Protein 6VGB (pdb70)

Nearest PDB structures (foldseek):
  6vgb-assembly1_A  TM=9.481E-01  e=1.611E-15  synthetic construct
  2lv8-assembly1_A  TM=7.787E-01  e=4.577E-09  synthetic construct
  2l82-assembly1_A  TM=5.370E-01  e=3.092E-02  synthetic construct
  8ju8-assembly1_A  TM=4.880E-01  e=3.305E-02  synthetic construct
  5z1z-assembly1_D  TM=3.614E-01  e=2.979E-01  Escherichia coli BL21(DE3)

Foldseek 3Di:
DEEEEEEDPDDVQRVLLVVLCVVLVHHYYYDQDCPPPVVVVCVVVPPQYAYEYEYAPDPCSVVSVVVVVVVCVVVVHDYHYHYDDDSVVSNCVSNVRSVD

Secondary structure (DSSP, 8-state):
-EEEEEE---HHHHHHHHHHHHHTT-EEEESS--HHHHHHHHHHH-S--EEEEEE---STHHHHHHHHHHHHHHTT--EEEE----HHHHHHHHHHHHT-

Structure (mmCIF, N/CA/C/O backbone):
data_6VGB
#
_entry.id   6VGB
#
_cell.length_a   1.000
_cell.length_b   1.000
_cell.length_c   1.000
_cell.angle_alpha   90.00
_cell.angle_beta   90.00
_cell.angle_gamma   90.00
#
_symmetry.space_group_name_H-M   'P 1'
#
loop_
_atom_site.group_PDB
_atom_site.id
_atom_site.type_symbol
_atom_site.label_atom_id
_atom_site.label_alt_id
_atom_site.label_comp_id
_atom_site.label_asym_id
_atom_site.label_entity_id
_atom_site.label_seq_id
_atom_site.pdbx_PDB_ins_code
_atom_site.Cartn_x
_atom_site.Cartn_y
_atom_site.Cartn_z
_atom_site.occupancy
_atom_site.B_iso_or_equiv
_atom_site.auth_seq_id
_atom_site.auth_comp_id
_atom_site.auth_asym_id
_atom_site.auth_atom_id
_atom_site.pdbx_PDB_model_num
ATOM 1 N N . GLY A 1 22 ? -4.768 12.578 -3.924 1.00 1.16 22 GLY A N 1
ATOM 2 C CA . GLY A 1 22 ? -5.194 11.523 -2.973 1.00 1.05 22 GLY A CA 1
ATOM 3 C C . GLY A 1 22 ? -4.500 10.208 -3.246 1.00 0.87 22 GLY A C 1
ATOM 4 O O . GLY A 1 22 ? -4.956 9.420 -4.079 1.00 0.89 22 GLY A O 1
ATOM 7 N N . LEU A 1 23 ? -3.398 9.967 -2.549 1.00 0.75 23 LEU A N 1
ATOM 8 C CA . LEU A 1 23 ? -2.615 8.760 -2.753 1.00 0.62 23 LEU A CA 1
ATOM 9 C C . LEU A 1 23 ? -2.416 8.035 -1.427 1.00 0.51 23 LEU A C 1
ATOM 10 O O . LEU A 1 23 ? -1.935 8.619 -0.455 1.00 0.59 23 LEU A O 1
ATOM 26 N N . LEU A 1 24 ? -2.803 6.768 -1.387 1.00 0.40 24 LEU A N 1
ATOM 27 C CA . LEU A 1 24 ? -2.625 5.949 -0.197 1.00 0.39 24 LEU A CA 1
ATOM 28 C C . LEU A 1 24 ? -1.729 4.763 -0.525 1.00 0.38 24 LEU A C 1
ATOM 29 O O . LEU A 1 24 ? -1.819 4.195 -1.613 1.00 0.50 24 LEU A O 1
ATOM 45 N N . VAL A 1 25 ? -0.861 4.396 0.402 1.00 0.37 25 VAL A N 1
ATOM 46 C CA . VAL A 1 25 ? 0.057 3.292 0.179 1.00 0.40 25 VAL A CA 1
ATOM 47 C C . VAL A 1 25 ? -0.240 2.148 1.143 1.00 0.42 25 VAL A C 1
ATOM 48 O O . VAL A 1 25 ? -0.426 2.363 2.339 1.00 0.56 25 VAL A O 1
ATOM 61 N N . LEU A 1 26 ? -0.308 0.937 0.618 1.00 0.46 26 LEU A N 1
ATOM 62 C CA . LEU A 1 26 ? -0.485 -0.243 1.447 1.00 0.57 26 LEU A CA 1
ATOM 63 C C . LEU A 1 26 ? 0.642 -1.221 1.171 1.00 0.51 26 LEU A C 1
ATOM 64 O O . LEU A 1 26 ? 1.068 -1.376 0.029 1.00 0.58 26 LEU A O 1
ATOM 80 N N . ILE A 1 27 ? 1.134 -1.872 2.206 1.00 0.50 27 ILE A N 1
ATOM 81 C CA . ILE A 1 27 ? 2.241 -2.797 2.047 1.00 0.49 27 ILE A CA 1
ATOM 82 C C . ILE A 1 27 ? 2.093 -3.989 2.982 1.00 0.51 27 ILE A C 1
ATOM 83 O O . ILE A 1 27 ? 1.784 -3.831 4.165 1.00 0.72 27 ILE A O 1
ATOM 99 N N . TRP A 1 28 ? 2.277 -5.184 2.445 1.00 0.45 28 TRP A N 1
ATOM 100 C CA . TRP A 1 28 ? 2.355 -6.363 3.280 1.00 0.48 28 TRP A CA 1
ATOM 101 C C . TRP A 1 28 ? 3.567 -7.188 2.884 1.00 0.48 28 TRP A C 1
ATOM 102 O O . TRP A 1 28 ? 3.531 -7.980 1.941 1.00 0.49 28 TRP A O 1
ATOM 123 N N . SER A 1 29 ? 4.652 -6.939 3.583 1.00 0.50 29 SER A N 1
ATOM 124 C CA . SER A 1 29 ? 5.842 -7.753 3.504 1.00 0.54 29 SER A CA 1
ATOM 125 C C . SER A 1 29 ? 6.492 -7.766 4.874 1.00 0.60 29 SER A C 1
ATOM 126 O O . SER A 1 29 ? 6.866 -6.702 5.372 1.00 0.87 29 SER A O 1
ATOM 134 N N . ASN A 1 30 ? 6.623 -8.918 5.512 1.00 0.65 30 ASN A N 1
ATOM 135 C CA . ASN A 1 30 ? 7.227 -8.919 6.835 1.00 0.69 30 ASN A CA 1
ATOM 136 C C . ASN A 1 30 ? 8.741 -8.940 6.709 1.00 0.68 30 ASN A C 1
ATOM 137 O O . ASN A 1 30 ? 9.403 -9.939 6.995 1.00 0.75 30 ASN A O 1
ATOM 148 N N . ASP A 1 31 ? 9.264 -7.814 6.256 1.00 0.63 31 ASP A N 1
ATOM 149 C CA . ASP A 1 31 ? 10.690 -7.551 6.227 1.00 0.64 31 ASP A CA 1
ATOM 150 C C . ASP A 1 31 ? 10.986 -6.341 7.102 1.00 0.65 31 ASP A C 1
ATOM 151 O O . ASP A 1 31 ? 10.201 -5.392 7.125 1.00 0.78 31 ASP A O 1
ATOM 160 N N . LYS A 1 32 ? 12.108 -6.358 7.808 1.00 0.69 32 LYS A N 1
ATOM 161 C CA . LYS A 1 32 ? 12.438 -5.265 8.717 1.00 0.77 32 LYS A CA 1
ATOM 162 C C . LYS A 1 32 ? 12.746 -3.959 7.969 1.00 0.71 32 LYS A C 1
ATOM 163 O O . LYS A 1 32 ? 12.373 -2.878 8.430 1.00 0.77 32 LYS A O 1
ATOM 182 N N . LYS A 1 33 ? 13.393 -4.047 6.807 1.00 0.71 33 LYS A N 1
ATOM 183 C CA . LYS A 1 33 ? 13.843 -2.844 6.120 1.00 0.75 33 LYS A CA 1
ATOM 184 C C . LYS A 1 33 ? 12.787 -2.333 5.144 1.00 0.64 33 LYS A C 1
ATOM 185 O O . LYS A 1 33 ? 12.620 -1.122 4.998 1.00 0.63 33 LYS A O 1
ATOM 204 N N . LEU A 1 34 ? 12.068 -3.248 4.491 1.00 0.62 34 LEU A N 1
ATOM 205 C CA . LEU A 1 34 ? 11.043 -2.863 3.517 1.00 0.61 34 LEU A CA 1
ATOM 206 C C . LEU A 1 34 ? 10.002 -1.954 4.154 1.00 0.54 34 LEU A C 1
ATOM 207 O O . LEU A 1 34 ? 9.678 -0.892 3.619 1.00 0.61 34 LEU A O 1
ATOM 223 N N . ILE A 1 35 ? 9.494 -2.371 5.306 1.00 0.48 35 ILE A N 1
ATOM 224 C CA . ILE A 1 35 ? 8.481 -1.603 6.014 1.00 0.49 35 ILE A CA 1
ATOM 225 C C . ILE A 1 35 ? 9.030 -0.241 6.428 1.00 0.48 35 ILE A C 1
ATOM 226 O O . ILE A 1 35 ? 8.421 0.792 6.155 1.00 0.53 35 ILE A O 1
ATOM 242 N N . GLU A 1 36 ? 10.202 -0.250 7.054 1.00 0.50 36 GLU A N 1
ATOM 243 C CA . GLU A 1 36 ? 10.785 0.968 7.604 1.00 0.53 36 GLU A CA 1
ATOM 244 C C . GLU A 1 36 ? 11.128 1.973 6.503 1.00 0.48 36 GLU A C 1
ATOM 245 O O . GLU A 1 36 ? 10.918 3.177 6.659 1.00 0.51 36 GLU A O 1
ATOM 257 N N . GLU A 1 37 ? 11.640 1.470 5.386 1.00 0.48 37 GLU A N 1
ATOM 258 C CA . GLU A 1 37 ? 12.049 2.310 4.280 1.00 0.51 37 GLU A CA 1
ATOM 259 C C . GLU A 1 37 ? 10.837 2.990 3.652 1.00 0.44 37 GLU A C 1
ATOM 260 O O . GLU A 1 37 ? 10.859 4.191 3.364 1.00 0.48 37 GLU A O 1
ATOM 272 N N . ALA A 1 38 ? 9.774 2.215 3.463 1.00 0.40 38 ALA A N 1
ATOM 273 C CA . ALA A 1 38 ? 8.550 2.718 2.857 1.00 0.42 38 ALA A CA 1
ATOM 274 C C . ALA A 1 38 ? 7.918 3.812 3.712 1.00 0.39 38 ALA A C 1
ATOM 275 O O . ALA A 1 38 ? 7.373 4.782 3.184 1.00 0.42 38 ALA A O 1
ATOM 282 N N . ARG A 1 39 ? 8.005 3.654 5.034 1.00 0.41 39 ARG A N 1
ATOM 283 C CA . ARG A 1 39 ? 7.446 4.632 5.967 1.00 0.50 39 ARG A CA 1
ATOM 284 C C . ARG A 1 39 ? 8.050 6.007 5.729 1.00 0.46 39 ARG A C 1
ATOM 285 O O . ARG A 1 39 ? 7.333 6.987 5.537 1.00 0.52 39 ARG A O 1
ATOM 306 N N . LYS A 1 40 ? 9.376 6.058 5.711 1.00 0.45 40 LYS A N 1
ATOM 307 C CA . LYS A 1 40 ? 10.093 7.317 5.573 1.00 0.49 40 LYS A CA 1
ATOM 308 C C . LYS A 1 40 ? 9.817 7.970 4.227 1.00 0.42 40 LYS A C 1
ATOM 309 O O . LYS A 1 40 ? 9.533 9.166 4.160 1.00 0.47 40 LYS A O 1
ATOM 328 N N . MET A 1 41 ? 9.882 7.184 3.160 1.00 0.39 41 MET A N 1
ATOM 329 C CA . MET A 1 41 ? 9.771 7.728 1.811 1.00 0.41 41 MET A CA 1
ATOM 330 C C . MET A 1 41 ? 8.367 8.266 1.548 1.00 0.42 41 MET A C 1
ATOM 331 O O . MET A 1 41 ? 8.202 9.330 0.949 1.00 0.52 41 MET A O 1
ATOM 345 N N . ALA A 1 42 ? 7.359 7.534 2.006 1.00 0.40 42 ALA A N 1
ATOM 346 C CA . ALA A 1 42 ? 5.979 7.967 1.868 1.00 0.49 42 ALA A CA 1
ATOM 347 C C . ALA A 1 42 ? 5.730 9.209 2.711 1.00 0.51 42 ALA A C 1
ATOM 348 O O . ALA A 1 42 ? 5.088 10.156 2.265 1.00 0.59 42 ALA A O 1
ATOM 355 N N . GLU A 1 43 ? 6.265 9.200 3.924 1.00 0.50 43 GLU A N 1
ATOM 356 C CA . GLU A 1 43 ? 6.144 10.333 4.833 1.00 0.60 43 GLU A CA 1
ATOM 357 C C . GLU A 1 43 ? 6.795 11.575 4.228 1.00 0.62 43 GLU A C 1
ATOM 358 O O . GLU A 1 43 ? 6.319 12.695 4.417 1.00 0.73 43 GLU A O 1
ATOM 370 N N . LYS A 1 44 ? 7.876 11.362 3.482 1.00 0.58 44 LYS A N 1
ATOM 371 C CA . LYS A 1 44 ? 8.597 12.444 2.833 1.00 0.66 44 LYS A CA 1
ATOM 372 C C . LYS A 1 44 ? 7.702 13.159 1.826 1.00 0.66 44 LYS A C 1
ATOM 373 O O . LYS A 1 44 ? 7.783 14.375 1.662 1.00 0.70 44 LYS A O 1
ATOM 392 N N . ALA A 1 45 ? 6.836 12.402 1.165 1.00 0.67 45 ALA A N 1
ATOM 393 C CA . ALA A 1 45 ? 5.930 12.963 0.171 1.00 0.74 45 ALA A CA 1
ATOM 394 C C . ALA A 1 45 ? 4.552 13.223 0.774 1.00 0.73 45 ALA A C 1
ATOM 395 O O . ALA A 1 45 ? 3.573 13.423 0.052 1.00 0.81 45 ALA A O 1
ATOM 402 N N . ASN A 1 46 ? 4.498 13.214 2.106 1.00 0.69 46 ASN A N 1
ATOM 403 C CA . ASN A 1 46 ? 3.269 13.469 2.860 1.00 0.72 46 ASN A CA 1
ATOM 404 C C . ASN A 1 46 ? 2.189 12.448 2.503 1.00 0.67 46 ASN A C 1
ATOM 405 O O . ASN A 1 46 ? 1.030 12.793 2.273 1.00 0.84 46 ASN A O 1
ATOM 416 N N . LEU A 1 47 ? 2.583 11.189 2.437 1.00 0.51 47 LEU A N 1
ATOM 417 C CA . LEU A 1 47 ? 1.644 10.109 2.185 1.00 0.51 47 LEU A CA 1
ATOM 418 C C . LEU A 1 47 ? 1.402 9.324 3.460 1.00 0.46 47 LEU A C 1
ATOM 419 O O . LEU A 1 47 ? 2.023 9.584 4.492 1.00 0.56 47 LEU A O 1
ATOM 435 N N . TYR A 1 48 ? 0.502 8.360 3.383 1.00 0.49 48 TYR A N 1
ATOM 436 C CA . TYR A 1 48 ? 0.243 7.462 4.492 1.00 0.54 48 TYR A CA 1
ATOM 437 C C . TYR A 1 48 ? 0.258 6.026 4.006 1.00 0.46 48 TYR A C 1
ATOM 438 O O . TYR A 1 48 ? -0.337 5.705 2.974 1.00 0.58 48 TYR A O 1
ATOM 456 N N . LEU A 1 49 ? 0.956 5.171 4.735 1.00 0.46 49 LEU A N 1
ATOM 457 C CA . LEU A 1 49 ? 1.028 3.763 4.390 1.00 0.46 49 LEU A CA 1
ATOM 458 C C . LEU A 1 49 ? 0.559 2.918 5.559 1.00 0.50 49 LEU A C 1
ATOM 459 O O . LEU A 1 49 ? 0.714 3.307 6.718 1.00 0.61 49 LEU A O 1
ATOM 475 N N . LEU A 1 50 ? -0.025 1.774 5.252 1.00 0.52 50 LEU A N 1
ATOM 476 C CA . LEU A 1 50 ? -0.484 0.852 6.275 1.00 0.63 50 LEU A CA 1
ATOM 477 C C . LEU A 1 50 ? -0.020 -0.558 5.962 1.00 0.69 50 LEU A C 1
ATOM 478 O O . LEU A 1 50 ? 0.133 -0.929 4.793 1.00 0.69 50 LEU A O 1
ATOM 494 N N . THR A 1 51 ? 0.208 -1.337 7.003 1.00 0.85 51 THR A N 1
ATOM 495 C CA . THR A 1 51 ? 0.460 -2.754 6.846 1.00 1.00 51 THR A CA 1
ATOM 496 C C . THR A 1 51 ? -0.883 -3.466 6.871 1.00 1.38 51 THR A C 1
ATOM 497 O O . THR A 1 51 ? -1.824 -2.989 7.510 1.00 2.04 51 THR A O 1
ATOM 508 N N . LEU A 1 52 ? -0.997 -4.586 6.185 1.00 1.17 52 LEU A N 1
ATOM 509 C CA . LEU A 1 52 ? -2.293 -5.212 6.028 1.00 1.66 52 LEU A CA 1
ATOM 510 C C . LEU A 1 52 ? -2.545 -6.236 7.122 1.00 1.10 52 LEU A C 1
ATOM 511 O O . LEU A 1 52 ? -1.967 -7.325 7.132 1.00 1.25 52 LEU A O 1
ATOM 527 N N . GLU A 1 53 ? -3.420 -5.858 8.045 1.00 1.35 53 GLU A N 1
ATOM 528 C CA . GLU A 1 53 ? -3.829 -6.709 9.152 1.00 1.60 53 GLU A CA 1
ATOM 529 C C . GLU A 1 53 ? -5.290 -6.416 9.468 1.00 1.84 53 GLU A C 1
ATOM 530 O O . GLU A 1 53 ? -6.149 -7.298 9.408 1.00 2.34 53 GLU A O 1
ATOM 542 N N . THR A 1 54 ? -5.555 -5.166 9.816 1.00 1.76 54 THR A N 1
ATOM 543 C CA . THR A 1 54 ? -6.914 -4.680 9.956 1.00 1.96 54 THR A CA 1
ATOM 544 C C . THR A 1 54 ? -7.210 -3.675 8.840 1.00 1.44 54 THR A C 1
ATOM 545 O O . THR A 1 54 ? -6.670 -2.564 8.815 1.00 1.41 54 THR A O 1
ATOM 556 N N . ASP A 1 55 ? -8.048 -4.083 7.900 1.00 1.58 55 ASP A N 1
ATOM 557 C CA . ASP A 1 55 ? -8.309 -3.273 6.708 1.00 1.57 55 ASP A CA 1
ATOM 558 C C . ASP A 1 55 ? -9.416 -2.263 6.953 1.00 1.40 55 ASP A C 1
ATOM 559 O O . ASP A 1 55 ? -9.197 -1.055 6.877 1.00 1.25 55 ASP A O 1
ATOM 568 N N . ASP A 1 56 ? -10.598 -2.775 7.263 1.00 1.62 56 ASP A N 1
ATOM 569 C CA . ASP A 1 56 ? -11.811 -1.967 7.337 1.00 1.72 56 ASP A CA 1
ATOM 570 C C . ASP A 1 56 ? -11.674 -0.773 8.281 1.00 1.47 56 ASP A C 1
ATOM 571 O O . ASP A 1 56 ? -12.047 0.345 7.925 1.00 1.48 56 ASP A O 1
ATOM 580 N N . LYS A 1 57 ? -11.118 -0.997 9.460 1.00 1.39 57 LYS A N 1
ATOM 581 C CA . LYS A 1 57 ? -11.090 0.036 10.489 1.00 1.42 57 LYS A CA 1
ATOM 582 C C . LYS A 1 57 ? -9.979 1.055 10.253 1.00 1.20 57 LYS A C 1
ATOM 583 O O . LYS A 1 57 ? -10.221 2.261 10.283 1.00 1.27 57 LYS A O 1
ATOM 602 N N . LYS A 1 58 ? -8.768 0.577 10.008 1.00 1.07 58 LYS A N 1
ATOM 603 C CA . LYS A 1 58 ? -7.625 1.472 9.860 1.00 1.04 58 LYS A CA 1
ATOM 604 C C . LYS A 1 58 ? -7.607 2.154 8.497 1.00 0.88 58 LYS A C 1
ATOM 605 O O . LYS A 1 58 ? -7.486 3.375 8.410 1.00 0.87 58 LYS A O 1
ATOM 624 N N . ILE A 1 59 ? -7.743 1.366 7.438 1.00 0.83 59 ILE A N 1
ATOM 625 C CA . ILE A 1 59 ? -7.584 1.881 6.083 1.00 0.80 59 ILE A CA 1
ATOM 626 C C . ILE A 1 59 ? -8.671 2.898 5.730 1.00 0.74 59 ILE A C 1
ATOM 627 O O . ILE A 1 59 ? -8.365 3.975 5.218 1.00 0.78 59 ILE A O 1
ATOM 643 N N . GLU A 1 60 ? -9.934 2.577 6.022 1.00 0.77 60 GLU A N 1
ATOM 644 C CA . GLU A 1 60 ? -11.032 3.470 5.657 1.00 0.87 60 GLU A CA 1
ATOM 645 C C . GLU A 1 60 ? -10.937 4.791 6.412 1.00 0.85 60 GLU A C 1
ATOM 646 O O . GLU A 1 60 ? -11.173 5.855 5.840 1.00 0.94 60 GLU A O 1
ATOM 658 N N . ASP A 1 61 ? -10.574 4.720 7.688 1.00 0.82 61 ASP A N 1
ATOM 659 C CA . ASP A 1 61 ? -10.454 5.915 8.521 1.00 0.88 61 ASP A CA 1
ATOM 660 C C . ASP A 1 61 ? -9.458 6.897 7.913 1.00 0.79 61 ASP A C 1
ATOM 661 O O . ASP A 1 61 ? -9.768 8.075 7.705 1.00 0.83 61 ASP A O 1
ATOM 670 N N . ILE A 1 62 ? -8.269 6.397 7.604 1.00 0.72 62 ILE A N 1
ATOM 671 C CA . ILE A 1 62 ? -7.210 7.234 7.067 1.00 0.69 62 ILE A CA 1
ATOM 672 C C . ILE A 1 62 ? -7.536 7.716 5.656 1.00 0.68 62 ILE A C 1
ATOM 673 O O . ILE A 1 62 ? -7.355 8.892 5.346 1.00 0.73 62 ILE A O 1
ATOM 689 N N . LEU A 1 63 ? -8.049 6.825 4.811 1.00 0.68 63 LEU A N 1
ATOM 690 C CA . LEU A 1 63 ? -8.316 7.182 3.421 1.00 0.76 63 LEU A CA 1
ATOM 691 C C . LEU A 1 63 ? -9.413 8.247 3.347 1.00 0.84 63 LEU A C 1
ATOM 692 O O . LEU A 1 63 ? -9.393 9.109 2.469 1.00 0.94 63 LEU A O 1
ATOM 708 N N . LYS A 1 64 ? -10.356 8.196 4.288 1.00 0.89 64 LYS A N 1
ATOM 709 C CA . LYS A 1 64 ? -11.425 9.191 4.355 1.00 1.05 64 LYS A CA 1
ATOM 710 C C . LYS A 1 64 ? -10.880 10.549 4.776 1.00 1.03 64 LYS A C 1
ATOM 711 O O . LYS A 1 64 ? -11.498 11.583 4.524 1.00 1.13 64 LYS A O 1
ATOM 730 N N . SER A 1 65 ? -9.717 10.541 5.409 1.00 0.97 65 SER A N 1
ATOM 731 C CA . SER A 1 65 ? -9.091 11.771 5.864 1.00 1.06 65 SER A CA 1
ATOM 732 C C . SER A 1 65 ? -8.340 12.455 4.719 1.00 1.03 65 SER A C 1
ATOM 733 O O . SER A 1 65 ? -8.062 13.653 4.780 1.00 1.13 65 SER A O 1
ATOM 741 N N . LEU A 1 66 ? -8.027 11.692 3.672 1.00 0.97 66 LEU A N 1
ATOM 742 C CA . LEU A 1 66 ? -7.314 12.234 2.515 1.00 1.05 66 LEU A CA 1
ATOM 743 C C . LEU A 1 66 ? -8.188 13.219 1.743 1.00 1.20 66 LEU A C 1
ATOM 744 O O . LEU A 1 66 ? -7.716 14.269 1.310 1.00 1.55 66 LEU A O 1
ATOM 760 N N . GLY A 1 67 ? -9.461 12.881 1.579 1.00 1.07 67 GLY A N 1
ATOM 761 C CA . GLY A 1 67 ? -10.386 13.788 0.922 1.00 1.26 67 GLY A CA 1
ATOM 762 C C . GLY A 1 67 ? -10.939 13.237 -0.381 1.00 1.22 67 GLY A C 1
ATOM 763 O O . GLY A 1 67 ? -11.918 12.492 -0.367 1.00 1.28 67 GLY A O 1
ATOM 767 N N . PRO A 1 68 ? -10.323 13.587 -1.525 1.00 1.24 68 PRO A N 1
ATOM 768 C CA . PRO A 1 68 ? -10.797 13.172 -2.860 1.00 1.29 68 PRO A CA 1
ATOM 769 C C . PRO A 1 68 ? -10.744 11.656 -3.060 1.00 1.15 68 PRO A C 1
ATOM 770 O O . PRO A 1 68 ? -10.271 10.931 -2.186 1.00 0.99 68 PRO A O 1
ATOM 781 N N . PRO A 1 69 ? -11.257 11.149 -4.203 1.00 1.30 69 PRO A N 1
ATOM 782 C CA . PRO A 1 69 ? -11.112 9.737 -4.569 1.00 1.26 69 PRO A CA 1
ATOM 783 C C . PRO A 1 69 ? -9.652 9.312 -4.515 1.00 1.05 69 PRO A C 1
ATOM 784 O O . PRO A 1 69 ? -8.816 9.807 -5.276 1.00 1.17 69 PRO A O 1
ATOM 795 N N . VAL A 1 70 ? -9.345 8.411 -3.601 1.00 0.85 70 VAL A N 1
ATOM 796 C CA . VAL A 1 70 ? -7.966 8.067 -3.311 1.00 0.67 70 VAL A CA 1
ATOM 797 C C . VAL A 1 70 ? -7.514 6.859 -4.120 1.00 0.60 70 VAL A C 1
ATOM 798 O O . VAL A 1 70 ? -8.232 5.864 -4.226 1.00 0.66 70 VAL A O 1
ATOM 811 N N . LYS A 1 71 ? -6.327 6.964 -4.697 1.00 0.55 71 LYS A N 1
ATOM 812 C CA . LYS A 1 71 ? -5.722 5.849 -5.410 1.00 0.54 71 LYS A CA 1
ATOM 813 C C . LYS A 1 71 ? -4.765 5.128 -4.476 1.00 0.43 71 LYS A C 1
ATOM 814 O O . LYS A 1 71 ? -3.933 5.758 -3.819 1.00 0.41 71 LYS A O 1
ATOM 833 N N . ILE A 1 72 ? -4.895 3.817 -4.399 1.00 0.45 72 ILE A N 1
ATOM 834 C CA . ILE A 1 72 ? -4.085 3.037 -3.487 1.00 0.43 72 ILE A CA 1
ATOM 835 C C . ILE A 1 72 ? -2.994 2.271 -4.229 1.00 0.41 72 ILE A C 1
ATOM 836 O O . ILE A 1 72 ? -3.264 1.536 -5.181 1.00 0.50 72 ILE A O 1
ATOM 852 N N . LEU A 1 73 ? -1.765 2.466 -3.784 1.00 0.37 73 LEU A N 1
ATOM 853 C CA . LEU A 1 73 ? -0.615 1.755 -4.318 1.00 0.37 73 LEU A CA 1
ATOM 854 C C . LEU A 1 73 ? -0.204 0.688 -3.302 1.00 0.37 73 LEU A C 1
ATOM 855 O O . LEU A 1 73 ? 0.163 1.008 -2.170 1.00 0.46 73 LEU A O 1
ATOM 871 N N . VAL A 1 74 ? -0.305 -0.578 -3.689 1.00 0.40 74 VAL A N 1
ATOM 872 C CA . VAL A 1 74 ? -0.074 -1.678 -2.760 1.00 0.40 74 VAL A CA 1
ATOM 873 C C . VAL A 1 74 ? 1.174 -2.478 -3.130 1.00 0.39 74 VAL A C 1
ATOM 874 O O . VAL A 1 74 ? 1.361 -2.853 -4.288 1.00 0.47 74 VAL A O 1
ATOM 887 N N . LEU A 1 75 ? 2.019 -2.734 -2.139 1.00 0.38 75 LEU A N 1
ATOM 888 C CA . LEU A 1 75 ? 3.181 -3.596 -2.320 1.00 0.38 75 LEU A CA 1
ATOM 889 C C . LEU A 1 75 ? 2.933 -4.935 -1.637 1.00 0.35 75 LEU A C 1
ATOM 890 O O . LEU A 1 75 ? 2.753 -4.993 -0.418 1.00 0.43 75 LEU A O 1
ATOM 906 N N . LEU A 1 76 ? 2.908 -6.003 -2.415 1.00 0.34 76 LEU A N 1
ATOM 907 C CA . LEU A 1 76 ? 2.704 -7.334 -1.863 1.00 0.42 76 LEU A CA 1
ATOM 908 C C . LEU A 1 76 ? 3.853 -8.249 -2.245 1.00 0.41 76 LEU A C 1
ATOM 909 O O . LEU A 1 76 ? 3.988 -8.639 -3.402 1.00 0.48 76 LEU A O 1
ATOM 925 N N . GLU A 1 77 ? 4.687 -8.575 -1.271 1.00 0.46 77 GLU A N 1
ATOM 926 C CA . GLU A 1 77 ? 5.787 -9.500 -1.493 1.00 0.49 77 GLU A CA 1
ATOM 927 C C . GLU A 1 77 ? 5.238 -10.909 -1.689 1.00 0.49 77 GLU A C 1
ATOM 928 O O . GLU A 1 77 ? 4.262 -11.294 -1.041 1.00 0.59 77 GLU A O 1
ATOM 940 N N . ASP A 1 78 ? 5.861 -11.676 -2.577 1.00 0.54 78 ASP A N 1
ATOM 941 C CA . ASP A 1 78 ? 5.379 -13.019 -2.881 1.00 0.61 78 ASP A CA 1
ATOM 942 C C . ASP A 1 78 ? 5.630 -13.963 -1.713 1.00 0.63 78 ASP A C 1
ATOM 943 O O . ASP A 1 78 ? 6.654 -14.644 -1.650 1.00 0.72 78 ASP A O 1
ATOM 952 N N . THR A 1 79 ? 4.685 -13.987 -0.788 1.00 0.61 79 THR A N 1
ATOM 953 C CA . THR A 1 79 ? 4.732 -14.894 0.344 1.00 0.72 79 THR A CA 1
ATOM 954 C C . THR A 1 79 ? 3.600 -15.920 0.224 1.00 0.78 79 THR A C 1
ATOM 955 O O . THR A 1 79 ? 2.710 -15.750 -0.611 1.00 0.84 79 THR A O 1
ATOM 966 N N . LYS A 1 80 ? 3.631 -16.968 1.040 1.00 0.84 80 LYS A N 1
ATOM 967 C CA . LYS A 1 80 ? 2.585 -17.994 1.025 1.00 0.92 80 LYS A CA 1
ATOM 968 C C . LYS A 1 80 ? 1.192 -17.372 1.173 1.00 0.88 80 LYS A C 1
ATOM 969 O O . LYS A 1 80 ? 0.317 -17.570 0.332 1.00 0.90 80 LYS A O 1
ATOM 988 N N . ASP A 1 81 ? 1.014 -16.602 2.239 1.00 0.90 81 ASP A N 1
ATOM 989 C CA . ASP A 1 81 ? -0.283 -16.010 2.572 1.00 0.93 81 ASP A CA 1
ATOM 990 C C . ASP A 1 81 ? -0.689 -14.906 1.600 1.00 0.83 81 ASP A C 1
ATOM 991 O O . ASP A 1 81 ? -1.866 -14.584 1.492 1.00 0.82 81 ASP A O 1
ATOM 1000 N N . ALA A 1 82 ? 0.289 -14.324 0.915 1.00 0.82 82 ALA A N 1
ATOM 1001 C CA . ALA A 1 82 ? 0.075 -13.139 0.071 1.00 0.82 82 ALA A CA 1
ATOM 1002 C C . ALA A 1 82 ? -1.131 -13.252 -0.872 1.00 0.82 82 ALA A C 1
ATOM 1003 O O . ALA A 1 82 ? -1.719 -12.236 -1.242 1.00 0.84 82 ALA A O 1
ATOM 1010 N N . ASP A 1 83 ? -1.524 -14.468 -1.238 1.00 0.91 83 ASP A N 1
ATOM 1011 C CA . ASP A 1 83 ? -2.599 -14.651 -2.210 1.00 1.03 83 ASP A CA 1
ATOM 1012 C C . ASP A 1 83 ? -3.942 -14.341 -1.568 1.00 0.98 83 ASP A C 1
ATOM 1013 O O . ASP A 1 83 ? -4.872 -13.877 -2.231 1.00 1.03 83 ASP A O 1
ATOM 1022 N N . LYS A 1 84 ? -4.036 -14.589 -0.268 1.00 0.96 84 LYS A N 1
ATOM 1023 C CA . LYS A 1 84 ? -5.268 -14.352 0.459 1.00 1.04 84 LYS A CA 1
ATOM 1024 C C . LYS A 1 84 ? -5.429 -12.865 0.725 1.00 0.94 84 LYS A C 1
ATOM 1025 O O . LYS A 1 84 ? -6.546 -12.346 0.767 1.00 1.04 84 LYS A O 1
ATOM 1044 N N . VAL A 1 85 ? -4.301 -12.178 0.880 1.00 0.80 85 VAL A N 1
ATOM 1045 C CA . VAL A 1 85 ? -4.316 -10.747 1.129 1.00 0.77 85 VAL A CA 1
ATOM 1046 C C . VAL A 1 85 ? -4.583 -10.012 -0.180 1.00 0.68 85 VAL A C 1
ATOM 1047 O O . VAL A 1 85 ? -5.307 -9.020 -0.204 1.00 0.75 85 VAL A O 1
ATOM 1060 N N . LYS A 1 86 ? -4.023 -10.529 -1.272 1.00 0.60 86 LYS A N 1
ATOM 1061 C CA . LYS A 1 86 ? -4.284 -9.989 -2.600 1.00 0.59 86 LYS A CA 1
ATOM 1062 C C . LYS A 1 86 ? -5.765 -10.120 -2.925 1.00 0.69 86 LYS A C 1
ATOM 1063 O O . LYS A 1 86 ? -6.388 -9.195 -3.449 1.00 0.78 86 LYS A O 1
ATOM 1082 N N . LYS A 1 87 ? -6.318 -11.278 -2.584 1.00 0.75 87 LYS A N 1
ATOM 1083 C CA . LYS A 1 87 ? -7.722 -11.553 -2.761 1.00 0.89 87 LYS A CA 1
ATOM 1084 C C . LYS A 1 87 ? -8.567 -10.526 -2.010 1.00 0.88 87 LYS A C 1
ATOM 1085 O O . LYS A 1 87 ? -9.402 -9.845 -2.601 1.00 0.93 87 LYS A O 1
ATOM 1104 N N . GLU A 1 88 ? -8.308 -10.397 -0.713 1.00 0.90 88 GLU A N 1
ATOM 1105 C CA . GLU A 1 88 ? -9.081 -9.509 0.149 1.00 0.98 88 GLU A CA 1
ATOM 1106 C C . GLU A 1 88 ? -8.940 -8.050 -0.270 1.00 0.96 88 GLU A C 1
ATOM 1107 O O . GLU A 1 88 ? -9.912 -7.293 -0.250 1.00 1.02 88 GLU A O 1
ATOM 1119 N N . ILE A 1 89 ? -7.732 -7.650 -0.638 1.00 0.91 89 ILE A N 1
ATOM 1120 C CA . ILE A 1 89 ? -7.494 -6.289 -1.096 1.00 0.93 89 ILE A CA 1
ATOM 1121 C C . ILE A 1 89 ? -8.345 -5.969 -2.319 1.00 0.87 89 ILE A C 1
ATOM 1122 O O . ILE A 1 89 ? -9.087 -4.989 -2.316 1.00 0.91 89 ILE A O 1
ATOM 1138 N N . GLU A 1 90 ? -8.267 -6.809 -3.342 1.00 0.81 90 GLU A N 1
ATOM 1139 C CA . GLU A 1 90 ? -8.963 -6.540 -4.593 1.00 0.79 90 GLU A CA 1
ATOM 1140 C C . GLU A 1 90 ? -10.474 -6.700 -4.451 1.00 0.79 90 GLU A C 1
ATOM 1141 O O . GLU A 1 90 ? -11.234 -5.969 -5.085 1.00 0.79 90 GLU A O 1
ATOM 1153 N N . LYS A 1 91 ? -10.916 -7.637 -3.617 1.00 0.85 91 LYS A N 1
ATOM 1154 C CA . LYS A 1 91 ? -12.344 -7.786 -3.351 1.00 0.93 91 LYS A CA 1
ATOM 1155 C C . LYS A 1 91 ? -12.886 -6.519 -2.700 1.00 0.96 91 LYS A C 1
ATOM 1156 O O . LYS A 1 91 ? -13.935 -6.004 -3.090 1.00 0.97 91 LYS A O 1
ATOM 1175 N N . LYS A 1 92 ? -12.147 -6.003 -1.724 1.00 1.03 92 LYS A N 1
ATOM 1176 C CA . LYS A 1 92 ? -12.525 -4.765 -1.057 1.00 1.17 92 LYS A CA 1
ATOM 1177 C C . LYS A 1 92 ? -12.346 -3.570 -1.987 1.00 1.08 92 LYS A C 1
ATOM 1178 O O . LYS A 1 92 ? -13.062 -2.582 -1.876 1.00 1.15 92 LYS A O 1
ATOM 1197 N N . ALA A 1 93 ? -11.394 -3.673 -2.906 1.00 0.98 93 ALA A N 1
ATOM 1198 C CA . ALA A 1 93 ? -11.149 -2.619 -3.884 1.00 0.99 93 ALA A CA 1
ATOM 1199 C C . ALA A 1 93 ? -12.361 -2.419 -4.783 1.00 0.90 93 ALA A C 1
ATOM 1200 O O . ALA A 1 93 ? -12.755 -1.286 -5.072 1.00 0.98 93 ALA A O 1
ATOM 1207 N N . ARG A 1 94 ? -12.950 -3.525 -5.222 1.00 0.82 94 ARG A N 1
ATOM 1208 C CA . ARG A 1 94 ? -14.129 -3.472 -6.074 1.00 0.85 94 ARG A CA 1
ATOM 1209 C C . ARG A 1 94 ? -15.334 -3.032 -5.253 1.00 0.86 94 ARG A C 1
ATOM 1210 O O . ARG A 1 94 ? -16.119 -2.182 -5.678 1.00 0.92 94 ARG A O 1
ATOM 1231 N N . LYS A 1 95 ? -15.451 -3.608 -4.063 1.00 0.90 95 LYS A N 1
ATOM 1232 C CA . LYS A 1 95 ? -16.546 -3.311 -3.149 1.00 1.02 95 LYS A CA 1
ATOM 1233 C C . LYS A 1 95 ? -16.573 -1.831 -2.775 1.00 1.02 95 LYS A C 1
ATOM 1234 O O . LYS A 1 95 ? -17.614 -1.177 -2.849 1.00 1.15 95 LYS A O 1
ATOM 1253 N N . LYS A 1 96 ? -15.421 -1.304 -2.386 1.00 0.97 96 LYS A N 1
ATOM 1254 C CA . LYS A 1 96 ? -15.331 0.070 -1.909 1.00 1.03 96 LYS A CA 1
ATOM 1255 C C . LYS A 1 96 ? -15.018 1.038 -3.049 1.00 0.96 96 LYS A C 1
ATOM 1256 O O . LYS A 1 96 ? -14.721 2.208 -2.818 1.00 1.07 96 LYS A O 1
ATOM 1275 N N . ASN A 1 97 ? -15.101 0.510 -4.279 1.00 0.86 97 ASN A N 1
ATOM 1276 C CA . ASN A 1 97 ? -14.888 1.266 -5.528 1.00 0.86 97 ASN A CA 1
ATOM 1277 C C . ASN A 1 97 ? -13.683 2.203 -5.463 1.00 0.87 97 ASN A C 1
ATOM 1278 O O . ASN A 1 97 ? -13.753 3.356 -5.887 1.00 1.04 97 ASN A O 1
ATOM 1289 N N . LEU A 1 98 ? -12.569 1.685 -4.968 1.00 0.78 98 LEU A N 1
ATOM 1290 C CA . LEU A 1 98 ? -11.341 2.462 -4.856 1.00 0.84 98 LEU A CA 1
ATOM 1291 C C . LEU A 1 98 ? -10.297 1.965 -5.852 1.00 0.71 98 LEU A C 1
ATOM 1292 O O . LEU A 1 98 ? -10.014 0.766 -5.899 1.00 0.65 98 LEU A O 1
ATOM 1308 N N . PRO A 1 99 ? -9.744 2.865 -6.694 1.00 0.83 99 PRO A N 1
ATOM 1309 C CA . PRO A 1 99 ? -8.623 2.527 -7.574 1.00 0.85 99 PRO A CA 1
ATOM 1310 C C . PRO A 1 99 ? -7.436 1.968 -6.793 1.00 0.70 99 PRO A C 1
ATOM 1311 O O . PRO A 1 99 ? -6.862 2.649 -5.942 1.00 0.77 99 PRO A O 1
ATOM 1322 N N . VAL A 1 100 ? -7.068 0.735 -7.093 1.00 0.58 100 VAL A N 1
ATOM 1323 C CA . VAL A 1 100 ? -5.966 0.075 -6.405 1.00 0.47 100 VAL A CA 1
ATOM 1324 C C . VAL A 1 100 ? -5.017 -0.554 -7.415 1.00 0.42 100 VAL A C 1
ATOM 1325 O O . VAL A 1 100 ? -5.455 -1.196 -8.371 1.00 0.50 100 VAL A O 1
ATOM 1338 N N . ARG A 1 101 ? -3.723 -0.344 -7.223 1.00 0.43 101 ARG A N 1
ATOM 1339 C CA . ARG A 1 101 ? -2.714 -0.942 -8.083 1.00 0.43 101 ARG A CA 1
ATOM 1340 C C . ARG A 1 101 ? -1.696 -1.701 -7.237 1.00 0.40 101 ARG A C 1
ATOM 1341 O O . ARG A 1 101 ? -1.031 -1.120 -6.379 1.00 0.39 101 ARG A O 1
ATOM 1362 N N . ILE A 1 102 ? -1.598 -3.002 -7.471 1.00 0.43 102 ILE A N 1
ATOM 1363 C CA . ILE A 1 102 ? -0.742 -3.866 -6.673 1.00 0.43 102 ILE A CA 1
ATOM 1364 C C . ILE A 1 102 ? 0.543 -4.213 -7.418 1.00 0.45 102 ILE A C 1
ATOM 1365 O O . ILE A 1 102 ? 0.512 -4.565 -8.598 1.00 0.56 102 ILE A O 1
ATOM 1381 N N . ARG A 1 103 ? 1.667 -4.103 -6.727 1.00 0.41 103 ARG A N 1
ATOM 1382 C CA . ARG A 1 103 ? 2.951 -4.514 -7.272 1.00 0.50 103 ARG A CA 1
ATOM 1383 C C . ARG A 1 103 ? 3.634 -5.499 -6.331 1.00 0.43 103 ARG A C 1
ATOM 1384 O O . ARG A 1 103 ? 3.758 -5.243 -5.132 1.00 0.53 103 ARG A O 1
ATOM 1405 N N . LYS A 1 104 ? 4.057 -6.630 -6.873 1.00 0.38 104 LYS A N 1
ATOM 1406 C CA . LYS A 1 104 ? 4.790 -7.621 -6.098 1.00 0.39 104 LYS A CA 1
ATOM 1407 C C . LYS A 1 104 ? 6.280 -7.316 -6.139 1.00 0.37 104 LYS A C 1
ATOM 1408 O O . LYS A 1 104 ? 6.962 -7.660 -7.106 1.00 0.46 104 LYS A O 1
ATOM 1427 N N . VAL A 1 105 ? 6.792 -6.685 -5.094 1.00 0.35 105 VAL A N 1
ATOM 1428 C CA . VAL A 1 105 ? 8.181 -6.248 -5.086 1.00 0.39 105 VAL A CA 1
ATOM 1429 C C . VAL A 1 105 ? 8.892 -6.627 -3.793 1.00 0.46 105 VAL A C 1
ATOM 1430 O O . VAL A 1 105 ? 8.294 -6.625 -2.716 1.00 0.52 105 VAL A O 1
ATOM 1443 N N . THR A 1 106 ? 10.163 -6.972 -3.915 1.00 0.52 106 THR A N 1
ATOM 1444 C CA . THR A 1 106 ? 11.032 -7.087 -2.763 1.00 0.61 106 THR A CA 1
ATOM 1445 C C . THR A 1 106 ? 12.291 -6.264 -3.012 1.00 0.58 106 THR A C 1
ATOM 1446 O O . THR A 1 106 ? 13.248 -6.737 -3.626 1.00 0.67 106 THR A O 1
ATOM 1457 N N . SER A 1 107 ? 12.266 -5.026 -2.534 1.00 0.50 107 SER A N 1
ATOM 1458 C CA . SER A 1 107 ? 13.384 -4.105 -2.676 1.00 0.51 107 SER A CA 1
ATOM 1459 C C . SER A 1 107 ? 13.010 -2.762 -2.069 1.00 0.45 107 SER A C 1
ATOM 1460 O O . SER A 1 107 ? 11.974 -2.188 -2.413 1.00 0.44 107 SER A O 1
ATOM 1468 N N . PRO A 1 108 ? 13.840 -2.244 -1.152 1.00 0.47 108 PRO A N 1
ATOM 1469 C CA . PRO A 1 108 ? 13.611 -0.932 -0.547 1.00 0.49 108 PRO A CA 1
ATOM 1470 C C . PRO A 1 108 ? 13.710 0.180 -1.585 1.00 0.43 108 PRO A C 1
ATOM 1471 O O . PRO A 1 108 ? 13.019 1.191 -1.501 1.00 0.47 108 PRO A O 1
ATOM 1482 N N . ASP A 1 109 ? 14.562 -0.037 -2.582 1.00 0.46 109 ASP A N 1
ATOM 1483 C CA . ASP A 1 109 ? 14.764 0.933 -3.650 1.00 0.50 109 ASP A CA 1
ATOM 1484 C C . ASP A 1 109 ? 13.558 0.979 -4.585 1.00 0.41 109 ASP A C 1
ATOM 1485 O O . ASP A 1 109 ? 13.068 2.061 -4.920 1.00 0.44 109 ASP A O 1
ATOM 1494 N N . GLU A 1 110 ? 13.077 -0.194 -5.003 1.00 0.38 110 GLU A N 1
ATOM 1495 C CA . GLU A 1 110 ? 11.899 -0.269 -5.867 1.00 0.38 110 GLU A CA 1
ATOM 1496 C C . GLU A 1 110 ? 10.686 0.334 -5.169 1.00 0.36 110 GLU A C 1
ATOM 1497 O O . GLU A 1 110 ? 9.908 1.064 -5.786 1.00 0.42 110 GLU A O 1
ATOM 1509 N N . ALA A 1 111 ? 10.540 0.037 -3.879 1.00 0.33 111 ALA A N 1
ATOM 1510 C CA . ALA A 1 111 ? 9.446 0.586 -3.084 1.00 0.35 111 ALA A CA 1
ATOM 1511 C C . ALA A 1 111 ? 9.457 2.108 -3.131 1.00 0.34 111 ALA A C 1
ATOM 1512 O O . ALA A 1 111 ? 8.441 2.735 -3.422 1.00 0.41 111 ALA A O 1
ATOM 1519 N N . LYS A 1 112 ? 10.625 2.690 -2.866 1.00 0.32 112 LYS A N 1
ATOM 1520 C CA . LYS A 1 112 ? 10.789 4.141 -2.877 1.00 0.34 112 LYS A CA 1
ATOM 1521 C C . LYS A 1 112 ? 10.391 4.734 -4.224 1.00 0.37 112 LYS A C 1
ATOM 1522 O O . LYS A 1 112 ? 9.832 5.830 -4.287 1.00 0.42 112 LYS A O 1
ATOM 1541 N N . ARG A 1 113 ? 10.673 4.005 -5.299 1.00 0.38 113 ARG A N 1
ATOM 1542 C CA . ARG A 1 113 ? 10.356 4.478 -6.638 1.00 0.46 113 ARG A CA 1
ATOM 1543 C C . ARG A 1 113 ? 8.850 4.471 -6.873 1.00 0.43 113 ARG A C 1
ATOM 1544 O O . ARG A 1 113 ? 8.265 5.512 -7.167 1.00 0.50 113 ARG A O 1
ATOM 1565 N N . TRP A 1 114 ? 8.227 3.301 -6.721 1.00 0.39 114 TRP A N 1
ATOM 1566 C CA . TRP A 1 114 ? 6.793 3.158 -6.972 1.00 0.39 114 TRP A CA 1
ATOM 1567 C C . TRP A 1 114 ? 5.989 4.147 -6.134 1.00 0.40 114 TRP A C 1
ATOM 1568 O O . TRP A 1 114 ? 5.048 4.765 -6.627 1.00 0.46 114 TRP A O 1
ATOM 1589 N N . ILE A 1 115 ? 6.377 4.303 -4.877 1.00 0.38 115 ILE A N 1
ATOM 1590 C CA . ILE A 1 115 ? 5.715 5.244 -3.985 1.00 0.41 115 ILE A CA 1
ATOM 1591 C C . ILE A 1 115 ? 5.794 6.669 -4.538 1.00 0.47 115 ILE A C 1
ATOM 1592 O O . ILE A 1 115 ? 4.774 7.344 -4.684 1.00 0.55 115 ILE A O 1
ATOM 1608 N N . LYS A 1 116 ? 7.000 7.103 -4.883 1.00 0.50 116 LYS A N 1
ATOM 1609 C CA . LYS A 1 116 ? 7.227 8.483 -5.304 1.00 0.60 116 LYS A CA 1
ATOM 1610 C C . LYS A 1 116 ? 6.628 8.781 -6.672 1.00 0.57 116 LYS A C 1
ATOM 1611 O O . LYS A 1 116 ? 6.221 9.912 -6.939 1.00 0.69 116 LYS A O 1
ATOM 1630 N N . GLU A 1 117 ? 6.565 7.781 -7.538 1.00 0.53 117 GLU A N 1
ATOM 1631 C CA . GLU A 1 117 ? 5.982 7.974 -8.859 1.00 0.58 117 GLU A CA 1
ATOM 1632 C C . GLU A 1 117 ? 4.466 8.131 -8.760 1.00 0.57 117 GLU A C 1
ATOM 1633 O O . GLU A 1 117 ? 3.828 8.700 -9.646 1.00 0.66 117 GLU A O 1
ATOM 1645 N N . PHE A 1 118 ? 3.896 7.622 -7.678 1.00 0.56 118 PHE A N 1
ATOM 1646 C CA . PHE A 1 118 ? 2.475 7.798 -7.405 1.00 0.66 118 PHE A CA 1
ATOM 1647 C C . PHE A 1 118 ? 2.235 9.060 -6.575 1.00 0.73 118 PHE A C 1
ATOM 1648 O O . PHE A 1 118 ? 1.122 9.581 -6.521 1.00 0.88 118 PHE A O 1
ATOM 1665 N N . SER A 1 119 ? 3.294 9.562 -5.947 1.00 0.69 119 SER A N 1
ATOM 1666 C CA . SER A 1 119 ? 3.189 10.730 -5.078 1.00 0.80 119 SER A CA 1
ATOM 1667 C C . SER A 1 119 ? 2.980 12.010 -5.884 1.00 0.79 119 SER A C 1
ATOM 1668 O O . SER A 1 119 ? 2.516 13.019 -5.351 1.00 0.90 119 SER A O 1
ATOM 1676 N N . GLU A 1 120 ? 3.298 11.964 -7.171 1.00 0.81 120 GLU A N 1
ATOM 1677 C CA . GLU A 1 120 ? 3.307 13.168 -7.988 1.00 0.96 120 GLU A CA 1
ATOM 1678 C C . GLU A 1 120 ? 1.973 13.367 -8.704 1.00 1.17 120 GLU A C 1
ATOM 1679 O O . GLU A 1 120 ? 1.924 13.928 -9.798 1.00 1.50 120 GLU A O 1
ATOM 1691 N N . GLU A 1 121 ? 0.896 12.899 -8.093 1.00 1.22 121 GLU A N 1
ATOM 1692 C CA . GLU A 1 121 ? -0.435 13.109 -8.638 1.00 1.56 121 GLU A CA 1
ATOM 1693 C C . GLU A 1 121 ? -1.202 14.105 -7.784 1.00 2.02 121 GLU A C 1
ATOM 1694 O O . GLU A 1 121 ? -1.164 15.313 -8.098 1.00 2.60 121 GLU A O 1
ATOM 1707 N N . GLY A 1 22 ? -4.261 13.136 -4.282 1.00 1.16 22 GLY A N 2
ATOM 1708 C CA . GLY A 1 22 ? -3.972 12.447 -3.003 1.00 1.05 22 GLY A CA 2
ATOM 1709 C C . GLY A 1 22 ? -3.508 11.027 -3.234 1.00 0.87 22 GLY A C 2
ATOM 1710 O O . GLY A 1 22 ? -3.869 10.408 -4.236 1.00 0.89 22 GLY A O 2
ATOM 1713 N N . LEU A 1 23 ? -2.721 10.500 -2.312 1.00 0.75 23 LEU A N 2
ATOM 1714 C CA . LEU A 1 23 ? -2.115 9.195 -2.503 1.00 0.62 23 LEU A CA 2
ATOM 1715 C C . LEU A 1 23 ? -2.105 8.399 -1.200 1.00 0.51 23 LEU A C 2
ATOM 1716 O O . LEU A 1 23 ? -1.638 8.878 -0.163 1.00 0.59 23 LEU A O 2
ATOM 1732 N N . LEU A 1 24 ? -2.635 7.187 -1.269 1.00 0.40 24 LEU A N 2
ATOM 1733 C CA . LEU A 1 24 ? -2.587 6.248 -0.161 1.00 0.39 24 LEU A CA 2
ATOM 1734 C C . LEU A 1 24 ? -1.887 4.982 -0.640 1.00 0.38 24 LEU A C 2
ATOM 1735 O O . LEU A 1 24 ? -2.063 4.575 -1.789 1.00 0.50 24 LEU A O 2
ATOM 1751 N N . VAL A 1 25 ? -1.086 4.367 0.219 1.00 0.37 25 VAL A N 2
ATOM 1752 C CA . VAL A 1 25 ? -0.364 3.169 -0.172 1.00 0.40 25 VAL A CA 2
ATOM 1753 C C . VAL A 1 25 ? -0.595 2.013 0.807 1.00 0.42 25 VAL A C 2
ATOM 1754 O O . VAL A 1 25 ? -0.293 2.110 1.992 1.00 0.56 25 VAL A O 2
ATOM 1767 N N . LEU A 1 26 ? -1.151 0.922 0.295 1.00 0.46 26 LEU A N 2
ATOM 1768 C CA . LEU A 1 26 ? -1.338 -0.292 1.074 1.00 0.57 26 LEU A CA 2
ATOM 1769 C C . LEU A 1 26 ? -0.156 -1.217 0.823 1.00 0.51 26 LEU A C 2
ATOM 1770 O O . LEU A 1 26 ? 0.036 -1.685 -0.294 1.00 0.58 26 LEU A O 2
ATOM 1786 N N . ILE A 1 27 ? 0.641 -1.475 1.840 1.00 0.50 27 ILE A N 2
ATOM 1787 C CA . ILE A 1 27 ? 1.825 -2.295 1.665 1.00 0.49 27 ILE A CA 2
ATOM 1788 C C . ILE A 1 27 ? 1.853 -3.431 2.680 1.00 0.51 27 ILE A C 2
ATOM 1789 O O . ILE A 1 27 ? 1.940 -3.205 3.888 1.00 0.72 27 ILE A O 2
ATOM 1805 N N . TRP A 1 28 ? 1.758 -4.655 2.188 1.00 0.45 28 TRP A N 2
ATOM 1806 C CA . TRP A 1 28 ? 1.817 -5.811 3.058 1.00 0.48 28 TRP A CA 2
ATOM 1807 C C . TRP A 1 28 ? 3.031 -6.657 2.706 1.00 0.48 28 TRP A C 2
ATOM 1808 O O . TRP A 1 28 ? 3.025 -7.419 1.737 1.00 0.49 28 TRP A O 2
ATOM 1829 N N . SER A 1 29 ? 4.086 -6.476 3.474 1.00 0.50 29 SER A N 2
ATOM 1830 C CA . SER A 1 29 ? 5.296 -7.257 3.325 1.00 0.54 29 SER A CA 2
ATOM 1831 C C . SER A 1 29 ? 5.868 -7.552 4.702 1.00 0.60 29 SER A C 2
ATOM 1832 O O . SER A 1 29 ? 5.723 -6.736 5.616 1.00 0.87 29 SER A O 2
ATOM 1840 N N . ASN A 1 30 ? 6.488 -8.708 4.878 1.00 0.65 30 ASN A N 2
ATOM 1841 C CA . ASN A 1 30 ? 7.160 -8.986 6.136 1.00 0.69 30 ASN A CA 2
ATOM 1842 C C . ASN A 1 30 ? 8.661 -8.980 5.923 1.00 0.68 30 ASN A C 2
ATOM 1843 O O . ASN A 1 30 ? 9.322 -10.019 5.973 1.00 0.75 30 ASN A O 2
ATOM 1854 N N . ASP A 1 31 ? 9.192 -7.792 5.697 1.00 0.63 31 ASP A N 2
ATOM 1855 C CA . ASP A 1 31 ? 10.627 -7.584 5.617 1.00 0.64 31 ASP A CA 2
ATOM 1856 C C . ASP A 1 31 ? 11.053 -6.650 6.739 1.00 0.65 31 ASP A C 2
ATOM 1857 O O . ASP A 1 31 ? 10.203 -6.008 7.353 1.00 0.78 31 ASP A O 2
ATOM 1866 N N . LYS A 1 32 ? 12.337 -6.563 7.026 1.00 0.69 32 LYS A N 2
ATOM 1867 C CA . LYS A 1 32 ? 12.803 -5.618 8.027 1.00 0.77 32 LYS A CA 2
ATOM 1868 C C . LYS A 1 32 ? 12.941 -4.214 7.440 1.00 0.71 32 LYS A C 2
ATOM 1869 O O . LYS A 1 32 ? 12.182 -3.303 7.787 1.00 0.77 32 LYS A O 2
ATOM 1888 N N . LYS A 1 33 ? 13.883 -4.054 6.522 1.00 0.71 33 LYS A N 2
ATOM 1889 C CA . LYS A 1 33 ? 14.241 -2.736 6.012 1.00 0.75 33 LYS A CA 2
ATOM 1890 C C . LYS A 1 33 ? 13.241 -2.209 4.994 1.00 0.64 33 LYS A C 2
ATOM 1891 O O . LYS A 1 33 ? 13.086 -1.000 4.866 1.00 0.63 33 LYS A O 2
ATOM 1910 N N . LEU A 1 34 ? 12.560 -3.097 4.278 1.00 0.62 34 LEU A N 2
ATOM 1911 C CA . LEU A 1 34 ? 11.595 -2.666 3.267 1.00 0.61 34 LEU A CA 2
ATOM 1912 C C . LEU A 1 34 ? 10.535 -1.763 3.891 1.00 0.54 34 LEU A C 2
ATOM 1913 O O . LEU A 1 34 ? 10.172 -0.730 3.326 1.00 0.61 34 LEU A O 2
ATOM 1929 N N . ILE A 1 35 ? 10.065 -2.149 5.070 1.00 0.48 35 ILE A N 2
ATOM 1930 C CA . ILE A 1 35 ? 9.070 -1.369 5.790 1.00 0.49 35 ILE A CA 2
ATOM 1931 C C . ILE A 1 35 ? 9.652 -0.023 6.215 1.00 0.48 35 ILE A C 2
ATOM 1932 O O . ILE A 1 35 ? 9.017 1.017 6.052 1.00 0.53 35 ILE A O 2
ATOM 1948 N N . GLU A 1 36 ? 10.876 -0.052 6.730 1.00 0.50 36 GLU A N 2
ATOM 1949 C CA . GLU A 1 36 ? 11.535 1.157 7.215 1.00 0.53 36 GLU A CA 2
ATOM 1950 C C . GLU A 1 36 ? 11.852 2.113 6.066 1.00 0.48 36 GLU A C 2
ATOM 1951 O O . GLU A 1 36 ? 11.779 3.335 6.222 1.00 0.51 36 GLU A O 2
ATOM 1963 N N . GLU A 1 37 ? 12.210 1.555 4.917 1.00 0.48 37 GLU A N 2
ATOM 1964 C CA . GLU A 1 37 ? 12.528 2.352 3.740 1.00 0.51 37 GLU A CA 2
ATOM 1965 C C . GLU A 1 37 ? 11.274 2.978 3.147 1.00 0.44 37 GLU A C 2
ATOM 1966 O O . GLU A 1 37 ? 11.273 4.153 2.774 1.00 0.48 37 GLU A O 2
ATOM 1978 N N . ALA A 1 38 ? 10.208 2.194 3.065 1.00 0.40 38 ALA A N 2
ATOM 1979 C CA . ALA A 1 38 ? 8.938 2.694 2.565 1.00 0.42 38 ALA A CA 2
ATOM 1980 C C . ALA A 1 38 ? 8.386 3.761 3.502 1.00 0.39 38 ALA A C 2
ATOM 1981 O O . ALA A 1 38 ? 7.895 4.799 3.062 1.00 0.42 38 ALA A O 2
ATOM 1988 N N . ARG A 1 39 ? 8.504 3.499 4.797 1.00 0.41 39 ARG A N 2
ATOM 1989 C CA . ARG A 1 39 ? 8.003 4.396 5.830 1.00 0.50 39 ARG A CA 2
ATOM 1990 C C . ARG A 1 39 ? 8.636 5.784 5.721 1.00 0.46 39 ARG A C 2
ATOM 1991 O O . ARG A 1 39 ? 7.928 6.787 5.633 1.00 0.52 39 ARG A O 2
ATOM 2012 N N . LYS A 1 40 ? 9.967 5.835 5.708 1.00 0.45 40 LYS A N 2
ATOM 2013 C CA . LYS A 1 40 ? 10.679 7.111 5.690 1.00 0.49 40 LYS A CA 2
ATOM 2014 C C . LYS A 1 40 ? 10.404 7.889 4.406 1.00 0.42 40 LYS A C 2
ATOM 2015 O O . LYS A 1 40 ? 10.228 9.107 4.437 1.00 0.47 40 LYS A O 2
ATOM 2034 N N . MET A 1 41 ? 10.350 7.185 3.281 1.00 0.39 41 MET A N 2
ATOM 2035 C CA . MET A 1 41 ? 10.154 7.836 1.992 1.00 0.41 41 MET A CA 2
ATOM 2036 C C . MET A 1 41 ? 8.740 8.390 1.890 1.00 0.42 41 MET A C 2
ATOM 2037 O O . MET A 1 41 ? 8.528 9.505 1.412 1.00 0.52 41 MET A O 2
ATOM 2051 N N . ALA A 1 42 ? 7.779 7.608 2.359 1.00 0.40 42 ALA A N 2
ATOM 2052 C CA . ALA A 1 42 ? 6.388 8.019 2.343 1.00 0.49 42 ALA A CA 2
ATOM 2053 C C . ALA A 1 42 ? 6.158 9.186 3.292 1.00 0.51 42 ALA A C 2
ATOM 2054 O O . ALA A 1 42 ? 5.411 10.104 2.978 1.00 0.59 42 ALA A O 2
ATOM 2061 N N . GLU A 1 43 ? 6.811 9.147 4.448 1.00 0.50 43 GLU A N 2
ATOM 2062 C CA . GLU A 1 43 ? 6.672 10.209 5.438 1.00 0.60 43 GLU A CA 2
ATOM 2063 C C . GLU A 1 43 ? 7.177 11.536 4.876 1.00 0.62 43 GLU A C 2
ATOM 2064 O O . GLU A 1 43 ? 6.557 12.582 5.071 1.00 0.73 43 GLU A O 2
ATOM 2076 N N . LYS A 1 44 ? 8.298 11.484 4.162 1.00 0.58 44 LYS A N 2
ATOM 2077 C CA . LYS A 1 44 ? 8.868 12.680 3.548 1.00 0.66 44 LYS A CA 2
ATOM 2078 C C . LYS A 1 44 ? 7.979 13.193 2.422 1.00 0.66 44 LYS A C 2
ATOM 2079 O O . LYS A 1 44 ? 7.916 14.395 2.166 1.00 0.70 44 LYS A O 2
ATOM 2098 N N . ALA A 1 45 ? 7.287 12.277 1.761 1.00 0.67 45 ALA A N 2
ATOM 2099 C CA . ALA A 1 45 ? 6.410 12.632 0.657 1.00 0.74 45 ALA A CA 2
ATOM 2100 C C . ALA A 1 45 ? 4.973 12.845 1.133 1.00 0.73 45 ALA A C 2
ATOM 2101 O O . ALA A 1 45 ? 4.057 12.976 0.322 1.00 0.81 45 ALA A O 2
ATOM 2108 N N . ASN A 1 46 ? 4.795 12.868 2.458 1.00 0.69 46 ASN A N 2
ATOM 2109 C CA . ASN A 1 46 ? 3.491 13.127 3.082 1.00 0.72 46 ASN A CA 2
ATOM 2110 C C . ASN A 1 46 ? 2.450 12.093 2.660 1.00 0.67 46 ASN A C 2
ATOM 2111 O O . ASN A 1 46 ? 1.292 12.425 2.402 1.00 0.84 46 ASN A O 2
ATOM 2122 N N . LEU A 1 47 ? 2.869 10.839 2.601 1.00 0.51 47 LEU A N 2
ATOM 2123 C CA . LEU A 1 47 ? 1.991 9.752 2.194 1.00 0.51 47 LEU A CA 2
ATOM 2124 C C . LEU A 1 47 ? 1.624 8.880 3.386 1.00 0.46 47 LEU A C 2
ATOM 2125 O O . LEU A 1 47 ? 2.281 8.926 4.428 1.00 0.56 47 LEU A O 2
ATOM 2141 N N . TYR A 1 48 ? 0.576 8.085 3.232 1.00 0.49 48 TYR A N 2
ATOM 2142 C CA . TYR A 1 48 ? 0.138 7.198 4.295 1.00 0.54 48 TYR A CA 2
ATOM 2143 C C . TYR A 1 48 ? 0.166 5.751 3.825 1.00 0.46 48 TYR A C 2
ATOM 2144 O O . TYR A 1 48 ? -0.595 5.364 2.937 1.00 0.58 48 TYR A O 2
ATOM 2162 N N . LEU A 1 49 ? 1.069 4.965 4.401 1.00 0.46 49 LEU A N 2
ATOM 2163 C CA . LEU A 1 49 ? 1.149 3.543 4.098 1.00 0.46 49 LEU A CA 2
ATOM 2164 C C . LEU A 1 49 ? 0.427 2.743 5.161 1.00 0.50 49 LEU A C 2
ATOM 2165 O O . LEU A 1 49 ? 0.448 3.091 6.343 1.00 0.61 49 LEU A O 2
ATOM 2181 N N . LEU A 1 50 ? -0.224 1.686 4.724 1.00 0.52 50 LEU A N 2
ATOM 2182 C CA . LEU A 1 50 ? -1.028 0.861 5.604 1.00 0.63 50 LEU A CA 2
ATOM 2183 C C . LEU A 1 50 ? -0.632 -0.606 5.480 1.00 0.69 50 LEU A C 2
ATOM 2184 O O . LEU A 1 50 ? -0.441 -1.115 4.375 1.00 0.69 50 LEU A O 2
ATOM 2200 N N . THR A 1 51 ? -0.504 -1.271 6.616 1.00 0.85 51 THR A N 2
ATOM 2201 C CA . THR A 1 51 ? -0.233 -2.702 6.658 1.00 1.00 51 THR A CA 2
ATOM 2202 C C . THR A 1 51 ? -1.215 -3.372 7.619 1.00 1.38 51 THR A C 2
ATOM 2203 O O . THR A 1 51 ? -1.057 -3.288 8.838 1.00 2.04 51 THR A O 2
ATOM 2214 N N . LEU A 1 52 ? -2.237 -4.015 7.067 1.00 1.17 52 LEU A N 2
ATOM 2215 C CA . LEU A 1 52 ? -3.338 -4.532 7.874 1.00 1.66 52 LEU A CA 2
ATOM 2216 C C . LEU A 1 52 ? -4.072 -5.650 7.136 1.00 1.10 52 LEU A C 2
ATOM 2217 O O . LEU A 1 52 ? -4.044 -5.710 5.907 1.00 1.25 52 LEU A O 2
ATOM 2233 N N . GLU A 1 53 ? -4.679 -6.560 7.895 1.00 1.35 53 GLU A N 2
ATOM 2234 C CA . GLU A 1 53 ? -5.581 -7.554 7.329 1.00 1.60 53 GLU A CA 2
ATOM 2235 C C . GLU A 1 53 ? -7.035 -7.083 7.434 1.00 1.84 53 GLU A C 2
ATOM 2236 O O . GLU A 1 53 ? -7.899 -7.538 6.684 1.00 2.34 53 GLU A O 2
ATOM 2248 N N . THR A 1 54 ? -7.298 -6.176 8.373 1.00 1.76 54 THR A N 2
ATOM 2249 C CA . THR A 1 54 ? -8.650 -5.672 8.604 1.00 1.96 54 THR A CA 2
ATOM 2250 C C . THR A 1 54 ? -8.851 -4.305 7.939 1.00 1.44 54 THR A C 2
ATOM 2251 O O . THR A 1 54 ? -8.297 -3.287 8.365 1.00 1.41 54 THR A O 2
ATOM 2262 N N . ASP A 1 55 ? -9.665 -4.311 6.889 1.00 1.58 55 ASP A N 2
ATOM 2263 C CA . ASP A 1 55 ? -9.850 -3.156 6.009 1.00 1.57 55 ASP A CA 2
ATOM 2264 C C . ASP A 1 55 ? -10.435 -1.964 6.748 1.00 1.40 55 ASP A C 2
ATOM 2265 O O . ASP A 1 55 ? -9.905 -0.857 6.685 1.00 1.25 55 ASP A O 2
ATOM 2274 N N . ASP A 1 56 ? -11.538 -2.212 7.434 1.00 1.62 56 ASP A N 2
ATOM 2275 C CA . ASP A 1 56 ? -12.319 -1.162 8.079 1.00 1.72 56 ASP A CA 2
ATOM 2276 C C . ASP A 1 56 ? -11.474 -0.289 8.993 1.00 1.47 56 ASP A C 2
ATOM 2277 O O . ASP A 1 56 ? -11.533 0.936 8.916 1.00 1.48 56 ASP A O 2
ATOM 2286 N N . LYS A 1 57 ? -10.682 -0.925 9.842 1.00 1.39 57 LYS A N 2
ATOM 2287 C CA . LYS A 1 57 ? -9.931 -0.213 10.864 1.00 1.42 57 LYS A CA 2
ATOM 2288 C C . LYS A 1 57 ? -8.986 0.824 10.261 1.00 1.20 57 LYS A C 2
ATOM 2289 O O . LYS A 1 57 ? -9.196 2.026 10.417 1.00 1.27 57 LYS A O 2
ATOM 2308 N N . LYS A 1 58 ? -7.962 0.368 9.558 1.00 1.07 58 LYS A N 2
ATOM 2309 C CA . LYS A 1 58 ? -6.907 1.267 9.116 1.00 1.04 58 LYS A CA 2
ATOM 2310 C C . LYS A 1 58 ? -7.268 1.954 7.800 1.00 0.88 58 LYS A C 2
ATOM 2311 O O . LYS A 1 58 ? -7.128 3.171 7.670 1.00 0.87 58 LYS A O 2
ATOM 2330 N N . ILE A 1 59 ? -7.747 1.174 6.837 1.00 0.83 59 ILE A N 2
ATOM 2331 C CA . ILE A 1 59 ? -8.001 1.686 5.492 1.00 0.80 59 ILE A CA 2
ATOM 2332 C C . ILE A 1 59 ? -9.110 2.731 5.496 1.00 0.74 59 ILE A C 2
ATOM 2333 O O . ILE A 1 59 ? -8.929 3.841 4.992 1.00 0.78 59 ILE A O 2
ATOM 2349 N N . GLU A 1 60 ? -10.249 2.381 6.082 1.00 0.77 60 GLU A N 2
ATOM 2350 C CA . GLU A 1 60 ? -11.411 3.257 6.056 1.00 0.87 60 GLU A CA 2
ATOM 2351 C C . GLU A 1 60 ? -11.169 4.508 6.897 1.00 0.85 60 GLU A C 2
ATOM 2352 O O . GLU A 1 60 ? -11.686 5.583 6.584 1.00 0.94 60 GLU A O 2
ATOM 2364 N N . ASP A 1 61 ? -10.376 4.367 7.955 1.00 0.82 61 ASP A N 2
ATOM 2365 C CA . ASP A 1 61 ? -10.017 5.503 8.796 1.00 0.88 61 ASP A CA 2
ATOM 2366 C C . ASP A 1 61 ? -9.286 6.571 7.988 1.00 0.79 61 ASP A C 2
ATOM 2367 O O . ASP A 1 61 ? -9.706 7.730 7.945 1.00 0.83 61 ASP A O 2
ATOM 2376 N N . ILE A 1 62 ? -8.210 6.172 7.321 1.00 0.72 62 ILE A N 2
ATOM 2377 C CA . ILE A 1 62 ? -7.402 7.115 6.559 1.00 0.69 62 ILE A CA 2
ATOM 2378 C C . ILE A 1 62 ? -8.146 7.608 5.319 1.00 0.68 62 ILE A C 2
ATOM 2379 O O . ILE A 1 62 ? -8.155 8.804 5.034 1.00 0.73 62 ILE A O 2
ATOM 2395 N N . LEU A 1 63 ? -8.797 6.697 4.600 1.00 0.68 63 LEU A N 2
ATOM 2396 C CA . LEU A 1 63 ? -9.596 7.076 3.431 1.00 0.76 63 LEU A CA 2
ATOM 2397 C C . LEU A 1 63 ? -10.790 7.950 3.813 1.00 0.84 63 LEU A C 2
ATOM 2398 O O . LEU A 1 63 ? -11.431 8.539 2.946 1.00 0.94 63 LEU A O 2
ATOM 2414 N N . LYS A 1 64 ? -11.112 8.010 5.098 1.00 0.89 64 LYS A N 2
ATOM 2415 C CA . LYS A 1 64 ? -12.130 8.939 5.575 1.00 1.05 64 LYS A CA 2
ATOM 2416 C C . LYS A 1 64 ? -11.616 10.370 5.444 1.00 1.03 64 LYS A C 2
ATOM 2417 O O . LYS A 1 64 ? -12.358 11.283 5.083 1.00 1.13 64 LYS A O 2
ATOM 2436 N N . SER A 1 65 ? -10.333 10.548 5.729 1.00 0.97 65 SER A N 2
ATOM 2437 C CA . SER A 1 65 ? -9.691 11.850 5.569 1.00 1.06 65 SER A CA 2
ATOM 2438 C C . SER A 1 65 ? -9.275 12.052 4.109 1.00 1.03 65 SER A C 2
ATOM 2439 O O . SER A 1 65 ? -9.344 13.159 3.574 1.00 1.13 65 SER A O 2
ATOM 2447 N N . LEU A 1 66 ? -8.865 10.967 3.466 1.00 0.97 66 LEU A N 2
ATOM 2448 C CA . LEU A 1 66 ? -8.478 10.991 2.058 1.00 1.05 66 LEU A CA 2
ATOM 2449 C C . LEU A 1 66 ? -9.675 10.630 1.176 1.00 1.20 66 LEU A C 2
ATOM 2450 O O . LEU A 1 66 ? -9.536 9.940 0.167 1.00 1.55 66 LEU A O 2
ATOM 2466 N N . GLY A 1 67 ? -10.855 11.074 1.606 1.00 1.07 67 GLY A N 2
ATOM 2467 C CA . GLY A 1 67 ? -12.101 10.806 0.887 1.00 1.26 67 GLY A CA 2
ATOM 2468 C C . GLY A 1 67 ? -12.085 11.245 -0.573 1.00 1.22 67 GLY A C 2
ATOM 2469 O O . GLY A 1 67 ? -12.459 10.455 -1.444 1.00 1.28 67 GLY A O 2
ATOM 2473 N N . PRO A 1 68 ? -11.714 12.516 -0.870 1.00 1.24 68 PRO A N 2
ATOM 2474 C CA . PRO A 1 68 ? -11.508 13.012 -2.245 1.00 1.29 68 PRO A CA 2
ATOM 2475 C C . PRO A 1 68 ? -10.799 12.006 -3.165 1.00 1.15 68 PRO A C 2
ATOM 2476 O O . PRO A 1 68 ? -10.191 11.048 -2.696 1.00 0.99 68 PRO A O 2
ATOM 2487 N N . PRO A 1 69 ? -10.878 12.214 -4.498 1.00 1.30 69 PRO A N 2
ATOM 2488 C CA . PRO A 1 69 ? -10.234 11.333 -5.484 1.00 1.26 69 PRO A CA 2
ATOM 2489 C C . PRO A 1 69 ? -8.775 11.055 -5.132 1.00 1.05 69 PRO A C 2
ATOM 2490 O O . PRO A 1 69 ? -7.915 11.928 -5.261 1.00 1.17 69 PRO A O 2
ATOM 2501 N N . VAL A 1 70 ? -8.513 9.841 -4.673 1.00 0.85 70 VAL A N 2
ATOM 2502 C CA . VAL A 1 70 ? -7.193 9.467 -4.195 1.00 0.67 70 VAL A CA 2
ATOM 2503 C C . VAL A 1 70 ? -6.733 8.167 -4.836 1.00 0.60 70 VAL A C 2
ATOM 2504 O O . VAL A 1 70 ? -7.515 7.224 -4.987 1.00 0.66 70 VAL A O 2
ATOM 2517 N N . LYS A 1 71 ? -5.464 8.128 -5.210 1.00 0.55 71 LYS A N 2
ATOM 2518 C CA . LYS A 1 71 ? -4.882 6.957 -5.845 1.00 0.54 71 LYS A CA 2
ATOM 2519 C C . LYS A 1 71 ? -4.405 5.981 -4.781 1.00 0.43 71 LYS A C 2
ATOM 2520 O O . LYS A 1 71 ? -3.771 6.385 -3.804 1.00 0.41 71 LYS A O 2
ATOM 2539 N N . ILE A 1 72 ? -4.727 4.711 -4.951 1.00 0.45 72 ILE A N 2
ATOM 2540 C CA . ILE A 1 72 ? -4.326 3.704 -3.987 1.00 0.43 72 ILE A CA 2
ATOM 2541 C C . ILE A 1 72 ? -3.259 2.786 -4.571 1.00 0.41 72 ILE A C 2
ATOM 2542 O O . ILE A 1 72 ? -3.537 1.941 -5.429 1.00 0.50 72 ILE A O 2
ATOM 2558 N N . LEU A 1 73 ? -2.036 2.979 -4.113 1.00 0.37 73 LEU A N 2
ATOM 2559 C CA . LEU A 1 73 ? -0.914 2.143 -4.504 1.00 0.37 73 LEU A CA 2
ATOM 2560 C C . LEU A 1 73 ? -0.811 0.958 -3.554 1.00 0.37 73 LEU A C 2
ATOM 2561 O O . LEU A 1 73 ? -0.805 1.137 -2.342 1.00 0.46 73 LEU A O 2
ATOM 2577 N N . VAL A 1 74 ? -0.753 -0.246 -4.092 1.00 0.40 74 VAL A N 2
ATOM 2578 C CA . VAL A 1 74 ? -0.685 -1.434 -3.257 1.00 0.40 74 VAL A CA 2
ATOM 2579 C C . VAL A 1 74 ? 0.595 -2.217 -3.523 1.00 0.39 74 VAL A C 2
ATOM 2580 O O . VAL A 1 74 ? 0.826 -2.690 -4.632 1.00 0.47 74 VAL A O 2
ATOM 2593 N N . LEU A 1 75 ? 1.424 -2.340 -2.501 1.00 0.38 75 LEU A N 2
ATOM 2594 C CA . LEU A 1 75 ? 2.650 -3.123 -2.584 1.00 0.38 75 LEU A CA 2
ATOM 2595 C C . LEU A 1 75 ? 2.475 -4.430 -1.831 1.00 0.35 75 LEU A C 2
ATOM 2596 O O . LEU A 1 75 ? 2.169 -4.435 -0.638 1.00 0.43 75 LEU A O 2
ATOM 2612 N N . LEU A 1 76 ? 2.661 -5.536 -2.527 1.00 0.34 76 LEU A N 2
ATOM 2613 C CA . LEU A 1 76 ? 2.497 -6.844 -1.917 1.00 0.42 76 LEU A CA 2
ATOM 2614 C C . LEU A 1 76 ? 3.762 -7.671 -2.059 1.00 0.41 76 LEU A C 2
ATOM 2615 O O . LEU A 1 76 ? 4.424 -7.649 -3.093 1.00 0.48 76 LEU A O 2
ATOM 2631 N N . GLU A 1 77 ? 4.090 -8.383 -1.004 1.00 0.46 77 GLU A N 2
ATOM 2632 C CA . GLU A 1 77 ? 5.218 -9.293 -1.001 1.00 0.49 77 GLU A CA 2
ATOM 2633 C C . GLU A 1 77 ? 4.709 -10.696 -1.326 1.00 0.49 77 GLU A C 2
ATOM 2634 O O . GLU A 1 77 ? 3.575 -11.030 -0.988 1.00 0.59 77 GLU A O 2
ATOM 2646 N N . ASP A 1 78 ? 5.512 -11.517 -1.988 1.00 0.54 78 ASP A N 2
ATOM 2647 C CA . ASP A 1 78 ? 5.052 -12.854 -2.354 1.00 0.61 78 ASP A CA 2
ATOM 2648 C C . ASP A 1 78 ? 5.429 -13.877 -1.297 1.00 0.63 78 ASP A C 2
ATOM 2649 O O . ASP A 1 78 ? 6.475 -14.524 -1.389 1.00 0.72 78 ASP A O 2
ATOM 2658 N N . THR A 1 79 ? 4.582 -14.013 -0.292 1.00 0.61 79 THR A N 2
ATOM 2659 C CA . THR A 1 79 ? 4.722 -15.075 0.688 1.00 0.72 79 THR A CA 2
ATOM 2660 C C . THR A 1 79 ? 3.557 -16.057 0.574 1.00 0.78 79 THR A C 2
ATOM 2661 O O . THR A 1 79 ? 2.776 -15.992 -0.378 1.00 0.84 79 THR A O 2
ATOM 2672 N N . LYS A 1 80 ? 3.440 -16.959 1.536 1.00 0.84 80 LYS A N 2
ATOM 2673 C CA . LYS A 1 80 ? 2.365 -17.940 1.539 1.00 0.92 80 LYS A CA 2
ATOM 2674 C C . LYS A 1 80 ? 1.015 -17.281 1.829 1.00 0.88 80 LYS A C 2
ATOM 2675 O O . LYS A 1 80 ? 0.057 -17.445 1.072 1.00 0.90 80 LYS A O 2
ATOM 2694 N N . ASP A 1 81 ? 0.957 -16.516 2.910 1.00 0.90 81 ASP A N 2
ATOM 2695 C CA . ASP A 1 81 ? -0.304 -15.934 3.378 1.00 0.93 81 ASP A CA 2
ATOM 2696 C C . ASP A 1 81 ? -0.648 -14.671 2.593 1.00 0.83 81 ASP A C 2
ATOM 2697 O O . ASP A 1 81 ? -1.814 -14.301 2.477 1.00 0.82 81 ASP A O 2
ATOM 2706 N N . ALA A 1 82 ? 0.374 -14.029 2.036 1.00 0.82 82 ALA A N 2
ATOM 2707 C CA . ALA A 1 82 ? 0.194 -12.782 1.295 1.00 0.82 82 ALA A CA 2
ATOM 2708 C C . ALA A 1 82 ? -0.744 -12.949 0.101 1.00 0.82 82 ALA A C 2
ATOM 2709 O O . ALA A 1 82 ? -1.367 -11.985 -0.346 1.00 0.84 82 ALA A O 2
ATOM 2716 N N . ASP A 1 83 ? -0.852 -14.171 -0.410 1.00 0.91 83 ASP A N 2
ATOM 2717 C CA . ASP A 1 83 ? -1.737 -14.441 -1.539 1.00 1.03 83 ASP A CA 2
ATOM 2718 C C . ASP A 1 83 ? -3.179 -14.307 -1.087 1.00 0.98 83 ASP A C 2
ATOM 2719 O O . ASP A 1 83 ? -4.056 -13.876 -1.841 1.00 1.03 83 ASP A O 2
ATOM 2728 N N . LYS A 1 84 ? -3.403 -14.651 0.169 1.00 0.96 84 LYS A N 2
ATOM 2729 C CA . LYS A 1 84 ? -4.706 -14.529 0.782 1.00 1.04 84 LYS A CA 2
ATOM 2730 C C . LYS A 1 84 ? -5.022 -13.068 1.048 1.00 0.94 84 LYS A C 2
ATOM 2731 O O . LYS A 1 84 ? -6.154 -12.627 0.857 1.00 1.04 84 LYS A O 2
ATOM 2750 N N . VAL A 1 85 ? -4.008 -12.313 1.469 1.00 0.80 85 VAL A N 2
ATOM 2751 C CA . VAL A 1 85 ? -4.173 -10.883 1.693 1.00 0.77 85 VAL A CA 2
ATOM 2752 C C . VAL A 1 85 ? -4.531 -10.202 0.379 1.00 0.68 85 VAL A C 2
ATOM 2753 O O . VAL A 1 85 ? -5.358 -9.294 0.353 1.00 0.75 85 VAL A O 2
ATOM 2766 N N . LYS A 1 86 ? -3.933 -10.665 -0.720 1.00 0.60 86 LYS A N 2
ATOM 2767 C CA . LYS A 1 86 ? -4.266 -10.139 -2.033 1.00 0.59 86 LYS A CA 2
ATOM 2768 C C . LYS A 1 86 ? -5.733 -10.391 -2.336 1.00 0.69 86 LYS A C 2
ATOM 2769 O O . LYS A 1 86 ? -6.491 -9.457 -2.555 1.00 0.78 86 LYS A O 2
ATOM 2788 N N . LYS A 1 87 ? -6.125 -11.659 -2.313 1.00 0.75 87 LYS A N 2
ATOM 2789 C CA . LYS A 1 87 ? -7.486 -12.051 -2.654 1.00 0.89 87 LYS A CA 2
ATOM 2790 C C . LYS A 1 87 ? -8.517 -11.320 -1.800 1.00 0.88 87 LYS A C 2
ATOM 2791 O O . LYS A 1 87 ? -9.494 -10.792 -2.323 1.00 0.93 87 LYS A O 2
ATOM 2810 N N . GLU A 1 88 ? -8.288 -11.266 -0.497 1.00 0.90 88 GLU A N 2
ATOM 2811 C CA . GLU A 1 88 ? -9.235 -10.633 0.405 1.00 0.98 88 GLU A CA 2
ATOM 2812 C C . GLU A 1 88 ? -9.294 -9.128 0.169 1.00 0.96 88 GLU A C 2
ATOM 2813 O O . GLU A 1 88 ? -10.371 -8.570 -0.043 1.00 1.02 88 GLU A O 2
ATOM 2825 N N . ILE A 1 89 ? -8.142 -8.473 0.206 1.00 0.91 89 ILE A N 2
ATOM 2826 C CA . ILE A 1 89 ? -8.079 -7.024 0.029 1.00 0.93 89 ILE A CA 2
ATOM 2827 C C . ILE A 1 89 ? -8.574 -6.620 -1.358 1.00 0.87 89 ILE A C 2
ATOM 2828 O O . ILE A 1 89 ? -9.318 -5.656 -1.499 1.00 0.91 89 ILE A O 2
ATOM 2844 N N . GLU A 1 90 ? -8.201 -7.397 -2.363 1.00 0.81 90 GLU A N 2
ATOM 2845 C CA . GLU A 1 90 ? -8.505 -7.054 -3.758 1.00 0.79 90 GLU A CA 2
ATOM 2846 C C . GLU A 1 90 ? -10.007 -7.132 -4.013 1.00 0.79 90 GLU A C 2
ATOM 2847 O O . GLU A 1 90 ? -10.597 -6.224 -4.603 1.00 0.79 90 GLU A O 2
ATOM 2859 N N . LYS A 1 91 ? -10.625 -8.209 -3.542 1.00 0.85 91 LYS A N 2
ATOM 2860 C CA . LYS A 1 91 ? -12.060 -8.396 -3.709 1.00 0.93 91 LYS A CA 2
ATOM 2861 C C . LYS A 1 91 ? -12.839 -7.355 -2.922 1.00 0.96 91 LYS A C 2
ATOM 2862 O O . LYS A 1 91 ? -13.799 -6.778 -3.430 1.00 0.97 91 LYS A O 2
ATOM 2881 N N . LYS A 1 92 ? -12.412 -7.105 -1.690 1.00 1.03 92 LYS A N 2
ATOM 2882 C CA . LYS A 1 92 ? -13.112 -6.173 -0.816 1.00 1.17 92 LYS A CA 2
ATOM 2883 C C . LYS A 1 92 ? -12.932 -4.730 -1.277 1.00 1.08 92 LYS A C 2
ATOM 2884 O O . LYS A 1 92 ? -13.874 -3.941 -1.223 1.00 1.15 92 LYS A O 2
ATOM 2903 N N . ALA A 1 93 ? -11.736 -4.391 -1.743 1.00 0.98 93 ALA A N 2
ATOM 2904 C CA . ALA A 1 93 ? -11.471 -3.043 -2.230 1.00 0.99 93 ALA A CA 2
ATOM 2905 C C . ALA A 1 93 ? -12.297 -2.751 -3.476 1.00 0.90 93 ALA A C 2
ATOM 2906 O O . ALA A 1 93 ? -12.947 -1.710 -3.575 1.00 0.98 93 ALA A O 2
ATOM 2913 N N . ARG A 1 94 ? -12.286 -3.683 -4.422 1.00 0.82 94 ARG A N 2
ATOM 2914 C CA . ARG A 1 94 ? -13.059 -3.529 -5.648 1.00 0.85 94 ARG A CA 2
ATOM 2915 C C . ARG A 1 94 ? -14.552 -3.500 -5.335 1.00 0.86 94 ARG A C 2
ATOM 2916 O O . ARG A 1 94 ? -15.317 -2.771 -5.967 1.00 0.92 94 ARG A O 2
ATOM 2937 N N . LYS A 1 95 ? -14.949 -4.269 -4.326 1.00 0.90 95 LYS A N 2
ATOM 2938 C CA . LYS A 1 95 ? -16.345 -4.345 -3.905 1.00 1.02 95 LYS A CA 2
ATOM 2939 C C . LYS A 1 95 ? -16.779 -3.034 -3.254 1.00 1.02 95 LYS A C 2
ATOM 2940 O O . LYS A 1 95 ? -17.969 -2.780 -3.068 1.00 1.15 95 LYS A O 2
ATOM 2959 N N . LYS A 1 96 ? -15.808 -2.195 -2.932 1.00 0.97 96 LYS A N 2
ATOM 2960 C CA . LYS A 1 96 ? -16.085 -0.934 -2.256 1.00 1.03 96 LYS A CA 2
ATOM 2961 C C . LYS A 1 96 ? -15.684 0.222 -3.170 1.00 0.96 96 LYS A C 2
ATOM 2962 O O . LYS A 1 96 ? -15.507 1.360 -2.732 1.00 1.07 96 LYS A O 2
ATOM 2981 N N . ASN A 1 97 ? -15.558 -0.099 -4.458 1.00 0.86 97 ASN A N 2
ATOM 2982 C CA . ASN A 1 97 ? -15.254 0.883 -5.500 1.00 0.86 97 ASN A CA 2
ATOM 2983 C C . ASN A 1 97 ? -13.934 1.594 -5.230 1.00 0.87 97 ASN A C 2
ATOM 2984 O O . ASN A 1 97 ? -13.845 2.817 -5.319 1.00 1.04 97 ASN A O 2
ATOM 2995 N N . LEU A 1 98 ? -12.911 0.825 -4.906 1.00 0.78 98 LEU A N 2
ATOM 2996 C CA . LEU A 1 98 ? -11.597 1.385 -4.642 1.00 0.84 98 LEU A CA 2
ATOM 2997 C C . LEU A 1 98 ? -10.592 0.872 -5.665 1.00 0.71 98 LEU A C 2
ATOM 2998 O O . LEU A 1 98 ? -10.282 -0.322 -5.700 1.00 0.65 98 LEU A O 2
ATOM 3014 N N . PRO A 1 99 ? -10.100 1.758 -6.544 1.00 0.83 99 PRO A N 2
ATOM 3015 C CA . PRO A 1 99 ? -9.063 1.407 -7.511 1.00 0.85 99 PRO A CA 2
ATOM 3016 C C . PRO A 1 99 ? -7.730 1.150 -6.823 1.00 0.70 99 PRO A C 2
ATOM 3017 O O . PRO A 1 99 ? -7.170 2.040 -6.180 1.00 0.77 99 PRO A O 2
ATOM 3028 N N . VAL A 1 100 ? -7.224 -0.065 -6.957 1.00 0.58 100 VAL A N 2
ATOM 3029 C CA . VAL A 1 100 ? -5.985 -0.443 -6.301 1.00 0.47 100 VAL A CA 2
ATOM 3030 C C . VAL A 1 100 ? -4.933 -0.881 -7.315 1.00 0.42 100 VAL A C 2
ATOM 3031 O O . VAL A 1 100 ? -5.120 -1.855 -8.048 1.00 0.50 100 VAL A O 2
ATOM 3044 N N . ARG A 1 101 ? -3.829 -0.146 -7.367 1.00 0.43 101 ARG A N 2
ATOM 3045 C CA . ARG A 1 101 ? -2.745 -0.476 -8.275 1.00 0.43 101 ARG A CA 2
ATOM 3046 C C . ARG A 1 101 ? -1.739 -1.365 -7.557 1.00 0.40 101 ARG A C 2
ATOM 3047 O O . ARG A 1 101 ? -0.906 -0.882 -6.790 1.00 0.39 101 ARG A O 2
ATOM 3068 N N . ILE A 1 102 ? -1.829 -2.660 -7.807 1.00 0.43 102 ILE A N 2
ATOM 3069 C CA . ILE A 1 102 ? -1.044 -3.635 -7.067 1.00 0.43 102 ILE A CA 2
ATOM 3070 C C . ILE A 1 102 ? 0.273 -3.951 -7.762 1.00 0.45 102 ILE A C 2
ATOM 3071 O O . ILE A 1 102 ? 0.303 -4.329 -8.936 1.00 0.56 102 ILE A O 2
ATOM 3087 N N . ARG A 1 103 ? 1.356 -3.795 -7.021 1.00 0.41 103 ARG A N 2
ATOM 3088 C CA . ARG A 1 103 ? 2.682 -4.122 -7.502 1.00 0.50 103 ARG A CA 2
ATOM 3089 C C . ARG A 1 103 ? 3.383 -5.015 -6.484 1.00 0.43 103 ARG A C 2
ATOM 3090 O O . ARG A 1 103 ? 3.688 -4.580 -5.372 1.00 0.53 103 ARG A O 2
ATOM 3111 N N . LYS A 1 104 ? 3.607 -6.268 -6.848 1.00 0.38 104 LYS A N 2
ATOM 3112 C CA . LYS A 1 104 ? 4.306 -7.198 -5.970 1.00 0.39 104 LYS A CA 2
ATOM 3113 C C . LYS A 1 104 ? 5.803 -6.940 -6.003 1.00 0.37 104 LYS A C 2
ATOM 3114 O O . LYS A 1 104 ? 6.446 -7.100 -7.044 1.00 0.46 104 LYS A O 2
ATOM 3133 N N . VAL A 1 105 ? 6.357 -6.543 -4.864 1.00 0.35 105 VAL A N 2
ATOM 3134 C CA . VAL A 1 105 ? 7.766 -6.189 -4.779 1.00 0.39 105 VAL A CA 2
ATOM 3135 C C . VAL A 1 105 ? 8.354 -6.563 -3.428 1.00 0.46 105 VAL A C 2
ATOM 3136 O O . VAL A 1 105 ? 7.667 -6.549 -2.406 1.00 0.52 105 VAL A O 2
ATOM 3149 N N . THR A 1 106 ? 9.620 -6.928 -3.438 1.00 0.52 106 THR A N 2
ATOM 3150 C CA . THR A 1 106 ? 10.408 -6.953 -2.227 1.00 0.61 106 THR A CA 2
ATOM 3151 C C . THR A 1 106 ? 11.809 -6.461 -2.557 1.00 0.58 106 THR A C 2
ATOM 3152 O O . THR A 1 106 ? 12.684 -7.235 -2.942 1.00 0.67 106 THR A O 2
ATOM 3163 N N . SER A 1 107 ? 11.993 -5.161 -2.369 1.00 0.50 107 SER A N 2
ATOM 3164 C CA . SER A 1 107 ? 13.208 -4.441 -2.739 1.00 0.51 107 SER A CA 2
ATOM 3165 C C . SER A 1 107 ? 13.030 -2.976 -2.345 1.00 0.45 107 SER A C 2
ATOM 3166 O O . SER A 1 107 ? 12.121 -2.298 -2.829 1.00 0.44 107 SER A O 2
ATOM 3174 N N . PRO A 1 108 ? 13.895 -2.483 -1.438 1.00 0.47 108 PRO A N 2
ATOM 3175 C CA . PRO A 1 108 ? 13.772 -1.144 -0.853 1.00 0.49 108 PRO A CA 2
ATOM 3176 C C . PRO A 1 108 ? 13.784 -0.022 -1.887 1.00 0.43 108 PRO A C 2
ATOM 3177 O O . PRO A 1 108 ? 12.950 0.878 -1.830 1.00 0.47 108 PRO A O 2
ATOM 3188 N N . ASP A 1 109 ? 14.722 -0.071 -2.828 1.00 0.46 109 ASP A N 2
ATOM 3189 C CA . ASP A 1 109 ? 14.830 0.968 -3.852 1.00 0.50 109 ASP A CA 2
ATOM 3190 C C . ASP A 1 109 ? 13.597 0.980 -4.738 1.00 0.41 109 ASP A C 2
ATOM 3191 O O . ASP A 1 109 ? 13.014 2.033 -4.995 1.00 0.44 109 ASP A O 2
ATOM 3200 N N . GLU A 1 110 ? 13.202 -0.201 -5.185 1.00 0.38 110 GLU A N 2
ATOM 3201 C CA . GLU A 1 110 ? 12.039 -0.360 -6.049 1.00 0.38 110 GLU A CA 2
ATOM 3202 C C . GLU A 1 110 ? 10.775 0.177 -5.386 1.00 0.36 110 GLU A C 2
ATOM 3203 O O . GLU A 1 110 ? 9.921 0.766 -6.049 1.00 0.42 110 GLU A O 2
ATOM 3215 N N . ALA A 1 111 ? 10.674 0.011 -4.071 1.00 0.33 111 ALA A N 2
ATOM 3216 C CA . ALA A 1 111 ? 9.470 0.401 -3.355 1.00 0.35 111 ALA A CA 2
ATOM 3217 C C . ALA A 1 111 ? 9.417 1.908 -3.221 1.00 0.34 111 ALA A C 2
ATOM 3218 O O . ALA A 1 111 ? 8.393 2.537 -3.484 1.00 0.41 111 ALA A O 2
ATOM 3225 N N . LYS A 1 112 ? 10.548 2.480 -2.839 1.00 0.32 112 LYS A N 2
ATOM 3226 C CA . LYS A 1 112 ? 10.673 3.919 -2.686 1.00 0.34 112 LYS A CA 2
ATOM 3227 C C . LYS A 1 112 ? 10.479 4.620 -4.025 1.00 0.37 112 LYS A C 2
ATOM 3228 O O . LYS A 1 112 ? 10.009 5.756 -4.083 1.00 0.42 112 LYS A O 2
ATOM 3247 N N . ARG A 1 113 ? 10.832 3.924 -5.097 1.00 0.38 113 ARG A N 2
ATOM 3248 C CA . ARG A 1 113 ? 10.663 4.443 -6.445 1.00 0.46 113 ARG A CA 2
ATOM 3249 C C . ARG A 1 113 ? 9.184 4.604 -6.777 1.00 0.43 113 ARG A C 2
ATOM 3250 O O . ARG A 1 113 ? 8.757 5.660 -7.242 1.00 0.50 113 ARG A O 2
ATOM 3271 N N . TRP A 1 114 ? 8.401 3.558 -6.521 1.00 0.39 114 TRP A N 2
ATOM 3272 C CA . TRP A 1 114 ? 6.961 3.618 -6.750 1.00 0.39 114 TRP A CA 2
ATOM 3273 C C . TRP A 1 114 ? 6.320 4.662 -5.842 1.00 0.40 114 TRP A C 2
ATOM 3274 O O . TRP A 1 114 ? 5.360 5.329 -6.221 1.00 0.46 114 TRP A O 2
ATOM 3295 N N . ILE A 1 115 ? 6.874 4.813 -4.649 1.00 0.38 115 ILE A N 2
ATOM 3296 C CA . ILE A 1 115 ? 6.383 5.801 -3.696 1.00 0.41 115 ILE A CA 2
ATOM 3297 C C . ILE A 1 115 ? 6.609 7.223 -4.217 1.00 0.47 115 ILE A C 2
ATOM 3298 O O . ILE A 1 115 ? 5.765 8.103 -4.040 1.00 0.55 115 ILE A O 2
ATOM 3314 N N . LYS A 1 116 ? 7.731 7.435 -4.893 1.00 0.50 116 LYS A N 2
ATOM 3315 C CA . LYS A 1 116 ? 8.046 8.747 -5.448 1.00 0.60 116 LYS A CA 2
ATOM 3316 C C . LYS A 1 116 ? 7.256 8.979 -6.726 1.00 0.57 116 LYS A C 2
ATOM 3317 O O . LYS A 1 116 ? 6.913 10.110 -7.068 1.00 0.69 116 LYS A O 2
ATOM 3336 N N . GLU A 1 117 ? 6.958 7.890 -7.412 1.00 0.53 117 GLU A N 2
ATOM 3337 C CA . GLU A 1 117 ? 6.166 7.926 -8.626 1.00 0.58 117 GLU A CA 2
ATOM 3338 C C . GLU A 1 117 ? 4.739 8.394 -8.322 1.00 0.57 117 GLU A C 2
ATOM 3339 O O . GLU A 1 117 ? 4.146 9.163 -9.080 1.00 0.66 117 GLU A O 2
ATOM 3351 N N . PHE A 1 118 ? 4.202 7.939 -7.197 1.00 0.56 118 PHE A N 2
ATOM 3352 C CA . PHE A 1 118 ? 2.823 8.241 -6.833 1.00 0.66 118 PHE A CA 2
ATOM 3353 C C . PHE A 1 118 ? 2.699 9.525 -6.006 1.00 0.73 118 PHE A C 2
ATOM 3354 O O . PHE A 1 118 ? 1.650 10.171 -6.017 1.00 0.88 118 PHE A O 2
ATOM 3371 N N . SER A 1 119 ? 3.754 9.902 -5.288 1.00 0.69 119 SER A N 2
ATOM 3372 C CA . SER A 1 119 ? 3.751 11.179 -4.576 1.00 0.80 119 SER A CA 2
ATOM 3373 C C . SER A 1 119 ? 3.747 12.323 -5.578 1.00 0.79 119 SER A C 2
ATOM 3374 O O . SER A 1 119 ? 3.152 13.379 -5.348 1.00 0.90 119 SER A O 2
ATOM 3382 N N . GLU A 1 120 ? 4.411 12.097 -6.699 1.00 0.81 120 GLU A N 2
ATOM 3383 C CA . GLU A 1 120 ? 4.392 13.030 -7.806 1.00 0.96 120 GLU A CA 2
ATOM 3384 C C . GLU A 1 120 ? 3.372 12.567 -8.843 1.00 1.17 120 GLU A C 2
ATOM 3385 O O . GLU A 1 120 ? 3.706 12.337 -10.007 1.00 1.50 120 GLU A O 2
ATOM 3397 N N . GLU A 1 121 ? 2.132 12.406 -8.387 1.00 1.22 121 GLU A N 2
ATOM 3398 C CA . GLU A 1 121 ? 1.036 11.960 -9.240 1.00 1.56 121 GLU A CA 2
ATOM 3399 C C . GLU A 1 121 ? 0.830 12.907 -10.426 1.00 2.02 121 GLU A C 2
ATOM 3400 O O . GLU A 1 121 ? 1.042 12.468 -11.576 1.00 2.60 121 GLU A O 2
ATOM 3413 N N . GLY A 1 22 ? -3.826 12.566 -5.214 1.00 1.16 22 GLY A N 3
ATOM 3414 C CA . GLY A 1 22 ? -3.853 11.961 -3.860 1.00 1.05 22 GLY A CA 3
ATOM 3415 C C . GLY A 1 22 ? -3.543 10.482 -3.901 1.00 0.87 22 GLY A C 3
ATOM 3416 O O . GLY A 1 22 ? -4.129 9.744 -4.697 1.00 0.89 22 GLY A O 3
ATOM 3419 N N . LEU A 1 23 ? -2.630 10.043 -3.046 1.00 0.75 23 LEU A N 3
ATOM 3420 C CA . LEU A 1 23 ? -2.218 8.647 -3.022 1.00 0.62 23 LEU A CA 3
ATOM 3421 C C . LEU A 1 23 ? -2.189 8.104 -1.596 1.00 0.51 23 LEU A C 3
ATOM 3422 O O . LEU A 1 23 ? -1.710 8.766 -0.674 1.00 0.59 23 LEU A O 3
ATOM 3438 N N . LEU A 1 24 ? -2.718 6.905 -1.428 1.00 0.40 24 LEU A N 3
ATOM 3439 C CA . LEU A 1 24 ? -2.607 6.176 -0.174 1.00 0.39 24 LEU A CA 3
ATOM 3440 C C . LEU A 1 24 ? -1.790 4.917 -0.421 1.00 0.38 24 LEU A C 3
ATOM 3441 O O . LEU A 1 24 ? -1.817 4.372 -1.524 1.00 0.50 24 LEU A O 3
ATOM 3457 N N . VAL A 1 25 ? -1.060 4.460 0.582 1.00 0.37 25 VAL A N 3
ATOM 3458 C CA . VAL A 1 25 ? -0.196 3.306 0.404 1.00 0.40 25 VAL A CA 3
ATOM 3459 C C . VAL A 1 25 ? -0.551 2.190 1.381 1.00 0.42 25 VAL A C 3
ATOM 3460 O O . VAL A 1 25 ? -0.679 2.415 2.582 1.00 0.56 25 VAL A O 3
ATOM 3473 N N . LEU A 1 26 ? -0.735 0.990 0.850 1.00 0.46 26 LEU A N 3
ATOM 3474 C CA . LEU A 1 26 ? -0.991 -0.181 1.669 1.00 0.57 26 LEU A CA 3
ATOM 3475 C C . LEU A 1 26 ? 0.104 -1.203 1.418 1.00 0.51 26 LEU A C 3
ATOM 3476 O O . LEU A 1 26 ? 0.400 -1.523 0.270 1.00 0.58 26 LEU A O 3
ATOM 3492 N N . ILE A 1 27 ? 0.711 -1.713 2.471 1.00 0.50 27 ILE A N 3
ATOM 3493 C CA . ILE A 1 27 ? 1.849 -2.600 2.314 1.00 0.49 27 ILE A CA 3
ATOM 3494 C C . ILE A 1 27 ? 1.737 -3.806 3.240 1.00 0.51 27 ILE A C 3
ATOM 3495 O O . ILE A 1 27 ? 1.223 -3.703 4.355 1.00 0.72 27 ILE A O 3
ATOM 3511 N N . TRP A 1 28 ? 2.185 -4.954 2.757 1.00 0.45 28 TRP A N 3
ATOM 3512 C CA . TRP A 1 28 ? 2.248 -6.150 3.580 1.00 0.48 28 TRP A CA 3
ATOM 3513 C C . TRP A 1 28 ? 3.543 -6.895 3.292 1.00 0.48 28 TRP A C 3
ATOM 3514 O O . TRP A 1 28 ? 3.669 -7.605 2.292 1.00 0.49 28 TRP A O 3
ATOM 3535 N N . SER A 1 29 ? 4.512 -6.688 4.162 1.00 0.50 29 SER A N 3
ATOM 3536 C CA . SER A 1 29 ? 5.820 -7.296 4.031 1.00 0.54 29 SER A CA 3
ATOM 3537 C C . SER A 1 29 ? 6.332 -7.683 5.409 1.00 0.60 29 SER A C 3
ATOM 3538 O O . SER A 1 29 ? 5.792 -7.231 6.422 1.00 0.87 29 SER A O 3
ATOM 3546 N N . ASN A 1 30 ? 7.353 -8.522 5.456 1.00 0.65 30 ASN A N 3
ATOM 3547 C CA . ASN A 1 30 ? 8.076 -8.727 6.695 1.00 0.69 30 ASN A CA 3
ATOM 3548 C C . ASN A 1 30 ? 9.572 -8.733 6.412 1.00 0.68 30 ASN A C 3
ATOM 3549 O O . ASN A 1 30 ? 10.265 -9.741 6.540 1.00 0.75 30 ASN A O 3
ATOM 3560 N N . ASP A 1 31 ? 10.056 -7.563 6.043 1.00 0.63 31 ASP A N 3
ATOM 3561 C CA . ASP A 1 31 ? 11.475 -7.318 5.886 1.00 0.64 31 ASP A CA 3
ATOM 3562 C C . ASP A 1 31 ? 11.903 -6.256 6.882 1.00 0.65 31 ASP A C 3
ATOM 3563 O O . ASP A 1 31 ? 11.156 -5.311 7.129 1.00 0.78 31 ASP A O 3
ATOM 3572 N N . LYS A 1 32 ? 13.090 -6.387 7.446 1.00 0.69 32 LYS A N 3
ATOM 3573 C CA . LYS A 1 32 ? 13.560 -5.405 8.413 1.00 0.77 32 LYS A CA 3
ATOM 3574 C C . LYS A 1 32 ? 13.853 -4.075 7.727 1.00 0.71 32 LYS A C 3
ATOM 3575 O O . LYS A 1 32 ? 13.502 -3.009 8.238 1.00 0.77 32 LYS A O 3
ATOM 3594 N N . LYS A 1 33 ? 14.454 -4.144 6.548 1.00 0.71 33 LYS A N 3
ATOM 3595 C CA . LYS A 1 33 ? 14.890 -2.949 5.841 1.00 0.75 33 LYS A CA 3
ATOM 3596 C C . LYS A 1 33 ? 13.735 -2.324 5.070 1.00 0.64 33 LYS A C 3
ATOM 3597 O O . LYS A 1 33 ? 13.511 -1.117 5.148 1.00 0.63 33 LYS A O 3
ATOM 3616 N N . LEU A 1 34 ? 12.997 -3.159 4.342 1.00 0.62 34 LEU A N 3
ATOM 3617 C CA . LEU A 1 34 ? 11.924 -2.687 3.467 1.00 0.61 34 LEU A CA 3
ATOM 3618 C C . LEU A 1 34 ? 10.909 -1.862 4.259 1.00 0.54 34 LEU A C 3
ATOM 3619 O O . LEU A 1 34 ? 10.541 -0.763 3.847 1.00 0.61 34 LEU A O 3
ATOM 3635 N N . ILE A 1 35 ? 10.477 -2.383 5.404 1.00 0.48 35 ILE A N 3
ATOM 3636 C CA . ILE A 1 35 ? 9.487 -1.696 6.229 1.00 0.49 35 ILE A CA 3
ATOM 3637 C C . ILE A 1 35 ? 10.006 -0.330 6.688 1.00 0.48 35 ILE A C 3
ATOM 3638 O O . ILE A 1 35 ? 9.271 0.658 6.665 1.00 0.53 35 ILE A O 3
ATOM 3654 N N . GLU A 1 36 ? 11.278 -0.270 7.079 1.00 0.50 36 GLU A N 3
ATOM 3655 C CA . GLU A 1 36 ? 11.885 0.994 7.491 1.00 0.53 36 GLU A CA 3
ATOM 3656 C C . GLU A 1 36 ? 11.947 1.971 6.324 1.00 0.48 36 GLU A C 3
ATOM 3657 O O . GLU A 1 36 ? 11.490 3.114 6.424 1.00 0.51 36 GLU A O 3
ATOM 3669 N N . GLU A 1 37 ? 12.503 1.500 5.215 1.00 0.48 37 GLU A N 3
ATOM 3670 C CA . GLU A 1 37 ? 12.701 2.326 4.032 1.00 0.51 37 GLU A CA 3
ATOM 3671 C C . GLU A 1 37 ? 11.376 2.854 3.491 1.00 0.44 37 GLU A C 3
ATOM 3672 O O . GLU A 1 37 ? 11.264 4.031 3.150 1.00 0.48 37 GLU A O 3
ATOM 3684 N N . ALA A 1 38 ? 10.375 1.985 3.420 1.00 0.40 38 ALA A N 3
ATOM 3685 C CA . ALA A 1 38 ? 9.066 2.364 2.897 1.00 0.42 38 ALA A CA 3
ATOM 3686 C C . ALA A 1 38 ? 8.405 3.421 3.774 1.00 0.39 38 ALA A C 3
ATOM 3687 O O . ALA A 1 38 ? 7.798 4.364 3.268 1.00 0.42 38 ALA A O 3
ATOM 3694 N N . ARG A 1 39 ? 8.544 3.268 5.087 1.00 0.41 39 ARG A N 3
ATOM 3695 C CA . ARG A 1 39 ? 7.918 4.177 6.039 1.00 0.50 39 ARG A CA 3
ATOM 3696 C C . ARG A 1 39 ? 8.481 5.590 5.902 1.00 0.46 39 ARG A C 3
ATOM 3697 O O . ARG A 1 39 ? 7.730 6.558 5.776 1.00 0.52 39 ARG A O 3
ATOM 3718 N N . LYS A 1 40 ? 9.806 5.701 5.909 1.00 0.45 40 LYS A N 3
ATOM 3719 C CA . LYS A 1 40 ? 10.458 7.004 5.841 1.00 0.49 40 LYS A CA 3
ATOM 3720 C C . LYS A 1 40 ? 10.298 7.628 4.458 1.00 0.42 40 LYS A C 3
ATOM 3721 O O . LYS A 1 40 ? 10.293 8.851 4.315 1.00 0.47 40 LYS A O 3
ATOM 3740 N N . MET A 1 41 ? 10.161 6.788 3.439 1.00 0.39 41 MET A N 3
ATOM 3741 C CA . MET A 1 41 ? 9.985 7.274 2.079 1.00 0.41 41 MET A CA 3
ATOM 3742 C C . MET A 1 41 ? 8.564 7.783 1.882 1.00 0.42 41 MET A C 3
ATOM 3743 O O . MET A 1 41 ? 8.339 8.794 1.216 1.00 0.52 41 MET A O 3
ATOM 3757 N N . ALA A 1 42 ? 7.607 7.075 2.470 1.00 0.40 42 ALA A N 3
ATOM 3758 C CA . ALA A 1 42 ? 6.213 7.482 2.422 1.00 0.49 42 ALA A CA 3
ATOM 3759 C C . ALA A 1 42 ? 6.034 8.854 3.054 1.00 0.51 42 ALA A C 3
ATOM 3760 O O . ALA A 1 42 ? 5.390 9.729 2.487 1.00 0.59 42 ALA A O 3
ATOM 3767 N N . GLU A 1 43 ? 6.636 9.046 4.219 1.00 0.50 43 GLU A N 3
ATOM 3768 C CA . GLU A 1 43 ? 6.530 10.313 4.928 1.00 0.60 43 GLU A CA 3
ATOM 3769 C C . GLU A 1 43 ? 7.156 11.441 4.107 1.00 0.62 43 GLU A C 3
ATOM 3770 O O . GLU A 1 43 ? 6.695 12.582 4.143 1.00 0.73 43 GLU A O 3
ATOM 3782 N N . LYS A 1 44 ? 8.192 11.100 3.347 1.00 0.58 44 LYS A N 3
ATOM 3783 C CA . LYS A 1 44 ? 8.913 12.061 2.526 1.00 0.66 44 LYS A CA 3
ATOM 3784 C C . LYS A 1 44 ? 7.996 12.738 1.505 1.00 0.66 44 LYS A C 3
ATOM 3785 O O . LYS A 1 44 ? 8.046 13.955 1.326 1.00 0.70 44 LYS A O 3
ATOM 3804 N N . ALA A 1 45 ? 7.157 11.955 0.842 1.00 0.67 45 ALA A N 3
ATOM 3805 C CA . ALA A 1 45 ? 6.282 12.491 -0.198 1.00 0.74 45 ALA A CA 3
ATOM 3806 C C . ALA A 1 45 ? 4.841 12.621 0.296 1.00 0.73 45 ALA A C 3
ATOM 3807 O O . ALA A 1 45 ? 3.908 12.771 -0.497 1.00 0.81 45 ALA A O 3
ATOM 3814 N N . ASN A 1 46 ? 4.679 12.542 1.616 1.00 0.69 46 ASN A N 3
ATOM 3815 C CA . ASN A 1 46 ? 3.394 12.783 2.284 1.00 0.72 46 ASN A CA 3
ATOM 3816 C C . ASN A 1 46 ? 2.407 11.655 2.018 1.00 0.67 46 ASN A C 3
ATOM 3817 O O . ASN A 1 46 ? 1.273 11.883 1.594 1.00 0.84 46 ASN A O 3
ATOM 3828 N N . LEU A 1 47 ? 2.847 10.438 2.276 1.00 0.51 47 LEU A N 3
ATOM 3829 C CA . LEU A 1 47 ? 2.002 9.266 2.126 1.00 0.51 47 LEU A CA 3
ATOM 3830 C C . LEU A 1 47 ? 1.647 8.681 3.482 1.00 0.46 47 LEU A C 3
ATOM 3831 O O . LEU A 1 47 ? 2.302 8.962 4.489 1.00 0.56 47 LEU A O 3
ATOM 3847 N N . TYR A 1 48 ? 0.603 7.873 3.494 1.00 0.49 48 TYR A N 3
ATOM 3848 C CA . TYR A 1 48 ? 0.227 7.112 4.670 1.00 0.54 48 TYR A CA 3
ATOM 3849 C C . TYR A 1 48 ? 0.238 5.635 4.309 1.00 0.46 48 TYR A C 3
ATOM 3850 O O . TYR A 1 48 ? -0.536 5.207 3.456 1.00 0.58 48 TYR A O 3
ATOM 3868 N N . LEU A 1 49 ? 1.131 4.866 4.914 1.00 0.46 49 LEU A N 3
ATOM 3869 C CA . LEU A 1 49 ? 1.209 3.446 4.601 1.00 0.46 49 LEU A CA 3
ATOM 3870 C C . LEU A 1 49 ? 0.612 2.611 5.718 1.00 0.50 49 LEU A C 3
ATOM 3871 O O . LEU A 1 49 ? 1.020 2.694 6.878 1.00 0.61 49 LEU A O 3
ATOM 3887 N N . LEU A 1 50 ? -0.380 1.824 5.353 1.00 0.52 50 LEU A N 3
ATOM 3888 C CA . LEU A 1 50 ? -1.056 0.950 6.291 1.00 0.63 50 LEU A CA 3
ATOM 3889 C C . LEU A 1 50 ? -0.695 -0.496 6.007 1.00 0.69 50 LEU A C 3
ATOM 3890 O O . LEU A 1 50 ? -0.504 -0.883 4.854 1.00 0.69 50 LEU A O 3
ATOM 3906 N N . THR A 1 51 ? -0.589 -1.284 7.057 1.00 0.85 51 THR A N 3
ATOM 3907 C CA . THR A 1 51 ? -0.384 -2.712 6.907 1.00 1.00 51 THR A CA 3
ATOM 3908 C C . THR A 1 51 ? -1.747 -3.379 6.822 1.00 1.38 51 THR A C 3
ATOM 3909 O O . THR A 1 51 ? -2.719 -2.881 7.395 1.00 2.04 51 THR A O 3
ATOM 3920 N N . LEU A 1 52 ? -1.838 -4.490 6.113 1.00 1.17 52 LEU A N 3
ATOM 3921 C CA . LEU A 1 52 ? -3.128 -5.104 5.882 1.00 1.66 52 LEU A CA 3
ATOM 3922 C C . LEU A 1 52 ? -3.430 -6.134 6.958 1.00 1.10 52 LEU A C 3
ATOM 3923 O O . LEU A 1 52 ? -2.877 -7.235 6.961 1.00 1.25 52 LEU A O 3
ATOM 3939 N N . GLU A 1 53 ? -4.326 -5.750 7.858 1.00 1.35 53 GLU A N 3
ATOM 3940 C CA . GLU A 1 53 ? -4.808 -6.608 8.930 1.00 1.60 53 GLU A CA 3
ATOM 3941 C C . GLU A 1 53 ? -6.222 -6.172 9.287 1.00 1.84 53 GLU A C 3
ATOM 3942 O O . GLU A 1 53 ? -7.167 -6.953 9.192 1.00 2.34 53 GLU A O 3
ATOM 3954 N N . THR A 1 54 ? -6.353 -4.911 9.677 1.00 1.76 54 THR A N 3
ATOM 3955 C CA . THR A 1 54 ? -7.655 -4.298 9.880 1.00 1.96 54 THR A CA 3
ATOM 3956 C C . THR A 1 54 ? -7.909 -3.272 8.781 1.00 1.44 54 THR A C 3
ATOM 3957 O O . THR A 1 54 ? -7.275 -2.220 8.732 1.00 1.41 54 THR A O 3
ATOM 3968 N N . ASP A 1 55 ? -8.830 -3.597 7.893 1.00 1.58 55 ASP A N 3
ATOM 3969 C CA . ASP A 1 55 ? -9.034 -2.800 6.683 1.00 1.57 55 ASP A CA 3
ATOM 3970 C C . ASP A 1 55 ? -10.061 -1.700 6.889 1.00 1.40 55 ASP A C 3
ATOM 3971 O O . ASP A 1 55 ? -9.773 -0.522 6.687 1.00 1.25 55 ASP A O 3
ATOM 3980 N N . ASP A 1 56 ? -11.246 -2.095 7.318 1.00 1.62 56 ASP A N 3
ATOM 3981 C CA . ASP A 1 56 ? -12.418 -1.218 7.250 1.00 1.72 56 ASP A CA 3
ATOM 3982 C C . ASP A 1 56 ? -12.249 0.037 8.101 1.00 1.47 56 ASP A C 3
ATOM 3983 O O . ASP A 1 56 ? -12.385 1.154 7.605 1.00 1.48 56 ASP A O 3
ATOM 3992 N N . LYS A 1 57 ? -11.932 -0.143 9.372 1.00 1.39 57 LYS A N 3
ATOM 3993 C CA . LYS A 1 57 ? -11.839 0.983 10.295 1.00 1.42 57 LYS A CA 3
ATOM 3994 C C . LYS A 1 57 ? -10.585 1.826 10.037 1.00 1.20 57 LYS A C 3
ATOM 3995 O O . LYS A 1 57 ? -10.609 3.053 10.168 1.00 1.27 57 LYS A O 3
ATOM 4014 N N . LYS A 1 58 ? -9.504 1.170 9.644 1.00 1.07 58 LYS A N 3
ATOM 4015 C CA . LYS A 1 58 ? -8.209 1.832 9.519 1.00 1.04 58 LYS A CA 3
ATOM 4016 C C . LYS A 1 58 ? -8.079 2.579 8.192 1.00 0.88 58 LYS A C 3
ATOM 4017 O O . LYS A 1 58 ? -7.725 3.758 8.165 1.00 0.87 58 LYS A O 3
ATOM 4036 N N . ILE A 1 59 ? -8.379 1.893 7.097 1.00 0.83 59 ILE A N 3
ATOM 4037 C CA . ILE A 1 59 ? -8.188 2.451 5.763 1.00 0.80 59 ILE A CA 3
ATOM 4038 C C . ILE A 1 59 ? -9.165 3.594 5.481 1.00 0.74 59 ILE A C 3
ATOM 4039 O O . ILE A 1 59 ? -8.769 4.640 4.959 1.00 0.78 59 ILE A O 3
ATOM 4055 N N . GLU A 1 60 ? -10.433 3.409 5.842 1.00 0.77 60 GLU A N 3
ATOM 4056 C CA . GLU A 1 60 ? -11.442 4.440 5.607 1.00 0.87 60 GLU A CA 3
ATOM 4057 C C . GLU A 1 60 ? -11.124 5.711 6.373 1.00 0.85 60 GLU A C 3
ATOM 4058 O O . GLU A 1 60 ? -11.322 6.810 5.859 1.00 0.94 60 GLU A O 3
ATOM 4070 N N . ASP A 1 61 ? -10.628 5.557 7.597 1.00 0.82 61 ASP A N 3
ATOM 4071 C CA . ASP A 1 61 ? -10.357 6.704 8.460 1.00 0.88 61 ASP A CA 3
ATOM 4072 C C . ASP A 1 61 ? -9.407 7.684 7.785 1.00 0.79 61 ASP A C 3
ATOM 4073 O O . ASP A 1 61 ? -9.606 8.898 7.844 1.00 0.83 61 ASP A O 3
ATOM 4082 N N . ILE A 1 62 ? -8.393 7.153 7.117 1.00 0.72 62 ILE A N 3
ATOM 4083 C CA . ILE A 1 62 ? -7.426 7.992 6.431 1.00 0.69 62 ILE A CA 3
ATOM 4084 C C . ILE A 1 62 ? -7.992 8.531 5.120 1.00 0.68 62 ILE A C 3
ATOM 4085 O O . ILE A 1 62 ? -7.909 9.730 4.858 1.00 0.73 62 ILE A O 3
ATOM 4101 N N . LEU A 1 63 ? -8.591 7.660 4.308 1.00 0.68 63 LEU A N 3
ATOM 4102 C CA . LEU A 1 63 ? -9.149 8.084 3.021 1.00 0.76 63 LEU A CA 3
ATOM 4103 C C . LEU A 1 63 ? -10.193 9.177 3.210 1.00 0.84 63 LEU A C 3
ATOM 4104 O O . LEU A 1 63 ? -10.231 10.153 2.459 1.00 0.94 63 LEU A O 3
ATOM 4120 N N . LYS A 1 64 ? -11.024 9.016 4.231 1.00 0.89 64 LYS A N 3
ATOM 4121 C CA . LYS A 1 64 ? -12.077 9.977 4.518 1.00 1.05 64 LYS A CA 3
ATOM 4122 C C . LYS A 1 64 ? -11.483 11.294 5.014 1.00 1.03 64 LYS A C 3
ATOM 4123 O O . LYS A 1 64 ? -12.125 12.341 4.943 1.00 1.13 64 LYS A O 3
ATOM 4142 N N . SER A 1 65 ? -10.255 11.237 5.511 1.00 0.97 65 SER A N 3
ATOM 4143 C CA . SER A 1 65 ? -9.569 12.431 5.977 1.00 1.06 65 SER A CA 3
ATOM 4144 C C . SER A 1 65 ? -8.970 13.214 4.808 1.00 1.03 65 SER A C 3
ATOM 4145 O O . SER A 1 65 ? -8.908 14.442 4.850 1.00 1.13 65 SER A O 3
ATOM 4153 N N . LEU A 1 66 ? -8.538 12.505 3.765 1.00 0.97 66 LEU A N 3
ATOM 4154 C CA . LEU A 1 66 ? -7.951 13.159 2.594 1.00 1.05 66 LEU A CA 3
ATOM 4155 C C . LEU A 1 66 ? -8.998 13.962 1.828 1.00 1.20 66 LEU A C 3
ATOM 4156 O O . LEU A 1 66 ? -8.730 15.086 1.395 1.00 1.55 66 LEU A O 3
ATOM 4172 N N . GLY A 1 67 ? -10.187 13.393 1.675 1.00 1.07 67 GLY A N 3
ATOM 4173 C CA . GLY A 1 67 ? -11.261 14.084 0.984 1.00 1.26 67 GLY A CA 3
ATOM 4174 C C . GLY A 1 67 ? -11.478 13.568 -0.427 1.00 1.22 67 GLY A C 3
ATOM 4175 O O . GLY A 1 67 ? -12.156 12.554 -0.611 1.00 1.28 67 GLY A O 3
ATOM 4179 N N . PRO A 1 68 ? -10.919 14.256 -1.447 1.00 1.24 68 PRO A N 3
ATOM 4180 C CA . PRO A 1 68 ? -11.026 13.846 -2.856 1.00 1.29 68 PRO A CA 3
ATOM 4181 C C . PRO A 1 68 ? -10.652 12.381 -3.072 1.00 1.15 68 PRO A C 3
ATOM 4182 O O . PRO A 1 68 ? -9.845 11.830 -2.326 1.00 0.99 68 PRO A O 3
ATOM 4193 N N . PRO A 1 69 ? -11.248 11.735 -4.095 1.00 1.30 69 PRO A N 3
ATOM 4194 C CA . PRO A 1 69 ? -10.982 10.327 -4.423 1.00 1.26 69 PRO A CA 3
ATOM 4195 C C . PRO A 1 69 ? -9.491 10.018 -4.506 1.00 1.05 69 PRO A C 3
ATOM 4196 O O . PRO A 1 69 ? -8.809 10.421 -5.452 1.00 1.17 69 PRO A O 3
ATOM 4207 N N . VAL A 1 70 ? -8.998 9.306 -3.506 1.00 0.85 70 VAL A N 3
ATOM 4208 C CA . VAL A 1 70 ? -7.583 8.996 -3.401 1.00 0.67 70 VAL A CA 3
ATOM 4209 C C . VAL A 1 70 ? -7.266 7.670 -4.077 1.00 0.60 70 VAL A C 3
ATOM 4210 O O . VAL A 1 70 ? -8.011 6.699 -3.943 1.00 0.66 70 VAL A O 3
ATOM 4223 N N . LYS A 1 71 ? -6.167 7.643 -4.812 1.00 0.55 71 LYS A N 3
ATOM 4224 C CA . LYS A 1 71 ? -5.704 6.426 -5.452 1.00 0.54 71 LYS A CA 3
ATOM 4225 C C . LYS A 1 71 ? -4.842 5.650 -4.474 1.00 0.43 71 LYS A C 3
ATOM 4226 O O . LYS A 1 71 ? -4.008 6.233 -3.782 1.00 0.41 71 LYS A O 3
ATOM 4245 N N . ILE A 1 72 ? -5.049 4.351 -4.390 1.00 0.45 72 ILE A N 3
ATOM 4246 C CA . ILE A 1 72 ? -4.286 3.537 -3.463 1.00 0.43 72 ILE A CA 3
ATOM 4247 C C . ILE A 1 72 ? -3.277 2.669 -4.198 1.00 0.41 72 ILE A C 3
ATOM 4248 O O . ILE A 1 72 ? -3.631 1.926 -5.110 1.00 0.50 72 ILE A O 3
ATOM 4264 N N . LEU A 1 73 ? -2.021 2.780 -3.805 1.00 0.37 73 LEU A N 3
ATOM 4265 C CA . LEU A 1 73 ? -0.984 1.901 -4.310 1.00 0.37 73 LEU A CA 3
ATOM 4266 C C . LEU A 1 73 ? -0.652 0.863 -3.246 1.00 0.37 73 LEU A C 3
ATOM 4267 O O . LEU A 1 73 ? -0.377 1.203 -2.092 1.00 0.46 73 LEU A O 3
ATOM 4283 N N . VAL A 1 74 ? -0.705 -0.398 -3.630 1.00 0.40 74 VAL A N 3
ATOM 4284 C CA . VAL A 1 74 ? -0.500 -1.492 -2.695 1.00 0.40 74 VAL A CA 3
ATOM 4285 C C . VAL A 1 74 ? 0.820 -2.187 -2.992 1.00 0.39 74 VAL A C 3
ATOM 4286 O O . VAL A 1 74 ? 1.122 -2.488 -4.146 1.00 0.47 74 VAL A O 3
ATOM 4299 N N . LEU A 1 75 ? 1.597 -2.441 -1.953 1.00 0.38 75 LEU A N 3
ATOM 4300 C CA . LEU A 1 75 ? 2.901 -3.065 -2.107 1.00 0.38 75 LEU A CA 3
ATOM 4301 C C . LEU A 1 75 ? 2.927 -4.385 -1.350 1.00 0.35 75 LEU A C 3
ATOM 4302 O O . LEU A 1 75 ? 2.908 -4.409 -0.117 1.00 0.43 75 LEU A O 3
ATOM 4318 N N . LEU A 1 76 ? 2.948 -5.480 -2.089 1.00 0.34 76 LEU A N 3
ATOM 4319 C CA . LEU A 1 76 ? 2.935 -6.801 -1.485 1.00 0.42 76 LEU A CA 3
ATOM 4320 C C . LEU A 1 76 ? 4.253 -7.517 -1.732 1.00 0.41 76 LEU A C 3
ATOM 4321 O O . LEU A 1 76 ? 4.685 -7.659 -2.876 1.00 0.48 76 LEU A O 3
ATOM 4337 N N . GLU A 1 77 ? 4.891 -7.949 -0.656 1.00 0.46 77 GLU A N 3
ATOM 4338 C CA . GLU A 1 77 ? 6.125 -8.714 -0.747 1.00 0.49 77 GLU A CA 3
ATOM 4339 C C . GLU A 1 77 ? 5.815 -10.134 -1.206 1.00 0.49 77 GLU A C 3
ATOM 4340 O O . GLU A 1 77 ? 4.850 -10.737 -0.738 1.00 0.59 77 GLU A O 3
ATOM 4352 N N . ASP A 1 78 ? 6.626 -10.662 -2.124 1.00 0.54 78 ASP A N 3
ATOM 4353 C CA . ASP A 1 78 ? 6.381 -11.992 -2.680 1.00 0.61 78 ASP A CA 3
ATOM 4354 C C . ASP A 1 78 ? 6.540 -13.081 -1.626 1.00 0.63 78 ASP A C 3
ATOM 4355 O O . ASP A 1 78 ? 7.620 -13.643 -1.448 1.00 0.72 78 ASP A O 3
ATOM 4364 N N . THR A 1 79 ? 5.462 -13.352 -0.916 1.00 0.61 79 THR A N 3
ATOM 4365 C CA . THR A 1 79 ? 5.397 -14.483 -0.017 1.00 0.72 79 THR A CA 3
ATOM 4366 C C . THR A 1 79 ? 4.390 -15.497 -0.545 1.00 0.78 79 THR A C 3
ATOM 4367 O O . THR A 1 79 ? 3.914 -15.367 -1.677 1.00 0.84 79 THR A O 3
ATOM 4378 N N . LYS A 1 80 ? 4.054 -16.493 0.254 1.00 0.84 80 LYS A N 3
ATOM 4379 C CA . LYS A 1 80 ? 3.021 -17.436 -0.131 1.00 0.92 80 LYS A CA 3
ATOM 4380 C C . LYS A 1 80 ? 1.643 -16.892 0.250 1.00 0.88 80 LYS A C 3
ATOM 4381 O O . LYS A 1 80 ? 0.642 -17.176 -0.412 1.00 0.90 80 LYS A O 3
ATOM 4400 N N . ASP A 1 81 ? 1.596 -16.094 1.309 1.00 0.90 81 ASP A N 3
ATOM 4401 C CA . ASP A 1 81 ? 0.325 -15.586 1.814 1.00 0.93 81 ASP A CA 3
ATOM 4402 C C . ASP A 1 81 ? -0.051 -14.245 1.197 1.00 0.83 81 ASP A C 3
ATOM 4403 O O . ASP A 1 81 ? -1.231 -13.916 1.116 1.00 0.82 81 ASP A O 3
ATOM 4412 N N . ALA A 1 82 ? 0.938 -13.475 0.754 1.00 0.82 82 ALA A N 3
ATOM 4413 C CA . ALA A 1 82 ? 0.670 -12.165 0.152 1.00 0.82 82 ALA A CA 3
ATOM 4414 C C . ALA A 1 82 ? -0.205 -12.292 -1.088 1.00 0.82 82 ALA A C 3
ATOM 4415 O O . ALA A 1 82 ? -0.970 -11.387 -1.417 1.00 0.84 82 ALA A O 3
ATOM 4422 N N . ASP A 1 83 ? -0.106 -13.430 -1.759 1.00 0.91 83 ASP A N 3
ATOM 4423 C CA . ASP A 1 83 ? -0.877 -13.663 -2.972 1.00 1.03 83 ASP A CA 3
ATOM 4424 C C . ASP A 1 83 ? -2.326 -13.942 -2.604 1.00 0.98 83 ASP A C 3
ATOM 4425 O O . ASP A 1 83 ? -3.246 -13.665 -3.373 1.00 1.03 83 ASP A O 3
ATOM 4434 N N . LYS A 1 84 ? -2.515 -14.466 -1.400 1.00 0.96 84 LYS A N 3
ATOM 4435 C CA . LYS A 1 84 ? -3.845 -14.684 -0.858 1.00 1.04 84 LYS A CA 3
ATOM 4436 C C . LYS A 1 84 ? -4.487 -13.344 -0.525 1.00 0.94 84 LYS A C 3
ATOM 4437 O O . LYS A 1 84 ? -5.643 -13.092 -0.870 1.00 1.04 84 LYS A O 3
ATOM 4456 N N . VAL A 1 85 ? -3.711 -12.485 0.139 1.00 0.80 85 VAL A N 3
ATOM 4457 C CA . VAL A 1 85 ? -4.177 -11.155 0.520 1.00 0.77 85 VAL A CA 3
ATOM 4458 C C . VAL A 1 85 ? -4.520 -10.347 -0.727 1.00 0.68 85 VAL A C 3
ATOM 4459 O O . VAL A 1 85 ? -5.460 -9.556 -0.719 1.00 0.75 85 VAL A O 3
ATOM 4472 N N . LYS A 1 86 ? -3.765 -10.569 -1.804 1.00 0.60 86 LYS A N 3
ATOM 4473 C CA . LYS A 1 86 ? -4.018 -9.903 -3.077 1.00 0.59 86 LYS A CA 3
ATOM 4474 C C . LYS A 1 86 ? -5.461 -10.144 -3.499 1.00 0.69 86 LYS A C 3
ATOM 4475 O O . LYS A 1 86 ? -6.184 -9.216 -3.853 1.00 0.78 86 LYS A O 3
ATOM 4494 N N . LYS A 1 87 ? -5.872 -11.400 -3.426 1.00 0.75 87 LYS A N 3
ATOM 4495 C CA . LYS A 1 87 ? -7.206 -11.799 -3.839 1.00 0.89 87 LYS A CA 3
ATOM 4496 C C . LYS A 1 87 ? -8.256 -11.244 -2.884 1.00 0.88 87 LYS A C 3
ATOM 4497 O O . LYS A 1 87 ? -9.294 -10.749 -3.314 1.00 0.93 87 LYS A O 3
ATOM 4516 N N . GLU A 1 88 ? -7.966 -11.303 -1.588 1.00 0.90 88 GLU A N 3
ATOM 4517 C CA . GLU A 1 88 ? -8.902 -10.842 -0.571 1.00 0.98 88 GLU A CA 3
ATOM 4518 C C . GLU A 1 88 ? -9.118 -9.336 -0.675 1.00 0.96 88 GLU A C 3
ATOM 4519 O O . GLU A 1 88 ? -10.250 -8.855 -0.609 1.00 1.02 88 GLU A O 3
ATOM 4531 N N . ILE A 1 89 ? -8.030 -8.597 -0.856 1.00 0.91 89 ILE A N 3
ATOM 4532 C CA . ILE A 1 89 ? -8.109 -7.154 -1.026 1.00 0.93 89 ILE A CA 3
ATOM 4533 C C . ILE A 1 89 ? -8.829 -6.809 -2.325 1.00 0.87 89 ILE A C 3
ATOM 4534 O O . ILE A 1 89 ? -9.660 -5.906 -2.365 1.00 0.91 89 ILE A O 3
ATOM 4550 N N . GLU A 1 90 ? -8.515 -7.556 -3.373 1.00 0.81 90 GLU A N 3
ATOM 4551 C CA . GLU A 1 90 ? -9.114 -7.332 -4.688 1.00 0.79 90 GLU A CA 3
ATOM 4552 C C . GLU A 1 90 ? -10.629 -7.504 -4.624 1.00 0.79 90 GLU A C 3
ATOM 4553 O O . GLU A 1 90 ? -11.384 -6.627 -5.047 1.00 0.79 90 GLU A O 3
ATOM 4565 N N . LYS A 1 91 ? -11.063 -8.625 -4.063 1.00 0.85 91 LYS A N 3
ATOM 4566 C CA . LYS A 1 91 ? -12.481 -8.939 -3.968 1.00 0.93 91 LYS A CA 3
ATOM 4567 C C . LYS A 1 91 ? -13.239 -7.877 -3.178 1.00 0.96 91 LYS A C 3
ATOM 4568 O O . LYS A 1 91 ? -14.336 -7.470 -3.566 1.00 0.97 91 LYS A O 3
ATOM 4587 N N . LYS A 1 92 ? -12.647 -7.416 -2.086 1.00 1.03 92 LYS A N 3
ATOM 4588 C CA . LYS A 1 92 ? -13.312 -6.455 -1.224 1.00 1.17 92 LYS A CA 3
ATOM 4589 C C . LYS A 1 92 ? -13.243 -5.049 -1.820 1.00 1.08 92 LYS A C 3
ATOM 4590 O O . LYS A 1 92 ? -14.107 -4.216 -1.551 1.00 1.15 92 LYS A O 3
ATOM 4609 N N . ALA A 1 93 ? -12.224 -4.792 -2.634 1.00 0.98 93 ALA A N 3
ATOM 4610 C CA . ALA A 1 93 ? -12.064 -3.486 -3.261 1.00 0.99 93 ALA A CA 3
ATOM 4611 C C . ALA A 1 93 ? -13.058 -3.316 -4.400 1.00 0.90 93 ALA A C 3
ATOM 4612 O O . ALA A 1 93 ? -13.584 -2.224 -4.622 1.00 0.98 93 ALA A O 3
ATOM 4619 N N . ARG A 1 94 ? -13.318 -4.406 -5.109 1.00 0.82 94 ARG A N 3
ATOM 4620 C CA . ARG A 1 94 ? -14.282 -4.397 -6.200 1.00 0.85 94 ARG A CA 3
ATOM 4621 C C . ARG A 1 94 ? -15.687 -4.141 -5.668 1.00 0.86 94 ARG A C 3
ATOM 4622 O O . ARG A 1 94 ? -16.485 -3.456 -6.302 1.00 0.92 94 ARG A O 3
ATOM 4643 N N . LYS A 1 95 ? -15.971 -4.676 -4.487 1.00 0.90 95 LYS A N 3
ATOM 4644 C CA . LYS A 1 95 ? -17.268 -4.483 -3.849 1.00 1.02 95 LYS A CA 3
ATOM 4645 C C . LYS A 1 95 ? -17.345 -3.129 -3.156 1.00 1.02 95 LYS A C 3
ATOM 4646 O O . LYS A 1 95 ? -18.390 -2.742 -2.630 1.00 1.15 95 LYS A O 3
ATOM 4665 N N . LYS A 1 96 ? -16.237 -2.407 -3.160 1.00 0.97 96 LYS A N 3
ATOM 4666 C CA . LYS A 1 96 ? -16.170 -1.128 -2.462 1.00 1.03 96 LYS A CA 3
ATOM 4667 C C . LYS A 1 96 ? -15.929 0.021 -3.449 1.00 0.96 96 LYS A C 3
ATOM 4668 O O . LYS A 1 96 ? -15.843 1.187 -3.058 1.00 1.07 96 LYS A O 3
ATOM 4687 N N . ASN A 1 97 ? -15.847 -0.327 -4.739 1.00 0.86 97 ASN A N 3
ATOM 4688 C CA . ASN A 1 97 ? -15.588 0.641 -5.809 1.00 0.86 97 ASN A CA 3
ATOM 4689 C C . ASN A 1 97 ? -14.342 1.469 -5.515 1.00 0.87 97 ASN A C 3
ATOM 4690 O O . ASN A 1 97 ? -14.278 2.655 -5.837 1.00 1.04 97 ASN A O 3
ATOM 4701 N N . LEU A 1 98 ? -13.352 0.830 -4.913 1.00 0.78 98 LEU A N 3
ATOM 4702 C CA . LEU A 1 98 ? -12.148 1.518 -4.478 1.00 0.84 98 LEU A CA 3
ATOM 4703 C C . LEU A 1 98 ? -10.976 1.163 -5.390 1.00 0.71 98 LEU A C 3
ATOM 4704 O O . LEU A 1 98 ? -10.516 0.020 -5.398 1.00 0.65 98 LEU A O 3
ATOM 4720 N N . PRO A 1 99 ? -10.502 2.133 -6.193 1.00 0.83 99 PRO A N 3
ATOM 4721 C CA . PRO A 1 99 ? -9.379 1.923 -7.114 1.00 0.85 99 PRO A CA 3
ATOM 4722 C C . PRO A 1 99 ? -8.079 1.605 -6.385 1.00 0.70 99 PRO A C 3
ATOM 4723 O O . PRO A 1 99 ? -7.577 2.414 -5.601 1.00 0.77 99 PRO A O 3
ATOM 4734 N N . VAL A 1 100 ? -7.533 0.430 -6.658 1.00 0.58 100 VAL A N 3
ATOM 4735 C CA . VAL A 1 100 ? -6.291 0.001 -6.038 1.00 0.47 100 VAL A CA 3
ATOM 4736 C C . VAL A 1 100 ? -5.287 -0.447 -7.096 1.00 0.42 100 VAL A C 3
ATOM 4737 O O . VAL A 1 100 ? -5.628 -1.175 -8.027 1.00 0.50 100 VAL A O 3
ATOM 4750 N N . ARG A 1 101 ? -4.057 0.019 -6.965 1.00 0.43 101 ARG A N 3
ATOM 4751 C CA . ARG A 1 101 ? -2.984 -0.388 -7.854 1.00 0.43 101 ARG A CA 3
ATOM 4752 C C . ARG A 1 101 ? -2.031 -1.298 -7.097 1.00 0.40 101 ARG A C 3
ATOM 4753 O O . ARG A 1 101 ? -1.184 -0.835 -6.335 1.00 0.39 101 ARG A O 3
ATOM 4774 N N . ILE A 1 102 ? -2.186 -2.595 -7.296 1.00 0.43 102 ILE A N 3
ATOM 4775 C CA . ILE A 1 102 ? -1.396 -3.572 -6.569 1.00 0.43 102 ILE A CA 3
ATOM 4776 C C . ILE A 1 102 ? -0.073 -3.842 -7.276 1.00 0.45 102 ILE A C 3
ATOM 4777 O O . ILE A 1 102 ? -0.030 -4.019 -8.495 1.00 0.56 102 ILE A O 3
ATOM 4793 N N . ARG A 1 103 ? 1.000 -3.825 -6.502 1.00 0.41 103 ARG A N 3
ATOM 4794 C CA . ARG A 1 103 ? 2.329 -4.135 -6.996 1.00 0.50 103 ARG A CA 3
ATOM 4795 C C . ARG A 1 103 ? 3.008 -5.148 -6.086 1.00 0.43 103 ARG A C 3
ATOM 4796 O O . ARG A 1 103 ? 3.122 -4.927 -4.880 1.00 0.53 103 ARG A O 3
ATOM 4817 N N . LY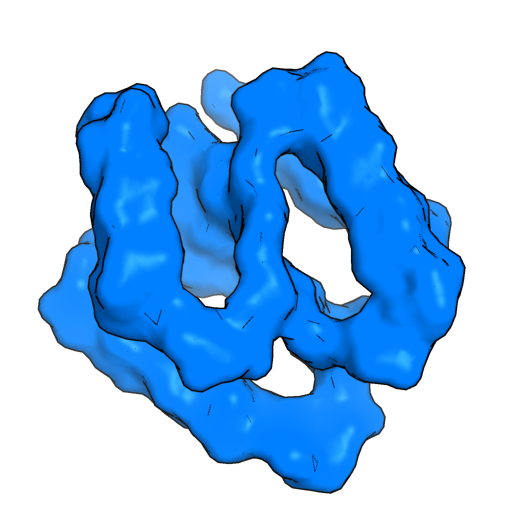S A 1 104 ? 3.445 -6.258 -6.656 1.00 0.38 104 LYS A N 3
ATOM 4818 C CA . LYS A 1 104 ? 4.225 -7.228 -5.906 1.00 0.39 104 LYS A CA 3
ATOM 4819 C C . LYS A 1 104 ? 5.696 -6.843 -5.958 1.00 0.37 104 LYS A C 3
ATOM 4820 O O . LYS A 1 104 ? 6.358 -7.012 -6.984 1.00 0.46 104 LYS A O 3
ATOM 4839 N N . VAL A 1 105 ? 6.197 -6.309 -4.856 1.00 0.35 105 VAL A N 3
ATOM 4840 C CA . VAL A 1 105 ? 7.557 -5.798 -4.800 1.00 0.39 105 VAL A CA 3
ATOM 4841 C C . VAL A 1 105 ? 8.245 -6.221 -3.514 1.00 0.46 105 VAL A C 3
ATOM 4842 O O . VAL A 1 105 ? 7.612 -6.333 -2.464 1.00 0.52 105 VAL A O 3
ATOM 4855 N N . THR A 1 106 ? 9.536 -6.480 -3.600 1.00 0.52 106 THR A N 3
ATOM 4856 C CA . THR A 1 106 ? 10.340 -6.660 -2.413 1.00 0.61 106 THR A CA 3
ATOM 4857 C C . THR A 1 106 ? 11.755 -6.142 -2.656 1.00 0.58 106 THR A C 3
ATOM 4858 O O . THR A 1 106 ? 12.620 -6.851 -3.175 1.00 0.67 106 THR A O 3
ATOM 4869 N N . SER A 1 107 ? 11.958 -4.879 -2.292 1.00 0.50 107 SER A N 3
ATOM 4870 C CA . SER A 1 107 ? 13.266 -4.238 -2.332 1.00 0.51 107 SER A CA 3
ATOM 4871 C C . SER A 1 107 ? 13.114 -2.772 -1.932 1.00 0.45 107 SER A C 3
ATOM 4872 O O . SER A 1 107 ? 12.101 -2.155 -2.274 1.00 0.44 107 SER A O 3
ATOM 4880 N N . PRO A 1 108 ? 14.078 -2.194 -1.196 1.00 0.47 108 PRO A N 3
ATOM 4881 C CA . PRO A 1 108 ? 14.042 -0.772 -0.835 1.00 0.49 108 PRO A CA 3
ATOM 4882 C C . PRO A 1 108 ? 13.797 0.126 -2.045 1.00 0.43 108 PRO A C 3
ATOM 4883 O O . PRO A 1 108 ? 12.837 0.899 -2.068 1.00 0.47 108 PRO A O 3
ATOM 4894 N N . ASP A 1 109 ? 14.646 -0.015 -3.060 1.00 0.46 109 ASP A N 3
ATOM 4895 C CA . ASP A 1 109 ? 14.569 0.817 -4.256 1.00 0.50 109 ASP A CA 3
ATOM 4896 C C . ASP A 1 109 ? 13.223 0.667 -4.960 1.00 0.41 109 ASP A C 3
ATOM 4897 O O . ASP A 1 109 ? 12.664 1.651 -5.435 1.00 0.44 109 ASP A O 3
ATOM 4906 N N . GLU A 1 110 ? 12.696 -0.553 -5.006 1.00 0.38 110 GLU A N 3
ATOM 4907 C CA . GLU A 1 110 ? 11.408 -0.799 -5.647 1.00 0.38 110 GLU A CA 3
ATOM 4908 C C . GLU A 1 110 ? 10.272 -0.151 -4.868 1.00 0.36 110 GLU A C 3
ATOM 4909 O O . GLU A 1 110 ? 9.435 0.539 -5.447 1.00 0.42 110 GLU A O 3
ATOM 4921 N N . ALA A 1 111 ? 10.254 -0.363 -3.557 1.00 0.33 111 ALA A N 3
ATOM 4922 C CA . ALA A 1 111 ? 9.226 0.226 -2.707 1.00 0.35 111 ALA A CA 3
ATOM 4923 C C . ALA A 1 111 ? 9.219 1.741 -2.862 1.00 0.34 111 ALA A C 3
ATOM 4924 O O . ALA A 1 111 ? 8.187 2.339 -3.157 1.00 0.41 111 ALA A O 3
ATOM 4931 N N . LYS A 1 112 ? 10.388 2.346 -2.699 1.00 0.32 112 LYS A N 3
ATOM 4932 C CA . LYS A 1 112 ? 10.530 3.793 -2.811 1.00 0.34 112 LYS A CA 3
ATOM 4933 C C . LYS A 1 112 ? 10.130 4.278 -4.199 1.00 0.37 112 LYS A C 3
ATOM 4934 O O . LYS A 1 112 ? 9.485 5.316 -4.340 1.00 0.42 112 LYS A O 3
ATOM 4953 N N . ARG A 1 113 ? 10.516 3.512 -5.212 1.00 0.38 113 ARG A N 3
ATOM 4954 C CA . ARG A 1 113 ? 10.229 3.849 -6.600 1.00 0.46 113 ARG A CA 3
ATOM 4955 C C . ARG A 1 113 ? 8.739 4.053 -6.823 1.00 0.43 113 ARG A C 3
ATOM 4956 O O . ARG A 1 113 ? 8.299 5.153 -7.154 1.00 0.50 113 ARG A O 3
ATOM 4977 N N . TRP A 1 114 ? 7.969 2.994 -6.618 1.00 0.39 114 TRP A N 3
ATOM 4978 C CA . TRP A 1 114 ? 6.543 3.025 -6.900 1.00 0.39 114 TRP A CA 3
ATOM 4979 C C . TRP A 1 114 ? 5.827 4.029 -6.000 1.00 0.40 114 TRP A C 3
ATOM 4980 O O . TRP A 1 114 ? 4.895 4.709 -6.434 1.00 0.46 114 TRP A O 3
ATOM 5001 N N . ILE A 1 115 ? 6.288 4.143 -4.760 1.00 0.38 115 ILE A N 3
ATOM 5002 C CA . ILE A 1 115 ? 5.701 5.084 -3.811 1.00 0.41 115 ILE A CA 3
ATOM 5003 C C . ILE A 1 115 ? 5.908 6.526 -4.274 1.00 0.47 115 ILE A C 3
ATOM 5004 O O . ILE A 1 115 ? 4.976 7.329 -4.258 1.00 0.55 115 ILE A O 3
ATOM 5020 N N . LYS A 1 116 ? 7.118 6.840 -4.722 1.00 0.50 116 LYS A N 3
ATOM 5021 C CA . LYS A 1 116 ? 7.469 8.207 -5.093 1.00 0.60 116 LYS A CA 3
ATOM 5022 C C . LYS A 1 116 ? 6.878 8.528 -6.458 1.00 0.57 116 LYS A C 3
ATOM 5023 O O . LYS A 1 116 ? 6.435 9.644 -6.716 1.00 0.69 116 LYS A O 3
ATOM 5042 N N . GLU A 1 117 ? 6.858 7.523 -7.316 1.00 0.53 117 GLU A N 3
ATOM 5043 C CA . GLU A 1 117 ? 6.309 7.657 -8.651 1.00 0.58 117 GLU A CA 3
ATOM 5044 C C . GLU A 1 117 ? 4.829 8.043 -8.591 1.00 0.57 117 GLU A C 3
ATOM 5045 O O . GLU A 1 117 ? 4.401 9.015 -9.217 1.00 0.66 117 GLU A O 3
ATOM 5057 N N . PHE A 1 118 ? 4.063 7.301 -7.804 1.00 0.56 118 PHE A N 3
ATOM 5058 C CA . PHE A 1 118 ? 2.622 7.498 -7.732 1.00 0.66 118 PHE A CA 3
ATOM 5059 C C . PHE A 1 118 ? 2.240 8.694 -6.863 1.00 0.73 118 PHE A C 3
ATOM 5060 O O . PHE A 1 118 ? 1.120 9.196 -6.953 1.00 0.88 118 PHE A O 3
ATOM 5077 N N . SER A 1 119 ? 3.159 9.158 -6.030 1.00 0.69 119 SER A N 3
ATOM 5078 C CA . SER A 1 119 ? 2.878 10.301 -5.175 1.00 0.80 119 SER A CA 3
ATOM 5079 C C . SER A 1 119 ? 3.263 11.600 -5.869 1.00 0.79 119 SER A C 3
ATOM 5080 O O . SER A 1 119 ? 2.854 12.686 -5.453 1.00 0.90 119 SER A O 3
ATOM 5088 N N . GLU A 1 120 ? 4.054 11.484 -6.928 1.00 0.81 120 GLU A N 3
ATOM 5089 C CA . GLU A 1 120 ? 4.474 12.644 -7.693 1.00 0.96 120 GLU A CA 3
ATOM 5090 C C . GLU A 1 120 ? 3.386 13.039 -8.686 1.00 1.17 120 GLU A C 3
ATOM 5091 O O . GLU A 1 120 ? 3.349 14.172 -9.170 1.00 1.50 120 GLU A O 3
ATOM 5103 N N . GLU A 1 121 ? 2.503 12.097 -8.986 1.00 1.22 121 GLU A N 3
ATOM 5104 C CA . GLU A 1 121 ? 1.364 12.366 -9.845 1.00 1.56 121 GLU A CA 3
ATOM 5105 C C . GLU A 1 121 ? 0.090 12.453 -9.007 1.00 2.02 121 GLU A C 3
ATOM 5106 O O . GLU A 1 121 ? -0.062 13.445 -8.261 1.00 2.60 121 GLU A O 3
ATOM 5119 N N . GLY A 1 22 ? -3.949 12.859 -3.466 1.00 1.16 22 GLY A N 4
ATOM 5120 C CA . GLY A 1 22 ? -4.773 11.713 -3.014 1.00 1.05 22 GLY A CA 4
ATOM 5121 C C . GLY A 1 22 ? -4.070 10.389 -3.223 1.00 0.87 22 GLY A C 4
ATOM 5122 O O . GLY A 1 22 ? -4.333 9.690 -4.202 1.00 0.89 22 GLY A O 4
ATOM 5125 N N . LEU A 1 23 ? -3.183 10.038 -2.302 1.00 0.75 23 LEU A N 4
ATOM 5126 C CA . LEU A 1 23 ? -2.429 8.797 -2.404 1.00 0.62 23 LEU A CA 4
ATOM 5127 C C . LEU A 1 23 ? -2.475 8.008 -1.102 1.00 0.51 23 LEU A C 4
ATOM 5128 O O . LEU A 1 23 ? -2.101 8.515 -0.042 1.00 0.59 23 LEU A O 4
ATOM 5144 N N . LEU A 1 24 ? -2.945 6.775 -1.187 1.00 0.40 24 LEU A N 4
ATOM 5145 C CA . LEU A 1 24 ? -2.896 5.861 -0.061 1.00 0.39 24 LEU A CA 4
ATOM 5146 C C . LEU A 1 24 ? -1.932 4.731 -0.383 1.00 0.38 24 LEU A C 4
ATOM 5147 O O . LEU A 1 24 ? -2.118 4.016 -1.367 1.00 0.50 24 LEU A O 4
ATOM 5163 N N . VAL A 1 25 ? -0.898 4.583 0.427 1.00 0.37 25 VAL A N 4
ATOM 5164 C CA . VAL A 1 25 ? 0.122 3.577 0.177 1.00 0.40 25 VAL A CA 4
ATOM 5165 C C . VAL A 1 25 ? -0.013 2.421 1.160 1.00 0.42 25 VAL A C 4
ATOM 5166 O O . VAL A 1 25 ? 0.358 2.530 2.325 1.00 0.56 25 VAL A O 4
ATOM 5179 N N . LEU A 1 26 ? -0.561 1.318 0.692 1.00 0.46 26 LEU A N 4
ATOM 5180 C CA . LEU A 1 26 ? -0.700 0.132 1.513 1.00 0.57 26 LEU A CA 4
ATOM 5181 C C . LEU A 1 26 ? 0.439 -0.823 1.213 1.00 0.51 26 LEU A C 4
ATOM 5182 O O . LEU A 1 26 ? 0.863 -0.948 0.066 1.00 0.58 26 LEU A O 4
ATOM 5198 N N . ILE A 1 27 ? 0.944 -1.487 2.233 1.00 0.50 27 ILE A N 4
ATOM 5199 C CA . ILE A 1 27 ? 2.079 -2.370 2.050 1.00 0.49 27 ILE A CA 4
ATOM 5200 C C . ILE A 1 27 ? 1.996 -3.578 2.971 1.00 0.51 27 ILE A C 4
ATOM 5201 O O . ILE A 1 27 ? 1.575 -3.474 4.126 1.00 0.72 27 ILE A O 4
ATOM 5217 N N . TRP A 1 28 ? 2.371 -4.732 2.443 1.00 0.45 28 TRP A N 4
ATOM 5218 C CA . TRP A 1 28 ? 2.498 -5.926 3.252 1.00 0.48 28 TRP A CA 4
ATOM 5219 C C . TRP A 1 28 ? 3.717 -6.711 2.789 1.00 0.48 28 TRP A C 4
ATOM 5220 O O . TRP A 1 28 ? 3.672 -7.447 1.802 1.00 0.49 28 TRP A O 4
ATOM 5241 N N . SER A 1 29 ? 4.823 -6.482 3.467 1.00 0.50 29 SER A N 4
ATOM 5242 C CA . SER A 1 29 ? 6.046 -7.229 3.246 1.00 0.54 29 SER A CA 4
ATOM 5243 C C . SER A 1 29 ? 6.762 -7.381 4.575 1.00 0.60 29 SER A C 4
ATOM 5244 O O . SER A 1 29 ? 7.180 -6.378 5.151 1.00 0.87 29 SER A O 4
ATOM 5252 N N . ASN A 1 30 ? 6.905 -8.593 5.092 1.00 0.65 30 ASN A N 4
ATOM 5253 C CA . ASN A 1 30 ? 7.576 -8.730 6.376 1.00 0.69 30 ASN A CA 4
ATOM 5254 C C . ASN A 1 30 ? 9.084 -8.759 6.168 1.00 0.68 30 ASN A C 4
ATOM 5255 O O . ASN A 1 30 ? 9.741 -9.794 6.298 1.00 0.75 30 ASN A O 4
ATOM 5266 N N . ASP A 1 31 ? 9.611 -7.604 5.803 1.00 0.63 31 ASP A N 4
ATOM 5267 C CA . ASP A 1 31 ? 11.038 -7.352 5.791 1.00 0.64 31 ASP A CA 4
ATOM 5268 C C . ASP A 1 31 ? 11.325 -6.215 6.755 1.00 0.65 31 ASP A C 4
ATOM 5269 O O . ASP A 1 31 ? 10.570 -5.247 6.809 1.00 0.78 31 ASP A O 4
ATOM 5278 N N . LYS A 1 32 ? 12.407 -6.315 7.505 1.00 0.69 32 LYS A N 4
ATOM 5279 C CA . LYS A 1 32 ? 12.698 -5.318 8.527 1.00 0.77 32 LYS A CA 4
ATOM 5280 C C . LYS A 1 32 ? 13.226 -4.026 7.912 1.00 0.71 32 LYS A C 4
ATOM 5281 O O . LYS A 1 32 ? 12.979 -2.938 8.430 1.00 0.77 32 LYS A O 4
ATOM 5300 N N . LYS A 1 33 ? 13.938 -4.140 6.801 1.00 0.71 33 LYS A N 4
ATOM 5301 C CA . LYS A 1 33 ? 14.516 -2.970 6.157 1.00 0.75 33 LYS A CA 4
ATOM 5302 C C . LYS A 1 33 ? 13.560 -2.380 5.136 1.00 0.64 33 LYS A C 4
ATOM 5303 O O . LYS A 1 33 ? 13.448 -1.165 5.027 1.00 0.63 33 LYS A O 4
ATOM 5322 N N . LEU A 1 34 ? 12.874 -3.245 4.396 1.00 0.62 34 LEU A N 4
ATOM 5323 C CA . LEU A 1 34 ? 11.950 -2.809 3.352 1.00 0.61 34 LEU A CA 4
ATOM 5324 C C . LEU A 1 34 ? 10.948 -1.808 3.924 1.00 0.54 34 LEU A C 4
ATOM 5325 O O . LEU A 1 34 ? 10.762 -0.722 3.376 1.00 0.61 34 LEU A O 4
ATOM 5341 N N . ILE A 1 35 ? 10.336 -2.167 5.046 1.00 0.48 35 ILE A N 4
ATOM 5342 C CA . ILE A 1 35 ? 9.367 -1.298 5.696 1.00 0.49 35 ILE A CA 4
ATOM 5343 C C . ILE A 1 35 ? 10.026 -0.005 6.173 1.00 0.48 35 ILE A C 4
ATOM 5344 O O . ILE A 1 35 ? 9.490 1.086 5.968 1.00 0.53 35 ILE A O 4
ATOM 5360 N N . GLU A 1 36 ? 11.201 -0.130 6.787 1.00 0.50 36 GLU A N 4
ATOM 5361 C CA . GLU A 1 36 ? 11.928 1.033 7.288 1.00 0.53 36 GLU A CA 4
ATOM 5362 C C . GLU A 1 36 ? 12.302 2.000 6.165 1.00 0.48 36 GLU A C 4
ATOM 5363 O O . GLU A 1 36 ? 12.289 3.217 6.356 1.00 0.51 36 GLU A O 4
ATOM 5375 N N . GLU A 1 37 ? 12.630 1.464 5.001 1.00 0.48 37 GLU A N 4
ATOM 5376 C CA . GLU A 1 37 ? 13.003 2.296 3.867 1.00 0.51 37 GLU A CA 4
ATOM 5377 C C . GLU A 1 37 ? 11.767 2.891 3.200 1.00 0.44 37 GLU A C 4
ATOM 5378 O O . GLU A 1 37 ? 11.783 4.039 2.752 1.00 0.48 37 GLU A O 4
ATOM 5390 N N . ALA A 1 38 ? 10.695 2.109 3.143 1.00 0.40 38 ALA A N 4
ATOM 5391 C CA . ALA A 1 38 ? 9.454 2.556 2.522 1.00 0.42 38 ALA A CA 4
ATOM 5392 C C . ALA A 1 38 ? 8.799 3.669 3.332 1.00 0.39 38 ALA A C 4
ATOM 5393 O O . ALA A 1 38 ? 8.306 4.648 2.770 1.00 0.42 38 ALA A O 4
ATOM 5400 N N . ARG A 1 39 ? 8.809 3.523 4.656 1.00 0.41 39 ARG A N 4
ATOM 5401 C CA . ARG A 1 39 ? 8.215 4.524 5.538 1.00 0.50 39 ARG A CA 4
ATOM 5402 C C . ARG A 1 39 ? 8.950 5.856 5.411 1.00 0.46 39 ARG A C 4
ATOM 5403 O O . ARG A 1 39 ? 8.366 6.916 5.623 1.00 0.52 39 ARG A O 4
ATOM 5424 N N . LYS A 1 40 ? 10.231 5.794 5.049 1.00 0.45 40 LYS A N 4
ATOM 5425 C CA . LYS A 1 40 ? 11.019 7.000 4.820 1.00 0.49 40 LYS A CA 4
ATOM 5426 C C . LYS A 1 40 ? 10.421 7.827 3.691 1.00 0.42 40 LYS A C 4
ATOM 5427 O O . LYS A 1 40 ? 10.192 9.022 3.844 1.00 0.47 40 LYS A O 4
ATOM 5446 N N . MET A 1 41 ? 10.157 7.181 2.562 1.00 0.39 41 MET A N 4
ATOM 5447 C CA . MET A 1 41 ? 9.612 7.874 1.398 1.00 0.41 41 MET A CA 4
ATOM 5448 C C . MET A 1 41 ? 8.168 8.292 1.637 1.00 0.42 41 MET A C 4
ATOM 5449 O O . MET A 1 41 ? 7.752 9.377 1.226 1.00 0.52 41 MET A O 4
ATOM 5463 N N . ALA A 1 42 ? 7.411 7.436 2.312 1.00 0.40 42 ALA A N 4
ATOM 5464 C CA . ALA A 1 42 ? 6.020 7.729 2.621 1.00 0.49 42 ALA A CA 4
ATOM 5465 C C . ALA A 1 42 ? 5.910 8.958 3.517 1.00 0.51 42 ALA A C 4
ATOM 5466 O O . ALA A 1 42 ? 5.111 9.856 3.256 1.00 0.59 42 ALA A O 4
ATOM 5473 N N . GLU A 1 43 ? 6.730 9.006 4.561 1.00 0.50 43 GLU A N 4
ATOM 5474 C CA . GLU A 1 43 ? 6.728 10.133 5.485 1.00 0.60 43 GLU A CA 4
ATOM 5475 C C . GLU A 1 43 ? 7.295 11.374 4.797 1.00 0.62 43 GLU A C 4
ATOM 5476 O O . GLU A 1 43 ? 6.822 12.491 5.009 1.00 0.73 43 GLU A O 4
ATOM 5488 N N . LYS A 1 44 ? 8.303 11.156 3.955 1.00 0.58 44 LYS A N 4
ATOM 5489 C CA . LYS A 1 44 ? 8.948 12.229 3.204 1.00 0.66 44 LYS A CA 4
ATOM 5490 C C . LYS A 1 44 ? 7.945 12.943 2.302 1.00 0.66 44 LYS A C 4
ATOM 5491 O O . LYS A 1 44 ? 7.864 14.172 2.295 1.00 0.70 44 LYS A O 4
ATOM 5510 N N . ALA A 1 45 ? 7.172 12.164 1.557 1.00 0.67 45 ALA A N 4
ATOM 5511 C CA . ALA A 1 45 ? 6.201 12.720 0.624 1.00 0.74 45 ALA A CA 4
ATOM 5512 C C . ALA A 1 45 ? 4.876 13.032 1.317 1.00 0.73 45 ALA A C 4
ATOM 5513 O O . ALA A 1 45 ? 3.953 13.569 0.703 1.00 0.81 45 ALA A O 4
ATOM 5520 N N . ASN A 1 46 ? 4.809 12.701 2.606 1.00 0.69 46 ASN A N 4
ATOM 5521 C CA . ASN A 1 46 ? 3.632 12.964 3.439 1.00 0.72 46 ASN A CA 4
ATOM 5522 C C . ASN A 1 46 ? 2.435 12.141 2.960 1.00 0.67 46 ASN A C 4
ATOM 5523 O O . ASN A 1 46 ? 1.299 12.619 2.916 1.00 0.84 46 ASN A O 4
ATOM 5534 N N . LEU A 1 47 ? 2.702 10.892 2.610 1.00 0.51 47 LEU A N 4
ATOM 5535 C CA . LEU A 1 47 ? 1.664 9.981 2.146 1.00 0.51 47 LEU A CA 4
ATOM 5536 C C . LEU A 1 47 ? 1.248 9.059 3.283 1.00 0.46 47 LEU A C 4
ATOM 5537 O O . LEU A 1 47 ? 2.053 8.761 4.165 1.00 0.56 47 LEU A O 4
ATOM 5553 N N . TYR A 1 48 ? 0.003 8.612 3.268 1.00 0.49 48 TYR A N 4
ATOM 5554 C CA . TYR A 1 48 ? -0.484 7.714 4.305 1.00 0.54 48 TYR A CA 4
ATOM 5555 C C . TYR A 1 48 ? -0.191 6.267 3.938 1.00 0.46 48 TYR A C 4
ATOM 5556 O O . TYR A 1 48 ? -0.715 5.743 2.956 1.00 0.58 48 TYR A O 4
ATOM 5574 N N . LEU A 1 49 ? 0.665 5.640 4.729 1.00 0.46 49 LEU A N 4
ATOM 5575 C CA . LEU A 1 49 ? 1.062 4.262 4.502 1.00 0.46 49 LEU A CA 4
ATOM 5576 C C . LEU A 1 49 ? 0.495 3.375 5.596 1.00 0.50 49 LEU A C 4
ATOM 5577 O O . LEU A 1 49 ? 0.591 3.695 6.782 1.00 0.61 49 LEU A O 4
ATOM 5593 N N . LEU A 1 50 ? -0.100 2.264 5.194 1.00 0.52 50 LEU A N 4
ATOM 5594 C CA . LEU A 1 50 ? -0.772 1.379 6.128 1.00 0.63 50 LEU A CA 4
ATOM 5595 C C . LEU A 1 50 ? -0.393 -0.078 5.883 1.00 0.69 50 LEU A C 4
ATOM 5596 O O . LEU A 1 50 ? -0.228 -0.507 4.739 1.00 0.69 50 LEU A O 4
ATOM 5612 N N . THR A 1 51 ? -0.260 -0.830 6.966 1.00 0.85 51 THR A N 4
ATOM 5613 C CA . THR A 1 51 ? -0.016 -2.266 6.881 1.00 1.00 51 THR A CA 4
ATOM 5614 C C . THR A 1 51 ? -1.353 -3.008 6.824 1.00 1.38 51 THR A C 4
ATOM 5615 O O . THR A 1 51 ? -2.359 -2.531 7.365 1.00 2.04 51 THR A O 4
ATOM 5626 N N . LEU A 1 52 ? -1.371 -4.163 6.169 1.00 1.17 52 LEU A N 4
ATOM 5627 C CA . LEU A 1 52 ? -2.617 -4.875 5.934 1.00 1.66 52 LEU A CA 4
ATOM 5628 C C . LEU A 1 52 ? -2.900 -5.882 7.043 1.00 1.10 52 LEU A C 4
ATOM 5629 O O . LEU A 1 52 ? -2.277 -6.940 7.120 1.00 1.25 52 LEU A O 4
ATOM 5645 N N . GLU A 1 53 ? -3.873 -5.530 7.871 1.00 1.35 53 GLU A N 4
ATOM 5646 C CA . GLU A 1 53 ? -4.358 -6.363 8.970 1.00 1.60 53 GLU A CA 4
ATOM 5647 C C . GLU A 1 53 ? -5.777 -5.919 9.291 1.00 1.84 53 GLU A C 4
ATOM 5648 O O . GLU A 1 53 ? -6.723 -6.706 9.246 1.00 2.34 53 GLU A O 4
ATOM 5660 N N . THR A 1 54 ? -5.901 -4.638 9.615 1.00 1.76 54 THR A N 4
ATOM 5661 C CA . THR A 1 54 ? -7.193 -3.985 9.741 1.00 1.96 54 THR A CA 4
ATOM 5662 C C . THR A 1 54 ? -7.475 -3.173 8.484 1.00 1.44 54 THR A C 4
ATOM 5663 O O . THR A 1 54 ? -6.810 -2.164 8.221 1.00 1.41 54 THR A O 4
ATOM 5674 N N . ASP A 1 55 ? -8.443 -3.617 7.694 1.00 1.58 55 ASP A N 4
ATOM 5675 C CA . ASP A 1 55 ? -8.697 -2.994 6.400 1.00 1.57 55 ASP A CA 4
ATOM 5676 C C . ASP A 1 55 ? -9.692 -1.854 6.532 1.00 1.40 55 ASP A C 4
ATOM 5677 O O . ASP A 1 55 ? -9.330 -0.683 6.462 1.00 1.25 55 ASP A O 4
ATOM 5686 N N . ASP A 1 56 ? -10.945 -2.203 6.774 1.00 1.62 56 ASP A N 4
ATOM 5687 C CA . ASP A 1 56 ? -12.035 -1.237 6.729 1.00 1.72 56 ASP A CA 4
ATOM 5688 C C . ASP A 1 56 ? -11.958 -0.250 7.879 1.00 1.47 56 ASP A C 4
ATOM 5689 O O . ASP A 1 56 ? -12.454 0.868 7.777 1.00 1.48 56 ASP A O 4
ATOM 5698 N N . LYS A 1 57 ? -11.332 -0.662 8.965 1.00 1.39 57 LYS A N 4
ATOM 5699 C CA . LYS A 1 57 ? -11.232 0.181 10.143 1.00 1.42 57 LYS A CA 4
ATOM 5700 C C . LYS A 1 57 ? -10.415 1.441 9.857 1.00 1.20 57 LYS A C 4
ATOM 5701 O O . LYS A 1 57 ? -10.961 2.536 9.760 1.00 1.27 57 LYS A O 4
ATOM 5720 N N . LYS A 1 58 ? -9.114 1.276 9.677 1.00 1.07 58 LYS A N 4
ATOM 5721 C CA . LYS A 1 58 ? -8.221 2.430 9.608 1.00 1.04 58 LYS A CA 4
ATOM 5722 C C . LYS A 1 58 ? -8.084 2.980 8.188 1.00 0.88 58 LYS A C 4
ATOM 5723 O O . LYS A 1 58 ? -7.786 4.159 8.005 1.00 0.87 58 LYS A O 4
ATOM 5742 N N . ILE A 1 59 ? -8.320 2.144 7.184 1.00 0.83 59 ILE A N 4
ATOM 5743 C CA . ILE A 1 59 ? -8.201 2.587 5.799 1.00 0.80 59 ILE A CA 4
ATOM 5744 C C . ILE A 1 59 ? -9.360 3.511 5.424 1.00 0.74 59 ILE A C 4
ATOM 5745 O O . ILE A 1 59 ? -9.156 4.558 4.807 1.00 0.78 59 ILE A O 4
ATOM 5761 N N . GLU A 1 60 ? -10.570 3.136 5.830 1.00 0.77 60 GLU A N 4
ATOM 5762 C CA . GLU A 1 60 ? -11.762 3.899 5.478 1.00 0.87 60 GLU A CA 4
ATOM 5763 C C . GLU A 1 60 ? -11.737 5.277 6.130 1.00 0.85 60 GLU A C 4
ATOM 5764 O O . GLU A 1 60 ? -12.032 6.282 5.483 1.00 0.94 60 GLU A O 4
ATOM 5776 N N . ASP A 1 61 ? -11.371 5.316 7.408 1.00 0.82 61 ASP A N 4
ATOM 5777 C CA . ASP A 1 61 ? -11.316 6.570 8.159 1.00 0.88 61 ASP A CA 4
ATOM 5778 C C . ASP A 1 61 ? -10.420 7.592 7.474 1.00 0.79 61 ASP A C 4
ATOM 5779 O O . ASP A 1 61 ? -10.810 8.745 7.283 1.00 0.83 61 ASP A O 4
ATOM 5788 N N . ILE A 1 62 ? -9.226 7.164 7.087 1.00 0.72 62 ILE A N 4
ATOM 5789 C CA . ILE A 1 62 ? -8.268 8.056 6.452 1.00 0.69 62 ILE A CA 4
ATOM 5790 C C . ILE A 1 62 ? -8.758 8.507 5.076 1.00 0.68 62 ILE A C 4
ATOM 5791 O O . ILE A 1 62 ? -8.711 9.696 4.761 1.00 0.73 62 ILE A O 4
ATOM 5807 N N . LEU A 1 63 ? -9.255 7.568 4.272 1.00 0.68 63 LEU A N 4
ATOM 5808 C CA . LEU A 1 63 ? -9.736 7.895 2.928 1.00 0.76 63 LEU A CA 4
ATOM 5809 C C . LEU A 1 63 ? -10.875 8.910 2.971 1.00 0.84 63 LEU A C 4
ATOM 5810 O O . LEU A 1 63 ? -10.922 9.838 2.156 1.00 0.94 63 LEU A O 4
ATOM 5826 N N . LYS A 1 64 ? -11.785 8.743 3.924 1.00 0.89 64 LYS A N 4
ATOM 5827 C CA . LYS A 1 64 ? -12.922 9.646 4.052 1.00 1.05 64 LYS A CA 4
ATOM 5828 C C . LYS A 1 64 ? -12.480 11.009 4.571 1.00 1.03 64 LYS A C 4
ATOM 5829 O O . LYS A 1 64 ? -13.108 12.025 4.282 1.00 1.13 64 LYS A O 4
ATOM 5848 N N . SER A 1 65 ? -11.391 11.027 5.326 1.00 0.97 65 SER A N 4
ATOM 5849 C CA . SER A 1 65 ? -10.856 12.273 5.858 1.00 1.06 65 SER A CA 4
ATOM 5850 C C . SER A 1 65 ? -10.031 13.007 4.803 1.00 1.03 65 SER A C 4
ATOM 5851 O O . SER A 1 65 ? -9.785 14.210 4.915 1.00 1.13 65 SER A O 4
ATOM 5859 N N . LEU A 1 66 ? -9.603 12.274 3.783 1.00 0.97 66 LEU A N 4
ATOM 5860 C CA . LEU A 1 66 ? -8.817 12.858 2.704 1.00 1.05 66 LEU A CA 4
ATOM 5861 C C . LEU A 1 66 ? -9.694 13.671 1.754 1.00 1.20 66 LEU A C 4
ATOM 5862 O O . LEU A 1 66 ? -9.290 14.741 1.302 1.00 1.55 66 LEU A O 4
ATOM 5878 N N . GLY A 1 67 ? -10.887 13.168 1.453 1.00 1.07 67 GLY A N 4
ATOM 5879 C CA . GLY A 1 67 ? -11.820 13.919 0.633 1.00 1.26 67 GLY A CA 4
ATOM 5880 C C . GLY A 1 67 ? -11.937 13.375 -0.777 1.00 1.22 67 GLY A C 4
ATOM 5881 O O . GLY A 1 67 ? -12.643 12.389 -0.998 1.00 1.28 67 GLY A O 4
ATOM 5885 N N . PRO A 1 68 ? -11.260 14.009 -1.756 1.00 1.24 68 PRO A N 4
ATOM 5886 C CA . PRO A 1 68 ? -11.269 13.574 -3.162 1.00 1.29 68 PRO A CA 4
ATOM 5887 C C . PRO A 1 68 ? -10.937 12.090 -3.325 1.00 1.15 68 PRO A C 4
ATOM 5888 O O . PRO A 1 68 ? -10.271 11.500 -2.471 1.00 0.99 68 PRO A O 4
ATOM 5899 N N . PRO A 1 69 ? -11.410 11.467 -4.423 1.00 1.30 69 PRO A N 4
ATOM 5900 C CA . PRO A 1 69 ? -11.144 10.054 -4.724 1.00 1.26 69 PRO A CA 4
ATOM 5901 C C . PRO A 1 69 ? -9.653 9.733 -4.724 1.00 1.05 69 PRO A C 4
ATOM 5902 O O . PRO A 1 69 ? -8.930 10.054 -5.668 1.00 1.17 69 PRO A O 4
ATOM 5913 N N . VAL A 1 70 ? -9.208 9.102 -3.652 1.00 0.85 70 VAL A N 4
ATOM 5914 C CA . VAL A 1 70 ? -7.801 8.803 -3.454 1.00 0.67 70 VAL A CA 4
ATOM 5915 C C . VAL A 1 70 ? -7.398 7.521 -4.175 1.00 0.60 70 VAL A C 4
ATOM 5916 O O . VAL A 1 70 ? -8.137 6.533 -4.171 1.00 0.66 70 VAL A O 4
ATOM 5929 N N . LYS A 1 71 ? -6.230 7.552 -4.804 1.00 0.55 71 LYS A N 4
ATOM 5930 C CA . LYS A 1 71 ? -5.694 6.381 -5.477 1.00 0.54 71 LYS A CA 4
ATOM 5931 C C . LYS A 1 71 ? -4.959 5.498 -4.478 1.00 0.43 71 LYS A C 4
ATOM 5932 O O . LYS A 1 71 ? -4.126 5.978 -3.704 1.00 0.41 71 LYS A O 4
ATOM 5951 N N . ILE A 1 72 ? -5.276 4.215 -4.494 1.00 0.45 72 ILE A N 4
ATOM 5952 C CA . ILE A 1 72 ? -4.734 3.283 -3.523 1.00 0.43 72 ILE A CA 4
ATOM 5953 C C . ILE A 1 72 ? -3.650 2.412 -4.144 1.00 0.41 72 ILE A C 4
ATOM 5954 O O . ILE A 1 72 ? -3.927 1.552 -4.982 1.00 0.50 72 ILE A O 4
ATOM 5970 N N . LEU A 1 73 ? -2.419 2.650 -3.731 1.00 0.37 73 LEU A N 4
ATOM 5971 C CA . LEU A 1 73 ? -1.282 1.866 -4.179 1.00 0.37 73 LEU A CA 4
ATOM 5972 C C . LEU A 1 73 ? -0.944 0.810 -3.139 1.00 0.37 73 LEU A C 4
ATOM 5973 O O . LEU A 1 73 ? -0.824 1.117 -1.957 1.00 0.46 73 LEU A O 4
ATOM 5989 N N . VAL A 1 74 ? -0.812 -0.431 -3.573 1.00 0.40 74 VAL A N 4
ATOM 5990 C CA . VAL A 1 74 ? -0.465 -1.516 -2.671 1.00 0.40 74 VAL A CA 4
ATOM 5991 C C . VAL A 1 74 ? 0.860 -2.145 -3.077 1.00 0.39 74 VAL A C 4
ATOM 5992 O O . VAL A 1 74 ? 1.012 -2.622 -4.201 1.00 0.47 74 VAL A O 4
ATOM 6005 N N . LEU A 1 75 ? 1.813 -2.133 -2.164 1.00 0.38 75 LEU A N 4
ATOM 6006 C CA . LEU A 1 75 ? 3.092 -2.785 -2.383 1.00 0.38 75 LEU A CA 4
ATOM 6007 C C . LEU A 1 75 ? 3.089 -4.130 -1.674 1.00 0.35 75 LEU A C 4
ATOM 6008 O O . LEU A 1 75 ? 3.130 -4.199 -0.443 1.00 0.43 75 LEU A O 4
ATOM 6024 N N . LEU A 1 76 ? 3.011 -5.196 -2.448 1.00 0.34 76 LEU A N 4
ATOM 6025 C CA . LEU A 1 76 ? 2.845 -6.519 -1.882 1.00 0.42 76 LEU A CA 4
ATOM 6026 C C . LEU A 1 76 ? 4.015 -7.421 -2.246 1.00 0.41 76 LEU A C 4
ATOM 6027 O O . LEU A 1 76 ? 4.354 -7.570 -3.422 1.00 0.48 76 LEU A O 4
ATOM 6043 N N . GLU A 1 77 ? 4.631 -8.009 -1.234 1.00 0.46 77 GLU A N 4
ATOM 6044 C CA . GLU A 1 77 ? 5.706 -8.963 -1.442 1.00 0.49 77 GLU A CA 4
ATOM 6045 C C . GLU A 1 77 ? 5.113 -10.336 -1.722 1.00 0.49 77 GLU A C 4
ATOM 6046 O O . GLU A 1 77 ? 4.288 -10.826 -0.948 1.00 0.59 77 GLU A O 4
ATOM 6058 N N . ASP A 1 78 ? 5.520 -10.945 -2.831 1.00 0.54 78 ASP A N 4
ATOM 6059 C CA . ASP A 1 78 ? 4.975 -12.242 -3.229 1.00 0.61 78 ASP A CA 4
ATOM 6060 C C . ASP A 1 78 ? 5.388 -13.331 -2.246 1.00 0.63 78 ASP A C 4
ATOM 6061 O O . ASP A 1 78 ? 6.434 -13.967 -2.392 1.00 0.72 78 ASP A O 4
ATOM 6070 N N . THR A 1 79 ? 4.563 -13.508 -1.233 1.00 0.61 79 THR A N 4
ATOM 6071 C CA . THR A 1 79 ? 4.769 -14.521 -0.221 1.00 0.72 79 THR A CA 4
ATOM 6072 C C . THR A 1 79 ? 3.697 -15.604 -0.363 1.00 0.78 79 THR A C 4
ATOM 6073 O O . THR A 1 79 ? 2.689 -15.379 -1.039 1.00 0.84 79 THR A O 4
ATOM 6084 N N . LYS A 1 80 ? 3.896 -16.762 0.252 1.00 0.84 80 LYS A N 4
ATOM 6085 C CA . LYS A 1 80 ? 2.877 -17.806 0.241 1.00 0.92 80 LYS A CA 4
ATOM 6086 C C . LYS A 1 80 ? 1.604 -17.293 0.913 1.00 0.88 80 LYS A C 4
ATOM 6087 O O . LYS A 1 80 ? 0.498 -17.462 0.395 1.00 0.90 80 LYS A O 4
ATOM 6106 N N . ASP A 1 81 ? 1.779 -16.634 2.058 1.00 0.90 81 ASP A N 4
ATOM 6107 C CA . ASP A 1 81 ? 0.667 -16.012 2.780 1.00 0.93 81 ASP A CA 4
ATOM 6108 C C . ASP A 1 81 ? 0.016 -14.922 1.941 1.00 0.83 81 ASP A C 4
ATOM 6109 O O . ASP A 1 81 ? -1.163 -14.618 2.099 1.00 0.82 81 ASP A O 4
ATOM 6118 N N . ALA A 1 82 ? 0.791 -14.347 1.035 1.00 0.82 82 ALA A N 4
ATOM 6119 C CA . ALA A 1 82 ? 0.337 -13.220 0.236 1.00 0.82 82 ALA A CA 4
ATOM 6120 C C . ALA A 1 82 ? -0.680 -13.645 -0.815 1.00 0.82 82 ALA A C 4
ATOM 6121 O O . ALA A 1 82 ? -1.334 -12.802 -1.426 1.00 0.84 82 ALA A O 4
ATOM 6128 N N . ASP A 1 83 ? -0.830 -14.948 -1.019 1.00 0.91 83 ASP A N 4
ATOM 6129 C CA . ASP A 1 83 ? -1.713 -15.437 -2.065 1.00 1.03 83 ASP A CA 4
ATOM 6130 C C . ASP A 1 83 ? -3.155 -15.225 -1.650 1.00 0.98 83 ASP A C 4
ATOM 6131 O O . ASP A 1 83 ? -4.002 -14.852 -2.463 1.00 1.03 83 ASP A O 4
ATOM 6140 N N . LYS A 1 84 ? -3.418 -15.419 -0.368 1.00 0.96 84 LYS A N 4
ATOM 6141 C CA . LYS A 1 84 ? -4.756 -15.261 0.152 1.00 1.04 84 LYS A CA 4
ATOM 6142 C C . LYS A 1 84 ? -5.076 -13.787 0.379 1.00 0.94 84 LYS A C 4
ATOM 6143 O O . LYS A 1 84 ? -6.190 -13.343 0.109 1.00 1.04 84 LYS A O 4
ATOM 6162 N N . VAL A 1 85 ? -4.089 -13.023 0.845 1.00 0.80 85 VAL A N 4
ATOM 6163 C CA . VAL A 1 85 ? -4.297 -11.606 1.137 1.00 0.77 85 VAL A CA 4
ATOM 6164 C C . VAL A 1 85 ? -4.462 -10.817 -0.158 1.00 0.68 85 VAL A C 4
ATOM 6165 O O . VAL A 1 85 ? -5.250 -9.875 -0.219 1.00 0.75 85 VAL A O 4
ATOM 6178 N N . LYS A 1 86 ? -3.738 -11.219 -1.200 1.00 0.60 86 LYS A N 4
ATOM 6179 C CA . LYS A 1 86 ? -3.837 -10.551 -2.493 1.00 0.59 86 LYS A CA 4
ATOM 6180 C C . LYS A 1 86 ? -5.242 -10.701 -3.061 1.00 0.69 86 LYS A C 4
ATOM 6181 O O . LYS A 1 86 ? -5.760 -9.798 -3.713 1.00 0.78 86 LYS A O 4
ATOM 6200 N N . LYS A 1 87 ? -5.860 -11.843 -2.790 1.00 0.75 87 LYS A N 4
ATOM 6201 C CA . LYS A 1 87 ? -7.228 -12.083 -3.218 1.00 0.89 87 LYS A CA 4
ATOM 6202 C C . LYS A 1 87 ? -8.211 -11.322 -2.335 1.00 0.88 87 LYS A C 4
ATOM 6203 O O . LYS A 1 87 ? -9.203 -10.788 -2.822 1.00 0.93 87 LYS A O 4
ATOM 6222 N N . GLU A 1 88 ? -7.917 -11.251 -1.041 1.00 0.90 88 GLU A N 4
ATOM 6223 C CA . GLU A 1 88 ? -8.790 -10.566 -0.095 1.00 0.98 88 GLU A CA 4
ATOM 6224 C C . GLU A 1 88 ? -8.861 -9.081 -0.407 1.00 0.96 88 GLU A C 4
ATOM 6225 O O . GLU A 1 88 ? -9.944 -8.525 -0.574 1.00 1.02 88 GLU A O 4
ATOM 6237 N N . ILE A 1 89 ? -7.698 -8.454 -0.505 1.00 0.91 89 ILE A N 4
ATOM 6238 C CA . ILE A 1 89 ? -7.613 -7.028 -0.788 1.00 0.93 89 ILE A CA 4
ATOM 6239 C C . ILE A 1 89 ? -8.239 -6.706 -2.143 1.00 0.87 89 ILE A C 4
ATOM 6240 O O . ILE A 1 89 ? -8.881 -5.670 -2.314 1.00 0.91 89 ILE A O 4
ATOM 6256 N N . GLU A 1 90 ? -8.084 -7.622 -3.090 1.00 0.81 90 GLU A N 4
ATOM 6257 C CA . GLU A 1 90 ? -8.590 -7.408 -4.445 1.00 0.79 90 GLU A CA 4
ATOM 6258 C C . GLU A 1 90 ? -10.113 -7.515 -4.466 1.00 0.79 90 GLU A C 4
ATOM 6259 O O . GLU A 1 90 ? -10.795 -6.688 -5.080 1.00 0.79 90 GLU A O 4
ATOM 6271 N N . LYS A 1 91 ? -10.645 -8.519 -3.777 1.00 0.85 91 LYS A N 4
ATOM 6272 C CA . LYS A 1 91 ? -12.087 -8.718 -3.713 1.00 0.93 91 LYS A CA 4
ATOM 6273 C C . LYS A 1 91 ? -12.755 -7.624 -2.890 1.00 0.96 91 LYS A C 4
ATOM 6274 O O . LYS A 1 91 ? -13.731 -7.025 -3.333 1.00 0.97 91 LYS A O 4
ATOM 6293 N N . LYS A 1 92 ? -12.216 -7.357 -1.702 1.00 1.03 92 LYS A N 4
ATOM 6294 C CA . LYS A 1 92 ? -12.802 -6.362 -0.809 1.00 1.17 92 LYS A CA 4
ATOM 6295 C C . LYS A 1 92 ? -12.819 -4.983 -1.453 1.00 1.08 92 LYS A C 4
ATOM 6296 O O . LYS A 1 92 ? -13.775 -4.231 -1.289 1.00 1.15 92 LYS A O 4
ATOM 6315 N N . ALA A 1 93 ? -11.764 -4.657 -2.188 1.00 0.98 93 ALA A N 4
ATOM 6316 C CA . ALA A 1 93 ? -11.687 -3.372 -2.865 1.00 0.99 93 ALA A CA 4
ATOM 6317 C C . ALA A 1 93 ? -12.786 -3.243 -3.910 1.00 0.90 93 ALA A C 4
ATOM 6318 O O . ALA A 1 93 ? -13.453 -2.212 -4.003 1.00 0.98 93 ALA A O 4
ATOM 6325 N N . ARG A 1 94 ? -12.992 -4.304 -4.678 1.00 0.82 94 ARG A N 4
ATOM 6326 C CA . ARG A 1 94 ? -13.996 -4.289 -5.734 1.00 0.85 94 ARG A CA 4
ATOM 6327 C C . ARG A 1 94 ? -15.400 -4.306 -5.136 1.00 0.86 94 ARG A C 4
ATOM 6328 O O . ARG A 1 94 ? -16.305 -3.632 -5.634 1.00 0.92 94 ARG A O 4
ATOM 6349 N N . LYS A 1 95 ? -15.569 -5.063 -4.059 1.00 0.90 95 LYS A N 4
ATOM 6350 C CA . LYS A 1 95 ? -16.859 -5.161 -3.382 1.00 1.02 95 LYS A CA 4
ATOM 6351 C C . LYS A 1 95 ? -17.152 -3.899 -2.577 1.00 1.02 95 LYS A C 4
ATOM 6352 O O . LYS A 1 95 ? -18.236 -3.744 -2.025 1.00 1.15 95 LYS A O 4
ATOM 6371 N N . LYS A 1 96 ? -16.184 -3.001 -2.510 1.00 0.97 96 LYS A N 4
ATOM 6372 C CA . LYS A 1 96 ? -16.379 -1.741 -1.799 1.00 1.03 96 LYS A CA 4
ATOM 6373 C C . LYS A 1 96 ? -16.231 -0.576 -2.779 1.00 0.96 96 LYS A C 4
ATOM 6374 O O . LYS A 1 96 ? -16.136 0.587 -2.389 1.00 1.07 96 LYS A O 4
ATOM 6393 N N . ASN A 1 97 ? -16.239 -0.923 -4.069 1.00 0.86 97 ASN A N 4
ATOM 6394 C CA . ASN A 1 97 ? -16.186 0.045 -5.166 1.00 0.86 97 ASN A CA 4
ATOM 6395 C C . ASN A 1 97 ? -15.004 1.001 -5.040 1.00 0.87 97 ASN A C 4
ATOM 6396 O O . ASN A 1 97 ? -15.139 2.208 -5.253 1.00 1.04 97 ASN A O 4
ATOM 6407 N N . LEU A 1 98 ? -13.843 0.454 -4.710 1.00 0.78 98 LEU A N 4
ATOM 6408 C CA . LEU A 1 98 ? -12.625 1.244 -4.609 1.00 0.84 98 LEU A CA 4
ATOM 6409 C C . LEU A 1 98 ? -11.557 0.672 -5.537 1.00 0.71 98 LEU A C 4
ATOM 6410 O O . LEU A 1 98 ? -11.137 -0.472 -5.370 1.00 0.65 98 LEU A O 4
ATOM 6426 N N . PRO A 1 99 ? -11.123 1.445 -6.548 1.00 0.83 99 PRO A N 4
ATOM 6427 C CA . PRO A 1 99 ? -10.067 1.007 -7.460 1.00 0.85 99 PRO A CA 4
ATOM 6428 C C . PRO A 1 99 ? -8.717 0.912 -6.757 1.00 0.70 99 PRO A C 4
ATOM 6429 O O . PRO A 1 99 ? -8.288 1.851 -6.083 1.00 0.77 99 PRO A O 4
ATOM 6440 N N . VAL A 1 100 ? -8.048 -0.218 -6.922 1.00 0.58 100 VAL A N 4
ATOM 6441 C CA . VAL A 1 100 ? -6.795 -0.465 -6.227 1.00 0.47 100 VAL A CA 4
ATOM 6442 C C . VAL A 1 100 ? -5.672 -0.781 -7.214 1.00 0.42 100 VAL A C 4
ATOM 6443 O O . VAL A 1 100 ? -5.894 -1.424 -8.243 1.00 0.50 100 VAL A O 4
ATOM 6456 N N . ARG A 1 101 ? -4.478 -0.294 -6.912 1.00 0.43 101 ARG A N 4
ATOM 6457 C CA . ARG A 1 101 ? -3.306 -0.550 -7.734 1.00 0.43 101 ARG A CA 4
ATOM 6458 C C . ARG A 1 101 ? -2.298 -1.391 -6.962 1.00 0.40 101 ARG A C 4
ATOM 6459 O O . ARG A 1 101 ? -1.550 -0.872 -6.135 1.00 0.39 101 ARG A O 4
ATOM 6480 N N . ILE A 1 102 ? -2.283 -2.686 -7.230 1.00 0.43 102 ILE A N 4
ATOM 6481 C CA . ILE A 1 102 ? -1.413 -3.598 -6.502 1.00 0.43 102 ILE A CA 4
ATOM 6482 C C . ILE A 1 102 ? -0.160 -3.912 -7.307 1.00 0.45 102 ILE A C 4
ATOM 6483 O O . ILE A 1 102 ? -0.232 -4.377 -8.445 1.00 0.56 102 ILE A O 4
ATOM 6499 N N . ARG A 1 103 ? 0.988 -3.640 -6.708 1.00 0.41 103 ARG A N 4
ATOM 6500 C CA . ARG A 1 103 ? 2.269 -3.901 -7.339 1.00 0.50 103 ARG A CA 4
ATOM 6501 C C . ARG A 1 103 ? 3.034 -4.958 -6.559 1.00 0.43 103 ARG A C 4
ATOM 6502 O O . ARG A 1 103 ? 3.373 -4.761 -5.391 1.00 0.53 103 ARG A O 4
ATOM 6523 N N . LYS A 1 104 ? 3.284 -6.089 -7.203 1.00 0.38 104 LYS A N 4
ATOM 6524 C CA . LYS A 1 104 ? 4.050 -7.163 -6.588 1.00 0.39 104 LYS A CA 4
ATOM 6525 C C . LYS A 1 104 ? 5.527 -6.804 -6.584 1.00 0.37 104 LYS A C 4
ATOM 6526 O O . LYS A 1 104 ? 6.178 -6.819 -7.631 1.00 0.46 104 LYS A O 4
ATOM 6545 N N . VAL A 1 105 ? 6.051 -6.46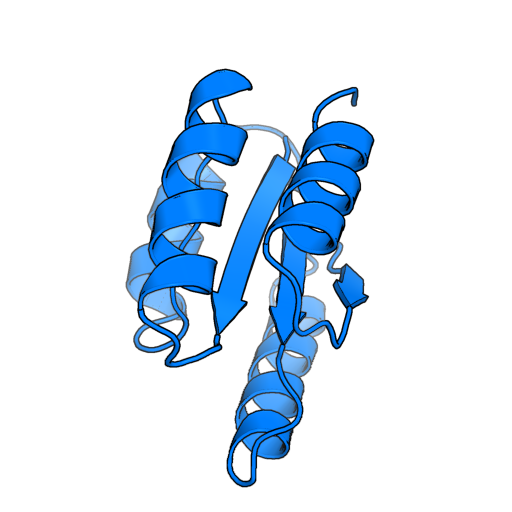0 -5.422 1.00 0.35 105 VAL A N 4
ATOM 6546 C CA . VAL A 1 105 ? 7.439 -6.054 -5.305 1.00 0.39 105 VAL A CA 4
ATOM 6547 C C . VAL A 1 105 ? 8.085 -6.644 -4.062 1.00 0.46 105 VAL A C 4
ATOM 6548 O O . VAL A 1 105 ? 7.467 -6.717 -3.002 1.00 0.52 105 VAL A O 4
ATOM 6561 N N . THR A 1 106 ? 9.322 -7.087 -4.202 1.00 0.52 106 THR A N 4
ATOM 6562 C CA . THR A 1 106 ? 10.122 -7.444 -3.051 1.00 0.61 106 THR A CA 4
ATOM 6563 C C . THR A 1 106 ? 11.507 -6.816 -3.197 1.00 0.58 106 THR A C 4
ATOM 6564 O O . THR A 1 106 ? 12.425 -7.380 -3.803 1.00 0.67 106 THR A O 4
ATOM 6575 N N . SER A 1 107 ? 11.629 -5.622 -2.634 1.00 0.50 107 SER A N 4
ATOM 6576 C CA . SER A 1 107 ? 12.848 -4.832 -2.696 1.00 0.51 107 SER A CA 4
ATOM 6577 C C . SER A 1 107 ? 12.604 -3.483 -2.031 1.00 0.45 107 SER A C 4
ATOM 6578 O O . SER A 1 107 ? 11.681 -2.760 -2.413 1.00 0.44 107 SER A O 4
ATOM 6586 N N . PRO A 1 108 ? 13.407 -3.131 -1.016 1.00 0.47 108 PRO A N 4
ATOM 6587 C CA . PRO A 1 108 ? 13.336 -1.812 -0.385 1.00 0.49 108 PRO A CA 4
ATOM 6588 C C . PRO A 1 108 ? 13.580 -0.694 -1.389 1.00 0.43 108 PRO A C 4
ATOM 6589 O O . PRO A 1 108 ? 13.009 0.388 -1.278 1.00 0.47 108 PRO A O 4
ATOM 6600 N N . ASP A 1 109 ? 14.417 -0.977 -2.381 1.00 0.46 109 ASP A N 4
ATOM 6601 C CA . ASP A 1 109 ? 14.731 -0.007 -3.424 1.00 0.50 109 ASP A CA 4
ATOM 6602 C C . ASP A 1 109 ? 13.516 0.255 -4.302 1.00 0.41 109 ASP A C 4
ATOM 6603 O O . ASP A 1 109 ? 13.182 1.405 -4.588 1.00 0.44 109 ASP A O 4
ATOM 6612 N N . GLU A 1 110 ? 12.852 -0.817 -4.723 1.00 0.38 110 GLU A N 4
ATOM 6613 C CA . GLU A 1 110 ? 11.671 -0.694 -5.566 1.00 0.38 110 GLU A CA 4
ATOM 6614 C C . GLU A 1 110 ? 10.528 -0.035 -4.809 1.00 0.36 110 GLU A C 4
ATOM 6615 O O . GLU A 1 110 ? 9.778 0.760 -5.373 1.00 0.42 110 GLU A O 4
ATOM 6627 N N . ALA A 1 111 ? 10.399 -0.367 -3.530 1.00 0.33 111 ALA A N 4
ATOM 6628 C CA . ALA A 1 111 ? 9.381 0.244 -2.689 1.00 0.35 111 ALA A CA 4
ATOM 6629 C C . ALA A 1 111 ? 9.600 1.752 -2.612 1.00 0.34 111 ALA A C 4
ATOM 6630 O O . ALA A 1 111 ? 8.659 2.533 -2.759 1.00 0.41 111 ALA A O 4
ATOM 6637 N N . LYS A 1 112 ? 10.852 2.155 -2.404 1.00 0.32 112 LYS A N 4
ATOM 6638 C CA . LYS A 1 112 ? 11.220 3.568 -2.410 1.00 0.34 112 LYS A CA 4
ATOM 6639 C C . LYS A 1 112 ? 10.918 4.203 -3.764 1.00 0.37 112 LYS A C 4
ATOM 6640 O O . LYS A 1 112 ? 10.529 5.369 -3.842 1.00 0.42 112 LYS A O 4
ATOM 6659 N N . ARG A 1 113 ? 11.112 3.431 -4.826 1.00 0.38 113 ARG A N 4
ATOM 6660 C CA . ARG A 1 113 ? 10.862 3.909 -6.180 1.00 0.46 113 ARG A CA 4
ATOM 6661 C C . ARG A 1 113 ? 9.392 4.257 -6.390 1.00 0.43 113 ARG A C 4
ATOM 6662 O O . ARG A 1 113 ? 9.059 5.412 -6.645 1.00 0.50 113 ARG A O 4
ATOM 6683 N N . TRP A 1 114 ? 8.525 3.255 -6.272 1.00 0.39 114 TRP A N 4
ATOM 6684 C CA . TRP A 1 114 ? 7.112 3.414 -6.607 1.00 0.39 114 TRP A CA 4
ATOM 6685 C C . TRP A 1 114 ? 6.452 4.519 -5.791 1.00 0.40 114 TRP A C 4
ATOM 6686 O O . TRP A 1 114 ? 5.669 5.305 -6.324 1.00 0.46 114 TRP A O 4
ATOM 6707 N N . ILE A 1 115 ? 6.784 4.596 -4.510 1.00 0.38 115 ILE A N 4
ATOM 6708 C CA . ILE A 1 115 ? 6.215 5.621 -3.643 1.00 0.41 115 ILE A CA 4
ATOM 6709 C C . ILE A 1 115 ? 6.622 7.012 -4.127 1.00 0.47 115 ILE A C 4
ATOM 6710 O O . ILE A 1 115 ? 5.796 7.925 -4.206 1.00 0.55 115 ILE A O 4
ATOM 6726 N N . LYS A 1 116 ? 7.890 7.151 -4.490 1.00 0.50 116 LYS A N 4
ATOM 6727 C CA . LYS A 1 116 ? 8.425 8.428 -4.936 1.00 0.60 116 LYS A CA 4
ATOM 6728 C C . LYS A 1 116 ? 7.999 8.743 -6.369 1.00 0.57 116 LYS A C 4
ATOM 6729 O O . LYS A 1 116 ? 8.136 9.872 -6.830 1.00 0.69 116 LYS A O 4
ATOM 6748 N N . GLU A 1 117 ? 7.508 7.744 -7.087 1.00 0.53 117 GLU A N 4
ATOM 6749 C CA . GLU A 1 117 ? 6.969 7.983 -8.417 1.00 0.58 117 GLU A CA 4
ATOM 6750 C C . GLU A 1 117 ? 5.600 8.639 -8.319 1.00 0.57 117 GLU A C 4
ATOM 6751 O O . GLU A 1 117 ? 5.318 9.618 -9.011 1.00 0.66 117 GLU A O 4
ATOM 6763 N N . PHE A 1 118 ? 4.765 8.117 -7.433 1.00 0.56 118 PHE A N 4
ATOM 6764 C CA . PHE A 1 118 ? 3.404 8.616 -7.280 1.00 0.66 118 PHE A CA 4
ATOM 6765 C C . PHE A 1 118 ? 3.388 10.009 -6.660 1.00 0.73 118 PHE A C 4
ATOM 6766 O O . PHE A 1 118 ? 2.501 10.812 -6.948 1.00 0.88 118 PHE A O 4
ATOM 6783 N N . SER A 1 119 ? 4.375 10.301 -5.824 1.00 0.69 119 SER A N 4
ATOM 6784 C CA . SER A 1 119 ? 4.449 11.598 -5.165 1.00 0.80 119 SER A CA 4
ATOM 6785 C C . SER A 1 119 ? 4.744 12.710 -6.170 1.00 0.79 119 SER A C 4
ATOM 6786 O O . SER A 1 119 ? 4.365 13.863 -5.963 1.00 0.90 119 SER A O 4
ATOM 6794 N N . GLU A 1 120 ? 5.407 12.355 -7.267 1.00 0.81 120 GLU A N 4
ATOM 6795 C CA . GLU A 1 120 ? 5.797 13.339 -8.269 1.00 0.96 120 GLU A CA 4
ATOM 6796 C C . GLU A 1 120 ? 4.735 13.467 -9.355 1.00 1.17 120 GLU A C 4
ATOM 6797 O O . GLU A 1 120 ? 4.929 14.174 -10.347 1.00 1.50 120 GLU A O 4
ATOM 6809 N N . GLU A 1 121 ? 3.622 12.773 -9.171 1.00 1.22 121 GLU A N 4
ATOM 6810 C CA . GLU A 1 121 ? 2.496 12.890 -10.081 1.00 1.56 121 GLU A CA 4
ATOM 6811 C C . GLU A 1 121 ? 1.643 14.088 -9.684 1.00 2.02 121 GLU A C 4
ATOM 6812 O O . GLU A 1 121 ? 1.885 15.193 -10.211 1.00 2.60 121 GLU A O 4
ATOM 6825 N N . GLY A 1 22 ? -3.358 12.893 -3.985 1.00 1.16 22 GLY A N 5
ATOM 6826 C CA . GLY A 1 22 ? -4.133 11.886 -3.221 1.00 1.05 22 GLY A CA 5
ATOM 6827 C C . GLY A 1 22 ? -3.648 10.479 -3.489 1.00 0.87 22 GLY A C 5
ATOM 6828 O O . GLY A 1 22 ? -4.175 9.791 -4.362 1.00 0.89 22 GLY A O 5
ATOM 6831 N N . LEU A 1 23 ? -2.648 10.048 -2.735 1.00 0.75 23 LEU A N 5
ATOM 6832 C CA . LEU A 1 23 ? -2.072 8.725 -2.908 1.00 0.62 23 LEU A CA 5
ATOM 6833 C C . LEU A 1 23 ? -1.936 8.043 -1.549 1.00 0.51 23 LEU A C 5
ATOM 6834 O O . LEU A 1 23 ? -1.224 8.525 -0.668 1.00 0.59 23 LEU A O 5
ATOM 6850 N N . LEU A 1 24 ? -2.645 6.936 -1.379 1.00 0.40 24 LEU A N 5
ATOM 6851 C CA . LEU A 1 24 ? -2.577 6.155 -0.154 1.00 0.39 24 LEU A CA 5
ATOM 6852 C C . LEU A 1 24 ? -1.849 4.848 -0.431 1.00 0.38 24 LEU A C 5
ATOM 6853 O O . LEU A 1 24 ? -2.080 4.214 -1.458 1.00 0.50 24 LEU A O 5
ATOM 6869 N N . VAL A 1 25 ? -0.968 4.450 0.470 1.00 0.37 25 VAL A N 5
ATOM 6870 C CA . VAL A 1 25 ? -0.171 3.253 0.260 1.00 0.40 25 VAL A CA 5
ATOM 6871 C C . VAL A 1 25 ? -0.595 2.133 1.210 1.00 0.42 25 VAL A C 5
ATOM 6872 O O . VAL A 1 25 ? -0.718 2.341 2.415 1.00 0.56 25 VAL A O 5
ATOM 6885 N N . LEU A 1 26 ? -0.835 0.953 0.658 1.00 0.46 26 LEU A N 5
ATOM 6886 C CA . LEU A 1 26 ? -1.072 -0.237 1.459 1.00 0.57 26 LEU A CA 5
ATOM 6887 C C . LEU A 1 26 ? 0.083 -1.197 1.240 1.00 0.51 26 LEU A C 5
ATOM 6888 O O . LEU A 1 26 ? 0.651 -1.243 0.150 1.00 0.58 26 LEU A O 5
ATOM 6904 N N . ILE A 1 27 ? 0.442 -1.955 2.256 1.00 0.50 27 ILE A N 5
ATOM 6905 C CA . ILE A 1 27 ? 1.576 -2.853 2.142 1.00 0.49 27 ILE A CA 5
ATOM 6906 C C . ILE A 1 27 ? 1.394 -4.093 3.009 1.00 0.51 27 ILE A C 5
ATOM 6907 O O . ILE A 1 27 ? 0.901 -4.014 4.136 1.00 0.72 27 ILE A O 5
ATOM 6923 N N . TRP A 1 28 ? 1.752 -5.244 2.459 1.00 0.45 28 TRP A N 5
ATOM 6924 C CA . TRP A 1 28 ? 1.852 -6.458 3.248 1.00 0.48 28 TRP A CA 5
ATOM 6925 C C . TRP A 1 28 ? 3.168 -7.141 2.926 1.00 0.48 28 TRP A C 5
ATOM 6926 O O . TRP A 1 28 ? 3.307 -7.813 1.902 1.00 0.49 28 TRP A O 5
ATOM 6947 N N . SER A 1 29 ? 4.147 -6.900 3.770 1.00 0.50 29 SER A N 5
ATOM 6948 C CA . SER A 1 29 ? 5.433 -7.559 3.680 1.00 0.54 29 SER A CA 5
ATOM 6949 C C . SER A 1 29 ? 5.948 -7.810 5.088 1.00 0.60 29 SER A C 5
ATOM 6950 O O . SER A 1 29 ? 5.418 -7.237 6.046 1.00 0.87 29 SER A O 5
ATOM 6958 N N . ASN A 1 30 ? 6.959 -8.650 5.238 1.00 0.65 30 ASN A N 5
ATOM 6959 C CA . ASN A 1 30 ? 7.623 -8.753 6.527 1.00 0.69 30 ASN A CA 5
ATOM 6960 C C . ASN A 1 30 ? 9.131 -8.866 6.360 1.00 0.68 30 ASN A C 5
ATOM 6961 O O . ASN A 1 30 ? 9.749 -9.897 6.634 1.00 0.75 30 ASN A O 5
ATOM 6972 N N . ASP A 1 31 ? 9.704 -7.764 5.920 1.00 0.63 31 ASP A N 5
ATOM 6973 C CA . ASP A 1 31 ? 11.134 -7.537 5.961 1.00 0.64 31 ASP A CA 5
ATOM 6974 C C . ASP A 1 31 ? 11.418 -6.344 6.869 1.00 0.65 31 ASP A C 5
ATOM 6975 O O . ASP A 1 31 ? 10.554 -5.494 7.070 1.00 0.78 31 ASP A O 5
ATOM 6984 N N . LYS A 1 32 ? 12.622 -6.274 7.405 1.00 0.69 32 LYS A N 5
ATOM 6985 C CA . LYS A 1 32 ? 12.990 -5.190 8.310 1.00 0.77 32 LYS A CA 5
ATOM 6986 C C . LYS A 1 32 ? 13.355 -3.917 7.540 1.00 0.71 32 LYS A C 5
ATOM 6987 O O . LYS A 1 32 ? 13.057 -2.807 7.983 1.00 0.77 32 LYS A O 5
ATOM 7006 N N . LYS A 1 33 ? 13.959 -4.087 6.371 1.00 0.71 33 LYS A N 5
ATOM 7007 C CA . LYS A 1 33 ? 14.494 -2.969 5.612 1.00 0.75 33 LYS A CA 5
ATOM 7008 C C . LYS A 1 33 ? 13.446 -2.413 4.655 1.00 0.64 33 LYS A C 5
ATOM 7009 O O . LYS A 1 33 ? 13.397 -1.208 4.405 1.00 0.63 33 LYS A O 5
ATOM 7028 N N . LEU A 1 34 ? 12.593 -3.294 4.144 1.00 0.62 34 LEU A N 5
ATOM 7029 C CA . LEU A 1 34 ? 11.620 -2.911 3.136 1.00 0.61 34 LEU A CA 5
ATOM 7030 C C . LEU A 1 34 ? 10.559 -2.012 3.744 1.00 0.54 34 LEU A C 5
ATOM 7031 O O . LEU A 1 34 ? 10.207 -0.978 3.182 1.00 0.61 34 LEU A O 5
ATOM 7047 N N . ILE A 1 35 ? 10.073 -2.404 4.912 1.00 0.48 35 ILE A N 5
ATOM 7048 C CA . ILE A 1 35 ? 9.032 -1.647 5.596 1.00 0.49 35 ILE A CA 5
ATOM 7049 C C . ILE A 1 35 ? 9.592 -0.325 6.102 1.00 0.48 35 ILE A C 5
ATOM 7050 O O . ILE A 1 35 ? 8.925 0.710 6.037 1.00 0.53 35 ILE A O 5
ATOM 7066 N N . GLU A 1 36 ? 10.831 -0.362 6.574 1.00 0.50 36 GLU A N 5
ATOM 7067 C CA . GLU A 1 36 ? 11.482 0.831 7.077 1.00 0.53 36 GLU A CA 5
ATOM 7068 C C . GLU A 1 36 ? 11.616 1.876 5.971 1.00 0.48 36 GLU A C 5
ATOM 7069 O O . GLU A 1 36 ? 11.154 3.005 6.115 1.00 0.51 36 GLU A O 5
ATOM 7081 N N . GLU A 1 37 ? 12.222 1.483 4.854 1.00 0.48 37 GLU A N 5
ATOM 7082 C CA . GLU A 1 37 ? 12.469 2.410 3.754 1.00 0.51 37 GLU A CA 5
ATOM 7083 C C . GLU A 1 37 ? 11.178 2.869 3.093 1.00 0.44 37 GLU A C 5
ATOM 7084 O O . GLU A 1 37 ? 11.076 4.017 2.657 1.00 0.48 37 GLU A O 5
ATOM 7096 N N . ALA A 1 38 ? 10.195 1.980 3.019 1.00 0.40 38 ALA A N 5
ATOM 7097 C CA . ALA A 1 38 ? 8.900 2.337 2.459 1.00 0.42 38 ALA A CA 5
ATOM 7098 C C . ALA A 1 38 ? 8.256 3.440 3.286 1.00 0.39 38 ALA A C 5
ATOM 7099 O O . ALA A 1 38 ? 7.722 4.410 2.744 1.00 0.42 38 ALA A O 5
ATOM 7106 N N . ARG A 1 39 ? 8.332 3.303 4.604 1.00 0.41 39 ARG A N 5
ATOM 7107 C CA . ARG A 1 39 ? 7.753 4.292 5.493 1.00 0.50 39 ARG A CA 5
ATOM 7108 C C . ARG A 1 39 ? 8.583 5.566 5.492 1.00 0.46 39 ARG A C 5
ATOM 7109 O O . ARG A 1 39 ? 8.034 6.659 5.525 1.00 0.52 39 ARG A O 5
ATOM 7130 N N . LYS A 1 40 ? 9.901 5.421 5.440 1.00 0.45 40 LYS A N 5
ATOM 7131 C CA . LYS A 1 40 ? 10.793 6.575 5.381 1.00 0.49 40 LYS A CA 5
ATOM 7132 C C . LYS A 1 40 ? 10.498 7.428 4.153 1.00 0.42 40 LYS A C 5
ATOM 7133 O O . LYS A 1 40 ? 10.470 8.657 4.228 1.00 0.47 40 LYS A O 5
ATOM 7152 N N . MET A 1 41 ? 10.259 6.768 3.027 1.00 0.39 41 MET A N 5
ATOM 7153 C CA . MET A 1 41 ? 9.975 7.468 1.784 1.00 0.41 41 MET A CA 5
ATOM 7154 C C . MET A 1 41 ? 8.615 8.151 1.866 1.00 0.42 41 MET A C 5
ATOM 7155 O O . MET A 1 41 ? 8.466 9.311 1.482 1.00 0.52 41 MET A O 5
ATOM 7169 N N . ALA A 1 42 ? 7.629 7.427 2.385 1.00 0.40 42 ALA A N 5
ATOM 7170 C CA . ALA A 1 42 ? 6.290 7.969 2.571 1.00 0.49 42 ALA A CA 5
ATOM 7171 C C . ALA A 1 42 ? 6.311 9.119 3.573 1.00 0.51 42 ALA A C 5
ATOM 7172 O O . ALA A 1 42 ? 5.616 10.116 3.401 1.00 0.59 42 ALA A O 5
ATOM 7179 N N . GLU A 1 43 ? 7.123 8.968 4.609 1.00 0.50 43 GLU A N 5
ATOM 7180 C CA . GLU A 1 43 ? 7.273 9.982 5.645 1.00 0.60 43 GLU A CA 5
ATOM 7181 C C . GLU A 1 43 ? 7.766 11.298 5.050 1.00 0.62 43 GLU A C 5
ATOM 7182 O O . GLU A 1 43 ? 7.224 12.364 5.342 1.00 0.73 43 GLU A O 5
ATOM 7194 N N . LYS A 1 44 ? 8.780 11.209 4.200 1.00 0.58 44 LYS A N 5
ATOM 7195 C CA . LYS A 1 44 ? 9.365 12.388 3.576 1.00 0.66 44 LYS A CA 5
ATOM 7196 C C . LYS A 1 44 ? 8.428 12.985 2.531 1.00 0.66 44 LYS A C 5
ATOM 7197 O O . LYS A 1 44 ? 8.434 14.193 2.298 1.00 0.70 44 LYS A O 5
ATOM 7216 N N . ALA A 1 45 ? 7.622 12.137 1.903 1.00 0.67 45 ALA A N 5
ATOM 7217 C CA . ALA A 1 45 ? 6.697 12.590 0.870 1.00 0.74 45 ALA A CA 5
ATOM 7218 C C . ALA A 1 45 ? 5.334 12.954 1.458 1.00 0.73 45 ALA A C 5
ATOM 7219 O O . ALA A 1 45 ? 4.394 13.262 0.723 1.00 0.81 45 ALA A O 5
ATOM 7226 N N . ASN A 1 46 ? 5.243 12.916 2.789 1.00 0.69 46 ASN A N 5
ATOM 7227 C CA . ASN A 1 46 ? 4.012 13.250 3.515 1.00 0.72 46 ASN A CA 5
ATOM 7228 C C . ASN A 1 46 ? 2.852 12.348 3.106 1.00 0.67 46 ASN A C 5
ATOM 7229 O O . ASN A 1 46 ? 1.714 12.799 2.975 1.00 0.84 46 ASN A O 5
ATOM 7240 N N . LEU A 1 47 ? 3.148 11.075 2.912 1.00 0.51 47 LEU A N 5
ATOM 7241 C CA . LEU A 1 47 ? 2.132 10.097 2.559 1.00 0.51 47 LEU A CA 5
ATOM 7242 C C . LEU A 1 47 ? 1.739 9.286 3.786 1.00 0.46 47 LEU A C 5
ATOM 7243 O O . LEU A 1 47 ? 2.295 9.474 4.872 1.00 0.56 47 LEU A O 5
ATOM 7259 N N . TYR A 1 48 ? 0.777 8.393 3.610 1.00 0.49 48 TYR A N 5
ATOM 7260 C CA . TYR A 1 48 ? 0.357 7.493 4.672 1.00 0.54 48 TYR A CA 5
ATOM 7261 C C . TYR A 1 48 ? 0.352 6.067 4.144 1.00 0.46 48 TYR A C 5
ATOM 7262 O O . TYR A 1 48 ? -0.060 5.831 3.005 1.00 0.58 48 TYR A O 5
ATOM 7280 N N . LEU A 1 49 ? 0.811 5.123 4.950 1.00 0.46 49 LEU A N 5
ATOM 7281 C CA . LEU A 1 49 ? 0.784 3.726 4.546 1.00 0.46 49 LEU A CA 5
ATOM 7282 C C . LEU A 1 49 ? 0.119 2.855 5.599 1.00 0.50 49 LEU A C 5
ATOM 7283 O O . LEU A 1 49 ? 0.256 3.084 6.804 1.00 0.61 49 LEU A O 5
ATOM 7299 N N . LEU A 1 50 ? -0.621 1.870 5.126 1.00 0.52 50 LEU A N 5
ATOM 7300 C CA . LEU A 1 50 ? -1.359 0.975 5.992 1.00 0.63 50 LEU A CA 5
ATOM 7301 C C . LEU A 1 50 ? -1.012 -0.471 5.679 1.00 0.69 50 LEU A C 5
ATOM 7302 O O . LEU A 1 50 ? -0.848 -0.843 4.516 1.00 0.69 50 LEU A O 5
ATOM 7318 N N . THR A 1 51 ? -0.893 -1.279 6.715 1.00 0.85 51 THR A N 5
ATOM 7319 C CA . THR A 1 51 ? -0.629 -2.693 6.543 1.00 1.00 51 THR A CA 5
ATOM 7320 C C . THR A 1 51 ? -1.956 -3.430 6.408 1.00 1.38 51 THR A C 5
ATOM 7321 O O . THR A 1 51 ? -2.983 -2.973 6.923 1.00 2.04 51 THR A O 5
ATOM 7332 N N . LEU A 1 52 ? -1.952 -4.553 5.712 1.00 1.17 52 LEU A N 5
ATOM 7333 C CA . LEU A 1 52 ? -3.193 -5.243 5.421 1.00 1.66 52 LEU A CA 5
ATOM 7334 C C . LEU A 1 52 ? -3.515 -6.239 6.522 1.00 1.10 52 LEU A C 5
ATOM 7335 O O . LEU A 1 52 ? -2.867 -7.276 6.668 1.00 1.25 52 LEU A O 5
ATOM 7351 N N . GLU A 1 53 ? -4.521 -5.884 7.297 1.00 1.35 53 GLU A N 5
ATOM 7352 C CA . GLU A 1 53 ? -5.007 -6.691 8.403 1.00 1.60 53 GLU A CA 5
ATOM 7353 C C . GLU A 1 53 ? -6.467 -6.327 8.622 1.00 1.84 53 GLU A C 5
ATOM 7354 O O . GLU A 1 53 ? -7.370 -7.099 8.305 1.00 2.34 53 GLU A O 5
ATOM 7366 N N . THR A 1 54 ? -6.682 -5.131 9.147 1.00 1.76 54 THR A N 5
ATOM 7367 C CA . THR A 1 54 ? -7.991 -4.514 9.114 1.00 1.96 54 THR A CA 5
ATOM 7368 C C . THR A 1 54 ? -7.934 -3.329 8.161 1.00 1.44 54 THR A C 5
ATOM 7369 O O . THR A 1 54 ? -7.378 -2.277 8.488 1.00 1.41 54 THR A O 5
ATOM 7380 N N . ASP A 1 55 ? -8.490 -3.506 6.977 1.00 1.58 55 ASP A N 5
ATOM 7381 C CA . ASP A 1 55 ? -8.375 -2.502 5.929 1.00 1.57 55 ASP A CA 5
ATOM 7382 C C . ASP A 1 55 ? -9.562 -1.544 5.928 1.00 1.40 55 ASP A C 5
ATOM 7383 O O . ASP A 1 55 ? -9.382 -0.341 5.763 1.00 1.25 55 ASP A O 5
ATOM 7392 N N . ASP A 1 56 ? -10.764 -2.075 6.141 1.00 1.62 56 ASP A N 5
ATOM 7393 C CA . ASP A 1 56 ? -11.992 -1.284 6.032 1.00 1.72 56 ASP A CA 5
ATOM 7394 C C . ASP A 1 56 ? -11.956 -0.047 6.917 1.00 1.47 56 ASP A C 5
ATOM 7395 O O . ASP A 1 56 ? -11.916 1.078 6.420 1.00 1.48 56 ASP A O 5
ATOM 7404 N N . LYS A 1 57 ? -11.957 -0.262 8.224 1.00 1.39 57 LYS A N 5
ATOM 7405 C CA . LYS A 1 57 ? -12.014 0.831 9.187 1.00 1.42 57 LYS A CA 5
ATOM 7406 C C . LYS A 1 57 ? -10.828 1.776 9.023 1.00 1.20 57 LYS A C 5
ATOM 7407 O O . LYS A 1 57 ? -10.986 2.996 9.043 1.00 1.27 57 LYS A O 5
ATOM 7426 N N . LYS A 1 58 ? -9.649 1.205 8.840 1.00 1.07 58 LYS A N 5
ATOM 7427 C CA . LYS A 1 58 ? -8.423 1.985 8.802 1.00 1.04 58 LYS A CA 5
ATOM 7428 C C . LYS A 1 58 ? -8.379 2.880 7.564 1.00 0.88 58 LYS A C 5
ATOM 7429 O O . LYS A 1 58 ? -8.027 4.059 7.648 1.00 0.87 58 LYS A O 5
ATOM 7448 N N . ILE A 1 59 ? -8.752 2.320 6.421 1.00 0.83 59 ILE A N 5
ATOM 7449 C CA . ILE A 1 59 ? -8.763 3.069 5.172 1.00 0.80 59 ILE A CA 5
ATOM 7450 C C . ILE A 1 59 ? -9.906 4.081 5.160 1.00 0.74 59 ILE A C 5
ATOM 7451 O O . ILE A 1 59 ? -9.720 5.226 4.751 1.00 0.78 59 ILE A O 5
ATOM 7467 N N . GLU A 1 60 ? -11.078 3.665 5.635 1.00 0.77 60 GLU A N 5
ATOM 7468 C CA . GLU A 1 60 ? -12.238 4.552 5.711 1.00 0.87 60 GLU A CA 5
ATOM 7469 C C . GLU A 1 60 ? -11.940 5.778 6.562 1.00 0.85 60 GLU A C 5
ATOM 7470 O O . GLU A 1 60 ? -12.423 6.870 6.281 1.00 0.94 60 GLU A O 5
ATOM 7482 N N . ASP A 1 61 ? -11.150 5.595 7.607 1.00 0.82 61 ASP A N 5
ATOM 7483 C CA . ASP A 1 61 ? -10.788 6.697 8.487 1.00 0.88 61 ASP A CA 5
ATOM 7484 C C . ASP A 1 61 ? -9.880 7.693 7.768 1.00 0.79 61 ASP A C 5
ATOM 7485 O O . ASP A 1 61 ? -10.204 8.879 7.655 1.00 0.83 61 ASP A O 5
ATOM 7494 N N . ILE A 1 62 ? -8.760 7.202 7.258 1.00 0.72 62 ILE A N 5
ATOM 7495 C CA . ILE A 1 62 ? -7.763 8.065 6.641 1.00 0.69 62 ILE A CA 5
ATOM 7496 C C . ILE A 1 62 ? -8.218 8.576 5.277 1.00 0.68 62 ILE A C 5
ATOM 7497 O O . ILE A 1 62 ? -8.354 9.782 5.083 1.00 0.73 62 ILE A O 5
ATOM 7513 N N . LEU A 1 63 ? -8.483 7.658 4.354 1.00 0.68 63 LEU A N 5
ATOM 7514 C CA . LEU A 1 63 ? -8.785 8.011 2.959 1.00 0.76 63 LEU A CA 5
ATOM 7515 C C . LEU A 1 63 ? -9.926 9.026 2.877 1.00 0.84 63 LEU A C 5
ATOM 7516 O O . LEU A 1 63 ? -9.873 9.973 2.091 1.00 0.94 63 LEU A O 5
ATOM 7532 N N . LYS A 1 64 ? -10.943 8.835 3.704 1.00 0.89 64 LYS A N 5
ATOM 7533 C CA . LYS A 1 64 ? -12.126 9.680 3.660 1.00 1.05 64 LYS A CA 5
ATOM 7534 C C . LYS A 1 64 ? -11.816 11.097 4.139 1.00 1.03 64 LYS A C 5
ATOM 7535 O O . LYS A 1 64 ? -12.393 12.066 3.642 1.00 1.13 64 LYS A O 5
ATOM 7554 N N . SER A 1 65 ? -10.889 11.220 5.086 1.00 0.97 65 SER A N 5
ATOM 7555 C CA . SER A 1 65 ? -10.604 12.514 5.695 1.00 1.06 65 SER A CA 5
ATOM 7556 C C . SER A 1 65 ? -9.799 13.434 4.771 1.00 1.03 65 SER A C 5
ATOM 7557 O O . SER A 1 65 ? -9.664 14.625 5.054 1.00 1.13 65 SER A O 5
ATOM 7565 N N . LEU A 1 66 ? -9.259 12.905 3.672 1.00 0.97 66 LEU A N 5
ATOM 7566 C CA . LEU A 1 66 ? -8.529 13.762 2.737 1.00 1.05 66 LEU A CA 5
ATOM 7567 C C . LEU A 1 66 ? -9.490 14.645 1.946 1.00 1.20 66 LEU A C 5
ATOM 7568 O O . LEU A 1 66 ? -9.257 15.845 1.799 1.00 1.55 66 LEU A O 5
ATOM 7584 N N . GLY A 1 67 ? -10.591 14.066 1.480 1.00 1.07 67 GLY A N 5
ATOM 7585 C CA . GLY A 1 67 ? -11.547 14.821 0.690 1.00 1.26 67 GLY A CA 5
ATOM 7586 C C . GLY A 1 67 ? -11.547 14.401 -0.771 1.00 1.22 67 GLY A C 5
ATOM 7587 O O . GLY A 1 67 ? -12.391 13.599 -1.177 1.00 1.28 67 GLY A O 5
ATOM 7591 N N . PRO A 1 68 ? -10.614 14.933 -1.587 1.00 1.24 68 PRO A N 5
ATOM 7592 C CA . PRO A 1 68 ? -10.478 14.567 -3.007 1.00 1.29 68 PRO A CA 5
ATOM 7593 C C . PRO A 1 68 ? -10.255 13.068 -3.203 1.00 1.15 68 PRO A C 5
ATOM 7594 O O . PRO A 1 68 ? -9.791 12.379 -2.290 1.00 0.99 68 PRO A O 5
ATOM 7605 N N . PRO A 1 69 ? -10.586 12.547 -4.400 1.00 1.30 69 PRO A N 5
ATOM 7606 C CA . PRO A 1 69 ? -10.416 11.128 -4.726 1.00 1.26 69 PRO A CA 5
ATOM 7607 C C . PRO A 1 69 ? -8.967 10.679 -4.581 1.00 1.05 69 PRO A C 5
ATOM 7608 O O . PRO A 1 69 ? -8.072 11.189 -5.255 1.00 1.17 69 PRO A O 5
ATOM 7619 N N . VAL A 1 70 ? -8.747 9.735 -3.684 1.00 0.85 70 VAL A N 5
ATOM 7620 C CA . VAL A 1 70 ? -7.411 9.245 -3.395 1.00 0.67 70 VAL A CA 5
ATOM 7621 C C . VAL A 1 70 ? -7.176 7.897 -4.072 1.00 0.60 70 VAL A C 5
ATOM 7622 O O . VAL A 1 70 ? -8.046 7.024 -4.051 1.00 0.66 70 VAL A O 5
ATOM 7635 N N . LYS A 1 71 ? -6.010 7.739 -4.679 1.00 0.55 71 LYS A N 5
ATOM 7636 C CA . LYS A 1 71 ? -5.659 6.488 -5.342 1.00 0.54 71 LYS A CA 5
ATOM 7637 C C . LYS A 1 71 ? -4.850 5.628 -4.386 1.00 0.43 71 LYS A C 5
ATOM 7638 O O . LYS A 1 71 ? -4.053 6.147 -3.603 1.00 0.41 71 LYS A O 5
ATOM 7657 N N . ILE A 1 72 ? -5.065 4.325 -4.429 1.00 0.45 72 ILE A N 5
ATOM 7658 C CA . ILE A 1 72 ? -4.395 3.425 -3.509 1.00 0.43 72 ILE A CA 5
ATOM 7659 C C . ILE A 1 72 ? -3.328 2.590 -4.214 1.00 0.41 72 ILE A C 5
ATOM 7660 O O . ILE A 1 72 ? -3.614 1.871 -5.176 1.00 0.50 72 ILE A O 5
ATOM 7676 N N . LEU A 1 73 ? -2.102 2.701 -3.726 1.00 0.37 73 LEU A N 5
ATOM 7677 C CA . LEU A 1 73 ? -1.000 1.879 -4.198 1.00 0.37 73 LEU A CA 5
ATOM 7678 C C . LEU A 1 73 ? -0.719 0.782 -3.185 1.00 0.37 73 LEU A C 5
ATOM 7679 O O . LEU A 1 73 ? -0.510 1.061 -2.008 1.00 0.46 73 LEU A O 5
ATOM 7695 N N . VAL A 1 74 ? -0.731 -0.459 -3.633 1.00 0.40 74 VAL A N 5
ATOM 7696 C CA . VAL A 1 74 ? -0.520 -1.579 -2.734 1.00 0.40 74 VAL A CA 5
ATOM 7697 C C . VAL A 1 74 ? 0.783 -2.298 -3.064 1.00 0.39 74 VAL A C 5
ATOM 7698 O O . VAL A 1 74 ? 1.004 -2.717 -4.204 1.00 0.47 74 VAL A O 5
ATOM 7711 N N . LEU A 1 75 ? 1.637 -2.437 -2.061 1.00 0.38 75 LEU A N 5
ATOM 7712 C CA . LEU A 1 75 ? 2.900 -3.141 -2.216 1.00 0.38 75 LEU A CA 5
ATOM 7713 C C . LEU A 1 75 ? 2.752 -4.554 -1.684 1.00 0.35 75 LEU A C 5
ATOM 7714 O O . LEU A 1 75 ? 2.565 -4.765 -0.482 1.00 0.43 75 LEU A O 5
ATOM 7730 N N . LEU A 1 76 ? 2.812 -5.514 -2.584 1.00 0.34 76 LEU A N 5
ATOM 7731 C CA . LEU A 1 76 ? 2.607 -6.899 -2.223 1.00 0.42 76 LEU A CA 5
ATOM 7732 C C . LEU A 1 76 ? 3.913 -7.675 -2.316 1.00 0.41 76 LEU A C 5
ATOM 7733 O O . LEU A 1 76 ? 4.471 -7.843 -3.401 1.00 0.48 76 LEU A O 5
ATOM 7749 N N . GLU A 1 77 ? 4.412 -8.116 -1.172 1.00 0.46 77 GLU A N 5
ATOM 7750 C CA . GLU A 1 77 ? 5.586 -8.978 -1.138 1.00 0.49 77 GLU A CA 5
ATOM 7751 C C . GLU A 1 77 ? 5.193 -10.352 -1.661 1.00 0.49 77 GLU A C 5
ATOM 7752 O O . GLU A 1 77 ? 4.034 -10.755 -1.539 1.00 0.59 77 GLU A O 5
ATOM 7764 N N . ASP A 1 78 ? 6.130 -11.077 -2.251 1.00 0.54 78 ASP A N 5
ATOM 7765 C CA . ASP A 1 78 ? 5.822 -12.429 -2.679 1.00 0.61 78 ASP A CA 5
ATOM 7766 C C . ASP A 1 78 ? 5.973 -13.378 -1.504 1.00 0.63 78 ASP A C 5
ATOM 7767 O O . ASP A 1 78 ? 7.016 -14.007 -1.315 1.00 0.72 78 ASP A O 5
ATOM 7776 N N . THR A 1 79 ? 4.919 -13.460 -0.715 1.00 0.61 79 THR A N 5
ATOM 7777 C CA . THR A 1 79 ? 4.863 -14.357 0.421 1.00 0.72 79 THR A CA 5
ATOM 7778 C C . THR A 1 79 ? 3.806 -15.428 0.176 1.00 0.78 79 THR A C 5
ATOM 7779 O O . THR A 1 79 ? 2.828 -15.183 -0.535 1.00 0.84 79 THR A O 5
ATOM 7790 N N . LYS A 1 80 ? 3.991 -16.603 0.765 1.00 0.84 80 LYS A N 5
ATOM 7791 C CA . LYS A 1 80 ? 2.994 -17.666 0.678 1.00 0.92 80 LYS A CA 5
ATOM 7792 C C . LYS A 1 80 ? 1.666 -17.201 1.277 1.00 0.88 80 LYS A C 5
ATOM 7793 O O . LYS A 1 80 ? 0.593 -17.622 0.848 1.00 0.90 80 LYS A O 5
ATOM 7812 N N . ASP A 1 81 ? 1.754 -16.322 2.269 1.00 0.90 81 ASP A N 5
ATOM 7813 C CA . ASP A 1 81 ? 0.571 -15.779 2.926 1.00 0.93 81 ASP A CA 5
ATOM 7814 C C . ASP A 1 81 ? 0.029 -14.591 2.147 1.00 0.83 81 ASP A C 5
ATOM 7815 O O . ASP A 1 81 ? -1.181 -14.396 2.055 1.00 0.82 81 ASP A O 5
ATOM 7824 N N . ALA A 1 82 ? 0.937 -13.814 1.566 1.00 0.82 82 ALA A N 5
ATOM 7825 C CA . ALA A 1 82 ? 0.576 -12.578 0.878 1.00 0.82 82 ALA A CA 5
ATOM 7826 C C . ALA A 1 82 ? -0.290 -12.849 -0.344 1.00 0.82 82 ALA A C 5
ATOM 7827 O O . ALA A 1 82 ? -1.155 -12.047 -0.694 1.00 0.84 82 ALA A O 5
ATOM 7834 N N . ASP A 1 83 ? -0.076 -13.998 -0.972 1.00 0.91 83 ASP A N 5
ATOM 7835 C CA . ASP A 1 83 ? -0.841 -14.373 -2.155 1.00 1.03 83 ASP A CA 5
ATOM 7836 C C . ASP A 1 83 ? -2.283 -14.628 -1.756 1.00 0.98 83 ASP A C 5
ATOM 7837 O O . ASP A 1 83 ? -3.221 -14.360 -2.509 1.00 1.03 83 ASP A O 5
ATOM 7846 N N . LYS A 1 84 ? -2.442 -15.113 -0.538 1.00 0.96 84 LYS A N 5
ATOM 7847 C CA . LYS A 1 84 ? -3.749 -15.377 0.020 1.00 1.04 84 LYS A CA 5
ATOM 7848 C C . LYS A 1 84 ? -4.428 -14.073 0.422 1.00 0.94 84 LYS A C 5
ATOM 7849 O O . LYS A 1 84 ? -5.648 -13.945 0.320 1.00 1.04 84 LYS A O 5
ATOM 7868 N N . VAL A 1 85 ? -3.634 -13.102 0.868 1.00 0.80 85 VAL A N 5
ATOM 7869 C CA . VAL A 1 85 ? -4.170 -11.793 1.224 1.00 0.77 85 VAL A CA 5
ATOM 7870 C C . VAL A 1 85 ? -4.642 -11.070 -0.035 1.00 0.68 85 VAL A C 5
ATOM 7871 O O . VAL A 1 85 ? -5.697 -10.439 -0.031 1.00 0.75 85 VAL A O 5
ATOM 7884 N N . LYS A 1 86 ? -3.883 -11.197 -1.126 1.00 0.60 86 LYS A N 5
ATOM 7885 C CA . LYS A 1 86 ? -4.250 -10.554 -2.383 1.00 0.59 86 LYS A CA 5
ATOM 7886 C C . LYS A 1 86 ? -5.599 -11.068 -2.859 1.00 0.69 86 LYS A C 5
ATOM 7887 O O . LYS A 1 86 ? -6.456 -10.292 -3.276 1.00 0.78 86 LYS A O 5
ATOM 7906 N N . LYS A 1 87 ? -5.774 -12.381 -2.772 1.00 0.75 87 LYS A N 5
ATOM 7907 C CA . LYS A 1 87 ? -7.000 -13.040 -3.187 1.00 0.89 87 LYS A CA 5
ATOM 7908 C C . LYS A 1 87 ? -8.220 -12.397 -2.525 1.00 0.88 87 LYS A C 5
ATOM 7909 O O . LYS A 1 87 ? -9.232 -12.135 -3.183 1.00 0.93 87 LYS A O 5
ATOM 7928 N N . GLU A 1 88 ? -8.103 -12.122 -1.230 1.00 0.90 88 GLU A N 5
ATOM 7929 C CA . GLU A 1 88 ? -9.198 -11.537 -0.468 1.00 0.98 88 GLU A CA 5
ATOM 7930 C C . GLU A 1 88 ? -9.341 -10.050 -0.773 1.00 0.96 88 GLU A C 5
ATOM 7931 O O . GLU A 1 88 ? -10.451 -9.562 -1.003 1.00 1.02 88 GLU A O 5
ATOM 7943 N N . ILE A 1 89 ? -8.217 -9.334 -0.781 1.00 0.91 89 ILE A N 5
ATOM 7944 C CA . ILE A 1 89 ? -8.231 -7.894 -1.015 1.00 0.93 89 ILE A CA 5
ATOM 7945 C C . ILE A 1 89 ? -8.840 -7.568 -2.374 1.00 0.87 89 ILE A C 5
ATOM 7946 O O . ILE A 1 89 ? -9.687 -6.685 -2.470 1.00 0.91 89 ILE A O 5
ATOM 7962 N N . GLU A 1 90 ? -8.424 -8.298 -3.409 1.00 0.81 90 GLU A N 5
ATOM 7963 C CA . GLU A 1 90 ? -8.956 -8.102 -4.759 1.00 0.79 90 GLU A CA 5
ATOM 7964 C C . GLU A 1 90 ? -10.482 -8.085 -4.750 1.00 0.79 90 GLU A C 5
ATOM 7965 O O . GLU A 1 90 ? -11.114 -7.201 -5.335 1.00 0.79 90 GLU A O 5
ATOM 7977 N N . LYS A 1 91 ? -11.066 -9.058 -4.062 1.00 0.85 91 LYS A N 5
ATOM 7978 C CA . LYS A 1 91 ? -12.513 -9.207 -4.040 1.00 0.93 91 LYS A CA 5
ATOM 7979 C C . LYS A 1 91 ? -13.168 -8.128 -3.187 1.00 0.96 91 LYS A C 5
ATOM 7980 O O . LYS A 1 91 ? -14.131 -7.496 -3.606 1.00 0.97 91 LYS A O 5
ATOM 7999 N N . LYS A 1 92 ? -12.635 -7.909 -1.997 1.00 1.03 92 LYS A N 5
ATOM 8000 C CA . LYS A 1 92 ? -13.271 -7.010 -1.042 1.00 1.17 92 LYS A CA 5
ATOM 8001 C C . LYS A 1 92 ? -13.069 -5.543 -1.432 1.00 1.08 92 LYS A C 5
ATOM 8002 O O . LYS A 1 92 ? -13.902 -4.695 -1.115 1.00 1.15 92 LYS A O 5
ATOM 8021 N N . ALA A 1 93 ? -11.980 -5.250 -2.135 1.00 0.98 93 ALA A N 5
ATOM 8022 C CA . ALA A 1 93 ? -11.687 -3.882 -2.549 1.00 0.99 93 ALA A CA 5
ATOM 8023 C C . ALA A 1 93 ? -12.718 -3.386 -3.552 1.00 0.90 93 ALA A C 5
ATOM 8024 O O . ALA A 1 93 ? -13.150 -2.234 -3.495 1.00 0.98 93 ALA A O 5
ATOM 8031 N N . ARG A 1 94 ? -13.126 -4.262 -4.462 1.00 0.82 94 ARG A N 5
ATOM 8032 C CA . ARG A 1 94 ? -14.113 -3.891 -5.467 1.00 0.85 94 ARG A CA 5
ATOM 8033 C C . ARG A 1 94 ? -15.511 -3.840 -4.852 1.00 0.86 94 ARG A C 5
ATOM 8034 O O . ARG A 1 94 ? -16.386 -3.130 -5.343 1.00 0.92 94 ARG A O 5
ATOM 8055 N N . LYS A 1 95 ? -15.707 -4.572 -3.758 1.00 0.90 95 LYS A N 5
ATOM 8056 C CA . LYS A 1 95 ? -16.986 -4.563 -3.050 1.00 1.02 95 LYS A CA 5
ATOM 8057 C C . LYS A 1 95 ? -17.173 -3.250 -2.297 1.00 1.02 95 LYS A C 5
ATOM 8058 O O . LYS A 1 95 ? -18.292 -2.872 -1.950 1.00 1.15 95 LYS A O 5
ATOM 8077 N N . LYS A 1 96 ? -16.067 -2.566 -2.048 1.00 0.97 96 LYS A N 5
ATOM 8078 C CA . LYS A 1 96 ? -16.107 -1.248 -1.417 1.00 1.03 96 LYS A CA 5
ATOM 8079 C C . LYS A 1 96 ? -15.839 -0.175 -2.480 1.00 0.96 96 LYS A C 5
ATOM 8080 O O . LYS A 1 96 ? -15.795 1.025 -2.202 1.00 1.07 96 LYS A O 5
ATOM 8099 N N . ASN A 1 97 ? -15.697 -0.651 -3.718 1.00 0.86 97 ASN A N 5
ATOM 8100 C CA . ASN A 1 97 ? -15.439 0.189 -4.886 1.00 0.86 97 ASN A CA 5
ATOM 8101 C C . ASN A 1 97 ? -14.231 1.093 -4.657 1.00 0.87 97 ASN A C 5
ATOM 8102 O O . ASN A 1 97 ? -14.288 2.304 -4.868 1.00 1.04 97 ASN A O 5
ATOM 8113 N N . LEU A 1 98 ? -13.135 0.495 -4.220 1.00 0.78 98 LEU A N 5
ATOM 8114 C CA . LEU A 1 98 ? -11.903 1.235 -3.995 1.00 0.84 98 LEU A CA 5
ATOM 8115 C C . LEU A 1 98 ? -10.905 0.940 -5.105 1.00 0.71 98 LEU A C 5
ATOM 8116 O O . LEU A 1 98 ? -10.569 -0.222 -5.348 1.00 0.65 98 LEU A O 5
ATOM 8132 N N . PRO A 1 99 ? -10.436 1.977 -5.818 1.00 0.83 99 PRO A N 5
ATOM 8133 C CA . PRO A 1 99 ? -9.405 1.797 -6.831 1.00 0.85 99 PRO A CA 5
ATOM 8134 C C . PRO A 1 99 ? -8.062 1.469 -6.195 1.00 0.70 99 PRO A C 5
ATOM 8135 O O . PRO A 1 99 ? -7.488 2.280 -5.464 1.00 0.77 99 PRO A O 5
ATOM 8146 N N . VAL A 1 100 ? -7.560 0.281 -6.487 1.00 0.58 100 VAL A N 5
ATOM 8147 C CA . VAL A 1 100 ? -6.314 -0.190 -5.909 1.00 0.47 100 VAL A CA 5
ATOM 8148 C C . VAL A 1 100 ? -5.411 -0.769 -6.989 1.00 0.42 100 VAL A C 5
ATOM 8149 O O . VAL A 1 100 ? -5.874 -1.493 -7.874 1.00 0.50 100 VAL A O 5
ATOM 8162 N N . ARG A 1 101 ? -4.137 -0.428 -6.934 1.00 0.43 101 ARG A N 5
ATOM 8163 C CA . ARG A 1 101 ? -3.163 -1.000 -7.847 1.00 0.43 101 ARG A CA 5
ATOM 8164 C C . ARG A 1 101 ? -2.141 -1.793 -7.043 1.00 0.40 101 ARG A C 5
ATOM 8165 O O . ARG A 1 101 ? -1.251 -1.223 -6.406 1.00 0.39 101 ARG A O 5
ATOM 8186 N N . ILE A 1 102 ? -2.297 -3.107 -7.056 1.00 0.43 102 ILE A N 5
ATOM 8187 C CA . ILE A 1 102 ? -1.449 -3.994 -6.276 1.00 0.43 102 ILE A CA 5
ATOM 8188 C C . ILE A 1 102 ? -0.287 -4.488 -7.124 1.00 0.45 102 ILE A C 5
ATOM 8189 O O . ILE A 1 102 ? -0.492 -5.105 -8.170 1.00 0.56 102 ILE A O 5
ATOM 8205 N N . ARG A 1 103 ? 0.925 -4.216 -6.678 1.00 0.41 103 ARG A N 5
ATOM 8206 C CA . ARG A 1 103 ? 2.109 -4.611 -7.417 1.00 0.50 103 ARG A CA 5
ATOM 8207 C C . ARG A 1 103 ? 3.051 -5.413 -6.530 1.00 0.43 103 ARG A C 5
ATOM 8208 O O . ARG A 1 103 ? 3.250 -5.086 -5.358 1.00 0.53 103 ARG A O 5
ATOM 8229 N N . LYS A 1 104 ? 3.620 -6.466 -7.096 1.00 0.38 104 LYS A N 5
ATOM 8230 C CA . LYS A 1 104 ? 4.522 -7.343 -6.367 1.00 0.39 104 LYS A CA 5
ATOM 8231 C C . LYS A 1 104 ? 5.929 -6.773 -6.341 1.00 0.37 104 LYS A C 5
ATOM 8232 O O . LYS A 1 104 ? 6.601 -6.706 -7.374 1.00 0.46 104 LYS A O 5
ATOM 8251 N N . VAL A 1 105 ? 6.368 -6.359 -5.163 1.00 0.35 105 VAL A N 5
ATOM 8252 C CA . VAL A 1 105 ? 7.698 -5.803 -4.994 1.00 0.39 105 VAL A CA 5
ATOM 8253 C C . VAL A 1 105 ? 8.322 -6.286 -3.696 1.00 0.46 105 VAL A C 5
ATOM 8254 O O . VAL A 1 105 ? 7.638 -6.444 -2.684 1.00 0.52 105 VAL A O 5
ATOM 8267 N N . THR A 1 106 ? 9.612 -6.557 -3.736 1.00 0.52 106 THR A N 5
ATOM 8268 C CA . THR A 1 106 ? 10.366 -6.777 -2.523 1.00 0.61 106 THR A CA 5
ATOM 8269 C C . THR A 1 106 ? 11.797 -6.303 -2.730 1.00 0.58 106 THR A C 5
ATOM 8270 O O . THR A 1 106 ? 12.661 -7.067 -3.165 1.00 0.67 106 THR A O 5
ATOM 8281 N N . SER A 1 107 ? 12.025 -5.036 -2.402 1.00 0.50 107 SER A N 5
ATOM 8282 C CA . SER A 1 107 ? 13.345 -4.422 -2.464 1.00 0.51 107 SER A CA 5
ATOM 8283 C C . SER A 1 107 ? 13.244 -2.939 -2.114 1.00 0.45 107 SER A C 5
ATOM 8284 O O . SER A 1 107 ? 12.442 -2.222 -2.719 1.00 0.44 107 SER A O 5
ATOM 8292 N N . PRO A 1 108 ? 14.004 -2.469 -1.114 1.00 0.47 108 PRO A N 5
ATOM 8293 C CA . PRO A 1 108 ? 13.919 -1.084 -0.629 1.00 0.49 108 PRO A CA 5
ATOM 8294 C C . PRO A 1 108 ? 13.871 -0.044 -1.748 1.00 0.43 108 PRO A C 5
ATOM 8295 O O . PRO A 1 108 ? 12.931 0.754 -1.820 1.00 0.47 108 PRO A O 5
ATOM 8306 N N . ASP A 1 109 ? 14.865 -0.085 -2.634 1.00 0.46 109 ASP A N 5
ATOM 8307 C CA . ASP A 1 109 ? 15.017 0.923 -3.685 1.00 0.50 109 ASP A CA 5
ATOM 8308 C C . ASP A 1 109 ? 13.784 1.001 -4.581 1.00 0.41 109 ASP A C 5
ATOM 8309 O O . ASP A 1 109 ? 13.285 2.093 -4.857 1.00 0.44 109 ASP A O 5
ATOM 8318 N N . GLU A 1 110 ? 13.293 -0.155 -5.026 1.00 0.38 110 GLU A N 5
ATOM 8319 C CA . GLU A 1 110 ? 12.099 -0.207 -5.870 1.00 0.38 110 GLU A CA 5
ATOM 8320 C C . GLU A 1 110 ? 10.900 0.396 -5.152 1.00 0.36 110 GLU A C 5
ATOM 8321 O O . GLU A 1 110 ? 10.161 1.195 -5.729 1.00 0.42 110 GLU A O 5
ATOM 8333 N N . ALA A 1 111 ? 10.720 0.018 -3.892 1.00 0.33 111 ALA A N 5
ATOM 8334 C CA . ALA A 1 111 ? 9.611 0.522 -3.091 1.00 0.35 111 ALA A CA 5
ATOM 8335 C C . ALA A 1 111 ? 9.657 2.042 -3.008 1.00 0.34 111 ALA A C 5
ATOM 8336 O O . ALA A 1 111 ? 8.672 2.720 -3.297 1.00 0.41 111 ALA A O 5
ATOM 8343 N N . LYS A 1 112 ? 10.822 2.568 -2.643 1.00 0.32 112 LYS A N 5
ATOM 8344 C CA . LYS A 1 112 ? 11.023 4.008 -2.527 1.00 0.34 112 LYS A CA 5
ATOM 8345 C C . LYS A 1 112 ? 10.761 4.704 -3.862 1.00 0.37 112 LYS A C 5
ATOM 8346 O O . LYS A 1 112 ? 10.286 5.839 -3.905 1.00 0.42 112 LYS A O 5
ATOM 8365 N N . ARG A 1 113 ? 11.060 4.002 -4.946 1.00 0.38 113 ARG A N 5
ATOM 8366 C CA . ARG A 1 113 ? 10.944 4.563 -6.282 1.00 0.46 113 ARG A CA 5
ATOM 8367 C C . ARG A 1 113 ? 9.485 4.630 -6.726 1.00 0.43 113 ARG A C 5
ATOM 8368 O O . ARG A 1 113 ? 9.035 5.654 -7.242 1.00 0.50 113 ARG A O 5
ATOM 8389 N N . TRP A 1 114 ? 8.747 3.542 -6.516 1.00 0.39 114 TRP A N 5
ATOM 8390 C CA . TRP A 1 114 ? 7.325 3.512 -6.846 1.00 0.39 114 TRP A CA 5
ATOM 8391 C C . TRP A 1 114 ? 6.580 4.593 -6.070 1.00 0.40 114 TRP A C 5
ATOM 8392 O O . TRP A 1 114 ? 5.743 5.307 -6.619 1.00 0.46 114 TRP A O 5
ATOM 8413 N N . ILE A 1 115 ? 6.924 4.725 -4.798 1.00 0.38 115 ILE A N 5
ATOM 8414 C CA . ILE A 1 115 ? 6.278 5.694 -3.920 1.00 0.41 115 ILE A CA 5
ATOM 8415 C C . ILE A 1 115 ? 6.513 7.122 -4.418 1.00 0.47 115 ILE A C 5
ATOM 8416 O O . ILE A 1 115 ? 5.645 7.991 -4.297 1.00 0.55 115 ILE A O 5
ATOM 8432 N N . LYS A 1 116 ? 7.677 7.344 -5.012 1.00 0.50 116 LYS A N 5
ATOM 8433 C CA . LYS A 1 116 ? 8.065 8.656 -5.478 1.00 0.60 116 LYS A CA 5
ATOM 8434 C C . LYS A 1 116 ? 7.229 9.090 -6.679 1.00 0.57 116 LYS A C 5
ATOM 8435 O O . LYS A 1 116 ? 6.722 10.210 -6.719 1.00 0.69 116 LYS A O 5
ATOM 8454 N N . GLU A 1 117 ? 7.070 8.199 -7.649 1.00 0.53 117 GLU A N 5
ATOM 8455 C CA . GLU A 1 117 ? 6.398 8.556 -8.892 1.00 0.58 117 GLU A CA 5
ATOM 8456 C C . GLU A 1 117 ? 4.875 8.541 -8.751 1.00 0.57 117 GLU A C 5
ATOM 8457 O O . GLU A 1 117 ? 4.170 9.149 -9.552 1.00 0.66 117 GLU A O 5
ATOM 8469 N N . PHE A 1 118 ? 4.366 7.860 -7.736 1.00 0.56 118 PHE A N 5
ATOM 8470 C CA . PHE A 1 118 ? 2.924 7.787 -7.528 1.00 0.66 118 PHE A CA 5
ATOM 8471 C C . PHE A 1 118 ? 2.408 9.000 -6.764 1.00 0.73 118 PHE A C 5
ATOM 8472 O O . PHE A 1 118 ? 1.225 9.328 -6.829 1.00 0.88 118 PHE A O 5
ATOM 8489 N N . SER A 1 119 ? 3.292 9.677 -6.053 1.00 0.69 119 SER A N 5
ATOM 8490 C CA . SER A 1 119 ? 2.889 10.811 -5.236 1.00 0.80 119 SER A CA 5
ATOM 8491 C C . SER A 1 119 ? 2.951 12.120 -6.020 1.00 0.79 119 SER A C 5
ATOM 8492 O O . SER A 1 119 ? 2.463 13.151 -5.557 1.00 0.90 119 SER A O 5
ATOM 8500 N N . GLU A 1 120 ? 3.534 12.074 -7.211 1.00 0.81 120 GLU A N 5
ATOM 8501 C CA . GLU A 1 120 ? 3.672 13.269 -8.036 1.00 0.96 120 GLU A CA 5
ATOM 8502 C C . GLU A 1 120 ? 2.600 13.320 -9.124 1.00 1.17 120 GLU A C 5
ATOM 8503 O O . GLU A 1 120 ? 2.619 14.199 -9.986 1.00 1.50 120 GLU A O 5
ATOM 8515 N N . GLU A 1 121 ? 1.666 12.381 -9.084 1.00 1.22 121 GLU A N 5
ATOM 8516 C CA . GLU A 1 121 ? 0.581 12.356 -10.051 1.00 1.56 121 GLU A CA 5
ATOM 8517 C C . GLU A 1 121 ? -0.771 12.478 -9.348 1.00 2.02 121 GLU A C 5
ATOM 8518 O O . GLU A 1 121 ? -1.472 11.455 -9.194 1.00 2.60 121 GLU A O 5
ATOM 8531 N N . GLY A 1 22 ? -4.200 13.794 -2.928 1.00 1.16 22 GLY A N 6
ATOM 8532 C CA . GLY A 1 22 ? -4.273 12.830 -1.805 1.00 1.05 22 GLY A CA 6
ATOM 8533 C C . GLY A 1 22 ? -3.944 11.422 -2.249 1.00 0.87 22 GLY A C 6
ATOM 8534 O O . GLY A 1 22 ? -4.494 10.933 -3.237 1.00 0.89 22 GLY A O 6
ATOM 8537 N N . LEU A 1 23 ? -3.046 10.767 -1.528 1.00 0.75 23 LEU A N 6
ATOM 8538 C CA . LEU A 1 23 ? -2.627 9.416 -1.872 1.00 0.62 23 LEU A CA 6
ATOM 8539 C C . LEU A 1 23 ? -2.627 8.516 -0.645 1.00 0.51 23 LEU A C 6
ATOM 8540 O O . LEU A 1 23 ? -2.297 8.954 0.460 1.00 0.59 23 LEU A O 6
ATOM 8556 N N . LEU A 1 24 ? -3.007 7.264 -0.845 1.00 0.40 24 LEU A N 6
ATOM 8557 C CA . LEU A 1 24 ? -2.967 6.271 0.215 1.00 0.39 24 LEU A CA 6
ATOM 8558 C C . LEU A 1 24 ? -2.054 5.126 -0.199 1.00 0.38 24 LEU A C 6
ATOM 8559 O O . LEU A 1 24 ? -2.158 4.618 -1.317 1.00 0.50 24 LEU A O 6
ATOM 8575 N N . VAL A 1 25 ? -1.153 4.733 0.688 1.00 0.37 25 VAL A N 6
ATOM 8576 C CA . VAL A 1 25 ? -0.226 3.648 0.401 1.00 0.40 25 VAL A CA 6
ATOM 8577 C C . VAL A 1 25 ? -0.396 2.520 1.414 1.00 0.42 25 VAL A C 6
ATOM 8578 O O . VAL A 1 25 ? -0.186 2.712 2.610 1.00 0.56 25 VAL A O 6
ATOM 8591 N N . LEU A 1 26 ? -0.794 1.351 0.935 1.00 0.46 26 LEU A N 6
ATOM 8592 C CA . LEU A 1 26 ? -0.956 0.189 1.795 1.00 0.57 26 LEU A CA 6
ATOM 8593 C C . LEU A 1 26 ? 0.168 -0.802 1.526 1.00 0.51 26 LEU A C 6
ATOM 8594 O O . LEU A 1 26 ? 0.541 -1.028 0.377 1.00 0.58 26 LEU A O 6
ATOM 8610 N N . ILE A 1 27 ? 0.711 -1.389 2.577 1.00 0.50 27 ILE A N 6
ATOM 8611 C CA . ILE A 1 27 ? 1.799 -2.338 2.423 1.00 0.49 27 ILE A CA 6
ATOM 8612 C C . ILE A 1 27 ? 1.663 -3.481 3.421 1.00 0.51 27 ILE A C 6
ATOM 8613 O O . ILE A 1 27 ? 1.376 -3.262 4.601 1.00 0.72 27 ILE A O 6
ATOM 8629 N N . TRP A 1 28 ? 1.841 -4.703 2.942 1.00 0.45 28 TRP A N 6
ATOM 8630 C CA . TRP A 1 28 ? 1.805 -5.861 3.817 1.00 0.48 28 TRP A CA 6
ATOM 8631 C C . TRP A 1 28 ? 2.955 -6.802 3.496 1.00 0.48 28 TRP A C 6
ATOM 8632 O O . TRP A 1 28 ? 2.928 -7.545 2.512 1.00 0.49 28 TRP A O 6
ATOM 8653 N N . SER A 1 29 ? 3.998 -6.694 4.290 1.00 0.50 29 SER A N 6
ATOM 8654 C CA . SER A 1 29 ? 5.124 -7.603 4.231 1.00 0.54 29 SER A CA 6
ATOM 8655 C C . SER A 1 29 ? 5.643 -7.816 5.643 1.00 0.60 29 SER A C 6
ATOM 8656 O O . SER A 1 29 ? 5.208 -7.126 6.565 1.00 0.87 29 SER A O 6
ATOM 8664 N N . ASN A 1 30 ? 6.548 -8.758 5.832 1.00 0.65 30 ASN A N 6
ATOM 8665 C CA . ASN A 1 30 ? 7.301 -8.800 7.071 1.00 0.69 30 ASN A CA 6
ATOM 8666 C C . ASN A 1 30 ? 8.780 -8.757 6.734 1.00 0.68 30 ASN A C 6
ATOM 8667 O O . ASN A 1 30 ? 9.495 -9.757 6.817 1.00 0.75 30 ASN A O 6
ATOM 8678 N N . ASP A 1 31 ? 9.210 -7.584 6.308 1.00 0.63 31 ASP A N 6
ATOM 8679 C CA . ASP A 1 31 ? 10.609 -7.307 6.062 1.00 0.64 31 ASP A CA 6
ATOM 8680 C C . ASP A 1 31 ? 11.065 -6.232 7.030 1.00 0.65 31 ASP A C 6
ATOM 8681 O O . ASP A 1 31 ? 10.283 -5.355 7.394 1.00 0.78 31 ASP A O 6
ATOM 8690 N N . LYS A 1 32 ? 12.315 -6.279 7.443 1.00 0.69 32 LYS A N 6
ATOM 8691 C CA . LYS A 1 32 ? 12.808 -5.303 8.399 1.00 0.77 32 LYS A CA 6
ATOM 8692 C C . LYS A 1 32 ? 13.153 -3.986 7.705 1.00 0.71 32 LYS A C 6
ATOM 8693 O O . LYS A 1 32 ? 12.763 -2.910 8.167 1.00 0.77 32 LYS A O 6
ATOM 8712 N N . LYS A 1 33 ? 13.850 -4.071 6.580 1.00 0.71 33 LYS A N 6
ATOM 8713 C CA . LYS A 1 33 ? 14.346 -2.876 5.905 1.00 0.75 33 LYS A CA 6
ATOM 8714 C C . LYS A 1 33 ? 13.349 -2.347 4.877 1.00 0.64 33 LYS A C 6
ATOM 8715 O O . LYS A 1 33 ? 13.186 -1.138 4.742 1.00 0.63 33 LYS A O 6
ATOM 8734 N N . LEU A 1 34 ? 12.674 -3.248 4.168 1.00 0.62 34 LEU A N 6
ATOM 8735 C CA . LEU A 1 34 ? 11.751 -2.849 3.107 1.00 0.61 34 LEU A CA 6
ATOM 8736 C C . LEU A 1 34 ? 10.616 -2.003 3.668 1.00 0.54 34 LEU A C 6
ATOM 8737 O O . LEU A 1 34 ? 10.277 -0.966 3.108 1.00 0.61 34 LEU A O 6
ATOM 8753 N N . ILE A 1 35 ? 10.052 -2.436 4.787 1.00 0.48 35 ILE A N 6
ATOM 8754 C CA . ILE A 1 35 ? 8.990 -1.682 5.437 1.00 0.49 35 ILE A CA 6
ATOM 8755 C C . ILE A 1 35 ? 9.522 -0.345 5.945 1.00 0.48 35 ILE A C 6
ATOM 8756 O O . ILE A 1 35 ? 8.879 0.690 5.783 1.00 0.53 35 ILE A O 6
ATOM 8772 N N . GLU A 1 36 ? 10.713 -0.375 6.533 1.00 0.50 36 GLU A N 6
ATOM 8773 C CA . GLU A 1 36 ? 11.320 0.826 7.093 1.00 0.53 36 GLU A CA 6
ATOM 8774 C C . GLU A 1 36 ? 11.608 1.852 5.995 1.00 0.48 36 GLU A C 6
ATOM 8775 O O . GLU A 1 36 ? 11.167 3.001 6.073 1.00 0.51 36 GLU A O 6
ATOM 8787 N N . GLU A 1 37 ? 12.329 1.427 4.962 1.00 0.48 37 GLU A N 6
ATOM 8788 C CA . GLU A 1 37 ? 12.719 2.323 3.880 1.00 0.51 37 GLU A CA 6
ATOM 8789 C C . GLU A 1 37 ? 11.504 2.832 3.112 1.00 0.44 37 GLU A C 6
ATOM 8790 O O . GLU A 1 37 ? 11.486 3.979 2.661 1.00 0.48 37 GLU A O 6
ATOM 8802 N N . ALA A 1 38 ? 10.490 1.987 2.968 1.00 0.40 38 ALA A N 6
ATOM 8803 C CA . ALA A 1 38 ? 9.258 2.392 2.307 1.00 0.42 38 ALA A CA 6
ATOM 8804 C C . ALA A 1 38 ? 8.508 3.412 3.155 1.00 0.39 38 ALA A C 6
ATOM 8805 O O . ALA A 1 38 ? 7.987 4.401 2.636 1.00 0.42 38 ALA A O 6
ATOM 8812 N N . ARG A 1 39 ? 8.469 3.174 4.463 1.00 0.41 39 ARG A N 6
ATOM 8813 C CA . ARG A 1 39 ? 7.791 4.080 5.379 1.00 0.50 39 ARG A CA 6
ATOM 8814 C C . ARG A 1 39 ? 8.436 5.459 5.342 1.00 0.46 39 ARG A C 6
ATOM 8815 O O . ARG A 1 39 ? 7.758 6.458 5.122 1.00 0.52 39 ARG A O 6
ATOM 8836 N N . LYS A 1 40 ? 9.750 5.498 5.545 1.00 0.45 40 LYS A N 6
ATOM 8837 C CA . LYS A 1 40 ? 10.498 6.753 5.550 1.00 0.49 40 LYS A CA 6
ATOM 8838 C C . LYS A 1 40 ? 10.304 7.524 4.249 1.00 0.42 40 LYS A C 6
ATOM 8839 O O . LYS A 1 40 ? 10.204 8.755 4.253 1.00 0.47 40 LYS A O 6
ATOM 8858 N N . MET A 1 41 ? 10.239 6.792 3.143 1.00 0.39 41 MET A N 6
ATOM 8859 C CA . MET A 1 41 ? 10.070 7.396 1.829 1.00 0.41 41 MET A CA 6
ATOM 8860 C C . MET A 1 41 ? 8.684 8.028 1.713 1.00 0.42 41 MET A C 6
ATOM 8861 O O . MET A 1 41 ? 8.539 9.156 1.240 1.00 0.52 41 MET A O 6
ATOM 8875 N N . ALA A 1 42 ? 7.672 7.297 2.169 1.00 0.40 42 ALA A N 6
ATOM 8876 C CA . ALA A 1 42 ? 6.296 7.775 2.124 1.00 0.49 42 ALA A CA 6
ATOM 8877 C C . ALA A 1 42 ? 6.084 8.934 3.094 1.00 0.51 42 ALA A C 6
ATOM 8878 O O . ALA A 1 42 ? 5.335 9.866 2.802 1.00 0.59 42 ALA A O 6
ATOM 8885 N N . GLU A 1 43 ? 6.750 8.870 4.242 1.00 0.50 43 GLU A N 6
ATOM 8886 C CA . GLU A 1 43 ? 6.676 9.935 5.237 1.00 0.60 43 GLU A CA 6
ATOM 8887 C C . GLU A 1 43 ? 7.199 11.246 4.663 1.00 0.62 43 GLU A C 6
ATOM 8888 O O . GLU A 1 43 ? 6.630 12.313 4.904 1.00 0.73 43 GLU A O 6
ATOM 8900 N N . LYS A 1 44 ? 8.277 11.156 3.891 1.00 0.58 44 LYS A N 6
ATOM 8901 C CA . LYS A 1 44 ? 8.890 12.325 3.290 1.00 0.66 44 LYS A CA 6
ATOM 8902 C C . LYS A 1 44 ? 7.988 12.913 2.209 1.00 0.66 44 LYS A C 6
ATOM 8903 O O . LYS A 1 44 ? 7.973 14.123 1.985 1.00 0.70 44 LYS A O 6
ATOM 8922 N N . ALA A 1 45 ? 7.225 12.051 1.554 1.00 0.67 45 ALA A N 6
ATOM 8923 C CA . ALA A 1 45 ? 6.320 12.482 0.500 1.00 0.74 45 ALA A CA 6
ATOM 8924 C C . ALA A 1 45 ? 4.952 12.855 1.067 1.00 0.73 45 ALA A C 6
ATOM 8925 O O . ALA A 1 45 ? 4.051 13.267 0.331 1.00 0.81 45 ALA A O 6
ATOM 8932 N N . ASN A 1 46 ? 4.820 12.712 2.388 1.00 0.69 46 ASN A N 6
ATOM 8933 C CA . ASN A 1 46 ? 3.588 13.042 3.107 1.00 0.72 46 ASN A CA 6
ATOM 8934 C C . ASN A 1 46 ? 2.428 12.174 2.634 1.00 0.67 46 ASN A C 6
ATOM 8935 O O . ASN A 1 46 ? 1.305 12.649 2.470 1.00 0.84 46 ASN A O 6
ATOM 8946 N N . LEU A 1 47 ? 2.708 10.899 2.412 1.00 0.51 47 LEU A N 6
ATOM 8947 C CA . LEU A 1 47 ? 1.687 9.961 1.974 1.00 0.51 47 LEU A CA 6
ATOM 8948 C C . LEU A 1 47 ? 1.182 9.158 3.163 1.00 0.46 47 LEU A C 6
ATOM 8949 O O . LEU A 1 47 ? 1.960 8.810 4.054 1.00 0.56 47 LEU A O 6
ATOM 8965 N N . TYR A 1 48 ? -0.109 8.871 3.183 1.00 0.49 48 TYR A N 6
ATOM 8966 C CA . TYR A 1 48 ? -0.696 8.109 4.277 1.00 0.54 48 TYR A CA 6
ATOM 8967 C C . TYR A 1 48 ? -0.466 6.623 4.049 1.00 0.46 48 TYR A C 6
ATOM 8968 O O . TYR A 1 48 ? -1.099 6.009 3.189 1.00 0.58 48 TYR A O 6
ATOM 8986 N N . LEU A 1 49 ? 0.460 6.057 4.806 1.00 0.46 49 LEU A N 6
ATOM 8987 C CA . LEU A 1 49 ? 0.816 4.657 4.653 1.00 0.46 49 LEU A CA 6
ATOM 8988 C C . LEU A 1 49 ? 0.214 3.829 5.778 1.00 0.50 49 LEU A C 6
ATOM 8989 O O . LEU A 1 49 ? 0.337 4.173 6.955 1.00 0.61 49 LEU A O 6
ATOM 9005 N N . LEU A 1 50 ? -0.449 2.749 5.404 1.00 0.52 50 LEU A N 6
ATOM 9006 C CA . LEU A 1 50 ? -1.062 1.850 6.366 1.00 0.63 50 LEU A CA 6
ATOM 9007 C C . LEU A 1 50 ? -0.577 0.425 6.149 1.00 0.69 50 LEU A C 6
ATOM 9008 O O . LEU A 1 50 ? -0.484 -0.047 5.014 1.00 0.69 50 LEU A O 6
ATOM 9024 N N . THR A 1 51 ? -0.255 -0.246 7.237 1.00 0.85 51 THR A N 6
ATOM 9025 C CA . THR A 1 51 ? 0.060 -1.658 7.194 1.00 1.00 51 THR A CA 6
ATOM 9026 C C . THR A 1 51 ? -1.220 -2.440 7.454 1.00 1.38 51 THR A C 6
ATOM 9027 O O . THR A 1 51 ? -2.128 -1.941 8.126 1.00 2.04 51 THR A O 6
ATOM 9038 N N . LEU A 1 52 ? -1.313 -3.646 6.926 1.00 1.17 52 LEU A N 6
ATOM 9039 C CA . LEU A 1 52 ? -2.569 -4.370 6.974 1.00 1.66 52 LEU A CA 6
ATOM 9040 C C . LEU A 1 52 ? -2.654 -5.229 8.226 1.00 1.10 52 LEU A C 6
ATOM 9041 O O . LEU A 1 52 ? -1.970 -6.244 8.364 1.00 1.25 52 LEU A O 6
ATOM 9057 N N . GLU A 1 53 ? -3.508 -4.788 9.133 1.00 1.35 53 GLU A N 6
ATOM 9058 C CA . GLU A 1 53 ? -3.778 -5.486 10.381 1.00 1.60 53 GLU A CA 6
ATOM 9059 C C . GLU A 1 53 ? -5.201 -5.143 10.796 1.00 1.84 53 GLU A C 6
ATOM 9060 O O . GLU A 1 53 ? -6.025 -6.024 11.050 1.00 2.34 53 GLU A O 6
ATOM 9072 N N . THR A 1 54 ? -5.474 -3.847 10.846 1.00 1.76 54 THR A N 6
ATOM 9073 C CA . THR A 1 54 ? -6.837 -3.347 10.970 1.00 1.96 54 THR A CA 6
ATOM 9074 C C . THR A 1 54 ? -7.316 -2.905 9.590 1.00 1.44 54 THR A C 6
ATOM 9075 O O . THR A 1 54 ? -6.842 -1.903 9.052 1.00 1.41 54 THR A O 6
ATOM 9086 N N . ASP A 1 55 ? -8.244 -3.657 9.024 1.00 1.58 55 ASP A N 6
ATOM 9087 C CA . ASP A 1 55 ? -8.601 -3.499 7.608 1.00 1.57 55 ASP A CA 6
ATOM 9088 C C . ASP A 1 55 ? -9.725 -2.492 7.394 1.00 1.40 55 ASP A C 6
ATOM 9089 O O . ASP A 1 55 ? -9.498 -1.389 6.897 1.00 1.25 55 ASP A O 6
ATOM 9098 N N . ASP A 1 56 ? -10.927 -2.875 7.795 1.00 1.62 56 ASP A N 6
ATOM 9099 C CA . ASP A 1 56 ? -12.131 -2.121 7.446 1.00 1.72 56 ASP A CA 6
ATOM 9100 C C . ASP A 1 56 ? -12.128 -0.729 8.062 1.00 1.47 56 ASP A C 6
ATOM 9101 O O . ASP A 1 56 ? -12.521 0.242 7.419 1.00 1.48 56 ASP A O 6
ATOM 9110 N N . LYS A 1 57 ? -11.666 -0.633 9.301 1.00 1.39 57 LYS A N 6
ATOM 9111 C CA . LYS A 1 57 ? -11.768 0.611 10.050 1.00 1.42 57 LYS A CA 6
ATOM 9112 C C . LYS A 1 57 ? -10.803 1.681 9.538 1.00 1.20 57 LYS A C 6
ATOM 9113 O O . LYS A 1 57 ? -11.229 2.669 8.950 1.00 1.27 57 LYS A O 6
ATOM 9132 N N . LYS A 1 58 ? -9.507 1.474 9.748 1.00 1.07 58 LYS A N 6
ATOM 9133 C CA . LYS A 1 58 ? -8.522 2.532 9.524 1.00 1.04 58 LYS A CA 6
ATOM 9134 C C . LYS A 1 58 ? -8.434 2.941 8.058 1.00 0.88 58 LYS A C 6
ATOM 9135 O O . LYS A 1 58 ? -8.381 4.131 7.747 1.00 0.87 58 LYS A O 6
ATOM 9154 N N . ILE A 1 59 ? -8.430 1.964 7.162 1.00 0.83 59 ILE A N 6
ATOM 9155 C CA . ILE A 1 59 ? -8.297 2.241 5.735 1.00 0.80 59 ILE A CA 6
ATOM 9156 C C . ILE A 1 59 ? -9.468 3.086 5.231 1.00 0.74 59 ILE A C 6
ATOM 9157 O O . ILE A 1 59 ? -9.274 4.073 4.519 1.00 0.78 59 ILE A O 6
ATOM 9173 N N . GLU A 1 60 ? -10.675 2.713 5.631 1.00 0.77 60 GLU A N 6
ATOM 9174 C CA . GLU A 1 60 ? -11.876 3.407 5.190 1.00 0.87 60 GLU A CA 6
ATOM 9175 C C . GLU A 1 60 ? -11.997 4.761 5.890 1.00 0.85 60 GLU A C 6
ATOM 9176 O O . GLU A 1 60 ? -12.333 5.770 5.263 1.00 0.94 60 GLU A O 6
ATOM 9188 N N . ASP A 1 61 ? -11.685 4.781 7.182 1.00 0.82 61 ASP A N 6
ATOM 9189 C CA . ASP A 1 61 ? -11.813 5.987 7.996 1.00 0.88 61 ASP A CA 6
ATOM 9190 C C . ASP A 1 61 ? -10.930 7.114 7.472 1.00 0.79 61 ASP A C 6
ATOM 9191 O O . ASP A 1 61 ? -11.398 8.237 7.263 1.00 0.83 61 ASP A O 6
ATOM 9200 N N . ILE A 1 62 ? -9.658 6.807 7.247 1.00 0.72 62 ILE A N 6
ATOM 9201 C CA . ILE A 1 62 ? -8.695 7.812 6.813 1.00 0.69 62 ILE A CA 6
ATOM 9202 C C . ILE A 1 62 ? -9.035 8.339 5.419 1.00 0.68 62 ILE A C 6
ATOM 9203 O O . ILE A 1 62 ? -8.974 9.544 5.177 1.00 0.73 62 ILE A O 6
ATOM 9219 N N . LEU A 1 63 ? -9.416 7.445 4.512 1.00 0.68 63 LEU A N 6
ATOM 9220 C CA . LEU A 1 63 ? -9.791 7.846 3.156 1.00 0.76 63 LEU A CA 6
ATOM 9221 C C . LEU A 1 63 ? -10.942 8.849 3.149 1.00 0.84 63 LEU A C 6
ATOM 9222 O O . LEU A 1 63 ? -10.984 9.743 2.301 1.00 0.94 63 LEU A O 6
ATOM 9238 N N . LYS A 1 64 ? -11.869 8.715 4.094 1.00 0.89 64 LYS A N 6
ATOM 9239 C CA . LYS A 1 64 ? -12.992 9.643 4.180 1.00 1.05 64 LYS A CA 6
ATOM 9240 C C . LYS A 1 64 ? -12.519 10.998 4.701 1.00 1.03 64 LYS A C 6
ATOM 9241 O O . LYS A 1 64 ? -13.153 12.027 4.473 1.00 1.13 64 LYS A O 6
ATOM 9260 N N . SER A 1 65 ? -11.391 10.988 5.393 1.00 0.97 65 SER A N 6
ATOM 9261 C CA . SER A 1 65 ? -10.823 12.215 5.934 1.00 1.06 65 SER A CA 6
ATOM 9262 C C . SER A 1 65 ? -10.009 12.939 4.860 1.00 1.03 65 SER A C 6
ATOM 9263 O O . SER A 1 65 ? -9.852 14.161 4.911 1.00 1.13 65 SER A O 6
ATOM 9271 N N . LEU A 1 66 ? -9.509 12.183 3.880 1.00 0.97 66 LEU A N 6
ATOM 9272 C CA . LEU A 1 66 ? -8.734 12.761 2.784 1.00 1.05 66 LEU A CA 6
ATOM 9273 C C . LEU A 1 66 ? -9.572 13.750 1.984 1.00 1.20 66 LEU A C 6
ATOM 9274 O O . LEU A 1 66 ? -9.089 14.818 1.604 1.00 1.55 66 LEU A O 6
ATOM 9290 N N . GLY A 1 67 ? -10.826 13.393 1.735 1.00 1.07 67 GLY A N 6
ATOM 9291 C CA . GLY A 1 67 ? -11.733 14.297 1.053 1.00 1.26 67 GLY A CA 6
ATOM 9292 C C . GLY A 1 67 ? -12.066 13.842 -0.356 1.00 1.22 67 GLY A C 6
ATOM 9293 O O . GLY A 1 67 ? -12.996 13.058 -0.547 1.00 1.28 67 GLY A O 6
ATOM 9297 N N . PRO A 1 68 ? -11.323 14.327 -1.364 1.00 1.24 68 PRO A N 6
ATOM 9298 C CA . PRO A 1 68 ? -11.519 13.935 -2.770 1.00 1.29 68 PRO A CA 6
ATOM 9299 C C . PRO A 1 68 ? -11.272 12.444 -2.998 1.00 1.15 68 PRO A C 6
ATOM 9300 O O . PRO A 1 68 ? -10.736 11.761 -2.123 1.00 0.99 68 PRO A O 6
ATOM 9311 N N . PRO A 1 69 ? -11.679 11.914 -4.168 1.00 1.30 69 PRO A N 6
ATOM 9312 C CA . PRO A 1 69 ? -11.356 10.542 -4.563 1.00 1.26 69 PRO A CA 6
ATOM 9313 C C . PRO A 1 69 ? -9.853 10.304 -4.512 1.00 1.05 69 PRO A C 6
ATOM 9314 O O . PRO A 1 69 ? -9.081 10.989 -5.186 1.00 1.17 69 PRO A O 6
ATOM 9325 N N . VAL A 1 70 ? -9.436 9.353 -3.699 1.00 0.85 70 VAL A N 6
ATOM 9326 C CA . VAL A 1 70 ? -8.022 9.136 -3.450 1.00 0.67 70 VAL A CA 6
ATOM 9327 C C . VAL A 1 70 ? -7.498 7.948 -4.253 1.00 0.60 70 VAL A C 6
ATOM 9328 O O . VAL A 1 70 ? -8.224 6.983 -4.503 1.00 0.66 70 VAL A O 6
ATOM 9341 N N . LYS A 1 71 ? -6.239 8.033 -4.665 1.00 0.55 71 LYS A N 6
ATOM 9342 C CA . LYS A 1 71 ? -5.610 6.958 -5.421 1.00 0.54 71 LYS A CA 6
ATOM 9343 C C . LYS A 1 71 ? -4.870 6.029 -4.470 1.00 0.43 71 LYS A C 6
ATOM 9344 O O . LYS A 1 71 ? -4.159 6.483 -3.569 1.00 0.41 71 LYS A O 6
ATOM 9363 N N . ILE A 1 72 ? -5.048 4.730 -4.669 1.00 0.45 72 ILE A N 6
ATOM 9364 C CA . ILE A 1 72 ? -4.553 3.742 -3.725 1.00 0.43 72 ILE A CA 6
ATOM 9365 C C . ILE A 1 72 ? -3.379 2.960 -4.297 1.00 0.41 72 ILE A C 6
ATOM 9366 O O . ILE A 1 72 ? -3.530 2.192 -5.252 1.00 0.50 72 ILE A O 6
ATOM 9382 N N . LEU A 1 73 ? -2.215 3.161 -3.708 1.00 0.37 73 LEU A N 6
ATOM 9383 C CA . LEU A 1 73 ? -1.036 2.388 -4.048 1.00 0.37 73 LEU A CA 6
ATOM 9384 C C . LEU A 1 73 ? -0.832 1.313 -2.995 1.00 0.37 73 LEU A C 6
ATOM 9385 O O . LEU A 1 73 ? -0.883 1.598 -1.800 1.00 0.46 73 LEU A O 6
ATOM 9401 N N . VAL A 1 74 ? -0.618 0.080 -3.420 1.00 0.40 74 VAL A N 6
ATOM 9402 C CA . VAL A 1 74 ? -0.423 -1.003 -2.468 1.00 0.40 74 VAL A CA 6
ATOM 9403 C C . VAL A 1 74 ? 0.757 -1.875 -2.884 1.00 0.39 74 VAL A C 6
ATOM 9404 O O . VAL A 1 74 ? 0.935 -2.189 -4.064 1.00 0.47 74 VAL A O 6
ATOM 9417 N N . LEU A 1 75 ? 1.577 -2.241 -1.910 1.00 0.38 75 LEU A N 6
ATOM 9418 C CA . LEU A 1 75 ? 2.759 -3.050 -2.170 1.00 0.38 75 LEU A CA 6
ATOM 9419 C C . LEU A 1 75 ? 2.719 -4.320 -1.336 1.00 0.35 75 LEU A C 6
ATOM 9420 O O . LEU A 1 75 ? 2.520 -4.277 -0.117 1.00 0.43 75 LEU A O 6
ATOM 9436 N N . LEU A 1 76 ? 2.895 -5.447 -1.999 1.00 0.34 76 LEU A N 6
ATOM 9437 C CA . LEU A 1 76 ? 2.920 -6.736 -1.333 1.00 0.42 76 LEU A CA 6
ATOM 9438 C C . LEU A 1 76 ? 4.214 -7.454 -1.669 1.00 0.41 76 LEU A C 6
ATOM 9439 O O . LEU A 1 76 ? 4.606 -7.520 -2.838 1.00 0.48 76 LEU A O 6
ATOM 9455 N N . GLU A 1 77 ? 4.887 -7.972 -0.651 1.00 0.46 77 GLU A N 6
ATOM 9456 C CA . GLU A 1 77 ? 6.101 -8.744 -0.874 1.00 0.49 77 GLU A CA 6
ATOM 9457 C C . GLU A 1 77 ? 5.738 -10.051 -1.558 1.00 0.49 77 GLU A C 6
ATOM 9458 O O . GLU A 1 77 ? 4.745 -10.684 -1.197 1.00 0.59 77 GLU A O 6
ATOM 9470 N N . ASP A 1 78 ? 6.518 -10.458 -2.551 1.00 0.54 78 ASP A N 6
ATOM 9471 C CA . ASP A 1 78 ? 6.203 -11.686 -3.265 1.00 0.61 78 ASP A CA 6
ATOM 9472 C C . ASP A 1 78 ? 6.551 -12.902 -2.421 1.00 0.63 78 ASP A C 6
ATOM 9473 O O . ASP A 1 78 ? 7.632 -13.480 -2.532 1.00 0.72 78 ASP A O 6
ATOM 9482 N N . THR A 1 79 ? 5.626 -13.253 -1.552 1.00 0.61 79 THR A N 6
ATOM 9483 C CA . THR A 1 79 ? 5.680 -14.493 -0.812 1.00 0.72 79 THR A CA 6
ATOM 9484 C C . THR A 1 79 ? 4.497 -15.376 -1.195 1.00 0.78 79 THR A C 6
ATOM 9485 O O . THR A 1 79 ? 3.746 -15.033 -2.110 1.00 0.84 79 THR A O 6
ATOM 9496 N N . LYS A 1 80 ? 4.315 -16.491 -0.508 1.00 0.84 80 LYS A N 6
ATOM 9497 C CA . LYS A 1 80 ? 3.186 -17.368 -0.790 1.00 0.92 80 LYS A CA 6
ATOM 9498 C C . LYS A 1 80 ? 1.903 -16.800 -0.183 1.00 0.88 80 LYS A C 6
ATOM 9499 O O . LYS A 1 80 ? 0.913 -16.571 -0.882 1.00 0.90 80 LYS A O 6
ATOM 9518 N N . ASP A 1 81 ? 1.946 -16.535 1.116 1.00 0.90 81 ASP A N 6
ATOM 9519 C CA . ASP A 1 81 ? 0.776 -16.063 1.851 1.00 0.93 81 ASP A CA 6
ATOM 9520 C C . ASP A 1 81 ? 0.399 -14.636 1.446 1.00 0.83 81 ASP A C 6
ATOM 9521 O O . ASP A 1 81 ? -0.747 -14.215 1.615 1.00 0.82 81 ASP A O 6
ATOM 9530 N N . ALA A 1 82 ? 1.359 -13.888 0.923 1.00 0.82 82 ALA A N 6
ATOM 9531 C CA . ALA A 1 82 ? 1.093 -12.531 0.458 1.00 0.82 82 ALA A CA 6
ATOM 9532 C C . ALA A 1 82 ? 0.455 -12.514 -0.932 1.00 0.82 82 ALA A C 6
ATOM 9533 O O . ALA A 1 82 ? -0.038 -11.481 -1.380 1.00 0.84 82 ALA A O 6
ATOM 9540 N N . ASP A 1 83 ? 0.460 -13.644 -1.623 1.00 0.91 83 ASP A N 6
ATOM 9541 C CA . ASP A 1 83 ? -0.157 -13.701 -2.944 1.00 1.03 83 ASP A CA 6
ATOM 9542 C C . ASP A 1 83 ? -1.636 -14.043 -2.810 1.00 0.98 83 ASP A C 6
ATOM 9543 O O . ASP A 1 83 ? -2.473 -13.585 -3.594 1.00 1.03 83 ASP A O 6
ATOM 9552 N N . LYS A 1 84 ? -1.958 -14.836 -1.797 1.00 0.96 84 LYS A N 6
ATOM 9553 C CA . LYS A 1 84 ? -3.345 -15.180 -1.516 1.00 1.04 84 LYS A CA 6
ATOM 9554 C C . LYS A 1 84 ? -4.079 -13.990 -0.902 1.00 0.94 84 LYS A C 6
ATOM 9555 O O . LYS A 1 84 ? -5.272 -13.809 -1.131 1.00 1.04 84 LYS A O 6
ATOM 9574 N N . VAL A 1 85 ? -3.363 -13.162 -0.140 1.00 0.80 85 VAL A N 6
ATOM 9575 C CA . VAL A 1 85 ? -3.972 -11.969 0.440 1.00 0.77 85 VAL A CA 6
ATOM 9576 C C . VAL A 1 85 ? -4.303 -10.969 -0.665 1.00 0.68 85 VAL A C 6
ATOM 9577 O O . VAL A 1 85 ? -5.252 -10.197 -0.555 1.00 0.75 85 VAL A O 6
ATOM 9590 N N . LYS A 1 86 ? -3.520 -11.008 -1.743 1.00 0.60 86 LYS A N 6
ATOM 9591 C CA . LYS A 1 86 ? -3.786 -10.196 -2.924 1.00 0.59 86 LYS A CA 6
ATOM 9592 C C . LYS A 1 86 ? -5.170 -10.512 -3.489 1.00 0.69 86 LYS A C 6
ATOM 9593 O O . LYS A 1 86 ? -5.881 -9.620 -3.953 1.00 0.78 86 LYS A O 6
ATOM 9612 N N . LYS A 1 87 ? -5.553 -11.786 -3.425 1.00 0.75 87 LYS A N 6
ATOM 9613 C CA . LYS A 1 87 ? -6.880 -12.206 -3.866 1.00 0.89 87 LYS A CA 6
ATOM 9614 C C . LYS A 1 87 ? -7.948 -11.552 -2.995 1.00 0.88 87 LYS A C 6
ATOM 9615 O O . LYS A 1 87 ? -8.969 -11.067 -3.488 1.00 0.93 87 LYS A O 6
ATOM 9634 N N . GLU A 1 88 ? -7.690 -11.540 -1.692 1.00 0.90 88 GLU A N 6
ATOM 9635 C CA . GLU A 1 88 ? -8.624 -10.996 -0.718 1.00 0.98 88 GLU A CA 6
ATOM 9636 C C . GLU A 1 88 ? -8.736 -9.480 -0.855 1.00 0.96 88 GLU A C 6
ATOM 9637 O O . GLU A 1 88 ? -9.828 -8.922 -0.756 1.00 1.02 88 GLU A O 6
ATOM 9649 N N . ILE A 1 89 ? -7.605 -8.823 -1.095 1.00 0.91 89 ILE A N 6
ATOM 9650 C CA . ILE A 1 89 ? -7.581 -7.377 -1.303 1.00 0.93 89 ILE A CA 6
ATOM 9651 C C . ILE A 1 89 ? -8.422 -7.000 -2.521 1.00 0.87 89 ILE A C 6
ATOM 9652 O O . ILE A 1 89 ? -9.097 -5.971 -2.527 1.00 0.91 89 ILE A O 6
ATOM 9668 N N . GLU A 1 90 ? -8.392 -7.854 -3.537 1.00 0.81 90 GLU A N 6
ATOM 9669 C CA . GLU A 1 90 ? -9.198 -7.640 -4.738 1.00 0.79 90 GLU A CA 6
ATOM 9670 C C . GLU A 1 90 ? -10.682 -7.664 -4.385 1.00 0.79 90 GLU A C 6
ATOM 9671 O O . GLU A 1 90 ? -11.453 -6.813 -4.833 1.00 0.79 90 GLU A O 6
ATOM 9683 N N . LYS A 1 91 ? -11.068 -8.632 -3.561 1.00 0.85 91 LYS A N 6
ATOM 9684 C CA . LYS A 1 91 ? -12.453 -8.764 -3.129 1.00 0.93 91 LYS A CA 6
ATOM 9685 C C . LYS A 1 91 ? -12.880 -7.531 -2.343 1.00 0.96 91 LYS A C 6
ATOM 9686 O O . LYS A 1 91 ? -13.944 -6.961 -2.584 1.00 0.97 91 LYS A O 6
ATOM 9705 N N . LYS A 1 92 ? -12.025 -7.117 -1.415 1.00 1.03 92 LYS A N 6
ATOM 9706 C CA . LYS A 1 92 ? -12.274 -5.931 -0.603 1.00 1.17 92 LYS A CA 6
ATOM 9707 C C . LYS A 1 92 ? -12.406 -4.690 -1.473 1.00 1.08 92 LYS A C 6
ATOM 9708 O O . LYS A 1 92 ? -13.338 -3.901 -1.309 1.00 1.15 92 LYS A O 6
ATOM 9727 N N . ALA A 1 93 ? -11.476 -4.534 -2.408 1.00 0.98 93 ALA A N 6
ATOM 9728 C CA . ALA A 1 93 ? -11.452 -3.374 -3.287 1.00 0.99 93 ALA A CA 6
ATOM 9729 C C . ALA A 1 93 ? -12.740 -3.258 -4.095 1.00 0.90 93 ALA A C 6
ATOM 9730 O O . ALA A 1 93 ? -13.302 -2.170 -4.231 1.00 0.98 93 ALA A O 6
ATOM 9737 N N . ARG A 1 94 ? -13.210 -4.385 -4.620 1.00 0.82 94 ARG A N 6
ATOM 9738 C CA . ARG A 1 94 ? -14.441 -4.402 -5.411 1.00 0.85 94 ARG A CA 6
ATOM 9739 C C . ARG A 1 94 ? -15.649 -4.045 -4.552 1.00 0.86 94 ARG A C 6
ATOM 9740 O O . ARG A 1 94 ? -16.537 -3.317 -4.995 1.00 0.92 94 ARG A O 6
ATOM 9761 N N . LYS A 1 95 ? -15.670 -4.540 -3.320 1.00 0.90 95 LYS A N 6
ATOM 9762 C CA . LYS A 1 95 ? -16.767 -4.250 -2.401 1.00 1.02 95 LYS A CA 6
ATOM 9763 C C . LYS A 1 95 ? -16.793 -2.773 -2.025 1.00 1.02 95 LYS A C 6
ATOM 9764 O O . LYS A 1 95 ? -17.859 -2.167 -1.920 1.00 1.15 95 LYS A O 6
ATOM 9783 N N . LYS A 1 96 ? -15.615 -2.196 -1.827 1.00 0.97 96 LYS A N 6
ATOM 9784 C CA . LYS A 1 96 ? -15.506 -0.794 -1.436 1.00 1.03 96 LYS A CA 6
ATOM 9785 C C . LYS A 1 96 ? -15.618 0.125 -2.648 1.00 0.96 96 LYS A C 6
ATOM 9786 O O . LYS A 1 96 ? -15.658 1.348 -2.508 1.00 1.07 96 LYS A O 6
ATOM 9805 N N . ASN A 1 97 ? -15.671 -0.484 -3.835 1.00 0.86 97 ASN A N 6
ATOM 9806 C CA . ASN A 1 97 ? -15.699 0.250 -5.103 1.00 0.86 97 ASN A CA 6
ATOM 9807 C C . ASN A 1 97 ? -14.464 1.129 -5.236 1.00 0.87 97 ASN A C 6
ATOM 9808 O O . ASN A 1 97 ? -14.517 2.221 -5.800 1.00 1.04 97 ASN A O 6
ATOM 9819 N N . LEU A 1 98 ? -13.351 0.627 -4.731 1.00 0.78 98 LEU A N 6
ATOM 9820 C CA . LEU A 1 98 ? -12.127 1.405 -4.639 1.00 0.84 98 LEU A CA 6
ATOM 9821 C C . LEU A 1 98 ? -11.045 0.816 -5.545 1.00 0.71 98 LEU A C 6
ATOM 9822 O O . LEU A 1 98 ? -10.539 -0.275 -5.281 1.00 0.65 98 LEU A O 6
ATOM 9838 N N . PRO A 1 99 ? -10.710 1.497 -6.657 1.00 0.83 99 PRO A N 6
ATOM 9839 C CA . PRO A 1 99 ? -9.597 1.085 -7.517 1.00 0.85 99 PRO A CA 6
ATOM 9840 C C . PRO A 1 99 ? -8.271 1.057 -6.759 1.00 0.70 99 PRO A C 6
ATOM 9841 O O . PRO A 1 99 ? -7.889 2.042 -6.125 1.00 0.77 99 PRO A O 6
ATOM 9852 N N . VAL A 1 100 ? -7.576 -0.070 -6.822 1.00 0.58 100 VAL A N 6
ATOM 9853 C CA . VAL A 1 100 ? -6.304 -0.231 -6.124 1.00 0.47 100 VAL A CA 6
ATOM 9854 C C . VAL A 1 100 ? -5.237 -0.751 -7.079 1.00 0.42 100 VAL A C 6
ATOM 9855 O O . VAL A 1 100 ? -5.525 -1.567 -7.957 1.00 0.50 100 VAL A O 6
ATOM 9868 N N . ARG A 1 101 ? -4.011 -0.269 -6.931 1.00 0.43 101 ARG A N 6
ATOM 9869 C CA . ARG A 1 101 ? -2.922 -0.738 -7.772 1.00 0.43 101 ARG A CA 6
ATOM 9870 C C . ARG A 1 101 ? -1.968 -1.610 -6.959 1.00 0.40 101 ARG A C 6
ATOM 9871 O O . ARG A 1 101 ? -1.109 -1.107 -6.233 1.00 0.39 101 ARG A O 6
ATOM 9892 N N . ILE A 1 102 ? -2.149 -2.920 -7.077 1.00 0.43 102 ILE A N 6
ATOM 9893 C CA . ILE A 1 102 ? -1.319 -3.894 -6.386 1.00 0.43 102 ILE A CA 6
ATOM 9894 C C . ILE A 1 102 ? -0.073 -4.226 -7.194 1.00 0.45 102 ILE A C 6
ATOM 9895 O O . ILE A 1 102 ? -0.162 -4.534 -8.383 1.00 0.56 102 ILE A O 6
ATOM 9911 N N . ARG A 1 103 ? 1.082 -4.168 -6.552 1.00 0.41 103 ARG A N 6
ATOM 9912 C CA . ARG A 1 103 ? 2.318 -4.577 -7.190 1.00 0.50 103 ARG A CA 6
ATOM 9913 C C . ARG A 1 103 ? 3.104 -5.510 -6.274 1.00 0.43 103 ARG A C 6
ATOM 9914 O O . ARG A 1 103 ? 3.315 -5.215 -5.097 1.00 0.53 103 ARG A O 6
ATOM 9935 N N . LYS A 1 104 ? 3.509 -6.648 -6.821 1.00 0.38 104 LYS A N 6
ATOM 9936 C CA . LYS A 1 104 ? 4.265 -7.647 -6.079 1.00 0.39 104 LYS A CA 6
ATOM 9937 C C . LYS A 1 104 ? 5.760 -7.363 -6.181 1.00 0.37 104 LYS A C 6
ATOM 9938 O O . LYS A 1 104 ? 6.347 -7.493 -7.257 1.00 0.46 104 LYS A O 6
ATOM 9957 N N . VAL A 1 105 ? 6.369 -6.974 -5.069 1.00 0.35 105 VAL A N 6
ATOM 9958 C CA . VAL A 1 105 ? 7.791 -6.647 -5.049 1.00 0.39 105 VAL A CA 6
ATOM 9959 C C . VAL A 1 105 ? 8.461 -7.191 -3.794 1.00 0.46 105 VAL A C 6
ATOM 9960 O O . VAL A 1 105 ? 7.846 -7.260 -2.735 1.00 0.52 105 VAL A O 6
ATOM 9973 N N . THR A 1 106 ? 9.709 -7.605 -3.921 1.00 0.52 106 THR A N 6
ATOM 9974 C CA . THR A 1 106 ? 10.538 -7.829 -2.756 1.00 0.61 106 THR A CA 6
ATOM 9975 C C . THR A 1 106 ? 11.917 -7.220 -3.003 1.00 0.58 106 THR A C 6
ATOM 9976 O O . THR A 1 106 ? 12.817 -7.863 -3.540 1.00 0.67 106 THR A O 6
ATOM 9987 N N . SER A 1 107 ? 12.054 -5.967 -2.576 1.00 0.50 107 SER A N 6
ATOM 9988 C CA . SER A 1 107 ? 13.253 -5.155 -2.783 1.00 0.51 107 SER A CA 6
ATOM 9989 C C . SER A 1 107 ? 13.008 -3.760 -2.214 1.00 0.45 107 SER A C 6
ATOM 9990 O O . SER A 1 107 ? 12.037 -3.098 -2.586 1.00 0.44 107 SER A O 6
ATOM 9998 N N . PRO A 1 108 ? 13.875 -3.296 -1.302 1.00 0.47 108 PRO A N 6
ATOM 9999 C CA . PRO A 1 108 ? 13.728 -1.981 -0.670 1.00 0.49 108 PRO A CA 6
ATOM 10000 C C . PRO A 1 108 ? 13.834 -0.832 -1.669 1.00 0.43 108 PRO A C 6
ATOM 10001 O O . PRO A 1 108 ? 13.068 0.130 -1.602 1.00 0.47 108 PRO A O 6
ATOM 10012 N N . ASP A 1 109 ? 14.783 -0.934 -2.594 1.00 0.46 109 ASP A N 6
ATOM 10013 C CA . ASP A 1 109 ? 15.000 0.119 -3.580 1.00 0.50 109 ASP A CA 6
ATOM 10014 C C . ASP A 1 109 ? 13.802 0.255 -4.507 1.00 0.41 109 ASP A C 6
ATOM 10015 O O . ASP A 1 109 ? 13.356 1.365 -4.801 1.00 0.44 109 ASP A O 6
ATOM 10024 N N . GLU A 1 110 ? 13.277 -0.884 -4.938 1.00 0.38 110 GLU A N 6
ATOM 10025 C CA . GLU A 1 110 ? 12.139 -0.925 -5.847 1.00 0.38 110 GLU A CA 6
ATOM 10026 C C . GLU A 1 110 ? 10.901 -0.304 -5.209 1.00 0.36 110 GLU A C 6
ATOM 10027 O O . GLU A 1 110 ? 10.098 0.332 -5.890 1.00 0.42 110 GLU A O 6
ATOM 10039 N N . ALA A 1 111 ? 10.773 -0.456 -3.895 1.00 0.33 111 ALA A N 6
ATOM 10040 C CA . ALA A 1 111 ? 9.578 -0.015 -3.197 1.00 0.35 111 ALA A CA 6
ATOM 10041 C C . ALA A 1 111 ? 9.542 1.500 -3.144 1.00 0.34 111 ALA A C 6
ATOM 10042 O O . ALA A 1 111 ? 8.502 2.123 -3.356 1.00 0.41 111 ALA A O 6
ATOM 10049 N N . LYS A 1 112 ? 10.704 2.081 -2.882 1.00 0.32 112 LYS A N 6
ATOM 10050 C CA . LYS A 1 112 ? 10.846 3.527 -2.830 1.00 0.34 112 LYS A CA 6
ATOM 10051 C C . LYS A 1 112 ? 10.513 4.159 -4.177 1.00 0.37 112 LYS A C 6
ATOM 10052 O O . LYS A 1 112 ? 9.951 5.254 -4.234 1.00 0.42 112 LYS A O 6
ATOM 10071 N N . ARG A 1 113 ? 10.855 3.462 -5.257 1.00 0.38 113 ARG A N 6
ATOM 10072 C CA . ARG A 1 113 ? 10.637 3.991 -6.596 1.00 0.46 113 ARG A CA 6
ATOM 10073 C C . ARG A 1 113 ? 9.151 4.147 -6.888 1.00 0.43 113 ARG A C 6
ATOM 10074 O O . ARG A 1 113 ? 8.714 5.198 -7.345 1.00 0.50 113 ARG A O 6
ATOM 10095 N N . TRP A 1 114 ? 8.376 3.103 -6.612 1.00 0.39 114 TRP A N 6
ATOM 10096 C CA . TRP A 1 114 ? 6.946 3.121 -6.903 1.00 0.39 114 TRP A CA 6
ATOM 10097 C C . TRP A 1 114 ? 6.233 4.175 -6.064 1.00 0.40 114 TRP A C 6
ATOM 10098 O O . TRP A 1 114 ? 5.204 4.717 -6.468 1.00 0.46 114 TRP A O 6
ATOM 10119 N N . ILE A 1 115 ? 6.794 4.467 -4.900 1.00 0.38 115 ILE A N 6
ATOM 10120 C CA . ILE A 1 115 ? 6.292 5.544 -4.060 1.00 0.41 115 ILE A CA 6
ATOM 10121 C C . ILE A 1 115 ? 6.566 6.892 -4.726 1.00 0.47 115 ILE A C 6
ATOM 10122 O O . ILE A 1 115 ? 5.693 7.757 -4.789 1.00 0.55 115 ILE A O 6
ATOM 10138 N N . LYS A 1 116 ? 7.779 7.041 -5.248 1.00 0.50 116 LYS A N 6
ATOM 10139 C CA . LYS A 1 116 ? 8.183 8.257 -5.947 1.00 0.60 116 LYS A CA 6
ATOM 10140 C C . LYS A 1 116 ? 7.385 8.460 -7.230 1.00 0.57 116 LYS A C 6
ATOM 10141 O O . LYS A 1 116 ? 7.125 9.595 -7.640 1.00 0.69 116 LYS A O 6
ATOM 10160 N N . GLU A 1 117 ? 7.000 7.360 -7.860 1.00 0.53 117 GLU A N 6
ATOM 10161 C CA . GLU A 1 117 ? 6.195 7.415 -9.070 1.00 0.58 117 GLU A CA 6
ATOM 10162 C C . GLU A 1 117 ? 4.859 8.103 -8.803 1.00 0.57 117 GLU A C 6
ATOM 10163 O O . GLU A 1 117 ? 4.329 8.806 -9.662 1.00 0.66 117 GLU A O 6
ATOM 10175 N N . PHE A 1 118 ? 4.325 7.896 -7.609 1.00 0.56 118 PHE A N 6
ATOM 10176 C CA . PHE A 1 118 ? 3.036 8.464 -7.240 1.00 0.66 118 PHE A CA 6
ATOM 10177 C C . PHE A 1 118 ? 3.177 9.833 -6.577 1.00 0.73 118 PHE A C 6
ATOM 10178 O O . PHE A 1 118 ? 2.331 10.701 -6.769 1.00 0.88 118 PHE A O 6
ATOM 10195 N N . SER A 1 119 ? 4.250 10.028 -5.814 1.00 0.69 119 SER A N 6
ATOM 10196 C CA . SER A 1 119 ? 4.410 11.240 -5.016 1.00 0.80 119 SER A CA 6
ATOM 10197 C C . SER A 1 119 ? 4.465 12.485 -5.895 1.00 0.79 119 SER A C 6
ATOM 10198 O O . SER A 1 119 ? 3.702 13.434 -5.698 1.00 0.90 119 SER A O 6
ATOM 10206 N N . GLU A 1 120 ? 5.363 12.477 -6.869 1.00 0.81 120 GLU A N 6
ATOM 10207 C CA . GLU A 1 120 ? 5.520 13.615 -7.760 1.00 0.96 120 GLU A CA 6
ATOM 10208 C C . GLU A 1 120 ? 4.812 13.375 -9.088 1.00 1.17 120 GLU A C 6
ATOM 10209 O O . GLU A 1 120 ? 4.771 14.264 -9.941 1.00 1.50 120 GLU A O 6
ATOM 10221 N N . GLU A 1 121 ? 4.245 12.179 -9.240 1.00 1.22 121 GLU A N 6
ATOM 10222 C CA . GLU A 1 121 ? 3.547 11.782 -10.465 1.00 1.56 121 GLU A CA 6
ATOM 10223 C C . GLU A 1 121 ? 4.450 11.932 -11.690 1.00 2.02 121 GLU A C 6
ATOM 10224 O O . GLU A 1 121 ? 5.232 10.999 -11.975 1.00 2.60 121 GLU A O 6
ATOM 10237 N N . GLY A 1 22 ? -4.104 14.051 -1.694 1.00 1.16 22 GLY A N 7
ATOM 10238 C CA . GLY A 1 22 ? -4.537 12.794 -1.039 1.00 1.05 22 GLY A CA 7
ATOM 10239 C C . GLY A 1 22 ? -4.035 11.570 -1.767 1.00 0.87 22 GLY A C 7
ATOM 10240 O O . GLY A 1 22 ? -4.532 11.235 -2.841 1.00 0.89 22 GLY A O 7
ATOM 10243 N N . LEU A 1 23 ? -3.045 10.904 -1.190 1.00 0.75 23 LEU A N 7
ATOM 10244 C CA . LEU A 1 23 ? -2.491 9.700 -1.789 1.00 0.62 23 LEU A CA 7
ATOM 10245 C C . LEU A 1 23 ? -2.153 8.690 -0.693 1.00 0.51 23 LEU A C 7
ATOM 10246 O O . LEU A 1 23 ? -1.459 9.019 0.271 1.00 0.59 23 LEU A O 7
ATOM 10262 N N . LEU A 1 24 ? -2.654 7.470 -0.835 1.00 0.40 24 LEU A N 7
ATOM 10263 C CA . LEU A 1 24 ? -2.552 6.477 0.227 1.00 0.39 24 LEU A CA 7
ATOM 10264 C C . LEU A 1 24 ? -1.750 5.263 -0.241 1.00 0.38 24 LEU A C 7
ATOM 10265 O O . LEU A 1 24 ? -1.798 4.888 -1.414 1.00 0.50 24 LEU A O 7
ATOM 10281 N N . VAL A 1 25 ? -1.009 4.658 0.681 1.00 0.37 25 VAL A N 7
ATOM 10282 C CA . VAL A 1 25 ? -0.181 3.505 0.362 1.00 0.40 25 VAL A CA 7
ATOM 10283 C C . VAL A 1 25 ? -0.372 2.384 1.379 1.00 0.42 25 VAL A C 7
ATOM 10284 O O . VAL A 1 25 ? -0.434 2.621 2.584 1.00 0.56 25 VAL A O 7
ATOM 10297 N N . LEU A 1 26 ? -0.472 1.164 0.880 1.00 0.46 26 LEU A N 7
ATOM 10298 C CA . LEU A 1 26 ? -0.605 -0.004 1.731 1.00 0.57 26 LEU A CA 7
ATOM 10299 C C . LEU A 1 26 ? 0.529 -0.967 1.446 1.00 0.51 26 LEU A C 7
ATOM 10300 O O . LEU A 1 26 ? 0.956 -1.105 0.303 1.00 0.58 26 LEU A O 7
ATOM 10316 N N . ILE A 1 27 ? 1.027 -1.619 2.477 1.00 0.50 27 ILE A N 7
ATOM 10317 C CA . ILE A 1 27 ? 2.108 -2.570 2.307 1.00 0.49 27 ILE A CA 7
ATOM 10318 C C . ILE A 1 27 ? 1.977 -3.721 3.299 1.00 0.51 27 ILE A C 7
ATOM 10319 O O . ILE A 1 27 ? 2.160 -3.549 4.504 1.00 0.72 27 ILE A O 7
ATOM 10335 N N . TRP A 1 28 ? 1.629 -4.896 2.793 1.00 0.45 28 TRP A N 7
ATOM 10336 C CA . TRP A 1 28 ? 1.544 -6.068 3.642 1.00 0.48 28 TRP A CA 7
ATOM 10337 C C . TRP A 1 28 ? 2.830 -6.862 3.516 1.00 0.48 28 TRP A C 7
ATOM 10338 O O . TRP A 1 28 ? 3.020 -7.630 2.568 1.00 0.49 28 TRP A O 7
ATOM 10359 N N . SER A 1 29 ? 3.736 -6.617 4.436 1.00 0.50 29 SER A N 7
ATOM 10360 C CA . SER A 1 29 ? 4.930 -7.417 4.566 1.00 0.54 29 SER A CA 7
ATOM 10361 C C . SER A 1 29 ? 5.338 -7.493 6.026 1.00 0.60 29 SER A C 7
ATOM 10362 O O . SER A 1 29 ? 4.937 -6.650 6.830 1.00 0.87 29 SER A O 7
ATOM 10370 N N . ASN A 1 30 ? 6.111 -8.500 6.380 1.00 0.65 30 ASN A N 7
ATOM 10371 C CA . ASN A 1 30 ? 6.872 -8.434 7.611 1.00 0.69 30 ASN A CA 7
ATOM 10372 C C . ASN A 1 30 ? 8.340 -8.545 7.250 1.00 0.68 30 ASN A C 7
ATOM 10373 O O . ASN A 1 30 ? 8.998 -9.552 7.494 1.00 0.75 30 ASN A O 7
ATOM 10384 N N . ASP A 1 31 ? 8.835 -7.478 6.648 1.00 0.63 31 ASP A N 7
ATOM 10385 C CA . ASP A 1 31 ? 10.211 -7.406 6.206 1.00 0.64 31 ASP A CA 7
ATOM 10386 C C . ASP A 1 31 ? 10.942 -6.309 6.958 1.00 0.65 31 ASP A C 7
ATOM 10387 O O . ASP A 1 31 ? 10.324 -5.373 7.463 1.00 0.78 31 ASP A O 7
ATOM 10396 N N . LYS A 1 32 ? 12.252 -6.418 7.020 1.00 0.69 32 LYS A N 7
ATOM 10397 C CA . LYS A 1 32 ? 13.066 -5.422 7.693 1.00 0.77 32 LYS A CA 7
ATOM 10398 C C . LYS A 1 32 ? 13.310 -4.210 6.792 1.00 0.71 32 LYS A C 7
ATOM 10399 O O . LYS A 1 32 ? 13.199 -3.069 7.232 1.00 0.77 32 LYS A O 7
ATOM 10418 N N . LYS A 1 33 ? 13.615 -4.463 5.524 1.00 0.71 33 LYS A N 7
ATOM 10419 C CA . LYS A 1 33 ? 14.023 -3.401 4.608 1.00 0.75 33 LYS A CA 7
ATOM 10420 C C . LYS A 1 33 ? 12.826 -2.808 3.875 1.00 0.64 33 LYS A C 7
ATOM 10421 O O . LYS A 1 33 ? 12.707 -1.586 3.766 1.00 0.63 33 LYS A O 7
ATOM 10440 N N . LEU A 1 34 ? 11.943 -3.677 3.372 1.00 0.62 34 LEU A N 7
ATOM 10441 C CA . LEU A 1 34 ? 10.769 -3.226 2.621 1.00 0.61 34 LEU A CA 7
ATOM 10442 C C . LEU A 1 34 ? 9.962 -2.214 3.421 1.00 0.54 34 LEU A C 7
ATOM 10443 O O . LEU A 1 34 ? 9.644 -1.138 2.925 1.00 0.61 34 LEU A O 7
ATOM 10459 N N . ILE A 1 35 ? 9.650 -2.554 4.667 1.00 0.48 35 ILE A N 7
ATOM 10460 C CA . ILE A 1 35 ? 8.835 -1.680 5.503 1.00 0.49 35 ILE A CA 7
ATOM 10461 C C . ILE A 1 35 ? 9.596 -0.406 5.867 1.00 0.48 35 ILE A C 7
ATOM 10462 O O . ILE A 1 35 ? 9.044 0.695 5.805 1.00 0.53 35 ILE A O 7
ATOM 10478 N N . GLU A 1 36 ? 10.866 -0.564 6.218 1.00 0.50 36 GLU A N 7
ATOM 10479 C CA . GLU A 1 36 ? 11.690 0.554 6.662 1.00 0.53 36 GLU A CA 7
ATOM 10480 C C . GLU A 1 36 ? 11.807 1.626 5.581 1.00 0.48 36 GLU A C 7
ATOM 10481 O O . GLU A 1 36 ? 11.496 2.795 5.816 1.00 0.51 36 GLU A O 7
ATOM 10493 N N . GLU A 1 37 ? 12.237 1.225 4.393 1.00 0.48 37 GLU A N 7
ATOM 10494 C CA . GLU A 1 37 ? 12.461 2.171 3.311 1.00 0.51 37 GLU A CA 7
ATOM 10495 C C . GLU A 1 37 ? 11.146 2.706 2.753 1.00 0.44 37 GLU A C 7
ATOM 10496 O O . GLU A 1 37 ? 11.106 3.801 2.191 1.00 0.48 37 GLU A O 7
ATOM 10508 N N . ALA A 1 38 ? 10.071 1.947 2.924 1.00 0.40 38 ALA A N 7
ATOM 10509 C CA . ALA A 1 38 ? 8.763 2.375 2.452 1.00 0.42 38 ALA A CA 7
ATOM 10510 C C . ALA A 1 38 ? 8.209 3.503 3.315 1.00 0.39 38 ALA A C 7
ATOM 10511 O O . ALA A 1 38 ? 7.833 4.555 2.802 1.00 0.42 38 ALA A O 7
ATOM 10518 N N . ARG A 1 39 ? 8.183 3.290 4.630 1.00 0.41 39 ARG A N 7
ATOM 10519 C CA . ARG A 1 39 ? 7.582 4.254 5.553 1.00 0.50 39 ARG A CA 7
ATOM 10520 C C . ARG A 1 39 ? 8.294 5.606 5.506 1.00 0.46 39 ARG A C 7
ATOM 10521 O O . ARG A 1 39 ? 7.655 6.652 5.606 1.00 0.52 39 ARG A O 7
ATOM 10542 N N . LYS A 1 40 ? 9.610 5.586 5.344 1.00 0.45 40 LYS A N 7
ATOM 10543 C CA . LYS A 1 40 ? 10.382 6.824 5.308 1.00 0.49 40 LYS A CA 7
ATOM 10544 C C . LYS A 1 40 ? 10.187 7.547 3.978 1.00 0.42 40 LYS A C 7
ATOM 10545 O O . LYS A 1 40 ? 10.158 8.777 3.932 1.00 0.47 40 LYS A O 7
ATOM 10564 N N . MET A 1 41 ? 10.030 6.779 2.903 1.00 0.39 41 MET A N 7
ATOM 10565 C CA . MET A 1 41 ? 9.802 7.356 1.584 1.00 0.41 41 MET A CA 7
ATOM 10566 C C . MET A 1 41 ? 8.390 7.924 1.515 1.00 0.42 41 MET A C 7
ATOM 10567 O O . MET A 1 41 ? 8.152 8.972 0.915 1.00 0.52 41 MET A O 7
ATOM 10581 N N . ALA A 1 42 ? 7.461 7.218 2.151 1.00 0.40 42 ALA A N 7
ATOM 10582 C CA . ALA A 1 42 ? 6.085 7.674 2.261 1.00 0.49 42 ALA A CA 7
ATOM 10583 C C . ALA A 1 42 ? 6.019 8.980 3.037 1.00 0.51 42 ALA A C 7
ATOM 10584 O O . ALA A 1 42 ? 5.329 9.914 2.639 1.00 0.59 42 ALA A O 7
ATOM 10591 N N . GLU A 1 43 ? 6.766 9.041 4.131 1.00 0.50 43 GLU A N 7
ATOM 10592 C CA . GLU A 1 43 ? 6.835 10.238 4.960 1.00 0.60 43 GLU A CA 7
ATOM 10593 C C . GLU A 1 43 ? 7.392 11.413 4.157 1.00 0.62 43 GLU A C 7
ATOM 10594 O O . GLU A 1 43 ? 7.020 12.567 4.374 1.00 0.73 43 GLU A O 7
ATOM 10606 N N . LYS A 1 44 ? 8.270 11.098 3.216 1.00 0.58 44 LYS A N 7
ATOM 10607 C CA . LYS A 1 44 ? 8.934 12.102 2.407 1.00 0.66 44 LYS A CA 7
ATOM 10608 C C . LYS A 1 44 ? 7.968 12.761 1.422 1.00 0.66 44 LYS A C 7
ATOM 10609 O O . LYS A 1 44 ? 7.873 13.984 1.362 1.00 0.70 44 LYS A O 7
ATOM 10628 N N . ALA A 1 45 ? 7.249 11.950 0.656 1.00 0.67 45 ALA A N 7
ATOM 10629 C CA . ALA A 1 45 ? 6.385 12.478 -0.397 1.00 0.74 45 ALA A CA 7
ATOM 10630 C C . ALA A 1 45 ? 4.944 12.652 0.078 1.00 0.73 45 ALA A C 7
ATOM 10631 O O . ALA A 1 45 ? 4.053 12.972 -0.712 1.00 0.81 45 ALA A O 7
ATOM 10638 N N . ASN A 1 46 ? 4.732 12.419 1.372 1.00 0.69 46 ASN A N 7
ATOM 10639 C CA . ASN A 1 46 ? 3.434 12.616 2.027 1.00 0.72 46 ASN A CA 7
ATOM 10640 C C . ASN A 1 46 ? 2.428 11.567 1.566 1.00 0.67 46 ASN A C 7
ATOM 10641 O O . ASN A 1 46 ? 1.471 11.859 0.848 1.00 0.84 46 ASN A O 7
ATOM 10652 N N . LEU A 1 47 ? 2.672 10.337 1.977 1.00 0.51 47 LEU A N 7
ATOM 10653 C CA . LEU A 1 47 ? 1.790 9.226 1.666 1.00 0.51 47 LEU A CA 7
ATOM 10654 C C . LEU A 1 47 ? 1.133 8.712 2.936 1.00 0.46 47 LEU A C 7
ATOM 10655 O O . LEU A 1 47 ? 1.759 8.676 3.993 1.00 0.56 47 LEU A O 7
ATOM 10671 N N . TYR A 1 48 ? -0.126 8.321 2.838 1.00 0.49 48 TYR A N 7
ATOM 10672 C CA . TYR A 1 48 ? -0.793 7.662 3.949 1.00 0.54 48 TYR A CA 7
ATOM 10673 C C . TYR A 1 48 ? -0.485 6.173 3.889 1.00 0.46 48 TYR A C 7
ATOM 10674 O O . TYR A 1 48 ? -1.219 5.410 3.269 1.00 0.58 48 TYR A O 7
ATOM 10692 N N . LEU A 1 49 ? 0.608 5.770 4.517 1.00 0.46 49 LEU A N 7
ATOM 10693 C CA . LEU A 1 49 ? 1.064 4.390 4.432 1.00 0.46 49 LEU A CA 7
ATOM 10694 C C . LEU A 1 49 ? 0.656 3.606 5.669 1.00 0.50 49 LEU A C 7
ATOM 10695 O O . LEU A 1 49 ? 0.937 4.009 6.800 1.00 0.61 49 LEU A O 7
ATOM 10711 N N . LEU A 1 50 ? -0.019 2.492 5.443 1.00 0.52 50 LEU A N 7
ATOM 10712 C CA . LEU A 1 50 ? -0.453 1.626 6.524 1.00 0.63 50 LEU A CA 7
ATOM 10713 C C . LEU A 1 50 ? 0.203 0.254 6.415 1.00 0.69 50 LEU A C 7
ATOM 10714 O O . LEU A 1 50 ? 0.182 -0.376 5.354 1.00 0.69 50 LEU A O 7
ATOM 10730 N N . THR A 1 51 ? 0.798 -0.191 7.508 1.00 0.85 51 THR A N 7
ATOM 10731 C CA . THR A 1 51 ? 1.292 -1.555 7.613 1.00 1.00 51 THR A CA 7
ATOM 10732 C C . THR A 1 51 ? 0.367 -2.331 8.542 1.00 1.38 51 THR A C 7
ATOM 10733 O O . THR A 1 51 ? 0.416 -2.172 9.764 1.00 2.04 51 THR A O 7
ATOM 10744 N N . LEU A 1 52 ? -0.494 -3.146 7.956 1.00 1.17 52 LEU A N 7
ATOM 10745 C CA . LEU A 1 52 ? -1.596 -3.749 8.690 1.00 1.66 52 LEU A CA 7
ATOM 10746 C C . LEU A 1 52 ? -1.966 -5.101 8.100 1.00 1.10 52 LEU A C 7
ATOM 10747 O O . LEU A 1 52 ? -1.526 -5.453 7.008 1.00 1.25 52 LEU A O 7
ATOM 10763 N N . GLU A 1 53 ? -2.774 -5.852 8.838 1.00 1.35 53 GLU A N 7
ATOM 10764 C CA . GLU A 1 53 ? -3.373 -7.066 8.310 1.00 1.60 53 GLU A CA 7
ATOM 10765 C C . GLU A 1 53 ? -4.895 -7.035 8.485 1.00 1.84 53 GLU A C 7
ATOM 10766 O O . GLU A 1 53 ? -5.610 -7.874 7.935 1.00 2.34 53 GLU A O 7
ATOM 10778 N N . THR A 1 54 ? -5.384 -6.060 9.248 1.00 1.76 54 THR A N 7
ATOM 10779 C CA . THR A 1 54 ? -6.814 -5.785 9.313 1.00 1.96 54 THR A CA 7
ATOM 10780 C C . THR A 1 54 ? -7.128 -4.573 8.442 1.00 1.44 54 THR A C 7
ATOM 10781 O O . THR A 1 54 ? -6.787 -3.435 8.786 1.00 1.41 54 THR A O 7
ATOM 10792 N N . ASP A 1 55 ? -7.788 -4.827 7.326 1.00 1.58 55 ASP A N 7
ATOM 10793 C CA . ASP A 1 55 ? -7.916 -3.848 6.254 1.00 1.57 55 ASP A CA 7
ATOM 10794 C C . ASP A 1 55 ? -9.010 -2.814 6.511 1.00 1.40 55 ASP A C 7
ATOM 10795 O O . ASP A 1 55 ? -8.713 -1.630 6.683 1.00 1.25 55 ASP A O 7
ATOM 10804 N N . ASP A 1 56 ? -10.259 -3.262 6.546 1.00 1.62 56 ASP A N 7
ATOM 10805 C CA . ASP A 1 56 ? -11.413 -2.358 6.594 1.00 1.72 56 ASP A CA 7
ATOM 10806 C C . ASP A 1 56 ? -11.332 -1.357 7.733 1.00 1.47 56 ASP A C 7
ATOM 10807 O O . ASP A 1 56 ? -11.664 -0.188 7.552 1.00 1.48 56 ASP A O 7
ATOM 10816 N N . LYS A 1 57 ? -10.895 -1.804 8.898 1.00 1.39 57 LYS A N 7
ATOM 10817 C CA . LYS A 1 57 ? -10.883 -0.943 10.070 1.00 1.42 57 LYS A CA 7
ATOM 10818 C C . LYS A 1 57 ? -9.930 0.239 9.894 1.00 1.20 57 LYS A C 7
ATOM 10819 O O . LYS A 1 57 ? -10.334 1.391 10.005 1.00 1.27 57 LYS A O 7
ATOM 10838 N N . LYS A 1 58 ? -8.671 -0.053 9.593 1.00 1.07 58 LYS A N 7
ATOM 10839 C CA . LYS A 1 58 ? -7.637 0.979 9.581 1.00 1.04 58 LYS A CA 7
ATOM 10840 C C . LYS A 1 58 ? -7.632 1.757 8.268 1.00 0.88 58 LYS A C 7
ATOM 10841 O O . LYS A 1 58 ? -7.660 2.988 8.264 1.00 0.87 58 LYS A O 7
ATOM 10860 N N . ILE A 1 59 ? -7.610 1.028 7.160 1.00 0.83 59 ILE A N 7
ATOM 10861 C CA . ILE A 1 59 ? -7.460 1.630 5.840 1.00 0.80 59 ILE A CA 7
ATOM 10862 C C . ILE A 1 59 ? -8.635 2.542 5.506 1.00 0.74 59 ILE A C 7
ATOM 10863 O O . ILE A 1 59 ? -8.447 3.690 5.102 1.00 0.78 59 ILE A O 7
ATOM 10879 N N . GLU A 1 60 ? -9.841 2.032 5.697 1.00 0.77 60 GLU A N 7
ATOM 10880 C CA . GLU A 1 60 ? -11.039 2.774 5.345 1.00 0.87 60 GLU A CA 7
ATOM 10881 C C . GLU A 1 60 ? -11.223 3.980 6.262 1.00 0.85 60 GLU A C 7
ATOM 10882 O O . GLU A 1 60 ? -11.703 5.021 5.826 1.00 0.94 60 GLU A O 7
ATOM 10894 N N . ASP A 1 61 ? -10.812 3.848 7.520 1.00 0.82 61 ASP A N 7
ATOM 10895 C CA . ASP A 1 61 ? -10.944 4.939 8.483 1.00 0.88 61 ASP A CA 7
ATOM 10896 C C . ASP A 1 61 ? -10.156 6.164 8.030 1.00 0.79 61 ASP A C 7
ATOM 10897 O O . ASP A 1 61 ? -10.696 7.269 7.959 1.00 0.83 61 ASP A O 7
ATOM 10906 N N . ILE A 1 62 ? -8.886 5.962 7.705 1.00 0.72 62 ILE A N 7
ATOM 10907 C CA . ILE A 1 62 ? -8.017 7.063 7.301 1.00 0.69 62 ILE A CA 7
ATOM 10908 C C . ILE A 1 62 ? -8.441 7.636 5.948 1.00 0.68 62 ILE A C 7
ATOM 10909 O O . ILE A 1 62 ? -8.405 8.851 5.739 1.00 0.73 62 ILE A O 7
ATOM 10925 N N . LEU A 1 63 ? -8.876 6.766 5.047 1.00 0.68 63 LEU A N 7
ATOM 10926 C CA . LEU A 1 63 ? -9.194 7.177 3.690 1.00 0.76 63 LEU A CA 7
ATOM 10927 C C . LEU A 1 63 ? -10.551 7.877 3.624 1.00 0.84 63 LEU A C 7
ATOM 10928 O O . LEU A 1 63 ? -10.677 8.944 3.020 1.00 0.94 63 LEU A O 7
ATOM 10944 N N . LYS A 1 64 ? -11.556 7.287 4.260 1.00 0.89 64 LYS A N 7
ATOM 10945 C CA . LYS A 1 64 ? -12.913 7.826 4.221 1.00 1.05 64 LYS A CA 7
ATOM 10946 C C . LYS A 1 64 ? -12.962 9.206 4.866 1.00 1.03 64 LYS A C 7
ATOM 10947 O O . LYS A 1 64 ? -13.736 10.072 4.449 1.00 1.13 64 LYS A O 7
ATOM 10966 N N . SER A 1 65 ? -12.128 9.411 5.873 1.00 0.97 65 SER A N 7
ATOM 10967 C CA . SER A 1 65 ? -12.092 10.674 6.588 1.00 1.06 65 SER A CA 7
ATOM 10968 C C . SER A 1 65 ? -11.283 11.726 5.830 1.00 1.03 65 SER A C 7
ATOM 10969 O O . SER A 1 65 ? -11.249 12.888 6.230 1.00 1.13 65 SER A O 7
ATOM 10977 N N . LEU A 1 66 ? -10.630 11.333 4.740 1.00 0.97 66 LEU A N 7
ATOM 10978 C CA . LEU A 1 66 ? -9.892 12.303 3.938 1.00 1.05 66 LEU A CA 7
ATOM 10979 C C . LEU A 1 66 ? -10.834 13.021 2.961 1.00 1.20 66 LEU A C 7
ATOM 10980 O O . LEU A 1 66 ? -10.750 14.241 2.799 1.00 1.55 66 LEU A O 7
ATOM 10996 N N . GLY A 1 67 ? -11.744 12.280 2.333 1.00 1.07 67 GLY A N 7
ATOM 10997 C CA . GLY A 1 67 ? -12.775 12.911 1.533 1.00 1.26 67 GLY A CA 7
ATOM 10998 C C . GLY A 1 67 ? -12.964 12.247 0.183 1.00 1.22 67 GLY A C 7
ATOM 10999 O O . GLY A 1 67 ? -13.743 11.302 0.060 1.00 1.28 67 GLY A O 7
ATOM 11003 N N . PRO A 1 68 ? -12.255 12.727 -0.850 1.00 1.24 68 PRO A N 7
ATOM 11004 C CA . PRO A 1 68 ? -12.374 12.198 -2.217 1.00 1.29 68 PRO A CA 7
ATOM 11005 C C . PRO A 1 68 ? -11.891 10.753 -2.312 1.00 1.15 68 PRO A C 7
ATOM 11006 O O . PRO A 1 68 ? -11.204 10.263 -1.416 1.00 0.99 68 PRO A O 7
ATOM 11017 N N . PRO A 1 69 ? -12.272 10.038 -3.386 1.00 1.30 69 PRO A N 7
ATOM 11018 C CA . PRO A 1 69 ? -11.779 8.684 -3.638 1.00 1.26 69 PRO A CA 7
ATOM 11019 C C . PRO A 1 69 ? -10.271 8.690 -3.872 1.00 1.05 69 PRO A C 7
ATOM 11020 O O . PRO A 1 69 ? -9.794 8.992 -4.970 1.00 1.17 69 PRO A O 7
ATOM 11031 N N . VAL A 1 70 ? -9.537 8.356 -2.826 1.00 0.85 70 VAL A N 7
ATOM 11032 C CA . VAL A 1 70 ? -8.088 8.453 -2.822 1.00 0.67 70 VAL A CA 7
ATOM 11033 C C . VAL A 1 70 ? -7.454 7.329 -3.630 1.00 0.60 70 VAL A C 7
ATOM 11034 O O . VAL A 1 70 ? -7.958 6.206 -3.655 1.00 0.66 70 VAL A O 7
ATOM 11047 N N . LYS A 1 71 ? -6.354 7.647 -4.298 1.00 0.55 71 LYS A N 7
ATOM 11048 C CA . LYS A 1 71 ? -5.609 6.650 -5.055 1.00 0.54 71 LYS A CA 7
ATOM 11049 C C . LYS A 1 71 ? -4.719 5.853 -4.113 1.00 0.43 71 LYS A C 7
ATOM 11050 O O . LYS A 1 71 ? -3.931 6.430 -3.357 1.00 0.41 71 LYS A O 7
ATOM 11069 N N . ILE A 1 72 ? -4.854 4.539 -4.146 1.00 0.45 72 ILE A N 7
ATOM 11070 C CA . ILE A 1 72 ? -4.084 3.675 -3.267 1.00 0.43 72 ILE A CA 7
ATOM 11071 C C . ILE A 1 72 ? -3.046 2.876 -4.047 1.00 0.41 72 ILE A C 7
ATOM 11072 O O . ILE A 1 72 ? -3.381 2.159 -4.989 1.00 0.50 72 ILE A O 7
ATOM 11088 N N . LEU A 1 73 ? -1.789 3.013 -3.659 1.00 0.37 73 LEU A N 7
ATOM 11089 C CA . LEU A 1 73 ? -0.735 2.154 -4.181 1.00 0.37 73 LEU A CA 7
ATOM 11090 C C . LEU A 1 73 ? -0.410 1.085 -3.142 1.00 0.37 73 LEU A C 7
ATOM 11091 O O . LEU A 1 73 ? -0.173 1.394 -1.975 1.00 0.46 73 LEU A O 7
ATOM 11107 N N . VAL A 1 74 ? -0.429 -0.169 -3.562 1.00 0.40 74 VAL A N 7
ATOM 11108 C CA . VAL A 1 74 ? -0.256 -1.282 -2.641 1.00 0.40 74 VAL A CA 7
ATOM 11109 C C . VAL A 1 74 ? 1.014 -2.063 -2.958 1.00 0.39 74 VAL A C 7
ATOM 11110 O O . VAL A 1 74 ? 1.166 -2.593 -4.058 1.00 0.47 74 VAL A O 7
ATOM 11123 N N . LEU A 1 75 ? 1.919 -2.121 -1.993 1.00 0.38 75 LEU A N 7
ATOM 11124 C CA . LEU A 1 75 ? 3.153 -2.883 -2.134 1.00 0.38 75 LEU A CA 7
ATOM 11125 C C . LEU A 1 75 ? 3.031 -4.190 -1.368 1.00 0.35 75 LEU A C 7
ATOM 11126 O O . LEU A 1 75 ? 2.745 -4.193 -0.169 1.00 0.43 75 LEU A O 7
ATOM 11142 N N . LEU A 1 76 ? 3.235 -5.299 -2.052 1.00 0.34 76 LEU A N 7
ATOM 11143 C CA . LEU A 1 76 ? 3.144 -6.599 -1.413 1.00 0.42 76 LEU A CA 7
ATOM 11144 C C . LEU A 1 76 ? 4.431 -7.386 -1.599 1.00 0.41 76 LEU A C 7
ATOM 11145 O O . LEU A 1 76 ? 4.911 -7.545 -2.719 1.00 0.48 76 LEU A O 7
ATOM 11161 N N . GLU A 1 77 ? 4.992 -7.855 -0.497 1.00 0.46 77 GLU A N 7
ATOM 11162 C CA . GLU A 1 77 ? 6.084 -8.810 -0.557 1.00 0.49 77 GLU A CA 7
ATOM 11163 C C . GLU A 1 77 ? 5.477 -10.193 -0.717 1.00 0.49 77 GLU A C 7
ATOM 11164 O O . GLU A 1 77 ? 4.615 -10.585 0.073 1.00 0.59 77 GLU A O 7
ATOM 11176 N N . ASP A 1 78 ? 5.903 -10.916 -1.743 1.00 0.54 78 ASP A N 7
ATOM 11177 C CA . ASP A 1 78 ? 5.275 -12.186 -2.090 1.00 0.61 78 ASP A CA 7
ATOM 11178 C C . ASP A 1 78 ? 5.530 -13.241 -1.022 1.00 0.63 78 ASP A C 7
ATOM 11179 O O . ASP A 1 78 ? 6.516 -13.975 -1.064 1.00 0.72 78 ASP A O 7
ATOM 11188 N N . THR A 1 79 ? 4.642 -13.284 -0.052 1.00 0.61 79 THR A N 7
ATOM 11189 C CA . THR A 1 79 ? 4.688 -14.281 0.993 1.00 0.72 79 THR A CA 7
ATOM 11190 C C . THR A 1 79 ? 3.520 -15.245 0.840 1.00 0.78 79 THR A C 7
ATOM 11191 O O . THR A 1 79 ? 2.701 -15.080 -0.068 1.00 0.84 79 THR A O 7
ATOM 11202 N N . LYS A 1 80 ? 3.426 -16.232 1.715 1.00 0.84 80 LYS A N 7
ATOM 11203 C CA . LYS A 1 80 ? 2.346 -17.205 1.635 1.00 0.92 80 LYS A CA 7
ATOM 11204 C C . LYS A 1 80 ? 1.003 -16.525 1.902 1.00 0.88 80 LYS A C 7
ATOM 11205 O O . LYS A 1 80 ? -0.005 -16.830 1.264 1.00 0.90 80 LYS A O 7
ATOM 11224 N N . ASP A 1 81 ? 1.012 -15.577 2.831 1.00 0.90 81 ASP A N 7
ATOM 11225 C CA . ASP A 1 81 ? -0.201 -14.860 3.216 1.00 0.93 81 ASP A CA 7
ATOM 11226 C C . ASP A 1 81 ? -0.541 -13.766 2.209 1.00 0.83 81 ASP A C 7
ATOM 11227 O O . ASP A 1 81 ? -1.697 -13.365 2.086 1.00 0.82 81 ASP A O 7
ATOM 11236 N N . ALA A 1 82 ? 0.474 -13.285 1.501 1.00 0.82 82 ALA A N 7
ATOM 11237 C CA . ALA A 1 82 ? 0.312 -12.178 0.562 1.00 0.82 82 ALA A CA 7
ATOM 11238 C C . ALA A 1 82 ? -0.699 -12.488 -0.538 1.00 0.82 82 ALA A C 7
ATOM 11239 O O . ALA A 1 82 ? -1.403 -11.594 -0.998 1.00 0.84 82 ALA A O 7
ATOM 11246 N N . ASP A 1 83 ? -0.783 -13.751 -0.950 1.00 0.91 83 ASP A N 7
ATOM 11247 C CA . ASP A 1 83 ? -1.700 -14.130 -2.024 1.00 1.03 83 ASP A CA 7
ATOM 11248 C C . ASP A 1 83 ? -3.135 -14.044 -1.541 1.00 0.98 83 ASP A C 7
ATOM 11249 O O . ASP A 1 83 ? -4.051 -13.774 -2.319 1.00 1.03 83 ASP A O 7
ATOM 11258 N N . LYS A 1 84 ? -3.317 -14.262 -0.248 1.00 0.96 84 LYS A N 7
ATOM 11259 C CA . LYS A 1 84 ? -4.618 -14.104 0.376 1.00 1.04 84 LYS A CA 7
ATOM 11260 C C . LYS A 1 84 ? -5.030 -12.643 0.342 1.00 0.94 84 LYS A C 7
ATOM 11261 O O . LYS A 1 84 ? -6.062 -12.291 -0.224 1.00 1.04 84 LYS A O 7
ATOM 11280 N N . VAL A 1 85 ? -4.186 -11.794 0.923 1.00 0.80 85 VAL A N 7
ATOM 11281 C CA . VAL A 1 85 ? -4.469 -10.363 1.029 1.00 0.77 85 VAL A CA 7
ATOM 11282 C C . VAL A 1 85 ? -4.629 -9.745 -0.359 1.00 0.68 85 VAL A C 7
ATOM 11283 O O . VAL A 1 85 ? -5.453 -8.854 -0.559 1.00 0.75 85 VAL A O 7
ATOM 11296 N N . LYS A 1 86 ? -3.855 -10.247 -1.313 1.00 0.60 86 LYS A N 7
ATOM 11297 C CA . LYS A 1 86 ? -3.889 -9.749 -2.681 1.00 0.59 86 LYS A CA 7
ATOM 11298 C C . LYS A 1 86 ? -5.296 -9.842 -3.265 1.00 0.69 86 LYS A C 7
ATOM 11299 O O . LYS A 1 86 ? -5.859 -8.844 -3.722 1.00 0.78 86 LYS A O 7
ATOM 11318 N N . LYS A 1 87 ? -5.868 -11.034 -3.220 1.00 0.75 87 LYS A N 7
ATOM 11319 C CA . LYS A 1 87 ? -7.176 -11.271 -3.810 1.00 0.89 87 LYS A CA 7
ATOM 11320 C C . LYS A 1 87 ? -8.290 -10.702 -2.939 1.00 0.88 87 LYS A C 7
ATOM 11321 O O . LYS A 1 87 ? -9.366 -10.374 -3.436 1.00 0.93 87 LYS A O 7
ATOM 11340 N N . GLU A 1 88 ? -8.036 -10.583 -1.642 1.00 0.90 88 GLU A N 7
ATOM 11341 C CA . GLU A 1 88 ? -9.020 -10.021 -0.725 1.00 0.98 88 GLU A CA 7
ATOM 11342 C C . GLU A 1 88 ? -9.199 -8.530 -0.974 1.00 0.96 88 GLU A C 7
ATOM 11343 O O . GLU A 1 88 ? -10.324 -8.044 -1.098 1.00 1.02 88 GLU A O 7
ATOM 11355 N N . ILE A 1 89 ? -8.084 -7.811 -1.066 1.00 0.91 89 ILE A N 7
ATOM 11356 C CA . ILE A 1 89 ? -8.118 -6.373 -1.297 1.00 0.93 89 ILE A CA 7
ATOM 11357 C C . ILE A 1 89 ? -8.800 -6.051 -2.622 1.00 0.87 89 ILE A C 7
ATOM 11358 O O . ILE A 1 89 ? -9.684 -5.195 -2.676 1.00 0.91 89 ILE A O 7
ATOM 11374 N N . GLU A 1 90 ? -8.409 -6.754 -3.683 1.00 0.81 90 GLU A N 7
ATOM 11375 C CA . GLU A 1 90 ? -8.989 -6.523 -5.003 1.00 0.79 90 GLU A CA 7
ATOM 11376 C C . GLU A 1 90 ? -10.487 -6.813 -5.005 1.00 0.79 90 GLU A C 7
ATOM 11377 O O . GLU A 1 90 ? -11.260 -6.127 -5.671 1.00 0.79 90 GLU A O 7
ATOM 11389 N N . LYS A 1 91 ? -10.883 -7.829 -4.252 1.00 0.85 91 LYS A N 7
ATOM 11390 C CA . LYS A 1 91 ? -12.274 -8.230 -4.151 1.00 0.93 91 LYS A CA 7
ATOM 11391 C C . LYS A 1 91 ? -13.109 -7.129 -3.500 1.00 0.96 91 LYS A C 7
ATOM 11392 O O . LYS A 1 91 ? -14.187 -6.778 -3.984 1.00 0.97 91 LYS A O 7
ATOM 11411 N N . LYS A 1 92 ? -12.593 -6.574 -2.412 1.00 1.03 92 LYS A N 7
ATOM 11412 C CA . LYS A 1 92 ? -13.287 -5.514 -1.697 1.00 1.17 92 LYS A CA 7
ATOM 11413 C C . LYS A 1 92 ? -13.262 -4.213 -2.488 1.00 1.08 92 LYS A C 7
ATOM 11414 O O . LYS A 1 92 ? -14.296 -3.572 -2.671 1.00 1.15 92 LYS A O 7
ATOM 11433 N N . ALA A 1 93 ? -12.084 -3.845 -2.977 1.00 0.98 93 ALA A N 7
ATOM 11434 C CA . ALA A 1 93 ? -11.912 -2.606 -3.732 1.00 0.99 93 ALA A CA 7
ATOM 11435 C C . ALA A 1 93 ? -12.756 -2.611 -5.001 1.00 0.90 93 ALA A C 7
ATOM 11436 O O . ALA A 1 93 ? -13.066 -1.557 -5.560 1.00 0.98 93 ALA A O 7
ATOM 11443 N N . ARG A 1 94 ? -13.128 -3.801 -5.444 1.00 0.82 94 ARG A N 7
ATOM 11444 C CA . ARG A 1 94 ? -13.971 -3.957 -6.619 1.00 0.85 94 ARG A CA 7
ATOM 11445 C C . ARG A 1 94 ? -15.389 -3.476 -6.324 1.00 0.86 94 ARG A C 7
ATOM 11446 O O . ARG A 1 94 ? -15.913 -2.606 -7.016 1.00 0.92 94 ARG A O 7
ATOM 11467 N N . LYS A 1 95 ? -15.992 -4.013 -5.269 1.00 0.90 95 LYS A N 7
ATOM 11468 C CA . LYS A 1 95 ? -17.378 -3.691 -4.946 1.00 1.02 95 LYS A CA 7
ATOM 11469 C C . LYS A 1 95 ? -17.497 -2.337 -4.247 1.00 1.02 95 LYS A C 7
ATOM 11470 O O . LYS A 1 95 ? -18.571 -1.741 -4.220 1.00 1.15 95 LYS A O 7
ATOM 11489 N N . LYS A 1 96 ? -16.392 -1.848 -3.692 1.00 0.97 96 LYS A N 7
ATOM 11490 C CA . LYS A 1 96 ? -16.382 -0.530 -3.061 1.00 1.03 96 LYS A CA 7
ATOM 11491 C C . LYS A 1 96 ? -16.005 0.546 -4.077 1.00 0.96 96 LYS A C 7
ATOM 11492 O O . LYS A 1 96 ? -16.080 1.742 -3.797 1.00 1.07 96 LYS A O 7
ATOM 11511 N N . ASN A 1 97 ? -15.605 0.082 -5.264 1.00 0.86 97 ASN A N 7
ATOM 11512 C CA . ASN A 1 97 ? -15.171 0.943 -6.369 1.00 0.86 97 ASN A CA 7
ATOM 11513 C C . ASN A 1 97 ? -14.058 1.886 -5.919 1.00 0.87 97 ASN A C 7
ATOM 11514 O O . ASN A 1 97 ? -14.124 3.100 -6.117 1.00 1.04 97 ASN A O 7
ATOM 11525 N N . LEU A 1 98 ? -13.028 1.311 -5.322 1.00 0.78 98 LEU A N 7
ATOM 11526 C CA . LEU A 1 98 ? -11.908 2.089 -4.814 1.00 0.84 98 LEU A CA 7
ATOM 11527 C C . LEU A 1 98 ? -10.642 1.684 -5.567 1.00 0.71 98 LEU A C 7
ATOM 11528 O O . LEU A 1 98 ? -10.096 0.607 -5.324 1.00 0.65 98 LEU A O 7
ATOM 11544 N N . PRO A 1 99 ? -10.195 2.515 -6.527 1.00 0.83 99 PRO A N 7
ATOM 11545 C CA . PRO A 1 99 ? -8.995 2.232 -7.322 1.00 0.85 99 PRO A CA 7
ATOM 11546 C C . PRO A 1 99 ? -7.768 1.910 -6.471 1.00 0.70 99 PRO A C 7
ATOM 11547 O O . PRO A 1 99 ? -7.300 2.744 -5.692 1.00 0.77 99 PRO A O 7
ATOM 11558 N N . VAL A 1 100 ? -7.244 0.702 -6.640 1.00 0.58 100 VAL A N 7
ATOM 11559 C CA . VAL A 1 100 ? -6.022 0.292 -5.966 1.00 0.47 100 VAL A CA 7
ATOM 11560 C C . VAL A 1 100 ? -5.008 -0.215 -6.987 1.00 0.42 100 VAL A C 7
ATOM 11561 O O . VAL A 1 100 ? -5.343 -0.990 -7.884 1.00 0.50 100 VAL A O 7
ATOM 11574 N N . ARG A 1 101 ? -3.776 0.251 -6.870 1.00 0.43 101 ARG A N 7
ATOM 11575 C CA . ARG A 1 101 ? -2.712 -0.182 -7.758 1.00 0.43 101 ARG A CA 7
ATOM 11576 C C . ARG A 1 101 ? -1.736 -1.066 -6.995 1.00 0.40 101 ARG A C 7
ATOM 11577 O O . ARG A 1 101 ? -0.883 -0.575 -6.256 1.00 0.39 101 ARG A O 7
ATOM 11598 N N . ILE A 1 102 ? -1.878 -2.370 -7.165 1.00 0.43 102 ILE A N 7
ATOM 11599 C CA . ILE A 1 102 ? -1.091 -3.328 -6.406 1.00 0.43 102 ILE A CA 7
ATOM 11600 C C . ILE A 1 102 ? 0.142 -3.777 -7.183 1.00 0.45 102 ILE A C 7
ATOM 11601 O O . ILE A 1 102 ? 0.055 -4.112 -8.363 1.00 0.56 102 ILE A O 7
ATOM 11617 N N . ARG A 1 103 ? 1.287 -3.769 -6.515 1.00 0.41 103 ARG A N 7
ATOM 11618 C CA . ARG A 1 103 ? 2.528 -4.270 -7.089 1.00 0.50 103 ARG A CA 7
ATOM 11619 C C . ARG A 1 103 ? 3.260 -5.146 -6.076 1.00 0.43 103 ARG A C 7
ATOM 11620 O O . ARG A 1 103 ? 3.483 -4.734 -4.937 1.00 0.53 103 ARG A O 7
ATOM 11641 N N . LYS A 1 104 ? 3.611 -6.353 -6.483 1.00 0.38 104 LYS A N 7
ATOM 11642 C CA . LYS A 1 104 ? 4.447 -7.214 -5.661 1.00 0.39 104 LYS A CA 7
ATOM 11643 C C . LYS A 1 104 ? 5.907 -6.900 -5.925 1.00 0.37 104 LYS A C 7
ATOM 11644 O O . LYS A 1 104 ? 6.385 -7.045 -7.052 1.00 0.46 104 LYS A O 7
ATOM 11663 N N . VAL A 1 105 ? 6.617 -6.478 -4.897 1.00 0.35 105 VAL A N 7
ATOM 11664 C CA . VAL A 1 105 ? 8.006 -6.088 -5.050 1.00 0.39 105 VAL A CA 7
ATOM 11665 C C . VAL A 1 105 ? 8.829 -6.561 -3.869 1.00 0.46 105 VAL A C 7
ATOM 11666 O O . VAL A 1 105 ? 8.431 -6.407 -2.715 1.00 0.52 105 VAL A O 7
ATOM 11679 N N . THR A 1 106 ? 9.968 -7.155 -4.160 1.00 0.52 106 THR A N 7
ATOM 11680 C CA . THR A 1 106 ? 10.922 -7.461 -3.125 1.00 0.61 106 THR A CA 7
ATOM 11681 C C . THR A 1 106 ? 12.218 -6.714 -3.422 1.00 0.58 106 THR A C 7
ATOM 11682 O O . THR A 1 106 ? 13.109 -7.202 -4.120 1.00 0.67 106 THR A O 7
ATOM 11693 N N . SER A 1 107 ? 12.301 -5.516 -2.868 1.00 0.50 107 SER A N 7
ATOM 11694 C CA . SER A 1 107 ? 13.434 -4.631 -3.062 1.00 0.51 107 SER A CA 7
ATOM 11695 C C . SER A 1 107 ? 13.167 -3.321 -2.341 1.00 0.45 107 SER A C 7
ATOM 11696 O O . SER A 1 107 ? 12.184 -2.639 -2.636 1.00 0.44 107 SER A O 7
ATOM 11704 N N . PRO A 1 108 ? 14.019 -2.951 -1.376 1.00 0.47 108 PRO A N 7
ATOM 11705 C CA . PRO A 1 108 ? 13.887 -1.676 -0.679 1.00 0.49 108 PRO A CA 7
ATOM 11706 C C . PRO A 1 108 ? 14.063 -0.504 -1.634 1.00 0.43 108 PRO A C 7
ATOM 11707 O O . PRO A 1 108 ? 13.518 0.574 -1.419 1.00 0.47 108 PRO A O 7
ATOM 11718 N N . ASP A 1 109 ? 14.816 -0.736 -2.703 1.00 0.46 109 ASP A N 7
ATOM 11719 C CA . ASP A 1 109 ? 15.046 0.283 -3.717 1.00 0.50 109 ASP A CA 7
ATOM 11720 C C . ASP A 1 109 ? 13.780 0.520 -4.523 1.00 0.41 109 ASP A C 7
ATOM 11721 O O . ASP A 1 109 ? 13.323 1.656 -4.662 1.00 0.44 109 ASP A O 7
ATOM 11730 N N . GLU A 1 110 ? 13.206 -0.560 -5.041 1.00 0.38 110 GLU A N 7
ATOM 11731 C CA . GLU A 1 110 ? 12.005 -0.467 -5.856 1.00 0.38 110 GLU A CA 7
ATOM 11732 C C . GLU A 1 110 ? 10.818 0.027 -5.038 1.00 0.36 110 GLU A C 7
ATOM 11733 O O . GLU A 1 110 ? 9.939 0.708 -5.562 1.00 0.42 110 GLU A O 7
ATOM 11745 N N . ALA A 1 111 ? 10.804 -0.313 -3.753 1.00 0.33 111 ALA A N 7
ATOM 11746 C CA . ALA A 1 111 ? 9.770 0.173 -2.850 1.00 0.35 111 ALA A CA 7
ATOM 11747 C C . ALA A 1 111 ? 9.761 1.696 -2.833 1.00 0.34 111 ALA A C 7
ATOM 11748 O O . ALA A 1 111 ? 8.709 2.326 -2.928 1.00 0.41 111 ALA A O 7
ATOM 11755 N N . LYS A 1 112 ? 10.950 2.279 -2.742 1.00 0.32 112 LYS A N 7
ATOM 11756 C CA . LYS A 1 112 ? 11.094 3.730 -2.746 1.00 0.34 112 LYS A CA 7
ATOM 11757 C C . LYS A 1 112 ? 10.719 4.302 -4.112 1.00 0.37 112 LYS A C 7
ATOM 11758 O O . LYS A 1 112 ? 10.158 5.394 -4.203 1.00 0.42 112 LYS A O 7
ATOM 11777 N N . ARG A 1 113 ? 11.028 3.551 -5.168 1.00 0.38 113 ARG A N 7
ATOM 11778 C CA . ARG A 1 113 ? 10.722 3.968 -6.536 1.00 0.46 113 ARG A CA 7
ATOM 11779 C C . ARG A 1 113 ? 9.228 4.196 -6.734 1.00 0.43 113 ARG A C 7
ATOM 11780 O O . ARG A 1 113 ? 8.802 5.299 -7.081 1.00 0.50 113 ARG A O 7
ATOM 11801 N N . TRP A 1 114 ? 8.439 3.145 -6.514 1.00 0.39 114 TRP A N 7
ATOM 11802 C CA . TRP A 1 114 ? 7.006 3.191 -6.781 1.00 0.39 114 TRP A CA 7
ATOM 11803 C C . TRP A 1 114 ? 6.329 4.290 -5.975 1.00 0.40 114 TRP A C 7
ATOM 11804 O O . TRP A 1 114 ? 5.431 4.967 -6.468 1.00 0.46 114 TRP A O 7
ATOM 11825 N N . ILE A 1 115 ? 6.779 4.476 -4.746 1.00 0.38 115 ILE A N 7
ATOM 11826 C CA . ILE A 1 115 ? 6.227 5.511 -3.883 1.00 0.41 115 ILE A CA 7
ATOM 11827 C C . ILE A 1 115 ? 6.578 6.902 -4.416 1.00 0.47 115 ILE A C 7
ATOM 11828 O O . ILE A 1 115 ? 5.776 7.834 -4.339 1.00 0.55 115 ILE A O 7
ATOM 11844 N N . LYS A 1 116 ? 7.765 7.023 -4.993 1.00 0.50 116 LYS A N 7
ATOM 11845 C CA . LYS A 1 116 ? 8.251 8.287 -5.501 1.00 0.60 116 LYS A CA 7
ATOM 11846 C C . LYS A 1 116 ? 7.506 8.686 -6.772 1.00 0.57 116 LYS A C 7
ATOM 11847 O O . LYS A 1 116 ? 6.905 9.757 -6.836 1.00 0.69 116 LYS A O 7
ATOM 11866 N N . GLU A 1 117 ? 7.521 7.807 -7.765 1.00 0.53 117 GLU A N 7
ATOM 11867 C CA . GLU A 1 117 ? 6.976 8.133 -9.078 1.00 0.58 117 GLU A CA 7
ATOM 11868 C C . GLU A 1 117 ? 5.452 8.239 -9.050 1.00 0.57 117 GLU A C 7
ATOM 11869 O O . GLU A 1 117 ? 4.862 8.997 -9.823 1.00 0.66 117 GLU A O 7
ATOM 11881 N N . PHE A 1 118 ? 4.819 7.493 -8.157 1.00 0.56 118 PHE A N 7
ATOM 11882 C CA . PHE A 1 118 ? 3.366 7.505 -8.053 1.00 0.66 118 PHE A CA 7
ATOM 11883 C C . PHE A 1 118 ? 2.894 8.776 -7.356 1.00 0.73 118 PHE A C 7
ATOM 11884 O O . PHE A 1 118 ? 1.740 9.186 -7.491 1.00 0.88 118 PHE A O 7
ATOM 11901 N N . SER A 1 119 ? 3.806 9.416 -6.637 1.00 0.69 119 SER A N 7
ATOM 11902 C CA . SER A 1 119 ? 3.518 10.700 -6.011 1.00 0.80 119 SER A CA 7
ATOM 11903 C C . SER A 1 119 ? 3.609 11.822 -7.038 1.00 0.79 119 SER A C 7
ATOM 11904 O O . SER A 1 119 ? 3.156 12.942 -6.796 1.00 0.90 119 SER A O 7
ATOM 11912 N N . GLU A 1 120 ? 4.183 11.507 -8.193 1.00 0.81 120 GLU A N 7
ATOM 11913 C CA . GLU A 1 120 ? 4.336 12.479 -9.262 1.00 0.96 120 GLU A CA 7
ATOM 11914 C C . GLU A 1 120 ? 3.173 12.361 -10.243 1.00 1.17 120 GLU A C 7
ATOM 11915 O O . GLU A 1 120 ? 3.011 13.186 -11.141 1.00 1.50 120 GLU A O 7
ATOM 11927 N N . GLU A 1 121 ? 2.366 11.321 -10.058 1.00 1.22 121 GLU A N 7
ATOM 11928 C CA . GLU A 1 121 ? 1.215 11.074 -10.915 1.00 1.56 121 GLU A CA 7
ATOM 11929 C C . GLU A 1 121 ? -0.002 11.833 -10.406 1.00 2.02 121 GLU A C 7
ATOM 11930 O O . GLU A 1 121 ? -0.147 13.024 -10.743 1.00 2.60 121 GLU A O 7
ATOM 11943 N N . GLY A 1 22 ? -4.120 12.632 -2.946 1.00 1.16 22 GLY A N 8
ATOM 11944 C CA . GLY A 1 22 ? -5.071 11.501 -2.870 1.00 1.05 22 GLY A CA 8
ATOM 11945 C C . GLY A 1 22 ? -4.418 10.186 -3.232 1.00 0.87 22 GLY A C 8
ATOM 11946 O O . GLY A 1 22 ? -4.914 9.457 -4.092 1.00 0.89 22 GLY A O 8
ATOM 11949 N N . LEU A 1 23 ? -3.306 9.882 -2.579 1.00 0.75 23 LEU A N 8
ATOM 11950 C CA . LEU A 1 23 ? -2.600 8.634 -2.814 1.00 0.62 23 LEU A CA 8
ATOM 11951 C C . LEU A 1 23 ? -2.491 7.837 -1.519 1.00 0.51 23 LEU A C 8
ATOM 11952 O O . LEU A 1 23 ? -2.108 8.374 -0.477 1.00 0.59 23 LEU A O 8
ATOM 11968 N N . LEU A 1 24 ? -2.846 6.564 -1.590 1.00 0.40 24 LEU A N 8
ATOM 11969 C CA . LEU A 1 24 ? -2.743 5.673 -0.449 1.00 0.39 24 LEU A CA 8
ATOM 11970 C C . LEU A 1 24 ? -1.792 4.537 -0.797 1.00 0.38 24 LEU A C 8
ATOM 11971 O O . LEU A 1 24 ? -2.019 3.806 -1.762 1.00 0.50 24 LEU A O 8
ATOM 11987 N N . VAL A 1 25 ? -0.730 4.395 -0.024 1.00 0.37 25 VAL A N 8
ATOM 11988 C CA . VAL A 1 25 ? 0.265 3.373 -0.293 1.00 0.40 25 VAL A CA 8
ATOM 11989 C C . VAL A 1 25 ? 0.138 2.216 0.691 1.00 0.42 25 VAL A C 8
ATOM 11990 O O . VAL A 1 25 ? 0.536 2.320 1.844 1.00 0.56 25 VAL A O 8
ATOM 12003 N N . LEU A 1 26 ? -0.435 1.120 0.238 1.00 0.46 26 LEU A N 8
ATOM 12004 C CA . LEU A 1 26 ? -0.492 -0.090 1.044 1.00 0.57 26 LEU A CA 8
ATOM 12005 C C . LEU A 1 26 ? 0.747 -0.921 0.765 1.00 0.51 26 LEU A C 8
ATOM 12006 O O . LEU A 1 26 ? 1.225 -0.950 -0.364 1.00 0.58 26 LEU A O 8
ATOM 12022 N N . ILE A 1 27 ? 1.291 -1.566 1.776 1.00 0.50 27 ILE A N 8
ATOM 12023 C CA . ILE A 1 27 ? 2.454 -2.415 1.574 1.00 0.49 27 ILE A CA 8
ATOM 12024 C C . ILE A 1 27 ? 2.502 -3.546 2.597 1.00 0.51 27 ILE A C 8
ATOM 12025 O O . ILE A 1 27 ? 2.879 -3.344 3.751 1.00 0.72 27 ILE A O 8
ATOM 12041 N N . TRP A 1 28 ? 2.109 -4.739 2.178 1.00 0.45 28 TRP A N 8
ATOM 12042 C CA . TRP A 1 28 ? 2.213 -5.892 3.052 1.00 0.48 28 TRP A CA 8
ATOM 12043 C C . TRP A 1 28 ? 3.472 -6.674 2.716 1.00 0.48 28 TRP A C 8
ATOM 12044 O O . TRP A 1 28 ? 3.522 -7.425 1.743 1.00 0.49 28 TRP A O 8
ATOM 12065 N N . SER A 1 29 ? 4.510 -6.419 3.482 1.00 0.50 29 SER A N 8
ATOM 12066 C CA . SER A 1 29 ? 5.729 -7.201 3.431 1.00 0.54 29 SER A CA 8
ATOM 12067 C C . SER A 1 29 ? 6.293 -7.298 4.837 1.00 0.60 29 SER A C 8
ATOM 12068 O O . SER A 1 29 ? 6.725 -6.284 5.382 1.00 0.87 29 SER A O 8
ATOM 12076 N N . ASN A 1 30 ? 6.276 -8.474 5.450 1.00 0.65 30 ASN A N 8
ATOM 12077 C CA . ASN A 1 30 ? 6.783 -8.580 6.812 1.00 0.69 30 ASN A CA 8
ATOM 12078 C C . ASN A 1 30 ? 8.302 -8.600 6.811 1.00 0.68 30 ASN A C 8
ATOM 12079 O O . ASN A 1 30 ? 8.935 -9.633 7.033 1.00 0.75 30 ASN A O 8
ATOM 12090 N N . ASP A 1 31 ? 8.873 -7.439 6.541 1.00 0.63 31 ASP A N 8
ATOM 12091 C CA . ASP A 1 31 ? 10.302 -7.237 6.628 1.00 0.64 31 ASP A CA 8
ATOM 12092 C C . ASP A 1 31 ? 10.606 -6.208 7.704 1.00 0.65 31 ASP A C 8
ATOM 12093 O O . ASP A 1 31 ? 9.750 -5.398 8.050 1.00 0.78 31 ASP A O 8
ATOM 12102 N N . LYS A 1 32 ? 11.813 -6.227 8.223 1.00 0.69 32 LYS A N 8
ATOM 12103 C CA . LYS A 1 32 ? 12.218 -5.259 9.229 1.00 0.77 32 LYS A CA 8
ATOM 12104 C C . LYS A 1 32 ? 12.619 -3.944 8.562 1.00 0.71 32 LYS A C 8
ATOM 12105 O O . LYS A 1 32 ? 12.129 -2.870 8.924 1.00 0.77 32 LYS A O 8
ATOM 12124 N N . LYS A 1 33 ? 13.475 -4.040 7.556 1.00 0.71 33 LYS A N 8
ATOM 12125 C CA . LYS A 1 33 ? 14.043 -2.862 6.919 1.00 0.75 33 LYS A CA 8
ATOM 12126 C C . LYS A 1 33 ? 13.124 -2.307 5.840 1.00 0.64 33 LYS A C 8
ATOM 12127 O O . LYS A 1 33 ? 12.958 -1.092 5.735 1.00 0.63 33 LYS A O 8
ATOM 12146 N N . LEU A 1 34 ? 12.539 -3.198 5.044 1.00 0.62 34 LEU A N 8
ATOM 12147 C CA . LEU A 1 34 ? 11.696 -2.804 3.915 1.00 0.61 34 LEU A CA 8
ATOM 12148 C C . LEU A 1 34 ? 10.584 -1.863 4.380 1.00 0.54 34 LEU A C 8
ATOM 12149 O O . LEU A 1 34 ? 10.430 -0.765 3.846 1.00 0.61 34 LEU A O 8
ATOM 12165 N N . ILE A 1 35 ? 9.828 -2.293 5.390 1.00 0.48 35 ILE A N 8
ATOM 12166 C CA . ILE A 1 35 ? 8.741 -1.480 5.935 1.00 0.49 35 ILE A CA 8
ATOM 12167 C C . ILE A 1 35 ? 9.262 -0.126 6.398 1.00 0.48 35 ILE A C 8
ATOM 12168 O O . ILE A 1 35 ? 8.737 0.917 6.015 1.00 0.53 35 ILE A O 8
ATOM 12184 N N . GLU A 1 36 ? 10.314 -0.159 7.207 1.00 0.50 36 GLU A N 8
ATOM 12185 C CA . GLU A 1 36 ? 10.895 1.054 7.767 1.00 0.53 36 GLU A CA 8
ATOM 12186 C C . GLU A 1 36 ? 11.345 2.017 6.667 1.00 0.48 36 GLU A C 8
ATOM 12187 O O . GLU A 1 36 ? 11.110 3.221 6.750 1.00 0.51 36 GLU A O 8
ATOM 12199 N N . GLU A 1 37 ? 11.980 1.477 5.636 1.00 0.48 37 GLU A N 8
ATOM 12200 C CA . GLU A 1 37 ? 12.501 2.277 4.548 1.00 0.51 37 GLU A CA 8
ATOM 12201 C C . GLU A 1 37 ? 11.362 2.859 3.712 1.00 0.44 37 GLU A C 8
ATOM 12202 O O . GLU A 1 37 ? 11.425 4.007 3.268 1.00 0.48 37 GLU A O 8
ATOM 12214 N N . ALA A 1 38 ? 10.316 2.065 3.510 1.00 0.40 38 ALA A N 8
ATOM 12215 C CA . ALA A 1 38 ? 9.137 2.521 2.783 1.00 0.42 38 ALA A CA 8
ATOM 12216 C C . ALA A 1 38 ? 8.437 3.643 3.543 1.00 0.39 38 ALA A C 8
ATOM 12217 O O . ALA A 1 38 ? 7.917 4.586 2.943 1.00 0.42 38 ALA A O 8
ATOM 12224 N N . ARG A 1 39 ? 8.441 3.534 4.871 1.00 0.41 39 ARG A N 8
ATOM 12225 C CA . ARG A 1 39 ? 7.854 4.557 5.730 1.00 0.50 39 ARG A CA 8
ATOM 12226 C C . ARG A 1 39 ? 8.548 5.896 5.522 1.00 0.46 39 ARG A C 8
ATOM 12227 O O . ARG A 1 39 ? 7.895 6.933 5.465 1.00 0.52 39 ARG A O 8
ATOM 12248 N N . LYS A 1 40 ? 9.870 5.860 5.385 1.00 0.45 40 LYS A N 8
ATOM 12249 C CA . LYS A 1 40 ? 10.659 7.070 5.167 1.00 0.49 40 LYS A CA 8
ATOM 12250 C C . LYS A 1 40 ? 10.206 7.784 3.897 1.00 0.42 40 LYS A C 8
ATOM 12251 O O . LYS A 1 40 ? 9.968 8.994 3.895 1.00 0.47 40 LYS A O 8
ATOM 12270 N N . MET A 1 41 ? 10.082 7.014 2.821 1.00 0.39 41 MET A N 8
ATOM 12271 C CA . MET A 1 41 ? 9.735 7.560 1.513 1.00 0.41 41 MET A CA 8
ATOM 12272 C C . MET A 1 41 ? 8.319 8.128 1.517 1.00 0.42 41 MET A C 8
ATOM 12273 O O . MET A 1 41 ? 8.061 9.185 0.939 1.00 0.52 41 MET A O 8
ATOM 12287 N N . ALA A 1 42 ? 7.407 7.429 2.180 1.00 0.40 42 ALA A N 8
ATOM 12288 C CA . ALA A 1 42 ? 6.024 7.870 2.268 1.00 0.49 42 ALA A CA 8
ATOM 12289 C C . ALA A 1 42 ? 5.901 9.094 3.168 1.00 0.51 42 ALA A C 8
ATOM 12290 O O . ALA A 1 42 ? 5.179 10.037 2.850 1.00 0.59 42 ALA A O 8
ATOM 12297 N N . GLU A 1 43 ? 6.626 9.075 4.280 1.00 0.50 43 GLU A N 8
ATOM 12298 C CA . GLU A 1 43 ? 6.596 10.163 5.253 1.00 0.60 43 GLU A CA 8
ATOM 12299 C C . GLU A 1 43 ? 7.084 11.471 4.634 1.00 0.62 43 GLU A C 8
ATOM 12300 O O . GLU A 1 43 ? 6.465 12.523 4.811 1.00 0.73 43 GLU A O 8
ATOM 12312 N N . LYS A 1 44 ? 8.186 11.394 3.899 1.00 0.58 44 LYS A N 8
ATOM 12313 C CA . LYS A 1 44 ? 8.770 12.570 3.259 1.00 0.66 44 LYS A CA 8
ATOM 12314 C C . LYS A 1 44 ? 7.822 13.151 2.211 1.00 0.66 44 LYS A C 8
ATOM 12315 O O . LYS A 1 44 ? 7.817 14.358 1.957 1.00 0.70 44 LYS A O 8
ATOM 12334 N N . ALA A 1 45 ? 7.009 12.290 1.617 1.00 0.67 45 ALA A N 8
ATOM 12335 C CA . ALA A 1 45 ? 6.058 12.717 0.603 1.00 0.74 45 ALA A CA 8
ATOM 12336 C C . ALA A 1 45 ? 4.695 13.012 1.224 1.00 0.73 45 ALA A C 8
ATOM 12337 O O . ALA A 1 45 ? 3.734 13.323 0.520 1.00 0.81 45 ALA A O 8
ATOM 12344 N N . ASN A 1 46 ? 4.632 12.914 2.552 1.00 0.69 46 ASN A N 8
ATOM 12345 C CA . ASN A 1 46 ? 3.409 13.178 3.315 1.00 0.72 46 ASN A CA 8
ATOM 12346 C C . ASN A 1 46 ? 2.272 12.250 2.906 1.00 0.67 46 ASN A C 8
ATOM 12347 O O . ASN A 1 46 ? 1.109 12.653 2.869 1.00 0.84 46 ASN A O 8
ATOM 12358 N N . LEU A 1 47 ? 2.616 11.006 2.614 1.00 0.51 47 LEU A N 8
ATOM 12359 C CA . LEU A 1 47 ? 1.628 10.001 2.250 1.00 0.51 47 LEU A CA 8
ATOM 12360 C C . LEU A 1 47 ? 1.307 9.137 3.462 1.00 0.46 47 LEU A C 8
ATOM 12361 O O . LEU A 1 47 ? 1.908 9.296 4.525 1.00 0.56 47 LEU A O 8
ATOM 12377 N N . TYR A 1 48 ? 0.361 8.226 3.297 1.00 0.49 48 TYR A N 8
ATOM 12378 C CA . TYR A 1 48 ? 0.012 7.284 4.350 1.00 0.54 48 TYR A CA 8
ATOM 12379 C C . TYR A 1 48 ? 0.207 5.863 3.850 1.00 0.46 48 TYR A C 8
ATOM 12380 O O . TYR A 1 48 ? -0.079 5.568 2.688 1.00 0.58 48 TYR A O 8
ATOM 12398 N N . LEU A 1 49 ? 0.685 4.986 4.722 1.00 0.46 49 LEU A N 8
ATOM 12399 C CA . LEU A 1 49 ? 0.976 3.616 4.327 1.00 0.46 49 LEU A CA 8
ATOM 12400 C C . LEU A 1 49 ? 0.526 2.637 5.402 1.00 0.50 49 LEU A C 8
ATOM 12401 O O . LEU A 1 49 ? 0.534 2.957 6.595 1.00 0.61 49 LEU A O 8
ATOM 12417 N N . LEU A 1 50 ? 0.116 1.454 4.966 1.00 0.52 50 LEU A N 8
ATOM 12418 C CA . LEU A 1 50 ? -0.401 0.432 5.866 1.00 0.63 50 LEU A CA 8
ATOM 12419 C C . LEU A 1 50 ? 0.344 -0.880 5.681 1.00 0.69 50 LEU A C 8
ATOM 12420 O O . LEU A 1 50 ? 0.664 -1.272 4.555 1.00 0.69 50 LEU A O 8
ATOM 12436 N N . THR A 1 51 ? 0.636 -1.535 6.792 1.00 0.85 51 THR A N 8
ATOM 12437 C CA . THR A 1 51 ? 1.232 -2.859 6.776 1.00 1.00 51 THR A CA 8
ATOM 12438 C C . THR A 1 51 ? 0.627 -3.709 7.888 1.00 1.38 51 THR A C 8
ATOM 12439 O O . THR A 1 51 ? 0.997 -3.562 9.058 1.00 2.04 51 THR A O 8
ATOM 12450 N N . LEU A 1 52 ? -0.310 -4.578 7.534 1.00 1.17 52 LEU A N 8
ATOM 12451 C CA . LEU A 1 52 ? -0.948 -5.448 8.513 1.00 1.66 52 LEU A CA 8
ATOM 12452 C C . LEU A 1 52 ? -1.830 -6.475 7.817 1.00 1.10 52 LEU A C 8
ATOM 12453 O O . LEU A 1 52 ? -1.897 -6.501 6.592 1.00 1.25 52 LEU A O 8
ATOM 12469 N N . GLU A 1 53 ? -2.485 -7.330 8.586 1.00 1.35 53 GLU A N 8
ATOM 12470 C CA . GLU A 1 53 ? -3.281 -8.406 8.006 1.00 1.60 53 GLU A CA 8
ATOM 12471 C C . GLU A 1 53 ? -4.630 -7.875 7.506 1.00 1.84 53 GLU A C 8
ATOM 12472 O O . GLU A 1 53 ? -5.033 -8.150 6.374 1.00 2.34 53 GLU A O 8
ATOM 12484 N N . THR A 1 54 ? -5.332 -7.136 8.350 1.00 1.76 54 THR A N 8
ATOM 12485 C CA . THR A 1 54 ? -6.583 -6.522 7.951 1.00 1.96 54 THR A CA 8
ATOM 12486 C C . THR A 1 54 ? -6.456 -5.003 7.909 1.00 1.44 54 THR A C 8
ATOM 12487 O O . THR A 1 54 ? -6.452 -4.341 8.945 1.00 1.41 54 THR A O 8
ATOM 12498 N N . ASP A 1 55 ? -6.393 -4.456 6.709 1.00 1.58 55 ASP A N 8
ATOM 12499 C CA . ASP A 1 55 ? -6.224 -3.011 6.522 1.00 1.57 55 ASP A CA 8
ATOM 12500 C C . ASP A 1 55 ? -7.570 -2.294 6.571 1.00 1.40 55 ASP A C 8
ATOM 12501 O O . ASP A 1 55 ? -7.623 -1.064 6.596 1.00 1.25 55 ASP A O 8
ATOM 12510 N N . ASP A 1 56 ? -8.641 -3.088 6.581 1.00 1.62 56 ASP A N 8
ATOM 12511 C CA . ASP A 1 56 ? -10.026 -2.595 6.519 1.00 1.72 56 ASP A CA 8
ATOM 12512 C C . ASP A 1 56 ? -10.257 -1.337 7.353 1.00 1.47 56 ASP A C 8
ATOM 12513 O O . ASP A 1 56 ? -10.566 -0.274 6.809 1.00 1.48 56 ASP A O 8
ATOM 12522 N N . LYS A 1 57 ? -10.103 -1.464 8.668 1.00 1.39 57 LYS A N 8
ATOM 12523 C CA . LYS A 1 57 ? -10.383 -0.365 9.589 1.00 1.42 57 LYS A CA 8
ATOM 12524 C C . LYS A 1 57 ? -9.510 0.848 9.293 1.00 1.20 57 LYS A C 8
ATOM 12525 O O . LYS A 1 57 ? -9.988 1.983 9.283 1.00 1.27 57 LYS A O 8
ATOM 12544 N N . LYS A 1 58 ? -8.241 0.596 9.016 1.00 1.07 58 LYS A N 8
ATOM 12545 C CA . LYS A 1 58 ? -7.260 1.665 8.899 1.00 1.04 58 LYS A CA 8
ATOM 12546 C C . LYS A 1 58 ? -7.440 2.442 7.595 1.00 0.88 58 LYS A C 8
ATOM 12547 O O . LYS A 1 58 ? -7.407 3.672 7.596 1.00 0.87 58 LYS A O 8
ATOM 12566 N N . ILE A 1 59 ? -7.648 1.727 6.490 1.00 0.83 59 ILE A N 8
ATOM 12567 C CA . ILE A 1 59 ? -7.858 2.366 5.191 1.00 0.80 59 ILE A CA 8
ATOM 12568 C C . ILE A 1 59 ? -9.081 3.272 5.231 1.00 0.74 59 ILE A C 8
ATOM 12569 O O . ILE A 1 59 ? -9.021 4.442 4.852 1.00 0.78 59 ILE A O 8
ATOM 12585 N N . GLU A 1 60 ? -10.184 2.719 5.715 1.00 0.77 60 GLU A N 8
ATOM 12586 C CA . GLU A 1 60 ? -11.455 3.423 5.735 1.00 0.87 60 GLU A CA 8
ATOM 12587 C C . GLU A 1 60 ? -11.394 4.642 6.654 1.00 0.85 60 GLU A C 8
ATOM 12588 O O . GLU A 1 60 ? -12.016 5.670 6.378 1.00 0.94 60 GLU A O 8
ATOM 12600 N N . ASP A 1 61 ? -10.630 4.527 7.735 1.00 0.82 61 ASP A N 8
ATOM 12601 C CA . ASP A 1 61 ? -10.477 5.625 8.683 1.00 0.88 61 ASP A CA 8
ATOM 12602 C C . ASP A 1 61 ? -9.656 6.756 8.078 1.00 0.79 61 ASP A C 8
ATOM 12603 O O . ASP A 1 61 ? -10.070 7.917 8.103 1.00 0.83 61 ASP A O 8
ATOM 12612 N N . ILE A 1 62 ? -8.500 6.411 7.524 1.00 0.72 62 ILE A N 8
ATOM 12613 C CA . ILE A 1 62 ? -7.606 7.403 6.939 1.00 0.69 62 ILE A CA 8
ATOM 12614 C C . ILE A 1 62 ? -8.250 8.075 5.729 1.00 0.68 62 ILE A C 8
ATOM 12615 O O . ILE A 1 62 ? -8.190 9.297 5.583 1.00 0.73 62 ILE A O 8
ATOM 12631 N N . LEU A 1 63 ? -8.885 7.279 4.875 1.00 0.68 63 LEU A N 8
ATOM 12632 C CA . LEU A 1 63 ? -9.537 7.811 3.680 1.00 0.76 63 LEU A CA 8
ATOM 12633 C C . LEU A 1 63 ? -10.677 8.751 4.070 1.00 0.84 63 LEU A C 8
ATOM 12634 O O . LEU A 1 63 ? -10.951 9.735 3.376 1.00 0.94 63 LEU A O 8
ATOM 12650 N N . LYS A 1 64 ? -11.328 8.451 5.189 1.00 0.89 64 LYS A N 8
ATOM 12651 C CA . LYS A 1 64 ? -12.378 9.311 5.721 1.00 1.05 64 LYS A CA 8
ATOM 12652 C C . LYS A 1 64 ? -11.826 10.707 6.000 1.00 1.03 64 LYS A C 8
ATOM 12653 O O . LYS A 1 64 ? -12.489 11.713 5.749 1.00 1.13 64 LYS A O 8
ATOM 12672 N N . SER A 1 65 ? -10.600 10.752 6.503 1.00 0.97 65 SER A N 8
ATOM 12673 C CA . SER A 1 65 ? -9.940 12.012 6.810 1.00 1.06 65 SER A CA 8
ATOM 12674 C C . SER A 1 65 ? -9.410 12.675 5.539 1.00 1.03 65 SER A C 8
ATOM 12675 O O . SER A 1 65 ? -9.295 13.901 5.467 1.00 1.13 65 SER A O 8
ATOM 12683 N N . LEU A 1 66 ? -9.102 11.865 4.531 1.00 0.97 66 LEU A N 8
ATOM 12684 C CA . LEU A 1 66 ? -8.524 12.380 3.292 1.00 1.05 66 LEU A CA 8
ATOM 12685 C C . LEU A 1 66 ? -9.581 13.057 2.421 1.00 1.20 66 LEU A C 8
ATOM 12686 O O . LEU A 1 66 ? -9.334 14.125 1.859 1.00 1.55 66 LEU A O 8
ATOM 12702 N N . GLY A 1 67 ? -10.761 12.456 2.326 1.00 1.07 67 GLY A N 8
ATOM 12703 C CA . GLY A 1 67 ? -11.858 13.089 1.615 1.00 1.26 67 GLY A CA 8
ATOM 12704 C C . GLY A 1 67 ? -12.134 12.463 0.259 1.00 1.22 67 GLY A C 8
ATOM 12705 O O . GLY A 1 67 ? -12.774 11.412 0.186 1.00 1.28 67 GLY A O 8
ATOM 12709 N N . PRO A 1 68 ? -11.681 13.106 -0.835 1.00 1.24 68 PRO A N 8
ATOM 12710 C CA . PRO A 1 68 ? -11.895 12.618 -2.211 1.00 1.29 68 PRO A CA 8
ATOM 12711 C C . PRO A 1 68 ? -11.462 11.164 -2.403 1.00 1.15 68 PRO A C 8
ATOM 12712 O O . PRO A 1 68 ? -10.643 10.649 -1.641 1.00 0.99 68 PRO A O 8
ATOM 12723 N N . PRO A 1 69 ? -12.023 10.484 -3.423 1.00 1.30 69 PRO A N 8
ATOM 12724 C CA . PRO A 1 69 ? -11.672 9.097 -3.752 1.00 1.26 69 PRO A CA 8
ATOM 12725 C C . PRO A 1 69 ? -10.172 8.926 -3.964 1.00 1.05 69 PRO A C 8
ATOM 12726 O O . PRO A 1 69 ? -9.637 9.248 -5.025 1.00 1.17 69 PRO A O 8
ATOM 12737 N N . VAL A 1 70 ? -9.509 8.428 -2.936 1.00 0.85 70 VAL A N 8
ATOM 12738 C CA . VAL A 1 70 ? -8.067 8.282 -2.940 1.00 0.67 70 VAL A CA 8
ATOM 12739 C C . VAL A 1 70 ? -7.631 7.080 -3.771 1.00 0.60 70 VAL A C 8
ATOM 12740 O O . VAL A 1 70 ? -8.252 6.019 -3.726 1.00 0.66 70 VAL A O 8
ATOM 12753 N N . LYS A 1 71 ? -6.559 7.262 -4.527 1.00 0.55 71 LYS A N 8
ATOM 12754 C CA . LYS A 1 71 ? -6.045 6.215 -5.402 1.00 0.54 71 LYS A CA 8
ATOM 12755 C C . LYS A 1 71 ? -5.054 5.348 -4.634 1.00 0.43 71 LYS A C 8
ATOM 12756 O O . LYS A 1 71 ? -4.121 5.861 -4.011 1.00 0.41 71 LYS A O 8
ATOM 12775 N N . ILE A 1 72 ? -5.261 4.041 -4.665 1.00 0.45 72 ILE A N 8
ATOM 12776 C CA . ILE A 1 72 ? -4.462 3.137 -3.856 1.00 0.43 72 ILE A CA 8
ATOM 12777 C C . ILE A 1 72 ? -3.408 2.400 -4.684 1.00 0.41 72 ILE A C 8
ATOM 12778 O O . ILE A 1 72 ? -3.711 1.758 -5.690 1.00 0.50 72 ILE A O 8
ATOM 12794 N N . LEU A 1 73 ? -2.170 2.514 -4.234 1.00 0.37 73 LEU A N 8
ATOM 12795 C CA . LEU A 1 73 ? -1.033 1.828 -4.816 1.00 0.37 73 LEU A CA 8
ATOM 12796 C C . LEU A 1 73 ? -0.447 0.903 -3.749 1.00 0.37 73 LEU A C 8
ATOM 12797 O O . LEU A 1 73 ? 0.082 1.363 -2.738 1.00 0.46 73 LEU A O 8
ATOM 12813 N N . VAL A 1 74 ? -0.601 -0.399 -3.945 1.00 0.40 74 VAL A N 8
ATOM 12814 C CA . VAL A 1 74 ? -0.174 -1.371 -2.950 1.00 0.40 74 VAL A CA 8
ATOM 12815 C C . VAL A 1 74 ? 1.058 -2.148 -3.410 1.00 0.39 74 VAL A C 8
ATOM 12816 O O . VAL A 1 74 ? 1.104 -2.674 -4.521 1.00 0.47 74 VAL A O 8
ATOM 12829 N N . LEU A 1 75 ? 2.056 -2.202 -2.544 1.00 0.38 75 LEU A N 8
ATOM 12830 C CA . LEU A 1 75 ? 3.247 -2.993 -2.786 1.00 0.38 75 LEU A CA 8
ATOM 12831 C C . LEU A 1 75 ? 3.118 -4.292 -2.016 1.00 0.35 75 LEU A C 8
ATOM 12832 O O . LEU A 1 75 ? 2.845 -4.287 -0.815 1.00 0.43 75 LEU A O 8
ATOM 12848 N N . LEU A 1 76 ? 3.284 -5.401 -2.700 1.00 0.34 76 LEU A N 8
ATOM 12849 C CA . LEU A 1 76 ? 3.058 -6.688 -2.083 1.00 0.42 76 LEU A CA 8
ATOM 12850 C C . LEU A 1 76 ? 4.232 -7.619 -2.334 1.00 0.41 76 LEU A C 8
ATOM 12851 O O . LEU A 1 76 ? 4.545 -7.940 -3.482 1.00 0.48 76 LEU A O 8
ATOM 12867 N N . GLU A 1 77 ? 4.897 -8.021 -1.261 1.00 0.46 77 GLU A N 8
ATOM 12868 C CA . GLU A 1 77 ? 5.949 -9.019 -1.349 1.00 0.49 77 GLU A CA 8
ATOM 12869 C C . GLU A 1 77 ? 5.315 -10.361 -1.674 1.00 0.49 77 GLU A C 8
ATOM 12870 O O . GLU A 1 77 ? 4.306 -10.735 -1.075 1.00 0.59 77 GLU A O 8
ATOM 12882 N N . ASP A 1 78 ? 5.884 -11.079 -2.627 1.00 0.54 78 ASP A N 8
ATOM 12883 C CA . ASP A 1 78 ? 5.269 -12.314 -3.084 1.00 0.61 78 ASP A CA 8
ATOM 12884 C C . ASP A 1 78 ? 5.540 -13.446 -2.101 1.00 0.63 78 ASP A C 8
ATOM 12885 O O . ASP A 1 78 ? 6.513 -14.189 -2.225 1.00 0.72 78 ASP A O 8
ATOM 12894 N N . THR A 1 79 ? 4.672 -13.545 -1.109 1.00 0.61 79 THR A N 8
ATOM 12895 C CA . THR A 1 79 ? 4.705 -14.627 -0.145 1.00 0.72 79 THR A CA 8
ATOM 12896 C C . THR A 1 79 ? 3.483 -15.521 -0.370 1.00 0.78 79 THR A C 8
ATOM 12897 O O . THR A 1 79 ? 2.633 -15.191 -1.200 1.00 0.84 79 THR A O 8
ATOM 12908 N N . LYS A 1 80 ? 3.380 -16.639 0.336 1.00 0.84 80 LYS A N 8
ATOM 12909 C CA . LYS A 1 80 ? 2.183 -17.469 0.242 1.00 0.92 80 LYS A CA 8
ATOM 12910 C C . LYS A 1 80 ? 0.982 -16.737 0.837 1.00 0.88 80 LYS A C 8
ATOM 12911 O O . LYS A 1 80 ? -0.090 -16.679 0.231 1.00 0.90 80 LYS A O 8
ATOM 12930 N N . ASP A 1 81 ? 1.181 -16.159 2.017 1.00 0.90 81 ASP A N 8
ATOM 12931 C CA . ASP A 1 81 ? 0.128 -15.423 2.716 1.00 0.93 81 ASP A CA 8
ATOM 12932 C C . ASP A 1 81 ? -0.319 -14.210 1.908 1.00 0.83 81 ASP A C 8
ATOM 12933 O O . ASP A 1 81 ? -1.440 -13.729 2.058 1.00 0.82 81 ASP A O 8
ATOM 12942 N N . ALA A 1 82 ? 0.574 -13.726 1.050 1.00 0.82 82 ALA A N 8
ATOM 12943 C CA . ALA A 1 82 ? 0.308 -12.562 0.208 1.00 0.82 82 ALA A CA 8
ATOM 12944 C C . ALA A 1 82 ? -0.932 -12.756 -0.661 1.00 0.82 82 ALA A C 8
ATOM 12945 O O . ALA A 1 82 ? -1.590 -11.787 -1.032 1.00 0.84 82 ALA A O 8
ATOM 12952 N N . ASP A 1 83 ? -1.260 -14.009 -0.961 1.00 0.91 83 ASP A N 8
ATOM 12953 C CA . ASP A 1 83 ? -2.407 -14.311 -1.814 1.00 1.03 83 ASP A CA 8
ATOM 12954 C C . ASP A 1 83 ? -3.692 -13.980 -1.075 1.00 0.98 83 ASP A C 8
ATOM 12955 O O . ASP A 1 83 ? -4.689 -13.570 -1.673 1.00 1.03 83 ASP A O 8
ATOM 12964 N N . LYS A 1 84 ? -3.636 -14.133 0.240 1.00 0.96 84 LYS A N 8
ATOM 12965 C CA . LYS A 1 84 ? -4.754 -13.823 1.108 1.00 1.04 84 LYS A CA 8
ATOM 12966 C C . LYS A 1 84 ? -4.971 -12.318 1.174 1.00 0.94 84 LYS A C 8
ATOM 12967 O O . LYS A 1 84 ? -6.103 -11.840 1.127 1.00 1.04 84 LYS A O 8
ATOM 12986 N N . VAL A 1 85 ? -3.874 -11.577 1.272 1.00 0.80 85 VAL A N 8
ATOM 12987 C CA . VAL A 1 85 ? -3.944 -10.123 1.346 1.00 0.77 85 VAL A CA 8
ATOM 12988 C C . VAL A 1 85 ? -4.376 -9.561 -0.006 1.00 0.68 85 VAL A C 8
ATOM 12989 O O . VAL A 1 85 ? -5.163 -8.618 -0.074 1.00 0.75 85 VAL A O 8
ATOM 13002 N N . LYS A 1 86 ? -3.890 -10.174 -1.081 1.00 0.60 86 LYS A N 8
ATOM 13003 C CA . LYS A 1 86 ? -4.285 -9.793 -2.431 1.00 0.59 86 LYS A CA 8
ATOM 13004 C C . LYS A 1 86 ? -5.783 -10.016 -2.618 1.00 0.69 86 LYS A C 8
ATOM 13005 O O . LYS A 1 86 ? -6.480 -9.201 -3.220 1.00 0.78 86 LYS A O 8
ATOM 13024 N N . LYS A 1 87 ? -6.259 -11.123 -2.068 1.00 0.75 87 LYS A N 8
ATOM 13025 C CA . LYS A 1 87 ? -7.653 -11.501 -2.131 1.00 0.89 87 LYS A CA 8
ATOM 13026 C C . LYS A 1 87 ? -8.550 -10.461 -1.459 1.00 0.88 87 LYS A C 8
ATOM 13027 O O . LYS A 1 87 ? -9.512 -9.979 -2.060 1.00 0.93 87 LYS A O 8
ATOM 13046 N N . GLU A 1 88 ? -8.212 -10.097 -0.228 1.00 0.90 88 GLU A N 8
ATOM 13047 C CA . GLU A 1 88 ? -9.061 -9.220 0.572 1.00 0.98 88 GLU A CA 8
ATOM 13048 C C . GLU A 1 88 ? -8.937 -7.754 0.161 1.00 0.96 88 GLU A C 8
ATOM 13049 O O . GLU A 1 88 ? -9.942 -7.046 0.073 1.00 1.02 88 GLU A O 8
ATOM 13061 N N . ILE A 1 89 ? -7.717 -7.296 -0.096 1.00 0.91 89 ILE A N 8
ATOM 13062 C CA . ILE A 1 89 ? -7.499 -5.905 -0.488 1.00 0.93 89 ILE A CA 8
ATOM 13063 C C . ILE A 1 89 ? -8.191 -5.607 -1.819 1.00 0.87 89 ILE A C 8
ATOM 13064 O O . ILE A 1 89 ? -8.758 -4.529 -2.013 1.00 0.91 89 ILE A O 8
ATOM 13080 N N . GLU A 1 90 ? -8.178 -6.581 -2.721 1.00 0.81 90 GLU A N 8
ATOM 13081 C CA . GLU A 1 90 ? -8.824 -6.412 -4.020 1.00 0.79 90 GLU A CA 8
ATOM 13082 C C . GLU A 1 90 ? -10.336 -6.550 -3.870 1.00 0.79 90 GLU A C 8
ATOM 13083 O O . GLU A 1 90 ? -11.108 -5.917 -4.591 1.00 0.79 90 GLU A O 8
ATOM 13095 N N . LYS A 1 91 ? -10.749 -7.384 -2.925 1.00 0.85 91 LYS A N 8
ATOM 13096 C CA . LYS A 1 91 ? -12.150 -7.565 -2.612 1.00 0.93 91 LYS A CA 8
ATOM 13097 C C . LYS A 1 91 ? -12.783 -6.230 -2.222 1.00 0.96 91 LYS A C 8
ATOM 13098 O O . LYS A 1 91 ? -13.882 -5.897 -2.672 1.00 0.97 91 LYS A O 8
ATOM 13117 N N . LYS A 1 92 ? -12.067 -5.466 -1.398 1.00 1.03 92 LYS A N 8
ATOM 13118 C CA . LYS A 1 92 ? -12.532 -4.150 -0.970 1.00 1.17 92 LYS A CA 8
ATOM 13119 C C . LYS A 1 92 ? -12.608 -3.200 -2.155 1.00 1.08 92 LYS A C 8
ATOM 13120 O O . LYS A 1 92 ? -13.526 -2.381 -2.252 1.00 1.15 92 LYS A O 8
ATOM 13139 N N . ALA A 1 93 ? -11.638 -3.322 -3.055 1.00 0.98 93 ALA A N 8
ATOM 13140 C CA . ALA A 1 93 ? -11.581 -2.500 -4.257 1.00 0.99 93 ALA A CA 8
ATOM 13141 C C . ALA A 1 93 ? -12.851 -2.651 -5.080 1.00 0.90 93 ALA A C 8
ATOM 13142 O O . ALA A 1 93 ? -13.342 -1.693 -5.677 1.00 0.98 93 ALA A O 8
ATOM 13149 N N . ARG A 1 94 ? -13.377 -3.865 -5.100 1.00 0.82 94 ARG A N 8
ATOM 13150 C CA . ARG A 1 94 ? -14.575 -4.172 -5.862 1.00 0.85 94 ARG A CA 8
ATOM 13151 C C . ARG A 1 94 ? -15.819 -3.636 -5.159 1.00 0.86 94 ARG A C 8
ATOM 13152 O O . ARG A 1 94 ? -16.717 -3.096 -5.800 1.00 0.92 94 ARG A O 8
ATOM 13173 N N . LYS A 1 95 ? -15.856 -3.771 -3.837 1.00 0.90 95 LYS A N 8
ATOM 13174 C CA . LYS A 1 95 ? -17.008 -3.330 -3.052 1.00 1.02 95 LYS A CA 8
ATOM 13175 C C . LYS A 1 95 ? -17.136 -1.807 -3.049 1.00 1.02 95 LYS A C 8
ATOM 13176 O O . LYS A 1 95 ? -18.207 -1.263 -3.325 1.00 1.15 95 LYS A O 8
ATOM 13195 N N . LYS A 1 96 ? -16.041 -1.124 -2.741 1.00 0.97 96 LYS A N 8
ATOM 13196 C CA . LYS A 1 96 ? -16.061 0.330 -2.595 1.00 1.03 96 LYS A CA 8
ATOM 13197 C C . LYS A 1 96 ? -15.865 1.033 -3.933 1.00 0.96 96 LYS A C 8
ATOM 13198 O O . LYS A 1 96 ? -15.901 2.264 -4.008 1.00 1.07 96 LYS A O 8
ATOM 13217 N N . ASN A 1 97 ? -15.662 0.236 -4.985 1.00 0.86 97 ASN A N 8
ATOM 13218 C CA . ASN A 1 97 ? -15.398 0.755 -6.331 1.00 0.86 97 ASN A CA 8
ATOM 13219 C C . ASN A 1 97 ? -14.179 1.668 -6.311 1.00 0.87 97 ASN A C 8
ATOM 13220 O O . ASN A 1 97 ? -14.149 2.705 -6.969 1.00 1.04 97 ASN A O 8
ATOM 13231 N N . LEU A 1 98 ? -13.177 1.263 -5.549 1.00 0.78 98 LEU A N 8
ATOM 13232 C CA . LEU A 1 98 ? -11.979 2.063 -5.356 1.00 0.84 98 LEU A CA 8
ATOM 13233 C C . LEU A 1 98 ? -10.784 1.326 -5.953 1.00 0.71 98 LEU A C 8
ATOM 13234 O O . LEU A 1 98 ? -10.368 0.297 -5.426 1.00 0.65 98 LEU A O 8
ATOM 13250 N N . PRO A 1 99 ? -10.234 1.824 -7.072 1.00 0.83 99 PRO A N 8
ATOM 13251 C CA . PRO A 1 99 ? -9.164 1.130 -7.788 1.00 0.85 99 PRO A CA 8
ATOM 13252 C C . PRO A 1 99 ? -7.887 0.974 -6.962 1.00 0.70 99 PRO A C 8
ATOM 13253 O O . PRO A 1 99 ? -7.266 1.959 -6.548 1.00 0.77 99 PRO A O 8
ATOM 13264 N N . VAL A 1 100 ? -7.496 -0.276 -6.749 1.00 0.58 100 VAL A N 8
ATOM 13265 C CA . VAL A 1 100 ? -6.276 -0.595 -6.017 1.00 0.47 100 VAL A CA 8
ATOM 13266 C C . VAL A 1 100 ? -5.260 -1.235 -6.957 1.00 0.42 100 VAL A C 8
ATOM 13267 O O . VAL A 1 100 ? -5.532 -2.269 -7.570 1.00 0.50 100 VAL A O 8
ATOM 13280 N N . ARG A 1 101 ? -4.100 -0.612 -7.072 1.00 0.43 101 ARG A N 8
ATOM 13281 C CA . ARG A 1 101 ? -3.064 -1.075 -7.979 1.00 0.43 101 ARG A CA 8
ATOM 13282 C C . ARG A 1 101 ? -2.015 -1.904 -7.251 1.00 0.40 101 ARG A C 8
ATOM 13283 O O . ARG A 1 101 ? -1.238 -1.380 -6.457 1.00 0.39 101 ARG A O 8
ATOM 13304 N N . ILE A 1 102 ? -2.011 -3.203 -7.526 1.00 0.43 102 ILE A N 8
ATOM 13305 C CA . ILE A 1 102 ? -1.082 -4.125 -6.887 1.00 0.43 102 ILE A CA 8
ATOM 13306 C C . ILE A 1 102 ? 0.253 -4.168 -7.614 1.00 0.45 102 ILE A C 8
ATOM 13307 O O . ILE A 1 102 ? 0.310 -4.371 -8.827 1.00 0.56 102 ILE A O 8
ATOM 13323 N N . ARG A 1 103 ? 1.319 -3.956 -6.864 1.00 0.41 103 ARG A N 8
ATOM 13324 C CA . ARG A 1 103 ? 2.667 -4.086 -7.386 1.00 0.50 103 ARG A CA 8
ATOM 13325 C C . ARG A 1 103 ? 3.437 -5.141 -6.589 1.00 0.43 103 ARG A C 8
ATOM 13326 O O . ARG A 1 103 ? 3.757 -4.937 -5.418 1.00 0.53 103 ARG A O 8
ATOM 13347 N N . LYS A 1 104 ? 3.709 -6.274 -7.225 1.00 0.38 104 LYS A N 8
ATOM 13348 C CA . LYS A 1 104 ? 4.445 -7.362 -6.585 1.00 0.39 104 LYS A CA 8
ATOM 13349 C C . LYS A 1 104 ? 5.934 -7.048 -6.535 1.00 0.37 104 LYS A C 8
ATOM 13350 O O . LYS A 1 104 ? 6.646 -7.223 -7.522 1.00 0.46 104 LYS A O 8
ATOM 13369 N N . VAL A 1 105 ? 6.399 -6.589 -5.382 1.00 0.35 105 VAL A N 8
ATOM 13370 C CA . VAL A 1 105 ? 7.793 -6.203 -5.215 1.00 0.39 105 VAL A CA 8
ATOM 13371 C C . VAL A 1 105 ? 8.295 -6.531 -3.820 1.00 0.46 105 VAL A C 8
ATOM 13372 O O . VAL A 1 105 ? 7.552 -6.439 -2.846 1.00 0.52 105 VAL A O 8
ATOM 13385 N N . THR A 1 106 ? 9.549 -6.932 -3.734 1.00 0.52 106 THR A N 8
ATOM 13386 C CA . THR A 1 106 ? 10.214 -7.047 -2.457 1.00 0.61 106 THR A CA 8
ATOM 13387 C C . THR A 1 106 ? 11.652 -6.550 -2.580 1.00 0.58 106 THR A C 8
ATOM 13388 O O . THR A 1 106 ? 12.569 -7.298 -2.923 1.00 0.67 106 THR A O 8
ATOM 13399 N N . SER A 1 107 ? 11.815 -5.272 -2.259 1.00 0.50 107 SER A N 8
ATOM 13400 C CA . SER A 1 107 ? 13.083 -4.549 -2.344 1.00 0.51 107 SER A CA 8
ATOM 13401 C C . SER A 1 107 ? 12.838 -3.112 -1.895 1.00 0.45 107 SER A C 8
ATOM 13402 O O . SER A 1 107 ? 11.951 -2.441 -2.424 1.00 0.44 107 SER A O 8
ATOM 13410 N N . PRO A 1 108 ? 13.603 -2.631 -0.900 1.00 0.47 108 PRO A N 8
ATOM 13411 C CA . PRO A 1 108 ? 13.461 -1.266 -0.373 1.00 0.49 108 PRO A CA 8
ATOM 13412 C C . PRO A 1 108 ? 13.555 -0.199 -1.461 1.00 0.43 108 PRO A C 8
ATOM 13413 O O . PRO A 1 108 ? 12.747 0.725 -1.498 1.00 0.47 108 PRO A O 8
ATOM 13424 N N . ASP A 1 109 ? 14.538 -0.336 -2.348 1.00 0.46 109 ASP A N 8
ATOM 13425 C CA . ASP A 1 109 ? 14.738 0.627 -3.429 1.00 0.50 109 ASP A CA 8
ATOM 13426 C C . ASP A 1 109 ? 13.538 0.651 -4.371 1.00 0.41 109 ASP A C 8
ATOM 13427 O O . ASP A 1 109 ? 13.046 1.721 -4.734 1.00 0.44 109 ASP A O 8
ATOM 13436 N N . GLU A 1 110 ? 13.063 -0.534 -4.744 1.00 0.38 110 GLU A N 8
ATOM 13437 C CA . GLU A 1 110 ? 11.898 -0.658 -5.617 1.00 0.38 110 GLU A CA 8
ATOM 13438 C C . GLU A 1 110 ? 10.675 -0.027 -4.970 1.00 0.36 110 GLU A C 8
ATOM 13439 O O . GLU A 1 110 ? 9.918 0.697 -5.617 1.00 0.42 110 GLU A O 8
ATOM 13451 N N . ALA A 1 111 ? 10.495 -0.308 -3.686 1.00 0.33 111 ALA A N 8
ATOM 13452 C CA . ALA A 1 111 ? 9.375 0.229 -2.933 1.00 0.35 111 ALA A CA 8
ATOM 13453 C C . ALA A 1 111 ? 9.383 1.751 -2.964 1.00 0.34 111 ALA A C 8
ATOM 13454 O O . ALA A 1 111 ? 8.391 2.374 -3.342 1.00 0.41 111 ALA A O 8
ATOM 13461 N N . LYS A 1 112 ? 10.517 2.341 -2.594 1.00 0.32 112 LYS A N 8
ATOM 13462 C CA . LYS A 1 112 ? 10.651 3.795 -2.569 1.00 0.34 112 LYS A CA 8
ATOM 13463 C C . LYS A 1 112 ? 10.377 4.389 -3.943 1.00 0.37 112 LYS A C 8
ATOM 13464 O O . LYS A 1 112 ? 9.756 5.447 -4.055 1.00 0.42 112 LYS A O 8
ATOM 13483 N N . ARG A 1 113 ? 10.841 3.703 -4.983 1.00 0.38 113 ARG A N 8
ATOM 13484 C CA . ARG A 1 113 ? 10.649 4.166 -6.350 1.00 0.46 113 ARG A CA 8
ATOM 13485 C C . ARG A 1 113 ? 9.168 4.345 -6.655 1.00 0.43 113 ARG A C 8
ATOM 13486 O O . ARG A 1 113 ? 8.725 5.447 -6.960 1.00 0.50 113 ARG A O 8
ATOM 13507 N N . TRP A 1 114 ? 8.402 3.264 -6.537 1.00 0.39 114 TRP A N 8
ATOM 13508 C CA . TRP A 1 114 ? 6.979 3.292 -6.870 1.00 0.39 114 TRP A CA 8
ATOM 13509 C C . TRP A 1 114 ? 6.223 4.313 -6.024 1.00 0.40 114 TRP A C 8
ATOM 13510 O O . TRP A 1 114 ? 5.341 5.013 -6.524 1.00 0.46 114 TRP A O 8
ATOM 13531 N N . ILE A 1 115 ? 6.583 4.408 -4.751 1.00 0.38 115 ILE A N 8
ATOM 13532 C CA . ILE A 1 115 ? 5.955 5.366 -3.852 1.00 0.41 115 ILE A CA 8
ATOM 13533 C C . ILE A 1 115 ? 6.203 6.798 -4.326 1.00 0.47 115 ILE A C 8
ATOM 13534 O O . ILE A 1 115 ? 5.301 7.639 -4.307 1.00 0.55 115 ILE A O 8
ATOM 13550 N N . LYS A 1 116 ? 7.423 7.068 -4.777 1.00 0.50 116 LYS A N 8
ATOM 13551 C CA . LYS A 1 116 ? 7.795 8.406 -5.211 1.00 0.60 116 LYS A CA 8
ATOM 13552 C C . LYS A 1 116 ? 7.284 8.685 -6.628 1.00 0.57 116 LYS A C 8
ATOM 13553 O O . LYS A 1 116 ? 7.151 9.841 -7.033 1.00 0.69 116 LYS A O 8
ATOM 13572 N N . GLU A 1 117 ? 7.002 7.628 -7.378 1.00 0.53 117 GLU A N 8
ATOM 13573 C CA . GLU A 1 117 ? 6.461 7.769 -8.725 1.00 0.58 117 GLU A CA 8
ATOM 13574 C C . GLU A 1 117 ? 5.006 8.221 -8.680 1.00 0.57 117 GLU A C 8
ATOM 13575 O O . GLU A 1 117 ? 4.634 9.211 -9.311 1.00 0.66 117 GLU A O 8
ATOM 13587 N N . PHE A 1 118 ? 4.194 7.504 -7.908 1.00 0.56 118 PHE A N 8
ATOM 13588 C CA . PHE A 1 118 ? 2.760 7.779 -7.830 1.00 0.66 118 PHE A CA 8
ATOM 13589 C C . PHE A 1 118 ? 2.465 9.106 -7.138 1.00 0.73 118 PHE A C 8
ATOM 13590 O O . PHE A 1 118 ? 1.412 9.704 -7.358 1.00 0.88 118 PHE A O 8
ATOM 13607 N N . SER A 1 119 ? 3.387 9.569 -6.309 1.00 0.69 119 SER A N 8
ATOM 13608 C CA . SER A 1 119 ? 3.214 10.842 -5.628 1.00 0.80 119 SER A CA 8
ATOM 13609 C C . SER A 1 119 ? 3.511 12.006 -6.571 1.00 0.79 119 SER A C 8
ATOM 13610 O O . SER A 1 119 ? 3.143 13.149 -6.301 1.00 0.90 119 SER A O 8
ATOM 13618 N N . GLU A 1 120 ? 4.167 11.702 -7.686 1.00 0.81 120 GLU A N 8
ATOM 13619 C CA . GLU A 1 120 ? 4.463 12.706 -8.696 1.00 0.96 120 GLU A CA 8
ATOM 13620 C C . GLU A 1 120 ? 3.677 12.416 -9.967 1.00 1.17 120 GLU A C 8
ATOM 13621 O O . GLU A 1 120 ? 4.021 12.897 -11.049 1.00 1.50 120 GLU A O 8
ATOM 13633 N N . GLU A 1 121 ? 2.630 11.621 -9.828 1.00 1.22 121 GLU A N 8
ATOM 13634 C CA . GLU A 1 121 ? 1.802 11.243 -10.958 1.00 1.56 121 GLU A CA 8
ATOM 13635 C C . GLU A 1 121 ? 0.703 12.278 -11.169 1.00 2.02 121 GLU A C 8
ATOM 13636 O O . GLU A 1 121 ? -0.331 12.208 -10.470 1.00 2.60 121 GLU A O 8
ATOM 13649 N N . GLY A 1 22 ? -2.793 13.017 -3.464 1.00 1.16 22 GLY A N 9
ATOM 13650 C CA . GLY A 1 22 ? -3.719 12.040 -2.846 1.00 1.05 22 GLY A CA 9
ATOM 13651 C C . GLY A 1 22 ? -3.279 10.616 -3.089 1.00 0.87 22 GLY A C 9
ATOM 13652 O O . GLY A 1 22 ? -3.714 9.985 -4.050 1.00 0.89 22 GLY A O 9
ATOM 13655 N N . LEU A 1 23 ? -2.420 10.104 -2.217 1.00 0.75 23 LEU A N 9
ATOM 13656 C CA . LEU A 1 23 ? -1.889 8.756 -2.363 1.00 0.62 23 LEU A CA 9
ATOM 13657 C C . LEU A 1 23 ? -2.026 7.972 -1.063 1.00 0.51 23 LEU A C 9
ATOM 13658 O O . LEU A 1 23 ? -1.699 8.468 0.017 1.00 0.59 23 LEU A O 9
ATOM 13674 N N . LEU A 1 24 ? -2.524 6.752 -1.180 1.00 0.40 24 LEU A N 9
ATOM 13675 C CA . LEU A 1 24 ? -2.621 5.844 -0.052 1.00 0.39 24 LEU A CA 9
ATOM 13676 C C . LEU A 1 24 ? -1.842 4.575 -0.373 1.00 0.38 24 LEU A C 9
ATOM 13677 O O . LEU A 1 24 ? -2.168 3.867 -1.325 1.00 0.50 24 LEU A O 9
ATOM 13693 N N . VAL A 1 25 ? -0.808 4.298 0.405 1.00 0.37 25 VAL A N 9
ATOM 13694 C CA . VAL A 1 25 ? 0.077 3.181 0.109 1.00 0.40 25 VAL A CA 9
ATOM 13695 C C . VAL A 1 25 ? -0.195 1.995 1.029 1.00 0.42 25 VAL A C 9
ATOM 13696 O O . VAL A 1 25 ? -0.011 2.085 2.240 1.00 0.56 25 VAL A O 9
ATOM 13709 N N . LEU A 1 26 ? -0.641 0.893 0.454 1.00 0.46 26 LEU A N 9
ATOM 13710 C CA . LEU A 1 26 ? -0.786 -0.348 1.195 1.00 0.57 26 LEU A CA 9
ATOM 13711 C C . LEU A 1 26 ? 0.437 -1.203 0.915 1.00 0.51 26 LEU A C 9
ATOM 13712 O O . LEU A 1 26 ? 0.810 -1.385 -0.242 1.00 0.58 26 LEU A O 9
ATOM 13728 N N . ILE A 1 27 ? 1.078 -1.705 1.949 1.00 0.50 27 ILE A N 9
ATOM 13729 C CA . ILE A 1 27 ? 2.267 -2.514 1.759 1.00 0.49 27 ILE A CA 9
ATOM 13730 C C . ILE A 1 27 ? 2.413 -3.538 2.874 1.00 0.51 27 ILE A C 9
ATOM 13731 O O . ILE A 1 27 ? 2.796 -3.209 3.998 1.00 0.72 27 ILE A O 9
ATOM 13747 N N . TRP A 1 28 ? 2.086 -4.784 2.569 1.00 0.45 28 TRP A N 9
ATOM 13748 C CA . TRP A 1 28 ? 2.253 -5.844 3.537 1.00 0.48 28 TRP A CA 9
ATOM 13749 C C . TRP A 1 28 ? 3.357 -6.786 3.077 1.00 0.48 28 TRP A C 9
ATOM 13750 O O . TRP A 1 28 ? 3.198 -7.623 2.185 1.00 0.49 28 TRP A O 9
ATOM 13771 N N . SER A 1 29 ? 4.520 -6.523 3.639 1.00 0.50 29 SER A N 9
ATOM 13772 C CA . SER A 1 29 ? 5.684 -7.367 3.509 1.00 0.54 29 SER A CA 9
ATOM 13773 C C . SER A 1 29 ? 6.431 -7.326 4.831 1.00 0.60 29 SER A C 9
ATOM 13774 O O . SER A 1 29 ? 6.971 -6.279 5.191 1.00 0.87 29 SER A O 9
ATOM 13782 N N . ASN A 1 30 ? 6.450 -8.420 5.577 1.00 0.65 30 ASN A N 9
ATOM 13783 C CA . ASN A 1 30 ? 7.062 -8.380 6.898 1.00 0.69 30 ASN A CA 9
ATOM 13784 C C . ASN A 1 30 ? 8.575 -8.489 6.786 1.00 0.68 30 ASN A C 9
ATOM 13785 O O . ASN A 1 30 ? 9.174 -9.521 7.095 1.00 0.75 30 ASN A O 9
ATOM 13796 N N . ASP A 1 31 ? 9.177 -7.407 6.324 1.00 0.63 31 ASP A N 9
ATOM 13797 C CA . ASP A 1 31 ? 10.619 -7.261 6.293 1.00 0.64 31 ASP A CA 9
ATOM 13798 C C . ASP A 1 31 ? 11.028 -6.103 7.192 1.00 0.65 31 ASP A C 9
ATOM 13799 O O . ASP A 1 31 ? 10.258 -5.163 7.381 1.00 0.78 31 ASP A O 9
ATOM 13808 N N . LYS A 1 32 ? 12.233 -6.156 7.736 1.00 0.69 32 LYS A N 9
ATOM 13809 C CA . LYS A 1 32 ? 12.711 -5.083 8.602 1.00 0.77 32 LYS A CA 9
ATOM 13810 C C . LYS A 1 32 ? 13.149 -3.871 7.781 1.00 0.71 32 LYS A C 9
ATOM 13811 O O . LYS A 1 32 ? 12.927 -2.728 8.182 1.00 0.77 32 LYS A O 9
ATOM 13830 N N . LYS A 1 33 ? 13.741 -4.122 6.623 1.00 0.71 33 LYS A N 9
ATOM 13831 C CA . LYS A 1 33 ? 14.321 -3.058 5.813 1.00 0.75 33 LYS A CA 9
ATOM 13832 C C . LYS A 1 33 ? 13.267 -2.386 4.943 1.00 0.64 33 LYS A C 9
ATOM 13833 O O . LYS A 1 33 ? 13.190 -1.156 4.891 1.00 0.63 33 LYS A O 9
ATOM 13852 N N . LEU A 1 34 ? 12.461 -3.200 4.263 1.00 0.62 34 LEU A N 9
ATOM 13853 C CA . LEU A 1 34 ? 11.438 -2.691 3.351 1.00 0.61 34 LEU A CA 9
ATOM 13854 C C . LEU A 1 34 ? 10.516 -1.701 4.049 1.00 0.54 34 LEU A C 9
ATOM 13855 O O . LEU A 1 34 ? 10.367 -0.568 3.601 1.00 0.61 34 LEU A O 9
ATOM 13871 N N . ILE A 1 35 ? 9.919 -2.131 5.155 1.00 0.48 35 ILE A N 9
ATOM 13872 C CA . ILE A 1 35 ? 8.960 -1.305 5.877 1.00 0.49 35 ILE A CA 9
ATOM 13873 C C . ILE A 1 35 ? 9.606 -0.014 6.371 1.00 0.48 35 ILE A C 9
ATOM 13874 O O . ILE A 1 35 ? 9.008 1.058 6.283 1.00 0.53 35 ILE A O 9
ATOM 13890 N N . GLU A 1 36 ? 10.838 -0.115 6.861 1.00 0.50 36 GLU A N 9
ATOM 13891 C CA . GLU A 1 36 ? 11.529 1.040 7.416 1.00 0.53 36 GLU A CA 9
ATOM 13892 C C . GLU A 1 36 ? 11.781 2.100 6.345 1.00 0.48 36 GLU A C 9
ATOM 13893 O O . GLU A 1 36 ? 11.358 3.250 6.491 1.00 0.51 36 GLU A O 9
ATOM 13905 N N . GLU A 1 37 ? 12.451 1.711 5.264 1.00 0.48 37 GLU A N 9
ATOM 13906 C CA . GLU A 1 37 ? 12.801 2.658 4.212 1.00 0.51 37 GLU A CA 9
ATOM 13907 C C . GLU A 1 37 ? 11.559 3.165 3.481 1.00 0.44 37 GLU A C 9
ATOM 13908 O O . GLU A 1 37 ? 11.508 4.323 3.071 1.00 0.48 37 GLU A O 9
ATOM 13920 N N . ALA A 1 38 ? 10.556 2.304 3.327 1.00 0.40 38 ALA A N 9
ATOM 13921 C CA . ALA A 1 38 ? 9.317 2.699 2.664 1.00 0.42 38 ALA A CA 9
ATOM 13922 C C . ALA A 1 38 ? 8.567 3.740 3.490 1.00 0.39 38 ALA A C 9
ATOM 13923 O O . ALA A 1 38 ? 8.095 4.747 2.957 1.00 0.42 38 ALA A O 9
ATOM 13930 N N . ARG A 1 39 ? 8.475 3.494 4.793 1.00 0.41 39 ARG A N 9
ATOM 13931 C CA . ARG A 1 39 ? 7.811 4.412 5.710 1.00 0.50 39 ARG A CA 9
ATOM 13932 C C . ARG A 1 39 ? 8.463 5.789 5.662 1.00 0.46 39 ARG A C 9
ATOM 13933 O O . ARG A 1 39 ? 7.773 6.800 5.565 1.00 0.52 39 ARG A O 9
ATOM 13954 N N . LYS A 1 40 ? 9.788 5.820 5.709 1.00 0.45 40 LYS A N 9
ATOM 13955 C CA . LYS A 1 40 ? 10.525 7.079 5.716 1.00 0.49 40 LYS A CA 9
ATOM 13956 C C . LYS A 1 40 ? 10.418 7.797 4.371 1.00 0.42 40 LYS A C 9
ATOM 13957 O O . LYS A 1 40 ? 10.291 9.020 4.320 1.00 0.47 40 LYS A O 9
ATOM 13976 N N . MET A 1 41 ? 10.449 7.031 3.287 1.00 0.39 41 MET A N 9
ATOM 13977 C CA . MET A 1 41 ? 10.343 7.595 1.943 1.00 0.41 41 MET A CA 9
ATOM 13978 C C . MET A 1 41 ? 8.971 8.237 1.744 1.00 0.42 41 MET A C 9
ATOM 13979 O O . MET A 1 41 ? 8.839 9.284 1.107 1.00 0.52 41 MET A O 9
ATOM 13993 N N . ALA A 1 42 ? 7.956 7.594 2.295 1.00 0.40 42 ALA A N 9
ATOM 13994 C CA . ALA A 1 42 ? 6.598 8.096 2.250 1.00 0.49 42 ALA A CA 9
ATOM 13995 C C . ALA A 1 42 ? 6.404 9.239 3.244 1.00 0.51 42 ALA A C 9
ATOM 13996 O O . ALA A 1 42 ? 5.711 10.213 2.956 1.00 0.59 42 ALA A O 9
ATOM 14003 N N . GLU A 1 43 ? 7.025 9.118 4.414 1.00 0.50 43 GLU A N 9
ATOM 14004 C CA . GLU A 1 43 ? 6.946 10.153 5.443 1.00 0.60 43 GLU A CA 9
ATOM 14005 C C . GLU A 1 43 ? 7.581 11.448 4.942 1.00 0.62 43 GLU A C 9
ATOM 14006 O O . GLU A 1 43 ? 7.170 12.544 5.327 1.00 0.73 43 GLU A O 9
ATOM 14018 N N . LYS A 1 44 ? 8.573 11.304 4.068 1.00 0.58 44 LYS A N 9
ATOM 14019 C CA . LYS A 1 44 ? 9.241 12.442 3.444 1.00 0.66 44 LYS A CA 9
ATOM 14020 C C . LYS A 1 44 ? 8.235 13.371 2.769 1.00 0.66 44 LYS A C 9
ATOM 14021 O O . LYS A 1 44 ? 8.335 14.592 2.873 1.00 0.70 44 LYS A O 9
ATOM 14040 N N . ALA A 1 45 ? 7.264 12.786 2.084 1.00 0.67 45 ALA A N 9
ATOM 14041 C CA . ALA A 1 45 ? 6.279 13.567 1.349 1.00 0.74 45 ALA A CA 9
ATOM 14042 C C . ALA A 1 45 ? 4.918 13.537 2.044 1.00 0.73 45 ALA A C 9
ATOM 14043 O O . ALA A 1 45 ? 3.920 14.007 1.495 1.00 0.81 45 ALA A O 9
ATOM 14050 N N . ASN A 1 46 ? 4.898 12.957 3.245 1.00 0.69 46 ASN A N 9
ATOM 14051 C CA . ASN A 1 46 ? 3.715 12.952 4.114 1.00 0.72 46 ASN A CA 9
ATOM 14052 C C . ASN A 1 46 ? 2.612 12.062 3.555 1.00 0.67 46 ASN A C 9
ATOM 14053 O O . ASN A 1 46 ? 1.464 12.482 3.407 1.00 0.84 46 ASN A O 9
ATOM 14064 N N . LEU A 1 47 ? 2.975 10.829 3.248 1.00 0.51 47 LEU A N 9
ATOM 14065 C CA . LEU A 1 47 ? 2.026 9.850 2.739 1.00 0.51 47 LEU A CA 9
ATOM 14066 C C . LEU A 1 47 ? 1.482 8.984 3.867 1.00 0.46 47 LEU A C 9
ATOM 14067 O O . LEU A 1 47 ? 2.075 8.903 4.946 1.00 0.56 47 LEU A O 9
ATOM 14083 N N . TYR A 1 48 ? 0.357 8.331 3.608 1.00 0.49 48 TYR A N 9
ATOM 14084 C CA . TYR A 1 48 ? -0.259 7.442 4.582 1.00 0.54 48 TYR A CA 9
ATOM 14085 C C . TYR A 1 48 ? -0.126 6.002 4.103 1.00 0.46 48 TYR A C 9
ATOM 14086 O O . TYR A 1 48 ? -0.464 5.691 2.960 1.00 0.58 48 TYR A O 9
ATOM 14104 N N . LEU A 1 49 ? 0.381 5.128 4.962 1.00 0.46 49 LEU A N 9
ATOM 14105 C CA . LEU A 1 49 ? 0.598 3.738 4.577 1.00 0.46 49 LEU A CA 9
ATOM 14106 C C . LEU A 1 49 ? -0.182 2.801 5.480 1.00 0.50 49 LEU A C 9
ATOM 14107 O O . LEU A 1 49 ? -0.436 3.113 6.646 1.00 0.61 49 LEU A O 9
ATOM 14123 N N . LEU A 1 50 ? -0.557 1.660 4.935 1.00 0.52 50 LEU A N 9
ATOM 14124 C CA . LEU A 1 50 ? -1.181 0.603 5.712 1.00 0.63 50 LEU A CA 9
ATOM 14125 C C . LEU A 1 50 ? -0.325 -0.653 5.646 1.00 0.69 50 LEU A C 9
ATOM 14126 O O . LEU A 1 50 ? -0.054 -1.176 4.561 1.00 0.69 50 LEU A O 9
ATOM 14142 N N . THR A 1 51 ? 0.143 -1.099 6.799 1.00 0.85 51 THR A N 9
ATOM 14143 C CA . THR A 1 51 ? 0.866 -2.354 6.894 1.00 1.00 51 THR A CA 9
ATOM 14144 C C . THR A 1 51 ? 0.315 -3.168 8.055 1.00 1.38 51 THR A C 9
ATOM 14145 O O . THR A 1 51 ? 0.701 -2.968 9.209 1.00 2.04 51 THR A O 9
ATOM 14156 N N . LEU A 1 52 ? -0.584 -4.087 7.735 1.00 1.17 52 LEU A N 9
ATOM 14157 C CA . LEU A 1 52 ? -1.271 -4.889 8.739 1.00 1.66 52 LEU A CA 9
ATOM 14158 C C . LEU A 1 52 ? -2.071 -6.004 8.059 1.00 1.10 52 LEU A C 9
ATOM 14159 O O . LEU A 1 52 ? -1.821 -6.315 6.895 1.00 1.25 52 LEU A O 9
ATOM 14175 N N . GLU A 1 53 ? -2.998 -6.624 8.782 1.00 1.35 53 GLU A N 9
ATOM 14176 C CA . GLU A 1 53 ? -3.709 -7.788 8.256 1.00 1.60 53 GLU A CA 9
ATOM 14177 C C . GLU A 1 53 ? -4.853 -7.381 7.326 1.00 1.84 53 GLU A C 9
ATOM 14178 O O . GLU A 1 53 ? -4.850 -7.725 6.145 1.00 2.34 53 GLU A O 9
ATOM 14190 N N . THR A 1 54 ? -5.848 -6.686 7.862 1.00 1.76 54 THR A N 9
ATOM 14191 C CA . THR A 1 54 ? -6.976 -6.249 7.053 1.00 1.96 54 THR A CA 9
ATOM 14192 C C . THR A 1 54 ? -6.981 -4.727 6.898 1.00 1.44 54 THR A C 9
ATOM 14193 O O . THR A 1 54 ? -7.303 -3.999 7.841 1.00 1.41 54 THR A O 9
ATOM 14204 N N . ASP A 1 55 ? -6.643 -4.252 5.707 1.00 1.58 55 ASP A N 9
ATOM 14205 C CA . ASP A 1 55 ? -6.498 -2.813 5.468 1.00 1.57 55 ASP A CA 9
ATOM 14206 C C . ASP A 1 55 ? -7.819 -2.170 5.071 1.00 1.40 55 ASP A C 9
ATOM 14207 O O . ASP A 1 55 ? -7.966 -0.954 5.151 1.00 1.25 55 ASP A O 9
ATOM 14216 N N . ASP A 1 56 ? -8.786 -2.991 4.676 1.00 1.62 56 ASP A N 9
ATOM 14217 C CA . ASP A 1 56 ? -10.029 -2.497 4.076 1.00 1.72 56 ASP A CA 9
ATOM 14218 C C . ASP A 1 56 ? -10.757 -1.485 4.961 1.00 1.47 56 ASP A C 9
ATOM 14219 O O . ASP A 1 56 ? -11.229 -0.459 4.468 1.00 1.48 56 ASP A O 9
ATOM 14228 N N . LYS A 1 57 ? -10.847 -1.757 6.255 1.00 1.39 57 LYS A N 9
ATOM 14229 C CA . LYS A 1 57 ? -11.532 -0.845 7.165 1.00 1.42 57 LYS A CA 9
ATOM 14230 C C . LYS A 1 57 ? -10.671 0.395 7.420 1.00 1.20 57 LYS A C 9
ATOM 14231 O O . LYS A 1 57 ? -11.174 1.519 7.431 1.00 1.27 57 LYS A O 9
ATOM 14250 N N . LYS A 1 58 ? -9.369 0.185 7.589 1.00 1.07 58 LYS A N 9
ATOM 14251 C CA . LYS A 1 58 ? -8.443 1.275 7.884 1.00 1.04 58 LYS A CA 9
ATOM 14252 C C . LYS A 1 58 ? -8.360 2.251 6.713 1.00 0.88 58 LYS A C 9
ATOM 14253 O O . LYS A 1 58 ? -8.224 3.460 6.909 1.00 0.87 58 LYS A O 9
ATOM 14272 N N . ILE A 1 59 ? -8.443 1.714 5.499 1.00 0.83 59 ILE A N 9
ATOM 14273 C CA . ILE A 1 59 ? -8.437 2.529 4.291 1.00 0.80 59 ILE A CA 9
ATOM 14274 C C . ILE A 1 59 ? -9.562 3.555 4.323 1.00 0.74 59 ILE A C 9
ATOM 14275 O O . ILE A 1 59 ? -9.340 4.728 4.035 1.00 0.78 59 ILE A O 9
ATOM 14291 N N . GLU A 1 60 ? -10.758 3.113 4.695 1.00 0.77 60 GLU A N 9
ATOM 14292 C CA . GLU A 1 60 ? -11.918 3.994 4.731 1.00 0.87 60 GLU A CA 9
ATOM 14293 C C . GLU A 1 60 ? -11.676 5.182 5.654 1.00 0.85 60 GLU A C 9
ATOM 14294 O O . GLU A 1 60 ? -11.904 6.331 5.268 1.00 0.94 60 GLU A O 9
ATOM 14306 N N . ASP A 1 61 ? -11.201 4.896 6.862 1.00 0.82 61 ASP A N 9
ATOM 14307 C CA . ASP A 1 61 ? -10.928 5.931 7.856 1.00 0.88 61 ASP A CA 9
ATOM 14308 C C . ASP A 1 61 ? -10.015 7.010 7.295 1.00 0.79 61 ASP A C 9
ATOM 14309 O O . ASP A 1 61 ? -10.297 8.200 7.418 1.00 0.83 61 ASP A O 9
ATOM 14318 N N . ILE A 1 62 ? -8.932 6.591 6.662 1.00 0.72 62 ILE A N 9
ATOM 14319 C CA . ILE A 1 62 ? -7.966 7.526 6.107 1.00 0.69 62 ILE A CA 9
ATOM 14320 C C . ILE A 1 62 ? -8.510 8.195 4.845 1.00 0.68 62 ILE A C 9
ATOM 14321 O O . ILE A 1 62 ? -8.436 9.412 4.694 1.00 0.73 62 ILE A O 9
ATOM 14337 N N . LEU A 1 63 ? -9.093 7.394 3.966 1.00 0.68 63 LEU A N 9
ATOM 14338 C CA . LEU A 1 63 ? -9.575 7.884 2.672 1.00 0.76 63 LEU A CA 9
ATOM 14339 C C . LEU A 1 63 ? -10.673 8.936 2.844 1.00 0.84 63 LEU A C 9
ATOM 14340 O O . LEU A 1 63 ? -10.682 9.954 2.147 1.00 0.94 63 LEU A O 9
ATOM 14356 N N . LYS A 1 64 ? -11.587 8.706 3.778 1.00 0.89 64 LYS A N 9
ATOM 14357 C CA . LYS A 1 64 ? -12.669 9.652 4.019 1.00 1.05 64 LYS A CA 9
ATOM 14358 C C . LYS A 1 64 ? -12.166 10.894 4.741 1.00 1.03 64 LYS A C 9
ATOM 14359 O O . LYS A 1 64 ? -12.790 11.954 4.684 1.00 1.13 64 LYS A O 9
ATOM 14378 N N . SER A 1 65 ? -11.033 10.767 5.412 1.00 0.97 65 SER A N 9
ATOM 14379 C CA . SER A 1 65 ? -10.434 11.896 6.106 1.00 1.06 65 SER A CA 9
ATOM 14380 C C . SER A 1 65 ? -9.596 12.739 5.148 1.00 1.03 65 SER A C 9
ATOM 14381 O O . SER A 1 65 ? -9.407 13.937 5.366 1.00 1.13 65 SER A O 9
ATOM 14389 N N . LEU A 1 66 ? -9.089 12.114 4.090 1.00 0.97 66 LEU A N 9
ATOM 14390 C CA . LEU A 1 66 ? -8.348 12.843 3.065 1.00 1.05 66 LEU A CA 9
ATOM 14391 C C . LEU A 1 66 ? -9.296 13.610 2.144 1.00 1.20 66 LEU A C 9
ATOM 14392 O O . LEU A 1 66 ? -9.028 14.759 1.799 1.00 1.55 66 LEU A O 9
ATOM 14408 N N . GLY A 1 67 ? -10.406 12.981 1.762 1.00 1.07 67 GLY A N 9
ATOM 14409 C CA . GLY A 1 67 ? -11.426 13.677 0.993 1.00 1.26 67 GLY A CA 9
ATOM 14410 C C . GLY A 1 67 ? -11.513 13.211 -0.452 1.00 1.22 67 GLY A C 9
ATOM 14411 O O . GLY A 1 67 ? -12.251 12.268 -0.752 1.00 1.28 67 GLY A O 9
ATOM 14415 N N . PRO A 1 68 ? -10.787 13.875 -1.372 1.00 1.24 68 PRO A N 9
ATOM 14416 C CA . PRO A 1 68 ? -10.783 13.541 -2.810 1.00 1.29 68 PRO A CA 9
ATOM 14417 C C . PRO A 1 68 ? -10.466 12.068 -3.085 1.00 1.15 68 PRO A C 9
ATOM 14418 O O . PRO A 1 68 ? -9.971 11.358 -2.208 1.00 0.99 68 PRO A O 9
ATOM 14429 N N . PRO A 1 69 ? -10.762 11.589 -4.310 1.00 1.30 69 PRO A N 9
ATOM 14430 C CA . PRO A 1 69 ? -10.463 10.213 -4.716 1.00 1.26 69 PRO A CA 9
ATOM 14431 C C . PRO A 1 69 ? -8.966 9.933 -4.681 1.00 1.05 69 PRO A C 9
ATOM 14432 O O . PRO A 1 69 ? -8.225 10.281 -5.607 1.00 1.17 69 PRO A O 9
ATOM 14443 N N . VAL A 1 70 ? -8.534 9.304 -3.607 1.00 0.85 70 VAL A N 9
ATOM 14444 C CA . VAL A 1 70 ? -7.129 9.056 -3.370 1.00 0.67 70 VAL A CA 9
ATOM 14445 C C . VAL A 1 70 ? -6.637 7.853 -4.167 1.00 0.60 70 VAL A C 9
ATOM 14446 O O . VAL A 1 70 ? -7.337 6.847 -4.295 1.00 0.66 70 VAL A O 9
ATOM 14459 N N . LYS A 1 71 ? -5.433 7.983 -4.706 1.00 0.55 71 LYS A N 9
ATOM 14460 C CA . LYS A 1 71 ? -4.811 6.928 -5.486 1.00 0.54 71 LYS A CA 9
ATOM 14461 C C . LYS A 1 71 ? -4.254 5.868 -4.553 1.00 0.43 71 LYS A C 9
ATOM 14462 O O . LYS A 1 71 ? -3.360 6.143 -3.755 1.00 0.41 71 LYS A O 9
ATOM 14481 N N . ILE A 1 72 ? -4.794 4.668 -4.635 1.00 0.45 72 ILE A N 9
ATOM 14482 C CA . ILE A 1 72 ? -4.362 3.594 -3.762 1.00 0.43 72 ILE A CA 9
ATOM 14483 C C . ILE A 1 72 ? -3.309 2.730 -4.447 1.00 0.41 72 ILE A C 9
ATOM 14484 O O . ILE A 1 72 ? -3.572 2.092 -5.473 1.00 0.50 72 ILE A O 9
ATOM 14500 N N . LEU A 1 73 ? -2.116 2.733 -3.878 1.00 0.37 73 LEU A N 9
ATOM 14501 C CA . LEU A 1 73 ? -1.007 1.941 -4.381 1.00 0.37 73 LEU A CA 9
ATOM 14502 C C . LEU A 1 73 ? -0.732 0.795 -3.425 1.00 0.37 73 LEU A C 9
ATOM 14503 O O . LEU A 1 73 ? -0.661 1.001 -2.217 1.00 0.46 73 LEU A O 9
ATOM 14519 N N . VAL A 1 74 ? -0.594 -0.411 -3.952 1.00 0.40 74 VAL A N 9
ATOM 14520 C CA . VAL A 1 74 ? -0.359 -1.570 -3.110 1.00 0.40 74 VAL A CA 9
ATOM 14521 C C . VAL A 1 74 ? 0.939 -2.274 -3.487 1.00 0.39 74 VAL A C 9
ATOM 14522 O O . VAL A 1 74 ? 1.095 -2.775 -4.604 1.00 0.47 74 VAL A O 9
ATOM 14535 N N . LEU A 1 75 ? 1.867 -2.296 -2.546 1.00 0.38 75 LEU A N 9
ATOM 14536 C CA . LEU A 1 75 ? 3.121 -3.008 -2.709 1.00 0.38 75 LEU A CA 9
ATOM 14537 C C . LEU A 1 75 ? 3.056 -4.299 -1.907 1.00 0.35 75 LEU A C 9
ATOM 14538 O O . LEU A 1 75 ? 2.944 -4.273 -0.681 1.00 0.43 75 LEU A O 9
ATOM 14554 N N . LEU A 1 76 ? 3.096 -5.424 -2.593 1.00 0.34 76 LEU A N 9
ATOM 14555 C CA . LEU A 1 76 ? 2.936 -6.700 -1.925 1.00 0.42 76 LEU A CA 9
ATOM 14556 C C . LEU A 1 76 ? 4.128 -7.602 -2.203 1.00 0.41 76 LEU A C 9
ATOM 14557 O O . LEU A 1 76 ? 4.561 -7.730 -3.349 1.00 0.48 76 LEU A O 9
ATOM 14573 N N . GLU A 1 77 ? 4.666 -8.215 -1.157 1.00 0.46 77 GLU A N 9
ATOM 14574 C CA . GLU A 1 77 ? 5.752 -9.173 -1.325 1.00 0.49 77 GLU A CA 9
ATOM 14575 C C . GLU A 1 77 ? 5.171 -10.579 -1.404 1.00 0.49 77 GLU A C 9
ATOM 14576 O O . GLU A 1 77 ? 4.224 -10.901 -0.680 1.00 0.59 77 GLU A O 9
ATOM 14588 N N . ASP A 1 78 ? 5.728 -11.411 -2.281 1.00 0.54 78 ASP A N 9
ATOM 14589 C CA . ASP A 1 78 ? 5.205 -12.758 -2.490 1.00 0.61 78 ASP A CA 9
ATOM 14590 C C . ASP A 1 78 ? 5.436 -13.633 -1.264 1.00 0.63 78 ASP A C 9
ATOM 14591 O O . ASP A 1 78 ? 6.452 -14.317 -1.143 1.00 0.72 78 ASP A O 9
ATOM 14600 N N . THR A 1 79 ? 4.489 -13.577 -0.349 1.00 0.61 79 THR A N 9
ATOM 14601 C CA . THR A 1 79 ? 4.496 -14.420 0.829 1.00 0.72 79 THR A CA 9
ATOM 14602 C C . THR A 1 79 ? 3.341 -15.416 0.727 1.00 0.78 79 THR A C 9
ATOM 14603 O O . THR A 1 79 ? 2.448 -15.226 -0.104 1.00 0.84 79 THR A O 9
ATOM 14614 N N . LYS A 1 80 ? 3.348 -16.468 1.532 1.00 0.84 80 LYS A N 9
ATOM 14615 C CA . LYS A 1 80 ? 2.262 -17.440 1.495 1.00 0.92 80 LYS A CA 9
ATOM 14616 C C . LYS A 1 80 ? 0.958 -16.781 1.933 1.00 0.88 80 LYS A C 9
ATOM 14617 O O . LYS A 1 80 ? -0.048 -16.832 1.224 1.00 0.90 80 LYS A O 9
ATOM 14636 N N . ASP A 1 81 ? 0.994 -16.153 3.105 1.00 0.90 81 ASP A N 9
ATOM 14637 C CA . ASP A 1 81 ? -0.163 -15.420 3.635 1.00 0.93 81 ASP A CA 9
ATOM 14638 C C . ASP A 1 81 ? -0.640 -14.365 2.634 1.00 0.83 81 ASP A C 9
ATOM 14639 O O . ASP A 1 81 ? -1.842 -14.212 2.406 1.00 0.82 81 ASP A O 9
ATOM 14648 N N . ALA A 1 82 ? 0.319 -13.654 2.034 1.00 0.82 82 ALA A N 9
ATOM 14649 C CA . ALA A 1 82 ? 0.041 -12.653 1.001 1.00 0.82 82 ALA A CA 9
ATOM 14650 C C . ALA A 1 82 ? -0.886 -13.154 -0.109 1.00 0.82 82 ALA A C 9
ATOM 14651 O O . ALA A 1 82 ? -1.575 -12.355 -0.738 1.00 0.84 82 ALA A O 9
ATOM 14658 N N . ASP A 1 83 ? -0.927 -14.462 -0.333 1.00 0.91 83 ASP A N 9
ATOM 14659 C CA . ASP A 1 83 ? -1.713 -15.020 -1.432 1.00 1.03 83 ASP A CA 9
ATOM 14660 C C . ASP A 1 83 ? -3.194 -14.867 -1.138 1.00 0.98 83 ASP A C 9
ATOM 14661 O O . ASP A 1 83 ? -4.005 -14.602 -2.026 1.00 1.03 83 ASP A O 9
ATOM 14670 N N . LYS A 1 84 ? -3.531 -14.992 0.130 1.00 0.96 84 LYS A N 9
ATOM 14671 C CA . LYS A 1 84 ? -4.909 -14.931 0.558 1.00 1.04 84 LYS A CA 9
ATOM 14672 C C . LYS A 1 84 ? -5.338 -13.491 0.807 1.00 0.94 84 LYS A C 9
ATOM 14673 O O . LYS A 1 84 ? -6.475 -13.118 0.522 1.00 1.04 84 LYS A O 9
ATOM 14692 N N . VAL A 1 85 ? -4.424 -12.673 1.318 1.00 0.80 85 VAL A N 9
ATOM 14693 C CA . VAL A 1 85 ? -4.713 -11.257 1.530 1.00 0.77 85 VAL A CA 9
ATOM 14694 C C . VAL A 1 85 ? -4.875 -10.564 0.177 1.00 0.68 85 VAL A C 9
ATOM 14695 O O . VAL A 1 85 ? -5.658 -9.626 0.038 1.00 0.75 85 VAL A O 9
ATOM 14708 N N . LYS A 1 86 ? -4.138 -11.056 -0.818 1.00 0.60 86 LYS A N 9
ATOM 14709 C CA . LYS A 1 86 ? -4.288 -10.606 -2.199 1.00 0.59 86 LYS A CA 9
ATOM 14710 C C . LYS A 1 86 ? -5.741 -10.747 -2.642 1.00 0.69 86 LYS A C 9
ATOM 14711 O O . LYS A 1 86 ? -6.312 -9.839 -3.240 1.00 0.78 86 LYS A O 9
ATOM 14730 N N . LYS A 1 87 ? -6.330 -11.888 -2.322 1.00 0.75 87 LYS A N 9
ATOM 14731 C CA . LYS A 1 87 ? -7.705 -12.175 -2.699 1.00 0.89 87 LYS A CA 9
ATOM 14732 C C . LYS A 1 87 ? -8.686 -11.347 -1.874 1.00 0.88 87 LYS A C 9
ATOM 14733 O O . LYS A 1 87 ? -9.621 -10.752 -2.414 1.00 0.93 87 LYS A O 9
ATOM 14752 N N . GLU A 1 88 ? -8.445 -11.293 -0.573 1.00 0.90 88 GLU A N 9
ATOM 14753 C CA . GLU A 1 88 ? -9.378 -10.680 0.362 1.00 0.98 88 GLU A CA 9
ATOM 14754 C C . GLU A 1 88 ? -9.454 -9.172 0.179 1.00 0.96 88 GLU A C 9
ATOM 14755 O O . GLU A 1 88 ? -10.544 -8.611 0.083 1.00 1.02 88 GLU A O 9
ATOM 14767 N N . ILE A 1 89 ? -8.304 -8.519 0.113 1.00 0.91 89 ILE A N 9
ATOM 14768 C CA . ILE A 1 89 ? -8.272 -7.070 -0.030 1.00 0.93 89 ILE A CA 9
ATOM 14769 C C . ILE A 1 89 ? -8.806 -6.654 -1.398 1.00 0.87 89 ILE A C 9
ATOM 14770 O O . ILE A 1 89 ? -9.473 -5.626 -1.530 1.00 0.91 89 ILE A O 9
ATOM 14786 N N . GLU A 1 90 ? -8.539 -7.475 -2.408 1.00 0.81 90 GLU A N 9
ATOM 14787 C CA . GLU A 1 90 ? -9.053 -7.219 -3.753 1.00 0.79 90 GLU A CA 9
ATOM 14788 C C . GLU A 1 90 ? -10.575 -7.322 -3.749 1.00 0.79 90 GLU A C 9
ATOM 14789 O O . GLU A 1 90 ? -11.270 -6.524 -4.384 1.00 0.79 90 GLU A O 9
ATOM 14801 N N . LYS A 1 91 ? -11.079 -8.305 -3.012 1.00 0.85 91 LYS A N 9
ATOM 14802 C CA . LYS A 1 91 ? -12.513 -8.495 -2.840 1.00 0.93 91 LYS A CA 9
ATOM 14803 C C . LYS A 1 91 ? -13.121 -7.284 -2.138 1.00 0.96 91 LYS A C 9
ATOM 14804 O O . LYS A 1 91 ? -14.153 -6.758 -2.560 1.00 0.97 91 LYS A O 9
ATOM 14823 N N . LYS A 1 92 ? -12.462 -6.844 -1.069 1.00 1.03 92 LYS A N 9
ATOM 14824 C CA . LYS A 1 92 ? -12.911 -5.690 -0.299 1.00 1.17 92 LYS A CA 9
ATOM 14825 C C . LYS A 1 92 ? -12.969 -4.439 -1.162 1.00 1.08 92 LYS A C 9
ATOM 14826 O O . LYS A 1 92 ? -13.983 -3.745 -1.187 1.00 1.15 92 LYS A O 9
ATOM 14845 N N . ALA A 1 93 ? -11.877 -4.161 -1.870 1.00 0.98 93 ALA A N 9
ATOM 14846 C CA . ALA A 1 93 ? -11.793 -2.980 -2.719 1.00 0.99 93 ALA A CA 9
ATOM 14847 C C . ALA A 1 93 ? -12.817 -3.044 -3.845 1.00 0.90 93 ALA A C 9
ATOM 14848 O O . ALA A 1 93 ? -13.356 -2.021 -4.271 1.00 0.98 93 ALA A O 9
ATOM 14855 N N . ARG A 1 94 ? -13.084 -4.258 -4.313 1.00 0.82 94 ARG A N 9
ATOM 14856 C CA . ARG A 1 94 ? -14.076 -4.488 -5.356 1.00 0.85 94 ARG A CA 9
ATOM 14857 C C . ARG A 1 94 ? -15.455 -4.047 -4.881 1.00 0.86 94 ARG A C 9
ATOM 14858 O O . ARG A 1 94 ? -16.144 -3.287 -5.558 1.00 0.92 94 ARG A O 9
ATOM 14879 N N . LYS A 1 95 ? -15.836 -4.511 -3.699 1.00 0.90 95 LYS A N 9
ATOM 14880 C CA . LYS A 1 95 ? -17.151 -4.214 -3.142 1.00 1.02 95 LYS A CA 9
ATOM 14881 C C . LYS A 1 95 ? -17.193 -2.809 -2.548 1.00 1.02 95 LYS A C 9
ATOM 14882 O O . LYS A 1 95 ? -18.259 -2.303 -2.199 1.00 1.15 95 LYS A O 9
ATOM 14901 N N . LYS A 1 96 ? -16.033 -2.180 -2.452 1.00 0.97 96 LYS A N 9
ATOM 14902 C CA . LYS A 1 96 ? -15.938 -0.846 -1.854 1.00 1.03 96 LYS A CA 9
ATOM 14903 C C . LYS A 1 96 ? -15.819 0.203 -2.962 1.00 0.96 96 LYS A C 9
ATOM 14904 O O . LYS A 1 96 ? -15.751 1.406 -2.704 1.00 1.07 96 LYS A O 9
ATOM 14923 N N . ASN A 1 97 ? -15.818 -0.287 -4.204 1.00 0.86 97 ASN A N 9
ATOM 14924 C CA . ASN A 1 97 ? -15.767 0.554 -5.400 1.00 0.86 97 ASN A CA 9
ATOM 14925 C C . ASN A 1 97 ? -14.490 1.383 -5.450 1.00 0.87 97 ASN A C 9
ATOM 14926 O O . ASN A 1 97 ? -14.488 2.507 -5.953 1.00 1.04 97 ASN A O 9
ATOM 14937 N N . LEU A 1 98 ? -13.400 0.818 -4.958 1.00 0.78 98 LEU A N 9
ATOM 14938 C CA . LEU A 1 98 ? -12.126 1.523 -4.933 1.00 0.84 98 LEU A CA 9
ATOM 14939 C C . LEU A 1 98 ? -11.122 0.846 -5.857 1.00 0.71 98 LEU A C 9
ATOM 14940 O O . LEU A 1 98 ? -10.807 -0.332 -5.675 1.00 0.65 98 LEU A O 9
ATOM 14956 N N . PRO A 1 99 ? -10.622 1.562 -6.877 1.00 0.83 99 PRO A N 9
ATOM 14957 C CA . PRO A 1 99 ? -9.589 1.029 -7.761 1.00 0.85 99 PRO A CA 9
ATOM 14958 C C . PRO A 1 99 ? -8.233 0.974 -7.068 1.00 0.70 99 PRO A C 9
ATOM 14959 O O . PRO A 1 99 ? -7.721 1.993 -6.599 1.00 0.77 99 PRO A O 9
ATOM 14970 N N . VAL A 1 100 ? -7.660 -0.217 -6.992 1.00 0.58 100 VAL A N 9
ATOM 14971 C CA . VAL A 1 100 ? -6.374 -0.403 -6.340 1.00 0.47 100 VAL A CA 9
ATOM 14972 C C . VAL A 1 100 ? -5.373 -1.043 -7.295 1.00 0.42 100 VAL A C 9
ATOM 14973 O O . VAL A 1 100 ? -5.712 -1.965 -8.039 1.00 0.50 100 VAL A O 9
ATOM 14986 N N . ARG A 1 101 ? -4.148 -0.542 -7.288 1.00 0.43 101 ARG A N 9
ATOM 14987 C CA . ARG A 1 101 ? -3.098 -1.103 -8.125 1.00 0.43 101 ARG A CA 9
ATOM 14988 C C . ARG A 1 101 ? -2.132 -1.924 -7.279 1.00 0.40 101 ARG A C 9
ATOM 14989 O O . ARG A 1 101 ? -1.310 -1.375 -6.543 1.00 0.39 101 ARG A O 9
ATOM 15010 N N . ILE A 1 102 ? -2.247 -3.239 -7.385 1.00 0.43 102 ILE A N 9
ATOM 15011 C CA . ILE A 1 102 ? -1.427 -4.147 -6.598 1.00 0.43 102 ILE A CA 9
ATOM 15012 C C . ILE A 1 102 ? -0.314 -4.741 -7.449 1.00 0.45 102 ILE A C 9
ATOM 15013 O O . ILE A 1 102 ? -0.573 -5.364 -8.481 1.00 0.56 102 ILE A O 9
ATOM 15029 N N . ARG A 1 103 ? 0.920 -4.543 -7.014 1.00 0.41 103 ARG A N 9
ATOM 15030 C CA . ARG A 1 103 ? 2.067 -5.099 -7.709 1.00 0.50 103 ARG A CA 9
ATOM 15031 C C . ARG A 1 103 ? 2.921 -5.901 -6.734 1.00 0.43 103 ARG A C 9
ATOM 15032 O O . ARG A 1 103 ? 2.954 -5.606 -5.537 1.00 0.53 103 ARG A O 9
ATOM 15053 N N . LYS A 1 104 ? 3.607 -6.908 -7.247 1.00 0.38 104 LYS A N 9
ATOM 15054 C CA . LYS A 1 104 ? 4.398 -7.794 -6.409 1.00 0.39 104 LYS A CA 9
ATOM 15055 C C . LYS A 1 104 ? 5.864 -7.407 -6.480 1.00 0.37 104 LYS A C 9
ATOM 15056 O O . LYS A 1 104 ? 6.534 -7.653 -7.485 1.00 0.46 104 LYS A O 9
ATOM 15075 N N . VAL A 1 105 ? 6.359 -6.807 -5.413 1.00 0.35 105 VAL A N 9
ATOM 15076 C CA . VAL A 1 105 ? 7.713 -6.282 -5.389 1.00 0.39 105 VAL A CA 9
ATOM 15077 C C . VAL A 1 105 ? 8.408 -6.632 -4.086 1.00 0.46 105 VAL A C 9
ATOM 15078 O O . VAL A 1 105 ? 7.773 -6.695 -3.033 1.00 0.52 105 VAL A O 9
ATOM 15091 N N . THR A 1 106 ? 9.704 -6.880 -4.159 1.00 0.52 106 THR A N 9
ATOM 15092 C CA . THR A 1 106 ? 10.496 -7.005 -2.958 1.00 0.61 106 THR A CA 9
ATOM 15093 C C . THR A 1 106 ? 11.888 -6.411 -3.177 1.00 0.58 106 THR A C 9
ATOM 15094 O O . THR A 1 106 ? 12.812 -7.066 -3.666 1.00 0.67 106 THR A O 9
ATOM 15105 N N . SER A 1 107 ? 12.004 -5.140 -2.815 1.00 0.50 107 SER A N 9
ATOM 15106 C CA . SER A 1 107 ? 13.263 -4.410 -2.843 1.00 0.51 107 SER A CA 9
ATOM 15107 C C . SER A 1 107 ? 13.000 -2.969 -2.428 1.00 0.45 107 SER A C 9
ATOM 15108 O O . SER A 1 107 ? 11.982 -2.386 -2.816 1.00 0.44 107 SER A O 9
ATOM 15116 N N . PRO A 1 108 ? 13.883 -2.376 -1.613 1.00 0.47 108 PRO A N 9
ATOM 15117 C CA . PRO A 1 108 ? 13.767 -0.968 -1.241 1.00 0.49 108 PRO A CA 9
ATOM 15118 C C . PRO A 1 108 ? 13.795 -0.064 -2.471 1.00 0.43 108 PRO A C 9
ATOM 15119 O O . PRO A 1 108 ? 13.065 0.919 -2.544 1.00 0.47 108 PRO A O 9
ATOM 15130 N N . ASP A 1 109 ? 14.626 -0.432 -3.443 1.00 0.46 109 ASP A N 9
ATOM 15131 C CA . ASP A 1 109 ? 14.774 0.334 -4.681 1.00 0.50 109 ASP A CA 9
ATOM 15132 C C . ASP A 1 109 ? 13.432 0.525 -5.387 1.00 0.41 109 ASP A C 9
ATOM 15133 O O . ASP A 1 109 ? 13.019 1.657 -5.650 1.00 0.44 109 ASP A O 9
ATOM 15142 N N . GLU A 1 110 ? 12.753 -0.582 -5.676 1.00 0.38 110 GLU A N 9
ATOM 15143 C CA . GLU A 1 110 ? 11.449 -0.542 -6.334 1.00 0.38 110 GLU A CA 9
ATOM 15144 C C . GLU A 1 110 ? 10.433 0.215 -5.491 1.00 0.36 110 GLU A C 9
ATOM 15145 O O . GLU A 1 110 ? 9.816 1.173 -5.958 1.00 0.42 110 GLU A O 9
ATOM 15157 N N . ALA A 1 111 ? 10.281 -0.216 -4.243 1.00 0.33 111 ALA A N 9
ATOM 15158 C CA . ALA A 1 111 ? 9.278 0.343 -3.344 1.00 0.35 111 ALA A CA 9
ATOM 15159 C C . ALA A 1 111 ? 9.416 1.856 -3.214 1.00 0.34 111 ALA A C 9
ATOM 15160 O O . ALA A 1 111 ? 8.448 2.591 -3.401 1.00 0.41 111 ALA A O 9
ATOM 15167 N N . LYS A 1 112 ? 10.626 2.316 -2.923 1.00 0.32 112 LYS A N 9
ATOM 15168 C CA . LYS A 1 112 ? 10.876 3.735 -2.706 1.00 0.34 112 LYS A CA 9
ATOM 15169 C C . LYS A 1 112 ? 10.667 4.538 -3.987 1.00 0.37 112 LYS A C 9
ATOM 15170 O O . LYS A 1 112 ? 10.328 5.721 -3.936 1.00 0.42 112 LYS A O 9
ATOM 15189 N N . ARG A 1 113 ? 10.852 3.895 -5.136 1.00 0.38 113 ARG A N 9
ATOM 15190 C CA . ARG A 1 113 ? 10.630 4.564 -6.409 1.00 0.46 113 ARG A CA 9
ATOM 15191 C C . ARG A 1 113 ? 9.141 4.733 -6.670 1.00 0.43 113 ARG A C 9
ATOM 15192 O O . ARG A 1 113 ? 8.678 5.836 -6.963 1.00 0.50 113 ARG A O 9
ATOM 15213 N N . TRP A 1 114 ? 8.394 3.642 -6.546 1.00 0.39 114 TRP A N 9
ATOM 15214 C CA . TRP A 1 114 ? 6.965 3.662 -6.829 1.00 0.39 114 TRP A CA 9
ATOM 15215 C C . TRP A 1 114 ? 6.249 4.644 -5.912 1.00 0.40 114 TRP A C 9
ATOM 15216 O O . TRP A 1 114 ? 5.314 5.326 -6.329 1.00 0.46 114 TRP A O 9
ATOM 15237 N N . ILE A 1 115 ? 6.700 4.728 -4.667 1.00 0.38 115 ILE A N 9
ATOM 15238 C CA . ILE A 1 115 ? 6.142 5.690 -3.729 1.00 0.41 115 ILE A CA 9
ATOM 15239 C C . ILE A 1 115 ? 6.407 7.112 -4.216 1.00 0.47 115 ILE A C 9
ATOM 15240 O O . ILE A 1 115 ? 5.508 7.950 -4.217 1.00 0.55 115 ILE A O 9
ATOM 15256 N N . LYS A 1 116 ? 7.631 7.360 -4.673 1.00 0.50 116 LYS A N 9
ATOM 15257 C CA . LYS A 1 116 ? 8.027 8.681 -5.150 1.00 0.60 116 LYS A CA 9
ATOM 15258 C C . LYS A 1 116 ? 7.172 9.104 -6.335 1.00 0.57 116 LYS A C 9
ATOM 15259 O O . LYS A 1 116 ? 6.619 10.204 -6.353 1.00 0.69 116 LYS A O 9
ATOM 15278 N N . GLU A 1 117 ? 7.053 8.212 -7.306 1.00 0.53 117 GLU A N 9
ATOM 15279 C CA . GLU A 1 117 ? 6.361 8.514 -8.550 1.00 0.58 117 GLU A CA 9
ATOM 15280 C C . GLU A 1 117 ? 4.876 8.771 -8.314 1.00 0.57 117 GLU A C 9
ATOM 15281 O O . GLU A 1 117 ? 4.238 9.503 -9.067 1.00 0.66 117 GLU A O 9
ATOM 15293 N N . PHE A 1 118 ? 4.331 8.173 -7.267 1.00 0.56 118 PHE A N 9
ATOM 15294 C CA . PHE A 1 118 ? 2.934 8.380 -6.915 1.00 0.66 118 PHE A CA 9
ATOM 15295 C C . PHE A 1 118 ? 2.765 9.570 -5.974 1.00 0.73 118 PHE A C 9
ATOM 15296 O O . PHE A 1 118 ? 1.667 10.101 -5.828 1.00 0.88 118 PHE A O 9
ATOM 15313 N N . SER A 1 119 ? 3.855 9.998 -5.347 1.00 0.69 119 SER A N 9
ATOM 15314 C CA . SER A 1 119 ? 3.817 11.154 -4.456 1.00 0.80 119 SER A CA 9
ATOM 15315 C C . SER A 1 119 ? 3.805 12.452 -5.258 1.00 0.79 119 SER A C 9
ATOM 15316 O O . SER A 1 119 ? 3.664 13.542 -4.698 1.00 0.90 119 SER A O 9
ATOM 15324 N N . GLU A 1 120 ? 3.954 12.331 -6.573 1.00 0.81 120 GLU A N 9
ATOM 15325 C CA . GLU A 1 120 ? 3.990 13.494 -7.444 1.00 0.96 120 GLU A CA 9
ATOM 15326 C C . GLU A 1 120 ? 2.577 13.976 -7.776 1.00 1.17 120 GLU A C 9
ATOM 15327 O O . GLU A 1 120 ? 2.390 15.106 -8.234 1.00 1.50 120 GLU A O 9
ATOM 15339 N N . GLU A 1 121 ? 1.586 13.123 -7.538 1.00 1.22 121 GLU A N 9
ATOM 15340 C CA . GLU A 1 121 ? 0.191 13.507 -7.723 1.00 1.56 121 GLU A CA 9
ATOM 15341 C C . GLU A 1 121 ? -0.439 13.852 -6.380 1.00 2.02 121 GLU A C 9
ATOM 15342 O O . GLU A 1 121 ? -0.530 15.055 -6.057 1.00 2.60 121 GLU A O 9
ATOM 15355 N N . GLY A 1 22 ? -3.758 12.881 -3.904 1.00 1.16 22 GLY A N 10
ATOM 15356 C CA . GLY A 1 22 ? -4.139 11.908 -2.854 1.00 1.05 22 GLY A CA 10
ATOM 15357 C C . GLY A 1 22 ? -3.604 10.521 -3.142 1.00 0.87 22 GLY A C 10
ATOM 15358 O O . GLY A 1 22 ? -4.100 9.830 -4.032 1.00 0.89 22 GLY A O 10
ATOM 15361 N N . LEU A 1 23 ? -2.589 10.115 -2.393 1.00 0.75 23 LEU A N 10
ATOM 15362 C CA . LEU A 1 23 ? -1.979 8.804 -2.570 1.00 0.62 23 LEU A CA 10
ATOM 15363 C C . LEU A 1 23 ? -1.916 8.055 -1.246 1.00 0.51 23 LEU A C 10
ATOM 15364 O O . LEU A 1 23 ? -1.377 8.559 -0.258 1.00 0.59 23 LEU A O 10
ATOM 15380 N N . LEU A 1 24 ? -2.486 6.860 -1.230 1.00 0.40 24 LEU A N 10
ATOM 15381 C CA . LEU A 1 24 ? -2.379 5.979 -0.082 1.00 0.39 24 LEU A CA 10
ATOM 15382 C C . LEU A 1 24 ? -1.673 4.695 -0.490 1.00 0.38 24 LEU A C 10
ATOM 15383 O O . LEU A 1 24 ? -2.109 3.991 -1.400 1.00 0.50 24 LEU A O 10
ATOM 15399 N N . VAL A 1 25 ? -0.577 4.412 0.177 1.00 0.37 25 VAL A N 10
ATOM 15400 C CA . VAL A 1 25 ? 0.190 3.207 -0.084 1.00 0.40 25 VAL A CA 10
ATOM 15401 C C . VAL A 1 25 ? -0.119 2.144 0.968 1.00 0.42 25 VAL A C 10
ATOM 15402 O O . VAL A 1 25 ? 0.073 2.366 2.162 1.00 0.56 25 VAL A O 10
ATOM 15415 N N . LEU A 1 26 ? -0.613 1.001 0.529 1.00 0.46 26 LEU A N 10
ATOM 15416 C CA . LEU A 1 26 ? -0.884 -0.103 1.434 1.00 0.57 26 LEU A CA 10
ATOM 15417 C C . LEU A 1 26 ? 0.174 -1.177 1.239 1.00 0.51 26 LEU A C 10
ATOM 15418 O O . LEU A 1 26 ? 0.199 -1.842 0.209 1.00 0.58 26 LEU A O 10
ATOM 15434 N N . ILE A 1 27 ? 1.048 -1.345 2.214 1.00 0.50 27 ILE A N 10
ATOM 15435 C CA . ILE A 1 27 ? 2.179 -2.242 2.056 1.00 0.49 27 ILE A CA 10
ATOM 15436 C C . ILE A 1 27 ? 2.069 -3.446 2.986 1.00 0.51 27 ILE A C 10
ATOM 15437 O O . ILE A 1 27 ? 1.741 -3.315 4.167 1.00 0.72 27 ILE A O 10
ATOM 15453 N N . TRP A 1 28 ? 2.318 -4.623 2.435 1.00 0.45 28 TRP A N 10
ATOM 15454 C CA . TRP A 1 28 ? 2.381 -5.837 3.226 1.00 0.48 28 TRP A CA 10
ATOM 15455 C C . TRP A 1 28 ? 3.682 -6.566 2.933 1.00 0.48 28 TRP A C 10
ATOM 15456 O O . TRP A 1 28 ? 3.827 -7.221 1.901 1.00 0.49 28 TRP A O 10
ATOM 15477 N N . SER A 1 29 ? 4.641 -6.395 3.817 1.00 0.50 29 SER A N 10
ATOM 15478 C CA . SER A 1 29 ? 5.911 -7.088 3.718 1.00 0.54 29 SER A CA 10
ATOM 15479 C C . SER A 1 29 ? 6.373 -7.479 5.111 1.00 0.60 29 SER A C 10
ATOM 15480 O O . SER A 1 29 ? 5.898 -6.915 6.098 1.00 0.87 29 SER A O 10
ATOM 15488 N N . ASN A 1 30 ? 7.272 -8.443 5.211 1.00 0.65 30 ASN A N 10
ATOM 15489 C CA . ASN A 1 30 ? 7.917 -8.699 6.484 1.00 0.69 30 ASN A CA 10
ATOM 15490 C C . ASN A 1 30 ? 9.416 -8.543 6.327 1.00 0.68 30 ASN A C 10
ATOM 15491 O O . ASN A 1 30 ? 10.174 -9.516 6.343 1.00 0.75 30 ASN A O 10
ATOM 15502 N N . ASP A 1 31 ? 9.825 -7.299 6.148 1.00 0.63 31 ASP A N 10
ATOM 15503 C CA . ASP A 1 31 ? 11.227 -6.926 6.133 1.00 0.64 31 ASP A CA 10
ATOM 15504 C C . ASP A 1 31 ? 11.496 -5.940 7.261 1.00 0.65 31 ASP A C 10
ATOM 15505 O O . ASP A 1 31 ? 10.601 -5.192 7.649 1.00 0.78 31 ASP A O 10
ATOM 15514 N N . LYS A 1 32 ? 12.709 -5.923 7.784 1.00 0.69 32 LYS A N 10
ATOM 15515 C CA . LYS A 1 32 ? 13.071 -4.944 8.805 1.00 0.77 32 LYS A CA 10
ATOM 15516 C C . LYS A 1 32 ? 13.405 -3.596 8.168 1.00 0.71 32 LYS A C 10
ATOM 15517 O O . LYS A 1 32 ? 12.947 -2.542 8.621 1.00 0.77 32 LYS A O 10
ATOM 15536 N N . LYS A 1 33 ? 14.181 -3.641 7.099 1.00 0.71 33 LYS A N 10
ATOM 15537 C CA . LYS A 1 33 ? 14.731 -2.444 6.487 1.00 0.75 33 LYS A CA 10
ATOM 15538 C C . LYS A 1 33 ? 13.730 -1.816 5.522 1.00 0.64 33 LYS A C 10
ATOM 15539 O O . LYS A 1 33 ? 13.506 -0.605 5.555 1.00 0.63 33 LYS A O 10
ATOM 15558 N N . LEU A 1 34 ? 13.116 -2.657 4.694 1.00 0.62 34 LEU A N 10
ATOM 15559 C CA . LEU A 1 34 ? 12.169 -2.215 3.669 1.00 0.61 34 LEU A CA 10
ATOM 15560 C C . LEU A 1 34 ? 11.059 -1.370 4.287 1.00 0.54 34 LEU A C 10
ATOM 15561 O O . LEU A 1 34 ? 10.894 -0.204 3.938 1.00 0.61 34 LEU A O 10
ATOM 15577 N N . ILE A 1 35 ? 10.313 -1.959 5.215 1.00 0.48 35 ILE A N 10
ATOM 15578 C CA . ILE A 1 35 ? 9.165 -1.286 5.818 1.00 0.49 35 ILE A CA 10
ATOM 15579 C C . ILE A 1 35 ? 9.580 0.021 6.487 1.00 0.48 35 ILE A C 10
ATOM 15580 O O . ILE A 1 35 ? 8.892 1.039 6.368 1.00 0.53 35 ILE A O 10
ATOM 15596 N N . GLU A 1 36 ? 10.717 -0.009 7.167 1.00 0.50 36 GLU A N 10
ATOM 15597 C CA . GLU A 1 36 ? 11.191 1.145 7.912 1.00 0.53 36 GLU A CA 10
ATOM 15598 C C . GLU A 1 36 ? 11.563 2.303 6.981 1.00 0.48 36 GLU A C 10
ATOM 15599 O O . GLU A 1 36 ? 11.255 3.460 7.270 1.00 0.51 36 GLU A O 10
ATOM 15611 N N . GLU A 1 37 ? 12.203 2.000 5.855 1.00 0.48 37 GLU A N 10
ATOM 15612 C CA . GLU A 1 37 ? 12.648 3.053 4.951 1.00 0.51 37 GLU A CA 10
ATOM 15613 C C . GLU A 1 37 ? 11.551 3.441 3.956 1.00 0.44 37 GLU A C 10
ATOM 15614 O O . GLU A 1 37 ? 11.554 4.550 3.419 1.00 0.48 37 GLU A O 10
ATOM 15626 N N . ALA A 1 38 ? 10.610 2.536 3.720 1.00 0.40 38 ALA A N 10
ATOM 15627 C CA . ALA A 1 38 ? 9.473 2.827 2.852 1.00 0.42 38 ALA A CA 10
ATOM 15628 C C . ALA A 1 38 ? 8.580 3.892 3.477 1.00 0.39 38 ALA A C 10
ATOM 15629 O O . ALA A 1 38 ? 8.173 4.847 2.810 1.00 0.42 38 ALA A O 10
ATOM 15636 N N . ARG A 1 39 ? 8.295 3.736 4.766 1.00 0.41 39 ARG A N 10
ATOM 15637 C CA . ARG A 1 39 ? 7.409 4.658 5.462 1.00 0.50 39 ARG A CA 10
ATOM 15638 C C . ARG A 1 39 ? 8.028 6.051 5.565 1.00 0.46 39 ARG A C 10
ATOM 15639 O O . ARG A 1 39 ? 7.325 7.051 5.443 1.00 0.52 39 ARG A O 10
ATOM 15660 N N . LYS A 1 40 ? 9.343 6.119 5.770 1.00 0.45 40 LYS A N 10
ATOM 15661 C CA . LYS A 1 40 ? 10.011 7.407 5.917 1.00 0.49 40 LYS A CA 10
ATOM 15662 C C . LYS A 1 40 ? 10.095 8.116 4.572 1.00 0.42 40 LYS A C 10
ATOM 15663 O O . LYS A 1 40 ? 10.129 9.343 4.508 1.00 0.47 40 LYS A O 10
ATOM 15682 N N . MET A 1 41 ? 10.122 7.335 3.500 1.00 0.39 41 MET A N 10
ATOM 15683 C CA . MET A 1 41 ? 10.108 7.890 2.156 1.00 0.41 41 MET A CA 10
ATOM 15684 C C . MET A 1 41 ? 8.745 8.505 1.880 1.00 0.42 41 MET A C 10
ATOM 15685 O O . MET A 1 41 ? 8.639 9.603 1.333 1.00 0.52 41 MET A O 10
ATOM 15699 N N . ALA A 1 42 ? 7.705 7.790 2.285 1.00 0.40 42 ALA A N 10
ATOM 15700 C CA . ALA A 1 42 ? 6.343 8.269 2.153 1.00 0.49 42 ALA A CA 10
ATOM 15701 C C . ALA A 1 42 ? 6.120 9.494 3.031 1.00 0.51 42 ALA A C 10
ATOM 15702 O O . ALA A 1 42 ? 5.563 10.492 2.586 1.00 0.59 42 ALA A O 10
ATOM 15709 N N . GLU A 1 43 ? 6.585 9.419 4.274 1.00 0.50 43 GLU A N 10
ATOM 15710 C CA . GLU A 1 43 ? 6.436 10.516 5.221 1.00 0.60 43 GLU A CA 10
ATOM 15711 C C . GLU A 1 43 ? 7.140 11.770 4.710 1.00 0.62 43 GLU A C 10
ATOM 15712 O O . GLU A 1 43 ? 6.627 12.879 4.847 1.00 0.73 43 GLU A O 10
ATOM 15724 N N . LYS A 1 44 ? 8.308 11.584 4.100 1.00 0.58 44 LYS A N 10
ATOM 15725 C CA . LYS A 1 44 ? 9.074 12.693 3.552 1.00 0.66 44 LYS A CA 10
ATOM 15726 C C . LYS A 1 44 ? 8.283 13.422 2.469 1.00 0.66 44 LYS A C 10
ATOM 15727 O O . LYS A 1 44 ? 8.352 14.648 2.354 1.00 0.70 44 LYS A O 10
ATOM 15746 N N . ALA A 1 45 ? 7.521 12.666 1.690 1.00 0.67 45 ALA A N 10
ATOM 15747 C CA . ALA A 1 45 ? 6.713 13.237 0.619 1.00 0.74 45 ALA A CA 10
ATOM 15748 C C . ALA A 1 45 ? 5.292 13.526 1.100 1.00 0.73 45 ALA A C 10
ATOM 15749 O O . ALA A 1 45 ? 4.405 13.828 0.300 1.00 0.81 45 ALA A O 10
ATOM 15756 N N . ASN A 1 46 ? 5.095 13.421 2.415 1.00 0.69 46 ASN A N 10
ATOM 15757 C CA . ASN A 1 46 ? 3.806 13.698 3.057 1.00 0.72 46 ASN A CA 10
ATOM 15758 C C . ASN A 1 46 ? 2.723 12.748 2.540 1.00 0.67 46 ASN A C 10
ATOM 15759 O O . ASN A 1 46 ? 1.571 13.134 2.340 1.00 0.84 46 ASN A O 10
ATOM 15770 N N . LEU A 1 47 ? 3.107 11.503 2.322 1.00 0.51 47 LEU A N 10
ATOM 15771 C CA . LEU A 1 47 ? 2.187 10.492 1.831 1.00 0.51 47 LEU A CA 10
ATOM 15772 C C . LEU A 1 47 ? 1.642 9.666 2.986 1.00 0.46 47 LEU A C 10
ATOM 15773 O O . LEU A 1 47 ? 2.182 9.689 4.094 1.00 0.56 47 LEU A O 10
ATOM 15789 N N . TYR A 1 48 ? 0.577 8.935 2.717 1.00 0.49 48 TYR A N 10
ATOM 15790 C CA . TYR A 1 48 ? -0.014 8.054 3.711 1.00 0.54 48 TYR A CA 10
ATOM 15791 C C . TYR A 1 48 ? 0.267 6.607 3.337 1.00 0.46 48 TYR A C 10
ATOM 15792 O O . TYR A 1 48 ? 0.184 6.238 2.163 1.00 0.58 48 TYR A O 10
ATOM 15810 N N . LEU A 1 49 ? 0.601 5.793 4.324 1.00 0.46 49 LEU A N 10
ATOM 15811 C CA . LEU A 1 49 ? 0.909 4.391 4.079 1.00 0.46 49 LEU A CA 10
ATOM 15812 C C . LEU A 1 49 ? 0.528 3.543 5.278 1.00 0.50 49 LEU A C 10
ATOM 15813 O O . LEU A 1 49 ? 0.750 3.926 6.428 1.00 0.61 49 LEU A O 10
ATOM 15829 N N . LEU A 1 50 ? -0.075 2.400 4.997 1.00 0.52 50 LEU A N 10
ATOM 15830 C CA . LEU A 1 50 ? -0.616 1.538 6.031 1.00 0.63 50 LEU A CA 10
ATOM 15831 C C . LEU A 1 50 ? -0.198 0.095 5.797 1.00 0.69 50 LEU A C 10
ATOM 15832 O O . LEU A 1 50 ? 0.092 -0.302 4.668 1.00 0.69 50 LEU A O 10
ATOM 15848 N N . THR A 1 51 ? -0.154 -0.672 6.869 1.00 0.85 51 THR A N 10
ATOM 15849 C CA . THR A 1 51 ? 0.183 -2.083 6.795 1.00 1.00 51 THR A CA 10
ATOM 15850 C C . THR A 1 51 ? -1.094 -2.915 6.872 1.00 1.38 51 THR A C 10
ATOM 15851 O O . THR A 1 51 ? -2.077 -2.493 7.486 1.00 2.04 51 THR A O 10
ATOM 15862 N N . LEU A 1 52 ? -1.087 -4.092 6.261 1.00 1.17 52 LEU A N 10
ATOM 15863 C CA . LEU A 1 52 ? -2.300 -4.886 6.149 1.00 1.66 52 LEU A CA 10
ATOM 15864 C C . LEU A 1 52 ? -2.450 -5.821 7.338 1.00 1.10 52 LEU A C 10
ATOM 15865 O O . LEU A 1 52 ? -1.691 -6.777 7.508 1.00 1.25 52 LEU A O 10
ATOM 15881 N N . GLU A 1 53 ? -3.432 -5.497 8.165 1.00 1.35 53 GLU A N 10
ATOM 15882 C CA . GLU A 1 53 ? -3.789 -6.281 9.335 1.00 1.60 53 GLU A CA 10
ATOM 15883 C C . GLU A 1 53 ? -5.165 -5.819 9.790 1.00 1.84 53 GLU A C 10
ATOM 15884 O O . GLU A 1 53 ? -6.087 -6.618 9.951 1.00 2.34 53 GLU A O 10
ATOM 15896 N N . THR A 1 54 ? -5.296 -4.513 9.978 1.00 1.76 54 THR A N 10
ATOM 15897 C CA . THR A 1 54 ? -6.593 -3.906 10.252 1.00 1.96 54 THR A CA 10
ATOM 15898 C C . THR A 1 54 ? -7.124 -3.253 8.981 1.00 1.44 54 THR A C 10
ATOM 15899 O O . THR A 1 54 ? -6.598 -2.240 8.525 1.00 1.41 54 THR A O 10
ATOM 15910 N N . ASP A 1 55 ? -8.163 -3.846 8.415 1.00 1.58 55 ASP A N 10
ATOM 15911 C CA . ASP A 1 55 ? -8.700 -3.381 7.131 1.00 1.57 55 ASP A CA 10
ATOM 15912 C C . ASP A 1 55 ? -9.682 -2.237 7.315 1.00 1.40 55 ASP A C 10
ATOM 15913 O O . ASP A 1 55 ? -9.388 -1.090 6.994 1.00 1.25 55 ASP A O 10
ATOM 15922 N N . ASP A 1 56 ? -10.839 -2.559 7.860 1.00 1.62 56 ASP A N 10
ATOM 15923 C CA . ASP A 1 56 ? -11.959 -1.631 7.902 1.00 1.72 56 ASP A CA 10
ATOM 15924 C C . ASP A 1 56 ? -11.676 -0.422 8.789 1.00 1.47 56 ASP A C 10
ATOM 15925 O O . ASP A 1 56 ? -11.929 0.713 8.392 1.00 1.48 56 ASP A O 10
ATOM 15934 N N . LYS A 1 57 ? -11.142 -0.655 9.976 1.00 1.39 57 LYS A N 10
ATOM 15935 C CA . LYS A 1 57 ? -10.907 0.432 10.917 1.00 1.42 57 LYS A CA 10
ATOM 15936 C C . LYS A 1 57 ? -9.739 1.305 10.469 1.00 1.20 57 LYS A C 10
ATOM 15937 O O . LYS A 1 57 ? -9.875 2.521 10.341 1.00 1.27 57 LYS A O 10
ATOM 15956 N N . LYS A 1 58 ? -8.604 0.677 10.202 1.00 1.07 58 LYS A N 10
ATOM 15957 C CA . LYS A 1 58 ? -7.392 1.411 9.862 1.00 1.04 58 LYS A CA 10
ATOM 15958 C C . LYS A 1 58 ? -7.465 1.984 8.449 1.00 0.88 58 LYS A C 10
ATOM 15959 O O . LYS A 1 58 ? -7.433 3.200 8.262 1.00 0.87 58 LYS A O 10
ATOM 15978 N N . ILE A 1 59 ? -7.590 1.105 7.463 1.00 0.83 59 ILE A N 10
ATOM 15979 C CA . ILE A 1 59 ? -7.508 1.506 6.064 1.00 0.80 59 ILE A CA 10
ATOM 15980 C C . ILE A 1 59 ? -8.678 2.398 5.657 1.00 0.74 59 ILE A C 10
ATOM 15981 O O . ILE A 1 59 ? -8.471 3.500 5.149 1.00 0.78 59 ILE A O 10
ATOM 15997 N N . GLU A 1 60 ? -9.900 1.932 5.900 1.00 0.77 60 GLU A N 10
ATOM 15998 C CA . GLU A 1 60 ? -11.081 2.626 5.399 1.00 0.87 60 GLU A CA 10
ATOM 15999 C C . GLU A 1 60 ? -11.224 4.015 6.013 1.00 0.85 60 GLU A C 10
ATOM 16000 O O . GLU A 1 60 ? -11.461 4.986 5.295 1.00 0.94 60 GLU A O 10
ATOM 16012 N N . ASP A 1 61 ? -11.068 4.117 7.331 1.00 0.82 61 ASP A N 10
ATOM 16013 C CA . ASP A 1 61 ? -11.291 5.390 8.008 1.00 0.88 61 ASP A CA 10
ATOM 16014 C C . ASP A 1 61 ? -10.304 6.447 7.530 1.00 0.79 61 ASP A C 10
ATOM 16015 O O . ASP A 1 61 ? -10.701 7.554 7.179 1.00 0.83 61 ASP A O 10
ATOM 16024 N N . ILE A 1 62 ? -9.025 6.098 7.498 1.00 0.72 62 ILE A N 10
ATOM 16025 C CA . ILE A 1 62 ? -7.995 7.032 7.058 1.00 0.69 62 ILE A CA 10
ATOM 16026 C C . ILE A 1 62 ? -8.205 7.421 5.596 1.00 0.68 62 ILE A C 10
ATOM 16027 O O . ILE A 1 62 ? -8.153 8.598 5.245 1.00 0.73 62 ILE A O 10
ATOM 16043 N N . LEU A 1 63 ? -8.491 6.428 4.764 1.00 0.68 63 LEU A N 10
ATOM 16044 C CA . LEU A 1 63 ? -8.702 6.647 3.337 1.00 0.76 63 LEU A CA 10
ATOM 16045 C C . LEU A 1 63 ? -9.901 7.575 3.120 1.00 0.84 63 LEU A C 10
ATOM 16046 O O . LEU A 1 63 ? -9.859 8.478 2.280 1.00 0.94 63 LEU A O 10
ATOM 16062 N N . LYS A 1 64 ? -10.951 7.372 3.904 1.00 0.89 64 LYS A N 10
ATOM 16063 C CA . LYS A 1 64 ? -12.171 8.154 3.769 1.00 1.05 64 LYS A CA 10
ATOM 16064 C C . LYS A 1 64 ? -12.002 9.551 4.371 1.00 1.03 64 LYS A C 10
ATOM 16065 O O . LYS A 1 64 ? -12.691 10.492 3.982 1.00 1.13 64 LYS A O 10
ATOM 16084 N N . SER A 1 65 ? -11.071 9.686 5.306 1.00 0.97 65 SER A N 10
ATOM 16085 C CA . SER A 1 65 ? -10.851 10.959 5.980 1.00 1.06 65 SER A CA 10
ATOM 16086 C C . SER A 1 65 ? -10.038 11.921 5.119 1.00 1.03 65 SER A C 10
ATOM 16087 O O . SER A 1 65 ? -10.069 13.132 5.341 1.00 1.13 65 SER A O 10
ATOM 16095 N N . LEU A 1 66 ? -9.316 11.393 4.135 1.00 0.97 66 LEU A N 10
ATOM 16096 C CA . LEU A 1 66 ? -8.461 12.231 3.302 1.00 1.05 66 LEU A CA 10
ATOM 16097 C C . LEU A 1 66 ? -9.280 13.224 2.482 1.00 1.20 66 LEU A C 10
ATOM 16098 O O . LEU A 1 66 ? -8.913 14.392 2.382 1.00 1.55 66 LEU A O 10
ATOM 16114 N N . GLY A 1 67 ? -10.401 12.776 1.926 1.00 1.07 67 GLY A N 10
ATOM 16115 C CA . GLY A 1 67 ? -11.255 13.677 1.168 1.00 1.26 67 GLY A CA 10
ATOM 16116 C C . GLY A 1 67 ? -11.230 13.404 -0.328 1.00 1.22 67 GLY A C 10
ATOM 16117 O O . GLY A 1 67 ? -12.086 12.674 -0.835 1.00 1.28 67 GLY A O 10
ATOM 16121 N N . PRO A 1 68 ? -10.267 13.993 -1.066 1.00 1.24 68 PRO A N 10
ATOM 16122 C CA . PRO A 1 68 ? -10.122 13.803 -2.520 1.00 1.29 68 PRO A CA 10
ATOM 16123 C C . PRO A 1 68 ? -10.055 12.330 -2.917 1.00 1.15 68 PRO A C 10
ATOM 16124 O O . PRO A 1 68 ? -9.774 11.467 -2.081 1.00 0.99 68 PRO A O 10
ATOM 16135 N N . PRO A 1 69 ? -10.333 12.020 -4.196 1.00 1.30 69 PRO A N 10
ATOM 16136 C CA . PRO A 1 69 ? -10.253 10.651 -4.711 1.00 1.26 69 PRO A CA 10
ATOM 16137 C C . PRO A 1 69 ? -8.838 10.103 -4.594 1.00 1.05 69 PRO A C 10
ATOM 16138 O O . PRO A 1 69 ? -7.979 10.363 -5.442 1.00 1.17 69 PRO A O 10
ATOM 16149 N N . VAL A 1 70 ? -8.608 9.336 -3.544 1.00 0.85 70 VAL A N 10
ATOM 16150 C CA . VAL A 1 70 ? -7.281 8.846 -3.228 1.00 0.67 70 VAL A CA 10
ATOM 16151 C C . VAL A 1 70 ? -6.917 7.653 -4.092 1.00 0.60 70 VAL A C 10
ATOM 16152 O O . VAL A 1 70 ? -7.672 6.686 -4.191 1.00 0.66 70 VAL A O 10
ATOM 16165 N N . LYS A 1 71 ? -5.763 7.740 -4.721 1.00 0.55 71 LYS A N 10
ATOM 16166 C CA . LYS A 1 71 ? -5.232 6.639 -5.493 1.00 0.54 71 LYS A CA 10
ATOM 16167 C C . LYS A 1 71 ? -4.454 5.722 -4.563 1.00 0.43 71 LYS A C 10
ATOM 16168 O O . LYS A 1 71 ? -3.546 6.167 -3.858 1.00 0.41 71 LYS A O 10
ATOM 16187 N N . ILE A 1 72 ? -4.832 4.458 -4.534 1.00 0.45 72 ILE A N 10
ATOM 16188 C CA . ILE A 1 72 ? -4.257 3.522 -3.585 1.00 0.43 72 ILE A CA 10
ATOM 16189 C C . ILE A 1 72 ? -3.315 2.550 -4.275 1.00 0.41 72 ILE A C 10
ATOM 16190 O O . ILE A 1 72 ? -3.690 1.873 -5.232 1.00 0.50 72 ILE A O 10
ATOM 16206 N N . LEU A 1 73 ? -2.094 2.487 -3.778 1.00 0.37 73 LEU A N 10
ATOM 16207 C CA . LEU A 1 73 ? -1.091 1.593 -4.317 1.00 0.37 73 LEU A CA 10
ATOM 16208 C C . LEU A 1 73 ? -0.752 0.533 -3.276 1.00 0.37 73 LEU A C 10
ATOM 16209 O O . LEU A 1 73 ? -0.143 0.828 -2.248 1.00 0.46 73 LEU A O 10
ATOM 16225 N N . VAL A 1 74 ? -1.171 -0.693 -3.536 1.00 0.40 74 VAL A N 10
ATOM 16226 C CA . VAL A 1 74 ? -0.909 -1.798 -2.633 1.00 0.40 74 VAL A CA 10
ATOM 16227 C C . VAL A 1 74 ? 0.386 -2.509 -3.027 1.00 0.39 74 VAL A C 10
ATOM 16228 O O . VAL A 1 74 ? 0.484 -3.098 -4.107 1.00 0.47 74 VAL A O 10
ATOM 16241 N N . LEU A 1 75 ? 1.375 -2.436 -2.149 1.00 0.38 75 LEU A N 10
ATOM 16242 C CA . LEU A 1 75 ? 2.661 -3.082 -2.373 1.00 0.38 75 LEU A CA 10
ATOM 16243 C C . LEU A 1 75 ? 2.733 -4.380 -1.582 1.00 0.35 75 LEU A C 10
ATOM 16244 O O . LEU A 1 75 ? 2.869 -4.367 -0.356 1.00 0.43 75 LEU A O 10
ATOM 16260 N N . LEU A 1 76 ? 2.625 -5.498 -2.279 1.00 0.34 76 LEU A N 10
ATOM 16261 C CA . LEU A 1 76 ? 2.654 -6.794 -1.626 1.00 0.42 76 LEU A CA 10
ATOM 16262 C C . LEU A 1 76 ? 3.997 -7.474 -1.825 1.00 0.41 76 LEU A C 10
ATOM 16263 O O . LEU A 1 76 ? 4.487 -7.595 -2.949 1.00 0.48 76 LEU A O 10
ATOM 16279 N N . GLU A 1 77 ? 4.596 -7.895 -0.726 1.00 0.46 77 GLU A N 10
ATOM 16280 C CA . GLU A 1 77 ? 5.787 -8.722 -0.776 1.00 0.49 77 GLU A CA 10
ATOM 16281 C C . GLU A 1 77 ? 5.359 -10.130 -1.156 1.00 0.49 77 GLU A C 10
ATOM 16282 O O . GLU A 1 77 ? 4.581 -10.752 -0.433 1.00 0.59 77 GLU A O 10
ATOM 16294 N N . ASP A 1 78 ? 5.841 -10.617 -2.298 1.00 0.54 78 ASP A N 10
ATOM 16295 C CA . ASP A 1 78 ? 5.341 -11.871 -2.865 1.00 0.61 78 ASP A CA 10
ATOM 16296 C C . ASP A 1 78 ? 5.613 -13.060 -1.952 1.00 0.63 78 ASP A C 10
ATOM 16297 O O . ASP A 1 78 ? 6.649 -13.716 -2.038 1.00 0.72 78 ASP A O 10
ATOM 16306 N N . THR A 1 79 ? 4.676 -13.301 -1.056 1.00 0.61 79 THR A N 10
ATOM 16307 C CA . THR A 1 79 ? 4.685 -14.479 -0.219 1.00 0.72 79 THR A CA 10
ATOM 16308 C C . THR A 1 79 ? 3.505 -15.363 -0.611 1.00 0.78 79 THR A C 10
ATOM 16309 O O . THR A 1 79 ? 2.594 -14.893 -1.291 1.00 0.84 79 THR A O 10
ATOM 16320 N N . LYS A 1 80 ? 3.506 -16.623 -0.205 1.00 0.84 80 LYS A N 10
ATOM 16321 C CA . LYS A 1 80 ? 2.387 -17.508 -0.512 1.00 0.92 80 LYS A CA 10
ATOM 16322 C C . LYS A 1 80 ? 1.087 -16.938 0.060 1.00 0.88 80 LYS A C 10
ATOM 16323 O O . LYS A 1 80 ? 0.063 -16.879 -0.624 1.00 0.90 80 LYS A O 10
ATOM 16342 N N . ASP A 1 81 ? 1.153 -16.492 1.311 1.00 0.90 81 ASP A N 10
ATOM 16343 C CA . ASP A 1 81 ? -0.005 -15.890 1.987 1.00 0.93 81 ASP A CA 10
ATOM 16344 C C . ASP A 1 81 ? -0.523 -14.668 1.230 1.00 0.83 81 ASP A C 10
ATOM 16345 O O . ASP A 1 81 ? -1.730 -14.434 1.166 1.00 0.82 81 ASP A O 10
ATOM 16354 N N . ALA A 1 82 ? 0.397 -13.914 0.631 1.00 0.82 82 ALA A N 10
ATOM 16355 C CA . ALA A 1 82 ? 0.057 -12.662 -0.042 1.00 0.82 82 ALA A CA 10
ATOM 16356 C C . ALA A 1 82 ? -0.823 -12.890 -1.268 1.00 0.82 82 ALA A C 10
ATOM 16357 O O . ALA A 1 82 ? -1.559 -11.995 -1.681 1.00 0.84 82 ALA A O 10
ATOM 16364 N N . ASP A 1 83 ? -0.766 -14.091 -1.835 1.00 0.91 83 ASP A N 10
ATOM 16365 C CA . ASP A 1 83 ? -1.568 -14.407 -3.013 1.00 1.03 83 ASP A CA 10
ATOM 16366 C C . ASP A 1 83 ? -3.025 -14.510 -2.625 1.00 0.98 83 ASP A C 10
ATOM 16367 O O . ASP A 1 83 ? -3.925 -14.229 -3.420 1.00 1.03 83 ASP A O 10
ATOM 16376 N N . LYS A 1 84 ? -3.243 -14.904 -1.385 1.00 0.96 84 LYS A N 10
ATOM 16377 C CA . LYS A 1 84 ? -4.576 -14.999 -0.836 1.00 1.04 84 LYS A CA 10
ATOM 16378 C C . LYS A 1 84 ? -5.105 -13.612 -0.500 1.00 0.94 84 LYS A C 10
ATOM 16379 O O . LYS A 1 84 ? -6.229 -13.263 -0.859 1.00 1.04 84 LYS A O 10
ATOM 16398 N N . VAL A 1 85 ? -4.274 -12.817 0.171 1.00 0.80 85 VAL A N 10
ATOM 16399 C CA . VAL A 1 85 ? -4.666 -11.471 0.576 1.00 0.77 85 VAL A CA 10
ATOM 16400 C C . VAL A 1 85 ? -4.930 -10.607 -0.654 1.00 0.68 85 VAL A C 10
ATOM 16401 O O . VAL A 1 85 ? -5.856 -9.800 -0.657 1.00 0.75 85 VAL A O 10
ATOM 16414 N N . LYS A 1 86 ? -4.133 -10.800 -1.706 1.00 0.60 86 LYS A N 10
ATOM 16415 C CA . LYS A 1 86 ? -4.297 -10.045 -2.941 1.00 0.59 86 LYS A CA 10
ATOM 16416 C C . LYS A 1 86 ? -5.711 -10.191 -3.483 1.00 0.69 86 LYS A C 10
ATOM 16417 O O . LYS A 1 86 ? -6.394 -9.200 -3.733 1.00 0.78 86 LYS A O 10
ATOM 16436 N N . LYS A 1 87 ? -6.153 -11.430 -3.633 1.00 0.75 87 LYS A N 10
ATOM 16437 C CA . LYS A 1 87 ? -7.468 -11.697 -4.189 1.00 0.89 87 LYS A CA 10
ATOM 16438 C C . LYS A 1 87 ? -8.572 -11.232 -3.254 1.00 0.88 87 LYS A C 10
ATOM 16439 O O . LYS A 1 87 ? -9.605 -10.752 -3.709 1.00 0.93 87 LYS A O 10
ATOM 16458 N N . GLU A 1 88 ? -8.347 -11.354 -1.953 1.00 0.90 88 GLU A N 10
ATOM 16459 C CA . GLU A 1 88 ? -9.325 -10.893 -0.978 1.00 0.98 88 GLU A CA 10
ATOM 16460 C C . GLU A 1 88 ? -9.487 -9.382 -1.070 1.00 0.96 88 GLU A C 10
ATOM 16461 O O . GLU A 1 88 ? -10.602 -8.863 -1.009 1.00 1.02 88 GLU A O 10
ATOM 16473 N N . ILE A 1 89 ? -8.370 -8.682 -1.235 1.00 0.91 89 ILE A N 10
ATOM 16474 C CA . ILE A 1 89 ? -8.393 -7.238 -1.391 1.00 0.93 89 ILE A CA 10
ATOM 16475 C C . ILE A 1 89 ? -9.095 -6.851 -2.690 1.00 0.87 89 ILE A C 10
ATOM 16476 O O . ILE A 1 89 ? -9.936 -5.959 -2.699 1.00 0.91 89 ILE A O 10
ATOM 16492 N N . GLU A 1 90 ? -8.766 -7.546 -3.776 1.00 0.81 90 GLU A N 10
ATOM 16493 C CA . GLU A 1 90 ? -9.359 -7.251 -5.078 1.00 0.79 90 GLU A CA 10
ATOM 16494 C C . GLU A 1 90 ? -10.874 -7.447 -5.056 1.00 0.79 90 GLU A C 10
ATOM 16495 O O . GLU A 1 90 ? -11.618 -6.670 -5.658 1.00 0.79 90 GLU A O 10
ATOM 16507 N N . LYS A 1 91 ? -11.323 -8.480 -4.357 1.00 0.85 91 LYS A N 10
ATOM 16508 C CA . LYS A 1 91 ? -12.748 -8.769 -4.246 1.00 0.93 91 LYS A CA 10
ATOM 16509 C C . LYS A 1 91 ? -13.456 -7.710 -3.410 1.00 0.96 91 LYS A C 10
ATOM 16510 O O . LYS A 1 91 ? -14.486 -7.169 -3.818 1.00 0.97 91 LYS A O 10
ATOM 16529 N N . LYS A 1 92 ? -12.888 -7.396 -2.252 1.00 1.03 92 LYS A N 10
ATOM 16530 C CA . LYS A 1 92 ? -13.514 -6.458 -1.330 1.00 1.17 92 LYS A CA 10
ATOM 16531 C C . LYS A 1 92 ? -13.412 -5.027 -1.856 1.00 1.08 92 LYS A C 10
ATOM 16532 O O . LYS A 1 92 ? -14.239 -4.180 -1.526 1.00 1.15 92 LYS A O 10
ATOM 16551 N N . ALA A 1 93 ? -12.404 -4.766 -2.678 1.00 0.98 93 ALA A N 10
ATOM 16552 C CA . ALA A 1 93 ? -12.225 -3.448 -3.270 1.00 0.99 93 ALA A CA 10
ATOM 16553 C C . ALA A 1 93 ? -13.394 -3.113 -4.185 1.00 0.90 93 ALA A C 10
ATOM 16554 O O . ALA A 1 93 ? -13.841 -1.969 -4.246 1.00 0.98 93 ALA A O 10
ATOM 16561 N N . ARG A 1 94 ? -13.896 -4.124 -4.882 1.00 0.82 94 ARG A N 10
ATOM 16562 C CA . ARG A 1 94 ? -15.065 -3.950 -5.738 1.00 0.85 94 ARG A CA 10
ATOM 16563 C C . ARG A 1 94 ? -16.298 -3.699 -4.883 1.00 0.86 94 ARG A C 10
ATOM 16564 O O . ARG A 1 94 ? -17.187 -2.939 -5.262 1.00 0.92 94 ARG A O 10
ATOM 16585 N N . LYS A 1 95 ? -16.333 -4.336 -3.717 1.00 0.90 95 LYS A N 10
ATOM 16586 C CA . LYS A 1 95 ? -17.440 -4.181 -2.782 1.00 1.02 95 LYS A CA 10
ATOM 16587 C C . LYS A 1 95 ? -17.468 -2.770 -2.209 1.00 1.02 95 LYS A C 10
ATOM 16588 O O . LYS A 1 95 ? -18.533 -2.208 -1.961 1.00 1.15 95 LYS A O 10
ATOM 16607 N N . LYS A 1 96 ? -16.285 -2.200 -2.014 1.00 0.97 96 LYS A N 10
ATOM 16608 C CA . LYS A 1 96 ? -16.154 -0.885 -1.403 1.00 1.03 96 LYS A CA 10
ATOM 16609 C C . LYS A 1 96 ? -15.958 0.197 -2.461 1.00 0.96 96 LYS A C 10
ATOM 16610 O O . LYS A 1 96 ? -15.536 1.311 -2.143 1.00 1.07 96 LYS A O 10
ATOM 16629 N N . ASN A 1 97 ? -16.267 -0.161 -3.718 1.00 0.86 97 ASN A N 10
ATOM 16630 C CA . ASN A 1 97 ? -16.126 0.726 -4.887 1.00 0.86 97 ASN A CA 10
ATOM 16631 C C . ASN A 1 97 ? -14.811 1.510 -4.849 1.00 0.87 97 ASN A C 10
ATOM 16632 O O . ASN A 1 97 ? -14.762 2.699 -5.163 1.00 1.04 97 ASN A O 10
ATOM 16643 N N . LEU A 1 98 ? -13.738 0.817 -4.502 1.00 0.78 98 LEU A N 10
ATOM 16644 C CA . LEU A 1 98 ? -12.451 1.454 -4.280 1.00 0.84 98 LEU A CA 10
ATOM 16645 C C . LEU A 1 98 ? -11.388 0.890 -5.230 1.00 0.71 98 LEU A C 10
ATOM 16646 O O . LEU A 1 98 ? -10.873 -0.208 -5.008 1.00 0.65 98 LEU A O 10
ATOM 16662 N N . PRO A 1 99 ? -11.078 1.615 -6.322 1.00 0.83 99 PRO A N 10
ATOM 16663 C CA . PRO A 1 99 ? -10.006 1.229 -7.249 1.00 0.85 99 PRO A CA 10
ATOM 16664 C C . PRO A 1 99 ? -8.644 1.177 -6.560 1.00 0.70 99 PRO A C 10
ATOM 16665 O O . PRO A 1 99 ? -8.174 2.180 -6.020 1.00 0.77 99 PRO A O 10
ATOM 16676 N N . VAL A 1 100 ? -8.012 0.012 -6.584 1.00 0.58 100 VAL A N 10
ATOM 16677 C CA . VAL A 1 100 ? -6.708 -0.163 -5.958 1.00 0.47 100 VAL A CA 10
ATOM 16678 C C . VAL A 1 100 ? -5.674 -0.642 -6.976 1.00 0.42 100 VAL A C 10
ATOM 16679 O O . VAL A 1 100 ? -5.987 -1.423 -7.876 1.00 0.50 100 VAL A O 10
ATOM 16692 N N . ARG A 1 101 ? -4.451 -0.146 -6.846 1.00 0.43 101 ARG A N 10
ATOM 16693 C CA . ARG A 1 101 ? -3.350 -0.564 -7.703 1.00 0.43 101 ARG A CA 10
ATOM 16694 C C . ARG A 1 101 ? -2.446 -1.534 -6.948 1.00 0.40 101 ARG A C 10
ATOM 16695 O O . ARG A 1 101 ? -1.612 -1.118 -6.150 1.00 0.39 101 ARG A O 10
ATOM 16716 N N . ILE A 1 102 ? -2.620 -2.824 -7.197 1.00 0.43 102 ILE A N 10
ATOM 16717 C CA . ILE A 1 102 ? -1.871 -3.852 -6.479 1.00 0.43 102 ILE A CA 10
ATOM 16718 C C . ILE A 1 102 ? -0.720 -4.388 -7.325 1.00 0.45 102 ILE A C 10
ATOM 16719 O O . ILE A 1 102 ? -0.918 -4.775 -8.479 1.00 0.56 102 ILE A O 10
ATOM 16735 N N . ARG A 1 103 ? 0.474 -4.412 -6.752 1.00 0.41 103 ARG A N 10
ATOM 16736 C CA . ARG A 1 103 ? 1.628 -5.000 -7.420 1.00 0.50 103 ARG A CA 10
ATOM 16737 C C . ARG A 1 103 ? 2.511 -5.720 -6.404 1.00 0.43 103 ARG A C 10
ATOM 16738 O O . ARG A 1 103 ? 2.469 -5.422 -5.209 1.00 0.53 103 ARG A O 10
ATOM 16759 N N . LYS A 1 104 ? 3.306 -6.667 -6.885 1.00 0.38 104 LYS A N 10
ATOM 16760 C CA . LYS A 1 104 ? 4.162 -7.463 -6.015 1.00 0.39 104 LYS A CA 10
ATOM 16761 C C . LYS A 1 104 ? 5.609 -7.026 -6.148 1.00 0.37 104 LYS A C 10
ATOM 16762 O O . LYS A 1 104 ? 6.160 -7.012 -7.249 1.00 0.46 104 LYS A O 10
ATOM 16781 N N . VAL A 1 105 ? 6.227 -6.685 -5.030 1.00 0.35 105 VAL A N 10
ATOM 16782 C CA . VAL A 1 105 ? 7.617 -6.257 -5.023 1.00 0.39 105 VAL A CA 10
ATOM 16783 C C . VAL A 1 105 ? 8.323 -6.756 -3.769 1.00 0.46 105 VAL A C 10
ATOM 16784 O O . VAL A 1 105 ? 7.710 -6.877 -2.708 1.00 0.52 105 VAL A O 10
ATOM 16797 N N . THR A 1 106 ? 9.595 -7.088 -3.897 1.00 0.52 106 THR A N 10
ATOM 16798 C CA . THR A 1 106 ? 10.427 -7.313 -2.731 1.00 0.61 106 THR A CA 10
ATOM 16799 C C . THR A 1 106 ? 11.789 -6.671 -2.951 1.00 0.58 106 THR A C 10
ATOM 16800 O O . THR A 1 106 ? 12.705 -7.284 -3.500 1.00 0.67 106 THR A O 10
ATOM 16811 N N . SER A 1 107 ? 11.892 -5.427 -2.508 1.00 0.50 107 SER A N 10
ATOM 16812 C CA . SER A 1 107 ? 13.111 -4.639 -2.598 1.00 0.51 107 SER A CA 10
ATOM 16813 C C . SER A 1 107 ? 12.807 -3.236 -2.097 1.00 0.45 107 SER A C 10
ATOM 16814 O O . SER A 1 107 ? 11.906 -2.576 -2.616 1.00 0.44 107 SER A O 10
ATOM 16822 N N . PRO A 1 108 ? 13.524 -2.766 -1.070 1.00 0.47 108 PRO A N 10
ATOM 16823 C CA . PRO A 1 108 ? 13.340 -1.412 -0.543 1.00 0.49 108 PRO A CA 10
ATOM 16824 C C . PRO A 1 108 ? 13.614 -0.344 -1.592 1.00 0.43 108 PRO A C 10
ATOM 16825 O O . PRO A 1 108 ? 12.955 0.695 -1.620 1.00 0.47 108 PRO A O 10
ATOM 16836 N N . ASP A 1 109 ? 14.586 -0.612 -2.457 1.00 0.46 109 ASP A N 10
ATOM 16837 C CA . ASP A 1 109 ? 14.936 0.315 -3.526 1.00 0.50 109 ASP A CA 10
ATOM 16838 C C . ASP A 1 109 ? 13.789 0.429 -4.525 1.00 0.41 109 ASP A C 10
ATOM 16839 O O . ASP A 1 109 ? 13.428 1.529 -4.948 1.00 0.44 109 ASP A O 10
ATOM 16848 N N . GLU A 1 110 ? 13.209 -0.713 -4.882 1.00 0.38 110 GLU A N 10
ATOM 16849 C CA . GLU A 1 110 ? 12.061 -0.745 -5.781 1.00 0.38 110 GLU A CA 10
ATOM 16850 C C . GLU A 1 110 ? 10.848 -0.099 -5.126 1.00 0.36 110 GLU A C 10
ATOM 16851 O O . GLU A 1 110 ? 10.169 0.727 -5.736 1.00 0.42 110 GLU A O 10
ATOM 16863 N N . ALA A 1 111 ? 10.590 -0.478 -3.877 1.00 0.33 111 ALA A N 10
ATOM 16864 C CA . ALA A 1 111 ? 9.447 0.033 -3.132 1.00 0.35 111 ALA A CA 10
ATOM 16865 C C . ALA A 1 111 ? 9.463 1.554 -3.072 1.00 0.34 111 ALA A C 10
ATOM 16866 O O . ALA A 1 111 ? 8.504 2.205 -3.483 1.00 0.41 111 ALA A O 10
ATOM 16873 N N . LYS A 1 112 ? 10.565 2.117 -2.579 1.00 0.32 112 LYS A N 10
ATOM 16874 C CA . LYS A 1 112 ? 10.697 3.566 -2.468 1.00 0.34 112 LYS A CA 10
ATOM 16875 C C . LYS A 1 112 ? 10.559 4.248 -3.823 1.00 0.37 112 LYS A C 10
ATOM 16876 O O . LYS A 1 112 ? 10.053 5.368 -3.909 1.00 0.42 112 LYS A O 10
ATOM 16895 N N . ARG A 1 113 ? 11.006 3.576 -4.877 1.00 0.38 113 ARG A N 10
ATOM 16896 C CA . ARG A 1 113 ? 10.900 4.126 -6.218 1.00 0.46 113 ARG A CA 10
ATOM 16897 C C . ARG A 1 113 ? 9.440 4.251 -6.623 1.00 0.43 113 ARG A C 10
ATOM 16898 O O . ARG A 1 113 ? 8.995 5.325 -7.024 1.00 0.50 113 ARG A O 10
ATOM 16919 N N . TRP A 1 114 ? 8.697 3.156 -6.488 1.00 0.39 114 TRP A N 10
ATOM 16920 C CA . TRP A 1 114 ? 7.282 3.141 -6.842 1.00 0.39 114 TRP A CA 10
ATOM 16921 C C . TRP A 1 114 ? 6.502 4.172 -6.031 1.00 0.40 114 TRP A C 10
ATOM 16922 O O . TRP A 1 114 ? 5.589 4.819 -6.546 1.00 0.46 114 TRP A O 10
ATOM 16943 N N . ILE A 1 115 ? 6.881 4.328 -4.767 1.00 0.38 115 ILE A N 10
ATOM 16944 C CA . ILE A 1 115 ? 6.222 5.279 -3.878 1.00 0.41 115 ILE A CA 10
ATOM 16945 C C . ILE A 1 115 ? 6.403 6.714 -4.379 1.00 0.47 115 ILE A C 10
ATOM 16946 O O . ILE A 1 115 ? 5.447 7.489 -4.436 1.00 0.55 115 ILE A O 10
ATOM 16962 N N . LYS A 1 116 ? 7.624 7.054 -4.777 1.00 0.50 116 LYS A N 10
ATOM 16963 C CA . LYS A 1 116 ? 7.941 8.420 -5.176 1.00 0.60 116 LYS A CA 10
ATOM 16964 C C . LYS A 1 116 ? 7.454 8.672 -6.598 1.00 0.57 116 LYS A C 10
ATOM 16965 O O . LYS A 1 116 ? 6.898 9.729 -6.899 1.00 0.69 116 LYS A O 10
ATOM 16984 N N . GLU A 1 117 ? 7.648 7.679 -7.454 1.00 0.53 117 GLU A N 10
ATOM 16985 C CA . GLU A 1 117 ? 7.257 7.764 -8.855 1.00 0.58 117 GLU A CA 10
ATOM 16986 C C . GLU A 1 117 ? 5.767 8.076 -8.984 1.00 0.57 117 GLU A C 10
ATOM 16987 O O . GLU A 1 117 ? 5.355 8.871 -9.830 1.00 0.66 117 GLU A O 10
ATOM 16999 N N . PHE A 1 118 ? 4.969 7.478 -8.114 1.00 0.56 118 PHE A N 10
ATOM 17000 C CA . PHE A 1 118 ? 3.526 7.644 -8.170 1.00 0.66 118 PHE A CA 10
ATOM 17001 C C . PHE A 1 118 ? 3.111 8.902 -7.411 1.00 0.73 118 PHE A C 10
ATOM 17002 O O . PHE A 1 118 ? 2.025 9.438 -7.617 1.00 0.88 118 PHE A O 10
ATOM 17019 N N . SER A 1 119 ? 4.004 9.393 -6.562 1.00 0.69 119 SER A N 10
ATOM 17020 C CA . SER A 1 119 ? 3.727 10.582 -5.768 1.00 0.80 119 SER A CA 10
ATOM 17021 C C . SER A 1 119 ? 3.932 11.823 -6.618 1.00 0.79 119 SER A C 10
ATOM 17022 O O . SER A 1 119 ? 3.546 12.930 -6.238 1.00 0.90 119 SER A O 10
ATOM 17030 N N . GLU A 1 120 ? 4.540 11.623 -7.775 1.00 0.81 120 GLU A N 10
ATOM 17031 C CA . GLU A 1 120 ? 4.773 12.690 -8.716 1.00 0.96 120 GLU A CA 10
ATOM 17032 C C . GLU A 1 120 ? 3.564 12.830 -9.639 1.00 1.17 120 GLU A C 10
ATOM 17033 O O . GLU A 1 120 ? 3.505 13.714 -10.493 1.00 1.50 120 GLU A O 10
ATOM 17045 N N . GLU A 1 121 ? 2.594 11.950 -9.448 1.00 1.22 121 GLU A N 10
ATOM 17046 C CA . GLU A 1 121 ? 1.378 11.973 -10.235 1.00 1.56 121 GLU A CA 10
ATOM 17047 C C . GLU A 1 121 ? 0.251 12.613 -9.434 1.00 2.02 121 GLU A C 10
ATOM 17048 O O . GLU A 1 121 ? -0.021 13.808 -9.647 1.00 2.60 121 GLU A O 10
ATOM 17061 N N . GLY A 1 22 ? -3.293 13.256 -3.605 1.00 1.16 22 GLY A N 11
ATOM 17062 C CA . GLY A 1 22 ? -2.867 12.527 -2.386 1.00 1.05 22 GLY A CA 11
ATOM 17063 C C . GLY A 1 22 ? -2.885 11.033 -2.599 1.00 0.87 22 GLY A C 11
ATOM 17064 O O . GLY A 1 22 ? -3.657 10.532 -3.419 1.00 0.89 22 GLY A O 11
ATOM 17067 N N . LEU A 1 23 ? -2.043 10.316 -1.868 1.00 0.75 23 LEU A N 11
ATOM 17068 C CA . LEU A 1 23 ? -1.943 8.874 -2.034 1.00 0.62 23 LEU A CA 11
ATOM 17069 C C . LEU A 1 23 ? -2.173 8.157 -0.715 1.00 0.51 23 LEU A C 11
ATOM 17070 O O . LEU A 1 23 ? -1.768 8.637 0.346 1.00 0.59 23 LEU A O 11
ATOM 17086 N N . LEU A 1 24 ? -2.827 7.014 -0.793 1.00 0.40 24 LEU A N 11
ATOM 17087 C CA . LEU A 1 24 ? -2.932 6.119 0.342 1.00 0.39 24 LEU A CA 11
ATOM 17088 C C . LEU A 1 24 ? -2.227 4.824 -0.005 1.00 0.38 24 LEU A C 11
ATOM 17089 O O . LEU A 1 24 ? -2.399 4.292 -1.100 1.00 0.50 24 LEU A O 11
ATOM 17105 N N . VAL A 1 25 ? -1.423 4.331 0.910 1.00 0.37 25 VAL A N 11
ATOM 17106 C CA . VAL A 1 25 ? -0.632 3.149 0.657 1.00 0.40 25 VAL A CA 11
ATOM 17107 C C . VAL A 1 25 ? -0.879 2.103 1.734 1.00 0.42 25 VAL A C 11
ATOM 17108 O O . VAL A 1 25 ? -1.079 2.427 2.901 1.00 0.56 25 VAL A O 11
ATOM 17121 N N . LEU A 1 26 ? -0.903 0.849 1.332 1.00 0.46 26 LEU A N 11
ATOM 17122 C CA . LEU A 1 26 ? -0.982 -0.246 2.277 1.00 0.57 26 LEU A CA 11
ATOM 17123 C C . LEU A 1 26 ? -0.079 -1.369 1.799 1.00 0.51 26 LEU A C 11
ATOM 17124 O O . LEU A 1 26 ? -0.023 -1.670 0.603 1.00 0.58 26 LEU A O 11
ATOM 17140 N N . ILE A 1 27 ? 0.669 -1.952 2.718 1.00 0.50 27 ILE A N 11
ATOM 17141 C CA . ILE A 1 27 ? 1.692 -2.910 2.350 1.00 0.49 27 ILE A CA 11
ATOM 17142 C C . ILE A 1 27 ? 1.609 -4.153 3.215 1.00 0.51 27 ILE A C 11
ATOM 17143 O O . ILE A 1 27 ? 1.226 -4.087 4.384 1.00 0.72 27 ILE A O 11
ATOM 17159 N N . TRP A 1 28 ? 1.959 -5.285 2.638 1.00 0.45 28 TRP A N 11
ATOM 17160 C CA . TRP A 1 28 ? 2.078 -6.504 3.407 1.00 0.48 28 TRP A CA 11
ATOM 17161 C C . TRP A 1 28 ? 3.330 -7.242 2.963 1.00 0.48 28 TRP A C 11
ATOM 17162 O O . TRP A 1 28 ? 3.337 -7.964 1.964 1.00 0.49 28 TRP A O 11
ATOM 17183 N N . SER A 1 29 ? 4.405 -6.998 3.687 1.00 0.50 29 SER A N 11
ATOM 17184 C CA . SER A 1 29 ? 5.666 -7.679 3.472 1.00 0.54 29 SER A CA 11
ATOM 17185 C C . SER A 1 29 ? 6.349 -7.889 4.811 1.00 0.60 29 SER A C 11
ATOM 17186 O O . SER A 1 29 ? 5.964 -7.262 5.799 1.00 0.87 29 SER A O 11
ATOM 17194 N N . ASN A 1 30 ? 7.353 -8.744 4.865 1.00 0.65 30 ASN A N 11
ATOM 17195 C CA . ASN A 1 30 ? 8.181 -8.810 6.056 1.00 0.69 30 ASN A CA 11
ATOM 17196 C C . ASN A 1 30 ? 9.651 -8.858 5.667 1.00 0.68 30 ASN A C 11
ATOM 17197 O O . ASN A 1 30 ? 10.307 -9.896 5.748 1.00 0.75 30 ASN A O 11
ATOM 17208 N N . ASP A 1 31 ? 10.146 -7.723 5.205 1.00 0.63 31 ASP A N 11
ATOM 17209 C CA . ASP A 1 31 ? 11.572 -7.491 5.069 1.00 0.64 31 ASP A CA 11
ATOM 17210 C C . ASP A 1 31 ? 11.965 -6.353 5.996 1.00 0.65 31 ASP A C 11
ATOM 17211 O O . ASP A 1 31 ? 11.202 -5.396 6.131 1.00 0.78 31 ASP A O 11
ATOM 17220 N N . LYS A 1 32 ? 13.116 -6.436 6.639 1.00 0.69 32 LYS A N 11
ATOM 17221 C CA . LYS A 1 32 ? 13.485 -5.444 7.644 1.00 0.77 32 LYS A CA 11
ATOM 17222 C C . LYS A 1 32 ? 13.510 -4.028 7.065 1.00 0.71 32 LYS A C 11
ATOM 17223 O O . LYS A 1 32 ? 12.722 -3.171 7.477 1.00 0.77 32 LYS A O 11
ATOM 17242 N N . LYS A 1 33 ? 14.374 -3.801 6.085 1.00 0.71 33 LYS A N 11
ATOM 17243 C CA . LYS A 1 33 ? 14.571 -2.461 5.542 1.00 0.75 33 LYS A CA 11
ATOM 17244 C C . LYS A 1 33 ? 13.441 -2.051 4.602 1.00 0.64 33 LYS A C 11
ATOM 17245 O O . LYS A 1 33 ? 13.241 -0.864 4.362 1.00 0.63 33 LYS A O 11
ATOM 17264 N N . LEU A 1 34 ? 12.704 -3.023 4.079 1.00 0.62 34 LEU A N 11
ATOM 17265 C CA . LEU A 1 34 ? 11.652 -2.741 3.107 1.00 0.61 34 LEU A CA 11
ATOM 17266 C C . LEU A 1 34 ? 10.589 -1.828 3.706 1.00 0.54 34 LEU A C 11
ATOM 17267 O O . LEU A 1 34 ? 10.226 -0.810 3.115 1.00 0.61 34 LEU A O 11
ATOM 17283 N N . ILE A 1 35 ? 10.111 -2.183 4.889 1.00 0.48 35 ILE A N 11
ATOM 17284 C CA . ILE A 1 35 ? 9.096 -1.390 5.561 1.00 0.49 35 ILE A CA 11
ATOM 17285 C C . ILE A 1 35 ? 9.694 -0.073 6.053 1.00 0.48 35 ILE A C 11
ATOM 17286 O O . ILE A 1 35 ? 9.061 0.978 5.956 1.00 0.53 35 ILE A O 11
ATOM 17302 N N . GLU A 1 36 ? 10.929 -0.131 6.543 1.00 0.50 36 GLU A N 11
ATOM 17303 C CA . GLU A 1 36 ? 11.615 1.061 7.035 1.00 0.53 36 GLU A CA 11
ATOM 17304 C C . GLU A 1 36 ? 11.767 2.108 5.933 1.00 0.48 36 GLU A C 11
ATOM 17305 O O . GLU A 1 36 ? 11.346 3.258 6.091 1.00 0.51 36 GLU A O 11
ATOM 17317 N N . GLU A 1 37 ? 12.359 1.694 4.822 1.00 0.48 37 GLU A N 11
ATOM 17318 C CA . GLU A 1 37 ? 12.642 2.590 3.709 1.00 0.51 37 GLU A CA 11
ATOM 17319 C C . GLU A 1 37 ? 11.363 3.162 3.110 1.00 0.44 37 GLU A C 11
ATOM 17320 O O . GLU A 1 37 ? 11.298 4.355 2.797 1.00 0.48 37 GLU A O 11
ATOM 17332 N N . ALA A 1 38 ? 10.351 2.317 2.961 1.00 0.40 38 ALA A N 11
ATOM 17333 C CA . ALA A 1 38 ? 9.076 2.751 2.411 1.00 0.42 38 ALA A CA 11
ATOM 17334 C C . ALA A 1 38 ? 8.403 3.754 3.340 1.00 0.39 38 ALA A C 11
ATOM 17335 O O . ALA A 1 38 ? 7.859 4.763 2.891 1.00 0.42 38 ALA A O 11
ATOM 17342 N N . ARG A 1 39 ? 8.469 3.477 4.638 1.00 0.41 39 ARG A N 11
ATOM 17343 C CA . ARG A 1 39 ? 7.847 4.328 5.645 1.00 0.50 39 ARG A CA 11
ATOM 17344 C C . ARG A 1 39 ? 8.455 5.727 5.640 1.00 0.46 39 ARG A C 11
ATOM 17345 O O . ARG A 1 39 ? 7.749 6.719 5.827 1.00 0.52 39 ARG A O 11
ATOM 17366 N N . LYS A 1 40 ? 9.759 5.805 5.415 1.00 0.45 40 LYS A N 11
ATOM 17367 C CA . LYS A 1 40 ? 10.448 7.089 5.391 1.00 0.49 40 LYS A CA 11
ATOM 17368 C C . LYS A 1 40 ? 10.122 7.876 4.127 1.00 0.42 40 LYS A C 11
ATOM 17369 O O . LYS A 1 40 ? 9.805 9.062 4.198 1.00 0.47 40 LYS A O 11
ATOM 17388 N N . MET A 1 41 ? 10.185 7.217 2.976 1.00 0.39 41 MET A N 11
ATOM 17389 C CA . MET A 1 41 ? 9.920 7.888 1.705 1.00 0.41 41 MET A CA 11
ATOM 17390 C C . MET A 1 41 ? 8.469 8.353 1.635 1.00 0.42 41 MET A C 11
ATOM 17391 O O . MET A 1 41 ? 8.177 9.445 1.147 1.00 0.52 41 MET A O 11
ATOM 17405 N N . ALA A 1 42 ? 7.562 7.530 2.145 1.00 0.40 42 ALA A N 11
ATOM 17406 C CA . ALA A 1 42 ? 6.150 7.884 2.173 1.00 0.49 42 ALA A CA 11
ATOM 17407 C C . ALA A 1 42 ? 5.904 9.050 3.122 1.00 0.51 42 ALA A C 11
ATOM 17408 O O . ALA A 1 42 ? 5.060 9.904 2.860 1.00 0.59 42 ALA A O 11
ATOM 17415 N N . GLU A 1 43 ? 6.655 9.085 4.216 1.00 0.50 43 GLU A N 11
ATOM 17416 C CA . GLU A 1 43 ? 6.530 10.157 5.197 1.00 0.60 43 GLU A CA 11
ATOM 17417 C C . GLU A 1 43 ? 6.999 11.480 4.601 1.00 0.62 43 GLU A C 11
ATOM 17418 O O . GLU A 1 43 ? 6.372 12.520 4.801 1.00 0.73 43 GLU A O 11
ATOM 17430 N N . LYS A 1 44 ? 8.089 11.430 3.847 1.00 0.58 44 LYS A N 11
ATOM 17431 C CA . LYS A 1 44 ? 8.629 12.620 3.198 1.00 0.66 44 LYS A CA 11
ATOM 17432 C C . LYS A 1 44 ? 7.683 13.124 2.111 1.00 0.66 44 LYS A C 11
ATOM 17433 O O . LYS A 1 44 ? 7.686 14.306 1.770 1.00 0.70 44 LYS A O 11
ATOM 17452 N N . ALA A 1 45 ? 6.866 12.222 1.581 1.00 0.67 45 ALA A N 11
ATOM 17453 C CA . ALA A 1 45 ? 5.892 12.580 0.558 1.00 0.74 45 ALA A CA 11
ATOM 17454 C C . ALA A 1 45 ? 4.523 12.862 1.176 1.00 0.73 45 ALA A C 11
ATOM 17455 O O . ALA A 1 45 ? 3.551 13.125 0.466 1.00 0.81 45 ALA A O 11
ATOM 17462 N N . ASN A 1 46 ? 4.467 12.802 2.509 1.00 0.69 46 ASN A N 11
ATOM 17463 C CA . ASN A 1 46 ? 3.246 13.080 3.273 1.00 0.72 46 ASN A CA 11
ATOM 17464 C C . ASN A 1 46 ? 2.133 12.092 2.939 1.00 0.67 46 ASN A C 11
ATOM 17465 O O . ASN A 1 46 ? 0.959 12.458 2.879 1.00 0.84 46 ASN A O 11
ATOM 17476 N N . LEU A 1 47 ? 2.503 10.838 2.731 1.00 0.51 47 LEU A N 11
ATOM 17477 C CA . LEU A 1 47 ? 1.532 9.801 2.415 1.00 0.51 47 LEU A CA 11
ATOM 17478 C C . LEU A 1 47 ? 1.173 9.014 3.671 1.00 0.46 47 LEU A C 11
ATOM 17479 O O . LEU A 1 47 ? 1.798 9.184 4.720 1.00 0.56 47 LEU A O 11
ATOM 17495 N N . TYR A 1 48 ? 0.171 8.153 3.559 1.00 0.49 48 TYR A N 11
ATOM 17496 C CA . TYR A 1 48 ? -0.238 7.301 4.669 1.00 0.54 48 TYR A CA 11
ATOM 17497 C C . TYR A 1 48 ? -0.139 5.839 4.261 1.00 0.46 48 TYR A C 11
ATOM 17498 O O . TYR A 1 48 ? -0.770 5.428 3.290 1.00 0.58 48 TYR A O 11
ATOM 17516 N N . LEU A 1 49 ? 0.659 5.058 4.982 1.00 0.46 49 LEU A N 11
ATOM 17517 C CA . LEU A 1 49 ? 0.737 3.626 4.725 1.00 0.46 49 LEU A CA 11
ATOM 17518 C C . LEU A 1 49 ? 0.433 2.817 5.975 1.00 0.50 49 LEU A C 11
ATOM 17519 O O . LEU A 1 49 ? 0.726 3.237 7.094 1.00 0.61 49 LEU A O 11
ATOM 17535 N N . LEU A 1 50 ? -0.183 1.665 5.768 1.00 0.52 50 LEU A N 11
ATOM 17536 C CA . LEU A 1 50 ? -0.500 0.750 6.850 1.00 0.63 50 LEU A CA 11
ATOM 17537 C C . LEU A 1 50 ? -0.056 -0.653 6.459 1.00 0.69 50 LEU A C 11
ATOM 17538 O O . LEU A 1 50 ? -0.138 -1.022 5.286 1.00 0.69 50 LEU A O 11
ATOM 17554 N N . THR A 1 51 ? 0.433 -1.431 7.414 1.00 0.85 51 THR A N 11
ATOM 17555 C CA . THR A 1 51 ? 0.916 -2.765 7.100 1.00 1.00 51 THR A CA 11
ATOM 17556 C C . THR A 1 51 ? 0.235 -3.829 7.962 1.00 1.38 51 THR A C 11
ATOM 17557 O O . THR A 1 51 ? 0.610 -4.074 9.109 1.00 2.04 51 THR A O 11
ATOM 17568 N N . LEU A 1 52 ? -0.790 -4.441 7.386 1.00 1.17 52 LEU A N 11
ATOM 17569 C CA . LEU A 1 52 ? -1.508 -5.549 8.010 1.00 1.66 52 LEU A CA 11
ATOM 17570 C C . LEU A 1 52 ? -2.502 -6.116 6.999 1.00 1.10 52 LEU A C 11
ATOM 17571 O O . LEU A 1 52 ? -2.575 -5.620 5.877 1.00 1.25 52 LEU A O 11
ATOM 17587 N N . GLU A 1 53 ? -3.255 -7.144 7.383 1.00 1.35 53 GLU A N 11
ATOM 17588 C CA . GLU A 1 53 ? -4.152 -7.818 6.445 1.00 1.60 53 GLU A CA 11
ATOM 17589 C C . GLU A 1 53 ? -5.322 -6.910 6.035 1.00 1.84 53 GLU A C 11
ATOM 17590 O O . GLU A 1 53 ? -5.273 -6.273 4.984 1.00 2.34 53 GLU A O 11
ATOM 17602 N N . THR A 1 54 ? -6.377 -6.841 6.843 1.00 1.76 54 THR A N 11
ATOM 17603 C CA . THR A 1 54 ? -7.511 -5.999 6.493 1.00 1.96 54 THR A CA 11
ATOM 17604 C C . THR A 1 54 ? -7.644 -4.820 7.453 1.00 1.44 54 THR A C 11
ATOM 17605 O O . THR A 1 54 ? -8.105 -4.971 8.586 1.00 1.41 54 THR A O 11
ATOM 17616 N N . ASP A 1 55 ? -7.223 -3.648 6.994 1.00 1.58 55 ASP A N 11
ATOM 17617 C CA . ASP A 1 55 ? -7.346 -2.419 7.780 1.00 1.57 55 ASP A CA 11
ATOM 17618 C C . ASP A 1 55 ? -8.579 -1.622 7.374 1.00 1.40 55 ASP A C 11
ATOM 17619 O O . ASP A 1 55 ? -8.914 -0.630 8.011 1.00 1.25 55 ASP A O 11
ATOM 17628 N N . ASP A 1 56 ? -9.230 -2.073 6.291 1.00 1.62 56 ASP A N 11
ATOM 17629 C CA . ASP A 1 56 ? -10.247 -1.291 5.556 1.00 1.72 56 ASP A CA 11
ATOM 17630 C C . ASP A 1 56 ? -11.211 -0.512 6.457 1.00 1.47 56 ASP A C 11
ATOM 17631 O O . ASP A 1 56 ? -11.697 0.541 6.059 1.00 1.48 56 ASP A O 11
ATOM 17640 N N . LYS A 1 57 ? -11.498 -1.025 7.649 1.00 1.39 57 LYS A N 11
ATOM 17641 C CA . LYS A 1 57 ? -12.344 -0.314 8.600 1.00 1.42 57 LYS A CA 11
ATOM 17642 C C . LYS A 1 57 ? -11.774 1.081 8.885 1.00 1.20 57 LYS A C 11
ATOM 17643 O O . LYS A 1 57 ? -12.438 2.098 8.675 1.00 1.27 57 LYS A O 11
ATOM 17662 N N . LYS A 1 58 ? -10.525 1.120 9.319 1.00 1.07 58 LYS A N 11
ATOM 17663 C CA . LYS A 1 58 ? -9.867 2.373 9.661 1.00 1.04 58 LYS A CA 11
ATOM 17664 C C . LYS A 1 58 ? -9.434 3.115 8.403 1.00 0.88 58 LYS A C 11
ATOM 17665 O O . LYS A 1 58 ? -9.509 4.342 8.344 1.00 0.87 58 LYS A O 11
ATOM 17684 N N . ILE A 1 59 ? -8.986 2.364 7.403 1.00 0.83 59 ILE A N 11
ATOM 17685 C CA . ILE A 1 59 ? -8.587 2.937 6.118 1.00 0.80 59 ILE A CA 11
ATOM 17686 C C . ILE A 1 59 ? -9.740 3.714 5.471 1.00 0.74 59 ILE A C 11
ATOM 17687 O O . ILE A 1 59 ? -9.525 4.783 4.889 1.00 0.78 59 ILE A O 11
ATOM 17703 N N . GLU A 1 60 ? -10.956 3.192 5.594 1.00 0.77 60 GLU A N 11
ATOM 17704 C CA . GLU A 1 60 ? -12.133 3.846 5.029 1.00 0.87 60 GLU A CA 11
ATOM 17705 C C . GLU A 1 60 ? -12.360 5.199 5.700 1.00 0.85 60 GLU A C 11
ATOM 17706 O O . GLU A 1 60 ? -12.810 6.157 5.066 1.00 0.94 60 GLU A O 11
ATOM 17718 N N . ASP A 1 61 ? -12.028 5.273 6.982 1.00 0.82 61 ASP A N 11
ATOM 17719 C CA . ASP A 1 61 ? -12.112 6.525 7.727 1.00 0.88 61 ASP A CA 11
ATOM 17720 C C . ASP A 1 61 ? -10.958 7.457 7.353 1.00 0.79 61 ASP A C 11
ATOM 17721 O O . ASP A 1 61 ? -11.122 8.677 7.295 1.00 0.83 61 ASP A O 11
ATOM 17730 N N . ILE A 1 62 ? -9.790 6.876 7.099 1.00 0.72 62 ILE A N 11
ATOM 17731 C CA . ILE A 1 62 ? -8.619 7.651 6.701 1.00 0.69 62 ILE A CA 11
ATOM 17732 C C . ILE A 1 62 ? -8.872 8.364 5.375 1.00 0.68 62 ILE A C 11
ATOM 17733 O O . ILE A 1 62 ? -8.705 9.579 5.280 1.00 0.73 62 ILE A O 11
ATOM 17749 N N . LEU A 1 63 ? -9.293 7.611 4.361 1.00 0.68 63 LEU A N 11
ATOM 17750 C CA . LEU A 1 63 ? -9.660 8.195 3.069 1.00 0.76 63 LEU A CA 11
ATOM 17751 C C . LEU A 1 63 ? -10.712 9.291 3.233 1.00 0.84 63 LEU A C 11
ATOM 17752 O O . LEU A 1 63 ? -10.674 10.308 2.540 1.00 0.94 63 LEU A O 11
ATOM 17768 N N . LYS A 1 64 ? -11.639 9.083 4.162 1.00 0.89 64 LYS A N 11
ATOM 17769 C CA . LYS A 1 64 ? -12.689 10.059 4.428 1.00 1.05 64 LYS A CA 11
ATOM 17770 C C . LYS A 1 64 ? -12.102 11.352 4.998 1.00 1.03 64 LYS A C 11
ATOM 17771 O O . LYS A 1 64 ? -12.686 12.426 4.862 1.00 1.13 64 LYS A O 11
ATOM 17790 N N . SER A 1 65 ? -10.938 11.243 5.618 1.00 0.97 65 SER A N 11
ATOM 17791 C CA . SER A 1 65 ? -10.290 12.390 6.236 1.00 1.06 65 SER A CA 11
ATOM 17792 C C . SER A 1 65 ? -9.485 13.191 5.213 1.00 1.03 65 SER A C 11
ATOM 17793 O O . SER A 1 65 ? -9.286 14.395 5.376 1.00 1.13 65 SER A O 11
ATOM 17801 N N . LEU A 1 66 ? -9.026 12.523 4.157 1.00 0.97 66 LEU A N 11
ATOM 17802 C CA . LEU A 1 66 ? -8.256 13.194 3.112 1.00 1.05 66 LEU A CA 11
ATOM 17803 C C . LEU A 1 66 ? -9.129 14.157 2.312 1.00 1.20 66 LEU A C 11
ATOM 17804 O O . LEU A 1 66 ? -8.702 15.267 1.994 1.00 1.55 66 LEU A O 11
ATOM 17820 N N . GLY A 1 67 ? -10.351 13.735 2.003 1.00 1.07 67 GLY A N 11
ATOM 17821 C CA . GLY A 1 67 ? -11.269 14.583 1.262 1.00 1.26 67 GLY A CA 11
ATOM 17822 C C . GLY A 1 67 ? -11.283 14.259 -0.223 1.00 1.22 67 GLY A C 11
ATOM 17823 O O . GLY A 1 67 ? -11.969 13.323 -0.640 1.00 1.28 67 GLY A O 11
ATOM 17827 N N . PRO A 1 68 ? -10.546 15.038 -1.042 1.00 1.24 68 PRO A N 11
ATOM 17828 C CA . PRO A 1 68 ? -10.395 14.797 -2.490 1.00 1.29 68 PRO A CA 11
ATOM 17829 C C . PRO A 1 68 ? -10.070 13.339 -2.836 1.00 1.15 68 PRO A C 11
ATOM 17830 O O . PRO A 1 68 ? -9.617 12.572 -1.983 1.00 0.99 68 PRO A O 11
ATOM 17841 N N . PRO A 1 69 ? -10.296 12.945 -4.104 1.00 1.30 69 PRO A N 11
ATOM 17842 C CA . PRO A 1 69 ? -10.045 11.578 -4.573 1.00 1.26 69 PRO A CA 11
ATOM 17843 C C . PRO A 1 69 ? -8.593 11.165 -4.373 1.00 1.05 69 PRO A C 11
ATOM 17844 O O . PRO A 1 69 ? -7.678 11.749 -4.958 1.00 1.17 69 PRO A O 11
ATOM 17855 N N . VAL A 1 70 ? -8.389 10.171 -3.531 1.00 0.85 70 VAL A N 11
ATOM 17856 C CA . VAL A 1 70 ? -7.055 9.705 -3.203 1.00 0.67 70 VAL A CA 11
ATOM 17857 C C . VAL A 1 70 ? -6.695 8.480 -4.033 1.00 0.60 70 VAL A C 11
ATOM 17858 O O . VAL A 1 70 ? -7.516 7.580 -4.209 1.00 0.66 70 VAL A O 11
ATOM 17871 N N . LYS A 1 71 ? -5.472 8.453 -4.540 1.00 0.55 71 LYS A N 11
ATOM 17872 C CA . LYS A 1 71 ? -5.006 7.334 -5.349 1.00 0.54 71 LYS A CA 11
ATOM 17873 C C . LYS A 1 71 ? -4.240 6.351 -4.472 1.00 0.43 71 LYS A C 11
ATOM 17874 O O . LYS A 1 71 ? -3.360 6.743 -3.703 1.00 0.41 71 LYS A O 11
ATOM 17893 N N . ILE A 1 72 ? -4.591 5.079 -4.573 1.00 0.45 72 ILE A N 11
ATOM 17894 C CA . ILE A 1 72 ? -4.051 4.066 -3.676 1.00 0.43 72 ILE A CA 11
ATOM 17895 C C . ILE A 1 72 ? -2.933 3.261 -4.330 1.00 0.41 72 ILE A C 11
ATOM 17896 O O . ILE A 1 72 ? -3.071 2.771 -5.453 1.00 0.50 72 ILE A O 11
ATOM 17912 N N . LEU A 1 73 ? -1.829 3.132 -3.613 1.00 0.37 73 LEU A N 11
ATOM 17913 C CA . LEU A 1 73 ? -0.712 2.315 -4.048 1.00 0.37 73 LEU A CA 11
ATOM 17914 C C . LEU A 1 73 ? -0.492 1.181 -3.053 1.00 0.37 73 LEU A C 11
ATOM 17915 O O . LEU A 1 73 ? -0.470 1.402 -1.845 1.00 0.46 73 LEU A O 11
ATOM 17931 N N . VAL A 1 74 ? -0.348 -0.030 -3.562 1.00 0.40 74 VAL A N 11
ATOM 17932 C CA . VAL A 1 74 ? -0.183 -1.197 -2.710 1.00 0.40 74 VAL A CA 11
ATOM 17933 C C . VAL A 1 74 ? 1.164 -1.865 -2.963 1.00 0.39 74 VAL A C 11
ATOM 17934 O O . VAL A 1 74 ? 1.662 -1.880 -4.093 1.00 0.47 74 VAL A O 11
ATOM 17947 N N . LEU A 1 75 ? 1.754 -2.397 -1.903 1.00 0.38 75 LEU A N 11
ATOM 17948 C CA . LEU A 1 75 ? 3.034 -3.079 -1.995 1.00 0.38 75 LEU A CA 11
ATOM 17949 C C . LEU A 1 75 ? 2.932 -4.412 -1.259 1.00 0.35 75 LEU A C 11
ATOM 17950 O O . LEU A 1 75 ? 2.778 -4.455 -0.038 1.00 0.43 75 LEU A O 11
ATOM 17966 N N . LEU A 1 76 ? 2.990 -5.491 -2.015 1.00 0.34 76 LEU A N 11
ATOM 17967 C CA . LEU A 1 76 ? 2.829 -6.825 -1.467 1.00 0.42 76 LEU A CA 11
ATOM 17968 C C . LEU A 1 76 ? 4.105 -7.633 -1.677 1.00 0.41 76 LEU A C 11
ATOM 17969 O O . LEU A 1 76 ? 4.779 -7.477 -2.692 1.00 0.48 76 LEU A O 11
ATOM 17985 N N . GLU A 1 77 ? 4.446 -8.473 -0.715 1.00 0.46 77 GLU A N 11
ATOM 17986 C CA . GLU A 1 77 ? 5.572 -9.383 -0.869 1.00 0.49 77 GLU A CA 11
ATOM 17987 C C . GLU A 1 77 ? 5.065 -10.711 -1.401 1.00 0.49 77 GLU A C 11
ATOM 17988 O O . GLU A 1 77 ? 4.120 -11.272 -0.848 1.00 0.59 77 GLU A O 11
ATOM 18000 N N . ASP A 1 78 ? 5.678 -11.221 -2.464 1.00 0.54 78 ASP A N 11
ATOM 18001 C CA . ASP A 1 78 ? 5.213 -12.468 -3.058 1.00 0.61 78 ASP A CA 11
ATOM 18002 C C . ASP A 1 78 ? 5.580 -13.653 -2.173 1.00 0.63 78 ASP A C 11
ATOM 18003 O O . ASP A 1 78 ? 6.636 -14.271 -2.323 1.00 0.72 78 ASP A O 11
ATOM 18012 N N . THR A 1 79 ? 4.708 -13.923 -1.221 1.00 0.61 79 THR A N 11
ATOM 18013 C CA . THR A 1 79 ? 4.792 -15.102 -0.385 1.00 0.72 79 THR A CA 11
ATOM 18014 C C . THR A 1 79 ? 3.603 -16.014 -0.700 1.00 0.78 79 THR A C 11
ATOM 18015 O O . THR A 1 79 ? 2.734 -15.626 -1.480 1.00 0.84 79 THR A O 11
ATOM 18026 N N . LYS A 1 80 ? 3.545 -17.203 -0.121 1.00 0.84 80 LYS A N 11
ATOM 18027 C CA . LYS A 1 80 ? 2.361 -18.048 -0.269 1.00 0.92 80 LYS A CA 11
ATOM 18028 C C . LYS A 1 80 ? 1.139 -17.339 0.317 1.00 0.88 80 LYS A C 11
ATOM 18029 O O . LYS A 1 80 ? 0.032 -17.406 -0.230 1.00 0.90 80 LYS A O 11
ATOM 18048 N N . ASP A 1 81 ? 1.366 -16.636 1.422 1.00 0.90 81 ASP A N 11
ATOM 18049 C CA . ASP A 1 81 ? 0.320 -15.872 2.099 1.00 0.93 81 ASP A CA 11
ATOM 18050 C C . ASP A 1 81 ? -0.167 -14.707 1.244 1.00 0.83 81 ASP A C 11
ATOM 18051 O O . ASP A 1 81 ? -1.292 -14.243 1.403 1.00 0.82 81 ASP A O 11
ATOM 18060 N N . ALA A 1 82 ? 0.687 -14.237 0.342 1.00 0.82 82 ALA A N 11
ATOM 18061 C CA . ALA A 1 82 ? 0.367 -13.097 -0.510 1.00 0.82 82 ALA A CA 11
ATOM 18062 C C . ALA A 1 82 ? -0.881 -13.353 -1.344 1.00 0.82 82 ALA A C 11
ATOM 18063 O O . ALA A 1 82 ? -1.674 -12.445 -1.573 1.00 0.84 82 ALA A O 11
ATOM 18070 N N . ASP A 1 83 ? -1.062 -14.596 -1.776 1.00 0.91 83 ASP A N 11
ATOM 18071 C CA . ASP A 1 83 ? -2.215 -14.953 -2.591 1.00 1.03 83 ASP A CA 11
ATOM 18072 C C . ASP A 1 83 ? -3.478 -14.812 -1.764 1.00 0.98 83 ASP A C 11
ATOM 18073 O O . ASP A 1 83 ? -4.525 -14.396 -2.259 1.00 1.03 83 ASP A O 11
ATOM 18082 N N . LYS A 1 84 ? -3.337 -15.124 -0.486 1.00 0.96 84 LYS A N 11
ATOM 18083 C CA . LYS A 1 84 ? -4.428 -15.048 0.462 1.00 1.04 84 LYS A CA 11
ATOM 18084 C C . LYS A 1 84 ? -4.857 -13.600 0.655 1.00 0.94 84 LYS A C 11
ATOM 18085 O O . LYS A 1 84 ? -6.026 -13.259 0.487 1.00 1.04 84 LYS A O 11
ATOM 18104 N N . VAL A 1 85 ? -3.890 -12.750 0.975 1.00 0.80 85 VAL A N 11
ATOM 18105 C CA . VAL A 1 85 ? -4.158 -11.341 1.234 1.00 0.77 85 VAL A CA 11
ATOM 18106 C C . VAL A 1 85 ? -4.634 -10.636 -0.039 1.00 0.68 85 VAL A C 11
ATOM 18107 O O . VAL A 1 85 ? -5.541 -9.806 0.007 1.00 0.75 85 VAL A O 11
ATOM 18120 N N . LYS A 1 86 ? -4.049 -10.999 -1.178 1.00 0.60 86 LYS A N 11
ATOM 18121 C CA . LYS A 1 86 ? -4.331 -10.318 -2.437 1.00 0.59 86 LYS A CA 11
ATOM 18122 C C . LYS A 1 86 ? -5.791 -10.499 -2.839 1.00 0.69 86 LYS A C 11
ATOM 18123 O O . LYS A 1 86 ? -6.491 -9.525 -3.097 1.00 0.78 86 LYS A O 11
ATOM 18142 N N . LYS A 1 87 ? -6.255 -11.742 -2.868 1.00 0.75 87 LYS A N 11
ATOM 18143 C CA . LYS A 1 87 ? -7.585 -12.038 -3.392 1.00 0.89 87 LYS A CA 11
ATOM 18144 C C . LYS A 1 87 ? -8.683 -11.603 -2.424 1.00 0.88 87 LYS A C 11
ATOM 18145 O O . LYS A 1 87 ? -9.802 -11.306 -2.846 1.00 0.93 87 LYS A O 11
ATOM 18164 N N . GLU A 1 88 ? -8.365 -11.553 -1.136 1.00 0.90 88 GLU A N 11
ATOM 18165 C CA . GLU A 1 88 ? -9.320 -11.083 -0.142 1.00 0.98 88 GLU A CA 11
ATOM 18166 C C . GLU A 1 88 ? -9.463 -9.566 -0.219 1.00 0.96 88 GLU A C 11
ATOM 18167 O O . GLU A 1 88 ? -10.576 -9.044 -0.288 1.00 1.02 88 GLU A O 11
ATOM 18179 N N . ILE A 1 89 ? -8.332 -8.863 -0.234 1.00 0.91 89 ILE A N 11
ATOM 18180 C CA . ILE A 1 89 ? -8.333 -7.407 -0.366 1.00 0.93 89 ILE A CA 11
ATOM 18181 C C . ILE A 1 89 ? -8.944 -6.996 -1.703 1.00 0.87 89 ILE A C 11
ATOM 18182 O O . ILE A 1 89 ? -9.691 -6.022 -1.785 1.00 0.91 89 ILE A O 11
ATOM 18198 N N . GLU A 1 90 ? -8.648 -7.777 -2.734 1.00 0.81 90 GLU A N 11
ATOM 18199 C CA . GLU A 1 90 ? -9.174 -7.522 -4.081 1.00 0.79 90 GLU A CA 11
ATOM 18200 C C . GLU A 1 90 ? -10.700 -7.585 -4.058 1.00 0.79 90 GLU A C 11
ATOM 18201 O O . GLU A 1 90 ? -11.385 -6.710 -4.589 1.00 0.79 90 GLU A O 11
ATOM 18213 N N . LYS A 1 91 ? -11.213 -8.624 -3.410 1.00 0.85 91 LYS A N 11
ATOM 18214 C CA . LYS A 1 91 ? -12.647 -8.843 -3.286 1.00 0.93 91 LYS A CA 11
ATOM 18215 C C . LYS A 1 91 ? -13.300 -7.760 -2.428 1.00 0.96 91 LYS A C 11
ATOM 18216 O O . LYS A 1 91 ? -14.442 -7.359 -2.666 1.00 0.97 91 LYS A O 11
ATOM 18235 N N . LYS A 1 92 ? -12.577 -7.292 -1.420 1.00 1.03 92 LYS A N 11
ATOM 18236 C CA . LYS A 1 92 ? -13.064 -6.218 -0.566 1.00 1.17 92 LYS A CA 11
ATOM 18237 C C . LYS A 1 92 ? -13.116 -4.906 -1.336 1.00 1.08 92 LYS A C 11
ATOM 18238 O O . LYS A 1 92 ? -14.124 -4.201 -1.311 1.00 1.15 92 LYS A O 11
ATOM 18257 N N . ALA A 1 93 ? -12.034 -4.600 -2.043 1.00 0.98 93 ALA A N 11
ATOM 18258 C CA . ALA A 1 93 ? -11.951 -3.375 -2.828 1.00 0.99 93 ALA A CA 11
ATOM 18259 C C . ALA A 1 93 ? -12.969 -3.384 -3.965 1.00 0.90 93 ALA A C 11
ATOM 18260 O O . ALA A 1 93 ? -13.408 -2.332 -4.427 1.00 0.98 93 ALA A O 11
ATOM 18267 N N . ARG A 1 94 ? -13.346 -4.580 -4.403 1.00 0.82 94 ARG A N 11
ATOM 18268 C CA . ARG A 1 94 ? -14.339 -4.727 -5.462 1.00 0.85 94 ARG A CA 11
ATOM 18269 C C . ARG A 1 94 ? -15.727 -4.362 -4.941 1.00 0.86 94 ARG A C 11
ATOM 18270 O O . ARG A 1 94 ? -16.567 -3.854 -5.683 1.00 0.92 94 ARG A O 11
ATOM 18291 N N . LYS A 1 95 ? -15.960 -4.618 -3.659 1.00 0.90 95 LYS A N 11
ATOM 18292 C CA . LYS A 1 95 ? -17.236 -4.282 -3.037 1.00 1.02 95 LYS A CA 11
ATOM 18293 C C . LYS A 1 95 ? -17.291 -2.801 -2.692 1.00 1.02 95 LYS A C 11
ATOM 18294 O O . LYS A 1 95 ? -18.367 -2.209 -2.621 1.00 1.15 95 LYS A O 11
ATOM 18313 N N . LYS A 1 96 ? -16.127 -2.206 -2.480 1.00 0.97 96 LYS A N 11
ATOM 18314 C CA . LYS A 1 96 ? -16.046 -0.786 -2.164 1.00 1.03 96 LYS A CA 11
ATOM 18315 C C . LYS A 1 96 ? -16.021 0.048 -3.438 1.00 0.96 96 LYS A C 11
ATOM 18316 O O . LYS A 1 96 ? -16.124 1.273 -3.391 1.00 1.07 96 LYS A O 11
ATOM 18335 N N . ASN A 1 97 ? -15.885 -0.643 -4.576 1.00 0.86 97 ASN A N 11
ATOM 18336 C CA . ASN A 1 97 ? -15.716 0.002 -5.880 1.00 0.86 97 ASN A CA 11
ATOM 18337 C C . ASN A 1 97 ? -14.508 0.922 -5.838 1.00 0.87 97 ASN A C 11
ATOM 18338 O O . ASN A 1 97 ? -14.560 2.071 -6.271 1.00 1.04 97 ASN A O 11
ATOM 18349 N N . LEU A 1 98 ? -13.418 0.392 -5.313 1.00 0.78 98 LEU A N 11
ATOM 18350 C CA . LEU A 1 98 ? -12.234 1.182 -5.032 1.00 0.84 98 LEU A CA 11
ATOM 18351 C C . LEU A 1 98 ? -11.062 0.711 -5.893 1.00 0.71 98 LEU A C 11
ATOM 18352 O O . LEU A 1 98 ? -10.557 -0.399 -5.703 1.00 0.65 98 LEU A O 11
ATOM 18368 N N . PRO A 1 99 ? -10.649 1.519 -6.889 1.00 0.83 99 PRO A N 11
ATOM 18369 C CA . PRO A 1 99 ? -9.454 1.231 -7.691 1.00 0.85 99 PRO A CA 11
ATOM 18370 C C . PRO A 1 99 ? -8.221 1.028 -6.815 1.00 0.70 99 PRO A C 11
ATOM 18371 O O . PRO A 1 99 ? -8.017 1.751 -5.837 1.00 0.77 99 PRO A O 11
ATOM 18382 N N . VAL A 1 100 ? -7.399 0.052 -7.174 1.00 0.58 100 VAL A N 11
ATOM 18383 C CA . VAL A 1 100 ? -6.243 -0.303 -6.368 1.00 0.47 100 VAL A CA 11
ATOM 18384 C C . VAL A 1 100 ? -5.114 -0.838 -7.251 1.00 0.42 100 VAL A C 11
ATOM 18385 O O . VAL A 1 100 ? -5.346 -1.641 -8.156 1.00 0.50 100 VAL A O 11
ATOM 18398 N N . ARG A 1 101 ? -3.896 -0.370 -7.006 1.00 0.43 101 ARG A N 11
ATOM 18399 C CA . ARG A 1 101 ? -2.744 -0.809 -7.781 1.00 0.43 101 ARG A CA 11
ATOM 18400 C C . ARG A 1 101 ? -1.857 -1.716 -6.933 1.00 0.40 101 ARG A C 11
ATOM 18401 O O . ARG A 1 101 ? -1.064 -1.238 -6.120 1.00 0.39 101 ARG A O 11
ATOM 18422 N N . ILE A 1 102 ? -1.998 -3.020 -7.125 1.00 0.43 102 ILE A N 11
ATOM 18423 C CA . ILE A 1 102 ? -1.264 -3.993 -6.329 1.00 0.43 102 ILE A CA 11
ATOM 18424 C C . ILE A 1 102 ? 0.006 -4.441 -7.040 1.00 0.45 102 ILE A C 11
ATOM 18425 O O . ILE A 1 102 ? -0.021 -4.822 -8.212 1.00 0.56 102 ILE A O 11
ATOM 18441 N N . ARG A 1 103 ? 1.116 -4.378 -6.323 1.00 0.41 103 ARG A N 11
ATOM 18442 C CA . ARG A 1 103 ? 2.404 -4.809 -6.843 1.00 0.50 103 ARG A CA 11
ATOM 18443 C C . ARG A 1 103 ? 3.036 -5.815 -5.900 1.00 0.43 103 ARG A C 11
ATOM 18444 O O . ARG A 1 103 ? 2.683 -5.876 -4.725 1.00 0.53 103 ARG A O 11
ATOM 18465 N N . LYS A 1 104 ? 3.983 -6.577 -6.410 1.00 0.38 104 LYS A N 11
ATOM 18466 C CA . LYS A 1 104 ? 4.698 -7.551 -5.605 1.00 0.39 104 LYS A CA 11
ATOM 18467 C C . LYS A 1 104 ? 6.202 -7.334 -5.724 1.00 0.37 104 LYS A C 11
ATOM 18468 O O . LYS A 1 104 ? 6.819 -7.736 -6.708 1.00 0.46 104 LYS A O 11
ATOM 18487 N N . VAL A 1 105 ? 6.784 -6.700 -4.716 1.00 0.35 105 VAL A N 11
ATOM 18488 C CA . VAL A 1 105 ? 8.209 -6.378 -4.730 1.00 0.39 105 VAL A CA 11
ATOM 18489 C C . VAL A 1 105 ? 8.849 -6.719 -3.392 1.00 0.46 105 VAL A C 11
ATOM 18490 O O . VAL A 1 105 ? 8.206 -6.642 -2.345 1.00 0.52 105 VAL A O 11
ATOM 18503 N N . THR A 1 106 ? 10.102 -7.127 -3.430 1.00 0.52 106 THR A N 11
ATOM 18504 C CA . THR A 1 106 ? 10.907 -7.178 -2.232 1.00 0.61 106 THR A CA 11
ATOM 18505 C C . THR A 1 106 ? 12.248 -6.524 -2.526 1.00 0.58 106 THR A C 11
ATOM 18506 O O . THR A 1 106 ? 13.175 -7.159 -3.026 1.00 0.67 106 THR A O 11
ATOM 18517 N N . SER A 1 107 ? 12.322 -5.243 -2.203 1.00 0.50 107 SER A N 11
ATOM 18518 C CA . SER A 1 107 ? 13.479 -4.417 -2.504 1.00 0.51 107 SER A CA 11
ATOM 18519 C C . SER A 1 107 ? 13.209 -3.002 -2.016 1.00 0.45 107 SER A C 11
ATOM 18520 O O . SER A 1 107 ? 12.272 -2.348 -2.485 1.00 0.44 107 SER A O 11
ATOM 18528 N N . PRO A 1 108 ? 14.011 -2.513 -1.060 1.00 0.47 108 PRO A N 11
ATOM 18529 C CA . PRO A 1 108 ? 13.820 -1.185 -0.478 1.00 0.49 108 PRO A CA 11
ATOM 18530 C C . PRO A 1 108 ? 13.941 -0.079 -1.519 1.00 0.43 108 PRO A C 11
ATOM 18531 O O . PRO A 1 108 ? 13.298 0.963 -1.406 1.00 0.47 108 PRO A O 11
ATOM 18542 N N . ASP A 1 109 ? 14.748 -0.324 -2.543 1.00 0.46 109 ASP A N 11
ATOM 18543 C CA . ASP A 1 109 ? 14.959 0.659 -3.597 1.00 0.50 109 ASP A CA 11
ATOM 18544 C C . ASP A 1 109 ? 13.738 0.759 -4.508 1.00 0.41 109 ASP A C 11
ATOM 18545 O O . ASP A 1 109 ? 13.262 1.860 -4.793 1.00 0.44 109 ASP A O 11
ATOM 18554 N N . GLU A 1 110 ? 13.223 -0.386 -4.959 1.00 0.38 110 GLU A N 11
ATOM 18555 C CA . GLU A 1 110 ? 12.029 -0.396 -5.801 1.00 0.38 110 GLU A CA 11
ATOM 18556 C C . GLU A 1 110 ? 10.834 0.166 -5.047 1.00 0.36 110 GLU A C 11
ATOM 18557 O O . GLU A 1 110 ? 10.017 0.896 -5.615 1.00 0.42 110 GLU A O 11
ATOM 18569 N N . ALA A 1 111 ? 10.737 -0.181 -3.768 1.00 0.33 111 ALA A N 11
ATOM 18570 C CA . ALA A 1 111 ? 9.664 0.311 -2.917 1.00 0.35 111 ALA A CA 11
ATOM 18571 C C . ALA A 1 111 ? 9.634 1.831 -2.919 1.00 0.34 111 ALA A C 11
ATOM 18572 O O . ALA A 1 111 ? 8.583 2.443 -3.098 1.00 0.41 111 ALA A O 11
ATOM 18579 N N . LYS A 1 112 ? 10.805 2.424 -2.754 1.00 0.32 112 LYS A N 11
ATOM 18580 C CA . LYS A 1 112 ? 10.935 3.873 -2.702 1.00 0.34 112 LYS A CA 11
ATOM 18581 C C . LYS A 1 112 ? 10.672 4.493 -4.067 1.00 0.37 112 LYS A C 11
ATOM 18582 O O . LYS A 1 112 ? 10.105 5.581 -4.165 1.00 0.42 112 LYS A O 11
ATOM 18601 N N . ARG A 1 113 ? 11.074 3.789 -5.119 1.00 0.38 113 ARG A N 11
ATOM 18602 C CA . ARG A 1 113 ? 10.935 4.300 -6.475 1.00 0.46 113 ARG A CA 11
ATOM 18603 C C . ARG A 1 113 ? 9.465 4.478 -6.835 1.00 0.43 113 ARG A C 11
ATOM 18604 O O . ARG A 1 113 ? 9.053 5.554 -7.268 1.00 0.50 113 ARG A O 11
ATOM 18625 N N . TRP A 1 114 ? 8.679 3.425 -6.629 1.00 0.39 114 TRP A N 11
ATOM 18626 C CA . TRP A 1 114 ? 7.265 3.435 -6.992 1.00 0.39 114 TRP A CA 11
ATOM 18627 C C . TRP A 1 114 ? 6.484 4.496 -6.226 1.00 0.40 114 TRP A C 11
ATOM 18628 O O . TRP A 1 114 ? 5.563 5.105 -6.768 1.00 0.46 114 TRP A O 11
ATOM 18649 N N . ILE A 1 115 ? 6.845 4.710 -4.967 1.00 0.38 115 ILE A N 11
ATOM 18650 C CA . ILE A 1 115 ? 6.197 5.736 -4.157 1.00 0.41 115 ILE A CA 11
ATOM 18651 C C . ILE A 1 115 ? 6.356 7.105 -4.817 1.00 0.47 115 ILE A C 11
ATOM 18652 O O . ILE A 1 115 ? 5.394 7.864 -4.948 1.00 0.55 115 ILE A O 11
ATOM 18668 N N . LYS A 1 116 ? 7.570 7.383 -5.271 1.00 0.50 116 LYS A N 11
ATOM 18669 C CA . LYS A 1 116 ? 7.882 8.641 -5.937 1.00 0.60 116 LYS A CA 11
ATOM 18670 C C . LYS A 1 116 ? 7.179 8.733 -7.289 1.00 0.57 116 LYS A C 11
ATOM 18671 O O . LYS A 1 116 ? 6.862 9.823 -7.770 1.00 0.69 116 LYS A O 11
ATOM 18690 N N . GLU A 1 117 ? 6.938 7.581 -7.901 1.00 0.53 117 GLU A N 11
ATOM 18691 C CA . GLU A 1 117 ? 6.294 7.528 -9.206 1.00 0.58 117 GLU A CA 11
ATOM 18692 C C . GLU A 1 117 ? 4.835 7.954 -9.118 1.00 0.57 117 GLU A C 11
ATOM 18693 O O . GLU A 1 117 ? 4.297 8.538 -10.054 1.00 0.66 117 GLU A O 11
ATOM 18705 N N . PHE A 1 118 ? 4.202 7.675 -7.988 1.00 0.56 118 PHE A N 11
ATOM 18706 C CA . PHE A 1 118 ? 2.792 7.986 -7.820 1.00 0.66 118 PHE A CA 11
ATOM 18707 C C . PHE A 1 118 ? 2.592 9.382 -7.241 1.00 0.73 118 PHE A C 11
ATOM 18708 O O . PHE A 1 118 ? 1.600 10.044 -7.541 1.00 0.88 118 PHE A O 11
ATOM 18725 N N . SER A 1 119 ? 3.534 9.834 -6.422 1.00 0.69 119 SER A N 11
ATOM 18726 C CA . SER A 1 119 ? 3.430 11.153 -5.812 1.00 0.80 119 SER A CA 11
ATOM 18727 C C . SER A 1 119 ? 3.592 12.240 -6.869 1.00 0.79 119 SER A C 11
ATOM 18728 O O . SER A 1 119 ? 2.862 13.234 -6.874 1.00 0.90 119 SER A O 11
ATOM 18736 N N . GLU A 1 120 ? 4.529 12.029 -7.785 1.00 0.81 120 GLU A N 11
ATOM 18737 C CA . GLU A 1 120 ? 4.757 12.971 -8.871 1.00 0.96 120 GLU A CA 11
ATOM 18738 C C . GLU A 1 120 ? 3.830 12.673 -10.050 1.00 1.17 120 GLU A C 11
ATOM 18739 O O . GLU A 1 120 ? 4.025 13.191 -11.152 1.00 1.50 120 GLU A O 11
ATOM 18751 N N . GLU A 1 121 ? 2.825 11.838 -9.812 1.00 1.22 121 GLU A N 11
ATOM 18752 C CA . GLU A 1 121 ? 1.854 11.495 -10.837 1.00 1.56 121 GLU A CA 11
ATOM 18753 C C . GLU A 1 121 ? 0.513 12.150 -10.522 1.00 2.02 121 GLU A C 11
ATOM 18754 O O . GLU A 1 121 ? 0.289 13.292 -10.973 1.00 2.60 121 GLU A O 11
ATOM 18767 N N . GLY A 1 22 ? -2.708 13.454 -2.931 1.00 1.16 22 GLY A N 12
ATOM 18768 C CA . GLY A 1 22 ? -3.695 12.446 -2.478 1.00 1.05 22 GLY A CA 12
ATOM 18769 C C . GLY A 1 22 ? -3.331 11.050 -2.933 1.00 0.87 22 GLY A C 12
ATOM 18770 O O . GLY A 1 22 ? -3.822 10.578 -3.960 1.00 0.89 22 GLY A O 12
ATOM 18773 N N . LEU A 1 23 ? -2.469 10.386 -2.175 1.00 0.75 23 LEU A N 12
ATOM 18774 C CA . LEU A 1 23 ? -2.033 9.041 -2.516 1.00 0.62 23 LEU A CA 12
ATOM 18775 C C . LEU A 1 23 ? -1.977 8.184 -1.251 1.00 0.51 23 LEU A C 12
ATOM 18776 O O . LEU A 1 23 ? -1.385 8.580 -0.245 1.00 0.59 23 LEU A O 12
ATOM 18792 N N . LEU A 1 24 ? -2.616 7.022 -1.303 1.00 0.40 24 LEU A N 12
ATOM 18793 C CA . LEU A 1 24 ? -2.682 6.122 -0.157 1.00 0.39 24 LEU A CA 12
ATOM 18794 C C . LEU A 1 24 ? -1.816 4.897 -0.433 1.00 0.38 24 LEU A C 12
ATOM 18795 O O . LEU A 1 24 ? -1.873 4.331 -1.523 1.00 0.50 24 LEU A O 12
ATOM 18811 N N . VAL A 1 25 ? -1.013 4.498 0.546 1.00 0.37 25 VAL A N 12
ATOM 18812 C CA . VAL A 1 25 ? -0.108 3.371 0.376 1.00 0.40 25 VAL A CA 12
ATOM 18813 C C . VAL A 1 25 ? -0.389 2.267 1.397 1.00 0.42 25 VAL A C 12
ATOM 18814 O O . VAL A 1 25 ? -0.090 2.408 2.578 1.00 0.56 25 VAL A O 12
ATOM 18827 N N . LEU A 1 26 ? -0.976 1.173 0.947 1.00 0.46 26 LEU A N 12
ATOM 18828 C CA . LEU A 1 26 ? -1.132 -0.001 1.797 1.00 0.57 26 LEU A CA 12
ATOM 18829 C C . LEU A 1 26 ? 0.042 -0.947 1.577 1.00 0.51 26 LEU A C 12
ATOM 18830 O O . LEU A 1 26 ? 0.175 -1.542 0.509 1.00 0.58 26 LEU A O 12
ATOM 18846 N N . ILE A 1 27 ? 0.895 -1.090 2.578 1.00 0.50 27 ILE A N 12
ATOM 18847 C CA . ILE A 1 27 ? 2.085 -1.909 2.437 1.00 0.49 27 ILE A CA 12
ATOM 18848 C C . ILE A 1 27 ? 2.010 -3.130 3.345 1.00 0.51 27 ILE A C 12
ATOM 18849 O O . ILE A 1 27 ? 1.890 -3.008 4.564 1.00 0.72 27 ILE A O 12
ATOM 18865 N N . TRP A 1 28 ? 2.049 -4.310 2.746 1.00 0.45 28 TRP A N 12
ATOM 18866 C CA . TRP A 1 28 ? 2.068 -5.533 3.521 1.00 0.48 28 TRP A CA 12
ATOM 18867 C C . TRP A 1 28 ? 3.220 -6.422 3.076 1.00 0.48 28 TRP A C 12
ATOM 18868 O O . TRP A 1 28 ? 3.125 -7.183 2.110 1.00 0.49 28 TRP A O 12
ATOM 18889 N N . SER A 1 29 ? 4.316 -6.291 3.799 1.00 0.50 29 SER A N 12
ATOM 18890 C CA . SER A 1 29 ? 5.516 -7.080 3.587 1.00 0.54 29 SER A CA 12
ATOM 18891 C C . SER A 1 29 ? 6.126 -7.379 4.947 1.00 0.60 29 SER A C 12
ATOM 18892 O O . SER A 1 29 ? 5.665 -6.836 5.954 1.00 0.87 29 SER A O 12
ATOM 18900 N N . ASN A 1 30 ? 7.145 -8.219 5.009 1.00 0.65 30 ASN A N 12
ATOM 18901 C CA . ASN A 1 30 ? 7.848 -8.397 6.268 1.00 0.69 30 ASN A CA 12
ATOM 18902 C C . ASN A 1 30 ? 9.353 -8.450 6.047 1.00 0.68 30 ASN A C 12
ATOM 18903 O O . ASN A 1 30 ? 10.000 -9.485 6.194 1.00 0.75 30 ASN A O 12
ATOM 18914 N N . ASP A 1 31 ? 9.899 -7.298 5.697 1.00 0.63 31 ASP A N 12
ATOM 18915 C CA . ASP A 1 31 ? 11.333 -7.078 5.702 1.00 0.64 31 ASP A CA 12
ATOM 18916 C C . ASP A 1 31 ? 11.642 -5.968 6.693 1.00 0.65 31 ASP A C 12
ATOM 18917 O O . ASP A 1 31 ? 10.819 -5.076 6.894 1.00 0.78 31 ASP A O 12
ATOM 18926 N N . LYS A 1 32 ? 12.812 -6.000 7.303 1.00 0.69 32 LYS A N 12
ATOM 18927 C CA . LYS A 1 32 ? 13.151 -5.006 8.304 1.00 0.77 32 LYS A CA 12
ATOM 18928 C C . LYS A 1 32 ? 13.529 -3.673 7.654 1.00 0.71 32 LYS A C 12
ATOM 18929 O O . LYS A 1 32 ? 13.195 -2.602 8.168 1.00 0.77 32 LYS A O 12
ATOM 18948 N N . LYS A 1 33 ? 14.198 -3.732 6.512 1.00 0.71 33 LYS A N 12
ATOM 18949 C CA . LYS A 1 33 ? 14.644 -2.519 5.844 1.00 0.75 33 LYS A CA 12
ATOM 18950 C C . LYS A 1 33 ? 13.569 -1.981 4.905 1.00 0.64 33 LYS A C 12
ATOM 18951 O O . LYS A 1 33 ? 13.355 -0.775 4.840 1.00 0.63 33 LYS A O 12
ATOM 18970 N N . LEU A 1 34 ? 12.886 -2.881 4.197 1.00 0.62 34 LEU A N 12
ATOM 18971 C CA . LEU A 1 34 ? 11.854 -2.486 3.232 1.00 0.61 34 LEU A CA 12
ATOM 18972 C C . LEU A 1 34 ? 10.815 -1.592 3.909 1.00 0.54 34 LEU A C 12
ATOM 18973 O O . LEU A 1 34 ? 10.456 -0.536 3.387 1.00 0.61 34 LEU A O 12
ATOM 18989 N N . ILE A 1 35 ? 10.358 -2.008 5.085 1.00 0.48 35 ILE A N 12
ATOM 18990 C CA . ILE A 1 35 ? 9.366 -1.248 5.833 1.00 0.49 35 ILE A CA 12
ATOM 18991 C C . ILE A 1 35 ? 9.935 0.095 6.292 1.00 0.48 35 ILE A C 12
ATOM 18992 O O . ILE A 1 35 ? 9.251 1.121 6.236 1.00 0.53 35 ILE A O 12
ATOM 19008 N N . GLU A 1 36 ? 11.193 0.092 6.726 1.00 0.50 36 GLU A N 12
ATOM 19009 C CA . GLU A 1 36 ? 11.846 1.318 7.165 1.00 0.53 36 GLU A CA 12
ATOM 19010 C C . GLU A 1 36 ? 11.971 2.300 6.002 1.00 0.48 36 GLU A C 12
ATOM 19011 O O . GLU A 1 36 ? 11.631 3.479 6.131 1.00 0.51 36 GLU A O 12
ATOM 19023 N N . GLU A 1 37 ? 12.451 1.800 4.866 1.00 0.48 37 GLU A N 12
ATOM 19024 C CA . GLU A 1 37 ? 12.623 2.619 3.671 1.00 0.51 37 GLU A CA 12
ATOM 19025 C C . GLU A 1 37 ? 11.297 3.221 3.234 1.00 0.44 37 GLU A C 12
ATOM 19026 O O . GLU A 1 37 ? 11.222 4.400 2.885 1.00 0.48 37 GLU A O 12
ATOM 19038 N N . ALA A 1 38 ? 10.257 2.399 3.261 1.00 0.40 38 ALA A N 12
ATOM 19039 C CA . ALA A 1 38 ? 8.925 2.832 2.871 1.00 0.42 38 ALA A CA 12
ATOM 19040 C C . ALA A 1 38 ? 8.447 3.987 3.741 1.00 0.39 38 ALA A C 12
ATOM 19041 O O . ALA A 1 38 ? 7.912 4.975 3.239 1.00 0.42 38 ALA A O 12
ATOM 19048 N N . ARG A 1 39 ? 8.655 3.860 5.044 1.00 0.41 39 ARG A N 12
ATOM 19049 C CA . ARG A 1 39 ? 8.242 4.890 5.986 1.00 0.50 39 ARG A CA 12
ATOM 19050 C C . ARG A 1 39 ? 9.003 6.185 5.739 1.00 0.46 39 ARG A C 12
ATOM 19051 O O . ARG A 1 39 ? 8.413 7.262 5.697 1.00 0.52 39 ARG A O 12
ATOM 19072 N N . LYS A 1 40 ? 10.310 6.068 5.554 1.00 0.45 40 LYS A N 12
ATOM 19073 C CA . LYS A 1 40 ? 11.160 7.232 5.351 1.00 0.49 40 LYS A CA 12
ATOM 19074 C C . LYS A 1 40 ? 10.819 7.939 4.040 1.00 0.42 40 LYS A C 12
ATOM 19075 O O . LYS A 1 40 ? 10.905 9.163 3.947 1.00 0.47 40 LYS A O 12
ATOM 19094 N N . MET A 1 41 ? 10.423 7.167 3.034 1.00 0.39 41 MET A N 12
ATOM 19095 C CA . MET A 1 41 ? 9.972 7.739 1.770 1.00 0.41 41 MET A CA 12
ATOM 19096 C C . MET A 1 41 ? 8.612 8.397 1.930 1.00 0.42 41 MET A C 12
ATOM 19097 O O . MET A 1 41 ? 8.337 9.437 1.327 1.00 0.52 41 MET A O 12
ATOM 19111 N N . ALA A 1 42 ? 7.768 7.793 2.755 1.00 0.40 42 ALA A N 12
ATOM 19112 C CA . ALA A 1 42 ? 6.442 8.330 3.015 1.00 0.49 42 ALA A CA 12
ATOM 19113 C C . ALA A 1 42 ? 6.533 9.683 3.704 1.00 0.51 42 ALA A C 12
ATOM 19114 O O . ALA A 1 42 ? 5.717 10.568 3.461 1.00 0.59 42 ALA A O 12
ATOM 19121 N N . GLU A 1 43 ? 7.545 9.843 4.549 1.00 0.50 43 GLU A N 12
ATOM 19122 C CA . GLU A 1 43 ? 7.752 11.095 5.264 1.00 0.60 43 GLU A CA 12
ATOM 19123 C C . GLU A 1 43 ? 8.381 12.146 4.350 1.00 0.62 43 GLU A C 12
ATOM 19124 O O . GLU A 1 43 ? 8.417 13.332 4.680 1.00 0.73 43 GLU A O 12
ATOM 19136 N N . LYS A 1 44 ? 8.888 11.706 3.205 1.00 0.58 44 LYS A N 12
ATOM 19137 C CA . LYS A 1 44 ? 9.478 12.621 2.235 1.00 0.66 44 LYS A CA 12
ATOM 19138 C C . LYS A 1 44 ? 8.446 13.117 1.229 1.00 0.66 44 LYS A C 12
ATOM 19139 O O . LYS A 1 44 ? 8.313 14.323 1.010 1.00 0.70 44 LYS A O 12
ATOM 19158 N N . ALA A 1 45 ? 7.712 12.195 0.623 1.00 0.67 45 ALA A N 12
ATOM 19159 C CA . ALA A 1 45 ? 6.755 12.558 -0.414 1.00 0.74 45 ALA A CA 12
ATOM 19160 C C . ALA A 1 45 ? 5.337 12.699 0.146 1.00 0.73 45 ALA A C 12
ATOM 19161 O O . ALA A 1 45 ? 4.380 12.901 -0.603 1.00 0.81 45 ALA A O 12
ATOM 19168 N N . ASN A 1 46 ? 5.223 12.571 1.468 1.00 0.69 46 ASN A N 12
ATOM 19169 C CA . ASN A 1 46 ? 3.979 12.854 2.200 1.00 0.72 46 ASN A CA 12
ATOM 19170 C C . ASN A 1 46 ? 2.900 11.813 1.928 1.00 0.67 46 ASN A C 12
ATOM 19171 O O . ASN A 1 46 ? 1.786 12.146 1.520 1.00 0.84 46 ASN A O 12
ATOM 19182 N N . LEU A 1 47 ? 3.222 10.554 2.177 1.00 0.51 47 LEU A N 12
ATOM 19183 C CA . LEU A 1 47 ? 2.272 9.472 1.962 1.00 0.51 47 LEU A CA 12
ATOM 19184 C C . LEU A 1 47 ? 1.711 8.977 3.277 1.00 0.46 47 LEU A C 12
ATOM 19185 O O . LEU A 1 47 ? 2.312 9.165 4.335 1.00 0.56 47 LEU A O 12
ATOM 19201 N N . TYR A 1 48 ? 0.559 8.346 3.199 1.00 0.49 48 TYR A N 12
ATOM 19202 C CA . TYR A 1 48 ? -0.037 7.703 4.350 1.00 0.54 48 TYR A CA 12
ATOM 19203 C C . TYR A 1 48 ? -0.057 6.202 4.118 1.00 0.46 48 TYR A C 12
ATOM 19204 O O . TYR A 1 48 ? -0.784 5.710 3.253 1.00 0.58 48 TYR A O 12
ATOM 19222 N N . LEU A 1 49 ? 0.763 5.482 4.864 1.00 0.46 49 LEU A N 12
ATOM 19223 C CA . LEU A 1 49 ? 0.867 4.044 4.687 1.00 0.46 49 LEU A CA 12
ATOM 19224 C C . LEU A 1 49 ? 0.316 3.295 5.888 1.00 0.50 49 LEU A C 12
ATOM 19225 O O . LEU A 1 49 ? 0.409 3.760 7.026 1.00 0.61 49 LEU A O 12
ATOM 19241 N N . LEU A 1 50 ? -0.285 2.149 5.619 1.00 0.52 50 LEU A N 12
ATOM 19242 C CA . LEU A 1 50 ? -0.890 1.341 6.662 1.00 0.63 50 LEU A CA 12
ATOM 19243 C C . LEU A 1 50 ? -0.454 -0.108 6.544 1.00 0.69 50 LEU A C 12
ATOM 19244 O O . LEU A 1 50 ? -0.160 -0.597 5.450 1.00 0.69 50 LEU A O 12
ATOM 19260 N N . THR A 1 51 ? -0.406 -0.778 7.681 1.00 0.85 51 THR A N 12
ATOM 19261 C CA . THR A 1 51 ? -0.192 -2.210 7.720 1.00 1.00 51 THR A CA 12
ATOM 19262 C C . THR A 1 51 ? -1.549 -2.914 7.662 1.00 1.38 51 THR A C 12
ATOM 19263 O O . THR A 1 51 ? -2.565 -2.352 8.085 1.00 2.04 51 THR A O 12
ATOM 19274 N N . LEU A 1 52 ? -1.575 -4.128 7.135 1.00 1.17 52 LEU A N 12
ATOM 19275 C CA . LEU A 1 52 ? -2.841 -4.808 6.885 1.00 1.66 52 LEU A CA 12
ATOM 19276 C C . LEU A 1 52 ? -3.249 -5.652 8.089 1.00 1.10 52 LEU A C 12
ATOM 19277 O O . LEU A 1 52 ? -2.596 -6.641 8.427 1.00 1.25 52 LEU A O 12
ATOM 19293 N N . GLU A 1 53 ? -4.324 -5.228 8.739 1.00 1.35 53 GLU A N 12
ATOM 19294 C CA . GLU A 1 53 ? -4.908 -5.966 9.851 1.00 1.60 53 GLU A CA 12
ATOM 19295 C C . GLU A 1 53 ? -6.367 -5.552 10.003 1.00 1.84 53 GLU A C 12
ATOM 19296 O O . GLU A 1 53 ? -7.282 -6.359 9.826 1.00 2.34 53 GLU A O 12
ATOM 19308 N N . THR A 1 54 ? -6.573 -4.283 10.316 1.00 1.76 54 THR A N 12
ATOM 19309 C CA . THR A 1 54 ? -7.902 -3.703 10.343 1.00 1.96 54 THR A CA 12
ATOM 19310 C C . THR A 1 54 ? -8.059 -2.737 9.173 1.00 1.44 54 THR A C 12
ATOM 19311 O O . THR A 1 54 ? -7.484 -1.647 9.176 1.00 1.41 54 THR A O 12
ATOM 19322 N N . ASP A 1 55 ? -8.837 -3.135 8.179 1.00 1.58 55 ASP A N 12
ATOM 19323 C CA . ASP A 1 55 ? -8.937 -2.367 6.942 1.00 1.57 55 ASP A CA 12
ATOM 19324 C C . ASP A 1 55 ? -10.054 -1.337 7.005 1.00 1.40 55 ASP A C 12
ATOM 19325 O O . ASP A 1 55 ? -9.946 -0.260 6.423 1.00 1.25 55 ASP A O 12
ATOM 19334 N N . ASP A 1 56 ? -11.118 -1.657 7.715 1.00 1.62 56 ASP A N 12
ATOM 19335 C CA . ASP A 1 56 ? -12.277 -0.768 7.763 1.00 1.72 56 ASP A CA 12
ATOM 19336 C C . ASP A 1 56 ? -12.012 0.418 8.678 1.00 1.47 56 ASP A C 12
ATOM 19337 O O . ASP A 1 56 ? -12.244 1.564 8.305 1.00 1.48 56 ASP A O 12
ATOM 19346 N N . LYS A 1 57 ? -11.498 0.131 9.861 1.00 1.39 57 LYS A N 12
ATOM 19347 C CA . LYS A 1 57 ? -11.320 1.145 10.888 1.00 1.42 57 LYS A CA 12
ATOM 19348 C C . LYS A 1 57 ? -10.262 2.176 10.496 1.00 1.20 57 LYS A C 12
ATOM 19349 O O . LYS A 1 57 ? -10.517 3.380 10.523 1.00 1.27 57 LYS A O 12
ATOM 19368 N N . LYS A 1 58 ? -9.081 1.706 10.127 1.00 1.07 58 LYS A N 12
ATOM 19369 C CA . LYS A 1 58 ? -7.955 2.602 9.899 1.00 1.04 58 LYS A CA 12
ATOM 19370 C C . LYS A 1 58 ? -7.937 3.158 8.477 1.00 0.88 58 LYS A C 12
ATOM 19371 O O . LYS A 1 58 ? -7.871 4.372 8.286 1.00 0.87 58 LYS A O 12
ATOM 19390 N N . ILE A 1 59 ? -8.010 2.273 7.487 1.00 0.83 59 ILE A N 12
ATOM 19391 C CA . ILE A 1 59 ? -7.885 2.683 6.088 1.00 0.80 59 ILE A CA 12
ATOM 19392 C C . ILE A 1 59 ? -8.974 3.680 5.701 1.00 0.74 59 ILE A C 12
ATOM 19393 O O . ILE A 1 59 ? -8.688 4.726 5.117 1.00 0.78 59 ILE A O 12
ATOM 19409 N N . GLU A 1 60 ? -10.217 3.368 6.051 1.00 0.77 60 GLU A N 12
ATOM 19410 C CA . GLU A 1 60 ? -11.342 4.216 5.684 1.00 0.87 60 GLU A CA 12
ATOM 19411 C C . GLU A 1 60 ? -11.270 5.563 6.402 1.00 0.85 60 GLU A C 12
ATOM 19412 O O . GLU A 1 60 ? -11.564 6.603 5.809 1.00 0.94 60 GLU A O 12
ATOM 19424 N N . ASP A 1 61 ? -10.853 5.546 7.665 1.00 0.82 61 ASP A N 12
ATOM 19425 C CA . ASP A 1 61 ? -10.734 6.778 8.443 1.00 0.88 61 ASP A CA 12
ATOM 19426 C C . ASP A 1 61 ? -9.720 7.722 7.809 1.00 0.79 61 ASP A C 12
ATOM 19427 O O . ASP A 1 61 ? -9.995 8.912 7.614 1.00 0.83 61 ASP A O 12
ATOM 19436 N N . ILE A 1 62 ? -8.553 7.185 7.477 1.00 0.72 62 ILE A N 12
ATOM 19437 C CA . ILE A 1 62 ? -7.496 7.978 6.867 1.00 0.69 62 ILE A CA 12
ATOM 19438 C C . ILE A 1 62 ? -7.898 8.443 5.471 1.00 0.68 62 ILE A C 12
ATOM 19439 O O . ILE A 1 62 ? -7.666 9.591 5.110 1.00 0.73 62 ILE A O 12
ATOM 19455 N N . LEU A 1 63 ? -8.523 7.558 4.701 1.00 0.68 63 LEU A N 12
ATOM 19456 C CA . LEU A 1 63 ? -8.994 7.905 3.359 1.00 0.76 63 LEU A CA 12
ATOM 19457 C C . LEU A 1 63 ? -9.951 9.095 3.433 1.00 0.84 63 LEU A C 12
ATOM 19458 O O . LEU A 1 63 ? -9.838 10.051 2.663 1.00 0.94 63 LEU A O 12
ATOM 19474 N N . LYS A 1 64 ? -10.875 9.042 4.389 1.00 0.89 64 LYS A N 12
ATOM 19475 C CA . LYS A 1 64 ? -11.851 10.112 4.578 1.00 1.05 64 LYS A CA 12
ATOM 19476 C C . LYS A 1 64 ? -11.190 11.398 5.067 1.00 1.03 64 LYS A C 12
ATOM 19477 O O . LYS A 1 64 ? -11.811 12.462 5.069 1.00 1.13 64 LYS A O 12
ATOM 19496 N N . SER A 1 65 ? -9.932 11.298 5.478 1.00 0.97 65 SER A N 12
ATOM 19497 C CA . SER A 1 65 ? -9.191 12.458 5.946 1.00 1.06 65 SER A CA 12
ATOM 19498 C C . SER A 1 65 ? -8.691 13.286 4.762 1.00 1.03 65 SER A C 12
ATOM 19499 O O . SER A 1 65 ? -8.502 14.498 4.879 1.00 1.13 65 SER A O 12
ATOM 19507 N N . LEU A 1 66 ? -8.475 12.629 3.620 1.00 0.97 66 LEU A N 12
ATOM 19508 C CA . LEU A 1 66 ? -8.044 13.337 2.415 1.00 1.05 66 LEU A CA 12
ATOM 19509 C C . LEU A 1 66 ? -9.218 14.049 1.741 1.00 1.20 66 LEU A C 12
ATOM 19510 O O . LEU A 1 66 ? -9.087 15.195 1.311 1.00 1.55 66 LEU A O 12
ATOM 19526 N N . GLY A 1 67 ? -10.363 13.375 1.657 1.00 1.07 67 GLY A N 12
ATOM 19527 C CA . GLY A 1 67 ? -11.528 13.968 1.028 1.00 1.26 67 GLY A CA 12
ATOM 19528 C C . GLY A 1 67 ? -11.935 13.238 -0.240 1.00 1.22 67 GLY A C 12
ATOM 19529 O O . GLY A 1 67 ? -12.778 12.341 -0.196 1.00 1.28 67 GLY A O 12
ATOM 19533 N N . PRO A 1 68 ? -11.349 13.604 -1.393 1.00 1.24 68 PRO A N 12
ATOM 19534 C CA . PRO A 1 68 ? -11.633 12.954 -2.682 1.00 1.29 68 PRO A CA 12
ATOM 19535 C C . PRO A 1 68 ? -11.252 11.473 -2.686 1.00 1.15 68 PRO A C 12
ATOM 19536 O O . PRO A 1 68 ? -10.444 11.034 -1.868 1.00 0.99 68 PRO A O 12
ATOM 19547 N N . PRO A 1 69 ? -11.855 10.682 -3.596 1.00 1.30 69 PRO A N 12
ATOM 19548 C CA . PRO A 1 69 ? -11.509 9.264 -3.778 1.00 1.26 69 PRO A CA 12
ATOM 19549 C C . PRO A 1 69 ? -10.026 9.080 -4.099 1.00 1.05 69 PRO A C 12
ATOM 19550 O O . PRO A 1 69 ? -9.595 9.243 -5.245 1.00 1.17 69 PRO A O 12
ATOM 19561 N N . VAL A 1 70 ? -9.262 8.732 -3.075 1.00 0.85 70 VAL A N 12
ATOM 19562 C CA . VAL A 1 70 ? -7.819 8.596 -3.190 1.00 0.67 70 VAL A CA 12
ATOM 19563 C C . VAL A 1 70 ? -7.446 7.297 -3.898 1.00 0.60 70 VAL A C 12
ATOM 19564 O O . VAL A 1 70 ? -8.112 6.276 -3.733 1.00 0.66 70 VAL A O 12
ATOM 19577 N N . LYS A 1 71 ? -6.388 7.350 -4.696 1.00 0.55 71 LYS A N 12
ATOM 19578 C CA . LYS A 1 71 ? -5.914 6.175 -5.412 1.00 0.54 71 LYS A CA 12
ATOM 19579 C C . LYS A 1 71 ? -5.108 5.293 -4.467 1.00 0.43 71 LYS A C 12
ATOM 19580 O O . LYS A 1 71 ? -4.165 5.759 -3.821 1.00 0.41 71 LYS A O 12
ATOM 19599 N N . ILE A 1 72 ? -5.488 4.027 -4.379 1.00 0.45 72 ILE A N 12
ATOM 19600 C CA . ILE A 1 72 ? -4.896 3.120 -3.407 1.00 0.43 72 ILE A CA 12
ATOM 19601 C C . ILE A 1 72 ? -3.760 2.302 -4.017 1.00 0.41 72 ILE A C 12
ATOM 19602 O O . ILE A 1 72 ? -3.995 1.333 -4.737 1.00 0.50 72 ILE A O 12
ATOM 19618 N N . LEU A 1 73 ? -2.533 2.702 -3.730 1.00 0.37 73 LEU A N 12
ATOM 19619 C CA . LEU A 1 73 ? -1.363 1.913 -4.083 1.00 0.37 73 LEU A CA 12
ATOM 19620 C C . LEU A 1 73 ? -1.099 0.893 -2.991 1.00 0.37 73 LEU A C 12
ATOM 19621 O O . LEU A 1 73 ? -1.176 1.212 -1.804 1.00 0.46 73 LEU A O 12
ATOM 19637 N N . VAL A 1 74 ? -0.805 -0.332 -3.380 1.00 0.40 74 VAL A N 12
ATOM 19638 C CA . VAL A 1 74 ? -0.491 -1.364 -2.410 1.00 0.40 74 VAL A CA 12
ATOM 19639 C C . VAL A 1 74 ? 0.797 -2.078 -2.803 1.00 0.39 74 VAL A C 12
ATOM 19640 O O . VAL A 1 74 ? 1.072 -2.285 -3.988 1.00 0.47 74 VAL A O 12
ATOM 19653 N N . LEU A 1 75 ? 1.592 -2.439 -1.808 1.00 0.38 75 LEU A N 12
ATOM 19654 C CA . LEU A 1 75 ? 2.851 -3.126 -2.058 1.00 0.38 75 LEU A CA 12
ATOM 19655 C C . LEU A 1 75 ? 2.723 -4.577 -1.634 1.00 0.35 75 LEU A C 12
ATOM 19656 O O . LEU A 1 75 ? 2.477 -4.874 -0.463 1.00 0.43 75 LEU A O 12
ATOM 19672 N N . LEU A 1 76 ? 2.880 -5.471 -2.592 1.00 0.34 76 LEU A N 12
ATOM 19673 C CA . LEU A 1 76 ? 2.659 -6.883 -2.357 1.00 0.42 76 LEU A CA 12
ATOM 19674 C C . LEU A 1 76 ? 3.973 -7.655 -2.341 1.00 0.41 76 LEU A C 12
ATOM 19675 O O . LEU A 1 76 ? 4.653 -7.765 -3.360 1.00 0.48 76 LEU A O 12
ATOM 19691 N N . GLU A 1 77 ? 4.330 -8.171 -1.176 1.00 0.46 77 GLU A N 12
ATOM 19692 C CA . GLU A 1 77 ? 5.466 -9.071 -1.063 1.00 0.49 77 GLU A CA 12
ATOM 19693 C C . GLU A 1 77 ? 4.986 -10.485 -1.367 1.00 0.49 77 GLU A C 12
ATOM 19694 O O . GLU A 1 77 ? 4.169 -11.030 -0.629 1.00 0.59 77 GLU A O 12
ATOM 19706 N N . ASP A 1 78 ? 5.471 -11.064 -2.458 1.00 0.54 78 ASP A N 12
ATOM 19707 C CA . ASP A 1 78 ? 4.971 -12.360 -2.922 1.00 0.61 78 ASP A CA 12
ATOM 19708 C C . ASP A 1 78 ? 5.380 -13.496 -1.984 1.00 0.63 78 ASP A C 12
ATOM 19709 O O . ASP A 1 78 ? 6.435 -14.111 -2.146 1.00 0.72 78 ASP A O 12
ATOM 19718 N N . THR A 1 79 ? 4.550 -13.745 -0.985 1.00 0.61 79 THR A N 12
ATOM 19719 C CA . THR A 1 79 ? 4.744 -14.857 -0.073 1.00 0.72 79 THR A CA 12
ATOM 19720 C C . THR A 1 79 ? 3.654 -15.911 -0.260 1.00 0.78 79 THR A C 12
ATOM 19721 O O . THR A 1 79 ? 2.876 -15.843 -1.216 1.00 0.84 79 THR A O 12
ATOM 19732 N N . LYS A 1 80 ? 3.597 -16.875 0.654 1.00 0.84 80 LYS A N 12
ATOM 19733 C CA . LYS A 1 80 ? 2.587 -17.925 0.597 1.00 0.92 80 LYS A CA 12
ATOM 19734 C C . LYS A 1 80 ? 1.191 -17.361 0.877 1.00 0.88 80 LYS A C 12
ATOM 19735 O O . LYS A 1 80 ? 0.242 -17.640 0.144 1.00 0.90 80 LYS A O 12
ATOM 19754 N N . ASP A 1 81 ? 1.075 -16.548 1.921 1.00 0.90 81 ASP A N 12
ATOM 19755 C CA . ASP A 1 81 ? -0.219 -16.010 2.331 1.00 0.93 81 ASP A CA 12
ATOM 19756 C C . ASP A 1 81 ? -0.624 -14.861 1.425 1.00 0.83 81 ASP A C 12
ATOM 19757 O O . ASP A 1 81 ? -1.811 -14.562 1.266 1.00 0.82 81 ASP A O 12
ATOM 19766 N N . ALA A 1 82 ? 0.376 -14.229 0.829 1.00 0.82 82 ALA A N 12
ATOM 19767 C CA . ALA A 1 82 ? 0.162 -13.087 -0.039 1.00 0.82 82 ALA A CA 12
ATOM 19768 C C . ALA A 1 82 ? -0.625 -13.461 -1.290 1.00 0.82 82 ALA A C 12
ATOM 19769 O O . ALA A 1 82 ? -1.211 -12.600 -1.940 1.00 0.84 82 ALA A O 12
ATOM 19776 N N . ASP A 1 83 ? -0.660 -14.750 -1.607 1.00 0.91 83 ASP A N 12
ATOM 19777 C CA . ASP A 1 83 ? -1.330 -15.215 -2.815 1.00 1.03 83 ASP A CA 12
ATOM 19778 C C . ASP A 1 83 ? -2.836 -15.210 -2.615 1.00 0.98 83 ASP A C 12
ATOM 19779 O O . ASP A 1 83 ? -3.604 -14.967 -3.548 1.00 1.03 83 ASP A O 12
ATOM 19788 N N . LYS A 1 84 ? -3.247 -15.463 -1.384 1.00 0.96 84 LYS A N 12
ATOM 19789 C CA . LYS A 1 84 ? -4.657 -15.467 -1.037 1.00 1.04 84 LYS A CA 12
ATOM 19790 C C . LYS A 1 84 ? -5.181 -14.043 -0.913 1.00 0.94 84 LYS A C 12
ATOM 19791 O O . LYS A 1 84 ? -6.227 -13.707 -1.469 1.00 1.04 84 LYS A O 12
ATOM 19810 N N . VAL A 1 85 ? -4.437 -13.203 -0.205 1.00 0.80 85 VAL A N 12
ATOM 19811 C CA . VAL A 1 85 ? -4.854 -11.826 0.021 1.00 0.77 85 VAL A CA 12
ATOM 19812 C C . VAL A 1 85 ? -4.800 -11.024 -1.280 1.00 0.68 85 VAL A C 12
ATOM 19813 O O . VAL A 1 85 ? -5.605 -10.121 -1.490 1.00 0.75 85 VAL A O 12
ATOM 19826 N N . LYS A 1 86 ? -3.868 -11.383 -2.162 1.00 0.60 86 LYS A N 12
ATOM 19827 C CA . LYS A 1 86 ? -3.800 -10.788 -3.495 1.00 0.59 86 LYS A CA 12
ATOM 19828 C C . LYS A 1 86 ? -5.150 -10.907 -4.193 1.00 0.69 86 LYS A C 12
ATOM 19829 O O . LYS A 1 86 ? -5.659 -9.942 -4.766 1.00 0.78 86 LYS A O 12
ATOM 19848 N N . LYS A 1 87 ? -5.731 -12.095 -4.117 1.00 0.75 87 LYS A N 12
ATOM 19849 C CA . LYS A 1 87 ? -7.032 -12.351 -4.709 1.00 0.89 87 LYS A CA 12
ATOM 19850 C C . LYS A 1 87 ? -8.122 -11.590 -3.964 1.00 0.88 87 LYS A C 12
ATOM 19851 O O . LYS A 1 87 ? -8.971 -10.943 -4.580 1.00 0.93 87 LYS A O 12
ATOM 19870 N N . GLU A 1 88 ? -8.064 -11.646 -2.639 1.00 0.90 88 GLU A N 12
ATOM 19871 C CA . GLU A 1 88 ? -9.096 -11.068 -1.789 1.00 0.98 88 GLU A CA 12
ATOM 19872 C C . GLU A 1 88 ? -9.185 -9.556 -1.953 1.00 0.96 88 GLU A C 12
ATOM 19873 O O . GLU A 1 88 ? -10.280 -9.000 -2.008 1.00 1.02 88 GLU A O 12
ATOM 19885 N N . ILE A 1 89 ? -8.036 -8.900 -2.039 1.00 0.91 89 ILE A N 12
ATOM 19886 C CA . ILE A 1 89 ? -7.999 -7.450 -2.177 1.00 0.93 89 ILE A CA 12
ATOM 19887 C C . ILE A 1 89 ? -8.708 -7.001 -3.453 1.00 0.87 89 ILE A C 12
ATOM 19888 O O . ILE A 1 89 ? -9.512 -6.069 -3.428 1.00 0.91 89 ILE A O 12
ATOM 19904 N N . GLU A 1 90 ? -8.427 -7.677 -4.559 1.00 0.81 90 GLU A N 12
ATOM 19905 C CA . GLU A 1 90 ? -9.042 -7.323 -5.831 1.00 0.79 90 GLU A CA 12
ATOM 19906 C C . GLU A 1 90 ? -10.536 -7.627 -5.813 1.00 0.79 90 GLU A C 12
ATOM 19907 O O . GLU A 1 90 ? -11.341 -6.866 -6.352 1.00 0.79 90 GLU A O 12
ATOM 19919 N N . LYS A 1 91 ? -10.901 -8.730 -5.174 1.00 0.85 91 LYS A N 12
ATOM 19920 C CA . LYS A 1 91 ? -12.298 -9.125 -5.066 1.00 0.93 91 LYS A CA 12
ATOM 19921 C C . LYS A 1 91 ? -13.081 -8.133 -4.208 1.00 0.96 91 LYS A C 12
ATOM 19922 O O . LYS A 1 91 ? -14.132 -7.638 -4.619 1.00 0.97 91 LYS A O 12
ATOM 19941 N N . LYS A 1 92 ? -12.551 -7.823 -3.028 1.00 1.03 92 LYS A N 12
ATOM 19942 C CA . LYS A 1 92 ? -13.222 -6.918 -2.101 1.00 1.17 92 LYS A CA 12
ATOM 19943 C C . LYS A 1 92 ? -13.291 -5.508 -2.690 1.00 1.08 92 LYS A C 12
ATOM 19944 O O . LYS A 1 92 ? -14.214 -4.750 -2.398 1.00 1.15 92 LYS A O 12
ATOM 19963 N N . ALA A 1 93 ? -12.318 -5.172 -3.533 1.00 0.98 93 ALA A N 12
ATOM 19964 C CA . ALA A 1 93 ? -12.275 -3.863 -4.171 1.00 0.99 93 ALA A CA 12
ATOM 19965 C C . ALA A 1 93 ? -13.483 -3.658 -5.076 1.00 0.90 93 ALA A C 12
ATOM 19966 O O . ALA A 1 93 ? -13.946 -2.534 -5.260 1.00 0.98 93 ALA A O 12
ATOM 19973 N N . ARG A 1 94 ? -14.000 -4.750 -5.627 1.00 0.82 94 ARG A N 12
ATOM 19974 C CA . ARG A 1 94 ? -15.165 -4.680 -6.496 1.00 0.85 94 ARG A CA 12
ATOM 19975 C C . ARG A 1 94 ? -16.434 -4.515 -5.668 1.00 0.86 94 ARG A C 12
ATOM 19976 O O . ARG A 1 94 ? -17.368 -3.826 -6.074 1.00 0.92 94 ARG A O 12
ATOM 19997 N N . LYS A 1 95 ? -16.454 -5.138 -4.496 1.00 0.90 95 LYS A N 12
ATOM 19998 C CA . LYS A 1 95 ? -17.609 -5.059 -3.608 1.00 1.02 95 LYS A CA 12
ATOM 19999 C C . LYS A 1 95 ? -17.670 -3.709 -2.902 1.00 1.02 95 LYS A C 12
ATOM 20000 O O . LYS A 1 95 ? -18.745 -3.242 -2.532 1.00 1.15 95 LYS A O 12
ATOM 20019 N N . LYS A 1 96 ? -16.517 -3.081 -2.730 1.00 0.97 96 LYS A N 12
ATOM 20020 C CA . LYS A 1 96 ? -16.455 -1.804 -2.014 1.00 1.03 96 LYS A CA 12
ATOM 20021 C C . LYS A 1 96 ? -16.365 -0.634 -2.999 1.00 0.96 96 LYS A C 12
ATOM 20022 O O . LYS A 1 96 ? -16.556 0.524 -2.624 1.00 1.07 96 LYS A O 12
ATOM 20041 N N . ASN A 1 97 ? -16.103 -0.961 -4.264 1.00 0.86 97 ASN A N 12
ATOM 20042 C CA . ASN A 1 97 ? -15.917 0.034 -5.322 1.00 0.86 97 ASN A CA 12
ATOM 20043 C C . ASN A 1 97 ? -14.756 0.962 -4.971 1.00 0.87 97 ASN A C 12
ATOM 20044 O O . ASN A 1 97 ? -14.943 2.143 -4.668 1.00 1.04 97 ASN A O 12
ATOM 20055 N N . LEU A 1 98 ? -13.557 0.405 -4.995 1.00 0.78 98 LEU A N 12
ATOM 20056 C CA . LEU A 1 98 ? -12.357 1.144 -4.637 1.00 0.84 98 LEU A CA 12
ATOM 20057 C C . LEU A 1 98 ? -11.222 0.776 -5.588 1.00 0.71 98 LEU A C 12
ATOM 20058 O O . LEU A 1 98 ? -10.920 -0.406 -5.765 1.00 0.65 98 LEU A O 12
ATOM 20074 N N . PRO A 1 99 ? -10.593 1.770 -6.241 1.00 0.83 99 PRO A N 12
ATOM 20075 C CA . PRO A 1 99 ? -9.466 1.519 -7.136 1.00 0.85 99 PRO A CA 12
ATOM 20076 C C . PRO A 1 99 ? -8.204 1.155 -6.362 1.00 0.70 99 PRO A C 12
ATOM 20077 O O . PRO A 1 99 ? -7.681 1.962 -5.592 1.00 0.77 99 PRO A O 12
ATOM 20088 N N . VAL A 1 100 ? -7.707 -0.053 -6.585 1.00 0.58 100 VAL A N 12
ATOM 20089 C CA . VAL A 1 100 ? -6.520 -0.530 -5.895 1.00 0.47 100 VAL A CA 12
ATOM 20090 C C . VAL A 1 100 ? -5.441 -0.913 -6.898 1.00 0.42 100 VAL A C 12
ATOM 20091 O O . VAL A 1 100 ? -5.735 -1.465 -7.960 1.00 0.50 100 VAL A O 12
ATOM 20104 N N . ARG A 1 101 ? -4.198 -0.593 -6.577 1.00 0.43 101 ARG A N 12
ATOM 20105 C CA . ARG A 1 101 ? -3.081 -0.901 -7.454 1.00 0.43 101 ARG A CA 12
ATOM 20106 C C . ARG A 1 101 ? -2.080 -1.811 -6.744 1.00 0.40 101 ARG A C 12
ATOM 20107 O O . ARG A 1 101 ? -1.252 -1.348 -5.961 1.00 0.39 101 ARG A O 12
ATOM 20128 N N . ILE A 1 102 ? -2.185 -3.107 -7.013 1.00 0.43 102 ILE A N 12
ATOM 20129 C CA . ILE A 1 102 ? -1.299 -4.104 -6.427 1.00 0.43 102 ILE A CA 12
ATOM 20130 C C . ILE A 1 102 ? -0.078 -4.347 -7.303 1.00 0.45 102 ILE A C 12
ATOM 20131 O O . ILE A 1 102 ? -0.202 -4.600 -8.502 1.00 0.56 102 ILE A O 12
ATOM 20147 N N . ARG A 1 103 ? 1.098 -4.278 -6.697 1.00 0.41 103 ARG A N 12
ATOM 20148 C CA . ARG A 1 103 ? 2.340 -4.550 -7.403 1.00 0.50 103 ARG A CA 12
ATOM 20149 C C . ARG A 1 103 ? 3.251 -5.416 -6.537 1.00 0.43 103 ARG A C 12
ATOM 20150 O O . ARG A 1 103 ? 3.524 -5.076 -5.384 1.00 0.53 103 ARG A O 12
ATOM 20171 N N . LYS A 1 104 ? 3.696 -6.544 -7.084 1.00 0.38 104 LYS A N 12
ATOM 20172 C CA . LYS A 1 104 ? 4.592 -7.441 -6.358 1.00 0.39 104 LYS A CA 12
ATOM 20173 C C . LYS A 1 104 ? 6.006 -6.887 -6.335 1.00 0.37 104 LYS A C 12
ATOM 20174 O O . LYS A 1 104 ? 6.627 -6.705 -7.385 1.00 0.46 104 LYS A O 12
ATOM 20193 N N . VAL A 1 105 ? 6.505 -6.618 -5.138 1.00 0.35 105 VAL A N 12
ATOM 20194 C CA . VAL A 1 105 ? 7.846 -6.085 -4.959 1.00 0.39 105 VAL A CA 12
ATOM 20195 C C . VAL A 1 105 ? 8.476 -6.632 -3.686 1.00 0.46 105 VAL A C 12
ATOM 20196 O O . VAL A 1 105 ? 7.784 -6.874 -2.694 1.00 0.52 105 VAL A O 12
ATOM 20209 N N . THR A 1 106 ? 9.773 -6.864 -3.722 1.00 0.52 106 THR A N 12
ATOM 20210 C CA . THR A 1 106 ? 10.533 -7.085 -2.509 1.00 0.61 106 THR A CA 12
ATOM 20211 C C . THR A 1 106 ? 11.958 -6.597 -2.713 1.00 0.58 106 THR A C 12
ATOM 20212 O O . THR A 1 106 ? 12.825 -7.344 -3.168 1.00 0.67 106 THR A O 12
ATOM 20223 N N . SER A 1 107 ? 12.179 -5.340 -2.358 1.00 0.50 107 SER A N 12
ATOM 20224 C CA . SER A 1 107 ? 13.488 -4.709 -2.436 1.00 0.51 107 SER A CA 12
ATOM 20225 C C . SER A 1 107 ? 13.366 -3.246 -2.030 1.00 0.45 107 SER A C 12
ATOM 20226 O O . SER A 1 107 ? 12.379 -2.595 -2.385 1.00 0.44 107 SER A O 12
ATOM 20234 N N . PRO A 1 108 ? 14.325 -2.717 -1.261 1.00 0.47 108 PRO A N 12
ATOM 20235 C CA . PRO A 1 108 ? 14.301 -1.321 -0.818 1.00 0.49 108 PRO A CA 12
ATOM 20236 C C . PRO A 1 108 ? 14.002 -0.335 -1.949 1.00 0.43 108 PRO A C 12
ATOM 20237 O O . PRO A 1 108 ? 12.993 0.372 -1.908 1.00 0.47 108 PRO A O 12
ATOM 20248 N N . ASP A 1 109 ? 14.859 -0.323 -2.970 1.00 0.46 109 ASP A N 12
ATOM 20249 C CA . ASP A 1 109 ? 14.777 0.675 -4.039 1.00 0.50 109 ASP A CA 12
ATOM 20250 C C . ASP A 1 109 ? 13.427 0.648 -4.754 1.00 0.41 109 ASP A C 12
ATOM 20251 O O . ASP A 1 109 ? 12.862 1.702 -5.051 1.00 0.44 109 ASP A O 12
ATOM 20260 N N . GLU A 1 110 ? 12.912 -0.548 -5.028 1.00 0.38 110 GLU A N 12
ATOM 20261 C CA . GLU A 1 110 ? 11.613 -0.688 -5.683 1.00 0.38 110 GLU A CA 12
ATOM 20262 C C . GLU A 1 110 ? 10.514 -0.047 -4.850 1.00 0.36 110 GLU A C 12
ATOM 20263 O O . GLU A 1 110 ? 9.745 0.777 -5.350 1.00 0.42 110 GLU A O 12
ATOM 20275 N N . ALA A 1 111 ? 10.454 -0.413 -3.574 1.00 0.33 111 ALA A N 12
ATOM 20276 C CA . ALA A 1 111 ? 9.451 0.131 -2.670 1.00 0.35 111 ALA A CA 12
ATOM 20277 C C . ALA A 1 111 ? 9.578 1.646 -2.580 1.00 0.34 111 ALA A C 12
ATOM 20278 O O . ALA A 1 111 ? 8.588 2.370 -2.672 1.00 0.41 111 ALA A O 12
ATOM 20285 N N . LYS A 1 112 ? 10.812 2.116 -2.429 1.00 0.32 112 LYS A N 12
ATOM 20286 C CA . LYS A 1 112 ? 11.087 3.544 -2.332 1.00 0.34 112 LYS A CA 12
ATOM 20287 C C . LYS A 1 112 ? 10.686 4.271 -3.613 1.00 0.37 112 LYS A C 12
ATOM 20288 O O . LYS A 1 112 ? 10.287 5.433 -3.576 1.00 0.42 112 LYS A O 12
ATOM 20307 N N . ARG A 1 113 ? 10.782 3.579 -4.742 1.00 0.38 113 ARG A N 12
ATOM 20308 C CA . ARG A 1 113 ? 10.416 4.162 -6.025 1.00 0.46 113 ARG A CA 12
ATOM 20309 C C . ARG A 1 113 ? 8.910 4.330 -6.146 1.00 0.43 113 ARG A C 12
ATOM 20310 O O . ARG A 1 113 ? 8.422 5.447 -6.283 1.00 0.50 113 ARG A O 12
ATOM 20331 N N . TRP A 1 114 ? 8.182 3.216 -6.081 1.00 0.39 114 TRP A N 12
ATOM 20332 C CA . TRP A 1 114 ? 6.741 3.215 -6.335 1.00 0.39 114 TRP A CA 12
ATOM 20333 C C . TRP A 1 114 ? 6.012 4.223 -5.452 1.00 0.40 114 TRP A C 12
ATOM 20334 O O . TRP A 1 114 ? 5.074 4.887 -5.895 1.00 0.46 114 TRP A O 12
ATOM 20355 N N . ILE A 1 115 ? 6.466 4.352 -4.216 1.00 0.38 115 ILE A N 12
ATOM 20356 C CA . ILE A 1 115 ? 5.866 5.284 -3.274 1.00 0.41 115 ILE A CA 12
ATOM 20357 C C . ILE A 1 115 ? 6.025 6.732 -3.743 1.00 0.47 115 ILE A C 12
ATOM 20358 O O . ILE A 1 115 ? 5.049 7.479 -3.813 1.00 0.55 115 ILE A O 12
ATOM 20374 N N . LYS A 1 116 ? 7.241 7.112 -4.118 1.00 0.50 116 LYS A N 12
ATOM 20375 C CA . LYS A 1 116 ? 7.520 8.501 -4.473 1.00 0.60 116 LYS A CA 12
ATOM 20376 C C . LYS A 1 116 ? 7.073 8.785 -5.901 1.00 0.57 116 LYS A C 12
ATOM 20377 O O . LYS A 1 116 ? 6.724 9.914 -6.244 1.00 0.69 116 LYS A O 12
ATOM 20396 N N . GLU A 1 117 ? 7.064 7.742 -6.715 1.00 0.53 117 GLU A N 12
ATOM 20397 C CA . GLU A 1 117 ? 6.681 7.851 -8.110 1.00 0.58 117 GLU A CA 12
ATOM 20398 C C . GLU A 1 117 ? 5.177 8.088 -8.238 1.00 0.57 117 GLU A C 12
ATOM 20399 O O . GLU A 1 117 ? 4.722 8.817 -9.117 1.00 0.66 117 GLU A O 12
ATOM 20411 N N . PHE A 1 118 ? 4.408 7.479 -7.351 1.00 0.56 118 PHE A N 12
ATOM 20412 C CA . PHE A 1 118 ? 2.967 7.691 -7.318 1.00 0.66 118 PHE A CA 12
ATOM 20413 C C . PHE A 1 118 ? 2.626 9.016 -6.645 1.00 0.73 118 PHE A C 12
ATOM 20414 O O . PHE A 1 118 ? 1.512 9.517 -6.763 1.00 0.88 118 PHE A O 12
ATOM 20431 N N . SER A 1 119 ? 3.587 9.578 -5.932 1.00 0.69 119 SER A N 12
ATOM 20432 C CA . SER A 1 119 ? 3.378 10.846 -5.250 1.00 0.80 119 SER A CA 12
ATOM 20433 C C . SER A 1 119 ? 3.484 12.017 -6.222 1.00 0.79 119 SER A C 12
ATOM 20434 O O . SER A 1 119 ? 3.023 13.120 -5.931 1.00 0.90 119 SER A O 12
ATOM 20442 N N . GLU A 1 120 ? 4.065 11.770 -7.387 1.00 0.81 120 GLU A N 12
ATOM 20443 C CA . GLU A 1 120 ? 4.291 12.830 -8.354 1.00 0.96 120 GLU A CA 12
ATOM 20444 C C . GLU A 1 120 ? 3.324 12.726 -9.528 1.00 1.17 120 GLU A C 12
ATOM 20445 O O . GLU A 1 120 ? 3.608 13.196 -10.629 1.00 1.50 120 GLU A O 12
ATOM 20457 N N . GLU A 1 121 ? 2.179 12.107 -9.291 1.00 1.22 121 GLU A N 12
ATOM 20458 C CA . GLU A 1 121 ? 1.118 12.074 -10.283 1.00 1.56 121 GLU A CA 12
ATOM 20459 C C . GLU A 1 121 ? -0.126 12.755 -9.727 1.00 2.02 121 GLU A C 12
ATOM 20460 O O . GLU A 1 121 ? -0.616 13.709 -10.360 1.00 2.60 121 GLU A O 12
ATOM 20473 N N . GLY A 1 22 ? -2.863 12.961 -4.035 1.00 1.16 22 GLY A N 13
ATOM 20474 C CA . GLY A 1 22 ? -3.253 12.098 -2.896 1.00 1.05 22 GLY A CA 13
ATOM 20475 C C . GLY A 1 22 ? -2.784 10.677 -3.087 1.00 0.87 22 GLY A C 13
ATOM 20476 O O . GLY A 1 22 ? -3.044 10.072 -4.127 1.00 0.89 22 GLY A O 13
ATOM 20479 N N . LEU A 1 23 ? -2.093 10.139 -2.092 1.00 0.75 23 LEU A N 13
ATOM 20480 C CA . LEU A 1 23 ? -1.547 8.794 -2.191 1.00 0.62 23 LEU A CA 13
ATOM 20481 C C . LEU A 1 23 ? -1.941 7.951 -0.988 1.00 0.51 23 LEU A C 13
ATOM 20482 O O . LEU A 1 23 ? -1.563 8.250 0.147 1.00 0.59 23 LEU A O 13
ATOM 20498 N N . LEU A 1 24 ? -2.708 6.906 -1.247 1.00 0.40 24 LEU A N 13
ATOM 20499 C CA . LEU A 1 24 ? -3.032 5.919 -0.234 1.00 0.39 24 LEU A CA 13
ATOM 20500 C C . LEU A 1 24 ? -2.318 4.622 -0.583 1.00 0.38 24 LEU A C 13
ATOM 20501 O O . LEU A 1 24 ? -2.729 3.905 -1.493 1.00 0.50 24 LEU A O 13
ATOM 20517 N N . VAL A 1 25 ? -1.236 4.332 0.113 1.00 0.37 25 VAL A N 13
ATOM 20518 C CA . VAL A 1 25 ? -0.391 3.212 -0.266 1.00 0.40 25 VAL A CA 13
ATOM 20519 C C . VAL A 1 25 ? -0.431 2.105 0.774 1.00 0.42 25 VAL A C 13
ATOM 20520 O O . VAL A 1 25 ? -0.401 2.362 1.975 1.00 0.56 25 VAL A O 13
ATOM 20533 N N . LEU A 1 26 ? -0.504 0.871 0.295 1.00 0.46 26 LEU A N 13
ATOM 20534 C CA . LEU A 1 26 ? -0.584 -0.293 1.162 1.00 0.57 26 LEU A CA 13
ATOM 20535 C C . LEU A 1 26 ? 0.637 -1.176 0.944 1.00 0.51 26 LEU A C 13
ATOM 20536 O O . LEU A 1 26 ? 1.069 -1.368 -0.192 1.00 0.58 26 LEU A O 13
ATOM 20552 N N . ILE A 1 27 ? 1.204 -1.693 2.020 1.00 0.50 27 ILE A N 13
ATOM 20553 C CA . ILE A 1 27 ? 2.336 -2.599 1.920 1.00 0.49 27 ILE A CA 13
ATOM 20554 C C . ILE A 1 27 ? 2.353 -3.574 3.092 1.00 0.51 27 ILE A C 13
ATOM 20555 O O . ILE A 1 27 ? 2.455 -3.172 4.251 1.00 0.72 27 ILE A O 13
ATOM 20571 N N . TRP A 1 28 ? 2.238 -4.855 2.796 1.00 0.45 28 TRP A N 13
ATOM 20572 C CA . TRP A 1 28 ? 2.349 -5.863 3.832 1.00 0.48 28 TRP A CA 13
ATOM 20573 C C . TRP A 1 28 ? 3.586 -6.725 3.586 1.00 0.48 28 TRP A C 13
ATOM 20574 O O . TRP A 1 28 ? 3.666 -7.502 2.623 1.00 0.49 28 TRP A O 13
ATOM 20595 N N . SER A 1 29 ? 4.596 -6.463 4.393 1.00 0.50 29 SER A N 13
ATOM 20596 C CA . SER A 1 29 ? 5.798 -7.268 4.442 1.00 0.54 29 SER A CA 13
ATOM 20597 C C . SER A 1 29 ? 6.300 -7.302 5.880 1.00 0.60 29 SER A C 13
ATOM 20598 O O . SER A 1 29 ? 5.764 -6.585 6.733 1.00 0.87 29 SER A O 13
ATOM 20606 N N . ASN A 1 30 ? 7.297 -8.121 6.171 1.00 0.65 30 ASN A N 13
ATOM 20607 C CA . ASN A 1 30 ? 8.004 -7.982 7.434 1.00 0.69 30 ASN A CA 13
ATOM 20608 C C . ASN A 1 30 ? 9.507 -8.071 7.206 1.00 0.68 30 ASN A C 13
ATOM 20609 O O . ASN A 1 30 ? 10.180 -9.023 7.607 1.00 0.75 30 ASN A O 13
ATOM 20620 N N . ASP A 1 31 ? 10.018 -7.034 6.569 1.00 0.63 31 ASP A N 13
ATOM 20621 C CA . ASP A 1 31 ? 11.445 -6.815 6.436 1.00 0.64 31 ASP A CA 13
ATOM 20622 C C . ASP A 1 31 ? 11.801 -5.530 7.167 1.00 0.65 31 ASP A C 13
ATOM 20623 O O . ASP A 1 31 ? 11.109 -4.521 7.028 1.00 0.78 31 ASP A O 13
ATOM 20632 N N . LYS A 1 32 ? 12.879 -5.568 7.934 1.00 0.69 32 LYS A N 13
ATOM 20633 C CA . LYS A 1 32 ? 13.236 -4.459 8.806 1.00 0.77 32 LYS A CA 13
ATOM 20634 C C . LYS A 1 32 ? 13.669 -3.243 7.994 1.00 0.71 32 LYS A C 13
ATOM 20635 O O . LYS A 1 32 ? 13.458 -2.102 8.405 1.00 0.77 32 LYS A O 13
ATOM 20654 N N . LYS A 1 33 ? 14.261 -3.494 6.835 1.00 0.71 33 LYS A N 13
ATOM 20655 C CA . LYS A 1 33 ? 14.739 -2.422 5.977 1.00 0.75 33 LYS A CA 13
ATOM 20656 C C . LYS A 1 33 ? 13.622 -1.902 5.082 1.00 0.64 33 LYS A C 13
ATOM 20657 O O . LYS A 1 33 ? 13.444 -0.691 4.942 1.00 0.63 33 LYS A O 13
ATOM 20676 N N . LEU A 1 34 ? 12.871 -2.823 4.484 1.00 0.62 34 LEU A N 13
ATOM 20677 C CA . LEU A 1 34 ? 11.788 -2.466 3.571 1.00 0.61 34 LEU A CA 13
ATOM 20678 C C . LEU A 1 34 ? 10.748 -1.587 4.259 1.00 0.54 34 LEU A C 13
ATOM 20679 O O . LEU A 1 34 ? 10.399 -0.522 3.752 1.00 0.61 34 LEU A O 13
ATOM 20695 N N . ILE A 1 35 ? 10.266 -2.034 5.416 1.00 0.48 35 ILE A N 13
ATOM 20696 C CA . ILE A 1 35 ? 9.255 -1.287 6.160 1.00 0.49 35 ILE A CA 13
ATOM 20697 C C . ILE A 1 35 ? 9.771 0.099 6.528 1.00 0.48 35 ILE A C 13
ATOM 20698 O O . ILE A 1 35 ? 9.064 1.096 6.374 1.00 0.53 35 ILE A O 13
ATOM 20714 N N . GLU A 1 36 ? 11.015 0.156 6.989 1.00 0.50 36 GLU A N 13
ATOM 20715 C CA . GLU A 1 36 ? 11.628 1.417 7.374 1.00 0.53 36 GLU A CA 13
ATOM 20716 C C . GLU A 1 36 ? 11.704 2.366 6.177 1.00 0.48 36 GLU A C 13
ATOM 20717 O O . GLU A 1 36 ? 11.219 3.494 6.240 1.00 0.51 36 GLU A O 13
ATOM 20729 N N . GLU A 1 37 ? 12.288 1.888 5.082 1.00 0.48 37 GLU A N 13
ATOM 20730 C CA . GLU A 1 37 ? 12.473 2.705 3.883 1.00 0.51 37 GLU A CA 13
ATOM 20731 C C . GLU A 1 37 ? 11.143 3.158 3.293 1.00 0.44 37 GLU A C 13
ATOM 20732 O O . GLU A 1 37 ? 10.995 4.316 2.902 1.00 0.48 37 GLU A O 13
ATOM 20744 N N . ALA A 1 38 ? 10.181 2.246 3.230 1.00 0.40 38 ALA A N 13
ATOM 20745 C CA . ALA A 1 38 ? 8.867 2.561 2.686 1.00 0.42 38 ALA A CA 13
ATOM 20746 C C . ALA A 1 38 ? 8.188 3.644 3.516 1.00 0.39 38 ALA A C 13
ATOM 20747 O O . ALA A 1 38 ? 7.632 4.600 2.973 1.00 0.42 38 ALA A O 13
ATOM 20754 N N . ARG A 1 39 ? 8.258 3.495 4.834 1.00 0.41 39 ARG A N 13
ATOM 20755 C CA . ARG A 1 39 ? 7.652 4.454 5.749 1.00 0.50 39 ARG A CA 13
ATOM 20756 C C . ARG A 1 39 ? 8.368 5.800 5.677 1.00 0.46 39 ARG A C 13
ATOM 20757 O O . ARG A 1 39 ? 7.727 6.849 5.606 1.00 0.52 39 ARG A O 13
ATOM 20778 N N . LYS A 1 40 ? 9.696 5.763 5.686 1.00 0.45 40 LYS A N 13
ATOM 20779 C CA . LYS A 1 40 ? 10.500 6.979 5.616 1.00 0.49 40 LYS A CA 13
ATOM 20780 C C . LYS A 1 40 ? 10.196 7.763 4.347 1.00 0.42 40 LYS A C 13
ATOM 20781 O O . LYS A 1 40 ? 10.031 8.982 4.390 1.00 0.47 40 LYS A O 13
ATOM 20800 N N . MET A 1 41 ? 10.113 7.058 3.224 1.00 0.39 41 MET A N 13
ATOM 20801 C CA . MET A 1 41 ? 9.843 7.699 1.944 1.00 0.41 41 MET A CA 13
ATOM 20802 C C . MET A 1 41 ? 8.414 8.228 1.897 1.00 0.42 41 MET A C 13
ATOM 20803 O O . MET A 1 41 ? 8.159 9.314 1.371 1.00 0.52 41 MET A O 13
ATOM 20817 N N . ALA A 1 42 ? 7.485 7.461 2.458 1.00 0.40 42 ALA A N 13
ATOM 20818 C CA . ALA A 1 42 ? 6.090 7.870 2.512 1.00 0.49 42 ALA A CA 13
ATOM 20819 C C . ALA A 1 42 ? 5.931 9.131 3.351 1.00 0.51 42 ALA A C 13
ATOM 20820 O O . ALA A 1 42 ? 5.147 10.022 3.019 1.00 0.59 42 ALA A O 13
ATOM 20827 N N . GLU A 1 43 ? 6.691 9.197 4.435 1.00 0.50 43 GLU A N 13
ATOM 20828 C CA . GLU A 1 43 ? 6.692 10.360 5.310 1.00 0.60 43 GLU A CA 13
ATOM 20829 C C . GLU A 1 43 ? 7.204 11.592 4.566 1.00 0.62 43 GLU A C 13
ATOM 20830 O O . GLU A 1 43 ? 6.651 12.685 4.704 1.00 0.73 43 GLU A O 13
ATOM 20842 N N . LYS A 1 44 ? 8.255 11.397 3.770 1.00 0.58 44 LYS A N 13
ATOM 20843 C CA . LYS A 1 44 ? 8.899 12.493 3.045 1.00 0.66 44 LYS A CA 13
ATOM 20844 C C . LYS A 1 44 ? 7.903 13.263 2.186 1.00 0.66 44 LYS A C 13
ATOM 20845 O O . LYS A 1 44 ? 7.877 14.493 2.210 1.00 0.70 44 LYS A O 13
ATOM 20864 N N . ALA A 1 45 ? 7.080 12.542 1.438 1.00 0.67 45 ALA A N 13
ATOM 20865 C CA . ALA A 1 45 ? 6.118 13.179 0.549 1.00 0.74 45 ALA A CA 13
ATOM 20866 C C . ALA A 1 45 ? 4.750 13.309 1.213 1.00 0.73 45 ALA A C 13
ATOM 20867 O O . ALA A 1 45 ? 3.769 13.702 0.581 1.00 0.81 45 ALA A O 13
ATOM 20874 N N . ASN A 1 46 ? 4.711 12.954 2.497 1.00 0.69 46 ASN A N 13
ATOM 20875 C CA . ASN A 1 46 ? 3.534 13.127 3.349 1.00 0.72 46 ASN A CA 13
ATOM 20876 C C . ASN A 1 46 ? 2.309 12.389 2.800 1.00 0.67 46 ASN A C 13
ATOM 20877 O O . ASN A 1 46 ? 1.230 12.964 2.657 1.00 0.84 46 ASN A O 13
ATOM 20888 N N . LEU A 1 47 ? 2.474 11.112 2.502 1.00 0.51 47 LEU A N 13
ATOM 20889 C CA . LEU A 1 47 ? 1.356 10.288 2.060 1.00 0.51 47 LEU A CA 13
ATOM 20890 C C . LEU A 1 47 ? 1.028 9.244 3.118 1.00 0.46 47 LEU A C 13
ATOM 20891 O O . LEU A 1 47 ? 1.823 9.007 4.032 1.00 0.56 47 LEU A O 13
ATOM 20907 N N . TYR A 1 48 ? -0.138 8.625 3.000 1.00 0.49 48 TYR A N 13
ATOM 20908 C CA . TYR A 1 48 ? -0.585 7.664 3.995 1.00 0.54 48 TYR A CA 13
ATOM 20909 C C . TYR A 1 48 ? -0.263 6.242 3.565 1.00 0.46 48 TYR A C 13
ATOM 20910 O O . TYR A 1 48 ? -0.891 5.688 2.661 1.00 0.58 48 TYR A O 13
ATOM 20928 N N . LEU A 1 49 ? 0.734 5.671 4.217 1.00 0.46 49 LEU A N 13
ATOM 20929 C CA . LEU A 1 49 ? 1.174 4.317 3.935 1.00 0.46 49 LEU A CA 13
ATOM 20930 C C . LEU A 1 49 ? 0.692 3.374 5.031 1.00 0.50 49 LEU A C 13
ATOM 20931 O O . LEU A 1 49 ? 0.891 3.638 6.217 1.00 0.61 49 LEU A O 13
ATOM 20947 N N . LEU A 1 50 ? 0.040 2.297 4.631 1.00 0.52 50 LEU A N 13
ATOM 20948 C CA . LEU A 1 50 ? -0.420 1.285 5.568 1.00 0.63 50 LEU A CA 13
ATOM 20949 C C . LEU A 1 50 ? 0.510 0.082 5.529 1.00 0.69 50 LEU A C 13
ATOM 20950 O O . LEU A 1 50 ? 0.830 -0.424 4.454 1.00 0.69 50 LEU A O 13
ATOM 20966 N N . THR A 1 51 ? 0.974 -0.348 6.690 1.00 0.85 51 THR A N 13
ATOM 20967 C CA . THR A 1 51 ? 1.804 -1.535 6.782 1.00 1.00 51 THR A CA 13
ATOM 20968 C C . THR A 1 51 ? 1.288 -2.427 7.900 1.00 1.38 51 THR A C 13
ATOM 20969 O O . THR A 1 51 ? 1.617 -2.231 9.072 1.00 2.04 51 THR A O 13
ATOM 20980 N N . LEU A 1 52 ? 0.482 -3.405 7.524 1.00 1.17 52 LEU A N 13
ATOM 20981 C CA . LEU A 1 52 ? -0.143 -4.313 8.474 1.00 1.66 52 LEU A CA 13
ATOM 20982 C C . LEU A 1 52 ? -0.830 -5.449 7.724 1.00 1.10 52 LEU A C 13
ATOM 20983 O O . LEU A 1 52 ? -1.246 -5.265 6.587 1.00 1.25 52 LEU A O 13
ATOM 20999 N N . GLU A 1 53 ? -0.891 -6.627 8.346 1.00 1.35 53 GLU A N 13
ATOM 21000 C CA . GLU A 1 53 ? -1.434 -7.833 7.711 1.00 1.60 53 GLU A CA 13
ATOM 21001 C C . GLU A 1 53 ? -2.742 -7.574 6.953 1.00 1.84 53 GLU A C 13
ATOM 21002 O O . GLU A 1 53 ? -2.829 -7.840 5.755 1.00 2.34 53 GLU A O 13
ATOM 21014 N N . THR A 1 54 ? -3.764 -7.105 7.654 1.00 1.76 54 THR A N 13
ATOM 21015 C CA . THR A 1 54 ? -5.027 -6.773 7.010 1.00 1.96 54 THR A CA 13
ATOM 21016 C C . THR A 1 54 ? -5.275 -5.267 7.036 1.00 1.44 54 THR A C 13
ATOM 21017 O O . THR A 1 54 ? -5.505 -4.683 8.098 1.00 1.41 54 THR A O 13
ATOM 21028 N N . ASP A 1 55 ? -5.211 -4.642 5.866 1.00 1.58 55 ASP A N 13
ATOM 21029 C CA . ASP A 1 55 ? -5.356 -3.188 5.759 1.00 1.57 55 ASP A CA 13
ATOM 21030 C C . ASP A 1 55 ? -6.818 -2.761 5.698 1.00 1.40 55 ASP A C 13
ATOM 21031 O O . ASP A 1 55 ? -7.124 -1.582 5.860 1.00 1.25 55 ASP A O 13
ATOM 21040 N N . ASP A 1 56 ? -7.712 -3.725 5.500 1.00 1.62 56 ASP A N 13
ATOM 21041 C CA . ASP A 1 56 ? -9.116 -3.440 5.175 1.00 1.72 56 ASP A CA 13
ATOM 21042 C C . ASP A 1 56 ? -9.778 -2.446 6.135 1.00 1.47 56 ASP A C 13
ATOM 21043 O O . ASP A 1 56 ? -10.288 -1.415 5.697 1.00 1.48 56 ASP A O 13
ATOM 21052 N N . LYS A 1 57 ? -9.763 -2.733 7.430 1.00 1.39 57 LYS A N 13
ATOM 21053 C CA . LYS A 1 57 ? -10.463 -1.887 8.391 1.00 1.42 57 LYS A CA 13
ATOM 21054 C C . LYS A 1 57 ? -9.733 -0.555 8.580 1.00 1.20 57 LYS A C 13
ATOM 21055 O O . LYS A 1 57 ? -10.358 0.482 8.814 1.00 1.27 57 LYS A O 13
ATOM 21074 N N . LYS A 1 58 ? -8.413 -0.582 8.445 1.00 1.07 58 LYS A N 13
ATOM 21075 C CA . LYS A 1 58 ? -7.607 0.621 8.610 1.00 1.04 58 LYS A CA 13
ATOM 21076 C C . LYS A 1 58 ? -7.862 1.581 7.454 1.00 0.88 58 LYS A C 13
ATOM 21077 O O . LYS A 1 58 ? -7.946 2.797 7.642 1.00 0.87 58 LYS A O 13
ATOM 21096 N N . ILE A 1 59 ? -7.998 1.014 6.258 1.00 0.83 59 ILE A N 13
ATOM 21097 C CA . ILE A 1 59 ? -8.300 1.786 5.063 1.00 0.80 59 ILE A CA 13
ATOM 21098 C C . ILE A 1 59 ? -9.612 2.545 5.222 1.00 0.74 59 ILE A C 13
ATOM 21099 O O . ILE A 1 59 ? -9.711 3.696 4.806 1.00 0.78 59 ILE A O 13
ATOM 21115 N N . GLU A 1 60 ? -10.604 1.906 5.846 1.00 0.77 60 GLU A N 13
ATOM 21116 C CA . GLU A 1 60 ? -11.909 2.533 6.055 1.00 0.87 60 GLU A CA 13
ATOM 21117 C C . GLU A 1 60 ? -11.756 3.914 6.672 1.00 0.85 60 GLU A C 13
ATOM 21118 O O . GLU A 1 60 ? -12.252 4.907 6.136 1.00 0.94 60 GLU A O 13
ATOM 21130 N N . ASP A 1 61 ? -11.054 3.963 7.793 1.00 0.82 61 ASP A N 13
ATOM 21131 C CA . ASP A 1 61 ? -10.903 5.195 8.554 1.00 0.88 61 ASP A CA 13
ATOM 21132 C C . ASP A 1 61 ? -9.998 6.190 7.837 1.00 0.79 61 ASP A C 13
ATOM 21133 O O . ASP A 1 61 ? -10.342 7.366 7.706 1.00 0.83 61 ASP A O 13
ATOM 21142 N N . ILE A 1 62 ? -8.853 5.720 7.359 1.00 0.72 62 ILE A N 13
ATOM 21143 C CA . ILE A 1 62 ? -7.882 6.596 6.710 1.00 0.69 62 ILE A CA 13
ATOM 21144 C C . ILE A 1 62 ? -8.436 7.166 5.403 1.00 0.68 62 ILE A C 13
ATOM 21145 O O . ILE A 1 62 ? -8.371 8.370 5.169 1.00 0.73 62 ILE A O 13
ATOM 21161 N N . LEU A 1 63 ? -9.010 6.304 4.575 1.00 0.68 63 LEU A N 13
ATOM 21162 C CA . LEU A 1 63 ? -9.600 6.734 3.302 1.00 0.76 63 LEU A CA 13
ATOM 21163 C C . LEU A 1 63 ? -10.757 7.700 3.545 1.00 0.84 63 LEU A C 13
ATOM 21164 O O . LEU A 1 63 ? -10.939 8.664 2.801 1.00 0.94 63 LEU A O 13
ATOM 21180 N N . LYS A 1 64 ? -11.522 7.456 4.604 1.00 0.89 64 LYS A N 13
ATOM 21181 C CA . LYS A 1 64 ? -12.627 8.338 4.962 1.00 1.05 64 LYS A CA 13
ATOM 21182 C C . LYS A 1 64 ? -12.093 9.698 5.401 1.00 1.03 64 LYS A C 13
ATOM 21183 O O . LYS A 1 64 ? -12.779 10.715 5.302 1.00 1.13 64 LYS A O 13
ATOM 21202 N N . SER A 1 65 ? -10.859 9.704 5.883 1.00 0.97 65 SER A N 13
ATOM 21203 C CA . SER A 1 65 ? -10.215 10.931 6.309 1.00 1.06 65 SER A CA 13
ATOM 21204 C C . SER A 1 65 ? -9.712 11.713 5.097 1.00 1.03 65 SER A C 13
ATOM 21205 O O . SER A 1 65 ? -9.666 12.944 5.118 1.00 1.13 65 SER A O 13
ATOM 21213 N N . LEU A 1 66 ? -9.334 10.996 4.042 1.00 0.97 66 LEU A N 13
ATOM 21214 C CA . LEU A 1 66 ? -8.981 11.639 2.780 1.00 1.05 66 LEU A CA 13
ATOM 21215 C C . LEU A 1 66 ? -10.233 12.156 2.079 1.00 1.20 66 LEU A C 13
ATOM 21216 O O . LEU A 1 66 ? -10.244 13.273 1.559 1.00 1.55 66 LEU A O 13
ATOM 21232 N N . GLY A 1 67 ? -11.292 11.351 2.089 1.00 1.07 67 GLY A N 13
ATOM 21233 C CA . GLY A 1 67 ? -12.562 11.773 1.525 1.00 1.26 67 GLY A CA 13
ATOM 21234 C C . GLY A 1 67 ? -12.799 11.211 0.137 1.00 1.22 67 GLY A C 13
ATOM 21235 O O . GLY A 1 67 ? -13.209 10.055 -0.002 1.00 1.28 67 GLY A O 13
ATOM 21239 N N . PRO A 1 68 ? -12.552 12.017 -0.911 1.00 1.24 68 PRO A N 13
ATOM 21240 C CA . PRO A 1 68 ? -12.722 11.605 -2.314 1.00 1.29 68 PRO A CA 13
ATOM 21241 C C . PRO A 1 68 ? -11.898 10.374 -2.681 1.00 1.15 68 PRO A C 13
ATOM 21242 O O . PRO A 1 68 ? -10.971 9.997 -1.961 1.00 0.99 68 PRO A O 13
ATOM 21253 N N . PRO A 1 69 ? -12.238 9.725 -3.814 1.00 1.30 69 PRO A N 13
ATOM 21254 C CA . PRO A 1 69 ? -11.477 8.588 -4.334 1.00 1.26 69 PRO A CA 13
ATOM 21255 C C . PRO A 1 69 ? -10.017 8.950 -4.570 1.00 1.05 69 PRO A C 13
ATOM 21256 O O . PRO A 1 69 ? -9.661 9.548 -5.589 1.00 1.17 69 PRO A O 13
ATOM 21267 N N . VAL A 1 70 ? -9.187 8.588 -3.613 1.00 0.85 70 VAL A N 13
ATOM 21268 C CA . VAL A 1 70 ? -7.762 8.855 -3.669 1.00 0.67 70 VAL A CA 13
ATOM 21269 C C . VAL A 1 70 ? -7.044 7.669 -4.318 1.00 0.60 70 VAL A C 13
ATOM 21270 O O . VAL A 1 70 ? -7.541 6.542 -4.284 1.00 0.66 70 VAL A O 13
ATOM 21283 N N . LYS A 1 71 ? -5.898 7.930 -4.933 1.00 0.55 71 LYS A N 13
ATOM 21284 C CA . LYS A 1 71 ? -5.197 6.915 -5.708 1.00 0.54 71 LYS A CA 13
ATOM 21285 C C . LYS A 1 71 ? -4.436 5.959 -4.798 1.00 0.43 71 LYS A C 13
ATOM 21286 O O . LYS A 1 71 ? -3.679 6.384 -3.924 1.00 0.41 71 LYS A O 13
ATOM 21305 N N . ILE A 1 72 ? -4.650 4.669 -5.012 1.00 0.45 72 ILE A N 13
ATOM 21306 C CA . ILE A 1 72 ? -4.040 3.643 -4.185 1.00 0.43 72 ILE A CA 13
ATOM 21307 C C . ILE A 1 72 ? -2.959 2.886 -4.948 1.00 0.41 72 ILE A C 13
ATOM 21308 O O . ILE A 1 72 ? -3.171 2.435 -6.078 1.00 0.50 72 ILE A O 13
ATOM 21324 N N . LEU A 1 73 ? -1.804 2.762 -4.318 1.00 0.37 73 LEU A N 13
ATOM 21325 C CA . LEU A 1 73 ? -0.724 1.928 -4.824 1.00 0.37 73 LEU A CA 13
ATOM 21326 C C . LEU A 1 73 ? -0.439 0.836 -3.798 1.00 0.37 73 LEU A C 13
ATOM 21327 O O . LEU A 1 73 ? -0.296 1.120 -2.611 1.00 0.46 73 LEU A O 13
ATOM 21343 N N . VAL A 1 74 ? -0.392 -0.411 -4.240 1.00 0.40 74 VAL A N 13
ATOM 21344 C CA . VAL A 1 74 ? -0.243 -1.526 -3.316 1.00 0.40 74 VAL A CA 13
ATOM 21345 C C . VAL A 1 74 ? 1.045 -2.299 -3.576 1.00 0.39 74 VAL A C 13
ATOM 21346 O O . VAL A 1 74 ? 1.306 -2.741 -4.699 1.00 0.47 74 VAL A O 13
ATOM 21359 N N . LEU A 1 75 ? 1.838 -2.450 -2.527 1.00 0.38 75 LEU A N 13
ATOM 21360 C CA . LEU A 1 75 ? 3.071 -3.216 -2.585 1.00 0.38 75 LEU A CA 13
ATOM 21361 C C . LEU A 1 75 ? 2.829 -4.595 -1.984 1.00 0.35 75 LEU A C 13
ATOM 21362 O O . LEU A 1 75 ? 2.725 -4.753 -0.764 1.00 0.43 75 LEU A O 13
ATOM 21378 N N . LEU A 1 76 ? 2.727 -5.580 -2.853 1.00 0.34 76 LEU A N 13
ATOM 21379 C CA . LEU A 1 76 ? 2.341 -6.924 -2.461 1.00 0.42 76 LEU A CA 13
ATOM 21380 C C . LEU A 1 76 ? 3.573 -7.817 -2.313 1.00 0.41 76 LEU A C 13
ATOM 21381 O O . LEU A 1 76 ? 4.168 -8.213 -3.314 1.00 0.48 76 LEU A O 13
ATOM 21397 N N . GLU A 1 77 ? 3.976 -8.128 -1.079 1.00 0.46 77 GLU A N 13
ATOM 21398 C CA . GLU A 1 77 ? 5.087 -9.048 -0.889 1.00 0.49 77 GLU A CA 13
ATOM 21399 C C . GLU A 1 77 ? 4.650 -10.470 -1.226 1.00 0.49 77 GLU A C 13
ATOM 21400 O O . GLU A 1 77 ? 3.625 -10.950 -0.736 1.00 0.59 77 GLU A O 13
ATOM 21412 N N . ASP A 1 78 ? 5.430 -11.137 -2.069 1.00 0.54 78 ASP A N 13
ATOM 21413 C CA . ASP A 1 78 ? 5.092 -12.480 -2.530 1.00 0.61 78 ASP A CA 13
ATOM 21414 C C . ASP A 1 78 ? 5.299 -13.505 -1.420 1.00 0.63 78 ASP A C 13
ATOM 21415 O O . ASP A 1 78 ? 6.369 -14.096 -1.287 1.00 0.72 78 ASP A O 13
ATOM 21424 N N . THR A 1 79 ? 4.275 -13.675 -0.605 1.00 0.61 79 THR A N 13
ATOM 21425 C CA . THR A 1 79 ? 4.275 -14.691 0.428 1.00 0.72 79 THR A CA 13
ATOM 21426 C C . THR A 1 79 ? 3.211 -15.746 0.115 1.00 0.78 79 THR A C 13
ATOM 21427 O O . THR A 1 79 ? 2.373 -15.525 -0.762 1.00 0.84 79 THR A O 13
ATOM 21438 N N . LYS A 1 80 ? 3.230 -16.875 0.809 1.00 0.84 80 LYS A N 13
ATOM 21439 C CA . LYS A 1 80 ? 2.206 -17.903 0.619 1.00 0.92 80 LYS A CA 13
ATOM 21440 C C . LYS A 1 80 ? 0.805 -17.346 0.889 1.00 0.88 80 LYS A C 13
ATOM 21441 O O . LYS A 1 80 ? -0.160 -17.692 0.207 1.00 0.90 80 LYS A O 13
ATOM 21460 N N . ASP A 1 81 ? 0.713 -16.459 1.873 1.00 0.90 81 ASP A N 13
ATOM 21461 C CA . ASP A 1 81 ? -0.566 -15.894 2.288 1.00 0.93 81 ASP A CA 13
ATOM 21462 C C . ASP A 1 81 ? -1.082 -14.868 1.287 1.00 0.83 81 ASP A C 13
ATOM 21463 O O . ASP A 1 81 ? -2.276 -14.596 1.242 1.00 0.82 81 ASP A O 13
ATOM 21472 N N . ALA A 1 82 ? -0.170 -14.287 0.510 1.00 0.82 82 ALA A N 13
ATOM 21473 C CA . ALA A 1 82 ? -0.500 -13.249 -0.478 1.00 0.82 82 ALA A CA 13
ATOM 21474 C C . ALA A 1 82 ? -1.764 -13.534 -1.287 1.00 0.82 82 ALA A C 13
ATOM 21475 O O . ALA A 1 82 ? -2.481 -12.606 -1.658 1.00 0.84 82 ALA A O 13
ATOM 21482 N N . ASP A 1 83 ? -2.055 -14.803 -1.529 1.00 0.91 83 ASP A N 13
ATOM 21483 C CA . ASP A 1 83 ? -3.173 -15.175 -2.383 1.00 1.03 83 ASP A CA 13
ATOM 21484 C C . ASP A 1 83 ? -4.487 -14.842 -1.703 1.00 0.98 83 ASP A C 13
ATOM 21485 O O . ASP A 1 83 ? -5.465 -14.466 -2.349 1.00 1.03 83 ASP A O 13
ATOM 21494 N N . LYS A 1 84 ? -4.488 -14.950 -0.385 1.00 0.96 84 LYS A N 13
ATOM 21495 C CA . LYS A 1 84 ? -5.687 -14.714 0.391 1.00 1.04 84 LYS A CA 13
ATOM 21496 C C . LYS A 1 84 ? -5.826 -13.230 0.714 1.00 0.94 84 LYS A C 13
ATOM 21497 O O . LYS A 1 84 ? -6.936 -12.712 0.806 1.00 1.04 84 LYS A O 13
ATOM 21516 N N . VAL A 1 85 ? -4.695 -12.543 0.860 1.00 0.80 85 VAL A N 13
ATOM 21517 C CA . VAL A 1 85 ? -4.707 -11.125 1.206 1.00 0.77 85 VAL A CA 13
ATOM 21518 C C . VAL A 1 85 ? -5.023 -10.283 -0.025 1.00 0.68 85 VAL A C 13
ATOM 21519 O O . VAL A 1 85 ? -5.762 -9.305 0.063 1.00 0.75 85 VAL A O 13
ATOM 21532 N N . LYS A 1 86 ? -4.488 -10.686 -1.176 1.00 0.60 86 LYS A N 13
ATOM 21533 C CA . LYS A 1 86 ? -4.702 -9.944 -2.413 1.00 0.59 86 LYS A CA 13
ATOM 21534 C C . LYS A 1 86 ? -6.181 -9.898 -2.754 1.00 0.69 86 LYS A C 13
ATOM 21535 O O . LYS A 1 86 ? -6.733 -8.834 -3.023 1.00 0.78 86 LYS A O 13
ATOM 21554 N N . LYS A 1 87 ? -6.818 -11.058 -2.712 1.00 0.75 87 LYS A N 13
ATOM 21555 C CA . LYS A 1 87 ? -8.229 -11.163 -3.043 1.00 0.89 87 LYS A CA 13
ATOM 21556 C C . LYS A 1 87 ? -9.086 -10.434 -2.012 1.00 0.88 87 LYS A C 13
ATOM 21557 O O . LYS A 1 87 ? -10.095 -9.819 -2.355 1.00 0.93 87 LYS A O 13
ATOM 21576 N N . GLU A 1 88 ? -8.662 -10.477 -0.755 1.00 0.90 88 GLU A N 13
ATOM 21577 C CA . GLU A 1 88 ? -9.407 -9.842 0.322 1.00 0.98 88 GLU A CA 13
ATOM 21578 C C . GLU A 1 88 ? -9.377 -8.327 0.203 1.00 0.96 88 GLU A C 13
ATOM 21579 O O . GLU A 1 88 ? -10.411 -7.669 0.330 1.00 1.02 88 GLU A O 13
ATOM 21591 N N . ILE A 1 89 ? -8.196 -7.775 -0.042 1.00 0.91 89 ILE A N 13
ATOM 21592 C CA . ILE A 1 89 ? -8.053 -6.339 -0.229 1.00 0.93 89 ILE A CA 13
ATOM 21593 C C . ILE A 1 89 ? -8.760 -5.913 -1.513 1.00 0.87 89 ILE A C 13
ATOM 21594 O O . ILE A 1 89 ? -9.374 -4.846 -1.577 1.00 0.91 89 ILE A O 13
ATOM 21610 N N . GLU A 1 90 ? -8.704 -6.782 -2.516 1.00 0.81 90 GLU A N 13
ATOM 21611 C CA . GLU A 1 90 ? -9.374 -6.533 -3.794 1.00 0.79 90 GLU A CA 13
ATOM 21612 C C . GLU A 1 90 ? -10.882 -6.412 -3.577 1.00 0.79 90 GLU A C 13
ATOM 21613 O O . GLU A 1 90 ? -11.533 -5.529 -4.142 1.00 0.79 90 GLU A O 13
ATOM 21625 N N . LYS A 1 91 ? -11.430 -7.287 -2.736 1.00 0.85 91 LYS A N 13
ATOM 21626 C CA . LYS A 1 91 ? -12.845 -7.236 -2.391 1.00 0.93 91 LYS A CA 13
ATOM 21627 C C . LYS A 1 91 ? -13.198 -5.896 -1.761 1.00 0.96 91 LYS A C 13
ATOM 21628 O O . LYS A 1 91 ? -14.157 -5.246 -2.167 1.00 0.97 91 LYS A O 13
ATOM 21647 N N . LYS A 1 92 ? -12.401 -5.480 -0.784 1.00 1.03 92 LYS A N 13
ATOM 21648 C CA . LYS A 1 92 ? -12.666 -4.248 -0.048 1.00 1.17 92 LYS A CA 13
ATOM 21649 C C . LYS A 1 92 ? -12.603 -3.043 -0.978 1.00 1.08 92 LYS A C 13
ATOM 21650 O O . LYS A 1 92 ? -13.349 -2.077 -0.817 1.00 1.15 92 LYS A O 13
ATOM 21669 N N . ALA A 1 93 ? -11.709 -3.120 -1.952 1.00 0.98 93 ALA A N 13
ATOM 21670 C CA . ALA A 1 93 ? -11.511 -2.048 -2.913 1.00 0.99 93 ALA A CA 13
ATOM 21671 C C . ALA A 1 93 ? -12.735 -1.867 -3.809 1.00 0.90 93 ALA A C 13
ATOM 21672 O O . ALA A 1 93 ? -13.294 -0.773 -3.901 1.00 0.98 93 ALA A O 13
ATOM 21679 N N . ARG A 1 94 ? -13.165 -2.946 -4.453 1.00 0.82 94 ARG A N 13
ATOM 21680 C CA . ARG A 1 94 ? -14.274 -2.871 -5.400 1.00 0.85 94 ARG A CA 13
ATOM 21681 C C . ARG A 1 94 ? -15.608 -2.659 -4.682 1.00 0.86 94 ARG A C 13
ATOM 21682 O O . ARG A 1 94 ? -16.547 -2.116 -5.259 1.00 0.92 94 ARG A O 13
ATOM 21703 N N . LYS A 1 95 ? -15.680 -3.060 -3.417 1.00 0.90 95 LYS A N 13
ATOM 21704 C CA . LYS A 1 95 ? -16.880 -2.832 -2.616 1.00 1.02 95 LYS A CA 13
ATOM 21705 C C . LYS A 1 95 ? -16.958 -1.377 -2.164 1.00 1.02 95 LYS A C 13
ATOM 21706 O O . LYS A 1 95 ? -17.934 -0.959 -1.541 1.00 1.15 95 LYS A O 13
ATOM 21725 N N . LYS A 1 96 ? -15.919 -0.612 -2.469 1.00 0.97 96 LYS A N 13
ATOM 21726 C CA . LYS A 1 96 ? -15.908 0.821 -2.180 1.00 1.03 96 LYS A CA 13
ATOM 21727 C C . LYS A 1 96 ? -15.826 1.615 -3.491 1.00 0.96 96 LYS A C 13
ATOM 21728 O O . LYS A 1 96 ? -15.750 2.846 -3.494 1.00 1.07 96 LYS A O 13
ATOM 21747 N N . ASN A 1 97 ? -15.892 0.884 -4.611 1.00 0.86 97 ASN A N 13
ATOM 21748 C CA . ASN A 1 97 ? -15.762 1.469 -5.948 1.00 0.86 97 ASN A CA 13
ATOM 21749 C C . ASN A 1 97 ? -14.423 2.179 -6.097 1.00 0.87 97 ASN A C 13
ATOM 21750 O O . ASN A 1 97 ? -14.330 3.231 -6.729 1.00 1.04 97 ASN A O 13
ATOM 21761 N N . LEU A 1 98 ? -13.387 1.603 -5.514 1.00 0.78 98 LEU A N 13
ATOM 21762 C CA . LEU A 1 98 ? -12.075 2.224 -5.517 1.00 0.84 98 LEU A CA 13
ATOM 21763 C C . LEU A 1 98 ? -11.013 1.212 -5.948 1.00 0.71 98 LEU A C 13
ATOM 21764 O O . LEU A 1 98 ? -10.575 0.391 -5.147 1.00 0.65 98 LEU A O 13
ATOM 21780 N N . PRO A 1 99 ? -10.611 1.243 -7.233 1.00 0.83 99 PRO A N 13
ATOM 21781 C CA . PRO A 1 99 ? -9.580 0.340 -7.760 1.00 0.85 99 PRO A CA 13
ATOM 21782 C C . PRO A 1 99 ? -8.253 0.454 -7.014 1.00 0.70 99 PRO A C 13
ATOM 21783 O O . PRO A 1 99 ? -7.923 1.504 -6.462 1.00 0.77 99 PRO A O 13
ATOM 21794 N N . VAL A 1 100 ? -7.494 -0.633 -7.005 1.00 0.58 100 VAL A N 13
ATOM 21795 C CA . VAL A 1 100 ? -6.187 -0.654 -6.368 1.00 0.47 100 VAL A CA 13
ATOM 21796 C C . VAL A 1 100 ? -5.125 -1.145 -7.345 1.00 0.42 100 VAL A C 13
ATOM 21797 O O . VAL A 1 100 ? -5.322 -2.144 -8.036 1.00 0.50 100 VAL A O 13
ATOM 21810 N N . ARG A 1 101 ? -4.010 -0.433 -7.416 1.00 0.43 101 ARG A N 13
ATOM 21811 C CA . ARG A 1 101 ? -2.922 -0.826 -8.299 1.00 0.43 101 ARG A CA 13
ATOM 21812 C C . ARG A 1 101 ? -1.929 -1.694 -7.538 1.00 0.40 101 ARG A C 13
ATOM 21813 O O . ARG A 1 101 ? -1.077 -1.187 -6.806 1.00 0.39 101 ARG A O 13
ATOM 21834 N N . ILE A 1 102 ? -2.044 -3.001 -7.711 1.00 0.43 102 ILE A N 13
ATOM 21835 C CA . ILE A 1 102 ? -1.221 -3.941 -6.964 1.00 0.43 102 ILE A CA 13
ATOM 21836 C C . ILE A 1 102 ? -0.051 -4.435 -7.802 1.00 0.45 102 ILE A C 13
ATOM 21837 O O . ILE A 1 102 ? -0.230 -4.855 -8.945 1.00 0.56 102 ILE A O 13
ATOM 21853 N N . ARG A 1 103 ? 1.143 -4.366 -7.235 1.00 0.41 103 ARG A N 13
ATOM 21854 C CA . ARG A 1 103 ? 2.322 -4.952 -7.855 1.00 0.50 103 ARG A CA 13
ATOM 21855 C C . ARG A 1 103 ? 3.135 -5.689 -6.805 1.00 0.43 103 ARG A C 13
ATOM 21856 O O . ARG A 1 103 ? 3.213 -5.260 -5.651 1.00 0.53 103 ARG A O 13
ATOM 21877 N N . LYS A 1 104 ? 3.722 -6.803 -7.201 1.00 0.38 104 LYS A N 13
ATOM 21878 C CA . LYS A 1 104 ? 4.412 -7.668 -6.263 1.00 0.39 104 LYS A CA 13
ATOM 21879 C C . LYS A 1 104 ? 5.885 -7.297 -6.162 1.00 0.37 104 LYS A C 13
ATOM 21880 O O . LYS A 1 104 ? 6.684 -7.619 -7.042 1.00 0.46 104 LYS A O 13
ATOM 21899 N N . VAL A 1 105 ? 6.224 -6.613 -5.078 1.00 0.35 105 VAL A N 13
ATOM 21900 C CA . VAL A 1 105 ? 7.586 -6.148 -4.841 1.00 0.39 105 VAL A CA 13
ATOM 21901 C C . VAL A 1 105 ? 7.945 -6.296 -3.372 1.00 0.46 105 VAL A C 13
ATOM 21902 O O . VAL A 1 105 ? 7.100 -6.113 -2.494 1.00 0.52 105 VAL A O 13
ATOM 21915 N N . THR A 1 106 ? 9.188 -6.656 -3.110 1.00 0.52 106 THR A N 13
ATOM 21916 C CA . THR A 1 106 ? 9.723 -6.602 -1.770 1.00 0.61 106 THR A CA 13
ATOM 21917 C C . THR A 1 106 ? 11.221 -6.306 -1.825 1.00 0.58 106 THR A C 13
ATOM 21918 O O . THR A 1 106 ? 12.055 -7.196 -2.000 1.00 0.67 106 THR A O 13
ATOM 21929 N N . SER A 1 107 ? 11.536 -5.024 -1.701 1.00 0.50 107 SER A N 13
ATOM 21930 C CA . SER A 1 107 ? 12.908 -4.537 -1.647 1.00 0.51 107 SER A CA 13
ATOM 21931 C C . SER A 1 107 ? 12.893 -3.017 -1.535 1.00 0.45 107 SER A C 13
ATOM 21932 O O . SER A 1 107 ? 12.081 -2.365 -2.196 1.00 0.44 107 SER A O 13
ATOM 21940 N N . PRO A 1 108 ? 13.755 -2.433 -0.686 1.00 0.47 108 PRO A N 13
ATOM 21941 C CA . PRO A 1 108 ? 13.733 -0.997 -0.388 1.00 0.49 108 PRO A CA 13
ATOM 21942 C C . PRO A 1 108 ? 13.700 -0.128 -1.642 1.00 0.43 108 PRO A C 13
ATOM 21943 O O . PRO A 1 108 ? 12.789 0.685 -1.817 1.00 0.47 108 PRO A O 13
ATOM 21954 N N . ASP A 1 109 ? 14.674 -0.340 -2.522 1.00 0.46 109 ASP A N 13
ATOM 21955 C CA . ASP A 1 109 ? 14.850 0.490 -3.714 1.00 0.50 109 ASP A CA 13
ATOM 21956 C C . ASP A 1 109 ? 13.599 0.504 -4.584 1.00 0.41 109 ASP A C 13
ATOM 21957 O O . ASP A 1 109 ? 13.102 1.570 -4.951 1.00 0.44 109 ASP A O 13
ATOM 21966 N N . GLU A 1 110 ? 13.090 -0.680 -4.905 1.00 0.38 110 GLU A N 13
ATOM 21967 C CA . GLU A 1 110 ? 11.938 -0.797 -5.792 1.00 0.38 110 GLU A CA 13
ATOM 21968 C C . GLU A 1 110 ? 10.705 -0.160 -5.170 1.00 0.36 110 GLU A C 13
ATOM 21969 O O . GLU A 1 110 ? 9.973 0.577 -5.835 1.00 0.42 110 GLU A O 13
ATOM 21981 N N . ALA A 1 111 ? 10.486 -0.439 -3.891 1.00 0.33 111 ALA A N 13
ATOM 21982 C CA . ALA A 1 111 ? 9.346 0.107 -3.170 1.00 0.35 111 ALA A CA 13
ATOM 21983 C C . ALA A 1 111 ? 9.385 1.629 -3.178 1.00 0.34 111 ALA A C 13
ATOM 21984 O O . ALA A 1 111 ? 8.391 2.290 -3.482 1.00 0.41 111 ALA A O 13
ATOM 21991 N N . LYS A 1 112 ? 10.556 2.173 -2.872 1.00 0.32 112 LYS A N 13
ATOM 21992 C CA . LYS A 1 112 ? 10.744 3.617 -2.802 1.00 0.34 112 LYS A CA 13
ATOM 21993 C C . LYS A 1 112 ? 10.505 4.259 -4.159 1.00 0.37 112 LYS A C 13
ATOM 21994 O O . LYS A 1 112 ? 9.964 5.358 -4.245 1.00 0.42 112 LYS A O 13
ATOM 22013 N N . ARG A 1 113 ? 10.906 3.560 -5.213 1.00 0.38 113 ARG A N 13
ATOM 22014 C CA . ARG A 1 113 ? 10.726 4.046 -6.573 1.00 0.46 113 ARG A CA 13
ATOM 22015 C C . ARG A 1 113 ? 9.254 4.290 -6.888 1.00 0.43 113 ARG A C 13
ATOM 22016 O O . ARG A 1 113 ? 8.873 5.384 -7.303 1.00 0.50 113 ARG A O 13
ATOM 22037 N N . TRP A 1 114 ? 8.432 3.270 -6.683 1.00 0.39 114 TRP A N 13
ATOM 22038 C CA . TRP A 1 114 ? 7.020 3.359 -7.023 1.00 0.39 114 TRP A CA 13
ATOM 22039 C C . TRP A 1 114 ? 6.321 4.400 -6.161 1.00 0.40 114 TRP A C 13
ATOM 22040 O O . TRP A 1 114 ? 5.487 5.161 -6.646 1.00 0.46 114 TRP A O 13
ATOM 22061 N N . ILE A 1 115 ? 6.678 4.443 -4.886 1.00 0.38 115 ILE A N 13
ATOM 22062 C CA . ILE A 1 115 ? 6.130 5.447 -3.984 1.00 0.41 115 ILE A CA 13
ATOM 22063 C C . ILE A 1 115 ? 6.550 6.843 -4.439 1.00 0.47 115 ILE A C 13
ATOM 22064 O O . ILE A 1 115 ? 5.760 7.785 -4.403 1.00 0.55 115 ILE A O 13
ATOM 22080 N N . LYS A 1 116 ? 7.792 6.957 -4.899 1.00 0.50 116 LYS A N 13
ATOM 22081 C CA . LYS A 1 116 ? 8.319 8.222 -5.398 1.00 0.60 116 LYS A CA 13
ATOM 22082 C C . LYS A 1 116 ? 7.538 8.684 -6.621 1.00 0.57 116 LYS A C 13
ATOM 22083 O O . LYS A 1 116 ? 7.007 9.794 -6.648 1.00 0.69 116 LYS A O 13
ATOM 22102 N N . GLU A 1 117 ? 7.453 7.804 -7.614 1.00 0.53 117 GLU A N 13
ATOM 22103 C CA . GLU A 1 117 ? 6.808 8.118 -8.883 1.00 0.58 117 GLU A CA 13
ATOM 22104 C C . GLU A 1 117 ? 5.357 8.556 -8.700 1.00 0.57 117 GLU A C 13
ATOM 22105 O O . GLU A 1 117 ? 4.855 9.392 -9.451 1.00 0.66 117 GLU A O 13
ATOM 22117 N N . PHE A 1 118 ? 4.684 7.995 -7.709 1.00 0.56 118 PHE A N 13
ATOM 22118 C CA . PHE A 1 118 ? 3.279 8.299 -7.482 1.00 0.66 118 PHE A CA 13
ATOM 22119 C C . PHE A 1 118 ? 3.090 9.522 -6.586 1.00 0.73 118 PHE A C 13
ATOM 22120 O O . PHE A 1 118 ? 2.096 10.239 -6.712 1.00 0.88 118 PHE A O 13
ATOM 22137 N N . SER A 1 119 ? 4.040 9.772 -5.694 1.00 0.69 119 SER A N 13
ATOM 22138 C CA . SER A 1 119 ? 3.905 10.857 -4.727 1.00 0.80 119 SER A CA 13
ATOM 22139 C C . SER A 1 119 ? 4.207 12.216 -5.352 1.00 0.79 119 SER A C 13
ATOM 22140 O O . SER A 1 119 ? 3.671 13.241 -4.919 1.00 0.90 119 SER A O 13
ATOM 22148 N N . GLU A 1 120 ? 5.053 12.224 -6.375 1.00 0.81 120 GLU A N 13
ATOM 22149 C CA . GLU A 1 120 ? 5.437 13.465 -7.040 1.00 0.96 120 GLU A CA 13
ATOM 22150 C C . GLU A 1 120 ? 4.345 13.940 -7.996 1.00 1.17 120 GLU A C 13
ATOM 22151 O O . GLU A 1 120 ? 4.467 14.995 -8.618 1.00 1.50 120 GLU A O 13
ATOM 22163 N N . GLU A 1 121 ? 3.292 13.150 -8.120 1.00 1.22 121 GLU A N 13
ATOM 22164 C CA . GLU A 1 121 ? 2.170 13.507 -8.967 1.00 1.56 121 GLU A CA 13
ATOM 22165 C C . GLU A 1 121 ? 1.199 14.390 -8.195 1.00 2.02 121 GLU A C 13
ATOM 22166 O O . GLU A 1 121 ? 0.367 13.848 -7.440 1.00 2.60 121 GLU A O 13
ATOM 22179 N N . GLY A 1 22 ? -3.482 13.141 -3.900 1.00 1.16 22 GLY A N 14
ATOM 22180 C CA . GLY A 1 22 ? -4.192 12.092 -3.131 1.00 1.05 22 GLY A CA 14
ATOM 22181 C C . GLY A 1 22 ? -3.590 10.718 -3.338 1.00 0.87 22 GLY A C 14
ATOM 22182 O O . GLY A 1 22 ? -3.804 10.089 -4.378 1.00 0.89 22 GLY A O 14
ATOM 22185 N N . LEU A 1 23 ? -2.851 10.241 -2.344 1.00 0.75 23 LEU A N 14
ATOM 22186 C CA . LEU A 1 23 ? -2.201 8.940 -2.420 1.00 0.62 23 LEU A CA 14
ATOM 22187 C C . LEU A 1 23 ? -2.446 8.133 -1.152 1.00 0.51 23 LEU A C 14
ATOM 22188 O O . LEU A 1 23 ? -2.025 8.525 -0.063 1.00 0.59 23 LEU A O 14
ATOM 22204 N N . LEU A 1 24 ? -3.135 7.013 -1.299 1.00 0.40 24 LEU A N 14
ATOM 22205 C CA . LEU A 1 24 ? -3.324 6.087 -0.198 1.00 0.39 24 LEU A CA 14
ATOM 22206 C C . LEU A 1 24 ? -2.466 4.857 -0.444 1.00 0.38 24 LEU A C 14
ATOM 22207 O O . LEU A 1 24 ? -2.786 4.025 -1.294 1.00 0.50 24 LEU A O 14
ATOM 22223 N N . VAL A 1 25 ? -1.364 4.761 0.276 1.00 0.37 25 VAL A N 14
ATOM 22224 C CA . VAL A 1 25 ? -0.400 3.698 0.056 1.00 0.40 25 VAL A CA 14
ATOM 22225 C C . VAL A 1 25 ? -0.464 2.685 1.191 1.00 0.42 25 VAL A C 14
ATOM 22226 O O . VAL A 1 25 ? -0.694 3.044 2.339 1.00 0.56 25 VAL A O 14
ATOM 22239 N N . LEU A 1 26 ? -0.285 1.420 0.869 1.00 0.46 26 LEU A N 14
ATOM 22240 C CA . LEU A 1 26 ? -0.270 0.378 1.881 1.00 0.57 26 LEU A CA 14
ATOM 22241 C C . LEU A 1 26 ? 0.598 -0.782 1.421 1.00 0.51 26 LEU A C 14
ATOM 22242 O O . LEU A 1 26 ? 0.643 -1.107 0.234 1.00 0.58 26 LEU A O 14
ATOM 22258 N N . ILE A 1 27 ? 1.293 -1.394 2.363 1.00 0.50 27 ILE A N 14
ATOM 22259 C CA . ILE A 1 27 ? 2.239 -2.449 2.049 1.00 0.49 27 ILE A CA 14
ATOM 22260 C C . ILE A 1 27 ? 1.953 -3.693 2.869 1.00 0.51 27 ILE A C 14
ATOM 22261 O O . ILE A 1 27 ? 1.807 -3.620 4.090 1.00 0.72 27 ILE A O 14
ATOM 22277 N N . TRP A 1 28 ? 1.867 -4.829 2.199 1.00 0.45 28 TRP A N 14
ATOM 22278 C CA . TRP A 1 28 ? 1.840 -6.098 2.896 1.00 0.48 28 TRP A CA 14
ATOM 22279 C C . TRP A 1 28 ? 3.071 -6.901 2.502 1.00 0.48 28 TRP A C 14
ATOM 22280 O O . TRP A 1 28 ? 3.114 -7.541 1.449 1.00 0.49 28 TRP A O 14
ATOM 22301 N N . SER A 1 29 ? 4.090 -6.807 3.330 1.00 0.50 29 SER A N 14
ATOM 22302 C CA . SER A 1 29 ? 5.306 -7.578 3.162 1.00 0.54 29 SER A CA 14
ATOM 22303 C C . SER A 1 29 ? 5.839 -7.948 4.535 1.00 0.60 29 SER A C 14
ATOM 22304 O O . SER A 1 29 ? 5.472 -7.311 5.524 1.00 0.87 29 SER A O 14
ATOM 22312 N N . ASN A 1 30 ? 6.689 -8.955 4.621 1.00 0.65 30 ASN A N 14
ATOM 22313 C CA . ASN A 1 30 ? 7.357 -9.219 5.881 1.00 0.69 30 ASN A CA 14
ATOM 22314 C C . ASN A 1 30 ? 8.862 -9.175 5.672 1.00 0.68 30 ASN A C 14
ATOM 22315 O O . ASN A 1 30 ? 9.555 -10.194 5.700 1.00 0.75 30 ASN A O 14
ATOM 22326 N N . ASP A 1 31 ? 9.350 -7.966 5.453 1.00 0.63 31 ASP A N 14
ATOM 22327 C CA . ASP A 1 31 ? 10.773 -7.694 5.349 1.00 0.64 31 ASP A CA 14
ATOM 22328 C C . ASP A 1 31 ? 11.187 -6.750 6.473 1.00 0.65 31 ASP A C 14
ATOM 22329 O O . ASP A 1 31 ? 10.326 -6.201 7.160 1.00 0.78 31 ASP A O 14
ATOM 22338 N N . LYS A 1 32 ? 12.480 -6.555 6.669 1.00 0.69 32 LYS A N 14
ATOM 22339 C CA . LYS A 1 32 ? 12.949 -5.594 7.653 1.00 0.77 32 LYS A CA 14
ATOM 22340 C C . LYS A 1 32 ? 12.889 -4.170 7.096 1.00 0.71 32 LYS A C 14
ATOM 22341 O O . LYS A 1 32 ? 12.080 -3.347 7.536 1.00 0.77 32 LYS A O 14
ATOM 22360 N N . LYS A 1 33 ? 13.718 -3.894 6.098 1.00 0.71 33 LYS A N 14
ATOM 22361 C CA . LYS A 1 33 ? 13.911 -2.528 5.627 1.00 0.75 33 LYS A CA 14
ATOM 22362 C C . LYS A 1 33 ? 12.944 -2.140 4.516 1.00 0.64 33 LYS A C 14
ATOM 22363 O O . LYS A 1 33 ? 12.841 -0.961 4.179 1.00 0.63 33 LYS A O 14
ATOM 22382 N N . LEU A 1 34 ? 12.237 -3.111 3.946 1.00 0.62 34 LEU A N 14
ATOM 22383 C CA . LEU A 1 34 ? 11.278 -2.819 2.887 1.00 0.61 34 LEU A CA 14
ATOM 22384 C C . LEU A 1 34 ? 10.223 -1.856 3.416 1.00 0.54 34 LEU A C 14
ATOM 22385 O O . LEU A 1 34 ? 9.944 -0.827 2.806 1.00 0.61 34 LEU A O 14
ATOM 22401 N N . ILE A 1 35 ? 9.667 -2.187 4.570 1.00 0.48 35 ILE A N 14
ATOM 22402 C CA . ILE A 1 35 ? 8.656 -1.354 5.198 1.00 0.49 35 ILE A CA 14
ATOM 22403 C C . ILE A 1 35 ? 9.291 -0.087 5.764 1.00 0.48 35 ILE A C 14
ATOM 22404 O O . ILE A 1 35 ? 8.740 1.008 5.632 1.00 0.53 35 ILE A O 14
ATOM 22420 N N . GLU A 1 36 ? 10.465 -0.244 6.368 1.00 0.50 36 GLU A N 14
ATOM 22421 C CA . GLU A 1 36 ? 11.176 0.871 6.986 1.00 0.53 36 GLU A CA 14
ATOM 22422 C C . GLU A 1 36 ? 11.459 1.987 5.976 1.00 0.48 36 GLU A C 14
ATOM 22423 O O . GLU A 1 36 ? 11.016 3.123 6.158 1.00 0.51 36 GLU A O 14
ATOM 22435 N N . GLU A 1 37 ? 12.174 1.655 4.907 1.00 0.48 37 GLU A N 14
ATOM 22436 C CA . GLU A 1 37 ? 12.570 2.647 3.912 1.00 0.51 37 GLU A CA 14
ATOM 22437 C C . GLU A 1 37 ? 11.365 3.209 3.170 1.00 0.44 37 GLU A C 14
ATOM 22438 O O . GLU A 1 37 ? 11.332 4.393 2.831 1.00 0.48 37 GLU A O 14
ATOM 22450 N N . ALA A 1 38 ? 10.373 2.365 2.927 1.00 0.40 38 ALA A N 14
ATOM 22451 C CA . ALA A 1 38 ? 9.170 2.788 2.227 1.00 0.42 38 ALA A CA 14
ATOM 22452 C C . ALA A 1 38 ? 8.385 3.799 3.055 1.00 0.39 38 ALA A C 14
ATOM 22453 O O . ALA A 1 38 ? 7.927 4.820 2.538 1.00 0.42 38 ALA A O 14
ATOM 22460 N N . ARG A 1 39 ? 8.249 3.522 4.346 1.00 0.41 39 ARG A N 14
ATOM 22461 C CA . ARG A 1 39 ? 7.539 4.418 5.248 1.00 0.50 39 ARG A CA 14
ATOM 22462 C C . ARG A 1 39 ? 8.253 5.764 5.331 1.00 0.46 39 ARG A C 14
ATOM 22463 O O . ARG A 1 39 ? 7.614 6.809 5.429 1.00 0.52 39 ARG A O 14
ATOM 22484 N N . LYS A 1 40 ? 9.578 5.727 5.262 1.00 0.45 40 LYS A N 14
ATOM 22485 C CA . LYS A 1 40 ? 10.390 6.942 5.267 1.00 0.49 40 LYS A CA 14
ATOM 22486 C C . LYS A 1 40 ? 10.095 7.806 4.043 1.00 0.42 40 LYS A C 14
ATOM 22487 O O . LYS A 1 40 ? 10.041 9.037 4.133 1.00 0.47 40 LYS A O 14
ATOM 22506 N N . MET A 1 41 ? 9.909 7.158 2.902 1.00 0.39 41 MET A N 14
ATOM 22507 C CA . MET A 1 41 ? 9.604 7.860 1.660 1.00 0.41 41 MET A CA 14
ATOM 22508 C C . MET A 1 41 ? 8.192 8.426 1.696 1.00 0.42 41 MET A C 14
ATOM 22509 O O . MET A 1 41 ? 7.953 9.558 1.266 1.00 0.52 41 MET A O 14
ATOM 22523 N N . ALA A 1 42 ? 7.260 7.636 2.212 1.00 0.40 42 ALA A N 14
ATOM 22524 C CA . ALA A 1 42 ? 5.878 8.071 2.348 1.00 0.49 42 ALA A CA 14
ATOM 22525 C C . ALA A 1 42 ? 5.782 9.239 3.321 1.00 0.51 42 ALA A C 14
ATOM 22526 O O . ALA A 1 42 ? 5.084 10.219 3.067 1.00 0.59 42 ALA A O 14
ATOM 22533 N N . GLU A 1 43 ? 6.509 9.127 4.425 1.00 0.50 43 GLU A N 14
ATOM 22534 C CA . GLU A 1 43 ? 6.547 10.164 5.446 1.00 0.60 43 GLU A CA 14
ATOM 22535 C C . GLU A 1 43 ? 7.067 11.480 4.874 1.00 0.62 43 GLU A C 14
ATOM 22536 O O . GLU A 1 43 ? 6.579 12.556 5.222 1.00 0.73 43 GLU A O 14
ATOM 22548 N N . LYS A 1 44 ? 8.044 11.387 3.980 1.00 0.58 44 LYS A N 14
ATOM 22549 C CA . LYS A 1 44 ? 8.665 12.572 3.396 1.00 0.66 44 LYS A CA 14
ATOM 22550 C C . LYS A 1 44 ? 7.645 13.412 2.630 1.00 0.66 44 LYS A C 14
ATOM 22551 O O . LYS A 1 44 ? 7.672 14.643 2.683 1.00 0.70 44 LYS A O 14
ATOM 22570 N N . ALA A 1 45 ? 6.742 12.745 1.926 1.00 0.67 45 ALA A N 14
ATOM 22571 C CA . ALA A 1 45 ? 5.732 13.440 1.141 1.00 0.74 45 ALA A CA 14
ATOM 22572 C C . ALA A 1 45 ? 4.413 13.520 1.903 1.00 0.73 45 ALA A C 14
ATOM 22573 O O . ALA A 1 45 ? 3.388 13.935 1.355 1.00 0.81 45 ALA A O 14
ATOM 22580 N N . ASN A 1 46 ? 4.461 13.120 3.175 1.00 0.69 46 ASN A N 14
ATOM 22581 C CA . ASN A 1 46 ? 3.299 13.147 4.065 1.00 0.72 46 ASN A CA 14
ATOM 22582 C C . ASN A 1 46 ? 2.164 12.293 3.514 1.00 0.67 46 ASN A C 14
ATOM 22583 O O . ASN A 1 46 ? 0.998 12.677 3.570 1.00 0.84 46 ASN A O 14
ATOM 22594 N N . LEU A 1 47 ? 2.514 11.122 2.996 1.00 0.51 47 LEU A N 14
ATOM 22595 C CA . LEU A 1 47 ? 1.535 10.213 2.414 1.00 0.51 47 LEU A CA 14
ATOM 22596 C C . LEU A 1 47 ? 1.015 9.265 3.484 1.00 0.46 47 LEU A C 14
ATOM 22597 O O . LEU A 1 47 ? 1.675 9.045 4.499 1.00 0.56 47 LEU A O 14
ATOM 22613 N N . TYR A 1 48 ? -0.165 8.706 3.262 1.00 0.49 48 TYR A N 14
ATOM 22614 C CA . TYR A 1 48 ? -0.743 7.769 4.210 1.00 0.54 48 TYR A CA 14
ATOM 22615 C C . TYR A 1 48 ? -0.400 6.344 3.802 1.00 0.46 48 TYR A C 14
ATOM 22616 O O . TYR A 1 48 ? -0.999 5.797 2.878 1.00 0.58 48 TYR A O 14
ATOM 22634 N N . LEU A 1 49 ? 0.585 5.765 4.476 1.00 0.46 49 LEU A N 14
ATOM 22635 C CA . LEU A 1 49 ? 1.022 4.403 4.194 1.00 0.46 49 LEU A CA 14
ATOM 22636 C C . LEU A 1 49 ? 0.610 3.477 5.330 1.00 0.50 49 LEU A C 14
ATOM 22637 O O . LEU A 1 49 ? 0.985 3.684 6.484 1.00 0.61 49 LEU A O 14
ATOM 22653 N N . LEU A 1 50 ? -0.172 2.466 4.991 1.00 0.52 50 LEU A N 14
ATOM 22654 C CA . LEU A 1 50 ? -0.687 1.524 5.973 1.00 0.63 50 LEU A CA 14
ATOM 22655 C C . LEU A 1 50 ? 0.126 0.233 5.975 1.00 0.69 50 LEU A C 14
ATOM 22656 O O . LEU A 1 50 ? 0.445 -0.318 4.920 1.00 0.69 50 LEU A O 14
ATOM 22672 N N . THR A 1 51 ? 0.474 -0.232 7.163 1.00 0.85 51 THR A N 14
ATOM 22673 C CA . THR A 1 51 ? 1.135 -1.517 7.325 1.00 1.00 51 THR A CA 14
ATOM 22674 C C . THR A 1 51 ? 0.292 -2.405 8.238 1.00 1.38 51 THR A C 14
ATOM 22675 O O . THR A 1 51 ? 0.342 -2.281 9.464 1.00 2.04 51 THR A O 14
ATOM 22686 N N . LEU A 1 52 ? -0.478 -3.304 7.641 1.00 1.17 52 LEU A N 14
ATOM 22687 C CA . LEU A 1 52 ? -1.478 -4.066 8.389 1.00 1.66 52 LEU A CA 14
ATOM 22688 C C . LEU A 1 52 ? -1.946 -5.292 7.609 1.00 1.10 52 LEU A C 14
ATOM 22689 O O . LEU A 1 52 ? -1.386 -5.613 6.562 1.00 1.25 52 LEU A O 14
ATOM 22705 N N . GLU A 1 53 ? -2.963 -5.970 8.134 1.00 1.35 53 GLU A N 14
ATOM 22706 C CA . GLU A 1 53 ? -3.545 -7.127 7.467 1.00 1.60 53 GLU A CA 14
ATOM 22707 C C . GLU A 1 53 ? -4.795 -6.722 6.690 1.00 1.84 53 GLU A C 14
ATOM 22708 O O . GLU A 1 53 ? -4.783 -6.663 5.465 1.00 2.34 53 GLU A O 14
ATOM 22720 N N . THR A 1 54 ? -5.868 -6.431 7.418 1.00 1.76 54 THR A N 14
ATOM 22721 C CA . THR A 1 54 ? -7.135 -6.063 6.804 1.00 1.96 54 THR A CA 14
ATOM 22722 C C . THR A 1 54 ? -7.232 -4.554 6.601 1.00 1.44 54 THR A C 14
ATOM 22723 O O . THR A 1 54 ? -7.029 -3.771 7.533 1.00 1.41 54 THR A O 14
ATOM 22734 N N . ASP A 1 55 ? -7.561 -4.155 5.382 1.00 1.58 55 ASP A N 14
ATOM 22735 C CA . ASP A 1 55 ? -7.479 -2.751 4.977 1.00 1.57 55 ASP A CA 14
ATOM 22736 C C . ASP A 1 55 ? -8.731 -1.981 5.384 1.00 1.40 55 ASP A C 14
ATOM 22737 O O . ASP A 1 55 ? -8.684 -0.769 5.604 1.00 1.25 55 ASP A O 14
ATOM 22746 N N . ASP A 1 56 ? -9.838 -2.701 5.507 1.00 1.62 56 ASP A N 14
ATOM 22747 C CA . ASP A 1 56 ? -11.153 -2.092 5.696 1.00 1.72 56 ASP A CA 14
ATOM 22748 C C . ASP A 1 56 ? -11.243 -1.240 6.958 1.00 1.47 56 ASP A C 14
ATOM 22749 O O . ASP A 1 56 ? -12.062 -0.330 7.028 1.00 1.48 56 ASP A O 14
ATOM 22758 N N . LYS A 1 57 ? -10.406 -1.516 7.945 1.00 1.39 57 LYS A N 14
ATOM 22759 C CA . LYS A 1 57 ? -10.471 -0.788 9.207 1.00 1.42 57 LYS A CA 14
ATOM 22760 C C . LYS A 1 57 ? -9.868 0.612 9.081 1.00 1.20 57 LYS A C 14
ATOM 22761 O O . LYS A 1 57 ? -10.580 1.623 9.125 1.00 1.27 57 LYS A O 14
ATOM 22780 N N . LYS A 1 58 ? -8.557 0.671 8.902 1.00 1.07 58 LYS A N 14
ATOM 22781 C CA . LYS A 1 58 ? -7.850 1.943 8.933 1.00 1.04 58 LYS A CA 14
ATOM 22782 C C . LYS A 1 58 ? -8.128 2.769 7.684 1.00 0.88 58 LYS A C 14
ATOM 22783 O O . LYS A 1 58 ? -8.182 3.996 7.750 1.00 0.87 58 LYS A O 14
ATOM 22802 N N . ILE A 1 59 ? -8.329 2.103 6.551 1.00 0.83 59 ILE A N 14
ATOM 22803 C CA . ILE A 1 59 ? -8.633 2.811 5.315 1.00 0.80 59 ILE A CA 14
ATOM 22804 C C . ILE A 1 59 ? -9.990 3.505 5.415 1.00 0.74 59 ILE A C 14
ATOM 22805 O O . ILE A 1 59 ? -10.167 4.585 4.865 1.00 0.78 59 ILE A O 14
ATOM 22821 N N . GLU A 1 60 ? -10.931 2.903 6.142 1.00 0.77 60 GLU A N 14
ATOM 22822 C CA . GLU A 1 60 ? -12.234 3.526 6.356 1.00 0.87 60 GLU A CA 14
ATOM 22823 C C . GLU A 1 60 ? -12.082 4.957 6.857 1.00 0.85 60 GLU A C 14
ATOM 22824 O O . GLU A 1 60 ? -12.666 5.887 6.296 1.00 0.94 60 GLU A O 14
ATOM 22836 N N . ASP A 1 61 ? -11.279 5.124 7.900 1.00 0.82 61 ASP A N 14
ATOM 22837 C CA . ASP A 1 61 ? -11.074 6.444 8.494 1.00 0.88 61 ASP A CA 14
ATOM 22838 C C . ASP A 1 61 ? -10.209 7.328 7.599 1.00 0.79 61 ASP A C 14
ATOM 22839 O O . ASP A 1 61 ? -10.560 8.477 7.315 1.00 0.83 61 ASP A O 14
ATOM 22848 N N . ILE A 1 62 ? -9.086 6.784 7.148 1.00 0.72 62 ILE A N 14
ATOM 22849 C CA . ILE A 1 62 ? -8.118 7.552 6.375 1.00 0.69 62 ILE A CA 14
ATOM 22850 C C . ILE A 1 62 ? -8.689 7.988 5.023 1.00 0.68 62 ILE A C 14
ATOM 22851 O O . ILE A 1 62 ? -8.586 9.154 4.653 1.00 0.73 62 ILE A O 14
ATOM 22867 N N . LEU A 1 63 ? -9.315 7.064 4.306 1.00 0.68 63 LEU A N 14
ATOM 22868 C CA . LEU A 1 63 ? -9.906 7.373 2.997 1.00 0.76 63 LEU A CA 14
ATOM 22869 C C . LEU A 1 63 ? -10.998 8.430 3.138 1.00 0.84 63 LEU A C 14
ATOM 22870 O O . LEU A 1 63 ? -11.152 9.296 2.275 1.00 0.94 63 LEU A O 14
ATOM 22886 N N . LYS A 1 64 ? -11.740 8.369 4.237 1.00 0.89 64 LYS A N 14
ATOM 22887 C CA . LYS A 1 64 ? -12.774 9.358 4.513 1.00 1.05 64 LYS A CA 14
ATOM 22888 C C . LYS A 1 64 ? -12.140 10.731 4.723 1.00 1.03 64 LYS A C 14
ATOM 22889 O O . LYS A 1 64 ? -12.771 11.765 4.512 1.00 1.13 64 LYS A O 14
ATOM 22908 N N . SER A 1 65 ? -10.876 10.726 5.122 1.00 0.97 65 SER A N 14
ATOM 22909 C CA . SER A 1 65 ? -10.144 11.956 5.373 1.00 1.06 65 SER A CA 14
ATOM 22910 C C . SER A 1 65 ? -9.552 12.517 4.079 1.00 1.03 65 SER A C 14
ATOM 22911 O O . SER A 1 65 ? -9.331 13.723 3.964 1.00 1.13 65 SER A O 14
ATOM 22919 N N . LEU A 1 66 ? -9.289 11.642 3.109 1.00 0.97 66 LEU A N 14
ATOM 22920 C CA . LEU A 1 66 ? -8.751 12.079 1.822 1.00 1.05 66 LEU A CA 14
ATOM 22921 C C . LEU A 1 66 ? -9.800 12.842 1.023 1.00 1.20 66 LEU A C 14
ATOM 22922 O O . LEU A 1 66 ? -9.508 13.892 0.453 1.00 1.55 66 LEU A O 14
ATOM 22938 N N . GLY A 1 67 ? -11.025 12.329 1.017 1.00 1.07 67 GLY A N 14
ATOM 22939 C CA . GLY A 1 67 ? -12.112 12.999 0.324 1.00 1.26 67 GLY A CA 14
ATOM 22940 C C . GLY A 1 67 ? -12.196 12.618 -1.146 1.00 1.22 67 GLY A C 14
ATOM 22941 O O . GLY A 1 67 ? -12.687 11.536 -1.473 1.00 1.28 67 GLY A O 14
ATOM 22945 N N . PRO A 1 68 ? -11.750 13.510 -2.053 1.00 1.24 68 PRO A N 14
ATOM 22946 C CA . PRO A 1 68 ? -11.699 13.249 -3.504 1.00 1.29 68 PRO A CA 14
ATOM 22947 C C . PRO A 1 68 ? -11.063 11.905 -3.861 1.00 1.15 68 PRO A C 14
ATOM 22948 O O . PRO A 1 68 ? -10.305 11.337 -3.073 1.00 0.99 68 PRO A O 14
ATOM 22959 N N . PRO A 1 69 ? -11.388 11.383 -5.065 1.00 1.30 69 PRO A N 14
ATOM 22960 C CA . PRO A 1 69 ? -10.810 10.141 -5.594 1.00 1.26 69 PRO A CA 14
ATOM 22961 C C . PRO A 1 69 ? -9.303 10.065 -5.379 1.00 1.05 69 PRO A C 14
ATOM 22962 O O . PRO A 1 69 ? -8.532 10.813 -5.983 1.00 1.17 69 PRO A O 14
ATOM 22973 N N . VAL A 1 70 ? -8.898 9.161 -4.508 1.00 0.85 70 VAL A N 14
ATOM 22974 C CA . VAL A 1 70 ? -7.502 9.010 -4.132 1.00 0.67 70 VAL A CA 14
ATOM 22975 C C . VAL A 1 70 ? -6.920 7.737 -4.751 1.00 0.60 70 VAL A C 14
ATOM 22976 O O . VAL A 1 70 ? -7.603 6.718 -4.851 1.00 0.66 70 VAL A O 14
ATOM 22989 N N . LYS A 1 71 ? -5.665 7.806 -5.179 1.00 0.55 71 LYS A N 14
ATOM 22990 C CA . LYS A 1 71 ? -5.009 6.662 -5.797 1.00 0.54 71 LYS A CA 14
ATOM 22991 C C . LYS A 1 71 ? -4.569 5.674 -4.729 1.00 0.43 71 LYS A C 14
ATOM 22992 O O . LYS A 1 71 ? -3.929 6.054 -3.748 1.00 0.41 71 LYS A O 14
ATOM 23011 N N . ILE A 1 72 ? -4.915 4.412 -4.920 1.00 0.45 72 ILE A N 14
ATOM 23012 C CA . ILE A 1 72 ? -4.596 3.382 -3.947 1.00 0.43 72 ILE A CA 14
ATOM 23013 C C . ILE A 1 72 ? -3.386 2.581 -4.416 1.00 0.41 72 ILE A C 14
ATOM 23014 O O . ILE A 1 72 ? -3.501 1.684 -5.257 1.00 0.50 72 ILE A O 14
ATOM 23030 N N . LEU A 1 73 ? -2.228 2.916 -3.875 1.00 0.37 73 LEU A N 14
ATOM 23031 C CA . LEU A 1 73 ? -0.988 2.258 -4.248 1.00 0.37 73 LEU A CA 14
ATOM 23032 C C . LEU A 1 73 ? -0.698 1.154 -3.238 1.00 0.37 73 LEU A C 14
ATOM 23033 O O . LEU A 1 73 ? -0.362 1.432 -2.086 1.00 0.46 73 LEU A O 14
ATOM 23049 N N . VAL A 1 74 ? -0.834 -0.092 -3.657 1.00 0.40 74 VAL A N 14
ATOM 23050 C CA . VAL A 1 74 ? -0.596 -1.201 -2.746 1.00 0.40 74 VAL A CA 14
ATOM 23051 C C . VAL A 1 74 ? 0.633 -2.000 -3.171 1.00 0.39 74 VAL A C 14
ATOM 23052 O O . VAL A 1 74 ? 0.863 -2.240 -4.359 1.00 0.47 74 VAL A O 14
ATOM 23065 N N . LEU A 1 75 ? 1.433 -2.388 -2.194 1.00 0.38 75 LEU A N 14
ATOM 23066 C CA . LEU A 1 75 ? 2.625 -3.180 -2.451 1.00 0.38 75 LEU A CA 14
ATOM 23067 C C . LEU A 1 75 ? 2.502 -4.507 -1.728 1.00 0.35 75 LEU A C 14
ATOM 23068 O O . LEU A 1 75 ? 2.083 -4.558 -0.569 1.00 0.43 75 LEU A O 14
ATOM 23084 N N . LEU A 1 76 ? 2.854 -5.576 -2.411 1.00 0.34 76 LEU A N 14
ATOM 23085 C CA . LEU A 1 76 ? 2.699 -6.908 -1.861 1.00 0.42 76 LEU A CA 14
ATOM 23086 C C . LEU A 1 76 ? 3.983 -7.705 -2.032 1.00 0.41 76 LEU A C 14
ATOM 23087 O O . LEU A 1 76 ? 4.673 -7.564 -3.034 1.00 0.48 76 LEU A O 14
ATOM 23103 N N . GLU A 1 77 ? 4.313 -8.515 -1.045 1.00 0.46 77 GLU A N 14
ATOM 23104 C CA . GLU A 1 77 ? 5.443 -9.423 -1.156 1.00 0.49 77 GLU A CA 14
ATOM 23105 C C . GLU A 1 77 ? 4.944 -10.795 -1.587 1.00 0.49 77 GLU A C 14
ATOM 23106 O O . GLU A 1 77 ? 4.028 -11.347 -0.971 1.00 0.59 77 GLU A O 14
ATOM 23118 N N . ASP A 1 78 ? 5.529 -11.343 -2.644 1.00 0.54 78 ASP A N 14
ATOM 23119 C CA . ASP A 1 78 ? 5.084 -12.630 -3.164 1.00 0.61 78 ASP A CA 14
ATOM 23120 C C . ASP A 1 78 ? 5.528 -13.763 -2.245 1.00 0.63 78 ASP A C 14
ATOM 23121 O O . ASP A 1 78 ? 6.600 -14.342 -2.412 1.00 0.72 78 ASP A O 14
ATOM 23130 N N . THR A 1 79 ? 4.708 -14.036 -1.247 1.00 0.61 79 THR A N 14
ATOM 23131 C CA . THR A 1 79 ? 4.876 -15.201 -0.405 1.00 0.72 79 THR A CA 14
ATOM 23132 C C . THR A 1 79 ? 3.709 -16.157 -0.654 1.00 0.78 79 THR A C 14
ATOM 23133 O O . THR A 1 79 ? 2.889 -15.898 -1.535 1.00 0.84 79 THR A O 14
ATOM 23144 N N . LYS A 1 80 ? 3.606 -17.239 0.100 1.00 0.84 80 LYS A N 14
ATOM 23145 C CA . LYS A 1 80 ? 2.443 -18.112 -0.015 1.00 0.92 80 LYS A CA 14
ATOM 23146 C C . LYS A 1 80 ? 1.211 -17.385 0.508 1.00 0.88 80 LYS A C 14
ATOM 23147 O O . LYS A 1 80 ? 0.103 -17.542 -0.011 1.00 0.90 80 LYS A O 14
ATOM 23166 N N . ASP A 1 81 ? 1.431 -16.561 1.524 1.00 0.90 81 ASP A N 14
ATOM 23167 C CA . ASP A 1 81 ? 0.385 -15.717 2.096 1.00 0.93 81 ASP A CA 14
ATOM 23168 C C . ASP A 1 81 ? -0.145 -14.720 1.072 1.00 0.83 81 ASP A C 14
ATOM 23169 O O . ASP A 1 81 ? -1.273 -14.247 1.185 1.00 0.82 81 ASP A O 14
ATOM 23178 N N . ALA A 1 82 ? 0.674 -14.402 0.076 1.00 0.82 82 ALA A N 14
ATOM 23179 C CA . ALA A 1 82 ? 0.304 -13.424 -0.942 1.00 0.82 82 ALA A CA 14
ATOM 23180 C C . ALA A 1 82 ? -0.908 -13.882 -1.746 1.00 0.82 82 ALA A C 14
ATOM 23181 O O . ALA A 1 82 ? -1.586 -13.070 -2.373 1.00 0.84 82 ALA A O 14
ATOM 23188 N N . ASP A 1 83 ? -1.178 -15.184 -1.729 1.00 0.91 83 ASP A N 14
ATOM 23189 C CA . ASP A 1 83 ? -2.320 -15.726 -2.461 1.00 1.03 83 ASP A CA 14
ATOM 23190 C C . ASP A 1 83 ? -3.633 -15.397 -1.749 1.00 0.98 83 ASP A C 14
ATOM 23191 O O . ASP A 1 83 ? -4.617 -15.034 -2.389 1.00 1.03 83 ASP A O 14
ATOM 23200 N N . LYS A 1 84 ? -3.635 -15.488 -0.420 1.00 0.96 84 LYS A N 14
ATOM 23201 C CA . LYS A 1 84 ? -4.843 -15.216 0.352 1.00 1.04 84 LYS A CA 14
ATOM 23202 C C . LYS A 1 84 ? -5.065 -13.720 0.521 1.00 0.94 84 LYS A C 14
ATOM 23203 O O . LYS A 1 84 ? -6.170 -13.227 0.303 1.00 1.04 84 LYS A O 14
ATOM 23222 N N . VAL A 1 85 ? -4.011 -12.996 0.887 1.00 0.80 85 VAL A N 14
ATOM 23223 C CA . VAL A 1 85 ? -4.137 -11.575 1.184 1.00 0.77 85 VAL A CA 14
ATOM 23224 C C . VAL A 1 85 ? -4.559 -10.784 -0.058 1.00 0.68 85 VAL A C 14
ATOM 23225 O O . VAL A 1 85 ? -5.334 -9.836 0.047 1.00 0.75 85 VAL A O 14
ATOM 23238 N N . LYS A 1 86 ? -4.079 -11.194 -1.232 1.00 0.60 86 LYS A N 14
ATOM 23239 C CA . LYS A 1 86 ? -4.493 -10.557 -2.477 1.00 0.59 86 LYS A CA 14
ATOM 23240 C C . LYS A 1 86 ? -5.997 -10.702 -2.660 1.00 0.69 86 LYS A C 14
ATOM 23241 O O . LYS A 1 86 ? -6.691 -9.725 -2.915 1.00 0.78 86 LYS A O 14
ATOM 23260 N N . LYS A 1 87 ? -6.491 -11.924 -2.498 1.00 0.75 87 LYS A N 14
ATOM 23261 C CA . LYS A 1 87 ? -7.913 -12.202 -2.641 1.00 0.89 87 LYS A CA 14
ATOM 23262 C C . LYS A 1 87 ? -8.728 -11.425 -1.614 1.00 0.88 87 LYS A C 14
ATOM 23263 O O . LYS A 1 87 ? -9.682 -10.731 -1.962 1.00 0.93 87 LYS A O 14
ATOM 23282 N N . GLU A 1 88 ? -8.325 -11.525 -0.354 1.00 0.90 88 GLU A N 14
ATOM 23283 C CA . GLU A 1 88 ? -9.089 -10.955 0.744 1.00 0.98 88 GLU A CA 14
ATOM 23284 C C . GLU A 1 88 ? -9.174 -9.439 0.632 1.00 0.96 88 GLU A C 14
ATOM 23285 O O . GLU A 1 88 ? -10.256 -8.861 0.751 1.00 1.02 88 GLU A O 14
ATOM 23297 N N . ILE A 1 89 ? -8.039 -8.806 0.382 1.00 0.91 89 ILE A N 14
ATOM 23298 C CA . ILE A 1 89 ? -7.976 -7.353 0.286 1.00 0.93 89 ILE A CA 14
ATOM 23299 C C . ILE A 1 89 ? -8.648 -6.857 -0.991 1.00 0.87 89 ILE A C 14
ATOM 23300 O O . ILE A 1 89 ? -9.295 -5.811 -0.994 1.00 0.91 89 ILE A O 14
ATOM 23316 N N . GLU A 1 90 ? -8.528 -7.628 -2.063 1.00 0.81 90 GLU A N 14
ATOM 23317 C CA . GLU A 1 90 ? -9.108 -7.230 -3.349 1.00 0.79 90 GLU A CA 14
ATOM 23318 C C . GLU A 1 90 ? -10.631 -7.214 -3.256 1.00 0.79 90 GLU A C 14
ATOM 23319 O O . GLU A 1 90 ? -11.284 -6.310 -3.778 1.00 0.79 90 GLU A O 14
ATOM 23331 N N . LYS A 1 91 ? -11.191 -8.205 -2.568 1.00 0.85 91 LYS A N 14
ATOM 23332 C CA . LYS A 1 91 ? -12.633 -8.265 -2.356 1.00 0.93 91 LYS A CA 14
ATOM 23333 C C . LYS A 1 91 ? -13.091 -7.097 -1.489 1.00 0.96 91 LYS A C 14
ATOM 23334 O O . LYS A 1 91 ? -14.140 -6.498 -1.738 1.00 0.97 91 LYS A O 14
ATOM 23353 N N . LYS A 1 92 ? -12.289 -6.779 -0.480 1.00 1.03 92 LYS A N 14
ATOM 23354 C CA . LYS A 1 92 ? -12.589 -5.685 0.436 1.00 1.17 92 LYS A CA 14
ATOM 23355 C C . LYS A 1 92 ? -12.506 -4.339 -0.269 1.00 1.08 92 LYS A C 14
ATOM 23356 O O . LYS A 1 92 ? -13.378 -3.484 -0.101 1.00 1.15 92 LYS A O 14
ATOM 23375 N N . ALA A 1 93 ? -11.454 -4.145 -1.047 1.00 0.98 93 ALA A N 14
ATOM 23376 C CA . ALA A 1 93 ? -11.275 -2.908 -1.787 1.00 0.99 93 ALA A CA 14
ATOM 23377 C C . ALA A 1 93 ? -12.376 -2.745 -2.826 1.00 0.90 93 ALA A C 14
ATOM 23378 O O . ALA A 1 93 ? -12.910 -1.653 -3.017 1.00 0.98 93 ALA A O 14
ATOM 23385 N N . ARG A 1 94 ? -12.715 -3.846 -3.482 1.00 0.82 94 ARG A N 14
ATOM 23386 C CA . ARG A 1 94 ? -13.795 -3.870 -4.464 1.00 0.85 94 ARG A CA 14
ATOM 23387 C C . ARG A 1 94 ? -15.112 -3.449 -3.819 1.00 0.86 94 ARG A C 14
ATOM 23388 O O . ARG A 1 94 ? -15.856 -2.639 -4.372 1.00 0.92 94 ARG A O 14
ATOM 23409 N N . LYS A 1 95 ? -15.375 -3.987 -2.631 1.00 0.90 95 LYS A N 14
ATOM 23410 C CA . LYS A 1 95 ? -16.604 -3.689 -1.904 1.00 1.02 95 LYS A CA 14
ATOM 23411 C C . LYS A 1 95 ? -16.661 -2.204 -1.547 1.00 1.02 95 LYS A C 14
ATOM 23412 O O . LYS A 1 95 ? -17.720 -1.582 -1.612 1.00 1.15 95 LYS A O 14
ATOM 23431 N N . LYS A 1 96 ? -15.514 -1.635 -1.196 1.00 0.97 96 LYS A N 14
ATOM 23432 C CA . LYS A 1 96 ? -15.454 -0.230 -0.808 1.00 1.03 96 LYS A CA 14
ATOM 23433 C C . LYS A 1 96 ? -15.251 0.674 -2.024 1.00 0.96 96 LYS A C 14
ATOM 23434 O O . LYS A 1 96 ? -14.979 1.866 -1.882 1.00 1.07 96 LYS A O 14
ATOM 23453 N N . ASN A 1 97 ? -15.384 0.087 -3.215 1.00 0.86 97 ASN A N 14
ATOM 23454 C CA . ASN A 1 97 ? -15.305 0.821 -4.482 1.00 0.86 97 ASN A CA 14
ATOM 23455 C C . ASN A 1 97 ? -13.955 1.507 -4.653 1.00 0.87 97 ASN A C 14
ATOM 23456 O O . ASN A 1 97 ? -13.879 2.655 -5.096 1.00 1.04 97 ASN A O 14
ATOM 23467 N N . LEU A 1 98 ? -12.890 0.800 -4.315 1.00 0.78 98 LEU A N 14
ATOM 23468 C CA . LEU A 1 98 ? -11.545 1.344 -4.436 1.00 0.84 98 LEU A CA 14
ATOM 23469 C C . LEU A 1 98 ? -10.743 0.568 -5.472 1.00 0.71 98 LEU A C 14
ATOM 23470 O O . LEU A 1 98 ? -10.547 -0.640 -5.329 1.00 0.65 98 LEU A O 14
ATOM 23486 N N . PRO A 1 99 ? -10.288 1.237 -6.541 1.00 0.83 99 PRO A N 14
ATOM 23487 C CA . PRO A 1 99 ? -9.385 0.616 -7.499 1.00 0.85 99 PRO A CA 14
ATOM 23488 C C . PRO A 1 99 ? -7.982 0.501 -6.918 1.00 0.70 99 PRO A C 14
ATOM 23489 O O . PRO A 1 99 ? -7.353 1.507 -6.588 1.00 0.77 99 PRO A O 14
ATOM 23500 N N . VAL A 1 100 ? -7.495 -0.721 -6.790 1.00 0.58 100 VAL A N 14
ATOM 23501 C CA . VAL A 1 100 ? -6.205 -0.952 -6.160 1.00 0.47 100 VAL A CA 14
ATOM 23502 C C . VAL A 1 100 ? -5.148 -1.345 -7.178 1.00 0.42 100 VAL A C 14
ATOM 23503 O O . VAL A 1 100 ? -5.391 -2.165 -8.066 1.00 0.50 100 VAL A O 14
ATOM 23516 N N . ARG A 1 101 ? -3.978 -0.743 -7.049 1.00 0.43 101 ARG A N 14
ATOM 23517 C CA . ARG A 1 101 ? -2.859 -1.063 -7.913 1.00 0.43 101 ARG A CA 14
ATOM 23518 C C . ARG A 1 101 ? -1.878 -1.949 -7.156 1.00 0.40 101 ARG A C 14
ATOM 23519 O O . ARG A 1 101 ? -1.040 -1.459 -6.400 1.00 0.39 101 ARG A O 14
ATOM 23540 N N . ILE A 1 102 ? -2.002 -3.256 -7.356 1.00 0.43 102 ILE A N 14
ATOM 23541 C CA . ILE A 1 102 ? -1.155 -4.227 -6.676 1.00 0.43 102 ILE A CA 14
ATOM 23542 C C . ILE A 1 102 ? 0.136 -4.464 -7.438 1.00 0.45 102 ILE A C 14
ATOM 23543 O O . ILE A 1 102 ? 0.117 -4.826 -8.616 1.00 0.56 102 ILE A O 14
ATOM 23559 N N . ARG A 1 103 ? 1.254 -4.243 -6.771 1.00 0.41 103 ARG A N 14
ATOM 23560 C CA . ARG A 1 103 ? 2.552 -4.596 -7.322 1.00 0.50 103 ARG A CA 14
ATOM 23561 C C . ARG A 1 103 ? 3.313 -5.463 -6.331 1.00 0.43 103 ARG A C 14
ATOM 23562 O O . ARG A 1 103 ? 3.517 -5.071 -5.182 1.00 0.53 103 ARG A O 14
ATOM 23583 N N . LYS A 1 104 ? 3.708 -6.651 -6.766 1.00 0.38 104 LYS A N 14
ATOM 23584 C CA . LYS A 1 104 ? 4.436 -7.567 -5.901 1.00 0.39 104 LYS A CA 14
ATOM 23585 C C . LYS A 1 104 ? 5.933 -7.313 -6.002 1.00 0.37 104 LYS A C 14
ATOM 23586 O O . LYS A 1 104 ? 6.557 -7.583 -7.030 1.00 0.46 104 LYS A O 14
ATOM 23605 N N . VAL A 1 105 ? 6.496 -6.785 -4.927 1.00 0.35 105 VAL A N 14
ATOM 23606 C CA . VAL A 1 105 ? 7.898 -6.403 -4.890 1.00 0.39 105 VAL A CA 14
ATOM 23607 C C . VAL A 1 105 ? 8.530 -6.814 -3.568 1.00 0.46 105 VAL A C 14
ATOM 23608 O O . VAL A 1 105 ? 7.866 -6.850 -2.533 1.00 0.52 105 VAL A O 14
ATOM 23621 N N . THR A 1 106 ? 9.802 -7.161 -3.606 1.00 0.52 106 THR A N 14
ATOM 23622 C CA . THR A 1 106 ? 10.573 -7.294 -2.389 1.00 0.61 106 THR A CA 14
ATOM 23623 C C . THR A 1 106 ? 11.947 -6.681 -2.601 1.00 0.58 106 THR A C 14
ATOM 23624 O O . THR A 1 106 ? 12.877 -7.346 -3.063 1.00 0.67 106 THR A O 14
ATOM 23635 N N . SER A 1 107 ? 12.056 -5.408 -2.242 1.00 0.50 107 SER A N 14
ATOM 23636 C CA . SER A 1 107 ? 13.270 -4.633 -2.449 1.00 0.51 107 SER A CA 14
ATOM 23637 C C . SER A 1 107 ? 13.050 -3.194 -1.986 1.00 0.45 107 SER A C 14
ATOM 23638 O O . SER A 1 107 ? 12.211 -2.481 -2.539 1.00 0.44 107 SER A O 14
ATOM 23646 N N . PRO A 1 108 ? 13.778 -2.758 -0.947 1.00 0.47 108 PRO A N 14
ATOM 23647 C CA . PRO A 1 108 ? 13.695 -1.382 -0.444 1.00 0.49 108 PRO A CA 14
ATOM 23648 C C . PRO A 1 108 ? 13.925 -0.337 -1.532 1.00 0.43 108 PRO A C 14
ATOM 23649 O O . PRO A 1 108 ? 13.298 0.717 -1.518 1.00 0.47 108 PRO A O 14
ATOM 23660 N N . ASP A 1 109 ? 14.807 -0.638 -2.483 1.00 0.46 109 ASP A N 14
ATOM 23661 C CA . ASP A 1 109 ? 15.102 0.297 -3.571 1.00 0.50 109 ASP A CA 14
ATOM 23662 C C . ASP A 1 109 ? 13.866 0.548 -4.426 1.00 0.41 109 ASP A C 14
ATOM 23663 O O . ASP A 1 109 ? 13.496 1.698 -4.673 1.00 0.44 109 ASP A O 14
ATOM 23672 N N . GLU A 1 110 ? 13.217 -0.527 -4.857 1.00 0.38 110 GLU A N 14
ATOM 23673 C CA . GLU A 1 110 ? 12.041 -0.410 -5.708 1.00 0.38 110 GLU A CA 14
ATOM 23674 C C . GLU A 1 110 ? 10.855 0.134 -4.919 1.00 0.36 110 GLU A C 14
ATOM 23675 O O . GLU A 1 110 ? 10.057 0.906 -5.446 1.00 0.42 110 GLU A O 14
ATOM 23687 N N . ALA A 1 111 ? 10.756 -0.260 -3.652 1.00 0.33 111 ALA A N 14
ATOM 23688 C CA . ALA A 1 111 ? 9.691 0.221 -2.777 1.00 0.35 111 ALA A CA 14
ATOM 23689 C C . ALA A 1 111 ? 9.736 1.741 -2.653 1.00 0.34 111 ALA A C 14
ATOM 23690 O O . ALA A 1 111 ? 8.711 2.414 -2.754 1.00 0.41 111 ALA A O 14
ATOM 23697 N N . LYS A 1 112 ? 10.937 2.274 -2.446 1.00 0.32 112 LYS A N 14
ATOM 23698 C CA . LYS A 1 112 ? 11.138 3.716 -2.371 1.00 0.34 112 LYS A CA 14
ATOM 23699 C C . LYS A 1 112 ? 10.807 4.370 -3.705 1.00 0.37 112 LYS A C 14
ATOM 23700 O O . LYS A 1 112 ? 10.216 5.453 -3.755 1.00 0.42 112 LYS A O 14
ATOM 23719 N N . ARG A 1 113 ? 11.192 3.692 -4.779 1.00 0.38 113 ARG A N 14
ATOM 23720 C CA . ARG A 1 113 ? 11.018 4.204 -6.130 1.00 0.46 113 ARG A CA 14
ATOM 23721 C C . ARG A 1 113 ? 9.549 4.440 -6.453 1.00 0.43 113 ARG A C 14
ATOM 23722 O O . ARG A 1 113 ? 9.163 5.551 -6.813 1.00 0.50 113 ARG A O 14
ATOM 23743 N N . TRP A 1 114 ? 8.734 3.399 -6.308 1.00 0.39 114 TRP A N 14
ATOM 23744 C CA . TRP A 1 114 ? 7.317 3.490 -6.646 1.00 0.39 114 TRP A CA 14
ATOM 23745 C C . TRP A 1 114 ? 6.641 4.626 -5.881 1.00 0.40 114 TRP A C 14
ATOM 23746 O O . TRP A 1 114 ? 5.810 5.348 -6.428 1.00 0.46 114 TRP A O 14
ATOM 23767 N N . ILE A 1 115 ? 7.028 4.801 -4.627 1.00 0.38 115 ILE A N 14
ATOM 23768 C CA . ILE A 1 115 ? 6.422 5.819 -3.779 1.00 0.41 115 ILE A CA 14
ATOM 23769 C C . ILE A 1 115 ? 6.786 7.229 -4.247 1.00 0.47 115 ILE A C 14
ATOM 23770 O O . ILE A 1 115 ? 5.916 8.100 -4.346 1.00 0.55 115 ILE A O 14
ATOM 23786 N N . LYS A 1 116 ? 8.058 7.457 -4.552 1.00 0.50 116 LYS A N 14
ATOM 23787 C CA . LYS A 1 116 ? 8.494 8.783 -4.974 1.00 0.60 116 LYS A CA 14
ATOM 23788 C C . LYS A 1 116 ? 7.964 9.115 -6.370 1.00 0.57 116 LYS A C 14
ATOM 23789 O O . LYS A 1 116 ? 7.728 10.279 -6.687 1.00 0.69 116 LYS A O 14
ATOM 23808 N N . GLU A 1 117 ? 7.739 8.089 -7.186 1.00 0.53 117 GLU A N 14
ATOM 23809 C CA . GLU A 1 117 ? 7.237 8.295 -8.540 1.00 0.58 117 GLU A CA 14
ATOM 23810 C C . GLU A 1 117 ? 5.768 8.715 -8.541 1.00 0.57 117 GLU A C 14
ATOM 23811 O O . GLU A 1 117 ? 5.319 9.398 -9.457 1.00 0.66 117 GLU A O 14
ATOM 23823 N N . PHE A 1 118 ? 5.017 8.311 -7.526 1.00 0.56 118 PHE A N 14
ATOM 23824 C CA . PHE A 1 118 ? 3.611 8.680 -7.443 1.00 0.66 118 PHE A CA 14
ATOM 23825 C C . PHE A 1 118 ? 3.436 10.038 -6.786 1.00 0.73 118 PHE A C 14
ATOM 23826 O O . PHE A 1 118 ? 2.478 10.755 -7.069 1.00 0.88 118 PHE A O 14
ATOM 23843 N N . SER A 1 119 ? 4.369 10.397 -5.919 1.00 0.69 119 SER A N 14
ATOM 23844 C CA . SER A 1 119 ? 4.259 11.634 -5.163 1.00 0.80 119 SER A CA 14
ATOM 23845 C C . SER A 1 119 ? 4.669 12.844 -6.001 1.00 0.79 119 SER A C 14
ATOM 23846 O O . SER A 1 119 ? 4.327 13.978 -5.669 1.00 0.90 119 SER A O 14
ATOM 23854 N N . GLU A 1 120 ? 5.383 12.604 -7.096 1.00 0.81 120 GLU A N 14
ATOM 23855 C CA . GLU A 1 120 ? 5.776 13.687 -7.993 1.00 0.96 120 GLU A CA 14
ATOM 23856 C C . GLU A 1 120 ? 4.642 14.022 -8.960 1.00 1.17 120 GLU A C 14
ATOM 23857 O O . GLU A 1 120 ? 4.714 15.000 -9.702 1.00 1.50 120 GLU A O 14
ATOM 23869 N N . GLU A 1 121 ? 3.600 13.204 -8.948 1.00 1.22 121 GLU A N 14
ATOM 23870 C CA . GLU A 1 121 ? 2.423 13.457 -9.760 1.00 1.56 121 GLU A CA 14
ATOM 23871 C C . GLU A 1 121 ? 1.363 14.160 -8.922 1.00 2.02 121 GLU A C 14
ATOM 23872 O O . GLU A 1 121 ? 0.537 13.468 -8.296 1.00 2.60 121 GLU A O 14
ATOM 23885 N N . GLY A 1 22 ? -4.951 13.009 -3.972 1.00 1.16 22 GLY A N 15
ATOM 23886 C CA . GLY A 1 22 ? -4.532 12.292 -2.746 1.00 1.05 22 GLY A CA 15
ATOM 23887 C C . GLY A 1 22 ? -4.134 10.866 -3.047 1.00 0.87 22 GLY A C 15
ATOM 23888 O O . GLY A 1 22 ? -4.661 10.254 -3.979 1.00 0.89 22 GLY A O 15
ATOM 23891 N N . LEU A 1 23 ? -3.207 10.332 -2.268 1.00 0.75 23 LEU A N 15
ATOM 23892 C CA . LEU A 1 23 ? -2.743 8.967 -2.464 1.00 0.62 23 LEU A CA 15
ATOM 23893 C C . LEU A 1 23 ? -2.663 8.223 -1.141 1.00 0.51 23 LEU A C 15
ATOM 23894 O O . LEU A 1 23 ? -2.455 8.825 -0.086 1.00 0.59 23 LEU A O 15
ATOM 23910 N N . LEU A 1 24 ? -2.833 6.917 -1.211 1.00 0.40 24 LEU A N 15
ATOM 23911 C CA . LEU A 1 24 ? -2.683 6.051 -0.055 1.00 0.39 24 LEU A CA 15
ATOM 23912 C C . LEU A 1 24 ? -1.830 4.859 -0.449 1.00 0.38 24 LEU A C 15
ATOM 23913 O O . LEU A 1 24 ? -1.971 4.338 -1.553 1.00 0.50 24 LEU A O 15
ATOM 23929 N N . VAL A 1 25 ? -0.932 4.441 0.425 1.00 0.37 25 VAL A N 15
ATOM 23930 C CA . VAL A 1 25 ? -0.051 3.331 0.112 1.00 0.40 25 VAL A CA 15
ATOM 23931 C C . VAL A 1 25 ? -0.201 2.219 1.146 1.00 0.42 25 VAL A C 15
ATOM 23932 O O . VAL A 1 25 ? 0.005 2.432 2.339 1.00 0.56 25 VAL A O 15
ATOM 23945 N N . LEU A 1 26 ? -0.575 1.036 0.690 1.00 0.46 26 LEU A N 15
ATOM 23946 C CA . LEU A 1 26 ? -0.685 -0.115 1.569 1.00 0.57 26 LEU A CA 15
ATOM 23947 C C . LEU A 1 26 ? 0.566 -0.962 1.418 1.00 0.51 26 LEU A C 15
ATOM 23948 O O . LEU A 1 26 ? 1.050 -1.164 0.307 1.00 0.58 26 LEU A O 15
ATOM 23964 N N . ILE A 1 27 ? 1.098 -1.445 2.524 1.00 0.50 27 ILE A N 15
ATOM 23965 C CA . ILE A 1 27 ? 2.338 -2.196 2.489 1.00 0.49 27 ILE A CA 15
ATOM 23966 C C . ILE A 1 27 ? 2.242 -3.438 3.363 1.00 0.51 27 ILE A C 15
ATOM 23967 O O . ILE A 1 27 ? 1.828 -3.365 4.521 1.00 0.72 27 ILE A O 15
ATOM 23983 N N . TRP A 1 28 ? 2.593 -4.583 2.801 1.00 0.45 28 TRP A N 15
ATOM 23984 C CA . TRP A 1 28 ? 2.650 -5.800 3.584 1.00 0.48 28 TRP A CA 15
ATOM 23985 C C . TRP A 1 28 ? 3.795 -6.686 3.107 1.00 0.48 28 TRP A C 15
ATOM 23986 O O . TRP A 1 28 ? 3.663 -7.457 2.152 1.00 0.49 28 TRP A O 15
ATOM 24007 N N . SER A 1 29 ? 4.926 -6.530 3.768 1.00 0.50 29 SER A N 15
ATOM 24008 C CA . SER A 1 29 ? 6.079 -7.392 3.592 1.00 0.54 29 SER A CA 15
ATOM 24009 C C . SER A 1 29 ? 6.774 -7.515 4.936 1.00 0.60 29 SER A C 15
ATOM 24010 O O . SER A 1 29 ? 6.931 -6.509 5.626 1.00 0.87 29 SER A O 15
ATOM 24018 N N . ASN A 1 30 ? 7.180 -8.708 5.339 1.00 0.65 30 ASN A N 15
ATOM 24019 C CA . ASN A 1 30 ? 7.906 -8.825 6.593 1.00 0.69 30 ASN A CA 15
ATOM 24020 C C . ASN A 1 30 ? 9.395 -8.641 6.336 1.00 0.68 30 ASN A C 15
ATOM 24021 O O . ASN A 1 30 ? 10.173 -9.594 6.346 1.00 0.75 30 ASN A O 15
ATOM 24032 N N . ASP A 1 31 ? 9.778 -7.404 6.080 1.00 0.63 31 ASP A N 15
ATOM 24033 C CA . ASP A 1 31 ? 11.176 -7.054 5.913 1.00 0.64 31 ASP A CA 15
ATOM 24034 C C . ASP A 1 31 ? 11.605 -6.087 7.006 1.00 0.65 31 ASP A C 15
ATOM 24035 O O . ASP A 1 31 ? 10.761 -5.474 7.659 1.00 0.78 31 ASP A O 15
ATOM 24044 N N . LYS A 1 32 ? 12.900 -5.955 7.222 1.00 0.69 32 LYS A N 15
ATOM 24045 C CA . LYS A 1 32 ? 13.411 -4.973 8.165 1.00 0.77 32 LYS A CA 15
ATOM 24046 C C . LYS A 1 32 ? 13.476 -3.587 7.517 1.00 0.71 32 LYS A C 15
ATOM 24047 O O . LYS A 1 32 ? 12.793 -2.652 7.940 1.00 0.77 32 LYS A O 15
ATOM 24066 N N . LYS A 1 33 ? 14.264 -3.480 6.456 1.00 0.71 33 LYS A N 15
ATOM 24067 C CA . LYS A 1 33 ? 14.573 -2.190 5.844 1.00 0.75 33 LYS A CA 15
ATOM 24068 C C . LYS A 1 33 ? 13.459 -1.702 4.928 1.00 0.64 33 LYS A C 15
ATOM 24069 O O . LYS A 1 33 ? 13.179 -0.507 4.883 1.00 0.63 33 LYS A O 15
ATOM 24088 N N . LEU A 1 34 ? 12.835 -2.626 4.201 1.00 0.62 34 LEU A N 15
ATOM 24089 C CA . LEU A 1 34 ? 11.813 -2.276 3.215 1.00 0.61 34 LEU A CA 15
ATOM 24090 C C . LEU A 1 34 ? 10.743 -1.394 3.851 1.00 0.54 34 LEU A C 15
ATOM 24091 O O . LEU A 1 34 ? 10.451 -0.309 3.353 1.00 0.61 34 LEU A O 15
ATOM 24107 N N . ILE A 1 35 ? 10.190 -1.853 4.964 1.00 0.48 35 ILE A N 15
ATOM 24108 C CA . ILE A 1 35 ? 9.122 -1.126 5.638 1.00 0.49 35 ILE A CA 15
ATOM 24109 C C . ILE A 1 35 ? 9.630 0.212 6.170 1.00 0.48 35 ILE A C 15
ATOM 24110 O O . ILE A 1 35 ? 8.957 1.236 6.049 1.00 0.53 35 ILE A O 15
ATOM 24126 N N . GLU A 1 36 ? 10.831 0.195 6.740 1.00 0.50 36 GLU A N 15
ATOM 24127 C CA . GLU A 1 36 ? 11.411 1.390 7.340 1.00 0.53 36 GLU A CA 15
ATOM 24128 C C . GLU A 1 36 ? 11.710 2.461 6.293 1.00 0.48 36 GLU A C 15
ATOM 24129 O O . GLU A 1 36 ? 11.271 3.606 6.428 1.00 0.51 36 GLU A O 15
ATOM 24141 N N . GLU A 1 37 ? 12.442 2.091 5.247 1.00 0.48 37 GLU A N 15
ATOM 24142 C CA . GLU A 1 37 ? 12.824 3.048 4.213 1.00 0.51 37 GLU A CA 15
ATOM 24143 C C . GLU A 1 37 ? 11.608 3.542 3.442 1.00 0.44 37 GLU A C 15
ATOM 24144 O O . GLU A 1 37 ? 11.528 4.721 3.088 1.00 0.48 37 GLU A O 15
ATOM 24156 N N . ALA A 1 38 ? 10.662 2.644 3.184 1.00 0.40 38 ALA A N 15
ATOM 24157 C CA . ALA A 1 38 ? 9.441 3.013 2.485 1.00 0.42 38 ALA A CA 15
ATOM 24158 C C . ALA A 1 38 ? 8.653 4.031 3.295 1.00 0.39 38 ALA A C 15
ATOM 24159 O O . ALA A 1 38 ? 8.062 4.957 2.739 1.00 0.42 38 ALA A O 15
ATOM 24166 N N . ARG A 1 39 ? 8.669 3.867 4.614 1.00 0.41 39 ARG A N 15
ATOM 24167 C CA . ARG A 1 39 ? 7.955 4.772 5.498 1.00 0.50 39 ARG A CA 15
ATOM 24168 C C . ARG A 1 39 ? 8.552 6.169 5.419 1.00 0.46 39 ARG A C 15
ATOM 24169 O O . ARG A 1 39 ? 7.842 7.137 5.160 1.00 0.52 39 ARG A O 15
ATOM 24190 N N . LYS A 1 40 ? 9.863 6.262 5.616 1.00 0.45 40 LYS A N 15
ATOM 24191 C CA . LYS A 1 40 ? 10.566 7.535 5.516 1.00 0.49 40 LYS A CA 15
ATOM 24192 C C . LYS A 1 40 ? 10.304 8.207 4.173 1.00 0.42 40 LYS A C 15
ATOM 24193 O O . LYS A 1 40 ? 10.068 9.413 4.109 1.00 0.47 40 LYS A O 15
ATOM 24212 N N . MET A 1 41 ? 10.334 7.414 3.108 1.00 0.39 41 MET A N 15
ATOM 24213 C CA . MET A 1 41 ? 10.165 7.933 1.754 1.00 0.41 41 MET A CA 15
ATOM 24214 C C . MET A 1 41 ? 8.739 8.441 1.523 1.00 0.42 41 MET A C 15
ATOM 24215 O O . MET A 1 41 ? 8.530 9.444 0.837 1.00 0.52 41 MET A O 15
ATOM 24229 N N . ALA A 1 42 ? 7.765 7.750 2.100 1.00 0.40 42 ALA A N 15
ATOM 24230 C CA . ALA A 1 42 ? 6.364 8.125 1.961 1.00 0.49 42 ALA A CA 15
ATOM 24231 C C . ALA A 1 42 ? 6.037 9.355 2.798 1.00 0.51 42 ALA A C 15
ATOM 24232 O O . ALA A 1 42 ? 5.289 10.231 2.361 1.00 0.59 42 ALA A O 15
ATOM 24239 N N . GLU A 1 43 ? 6.607 9.420 3.997 1.00 0.50 43 GLU A N 15
ATOM 24240 C CA . GLU A 1 43 ? 6.383 10.544 4.903 1.00 0.60 43 GLU A CA 15
ATOM 24241 C C . GLU A 1 43 ? 6.813 11.865 4.268 1.00 0.62 43 GLU A C 15
ATOM 24242 O O . GLU A 1 43 ? 6.264 12.920 4.584 1.00 0.73 43 GLU A O 15
ATOM 24254 N N . LYS A 1 44 ? 7.789 11.797 3.366 1.00 0.58 44 LYS A N 15
ATOM 24255 C CA . LYS A 1 44 ? 8.285 12.983 2.674 1.00 0.66 44 LYS A CA 15
ATOM 24256 C C . LYS A 1 44 ? 7.178 13.635 1.855 1.00 0.66 44 LYS A C 15
ATOM 24257 O O . LYS A 1 44 ? 7.022 14.855 1.859 1.00 0.70 44 LYS A O 15
ATOM 24276 N N . ALA A 1 45 ? 6.403 12.810 1.167 1.00 0.67 45 ALA A N 15
ATOM 24277 C CA . ALA A 1 45 ? 5.337 13.298 0.305 1.00 0.74 45 ALA A CA 15
ATOM 24278 C C . ALA A 1 45 ? 3.994 13.251 1.022 1.00 0.73 45 ALA A C 15
ATOM 24279 O O . ALA A 1 45 ? 2.942 13.468 0.415 1.00 0.81 45 ALA A O 15
ATOM 24286 N N . ASN A 1 46 ? 4.054 12.971 2.322 1.00 0.69 46 ASN A N 15
ATOM 24287 C CA . ASN A 1 46 ? 2.868 12.871 3.172 1.00 0.72 46 ASN A CA 15
ATOM 24288 C C . ASN A 1 46 ? 1.937 11.767 2.669 1.00 0.67 46 ASN A C 15
ATOM 24289 O O . ASN A 1 46 ? 0.726 11.957 2.542 1.00 0.84 46 ASN A O 15
ATOM 24300 N N . LEU A 1 47 ? 2.514 10.613 2.368 1.00 0.51 47 LEU A N 15
ATOM 24301 C CA . LEU A 1 47 ? 1.738 9.465 1.927 1.00 0.51 47 LEU A CA 15
ATOM 24302 C C . LEU A 1 47 ? 1.556 8.498 3.085 1.00 0.46 47 LEU A C 15
ATOM 24303 O O . LEU A 1 47 ? 2.534 8.046 3.681 1.00 0.56 47 LEU A O 15
ATOM 24319 N N . TYR A 1 48 ? 0.311 8.192 3.409 1.00 0.49 48 TYR A N 15
ATOM 24320 C CA . TYR A 1 48 ? 0.017 7.295 4.517 1.00 0.54 48 TYR A CA 15
ATOM 24321 C C . TYR A 1 48 ? 0.250 5.845 4.113 1.00 0.46 48 TYR A C 15
ATOM 24322 O O . TYR A 1 48 ? -0.237 5.399 3.072 1.00 0.58 48 TYR A O 15
ATOM 24340 N N . LEU A 1 49 ? 1.005 5.124 4.928 1.00 0.46 49 LEU A N 15
ATOM 24341 C CA . LEU A 1 49 ? 1.195 3.697 4.726 1.00 0.46 49 LEU A CA 15
ATOM 24342 C C . LEU A 1 49 ? 0.374 2.922 5.730 1.00 0.50 49 LEU A C 15
ATOM 24343 O O . LEU A 1 49 ? 0.294 3.292 6.902 1.00 0.61 49 LEU A O 15
ATOM 24359 N N . LEU A 1 50 ? -0.212 1.839 5.268 1.00 0.52 50 LEU A N 15
ATOM 24360 C CA . LEU A 1 50 ? -1.053 1.012 6.111 1.00 0.63 50 LEU A CA 15
ATOM 24361 C C . LEU A 1 50 ? -0.667 -0.451 5.963 1.00 0.69 50 LEU A C 15
ATOM 24362 O O . LEU A 1 50 ? -0.404 -0.926 4.856 1.00 0.69 50 LEU A O 15
ATOM 24378 N N . THR A 1 51 ? -0.615 -1.147 7.082 1.00 0.85 51 THR A N 15
ATOM 24379 C CA . THR A 1 51 ? -0.298 -2.566 7.092 1.00 1.00 51 THR A CA 15
ATOM 24380 C C . THR A 1 51 ? -1.581 -3.378 6.927 1.00 1.38 51 THR A C 15
ATOM 24381 O O . THR A 1 51 ? -2.659 -2.933 7.329 1.00 2.04 51 THR A O 15
ATOM 24392 N N . LEU A 1 52 ? -1.473 -4.565 6.344 1.00 1.17 52 LEU A N 15
ATOM 24393 C CA . LEU A 1 52 ? -2.657 -5.331 5.982 1.00 1.66 52 LEU A CA 15
ATOM 24394 C C . LEU A 1 52 ? -3.052 -6.291 7.096 1.00 1.10 52 LEU A C 15
ATOM 24395 O O . LEU A 1 52 ? -2.366 -7.279 7.372 1.00 1.25 52 LEU A O 15
ATOM 24411 N N . GLU A 1 53 ? -4.165 -5.960 7.733 1.00 1.35 53 GLU A N 15
ATOM 24412 C CA . GLU A 1 53 ? -4.743 -6.758 8.804 1.00 1.60 53 GLU A CA 15
ATOM 24413 C C . GLU A 1 53 ? -6.178 -6.300 9.026 1.00 1.84 53 GLU A C 15
ATOM 24414 O O . GLU A 1 53 ? -7.124 -7.076 8.905 1.00 2.34 53 GLU A O 15
ATOM 24426 N N . THR A 1 54 ? -6.322 -5.026 9.343 1.00 1.76 54 THR A N 15
ATOM 24427 C CA . THR A 1 54 ? -7.623 -4.403 9.467 1.00 1.96 54 THR A CA 15
ATOM 24428 C C . THR A 1 54 ? -7.922 -3.581 8.218 1.00 1.44 54 THR A C 15
ATOM 24429 O O . THR A 1 54 ? -7.266 -2.576 7.949 1.00 1.41 54 THR A O 15
ATOM 24440 N N . ASP A 1 55 ? -8.905 -4.021 7.454 1.00 1.58 55 ASP A N 15
ATOM 24441 C CA . ASP A 1 55 ? -9.183 -3.429 6.152 1.00 1.57 55 ASP A CA 15
ATOM 24442 C C . ASP A 1 55 ? -10.135 -2.236 6.253 1.00 1.40 55 ASP A C 15
ATOM 24443 O O . ASP A 1 55 ? -9.714 -1.089 6.107 1.00 1.25 55 ASP A O 15
ATOM 24452 N N . ASP A 1 56 ? -11.405 -2.497 6.533 1.00 1.62 56 ASP A N 15
ATOM 24453 C CA . ASP A 1 56 ? -12.404 -1.435 6.587 1.00 1.72 56 ASP A CA 15
ATOM 24454 C C . ASP A 1 56 ? -12.196 -0.526 7.789 1.00 1.47 56 ASP A C 15
ATOM 24455 O O . ASP A 1 56 ? -12.639 0.615 7.788 1.00 1.48 56 ASP A O 15
ATOM 24464 N N . LYS A 1 57 ? -11.526 -1.022 8.817 1.00 1.39 57 LYS A N 15
ATOM 24465 C CA . LYS A 1 57 ? -11.250 -0.197 9.984 1.00 1.42 57 LYS A CA 15
ATOM 24466 C C . LYS A 1 57 ? -10.133 0.799 9.696 1.00 1.20 57 LYS A C 15
ATOM 24467 O O . LYS A 1 57 ? -10.334 2.012 9.767 1.00 1.27 57 LYS A O 15
ATOM 24486 N N . LYS A 1 58 ? -8.961 0.279 9.362 1.00 1.07 58 LYS A N 15
ATOM 24487 C CA . LYS A 1 58 ? -7.771 1.105 9.210 1.00 1.04 58 LYS A CA 15
ATOM 24488 C C . LYS A 1 58 ? -7.873 2.001 7.980 1.00 0.88 58 LYS A C 15
ATOM 24489 O O . LYS A 1 58 ? -7.640 3.212 8.059 1.00 0.87 58 LYS A O 15
ATOM 24508 N N . ILE A 1 59 ? -8.248 1.406 6.855 1.00 0.83 59 ILE A N 15
ATOM 24509 C CA . ILE A 1 59 ? -8.261 2.113 5.583 1.00 0.80 59 ILE A CA 15
ATOM 24510 C C . ILE A 1 59 ? -9.368 3.166 5.523 1.00 0.74 59 ILE A C 15
ATOM 24511 O O . ILE A 1 59 ? -9.094 4.322 5.213 1.00 0.78 59 ILE A O 15
ATOM 24527 N N . GLU A 1 60 ? -10.603 2.775 5.850 1.00 0.77 60 GLU A N 15
ATOM 24528 C CA . GLU A 1 60 ? -11.760 3.667 5.709 1.00 0.87 60 GLU A CA 15
ATOM 24529 C C . GLU A 1 60 ? -11.551 4.989 6.442 1.00 0.85 60 GLU A C 15
ATOM 24530 O O . GLU A 1 60 ? -11.762 6.060 5.878 1.00 0.94 60 GLU A O 15
ATOM 24542 N N . ASP A 1 61 ? -11.114 4.898 7.689 1.00 0.82 61 ASP A N 15
ATOM 24543 C CA . ASP A 1 61 ? -10.939 6.072 8.545 1.00 0.88 61 ASP A CA 15
ATOM 24544 C C . ASP A 1 61 ? -10.026 7.104 7.899 1.00 0.79 61 ASP A C 15
ATOM 24545 O O . ASP A 1 61 ? -10.367 8.289 7.808 1.00 0.83 61 ASP A O 15
ATOM 24554 N N . ILE A 1 62 ? -8.874 6.654 7.435 1.00 0.72 62 ILE A N 15
ATOM 24555 C CA . ILE A 1 62 ? -7.918 7.545 6.803 1.00 0.69 62 ILE A CA 15
ATOM 24556 C C . ILE A 1 62 ? -8.397 7.942 5.411 1.00 0.68 62 ILE A C 15
ATOM 24557 O O . ILE A 1 62 ? -8.351 9.114 5.051 1.00 0.73 62 ILE A O 15
ATOM 24573 N N . LEU A 1 63 ? -8.886 6.965 4.653 1.00 0.68 63 LEU A N 15
ATOM 24574 C CA . LEU A 1 63 ? -9.413 7.193 3.307 1.00 0.76 63 LEU A CA 15
ATOM 24575 C C . LEU A 1 63 ? -10.445 8.322 3.321 1.00 0.84 63 LEU A C 15
ATOM 24576 O O . LEU A 1 63 ? -10.411 9.231 2.490 1.00 0.94 63 LEU A O 15
ATOM 24592 N N . LYS A 1 64 ? -11.349 8.252 4.292 1.00 0.89 64 LYS A N 15
ATOM 24593 C CA . LYS A 1 64 ? -12.403 9.244 4.466 1.00 1.05 64 LYS A CA 15
ATOM 24594 C C . LYS A 1 64 ? -11.805 10.622 4.732 1.00 1.03 64 LYS A C 15
ATOM 24595 O O . LYS A 1 64 ? -12.394 11.648 4.388 1.00 1.13 64 LYS A O 15
ATOM 24614 N N . SER A 1 65 ? -10.622 10.631 5.329 1.00 0.97 65 SER A N 15
ATOM 24615 C CA . SER A 1 65 ? -9.940 11.867 5.667 1.00 1.06 65 SER A CA 15
ATOM 24616 C C . SER A 1 65 ? -9.262 12.484 4.440 1.00 1.03 65 SER A C 15
ATOM 24617 O O . SER A 1 65 ? -9.053 13.697 4.393 1.00 1.13 65 SER A O 15
ATOM 24625 N N . LEU A 1 66 ? -8.917 11.664 3.442 1.00 0.97 66 LEU A N 15
ATOM 24626 C CA . LEU A 1 66 ? -8.358 12.209 2.204 1.00 1.05 66 LEU A CA 15
ATOM 24627 C C . LEU A 1 66 ? -9.450 12.875 1.378 1.00 1.20 66 LEU A C 15
ATOM 24628 O O . LEU A 1 66 ? -9.254 13.968 0.851 1.00 1.55 66 LEU A O 15
ATOM 24644 N N . GLY A 1 67 ? -10.598 12.218 1.278 1.00 1.07 67 GLY A N 15
ATOM 24645 C CA . GLY A 1 67 ? -11.759 12.849 0.677 1.00 1.26 67 GLY A CA 15
ATOM 24646 C C . GLY A 1 67 ? -12.165 12.228 -0.646 1.00 1.22 67 GLY A C 15
ATOM 24647 O O . GLY A 1 67 ? -12.859 11.207 -0.663 1.00 1.28 67 GLY A O 15
ATOM 24651 N N . PRO A 1 68 ? -11.760 12.838 -1.773 1.00 1.24 68 PRO A N 15
ATOM 24652 C CA . PRO A 1 68 ? -12.103 12.353 -3.119 1.00 1.29 68 PRO A CA 15
ATOM 24653 C C . PRO A 1 68 ? -11.519 10.971 -3.408 1.00 1.15 68 PRO A C 15
ATOM 24654 O O . PRO A 1 68 ? -10.703 10.467 -2.638 1.00 0.99 68 PRO A O 15
ATOM 24665 N N . PRO A 1 69 ? -11.948 10.332 -4.516 1.00 1.30 69 PRO A N 15
ATOM 24666 C CA . PRO A 1 69 ? -11.385 9.054 -4.958 1.00 1.26 69 PRO A CA 15
ATOM 24667 C C . PRO A 1 69 ? -9.867 9.113 -5.060 1.00 1.05 69 PRO A C 15
ATOM 24668 O O . PRO A 1 69 ? -9.310 9.689 -5.999 1.00 1.17 69 PRO A O 15
ATOM 24679 N N . VAL A 1 70 ? -9.206 8.527 -4.080 1.00 0.85 70 VAL A N 15
ATOM 24680 C CA . VAL A 1 70 ? -7.759 8.573 -3.994 1.00 0.67 70 VAL A CA 15
ATOM 24681 C C . VAL A 1 70 ? -7.158 7.257 -4.467 1.00 0.60 70 VAL A C 15
ATOM 24682 O O . VAL A 1 70 ? -7.697 6.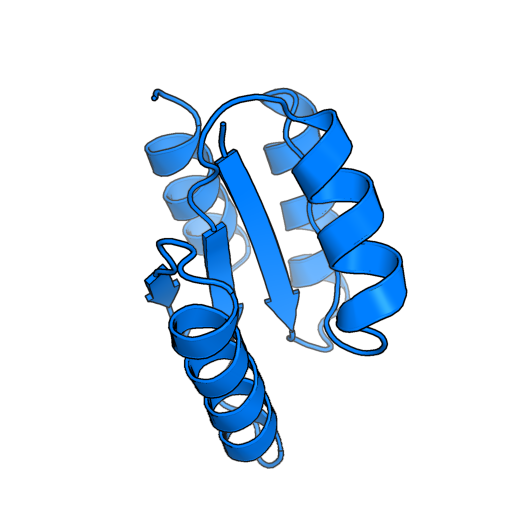184 -4.198 1.00 0.66 70 VAL A O 15
ATOM 24695 N N . LYS A 1 71 ? -6.058 7.349 -5.199 1.00 0.55 71 LYS A N 15
ATOM 24696 C CA . LYS A 1 71 ? -5.423 6.171 -5.770 1.00 0.54 71 LYS A CA 15
ATOM 24697 C C . LYS A 1 71 ? -4.598 5.453 -4.713 1.00 0.43 71 LYS A C 15
ATOM 24698 O O . LYS A 1 71 ? -3.665 6.023 -4.143 1.00 0.41 71 LYS A O 15
ATOM 24717 N N . ILE A 1 72 ? -4.960 4.215 -4.442 1.00 0.45 72 ILE A N 15
ATOM 24718 C CA . ILE A 1 72 ? -4.248 3.415 -3.464 1.00 0.43 72 ILE A CA 15
ATOM 24719 C C . ILE A 1 72 ? -3.203 2.531 -4.136 1.00 0.41 72 ILE A C 15
ATOM 24720 O O . ILE A 1 72 ? -3.527 1.701 -4.984 1.00 0.50 72 ILE A O 15
ATOM 24736 N N . LEU A 1 73 ? -1.952 2.727 -3.758 1.00 0.37 73 LEU A N 15
ATOM 24737 C CA . LEU A 1 73 ? -0.857 1.897 -4.231 1.00 0.37 73 LEU A CA 15
ATOM 24738 C C . LEU A 1 73 ? -0.537 0.840 -3.183 1.00 0.37 73 LEU A C 15
ATOM 24739 O O . LEU A 1 73 ? -0.330 1.164 -2.018 1.00 0.46 73 LEU A O 15
ATOM 24755 N N . VAL A 1 74 ? -0.518 -0.417 -3.585 1.00 0.40 74 VAL A N 15
ATOM 24756 C CA . VAL A 1 74 ? -0.246 -1.499 -2.650 1.00 0.40 74 VAL A CA 15
ATOM 24757 C C . VAL A 1 74 ? 1.074 -2.182 -2.976 1.00 0.39 74 VAL A C 15
ATOM 24758 O O . VAL A 1 74 ? 1.264 -2.688 -4.082 1.00 0.47 74 VAL A O 15
ATOM 24771 N N . LEU A 1 75 ? 1.979 -2.182 -2.013 1.00 0.38 75 LEU A N 15
ATOM 24772 C CA . LEU A 1 75 ? 3.245 -2.878 -2.147 1.00 0.38 75 LEU A CA 15
ATOM 24773 C C . LEU A 1 75 ? 3.160 -4.201 -1.402 1.00 0.35 75 LEU A C 15
ATOM 24774 O O . LEU A 1 75 ? 3.281 -4.249 -0.174 1.00 0.43 75 LEU A O 15
ATOM 24790 N N . LEU A 1 76 ? 2.930 -5.271 -2.144 1.00 0.34 76 LEU A N 15
ATOM 24791 C CA . LEU A 1 76 ? 2.681 -6.564 -1.539 1.00 0.42 76 LEU A CA 15
ATOM 24792 C C . LEU A 1 76 ? 3.842 -7.518 -1.787 1.00 0.41 76 LEU A C 15
ATOM 24793 O O . LEU A 1 76 ? 4.352 -7.617 -2.906 1.00 0.48 76 LEU A O 15
ATOM 24809 N N . GLU A 1 77 ? 4.262 -8.199 -0.729 1.00 0.46 77 GLU A N 15
ATOM 24810 C CA . GLU A 1 77 ? 5.288 -9.227 -0.826 1.00 0.49 77 GLU A CA 15
ATOM 24811 C C . GLU A 1 77 ? 4.690 -10.488 -1.446 1.00 0.49 77 GLU A C 15
ATOM 24812 O O . GLU A 1 77 ? 3.487 -10.732 -1.336 1.00 0.59 77 GLU A O 15
ATOM 24824 N N . ASP A 1 78 ? 5.520 -11.287 -2.095 1.00 0.54 78 ASP A N 15
ATOM 24825 C CA . ASP A 1 78 ? 5.041 -12.483 -2.762 1.00 0.61 78 ASP A CA 15
ATOM 24826 C C . ASP A 1 78 ? 5.314 -13.721 -1.922 1.00 0.63 78 ASP A C 15
ATOM 24827 O O . ASP A 1 78 ? 6.341 -14.386 -2.068 1.00 0.72 78 ASP A O 15
ATOM 24836 N N . THR A 1 79 ? 4.392 -14.009 -1.027 1.00 0.61 79 THR A N 15
ATOM 24837 C CA . THR A 1 79 ? 4.417 -15.241 -0.270 1.00 0.72 79 THR A CA 15
ATOM 24838 C C . THR A 1 79 ? 3.233 -16.107 -0.698 1.00 0.78 79 THR A C 15
ATOM 24839 O O . THR A 1 79 ? 2.343 -15.616 -1.392 1.00 0.84 79 THR A O 15
ATOM 24850 N N . LYS A 1 80 ? 3.202 -17.369 -0.300 1.00 0.84 80 LYS A N 15
ATOM 24851 C CA . LYS A 1 80 ? 2.108 -18.249 -0.698 1.00 0.92 80 LYS A CA 15
ATOM 24852 C C . LYS A 1 80 ? 0.770 -17.751 -0.155 1.00 0.88 80 LYS A C 15
ATOM 24853 O O . LYS A 1 80 ? -0.214 -17.652 -0.892 1.00 0.90 80 LYS A O 15
ATOM 24872 N N . ASP A 1 81 ? 0.746 -17.407 1.126 1.00 0.90 81 ASP A N 15
ATOM 24873 C CA . ASP A 1 81 ? -0.470 -16.914 1.771 1.00 0.93 81 ASP A CA 15
ATOM 24874 C C . ASP A 1 81 ? -0.812 -15.513 1.274 1.00 0.83 81 ASP A C 15
ATOM 24875 O O . ASP A 1 81 ? -1.969 -15.093 1.302 1.00 0.82 81 ASP A O 15
ATOM 24884 N N . ALA A 1 82 ? 0.210 -14.801 0.809 1.00 0.82 82 ALA A N 15
ATOM 24885 C CA . ALA A 1 82 ? 0.060 -13.441 0.306 1.00 0.82 82 ALA A CA 15
ATOM 24886 C C . ALA A 1 82 ? -0.809 -13.390 -0.949 1.00 0.82 82 ALA A C 15
ATOM 24887 O O . ALA A 1 82 ? -1.245 -12.318 -1.369 1.00 0.84 82 ALA A O 15
ATOM 24894 N N . ASP A 1 83 ? -1.069 -14.547 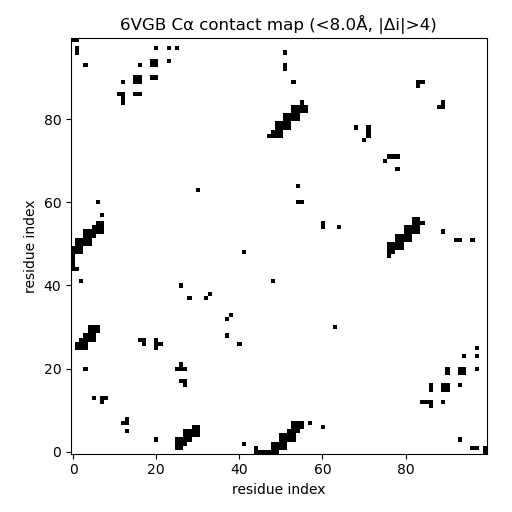-1.541 1.00 0.91 83 ASP A N 15
ATOM 24895 C CA . ASP A 1 83 ? -1.889 -14.609 -2.743 1.00 1.03 83 ASP A CA 15
ATOM 24896 C C . ASP A 1 83 ? -3.355 -14.519 -2.358 1.00 0.98 83 ASP A C 15
ATOM 24897 O O . ASP A 1 83 ? -4.174 -13.949 -3.081 1.00 1.03 83 ASP A O 15
ATOM 24906 N N . LYS A 1 84 ? -3.666 -15.060 -1.189 1.00 0.96 84 LYS A N 15
ATOM 24907 C CA . LYS A 1 84 ? -5.019 -15.035 -0.668 1.00 1.04 84 LYS A CA 15
ATOM 24908 C C . LYS A 1 84 ? -5.390 -13.623 -0.225 1.00 0.94 84 LYS A C 15
ATOM 24909 O O . LYS A 1 84 ? -6.467 -13.130 -0.554 1.00 1.04 84 LYS A O 15
ATOM 24928 N N . VAL A 1 85 ? -4.475 -12.964 0.490 1.00 0.80 85 VAL A N 15
ATOM 24929 C CA . VAL A 1 85 ? -4.736 -11.633 1.032 1.00 0.77 85 VAL A CA 15
ATOM 24930 C C . VAL A 1 85 ? -4.900 -10.624 -0.101 1.00 0.68 85 VAL A C 15
ATOM 24931 O O . VAL A 1 85 ? -5.694 -9.688 -0.005 1.00 0.75 85 VAL A O 15
ATOM 24944 N N . LYS A 1 86 ? -4.162 -10.845 -1.186 1.00 0.60 86 LYS A N 15
ATOM 24945 C CA . LYS A 1 86 ? -4.286 -10.027 -2.380 1.00 0.59 86 LYS A CA 15
ATOM 24946 C C . LYS A 1 86 ? -5.716 -10.077 -2.902 1.00 0.69 86 LYS A C 15
ATOM 24947 O O . LYS A 1 86 ? -6.323 -9.048 -3.182 1.00 0.78 86 LYS A O 15
ATOM 24966 N N . LYS A 1 87 ? -6.252 -11.287 -3.001 1.00 0.75 87 LYS A N 15
ATOM 24967 C CA . LYS A 1 87 ? -7.589 -11.487 -3.535 1.00 0.89 87 LYS A CA 15
ATOM 24968 C C . LYS A 1 87 ? -8.666 -11.040 -2.554 1.00 0.88 87 LYS A C 15
ATOM 24969 O O . LYS A 1 87 ? -9.717 -10.559 -2.969 1.00 0.93 87 LYS A O 15
ATOM 24988 N N . GLU A 1 88 ? -8.403 -11.178 -1.257 1.00 0.90 88 GLU A N 15
ATOM 24989 C CA . GLU A 1 88 ? -9.369 -10.755 -0.249 1.00 0.98 88 GLU A CA 15
ATOM 24990 C C . GLU A 1 88 ? -9.586 -9.254 -0.341 1.00 0.96 88 GLU A C 15
ATOM 24991 O O . GLU A 1 88 ? -10.717 -8.781 -0.435 1.00 1.02 88 GLU A O 15
ATOM 25003 N N . ILE A 1 89 ? -8.488 -8.513 -0.352 1.00 0.91 89 ILE A N 15
ATOM 25004 C CA . ILE A 1 89 ? -8.541 -7.065 -0.466 1.00 0.93 89 ILE A CA 15
ATOM 25005 C C . ILE A 1 89 ? -9.068 -6.651 -1.838 1.00 0.87 89 ILE A C 15
ATOM 25006 O O . ILE A 1 89 ? -9.834 -5.697 -1.958 1.00 0.91 89 ILE A O 15
ATOM 25022 N N . GLU A 1 90 ? -8.679 -7.404 -2.859 1.00 0.81 90 GLU A N 15
ATOM 25023 C CA . GLU A 1 90 ? -9.063 -7.105 -4.242 1.00 0.79 90 GLU A CA 15
ATOM 25024 C C . GLU A 1 90 ? -10.574 -7.227 -4.433 1.00 0.79 90 GLU A C 15
ATOM 25025 O O . GLU A 1 90 ? -11.212 -6.346 -5.019 1.00 0.79 90 GLU A O 15
ATOM 25037 N N . LYS A 1 91 ? -11.146 -8.314 -3.929 1.00 0.85 91 LYS A N 15
ATOM 25038 C CA . LYS A 1 91 ? -12.579 -8.550 -4.062 1.00 0.93 91 LYS A CA 15
ATOM 25039 C C . LYS A 1 91 ? -13.369 -7.579 -3.194 1.00 0.96 91 LYS A C 15
ATOM 25040 O O . LYS A 1 91 ? -14.426 -7.090 -3.600 1.00 0.97 91 LYS A O 15
ATOM 25059 N N . LYS A 1 92 ? -12.849 -7.296 -2.007 1.00 1.03 92 LYS A N 15
ATOM 25060 C CA . LYS A 1 92 ? -13.465 -6.320 -1.119 1.00 1.17 92 LYS A CA 15
ATOM 25061 C C . LYS A 1 92 ? -13.470 -4.942 -1.761 1.00 1.08 92 LYS A C 15
ATOM 25062 O O . LYS A 1 92 ? -14.489 -4.260 -1.767 1.00 1.15 92 LYS A O 15
ATOM 25081 N N . ALA A 1 93 ? -12.327 -4.552 -2.318 1.00 0.98 93 ALA A N 15
ATOM 25082 C CA . ALA A 1 93 ? -12.183 -3.253 -2.961 1.00 0.99 93 ALA A CA 15
ATOM 25083 C C . ALA A 1 93 ? -13.154 -3.106 -4.127 1.00 0.90 93 ALA A C 15
ATOM 25084 O O . ALA A 1 93 ? -13.656 -2.013 -4.397 1.00 0.98 93 ALA A O 15
ATOM 25091 N N . ARG A 1 94 ? -13.421 -4.218 -4.806 1.00 0.82 94 ARG A N 15
ATOM 25092 C CA . ARG A 1 94 ? -14.361 -4.233 -5.920 1.00 0.85 94 ARG A CA 15
ATOM 25093 C C . ARG A 1 94 ? -15.763 -3.869 -5.431 1.00 0.86 94 ARG A C 15
ATOM 25094 O O . ARG A 1 94 ? -16.464 -3.071 -6.052 1.00 0.92 94 ARG A O 15
ATOM 25115 N N . LYS A 1 95 ? -16.157 -4.447 -4.301 1.00 0.90 95 LYS A N 15
ATOM 25116 C CA . LYS A 1 95 ? -17.456 -4.155 -3.695 1.00 1.02 95 LYS A CA 15
ATOM 25117 C C . LYS A 1 95 ? -17.406 -2.865 -2.880 1.00 1.02 95 LYS A C 15
ATOM 25118 O O . LYS A 1 95 ? -18.420 -2.416 -2.343 1.00 1.15 95 LYS A O 15
ATOM 25137 N N . LYS A 1 96 ? -16.228 -2.271 -2.798 1.00 0.97 96 LYS A N 15
ATOM 25138 C CA . LYS A 1 96 ? -16.025 -1.096 -1.950 1.00 1.03 96 LYS A CA 15
ATOM 25139 C C . LYS A 1 96 ? -15.982 0.176 -2.800 1.00 0.96 96 LYS A C 15
ATOM 25140 O O . LYS A 1 96 ? -15.995 1.290 -2.274 1.00 1.07 96 LYS A O 15
ATOM 25159 N N . ASN A 1 97 ? -15.951 -0.014 -4.125 1.00 0.86 97 ASN A N 15
ATOM 25160 C CA . ASN A 1 97 ? -15.870 1.094 -5.080 1.00 0.86 97 ASN A CA 15
ATOM 25161 C C . ASN A 1 97 ? -14.598 1.901 -4.821 1.00 0.87 97 ASN A C 15
ATOM 25162 O O . ASN A 1 97 ? -14.571 3.124 -4.933 1.00 1.04 97 ASN A O 15
ATOM 25173 N N . LEU A 1 98 ? -13.536 1.190 -4.478 1.00 0.78 98 LEU A N 15
ATOM 25174 C CA . LEU A 1 98 ? -12.291 1.819 -4.074 1.00 0.84 98 LEU A CA 15
ATOM 25175 C C . LEU A 1 98 ? -11.157 1.418 -5.016 1.00 0.71 98 LEU A C 15
ATOM 25176 O O . LEU A 1 98 ? -10.866 0.228 -5.169 1.00 0.65 98 LEU A O 15
ATOM 25192 N N . PRO A 1 99 ? -10.516 2.399 -5.681 1.00 0.83 99 PRO A N 15
ATOM 25193 C CA . PRO A 1 99 ? -9.402 2.139 -6.597 1.00 0.85 99 PRO A CA 15
ATOM 25194 C C . PRO A 1 99 ? -8.161 1.638 -5.864 1.00 0.70 99 PRO A C 15
ATOM 25195 O O . PRO A 1 99 ? -7.603 2.335 -5.016 1.00 0.77 99 PRO A O 15
ATOM 25206 N N . VAL A 1 100 ? -7.726 0.432 -6.205 1.00 0.58 100 VAL A N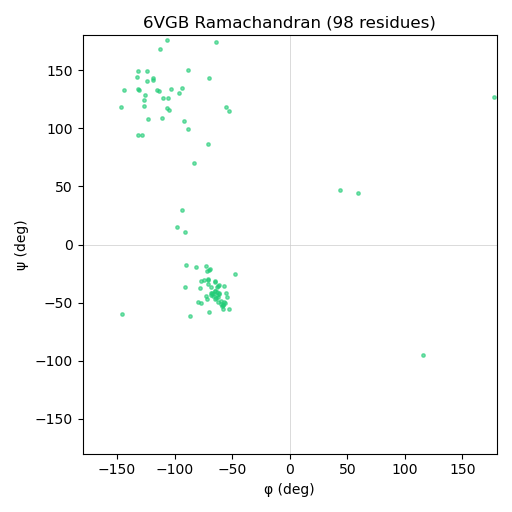 15
ATOM 25207 C CA . VAL A 1 100 ? -6.585 -0.188 -5.549 1.00 0.47 100 VAL A CA 15
ATOM 25208 C C . VAL A 1 100 ? -5.626 -0.779 -6.581 1.00 0.42 100 VAL A C 15
ATOM 25209 O O . VAL A 1 100 ? -5.971 -1.721 -7.296 1.00 0.50 100 VAL A O 15
ATOM 25222 N N . ARG A 1 101 ? -4.428 -0.217 -6.659 1.00 0.43 101 ARG A N 15
ATOM 25223 C CA . ARG A 1 101 ? -3.422 -0.671 -7.605 1.00 0.43 101 ARG A CA 15
ATOM 25224 C C . ARG A 1 101 ? -2.348 -1.475 -6.877 1.00 0.40 101 ARG A C 15
ATOM 25225 O O . ARG A 1 101 ? -1.508 -0.913 -6.171 1.00 0.39 101 ARG A O 15
ATOM 25246 N N . ILE A 1 102 ? -2.381 -2.788 -7.044 1.00 0.43 102 ILE A N 15
ATOM 25247 C CA . ILE A 1 102 ? -1.468 -3.669 -6.331 1.00 0.43 102 ILE A CA 15
ATOM 25248 C C . ILE A 1 102 ? -0.229 -3.976 -7.163 1.00 0.45 102 ILE A C 15
ATOM 25249 O O . ILE A 1 102 ? -0.323 -4.249 -8.362 1.00 0.56 102 ILE A O 15
ATOM 25265 N N . ARG A 1 103 ? 0.929 -3.902 -6.526 1.00 0.41 103 ARG A N 15
ATOM 25266 C CA . ARG A 1 103 ? 2.180 -4.269 -7.162 1.00 0.50 103 ARG A CA 15
ATOM 25267 C C . ARG A 1 103 ? 2.960 -5.213 -6.256 1.00 0.43 103 ARG A C 15
ATOM 25268 O O . ARG A 1 103 ? 3.138 -4.947 -5.064 1.00 0.53 103 ARG A O 15
ATOM 25289 N N . LYS A 1 104 ? 3.405 -6.321 -6.823 1.00 0.38 104 LYS A N 15
ATOM 25290 C CA . LYS A 1 104 ? 4.171 -7.311 -6.085 1.00 0.39 104 LYS A CA 15
ATOM 25291 C C . LYS A 1 104 ? 5.642 -6.932 -6.090 1.00 0.37 104 LYS A C 15
ATOM 25292 O O . LYS A 1 104 ? 6.286 -6.917 -7.143 1.00 0.46 104 LYS A O 15
ATOM 25311 N N . VAL A 1 105 ? 6.172 -6.610 -4.922 1.00 0.35 105 VAL A N 15
ATOM 25312 C CA . VAL A 1 105 ? 7.552 -6.167 -4.818 1.00 0.39 105 VAL A CA 15
ATOM 25313 C C . VAL A 1 105 ? 8.245 -6.796 -3.622 1.00 0.46 105 VAL A C 15
ATOM 25314 O O . VAL A 1 105 ? 7.622 -7.047 -2.590 1.00 0.52 105 VAL A O 15
ATOM 25327 N N . THR A 1 106 ? 9.520 -7.091 -3.782 1.00 0.52 106 THR A N 15
ATOM 25328 C CA . THR A 1 106 ? 10.363 -7.392 -2.650 1.00 0.61 106 THR A CA 15
ATOM 25329 C C . THR A 1 106 ? 11.774 -6.879 -2.935 1.00 0.58 106 THR A C 15
ATOM 25330 O O . THR A 1 106 ? 12.623 -7.569 -3.496 1.00 0.67 106 THR A O 15
ATOM 25341 N N . SER A 1 107 ? 11.988 -5.641 -2.514 1.00 0.50 107 SER A N 15
ATOM 25342 C CA . SER A 1 107 ? 13.231 -4.904 -2.712 1.00 0.51 107 SER A CA 15
ATOM 25343 C C . SER A 1 107 ? 13.038 -3.501 -2.156 1.00 0.45 107 SER A C 15
ATOM 25344 O O . SER A 1 107 ? 12.108 -2.798 -2.556 1.00 0.44 107 SER A O 15
ATOM 25352 N N . PRO A 1 108 ? 13.897 -3.076 -1.221 1.00 0.47 108 PRO A N 15
ATOM 25353 C CA . PRO A 1 108 ? 13.798 -1.749 -0.607 1.00 0.49 108 PRO A CA 15
ATOM 25354 C C . PRO A 1 108 ? 13.933 -0.629 -1.634 1.00 0.43 108 PRO A C 15
ATOM 25355 O O . PRO A 1 108 ? 13.222 0.370 -1.571 1.00 0.47 108 PRO A O 15
ATOM 25366 N N . ASP A 1 109 ? 14.836 -0.815 -2.590 1.00 0.46 109 ASP A N 15
ATOM 25367 C CA . ASP A 1 109 ? 15.066 0.179 -3.634 1.00 0.50 109 ASP A CA 15
ATOM 25368 C C . ASP A 1 109 ? 13.856 0.302 -4.551 1.00 0.41 109 ASP A C 15
ATOM 25369 O O . ASP A 1 109 ? 13.458 1.408 -4.917 1.00 0.44 109 ASP A O 15
ATOM 25378 N N . GLU A 1 110 ? 13.273 -0.835 -4.920 1.00 0.38 110 GLU A N 15
ATOM 25379 C CA . GLU A 1 110 ? 12.100 -0.848 -5.788 1.00 0.38 110 GLU A CA 15
ATOM 25380 C C . GLU A 1 110 ? 10.902 -0.202 -5.103 1.00 0.36 110 GLU A C 15
ATOM 25381 O O . GLU A 1 110 ? 10.161 0.558 -5.724 1.00 0.42 110 GLU A O 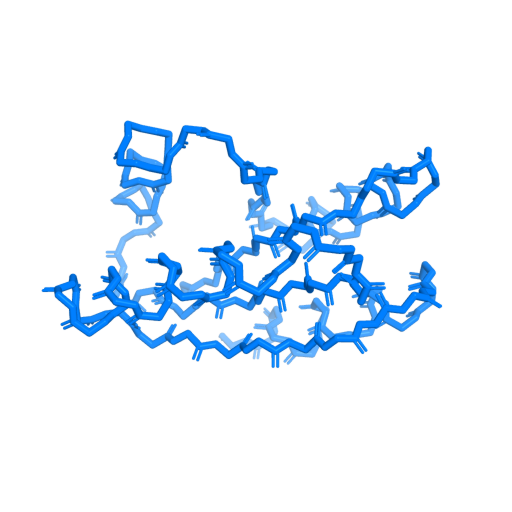15
ATOM 25393 N N . ALA A 1 111 ? 10.725 -0.494 -3.818 1.00 0.33 111 ALA A N 15
ATOM 25394 C CA . ALA A 1 111 ? 9.627 0.077 -3.048 1.00 0.35 111 ALA A CA 15
ATOM 25395 C C . ALA A 1 111 ? 9.692 1.603 -3.050 1.00 0.34 111 ALA A C 15
ATOM 25396 O O . ALA A 1 111 ? 8.723 2.276 -3.403 1.00 0.41 111 ALA A O 15
ATOM 25403 N N . LYS A 1 112 ? 10.852 2.139 -2.682 1.00 0.32 112 LYS A N 15
ATOM 25404 C CA . LYS A 1 112 ? 11.055 3.586 -2.634 1.00 0.34 112 LYS A CA 15
ATOM 25405 C C . LYS A 1 112 ? 10.920 4.193 -4.027 1.00 0.37 112 LYS A C 15
ATOM 25406 O O . LYS A 1 112 ? 10.475 5.328 -4.183 1.00 0.42 112 LYS A O 15
ATOM 25425 N N . ARG A 1 113 ? 11.300 3.412 -5.031 1.00 0.38 113 ARG A N 15
ATOM 25426 C CA . ARG A 1 113 ? 11.269 3.843 -6.425 1.00 0.46 113 ARG A CA 15
ATOM 25427 C C . ARG A 1 113 ? 9.844 4.154 -6.870 1.00 0.43 113 ARG A C 15
ATOM 25428 O O . ARG A 1 113 ? 9.585 5.203 -7.460 1.00 0.50 113 ARG A O 15
ATOM 25449 N N . TRP A 1 114 ? 8.919 3.251 -6.567 1.00 0.39 114 TRP A N 15
ATOM 25450 C CA . TRP A 1 114 ? 7.532 3.433 -6.971 1.00 0.39 114 TRP A CA 15
ATOM 25451 C C . TRP A 1 114 ? 6.878 4.542 -6.158 1.00 0.40 114 TRP A C 15
ATOM 25452 O O . TRP A 1 114 ? 6.096 5.331 -6.686 1.00 0.46 114 TRP A O 15
ATOM 25473 N N . ILE A 1 115 ? 7.222 4.616 -4.878 1.00 0.38 115 ILE A N 15
ATOM 25474 C CA . ILE A 1 115 ? 6.717 5.678 -4.018 1.00 0.41 115 ILE A CA 15
ATOM 25475 C C . ILE A 1 115 ? 7.216 7.038 -4.510 1.00 0.47 115 ILE A C 15
ATOM 25476 O O . ILE A 1 115 ? 6.489 8.032 -4.469 1.00 0.55 115 ILE A O 15
ATOM 25492 N N . LYS A 1 116 ? 8.455 7.063 -4.993 1.00 0.50 116 LYS A N 15
ATOM 25493 C CA . LYS A 1 116 ? 9.052 8.274 -5.548 1.00 0.60 116 LYS A CA 15
ATOM 25494 C C . LYS A 1 116 ? 8.258 8.751 -6.762 1.00 0.57 116 LYS A C 15
ATOM 25495 O O . LYS A 1 116 ? 7.984 9.943 -6.909 1.00 0.69 116 LYS A O 15
ATOM 25514 N N . GLU A 1 117 ? 7.883 7.808 -7.616 1.00 0.53 117 GLU A N 15
ATOM 25515 C CA . GLU A 1 117 ? 7.070 8.106 -8.791 1.00 0.58 117 GLU A CA 15
ATOM 25516 C C . GLU A 1 117 ? 5.722 8.692 -8.380 1.00 0.57 117 GLU A C 15
ATOM 25517 O O . GLU A 1 117 ? 5.255 9.677 -8.957 1.00 0.66 117 GLU A O 15
ATOM 25529 N N . PHE A 1 118 ? 5.117 8.089 -7.366 1.00 0.56 118 PHE A N 15
ATOM 25530 C CA . PHE A 1 118 ? 3.805 8.509 -6.888 1.00 0.66 118 PHE A CA 15
ATOM 25531 C C . PHE A 1 118 ? 3.867 9.821 -6.108 1.00 0.73 118 PHE A C 15
ATOM 25532 O O . PHE A 1 118 ? 2.846 10.465 -5.896 1.00 0.88 118 PHE A O 15
ATOM 25549 N N . SER A 1 119 ? 5.061 10.225 -5.692 1.00 0.69 119 SER A N 15
ATOM 25550 C CA . SER A 1 119 ? 5.226 11.457 -4.919 1.00 0.80 119 SER A CA 15
ATOM 25551 C C . SER A 1 119 ? 4.826 12.695 -5.736 1.00 0.79 119 SER A C 15
ATOM 25552 O O . SER A 1 119 ? 4.693 13.794 -5.192 1.00 0.90 119 SER A O 15
ATOM 25560 N N . GLU A 1 120 ? 4.623 12.508 -7.035 1.00 0.81 120 GLU A N 15
ATOM 25561 C CA . GLU A 1 120 ? 4.192 13.589 -7.914 1.00 0.96 120 GLU A CA 15
ATOM 25562 C C . GLU A 1 120 ? 2.674 13.578 -8.090 1.00 1.17 120 GLU A C 15
ATOM 25563 O O . GLU A 1 120 ? 2.099 14.524 -8.633 1.00 1.50 120 GLU A O 15
ATOM 25575 N N . GLU A 1 121 ? 2.040 12.509 -7.607 1.00 1.22 121 GLU A N 15
ATOM 25576 C CA . GLU A 1 121 ? 0.612 12.271 -7.815 1.00 1.56 121 GLU A CA 15
ATOM 25577 C C . GLU A 1 121 ? 0.264 12.294 -9.298 1.00 2.02 121 GLU A C 15
ATOM 25578 O O . GLU A 1 121 ? 0.642 11.339 -10.009 1.00 2.60 121 GLU A O 15
ATOM 25591 N N . GLY A 1 22 ? -4.820 12.963 -4.143 1.00 1.16 22 GLY A N 16
ATOM 25592 C CA . GLY A 1 22 ? -4.441 12.312 -2.868 1.00 1.05 22 GLY A CA 16
ATOM 25593 C C . GLY A 1 22 ? -3.923 10.908 -3.086 1.00 0.87 22 GLY A C 16
ATOM 25594 O O . GLY A 1 22 ? -4.337 10.233 -4.031 1.00 0.89 22 GLY A O 16
ATOM 25597 N N . LEU A 1 23 ? -3.034 10.460 -2.211 1.00 0.75 23 LEU A N 16
ATOM 25598 C CA . LEU A 1 23 ? -2.447 9.136 -2.335 1.00 0.62 23 LEU A CA 16
ATOM 25599 C C . LEU A 1 23 ? -2.446 8.403 -0.995 1.00 0.51 23 LEU A C 16
ATOM 25600 O O . LEU A 1 23 ? -2.031 8.952 0.029 1.00 0.59 23 LEU A O 16
ATOM 25616 N N . LEU A 1 24 ? -2.925 7.171 -1.012 1.00 0.40 24 LEU A N 16
ATOM 25617 C CA . LEU A 1 24 ? -2.844 6.298 0.144 1.00 0.39 24 LEU A CA 16
ATOM 25618 C C . LEU A 1 24 ? -2.048 5.066 -0.248 1.00 0.38 24 LEU A C 16
ATOM 25619 O O . LEU A 1 24 ? -2.219 4.532 -1.343 1.00 0.50 24 LEU A O 16
ATOM 25635 N N . VAL A 1 25 ? -1.166 4.629 0.632 1.00 0.37 25 VAL A N 16
ATOM 25636 C CA . VAL A 1 25 ? -0.306 3.501 0.338 1.00 0.40 25 VAL A CA 16
ATOM 25637 C C . VAL A 1 25 ? -0.359 2.492 1.474 1.00 0.42 25 VAL A C 16
ATOM 25638 O O . VAL A 1 25 ? -0.525 2.858 2.631 1.00 0.56 25 VAL A O 16
ATOM 25651 N N . LEU A 1 26 ? -0.247 1.227 1.144 1.00 0.46 26 LEU A N 16
ATOM 25652 C CA . LEU A 1 26 ? -0.154 0.191 2.153 1.00 0.57 26 LEU A CA 16
ATOM 25653 C C . LEU A 1 26 ? 0.829 -0.872 1.695 1.00 0.51 26 LEU A C 16
ATOM 25654 O O . LEU A 1 26 ? 0.955 -1.137 0.498 1.00 0.58 26 LEU A O 16
ATOM 25670 N N . ILE A 1 27 ? 1.539 -1.460 2.639 1.00 0.50 27 ILE A N 16
ATOM 25671 C CA . ILE A 1 27 ? 2.567 -2.430 2.312 1.00 0.49 27 ILE A CA 16
ATOM 25672 C C . ILE A 1 27 ? 2.533 -3.604 3.283 1.00 0.51 27 ILE A C 16
ATOM 25673 O O . ILE A 1 27 ? 2.596 -3.425 4.503 1.00 0.72 27 ILE A O 16
ATOM 25689 N N . TRP A 1 28 ? 2.409 -4.803 2.740 1.00 0.45 28 TRP A N 16
ATOM 25690 C CA . TRP A 1 28 ? 2.429 -5.999 3.558 1.00 0.48 28 TRP A CA 16
ATOM 25691 C C . TRP A 1 28 ? 3.630 -6.849 3.172 1.00 0.48 28 TRP A C 16
ATOM 25692 O O . TRP A 1 28 ? 3.605 -7.575 2.177 1.00 0.49 28 TRP A O 16
ATOM 25713 N N . SER A 1 29 ? 4.690 -6.713 3.944 1.00 0.50 29 SER A N 16
ATOM 25714 C CA . SER A 1 29 ? 5.901 -7.484 3.743 1.00 0.54 29 SER A CA 16
ATOM 25715 C C . SER A 1 29 ? 6.502 -7.833 5.096 1.00 0.60 29 SER A C 16
ATOM 25716 O O . SER A 1 29 ? 6.039 -7.329 6.124 1.00 0.87 29 SER A O 16
ATOM 25724 N N . ASN A 1 30 ? 7.514 -8.685 5.119 1.00 0.65 30 ASN A N 16
ATOM 25725 C CA . ASN A 1 30 ? 8.268 -8.894 6.343 1.00 0.69 30 ASN A CA 16
ATOM 25726 C C . ASN A 1 30 ? 9.749 -8.997 6.016 1.00 0.68 30 ASN A C 16
ATOM 25727 O O . ASN A 1 30 ? 10.342 -10.078 6.030 1.00 0.75 30 ASN A O 16
ATOM 25738 N N . ASP A 1 31 ? 10.325 -7.854 5.690 1.00 0.63 31 ASP A N 16
ATOM 25739 C CA . ASP A 1 31 ? 11.760 -7.722 5.502 1.00 0.64 31 ASP A CA 16
ATOM 25740 C C . ASP A 1 31 ? 12.314 -6.771 6.555 1.00 0.65 31 ASP A C 16
ATOM 25741 O O . ASP A 1 31 ? 11.540 -6.095 7.233 1.00 0.78 31 ASP A O 16
ATOM 25750 N N . LYS A 1 32 ? 13.623 -6.700 6.700 1.00 0.69 32 LYS A N 16
ATOM 25751 C CA . LYS A 1 32 ? 14.213 -5.698 7.575 1.00 0.77 32 LYS A CA 16
ATOM 25752 C C . LYS A 1 32 ? 14.144 -4.320 6.915 1.00 0.71 32 LYS A C 16
ATOM 25753 O O . LYS A 1 32 ? 13.574 -3.375 7.466 1.00 0.77 32 LYS A O 16
ATOM 25772 N N . LYS A 1 33 ? 14.688 -4.237 5.710 1.00 0.71 33 LYS A N 16
ATOM 25773 C CA . LYS A 1 33 ? 14.875 -2.961 5.030 1.00 0.75 33 LYS A CA 16
ATOM 25774 C C . LYS A 1 33 ? 13.683 -2.599 4.155 1.00 0.64 33 LYS A C 16
ATOM 25775 O O . LYS A 1 33 ? 13.276 -1.442 4.118 1.00 0.63 33 LYS A O 16
ATOM 25794 N N . LEU A 1 34 ? 13.125 -3.588 3.458 1.00 0.62 34 LEU A N 16
ATOM 25795 C CA . LEU A 1 34 ? 12.036 -3.349 2.505 1.00 0.61 34 LEU A CA 16
ATOM 25796 C C . LEU A 1 34 ? 10.884 -2.609 3.184 1.00 0.54 34 LEU A C 16
ATOM 25797 O O . LEU A 1 34 ? 10.283 -1.707 2.599 1.00 0.61 34 LEU A O 16
ATOM 25813 N N . ILE A 1 35 ? 10.604 -2.973 4.428 1.00 0.48 35 ILE A N 16
ATOM 25814 C CA . ILE A 1 35 ? 9.577 -2.294 5.203 1.00 0.49 35 ILE A CA 16
ATOM 25815 C C . ILE A 1 35 ? 10.044 -0.901 5.611 1.00 0.48 35 ILE A C 16
ATOM 25816 O O . ILE A 1 35 ? 9.394 0.093 5.300 1.00 0.53 35 ILE A O 16
ATOM 25832 N N . GLU A 1 36 ? 11.189 -0.844 6.285 1.00 0.50 36 GLU A N 16
ATOM 25833 C CA . GLU A 1 36 ? 11.677 0.393 6.887 1.00 0.53 36 GLU A CA 16
ATOM 25834 C C . GLU A 1 36 ? 11.942 1.476 5.838 1.00 0.48 36 GLU A C 16
ATOM 25835 O O . GLU A 1 36 ? 11.625 2.647 6.054 1.00 0.51 36 GLU A O 16
ATOM 25847 N N . GLU A 1 37 ? 12.505 1.085 4.700 1.00 0.48 37 GLU A N 16
ATOM 25848 C CA . GLU A 1 37 ? 12.827 2.034 3.639 1.00 0.51 37 GLU A CA 16
ATOM 25849 C C . GLU A 1 37 ? 11.564 2.638 3.036 1.00 0.44 37 GLU A C 16
ATOM 25850 O O . GLU A 1 37 ? 11.493 3.848 2.811 1.00 0.48 37 GLU A O 16
ATOM 25862 N N . ALA A 1 38 ? 10.570 1.796 2.777 1.00 0.40 38 ALA A N 16
ATOM 25863 C CA . ALA A 1 38 ? 9.294 2.264 2.245 1.00 0.42 38 ALA A CA 16
ATOM 25864 C C . ALA A 1 38 ? 8.556 3.076 3.302 1.00 0.39 38 ALA A C 16
ATOM 25865 O O . ALA A 1 38 ? 7.933 4.098 3.005 1.00 0.42 38 ALA A O 16
ATOM 25872 N N . ARG A 1 39 ? 8.660 2.604 4.536 1.00 0.41 39 ARG A N 16
ATOM 25873 C CA . ARG A 1 39 ? 8.075 3.259 5.699 1.00 0.50 39 ARG A CA 16
ATOM 25874 C C . ARG A 1 39 ? 8.520 4.716 5.789 1.00 0.46 39 ARG A C 16
ATOM 25875 O O . ARG A 1 39 ? 7.692 5.622 5.873 1.00 0.52 39 ARG A O 16
ATOM 25896 N N . LYS A 1 40 ? 9.830 4.930 5.762 1.00 0.45 40 LYS A N 16
ATOM 25897 C CA . LYS A 1 40 ? 10.384 6.272 5.875 1.00 0.49 40 LYS A CA 16
ATOM 25898 C C . LYS A 1 40 ? 10.026 7.124 4.663 1.00 0.42 40 LYS A C 16
ATOM 25899 O O . LYS A 1 40 ? 9.665 8.287 4.810 1.00 0.47 40 LYS A O 16
ATOM 25918 N N . MET A 1 41 ? 10.105 6.537 3.475 1.00 0.39 41 MET A N 16
ATOM 25919 C CA . MET A 1 41 ? 9.820 7.271 2.243 1.00 0.41 41 MET A CA 16
ATOM 25920 C C . MET A 1 41 ? 8.380 7.780 2.220 1.00 0.42 41 MET A C 16
ATOM 25921 O O . MET A 1 41 ? 8.131 8.948 1.918 1.00 0.52 41 MET A O 16
ATOM 25935 N N . ALA A 1 42 ? 7.436 6.909 2.555 1.00 0.40 42 ALA A N 16
ATOM 25936 C CA . ALA A 1 42 ? 6.029 7.285 2.590 1.00 0.49 42 ALA A CA 16
ATOM 25937 C C . ALA A 1 42 ? 5.770 8.314 3.684 1.00 0.51 42 ALA A C 16
ATOM 25938 O O . ALA A 1 42 ? 4.945 9.215 3.528 1.00 0.59 42 ALA A O 16
ATOM 25945 N N . GLU A 1 43 ? 6.491 8.174 4.788 1.00 0.50 43 GLU A N 16
ATOM 25946 C CA . GLU A 1 43 ? 6.377 9.098 5.907 1.00 0.60 43 GLU A CA 16
ATOM 25947 C C . GLU A 1 43 ? 6.915 10.474 5.522 1.00 0.62 43 GLU A C 16
ATOM 25948 O O . GLU A 1 43 ? 6.303 11.498 5.826 1.00 0.73 43 GLU A O 16
ATOM 25960 N N . LYS A 1 44 ? 8.051 10.483 4.833 1.00 0.58 44 LYS A N 16
ATOM 25961 C CA . LYS A 1 44 ? 8.670 11.719 4.360 1.00 0.66 44 LYS A CA 16
ATOM 25962 C C . LYS A 1 44 ? 7.787 12.423 3.338 1.00 0.66 44 LYS A C 16
ATOM 25963 O O . LYS A 1 44 ? 7.811 13.647 3.220 1.00 0.70 44 LYS A O 16
ATOM 25982 N N . ALA A 1 45 ? 7.014 11.642 2.600 1.00 0.67 45 ALA A N 16
ATOM 25983 C CA . ALA A 1 45 ? 6.140 12.182 1.570 1.00 0.74 45 ALA A CA 16
ATOM 25984 C C . ALA A 1 45 ? 4.767 12.535 2.136 1.00 0.73 45 ALA A C 16
ATOM 25985 O O . ALA A 1 45 ? 3.859 12.912 1.394 1.00 0.81 45 ALA A O 16
ATOM 25992 N N . ASN A 1 46 ? 4.628 12.405 3.457 1.00 0.69 46 ASN A N 16
ATOM 25993 C CA . ASN A 1 46 ? 3.382 12.734 4.156 1.00 0.72 46 ASN A CA 16
ATOM 25994 C C . ASN A 1 46 ? 2.224 11.882 3.652 1.00 0.67 46 ASN A C 16
ATOM 25995 O O . ASN A 1 46 ? 1.073 12.324 3.620 1.00 0.84 46 ASN A O 16
ATOM 26006 N N . LEU A 1 47 ? 2.527 10.649 3.277 1.00 0.51 47 LEU A N 16
ATOM 26007 C CA . LEU A 1 47 ? 1.521 9.746 2.741 1.00 0.51 47 LEU A CA 16
ATOM 26008 C C . LEU A 1 47 ? 0.897 8.927 3.856 1.00 0.46 47 LEU A C 16
ATOM 26009 O O . LEU A 1 47 ? 1.482 8.771 4.930 1.00 0.56 47 LEU A O 16
ATOM 26025 N N . TYR A 1 48 ? -0.299 8.423 3.607 1.00 0.49 48 TYR A N 16
ATOM 26026 C CA . TYR A 1 48 ? -0.959 7.538 4.549 1.00 0.54 48 TYR A CA 16
ATOM 26027 C C . TYR A 1 48 ? -0.611 6.096 4.224 1.00 0.46 48 TYR A C 16
ATOM 26028 O O . TYR A 1 48 ? -1.209 5.490 3.337 1.00 0.58 48 TYR A O 16
ATOM 26046 N N . LEU A 1 49 ? 0.380 5.570 4.927 1.00 0.46 49 LEU A N 16
ATOM 26047 C CA . LEU A 1 49 ? 0.867 4.220 4.691 1.00 0.46 49 LEU A CA 16
ATOM 26048 C C . LEU A 1 49 ? 0.359 3.278 5.771 1.00 0.50 49 LEU A C 16
ATOM 26049 O O . LEU A 1 49 ? 0.577 3.505 6.963 1.00 0.61 49 LEU A O 16
ATOM 26065 N N . LEU A 1 50 ? -0.330 2.235 5.346 1.00 0.52 50 LEU A N 16
ATOM 26066 C CA . LEU A 1 50 ? -0.869 1.247 6.264 1.00 0.63 50 LEU A CA 16
ATOM 26067 C C . LEU A 1 50 ? -0.096 -0.062 6.172 1.00 0.69 50 LEU A C 16
ATOM 26068 O O . LEU A 1 50 ? 0.037 -0.641 5.096 1.00 0.69 50 LEU A O 16
ATOM 26084 N N . THR A 1 51 ? 0.438 -0.515 7.292 1.00 0.85 51 THR A N 16
ATOM 26085 C CA . THR A 1 51 ? 1.061 -1.824 7.343 1.00 1.00 51 THR A CA 16
ATOM 26086 C C . THR A 1 51 ? 0.300 -2.704 8.336 1.00 1.38 51 THR A C 16
ATOM 26087 O O . THR A 1 51 ? 0.473 -2.611 9.552 1.00 2.04 51 THR A O 16
ATOM 26098 N N . LEU A 1 52 ? -0.578 -3.539 7.799 1.00 1.17 52 LEU A N 16
ATOM 26099 C CA . LEU A 1 52 ? -1.516 -4.303 8.613 1.00 1.66 52 LEU A CA 16
ATOM 26100 C C . LEU A 1 52 ? -2.259 -5.323 7.759 1.00 1.10 52 LEU A C 16
ATOM 26101 O O . LEU A 1 52 ? -2.062 -5.370 6.545 1.00 1.25 52 LEU A O 16
ATOM 26117 N N . GLU A 1 53 ? -3.115 -6.123 8.385 1.00 1.35 53 GLU A N 16
ATOM 26118 C CA . GLU A 1 53 ? -3.842 -7.166 7.663 1.00 1.60 53 GLU A CA 16
ATOM 26119 C C . GLU A 1 53 ? -5.176 -6.653 7.124 1.00 1.84 53 GLU A C 16
ATOM 26120 O O . GLU A 1 53 ? -5.451 -6.766 5.928 1.00 2.34 53 GLU A O 16
ATOM 26132 N N . THR A 1 54 ? -6.006 -6.095 7.998 1.00 1.76 54 THR A N 16
ATOM 26133 C CA . THR A 1 54 ? -7.319 -5.614 7.580 1.00 1.96 54 THR A CA 16
ATOM 26134 C C . THR A 1 54 ? -7.243 -4.135 7.195 1.00 1.44 54 THR A C 16
ATOM 26135 O O . THR A 1 54 ? -7.087 -3.255 8.042 1.00 1.41 54 THR A O 16
ATOM 26146 N N . ASP A 1 55 ? -7.363 -3.880 5.903 1.00 1.58 55 ASP A N 16
ATOM 26147 C CA . ASP A 1 55 ? -7.029 -2.580 5.327 1.00 1.57 55 ASP A CA 16
ATOM 26148 C C . ASP A 1 55 ? -8.216 -1.615 5.291 1.00 1.40 55 ASP A C 16
ATOM 26149 O O . ASP A 1 55 ? -8.128 -0.496 5.807 1.00 1.25 55 ASP A O 16
ATOM 26158 N N . ASP A 1 56 ? -9.323 -2.056 4.703 1.00 1.62 56 ASP A N 16
ATOM 26159 C CA . ASP A 1 56 ? -10.420 -1.161 4.332 1.00 1.72 56 ASP A CA 16
ATOM 26160 C C . ASP A 1 56 ? -10.997 -0.397 5.522 1.00 1.47 56 ASP A C 16
ATOM 26161 O O . ASP A 1 56 ? -11.477 0.721 5.358 1.00 1.48 56 ASP A O 16
ATOM 26170 N N . LYS A 1 57 ? -10.949 -0.984 6.711 1.00 1.39 57 LYS A N 16
ATOM 26171 C CA . LYS A 1 57 ? -11.515 -0.328 7.890 1.00 1.42 57 LYS A CA 16
ATOM 26172 C C . LYS A 1 57 ? -10.779 0.978 8.204 1.00 1.20 57 LYS A C 16
ATOM 26173 O O . LYS A 1 57 ? -11.405 1.983 8.544 1.00 1.27 57 LYS A O 16
ATOM 26192 N N . LYS A 1 58 ? -9.459 0.975 8.066 1.00 1.07 58 LYS A N 16
ATOM 26193 C CA . LYS A 1 58 ? -8.677 2.171 8.342 1.00 1.04 58 LYS A CA 16
ATOM 26194 C C . LYS A 1 58 ? -8.612 3.054 7.103 1.00 0.88 58 LYS A C 16
ATOM 26195 O O . LYS A 1 58 ? -8.643 4.280 7.201 1.00 0.87 58 LYS A O 16
ATOM 26214 N N . ILE A 1 59 ? -8.537 2.420 5.937 1.00 0.83 59 ILE A N 16
ATOM 26215 C CA . ILE A 1 59 ? -8.527 3.144 4.671 1.00 0.80 59 ILE A CA 16
ATOM 26216 C C . ILE A 1 59 ? -9.792 3.984 4.522 1.00 0.74 59 ILE A C 16
ATOM 26217 O O . ILE A 1 59 ? -9.726 5.147 4.134 1.00 0.78 59 ILE A O 16
ATOM 26233 N N . GLU A 1 60 ? -10.935 3.394 4.858 1.00 0.77 60 GLU A N 16
ATOM 26234 C CA . GLU A 1 60 ? -12.216 4.081 4.747 1.00 0.87 60 GLU A CA 16
ATOM 26235 C C . GLU A 1 60 ? -12.237 5.329 5.626 1.00 0.85 60 GLU A C 16
ATOM 26236 O O . GLU A 1 60 ? -12.662 6.394 5.188 1.00 0.94 60 GLU A O 16
ATOM 26248 N N . ASP A 1 61 ? -11.758 5.193 6.859 1.00 0.82 61 ASP A N 16
ATOM 26249 C CA . ASP A 1 61 ? -11.696 6.321 7.788 1.00 0.88 61 ASP A CA 16
ATOM 26250 C C . ASP A 1 61 ? -10.828 7.442 7.222 1.00 0.79 61 ASP A C 16
ATOM 26251 O O . ASP A 1 61 ? -11.242 8.605 7.174 1.00 0.83 61 ASP A O 16
ATOM 26260 N N . ILE A 1 62 ? -9.629 7.078 6.783 1.00 0.72 62 ILE A N 16
ATOM 26261 C CA . ILE A 1 62 ? -8.687 8.037 6.221 1.00 0.69 62 ILE A CA 16
ATOM 26262 C C . ILE A 1 62 ? -9.248 8.675 4.955 1.00 0.68 62 ILE A C 16
ATOM 26263 O O . ILE A 1 62 ? -9.289 9.898 4.826 1.00 0.73 62 ILE A O 16
ATOM 26279 N N . LEU A 1 63 ? -9.706 7.837 4.039 1.00 0.68 63 LEU A N 16
ATOM 26280 C CA . LEU A 1 63 ? -10.216 8.303 2.750 1.00 0.76 63 LEU A CA 16
ATOM 26281 C C . LEU A 1 63 ? -11.433 9.204 2.938 1.00 0.84 63 LEU A C 16
ATOM 26282 O O . LEU A 1 63 ? -11.568 10.222 2.259 1.00 0.94 63 LEU A O 16
ATOM 26298 N N . LYS A 1 64 ? -12.301 8.840 3.874 1.00 0.89 64 LYS A N 16
ATOM 26299 C CA . LYS A 1 64 ? -13.484 9.639 4.170 1.00 1.05 64 LYS A CA 16
ATOM 26300 C C . LYS A 1 64 ? -13.081 11.015 4.697 1.00 1.03 64 LYS A C 16
ATOM 26301 O O . LYS A 1 64 ? -13.791 12.001 4.501 1.00 1.13 64 LYS A O 16
ATOM 26320 N N . SER A 1 65 ? -11.931 11.072 5.355 1.00 0.97 65 SER A N 16
ATOM 26321 C CA . SER A 1 65 ? -11.409 12.329 5.870 1.00 1.06 65 SER A CA 16
ATOM 26322 C C . SER A 1 65 ? -10.795 13.155 4.740 1.00 1.03 65 SER A C 16
ATOM 26323 O O . SER A 1 65 ? -10.942 14.380 4.696 1.00 1.13 65 SER A O 16
ATOM 26331 N N . LEU A 1 66 ? -10.115 12.478 3.820 1.00 0.97 66 LEU A N 16
ATOM 26332 C CA . LEU A 1 66 ? -9.500 13.147 2.678 1.00 1.05 66 LEU A CA 16
ATOM 26333 C C . LEU A 1 66 ? -10.565 13.657 1.710 1.00 1.20 66 LEU A C 16
ATOM 26334 O O . LEU A 1 66 ? -10.445 14.758 1.179 1.00 1.55 66 LEU A O 16
ATOM 26350 N N . GLY A 1 67 ? -11.605 12.860 1.493 1.00 1.07 67 GLY A N 16
ATOM 26351 C CA . GLY A 1 67 ? -12.731 13.305 0.692 1.00 1.26 67 GLY A CA 16
ATOM 26352 C C . GLY A 1 67 ? -12.789 12.644 -0.674 1.00 1.22 67 GLY A C 16
ATOM 26353 O O . GLY A 1 67 ? -13.298 11.528 -0.798 1.00 1.28 67 GLY A O 16
ATOM 26357 N N . PRO A 1 68 ? -12.297 13.332 -1.723 1.00 1.24 68 PRO A N 16
ATOM 26358 C CA . PRO A 1 68 ? -12.259 12.801 -3.097 1.00 1.29 68 PRO A CA 16
ATOM 26359 C C . PRO A 1 68 ? -11.611 11.420 -3.185 1.00 1.15 68 PRO A C 16
ATOM 26360 O O . PRO A 1 68 ? -10.748 11.082 -2.375 1.00 0.99 68 PRO A O 16
ATOM 26371 N N . PRO A 1 69 ? -12.038 10.606 -4.172 1.00 1.30 69 PRO A N 16
ATOM 26372 C CA . PRO A 1 69 ? -11.456 9.284 -4.436 1.00 1.26 69 PRO A CA 16
ATOM 26373 C C . PRO A 1 69 ? -9.933 9.328 -4.499 1.00 1.05 69 PRO A C 16
ATOM 26374 O O . PRO A 1 69 ? -9.345 9.793 -5.478 1.00 1.17 69 PRO A O 16
ATOM 26385 N N . VAL A 1 70 ? -9.311 8.852 -3.438 1.00 0.85 70 VAL A N 16
ATOM 26386 C CA . VAL A 1 70 ? -7.866 8.856 -3.316 1.00 0.67 70 VAL A CA 16
ATOM 26387 C C . VAL A 1 70 ? -7.264 7.634 -4.000 1.00 0.60 70 VAL A C 16
ATOM 26388 O O . VAL A 1 70 ? -7.865 6.559 -4.012 1.00 0.66 70 VAL A O 16
ATOM 26401 N N . LYS A 1 71 ? -6.083 7.810 -4.578 1.00 0.55 71 LYS A N 16
ATOM 26402 C CA . LYS A 1 71 ? -5.402 6.727 -5.270 1.00 0.54 71 LYS A CA 16
ATOM 26403 C C . LYS A 1 71 ? -4.755 5.803 -4.251 1.00 0.43 71 LYS A C 16
ATOM 26404 O O . LYS A 1 71 ? -3.959 6.247 -3.423 1.00 0.41 71 LYS A O 16
ATOM 26423 N N . ILE A 1 72 ? -5.113 4.531 -4.297 1.00 0.45 72 ILE A N 16
ATOM 26424 C CA . ILE A 1 72 ? -4.584 3.567 -3.348 1.00 0.43 72 ILE A CA 16
ATOM 26425 C C . ILE A 1 72 ? -3.509 2.702 -3.992 1.00 0.41 72 ILE A C 16
ATOM 26426 O O . ILE A 1 72 ? -3.785 1.879 -4.871 1.00 0.50 72 ILE A O 16
ATOM 26442 N N . LEU A 1 73 ? -2.279 2.904 -3.560 1.00 0.37 73 LEU A N 16
ATOM 26443 C CA . LEU A 1 73 ? -1.170 2.089 -4.008 1.00 0.37 73 LEU A CA 16
ATOM 26444 C C . LEU A 1 73 ? -0.900 0.999 -2.988 1.00 0.37 73 LEU A C 16
ATOM 26445 O O . LEU A 1 73 ? -0.675 1.277 -1.810 1.00 0.46 73 LEU A O 16
ATOM 26461 N N . VAL A 1 74 ? -0.936 -0.240 -3.432 1.00 0.40 74 VAL A N 16
ATOM 26462 C CA . VAL A 1 74 ? -0.670 -1.348 -2.538 1.00 0.40 74 VAL A CA 16
ATOM 26463 C C . VAL A 1 74 ? 0.630 -2.029 -2.937 1.00 0.39 74 VAL A C 16
ATOM 26464 O O . VAL A 1 74 ? 0.863 -2.337 -4.109 1.00 0.47 74 VAL A O 16
ATOM 26477 N N . LEU A 1 75 ? 1.490 -2.234 -1.964 1.00 0.38 75 LEU A N 16
ATOM 26478 C CA . LEU A 1 75 ? 2.804 -2.796 -2.225 1.00 0.38 75 LEU A CA 16
ATOM 26479 C C . LEU A 1 75 ? 2.925 -4.101 -1.461 1.00 0.35 75 LEU A C 16
ATOM 26480 O O . LEU A 1 75 ? 2.934 -4.115 -0.228 1.00 0.43 75 LEU A O 16
ATOM 26496 N N . LEU A 1 76 ? 2.989 -5.201 -2.187 1.00 0.34 76 LEU A N 16
ATOM 26497 C CA . LEU A 1 76 ? 2.849 -6.502 -1.571 1.00 0.42 76 LEU A CA 16
ATOM 26498 C C . LEU A 1 76 ? 4.091 -7.350 -1.799 1.00 0.41 76 LEU A C 16
ATOM 26499 O O . LEU A 1 76 ? 4.633 -7.391 -2.904 1.00 0.48 76 LEU A O 16
ATOM 26515 N N . GLU A 1 77 ? 4.543 -8.006 -0.745 1.00 0.46 77 GLU A N 16
ATOM 26516 C CA . GLU A 1 77 ? 5.631 -8.962 -0.848 1.00 0.49 77 GLU A CA 16
ATOM 26517 C C . GLU A 1 77 ? 5.043 -10.332 -1.141 1.00 0.49 77 GLU A C 16
ATOM 26518 O O . GLU A 1 77 ? 3.903 -10.613 -0.766 1.00 0.59 77 GLU A O 16
ATOM 26530 N N . ASP A 1 78 ? 5.796 -11.183 -1.814 1.00 0.54 78 ASP A N 16
ATOM 26531 C CA . ASP A 1 78 ? 5.331 -12.536 -2.059 1.00 0.61 78 ASP A CA 16
ATOM 26532 C C . ASP A 1 78 ? 5.538 -13.395 -0.826 1.00 0.63 78 ASP A C 16
ATOM 26533 O O . ASP A 1 78 ? 6.556 -14.071 -0.676 1.00 0.72 78 ASP A O 16
ATOM 26542 N N . THR A 1 79 ? 4.566 -13.341 0.063 1.00 0.61 79 THR A N 16
ATOM 26543 C CA . THR A 1 79 ? 4.538 -14.194 1.230 1.00 0.72 79 THR A CA 16
ATOM 26544 C C . THR A 1 79 ? 3.374 -15.174 1.110 1.00 0.78 79 THR A C 16
ATOM 26545 O O . THR A 1 79 ? 2.407 -14.894 0.399 1.00 0.84 79 THR A O 16
ATOM 26556 N N . LYS A 1 80 ? 3.454 -16.307 1.786 1.00 0.84 80 LYS A N 16
ATOM 26557 C CA . LYS A 1 80 ? 2.361 -17.271 1.775 1.00 0.92 80 LYS A CA 16
ATOM 26558 C C . LYS A 1 80 ? 1.081 -16.618 2.299 1.00 0.88 80 LYS A C 16
ATOM 26559 O O . LYS A 1 80 ? 0.032 -16.667 1.650 1.00 0.90 80 LYS A O 16
ATOM 26578 N N . ASP A 1 81 ? 1.188 -15.978 3.460 1.00 0.90 81 ASP A N 16
ATOM 26579 C CA . ASP A 1 81 ? 0.063 -15.264 4.064 1.00 0.93 81 ASP A CA 16
ATOM 26580 C C . ASP A 1 81 ? -0.373 -14.096 3.186 1.00 0.83 81 ASP A C 16
ATOM 26581 O O . ASP A 1 81 ? -1.541 -13.714 3.175 1.00 0.82 81 ASP A O 16
ATOM 26590 N N . ALA A 1 82 ? 0.575 -13.545 2.440 1.00 0.82 82 ALA A N 16
ATOM 26591 C CA . ALA A 1 82 ? 0.330 -12.360 1.626 1.00 0.82 82 ALA A CA 16
ATOM 26592 C C . ALA A 1 82 ? -0.578 -12.667 0.445 1.00 0.82 82 ALA A C 16
ATOM 26593 O O . ALA A 1 82 ? -1.234 -11.772 -0.088 1.00 0.84 82 ALA A O 16
ATOM 26600 N N . ASP A 1 83 ? -0.628 -13.929 0.035 1.00 0.91 83 ASP A N 16
ATOM 26601 C CA . ASP A 1 83 ? -1.489 -14.313 -1.077 1.00 1.03 83 ASP A CA 16
ATOM 26602 C C . ASP A 1 83 ? -2.934 -14.266 -0.620 1.00 0.98 83 ASP A C 16
ATOM 26603 O O . ASP A 1 83 ? -3.844 -13.951 -1.392 1.00 1.03 83 ASP A O 16
ATOM 26612 N N . LYS A 1 84 ? -3.122 -14.548 0.663 1.00 0.96 84 LYS A N 16
ATOM 26613 C CA . LYS A 1 84 ? -4.426 -14.467 1.289 1.00 1.04 84 LYS A CA 16
ATOM 26614 C C . LYS A 1 84 ? -4.889 -13.019 1.332 1.00 0.94 84 LYS A C 16
ATOM 26615 O O . LYS A 1 84 ? -6.056 -12.723 1.098 1.00 1.04 84 LYS A O 16
ATOM 26634 N N . VAL A 1 85 ? -3.959 -12.118 1.620 1.00 0.80 85 VAL A N 16
ATOM 26635 C CA . VAL A 1 85 ? -4.262 -10.694 1.655 1.00 0.77 85 VAL A CA 16
ATOM 26636 C C . VAL A 1 85 ? -4.496 -10.175 0.236 1.00 0.68 85 VAL A C 16
ATOM 26637 O O . VAL A 1 85 ? -5.305 -9.278 0.019 1.00 0.75 85 VAL A O 16
ATOM 26650 N N . LYS A 1 86 ? -3.799 -10.769 -0.732 1.00 0.60 86 LYS A N 16
ATOM 26651 C CA . LYS A 1 86 ? -3.918 -10.363 -2.132 1.00 0.59 86 LYS A CA 16
ATOM 26652 C C . LYS A 1 86 ? -5.359 -10.495 -2.615 1.00 0.69 86 LYS A C 16
ATOM 26653 O O . LYS A 1 86 ? -5.891 -9.601 -3.274 1.00 0.78 86 LYS A O 16
ATOM 26672 N N . LYS A 1 87 ? -5.990 -11.610 -2.269 1.00 0.75 87 LYS A N 16
ATOM 26673 C CA . LYS A 1 87 ? -7.355 -11.879 -2.700 1.00 0.89 87 LYS A CA 16
ATOM 26674 C C . LYS A 1 87 ? -8.349 -11.025 -1.915 1.00 0.88 87 LYS A C 16
ATOM 26675 O O . LYS A 1 87 ? -9.492 -10.839 -2.333 1.00 0.93 87 LYS A O 16
ATOM 26694 N N . GLU A 1 88 ? -7.908 -10.502 -0.778 1.00 0.90 88 GLU A N 16
ATOM 26695 C CA . GLU A 1 88 ? -8.735 -9.604 0.014 1.00 0.98 88 GLU A CA 16
ATOM 26696 C C . GLU A 1 88 ? -8.720 -8.210 -0.598 1.00 0.96 88 GLU A C 16
ATOM 26697 O O . GLU A 1 88 ? -9.772 -7.643 -0.889 1.00 1.02 88 GLU A O 16
ATOM 26709 N N . ILE A 1 89 ? -7.515 -7.691 -0.828 1.00 0.91 89 ILE A N 16
ATOM 26710 C CA . ILE A 1 89 ? -7.322 -6.348 -1.380 1.00 0.93 89 ILE A CA 16
ATOM 26711 C C . ILE A 1 89 ? -8.069 -6.175 -2.703 1.00 0.87 89 ILE A C 16
ATOM 26712 O O . ILE A 1 89 ? -8.654 -5.123 -2.971 1.00 0.91 89 ILE A O 16
ATOM 26728 N N . GLU A 1 90 ? -8.069 -7.223 -3.516 1.00 0.81 90 GLU A N 16
ATOM 26729 C CA . GLU A 1 90 ? -8.683 -7.146 -4.840 1.00 0.79 90 GLU A CA 16
ATOM 26730 C C . GLU A 1 90 ? -10.206 -7.090 -4.712 1.00 0.79 90 GLU A C 16
ATOM 26731 O O . GLU A 1 90 ? -10.881 -6.415 -5.492 1.00 0.79 90 GLU A O 16
ATOM 26743 N N . LYS A 1 91 ? -10.743 -7.775 -3.706 1.00 0.85 91 LYS A N 16
ATOM 26744 C CA . LYS A 1 91 ? -12.181 -7.755 -3.461 1.00 0.93 91 LYS A CA 16
ATOM 26745 C C . LYS A 1 91 ? -12.612 -6.430 -2.842 1.00 0.96 91 LYS A C 16
ATOM 26746 O O . LYS A 1 91 ? -13.721 -5.954 -3.101 1.00 0.97 91 LYS A O 16
ATOM 26765 N N . LYS A 1 92 ? -11.736 -5.838 -2.030 1.00 1.03 92 LYS A N 16
ATOM 26766 C CA . LYS A 1 92 ? -12.006 -4.533 -1.425 1.00 1.17 92 LYS A CA 16
ATOM 26767 C C . LYS A 1 92 ? -12.270 -3.507 -2.516 1.00 1.08 92 LYS A C 16
ATOM 26768 O O . LYS A 1 92 ? -13.242 -2.747 -2.463 1.00 1.15 92 LYS A O 16
ATOM 26787 N N . ALA A 1 93 ? -11.393 -3.518 -3.514 1.00 0.98 93 ALA A N 16
ATOM 26788 C CA . ALA A 1 93 ? -11.461 -2.591 -4.634 1.00 0.99 93 ALA A CA 16
ATOM 26789 C C . ALA A 1 93 ? -12.801 -2.663 -5.349 1.00 0.90 93 ALA A C 16
ATOM 26790 O O . ALA A 1 93 ? -13.366 -1.638 -5.735 1.00 0.98 93 ALA A O 16
ATOM 26797 N N . ARG A 1 94 ? -13.309 -3.873 -5.513 1.00 0.82 94 ARG A N 16
ATOM 26798 C CA . ARG A 1 94 ? -14.543 -4.085 -6.254 1.00 0.85 94 ARG A CA 16
ATOM 26799 C C . ARG A 1 94 ? -15.750 -3.696 -5.412 1.00 0.86 94 ARG A C 16
ATOM 26800 O O . ARG A 1 94 ? -16.680 -3.053 -5.897 1.00 0.92 94 ARG A O 16
ATOM 26821 N N . LYS A 1 95 ? -15.723 -4.076 -4.144 1.00 0.90 95 LYS A N 16
ATOM 26822 C CA . LYS A 1 95 ? -16.864 -3.874 -3.267 1.00 1.02 95 LYS A CA 16
ATOM 26823 C C . LYS A 1 95 ? -17.065 -2.396 -2.949 1.00 1.02 95 LYS A C 16
ATOM 26824 O O . LYS A 1 95 ? -18.166 -1.867 -3.092 1.00 1.15 95 LYS A O 16
ATOM 26843 N N . LYS A 1 96 ? -15.998 -1.724 -2.537 1.00 0.97 96 LYS A N 16
ATOM 26844 C CA . LYS A 1 96 ? -16.113 -0.343 -2.087 1.00 1.03 96 LYS A CA 16
ATOM 26845 C C . LYS A 1 96 ? -15.716 0.652 -3.177 1.00 0.96 96 LYS A C 16
ATOM 26846 O O . LYS A 1 96 ? -15.598 1.854 -2.930 1.00 1.07 96 LYS A O 16
ATOM 26865 N N . ASN A 1 97 ? -15.523 0.112 -4.384 1.00 0.86 97 ASN A N 16
ATOM 26866 C CA . ASN A 1 97 ? -15.273 0.897 -5.598 1.00 0.86 97 ASN A CA 16
ATOM 26867 C C . ASN A 1 97 ? -14.087 1.849 -5.434 1.00 0.87 97 ASN A C 16
ATOM 26868 O O . ASN A 1 97 ? -14.206 3.055 -5.641 1.00 1.04 97 ASN A O 16
ATOM 26879 N N . LEU A 1 98 ? -12.940 1.298 -5.072 1.00 0.78 98 LEU A N 16
ATOM 26880 C CA . LEU A 1 98 ? -11.738 2.098 -4.871 1.00 0.84 98 LEU A CA 16
ATOM 26881 C C . LEU A 1 98 ? -10.603 1.571 -5.746 1.00 0.71 98 LEU A C 16
ATOM 26882 O O . LEU A 1 98 ? -10.395 0.360 -5.823 1.00 0.65 98 LEU A O 16
ATOM 26898 N N . PRO A 1 99 ? -9.879 2.461 -6.454 1.00 0.83 99 PRO A N 16
ATOM 26899 C CA . PRO A 1 99 ? -8.764 2.056 -7.314 1.00 0.85 99 PRO A CA 16
ATOM 26900 C C . PRO A 1 99 ? -7.540 1.622 -6.513 1.00 0.70 99 PRO A C 16
ATOM 26901 O O . PRO A 1 99 ? -6.971 2.409 -5.756 1.00 0.77 99 PRO A O 16
ATOM 26912 N N . VAL A 1 100 ? -7.138 0.370 -6.694 1.00 0.58 100 VAL A N 16
ATOM 26913 C CA . VAL A 1 100 ? -5.956 -0.165 -6.031 1.00 0.47 100 VAL A CA 16
ATOM 26914 C C . VAL A 1 100 ? -5.024 -0.779 -7.070 1.00 0.42 100 VAL A C 16
ATOM 26915 O O . VAL A 1 100 ? -5.482 -1.354 -8.060 1.00 0.50 100 VAL A O 16
ATOM 26928 N N . ARG A 1 101 ? -3.725 -0.637 -6.871 1.00 0.43 101 ARG A N 16
ATOM 26929 C CA . ARG A 1 101 ? -2.761 -1.216 -7.796 1.00 0.43 101 ARG A CA 16
ATOM 26930 C C . ARG A 1 101 ? -1.743 -2.065 -7.047 1.00 0.40 101 ARG A C 16
ATOM 26931 O O . ARG A 1 101 ? -0.903 -1.543 -6.315 1.00 0.39 101 ARG A O 16
ATOM 26952 N N . ILE A 1 102 ? -1.852 -3.379 -7.219 1.00 0.43 102 ILE A N 16
ATOM 26953 C CA . ILE A 1 102 ? -0.956 -4.333 -6.579 1.00 0.43 102 ILE A CA 16
ATOM 26954 C C . ILE A 1 102 ? 0.384 -4.399 -7.295 1.00 0.45 102 ILE A C 16
ATOM 26955 O O . ILE A 1 102 ? 0.442 -4.568 -8.515 1.00 0.56 102 ILE A O 16
ATOM 26971 N N . ARG A 1 103 ? 1.456 -4.258 -6.533 1.00 0.41 103 ARG A N 16
ATOM 26972 C CA . ARG A 1 103 ? 2.794 -4.390 -7.074 1.00 0.50 103 ARG A CA 16
ATOM 26973 C C . ARG A 1 103 ? 3.616 -5.348 -6.213 1.00 0.43 103 ARG A C 16
ATOM 26974 O O . ARG A 1 103 ? 3.878 -5.071 -5.042 1.00 0.53 103 ARG A O 16
ATOM 26995 N N . LYS A 1 104 ? 3.986 -6.485 -6.792 1.00 0.38 104 LYS A N 16
ATOM 26996 C CA . LYS A 1 104 ? 4.825 -7.467 -6.108 1.00 0.39 104 LYS A CA 16
ATOM 26997 C C . LYS A 1 104 ? 6.293 -7.089 -6.233 1.00 0.37 104 LYS A C 16
ATOM 26998 O O . LYS A 1 104 ? 6.859 -7.131 -7.328 1.00 0.46 104 LYS A O 16
ATOM 27017 N N . VAL A 1 105 ? 6.906 -6.708 -5.121 1.00 0.35 105 VAL A N 16
ATOM 27018 C CA . VAL A 1 105 ? 8.302 -6.288 -5.134 1.00 0.39 105 VAL A CA 16
ATOM 27019 C C . VAL A 1 105 ? 9.033 -6.772 -3.887 1.00 0.46 105 VAL A C 16
ATOM 27020 O O . VAL A 1 105 ? 8.431 -6.951 -2.826 1.00 0.52 105 VAL A O 16
ATOM 27033 N N . THR A 1 106 ? 10.325 -7.011 -4.024 1.00 0.52 106 THR A N 16
ATOM 27034 C CA . THR A 1 106 ? 11.193 -7.114 -2.874 1.00 0.61 106 THR A CA 16
ATOM 27035 C C . THR A 1 106 ? 12.513 -6.435 -3.210 1.00 0.58 106 THR A C 16
ATOM 27036 O O . THR A 1 106 ? 13.428 -7.055 -3.751 1.00 0.67 106 THR A O 16
ATOM 27047 N N . SER A 1 107 ? 12.585 -5.152 -2.878 1.00 0.50 107 SER A N 16
ATOM 27048 C CA . SER A 1 107 ? 13.727 -4.312 -3.198 1.00 0.51 107 SER A CA 16
ATOM 27049 C C . SER A 1 107 ? 13.434 -2.879 -2.762 1.00 0.45 107 SER A C 16
ATOM 27050 O O . SER A 1 107 ? 12.527 -2.241 -3.300 1.00 0.44 107 SER A O 16
ATOM 27058 N N . PRO A 1 108 ? 14.164 -2.373 -1.753 1.00 0.47 108 PRO A N 16
ATOM 27059 C CA . PRO A 1 108 ? 14.031 -0.988 -1.278 1.00 0.49 108 PRO A CA 16
ATOM 27060 C C . PRO A 1 108 ? 14.035 0.044 -2.407 1.00 0.43 108 PRO A C 16
ATOM 27061 O O . PRO A 1 108 ? 13.335 1.053 -2.332 1.00 0.47 108 PRO A O 16
ATOM 27072 N N . ASP A 1 109 ? 14.823 -0.214 -3.447 1.00 0.46 109 ASP A N 16
ATOM 27073 C CA . ASP A 1 109 ? 14.894 0.685 -4.600 1.00 0.50 109 ASP A CA 16
ATOM 27074 C C . ASP A 1 109 ? 13.560 0.729 -5.330 1.00 0.41 109 ASP A C 16
ATOM 27075 O O . ASP A 1 109 ? 12.986 1.801 -5.537 1.00 0.44 109 ASP A O 16
ATOM 27084 N N . GLU A 1 110 ? 13.075 -0.447 -5.709 1.00 0.38 110 GLU A N 16
ATOM 27085 C CA . GLU A 1 110 ? 11.808 -0.572 -6.417 1.00 0.38 110 GLU A CA 16
ATOM 27086 C C . GLU A 1 110 ? 10.660 -0.036 -5.570 1.00 0.36 110 GLU A C 16
ATOM 27087 O O . GLU A 1 110 ? 9.758 0.628 -6.080 1.00 0.42 110 GLU A O 16
ATOM 27099 N N . ALA A 1 111 ? 10.716 -0.314 -4.272 1.00 0.33 111 ALA A N 16
ATOM 27100 C CA . ALA A 1 111 ? 9.690 0.136 -3.342 1.00 0.35 111 ALA A CA 16
ATOM 27101 C C . ALA A 1 111 ? 9.564 1.655 -3.357 1.00 0.34 111 ALA A C 16
ATOM 27102 O O . ALA A 1 111 ? 8.464 2.194 -3.478 1.00 0.41 111 ALA A O 16
ATOM 27109 N N . LYS A 1 112 ? 10.698 2.343 -3.259 1.00 0.32 112 LYS A N 16
ATOM 27110 C CA . LYS A 1 112 ? 10.697 3.799 -3.228 1.00 0.34 112 LYS A CA 16
ATOM 27111 C C . LYS A 1 112 ? 10.234 4.385 -4.555 1.00 0.37 112 LYS A C 16
ATOM 27112 O O . LYS A 1 112 ? 9.640 5.464 -4.586 1.00 0.42 112 LYS A O 16
ATOM 27131 N N . ARG A 1 113 ? 10.499 3.672 -5.644 1.00 0.38 113 ARG A N 16
ATOM 27132 C CA . ARG A 1 113 ? 10.118 4.137 -6.972 1.00 0.46 113 ARG A CA 16
ATOM 27133 C C . ARG A 1 113 ? 8.613 4.346 -7.070 1.00 0.43 113 ARG A C 16
ATOM 27134 O O . ARG A 1 113 ? 8.150 5.427 -7.429 1.00 0.50 113 ARG A O 16
ATOM 27155 N N . TRP A 1 114 ? 7.857 3.310 -6.735 1.00 0.39 114 TRP A N 16
ATOM 27156 C CA . TRP A 1 114 ? 6.408 3.346 -6.876 1.00 0.39 114 TRP A CA 16
ATOM 27157 C C . TRP A 1 114 ? 5.791 4.370 -5.931 1.00 0.40 114 TRP A C 16
ATOM 27158 O O . TRP A 1 114 ? 4.792 5.012 -6.257 1.00 0.46 114 TRP A O 16
ATOM 27179 N N . ILE A 1 115 ? 6.409 4.542 -4.769 1.00 0.38 115 ILE A N 16
ATOM 27180 C CA . ILE A 1 115 ? 5.952 5.533 -3.804 1.00 0.41 115 ILE A CA 16
ATOM 27181 C C . ILE A 1 115 ? 6.162 6.942 -4.351 1.00 0.47 115 ILE A C 16
ATOM 27182 O O . ILE A 1 115 ? 5.339 7.835 -4.143 1.00 0.55 115 ILE A O 16
ATOM 27198 N N . LYS A 1 116 ? 7.251 7.123 -5.086 1.00 0.50 116 LYS A N 16
ATOM 27199 C CA . LYS A 1 116 ? 7.592 8.416 -5.653 1.00 0.60 116 LYS A CA 16
ATOM 27200 C C . LYS A 1 116 ? 6.741 8.684 -6.886 1.00 0.57 116 LYS A C 16
ATOM 27201 O O . LYS A 1 116 ? 6.252 9.794 -7.090 1.00 0.69 116 LYS A O 16
ATOM 27220 N N . GLU A 1 117 ? 6.547 7.644 -7.683 1.00 0.53 117 GLU A N 16
ATOM 27221 C CA . GLU A 1 117 ? 5.799 7.746 -8.924 1.00 0.58 117 GLU A CA 16
ATOM 27222 C C . GLU A 1 117 ? 4.380 8.250 -8.683 1.00 0.57 117 GLU A C 16
ATOM 27223 O O . GLU A 1 117 ? 3.902 9.143 -9.382 1.00 0.66 117 GLU A O 16
ATOM 27235 N N . PHE A 1 118 ? 3.722 7.700 -7.677 1.00 0.56 118 PHE A N 16
ATOM 27236 C CA . PHE A 1 118 ? 2.325 8.021 -7.423 1.00 0.66 118 PHE A CA 16
ATOM 27237 C C . PHE A 1 118 ? 2.163 9.372 -6.731 1.00 0.73 118 PHE A C 16
ATOM 27238 O O . PHE A 1 118 ? 1.162 10.058 -6.934 1.00 0.88 118 PHE A O 16
ATOM 27255 N N . SER A 1 119 ? 3.145 9.764 -5.930 1.00 0.69 119 SER A N 16
ATOM 27256 C CA . SER A 1 119 ? 3.032 10.992 -5.152 1.00 0.80 119 SER A CA 16
ATOM 27257 C C . SER A 1 119 ? 3.547 12.204 -5.927 1.00 0.79 119 SER A C 16
ATOM 27258 O O . SER A 1 119 ? 2.937 13.275 -5.896 1.00 0.90 119 SER A O 16
ATOM 27266 N N . GLU A 1 120 ? 4.662 12.031 -6.627 1.00 0.81 120 GLU A N 16
ATOM 27267 C CA . GLU A 1 120 ? 5.277 13.125 -7.369 1.00 0.96 120 GLU A CA 16
ATOM 27268 C C . GLU A 1 120 ? 4.622 13.307 -8.732 1.00 1.17 120 GLU A C 16
ATOM 27269 O O . GLU A 1 120 ? 4.832 14.328 -9.387 1.00 1.50 120 GLU A O 16
ATOM 27281 N N . GLU A 1 121 ? 3.836 12.310 -9.142 1.00 1.22 121 GLU A N 16
ATOM 27282 C CA . GLU A 1 121 ? 3.137 12.330 -10.427 1.00 1.56 121 GLU A CA 16
ATOM 27283 C C . GLU A 1 121 ? 4.132 12.371 -11.583 1.00 2.02 121 GLU A C 16
ATOM 27284 O O . GLU A 1 121 ? 4.480 13.480 -12.043 1.00 2.60 121 GLU A O 16
ATOM 27297 N N . GLY A 1 22 ? -4.635 12.564 -4.622 1.00 1.16 22 GLY A N 17
ATOM 27298 C CA . GLY A 1 22 ? -4.250 12.008 -3.300 1.00 1.05 22 GLY A CA 17
ATOM 27299 C C . GLY A 1 22 ? -3.687 10.610 -3.420 1.00 0.87 22 GLY A C 17
ATOM 27300 O O . GLY A 1 22 ? -4.056 9.867 -4.329 1.00 0.89 22 GLY A O 17
ATOM 27303 N N . LEU A 1 23 ? -2.784 10.249 -2.514 1.00 0.75 23 LEU A N 17
ATOM 27304 C CA . LEU A 1 23 ? -2.141 8.943 -2.559 1.00 0.62 23 LEU A CA 17
ATOM 27305 C C . LEU A 1 23 ? -2.308 8.194 -1.246 1.00 0.51 23 LEU A C 17
ATOM 27306 O O . LEU A 1 23 ? -2.121 8.755 -0.166 1.00 0.59 23 LEU A O 17
ATOM 27322 N N . LEU A 1 24 ? -2.665 6.924 -1.353 1.00 0.40 24 LEU A N 17
ATOM 27323 C CA . LEU A 1 24 ? -2.711 6.041 -0.202 1.00 0.39 24 LEU A CA 17
ATOM 27324 C C . LEU A 1 24 ? -1.875 4.807 -0.496 1.00 0.38 24 LEU A C 17
ATOM 27325 O O . LEU A 1 24 ? -2.178 4.049 -1.419 1.00 0.50 24 LEU A O 17
ATOM 27341 N N . VAL A 1 25 ? -0.813 4.621 0.265 1.00 0.37 25 VAL A N 17
ATOM 27342 C CA . VAL A 1 25 ? 0.091 3.512 0.033 1.00 0.40 25 VAL A CA 17
ATOM 27343 C C . VAL A 1 25 ? -0.146 2.413 1.060 1.00 0.42 25 VAL A C 17
ATOM 27344 O O . VAL A 1 25 ? 0.042 2.618 2.258 1.00 0.56 25 VAL A O 17
ATOM 27357 N N . LEU A 1 26 ? -0.582 1.258 0.590 1.00 0.46 26 LEU A N 17
ATOM 27358 C CA . LEU A 1 26 ? -0.807 0.119 1.457 1.00 0.57 26 LEU A CA 17
ATOM 27359 C C . LEU A 1 26 ? 0.304 -0.895 1.241 1.00 0.51 26 LEU A C 17
ATOM 27360 O O . LEU A 1 26 ? 0.641 -1.213 0.103 1.00 0.58 26 LEU A O 17
ATOM 27376 N N . ILE A 1 27 ? 0.882 -1.389 2.318 1.00 0.50 27 ILE A N 17
ATOM 27377 C CA . ILE A 1 27 ? 1.988 -2.321 2.210 1.00 0.49 27 ILE A CA 17
ATOM 27378 C C . ILE A 1 27 ? 1.755 -3.543 3.088 1.00 0.51 27 ILE A C 17
ATOM 27379 O O . ILE A 1 27 ? 1.235 -3.435 4.203 1.00 0.72 27 ILE A O 17
ATOM 27395 N N . TRP A 1 28 ? 2.105 -4.709 2.574 1.00 0.45 28 TRP A N 17
ATOM 27396 C CA . TRP A 1 28 ? 2.071 -5.918 3.368 1.00 0.48 28 TRP A CA 17
ATOM 27397 C C . TRP A 1 28 ? 3.273 -6.782 3.015 1.00 0.48 28 TRP A C 17
ATOM 27398 O O . TRP A 1 28 ? 3.257 -7.548 2.049 1.00 0.49 28 TRP A O 17
ATOM 27419 N N . SER A 1 29 ? 4.331 -6.617 3.787 1.00 0.50 29 SER A N 17
ATOM 27420 C CA . SER A 1 29 ? 5.543 -7.404 3.638 1.00 0.54 29 SER A CA 17
ATOM 27421 C C . SER A 1 29 ? 6.163 -7.631 5.007 1.00 0.60 29 SER A C 17
ATOM 27422 O O . SER A 1 29 ? 5.725 -7.026 5.988 1.00 0.87 29 SER A O 17
ATOM 27430 N N . ASN A 1 30 ? 7.175 -8.477 5.087 1.00 0.65 30 ASN A N 17
ATOM 27431 C CA . ASN A 1 30 ? 7.984 -8.535 6.291 1.00 0.69 30 ASN A CA 17
ATOM 27432 C C . ASN A 1 30 ? 9.454 -8.561 5.904 1.00 0.68 30 ASN A C 17
ATOM 27433 O O . ASN A 1 30 ? 10.139 -9.580 6.011 1.00 0.75 30 ASN A O 17
ATOM 27444 N N . ASP A 1 31 ? 9.912 -7.424 5.412 1.00 0.63 31 ASP A N 17
ATOM 27445 C CA . ASP A 1 31 ? 11.320 -7.182 5.168 1.00 0.64 31 ASP A CA 17
ATOM 27446 C C . ASP A 1 31 ? 11.792 -6.005 6.005 1.00 0.65 31 ASP A C 17
ATOM 27447 O O . ASP A 1 31 ? 11.078 -5.014 6.152 1.00 0.78 31 ASP A O 17
ATOM 27456 N N . LYS A 1 32 ? 12.997 -6.116 6.538 1.00 0.69 32 LYS A N 17
ATOM 27457 C CA . LYS A 1 32 ? 13.578 -5.060 7.358 1.00 0.77 32 LYS A CA 17
ATOM 27458 C C . LYS A 1 32 ? 13.863 -3.808 6.530 1.00 0.71 32 LYS A C 17
ATOM 27459 O O . LYS A 1 32 ? 13.824 -2.694 7.049 1.00 0.77 32 LYS A O 17
ATOM 27478 N N . LYS A 1 33 ? 14.145 -3.993 5.245 1.00 0.71 33 LYS A N 17
ATOM 27479 C CA . LYS A 1 33 ? 14.437 -2.873 4.363 1.00 0.75 33 LYS A CA 17
ATOM 27480 C C . LYS A 1 33 ? 13.140 -2.222 3.898 1.00 0.64 33 LYS A C 17
ATOM 27481 O O . LYS A 1 33 ? 12.946 -1.022 4.073 1.00 0.63 33 LYS A O 17
ATOM 27500 N N . LEU A 1 34 ? 12.252 -3.032 3.321 1.00 0.62 34 LEU A N 17
ATOM 27501 C CA . LEU A 1 34 ? 10.963 -2.551 2.823 1.00 0.61 34 LEU A CA 17
ATOM 27502 C C . LEU A 1 34 ? 10.214 -1.748 3.874 1.00 0.54 34 LEU A C 17
ATOM 27503 O O . LEU A 1 34 ? 9.855 -0.596 3.640 1.00 0.61 34 LEU A O 17
ATOM 27519 N N . ILE A 1 35 ? 9.993 -2.355 5.034 1.00 0.48 35 ILE A N 17
ATOM 27520 C CA . ILE A 1 35 ? 9.176 -1.731 6.067 1.00 0.49 35 ILE A CA 17
ATOM 27521 C C . ILE A 1 35 ? 9.821 -0.440 6.575 1.00 0.48 35 ILE A C 17
ATOM 27522 O O . ILE A 1 35 ? 9.126 0.528 6.897 1.00 0.53 35 ILE A O 17
ATOM 27538 N N . GLU A 1 36 ? 11.147 -0.413 6.610 1.00 0.50 36 GLU A N 17
ATOM 27539 C CA . GLU A 1 36 ? 11.861 0.751 7.107 1.00 0.53 36 GLU A CA 17
ATOM 27540 C C . GLU A 1 36 ? 11.888 1.871 6.067 1.00 0.48 36 GLU A C 17
ATOM 27541 O O . GLU A 1 36 ? 11.603 3.027 6.389 1.00 0.51 36 GLU A O 17
ATOM 27553 N N . GLU A 1 37 ? 12.214 1.526 4.824 1.00 0.48 37 GLU A N 17
ATOM 27554 C CA . GLU A 1 37 ? 12.350 2.521 3.763 1.00 0.51 37 GLU A CA 17
ATOM 27555 C C . GLU A 1 37 ? 10.996 3.097 3.361 1.00 0.44 37 GLU A C 17
ATOM 27556 O O . GLU A 1 37 ? 10.878 4.295 3.102 1.00 0.48 37 GLU A O 17
ATOM 27568 N N . ALA A 1 38 ? 9.975 2.246 3.312 1.00 0.40 38 ALA A N 17
ATOM 27569 C CA . ALA A 1 38 ? 8.630 2.695 2.971 1.00 0.42 38 ALA A CA 17
ATOM 27570 C C . ALA A 1 38 ? 8.133 3.706 3.994 1.00 0.39 38 ALA A C 17
ATOM 27571 O O . ALA A 1 38 ? 7.506 4.705 3.643 1.00 0.42 38 ALA A O 17
ATOM 27578 N N . ARG A 1 39 ? 8.438 3.442 5.260 1.00 0.41 39 ARG A N 17
ATOM 27579 C CA . ARG A 1 39 ? 8.071 4.344 6.348 1.00 0.50 39 ARG A CA 17
ATOM 27580 C C . ARG A 1 39 ? 8.796 5.681 6.199 1.00 0.46 39 ARG A C 17
ATOM 27581 O O . ARG A 1 39 ? 8.220 6.742 6.442 1.00 0.52 39 ARG A O 17
ATOM 27602 N N . LYS A 1 40 ? 10.059 5.617 5.787 1.00 0.45 40 LYS A N 17
ATOM 27603 C CA . LYS A 1 40 ? 10.865 6.817 5.584 1.00 0.49 40 LYS A CA 17
ATOM 27604 C C . LYS A 1 40 ? 10.279 7.689 4.483 1.00 0.42 40 LYS A C 17
ATOM 27605 O O . LYS A 1 40 ? 10.116 8.896 4.658 1.00 0.47 40 LYS A O 17
ATOM 27624 N N . MET A 1 41 ? 9.963 7.070 3.352 1.00 0.39 41 MET A N 17
ATOM 27625 C CA . MET A 1 41 ? 9.431 7.799 2.208 1.00 0.41 41 MET A CA 17
ATOM 27626 C C . MET A 1 41 ? 8.054 8.362 2.544 1.00 0.42 41 MET A C 17
ATOM 27627 O O . MET A 1 41 ? 7.781 9.540 2.314 1.00 0.52 41 MET A O 17
ATOM 27641 N N . ALA A 1 42 ? 7.201 7.521 3.120 1.00 0.40 42 ALA A N 17
ATOM 27642 C CA . ALA A 1 42 ? 5.858 7.933 3.507 1.00 0.49 42 ALA A CA 17
ATOM 27643 C C . ALA A 1 42 ? 5.903 9.132 4.445 1.00 0.51 42 ALA A C 17
ATOM 27644 O O . ALA A 1 42 ? 5.050 10.013 4.383 1.00 0.59 42 ALA A O 17
ATOM 27651 N N . GLU A 1 43 ? 6.903 9.163 5.310 1.00 0.50 43 GLU A N 17
ATOM 27652 C CA . GLU A 1 43 ? 7.097 10.286 6.215 1.00 0.60 43 GLU A CA 17
ATOM 27653 C C . GLU A 1 43 ? 7.598 11.504 5.438 1.00 0.62 43 GLU A C 17
ATOM 27654 O O . GLU A 1 43 ? 7.116 12.621 5.624 1.00 0.73 43 GLU A O 17
ATOM 27666 N N . LYS A 1 44 ? 8.545 11.261 4.543 1.00 0.58 44 LYS A N 17
ATOM 27667 C CA . LYS A 1 44 ? 9.187 12.307 3.772 1.00 0.66 44 LYS A CA 17
ATOM 27668 C C . LYS A 1 44 ? 8.191 13.051 2.882 1.00 0.66 44 LYS A C 17
ATOM 27669 O O . LYS A 1 44 ? 8.257 14.273 2.755 1.00 0.70 44 LYS A O 17
ATOM 27688 N N . ALA A 1 45 ? 7.273 12.318 2.271 1.00 0.67 45 ALA A N 17
ATOM 27689 C CA . ALA A 1 45 ? 6.310 12.922 1.359 1.00 0.74 45 ALA A CA 17
ATOM 27690 C C . ALA A 1 45 ? 4.943 13.106 2.015 1.00 0.73 45 ALA A C 17
ATOM 27691 O O . ALA A 1 45 ? 3.964 13.431 1.343 1.00 0.81 45 ALA A O 17
ATOM 27698 N N . ASN A 1 46 ? 4.891 12.899 3.331 1.00 0.69 46 ASN A N 17
ATOM 27699 C CA . ASN A 1 46 ? 3.657 13.053 4.115 1.00 0.72 46 ASN A CA 17
ATOM 27700 C C . ASN A 1 46 ? 2.530 12.186 3.559 1.00 0.67 46 ASN A C 17
ATOM 27701 O O . ASN A 1 46 ? 1.377 12.612 3.491 1.00 0.84 46 ASN A O 17
ATOM 27712 N N . LEU A 1 47 ? 2.867 10.969 3.168 1.00 0.51 47 LEU A N 17
ATOM 27713 C CA . LEU A 1 47 ? 1.891 10.042 2.618 1.00 0.51 47 LEU A CA 17
ATOM 27714 C C . LEU A 1 47 ? 1.431 9.078 3.695 1.00 0.46 47 LEU A C 17
ATOM 27715 O O . LEU A 1 47 ? 2.193 8.742 4.603 1.00 0.56 47 LEU A O 17
ATOM 27731 N N . TYR A 1 48 ? 0.191 8.637 3.599 1.00 0.49 48 TYR A N 17
ATOM 27732 C CA . TYR A 1 48 ? -0.346 7.683 4.551 1.00 0.54 48 TYR A CA 17
ATOM 27733 C C . TYR A 1 48 ? -0.004 6.264 4.123 1.00 0.46 48 TYR A C 17
ATOM 27734 O O . TYR A 1 48 ? -0.553 5.747 3.149 1.00 0.58 48 TYR A O 17
ATOM 27752 N N . LEU A 1 49 ? 0.926 5.651 4.837 1.00 0.46 49 LEU A N 17
ATOM 27753 C CA . LEU A 1 49 ? 1.321 4.279 4.568 1.00 0.46 49 LEU A CA 17
ATOM 27754 C C . LEU A 1 49 ? 0.646 3.349 5.563 1.00 0.50 49 LEU A C 17
ATOM 27755 O O . LEU A 1 49 ? 0.952 3.371 6.757 1.00 0.61 49 LEU A O 17
ATOM 27771 N N . LEU A 1 50 ? -0.283 2.548 5.070 1.00 0.52 50 LEU A N 17
ATOM 27772 C CA . LEU A 1 50 ? -1.060 1.657 5.917 1.00 0.63 50 LEU A CA 17
ATOM 27773 C C . LEU A 1 50 ? -0.675 0.205 5.676 1.00 0.69 50 LEU A C 17
ATOM 27774 O O . LEU A 1 50 ? -0.410 -0.203 4.544 1.00 0.69 50 LEU A O 17
ATOM 27790 N N . THR A 1 51 ? -0.638 -0.562 6.748 1.00 0.85 51 THR A N 17
ATOM 27791 C CA . THR A 1 51 ? -0.391 -1.991 6.661 1.00 1.00 51 THR A CA 17
ATOM 27792 C C . THR A 1 51 ? -1.723 -2.717 6.480 1.00 1.38 51 THR A C 17
ATOM 27793 O O . THR A 1 51 ? -2.762 -2.239 6.944 1.00 2.04 51 THR A O 17
ATOM 27804 N N . LEU A 1 52 ? -1.702 -3.866 5.821 1.00 1.17 52 LEU A N 17
ATOM 27805 C CA . LEU A 1 52 ? -2.937 -4.574 5.521 1.00 1.66 52 LEU A CA 17
ATOM 27806 C C . LEU A 1 52 ? -3.290 -5.523 6.655 1.00 1.10 52 LEU A C 17
ATOM 27807 O O . LEU A 1 52 ? -2.630 -6.539 6.876 1.00 1.25 52 LEU A O 17
ATOM 27823 N N . GLU A 1 53 ? -4.336 -5.153 7.374 1.00 1.35 53 GLU A N 17
ATOM 27824 C CA . GLU A 1 53 ? -4.813 -5.907 8.517 1.00 1.60 53 GLU A CA 17
ATOM 27825 C C . GLU A 1 53 ? -6.232 -5.464 8.829 1.00 1.84 53 GLU A C 17
ATOM 27826 O O . GLU A 1 53 ? -7.170 -6.259 8.804 1.00 2.34 53 GLU A O 17
ATOM 27838 N N . THR A 1 54 ? -6.378 -4.183 9.117 1.00 1.76 54 THR A N 17
ATOM 27839 C CA . THR A 1 54 ? -7.681 -3.576 9.261 1.00 1.96 54 THR A CA 17
ATOM 27840 C C . THR A 1 54 ? -8.076 -2.898 7.954 1.00 1.44 54 THR A C 17
ATOM 27841 O O . THR A 1 54 ? -7.519 -1.867 7.575 1.00 1.41 54 THR A O 17
ATOM 27852 N N . ASP A 1 55 ? -9.037 -3.495 7.272 1.00 1.58 55 ASP A N 17
ATOM 27853 C CA . ASP A 1 55 ? -9.407 -3.059 5.919 1.00 1.57 55 ASP A CA 17
ATOM 27854 C C . ASP A 1 55 ? -10.437 -1.940 5.945 1.00 1.40 55 ASP A C 17
ATOM 27855 O O . ASP A 1 55 ? -10.186 -0.831 5.472 1.00 1.25 55 ASP A O 17
ATOM 27864 N N . ASP A 1 56 ? -11.583 -2.233 6.528 1.00 1.62 56 ASP A N 17
ATOM 27865 C CA . ASP A 1 56 ? -12.738 -1.343 6.455 1.00 1.72 56 ASP A CA 17
ATOM 27866 C C . ASP A 1 56 ? -12.486 -0.021 7.176 1.00 1.47 56 ASP A C 17
ATOM 27867 O O . ASP A 1 56 ? -12.715 1.055 6.621 1.00 1.48 56 ASP A O 17
ATOM 27876 N N . LYS A 1 57 ? -11.988 -0.109 8.400 1.00 1.39 57 LYS A N 17
ATOM 27877 C CA . LYS A 1 57 ? -11.855 1.067 9.252 1.00 1.42 57 LYS A CA 17
ATOM 27878 C C . LYS A 1 57 ? -10.696 1.961 8.823 1.00 1.20 57 LYS A C 17
ATOM 27879 O O . LYS A 1 57 ? -10.911 3.058 8.310 1.00 1.27 57 LYS A O 17
ATOM 27898 N N . LYS A 1 58 ? -9.472 1.481 9.013 1.00 1.07 58 LYS A N 17
ATOM 27899 C CA . LYS A 1 58 ? -8.285 2.308 8.809 1.00 1.04 58 LYS A CA 17
ATOM 27900 C C . LYS A 1 58 ? -8.194 2.840 7.382 1.00 0.88 58 LYS A C 17
ATOM 27901 O O . LYS A 1 58 ? -8.028 4.042 7.177 1.00 0.87 58 LYS A O 17
ATOM 27920 N N . ILE A 1 59 ? -8.321 1.953 6.405 1.00 0.83 59 ILE A N 17
ATOM 27921 C CA . ILE A 1 59 ? -8.129 2.324 5.009 1.00 0.80 59 ILE A CA 17
ATOM 27922 C C . ILE A 1 59 ? -9.150 3.366 4.549 1.00 0.74 59 ILE A C 17
ATOM 27923 O O . ILE A 1 59 ? -8.773 4.443 4.082 1.00 0.78 59 ILE A O 17
ATOM 27939 N N . GLU A 1 60 ? -10.435 3.064 4.705 1.00 0.77 60 GLU A N 17
ATOM 27940 C CA . GLU A 1 60 ? -11.476 3.925 4.161 1.00 0.87 60 GLU A CA 17
ATOM 27941 C C . GLU A 1 60 ? -11.566 5.258 4.908 1.00 0.85 60 GLU A C 17
ATOM 27942 O O . GLU A 1 60 ? -11.642 6.314 4.279 1.00 0.94 60 GLU A O 17
ATOM 27954 N N . ASP A 1 61 ? -11.537 5.214 6.236 1.00 0.82 61 ASP A N 17
ATOM 27955 C CA . ASP A 1 61 ? -11.696 6.429 7.037 1.00 0.88 61 ASP A CA 17
ATOM 27956 C C . ASP A 1 61 ? -10.599 7.444 6.742 1.00 0.79 61 ASP A C 17
ATOM 27957 O O . ASP A 1 61 ? -10.874 8.632 6.561 1.00 0.83 61 ASP A O 17
ATOM 27966 N N . ILE A 1 62 ? -9.361 6.979 6.674 1.00 0.72 62 ILE A N 17
ATOM 27967 C CA . ILE A 1 62 ? -8.232 7.872 6.452 1.00 0.69 62 ILE A CA 17
ATOM 27968 C C . ILE A 1 62 ? -8.253 8.447 5.035 1.00 0.68 62 ILE A C 17
ATOM 27969 O O . ILE A 1 62 ? -7.966 9.631 4.836 1.00 0.73 62 ILE A O 17
ATOM 27985 N N . LEU A 1 63 ? -8.628 7.629 4.056 1.00 0.68 63 LEU A N 17
ATOM 27986 C CA . LEU A 1 63 ? -8.629 8.083 2.671 1.00 0.76 63 LEU A CA 17
ATOM 27987 C C . LEU A 1 63 ? -9.795 9.046 2.432 1.00 0.84 63 LEU A C 17
ATOM 27988 O O . LEU A 1 63 ? -9.696 9.965 1.613 1.00 0.94 63 LEU A O 17
ATOM 28004 N N . LYS A 1 64 ? -10.894 8.839 3.153 1.00 0.89 64 LYS A N 17
ATOM 28005 C CA . LYS A 1 64 ? -12.036 9.746 3.080 1.00 1.05 64 LYS A CA 17
ATOM 28006 C C . LYS A 1 64 ? -11.677 11.096 3.681 1.00 1.03 64 LYS A C 17
ATOM 28007 O O . LYS A 1 64 ? -12.087 12.141 3.176 1.00 1.13 64 LYS A O 17
ATOM 28026 N N . SER A 1 65 ? -10.889 11.062 4.745 1.00 0.97 65 SER A N 17
ATOM 28027 C CA . SER A 1 65 ? -10.476 12.274 5.436 1.00 1.06 65 SER A CA 17
ATOM 28028 C C . SER A 1 65 ? -9.512 13.098 4.584 1.00 1.03 65 SER A C 17
ATOM 28029 O O . SER A 1 65 ? -9.320 14.288 4.829 1.00 1.13 65 SER A O 17
ATOM 28037 N N . LEU A 1 66 ? -8.917 12.466 3.576 1.00 0.97 66 LEU A N 17
ATOM 28038 C CA . LEU A 1 66 ? -7.927 13.147 2.744 1.00 1.05 66 LEU A CA 17
ATOM 28039 C C . LEU A 1 66 ? -8.601 14.081 1.735 1.00 1.20 66 LEU A C 17
ATOM 28040 O O . LEU A 1 66 ? -8.137 15.201 1.529 1.00 1.55 66 LEU A O 17
ATOM 28056 N N . GLY A 1 67 ? -9.696 13.636 1.122 1.00 1.07 67 GLY A N 17
ATOM 28057 C CA . GLY A 1 67 ? -10.460 14.517 0.252 1.00 1.26 67 GLY A CA 17
ATOM 28058 C C . GLY A 1 67 ? -10.330 14.184 -1.227 1.00 1.22 67 GLY A C 17
ATOM 28059 O O . GLY A 1 67 ? -11.072 13.341 -1.734 1.00 1.28 67 GLY A O 17
ATOM 28063 N N . PRO A 1 68 ? -9.404 14.857 -1.946 1.00 1.24 68 PRO A N 17
ATOM 28064 C CA . PRO A 1 68 ? -9.170 14.650 -3.391 1.00 1.29 68 PRO A CA 17
ATOM 28065 C C . PRO A 1 68 ? -9.065 13.177 -3.788 1.00 1.15 68 PRO A C 17
ATOM 28066 O O . PRO A 1 68 ? -8.765 12.328 -2.950 1.00 0.99 68 PRO A O 17
ATOM 28077 N N . PRO A 1 69 ? -9.304 12.866 -5.081 1.00 1.30 69 PRO A N 17
ATOM 28078 C CA . PRO A 1 69 ? -9.243 11.497 -5.610 1.00 1.26 69 PRO A CA 17
ATOM 28079 C C . PRO A 1 69 ? -7.968 10.772 -5.195 1.00 1.05 69 PRO A C 17
ATOM 28080 O O . PRO A 1 69 ? -6.862 11.136 -5.604 1.00 1.17 69 PRO A O 17
ATOM 28091 N N . VAL A 1 70 ? -8.132 9.758 -4.366 1.00 0.85 70 VAL A N 17
ATOM 28092 C CA . VAL A 1 70 ? -7.004 9.027 -3.820 1.00 0.67 70 VAL A CA 17
ATOM 28093 C C . VAL A 1 70 ? -6.712 7.779 -4.643 1.00 0.60 70 VAL A C 17
ATOM 28094 O O . VAL A 1 70 ? -7.611 6.987 -4.928 1.00 0.66 70 VAL A O 17
ATOM 28107 N N . LYS A 1 71 ? -5.458 7.626 -5.039 1.00 0.55 71 LYS A N 17
ATOM 28108 C CA . LYS A 1 71 ? -5.014 6.450 -5.771 1.00 0.54 71 LYS A CA 17
ATOM 28109 C C . LYS A 1 71 ? -4.411 5.443 -4.804 1.00 0.43 71 LYS A C 17
ATOM 28110 O O . LYS A 1 71 ? -3.610 5.808 -3.940 1.00 0.41 71 LYS A O 17
ATOM 28129 N N . ILE A 1 72 ? -4.809 4.184 -4.937 1.00 0.45 72 ILE A N 17
ATOM 28130 C CA . ILE A 1 72 ? -4.404 3.162 -3.988 1.00 0.43 72 ILE A CA 17
ATOM 28131 C C . ILE A 1 72 ? -3.280 2.302 -4.544 1.00 0.41 72 ILE A C 17
ATOM 28132 O O . ILE A 1 72 ? -3.493 1.464 -5.423 1.00 0.50 72 ILE A O 17
ATOM 28148 N N . LEU A 1 73 ? -2.090 2.519 -4.020 1.00 0.37 73 LEU A N 17
ATOM 28149 C CA . LEU A 1 73 ? -0.934 1.723 -4.381 1.00 0.37 73 LEU A CA 17
ATOM 28150 C C . LEU A 1 73 ? -0.680 0.679 -3.306 1.00 0.37 73 LEU A C 17
ATOM 28151 O O . LEU A 1 73 ? -0.503 1.016 -2.136 1.00 0.46 73 LEU A O 17
ATOM 28167 N N . VAL A 1 74 ? -0.687 -0.585 -3.695 1.00 0.40 74 VAL A N 17
ATOM 28168 C CA . VAL A 1 74 ? -0.470 -1.665 -2.749 1.00 0.40 74 VAL A CA 17
ATOM 28169 C C . VAL A 1 74 ? 0.839 -2.386 -3.050 1.00 0.39 74 VAL A C 17
ATOM 28170 O O . VAL A 1 74 ? 1.027 -2.927 -4.141 1.00 0.47 74 VAL A O 17
ATOM 28183 N N . LEU A 1 75 ? 1.744 -2.371 -2.085 1.00 0.38 75 LEU A N 17
ATOM 28184 C CA . LEU A 1 75 ? 3.010 -3.074 -2.202 1.00 0.38 75 LEU A CA 17
ATOM 28185 C C . LEU A 1 75 ? 2.935 -4.382 -1.424 1.00 0.35 75 LEU A C 17
ATOM 28186 O O . LEU A 1 75 ? 2.818 -4.382 -0.196 1.00 0.43 75 LEU A O 17
ATOM 28202 N N . LEU A 1 76 ? 2.985 -5.490 -2.140 1.00 0.34 76 LEU A N 17
ATOM 28203 C CA . LEU A 1 76 ? 2.781 -6.793 -1.532 1.00 0.42 76 LEU A CA 17
ATOM 28204 C C . LEU A 1 76 ? 4.036 -7.652 -1.644 1.00 0.41 76 LEU A C 17
ATOM 28205 O O . LEU A 1 76 ? 4.736 -7.616 -2.655 1.00 0.48 76 LEU A O 17
ATOM 28221 N N . GLU A 1 77 ? 4.320 -8.405 -0.592 1.00 0.46 77 GLU A N 17
ATOM 28222 C CA . GLU A 1 77 ? 5.412 -9.372 -0.615 1.00 0.49 77 GLU A CA 17
ATOM 28223 C C . GLU A 1 77 ? 4.898 -10.682 -1.195 1.00 0.49 77 GLU A C 17
ATOM 28224 O O . GLU A 1 77 ? 3.902 -11.221 -0.716 1.00 0.59 77 GLU A O 17
ATOM 28236 N N . ASP A 1 78 ? 5.558 -11.194 -2.224 1.00 0.54 78 ASP A N 17
ATOM 28237 C CA . ASP A 1 78 ? 5.068 -12.387 -2.905 1.00 0.61 78 ASP A CA 17
ATOM 28238 C C . ASP A 1 78 ? 5.464 -13.653 -2.155 1.00 0.63 78 ASP A C 17
ATOM 28239 O O . ASP A 1 78 ? 6.512 -14.250 -2.414 1.00 0.72 78 ASP A O 17
ATOM 28248 N N . THR A 1 79 ? 4.625 -14.046 -1.214 1.00 0.61 79 THR A N 17
ATOM 28249 C CA . THR A 1 79 ? 4.779 -15.315 -0.530 1.00 0.72 79 THR A CA 17
ATOM 28250 C C . THR A 1 79 ? 3.648 -16.260 -0.923 1.00 0.78 79 THR A C 17
ATOM 28251 O O . THR A 1 79 ? 2.828 -15.923 -1.782 1.00 0.84 79 THR A O 17
ATOM 28262 N N . LYS A 1 80 ? 3.589 -17.429 -0.306 1.00 0.84 80 LYS A N 17
ATOM 28263 C CA . LYS A 1 80 ? 2.551 -18.396 -0.636 1.00 0.92 80 LYS A CA 17
ATOM 28264 C C . LYS A 1 80 ? 1.216 -17.985 -0.024 1.00 0.88 80 LYS A C 17
ATOM 28265 O O . LYS A 1 80 ? 0.177 -18.020 -0.690 1.00 0.90 80 LYS A O 17
ATOM 28284 N N . ASP A 1 81 ? 1.250 -17.573 1.238 1.00 0.90 81 ASP A N 17
ATOM 28285 C CA . ASP A 1 81 ? 0.046 -17.134 1.935 1.00 0.93 81 ASP A CA 17
ATOM 28286 C C . ASP A 1 81 ? -0.396 -15.761 1.435 1.00 0.83 81 ASP A C 17
ATOM 28287 O O . ASP A 1 81 ? -1.571 -15.408 1.523 1.00 0.82 81 ASP A O 17
ATOM 28296 N N . ALA A 1 82 ? 0.553 -14.997 0.901 1.00 0.82 82 ALA A N 17
ATOM 28297 C CA . ALA A 1 82 ? 0.263 -13.684 0.322 1.00 0.82 82 ALA A CA 17
ATOM 28298 C C . ALA A 1 82 ? -0.731 -13.793 -0.826 1.00 0.82 82 ALA A C 17
ATOM 28299 O O . ALA A 1 82 ? -1.447 -12.840 -1.131 1.00 0.84 82 ALA A O 17
ATOM 28306 N N . ASP A 1 83 ? -0.781 -14.966 -1.443 1.00 0.91 83 ASP A N 17
ATOM 28307 C CA . ASP A 1 83 ? -1.672 -15.198 -2.577 1.00 1.03 83 ASP A CA 17
ATOM 28308 C C . ASP A 1 83 ? -3.114 -15.189 -2.091 1.00 0.98 83 ASP A C 17
ATOM 28309 O O . ASP A 1 83 ? -4.046 -14.901 -2.840 1.00 1.03 83 ASP A O 17
ATOM 28318 N N . LYS A 1 84 ? -3.276 -15.486 -0.811 1.00 0.96 84 LYS A N 17
ATOM 28319 C CA . LYS A 1 84 ? -4.575 -15.445 -0.164 1.00 1.04 84 LYS A CA 17
ATOM 28320 C C . LYS A 1 84 ? -4.951 -14.008 0.171 1.00 0.94 84 LYS A C 17
ATOM 28321 O O . LYS A 1 84 ? -6.090 -13.588 -0.037 1.00 1.04 84 LYS A O 17
ATOM 28340 N N . VAL A 1 85 ? -3.977 -13.250 0.669 1.00 0.80 85 VAL A N 17
ATOM 28341 C CA . VAL A 1 85 ? -4.206 -11.856 1.037 1.00 0.77 85 VAL A CA 17
ATOM 28342 C C . VAL A 1 85 ? -4.501 -11.032 -0.216 1.00 0.68 85 VAL A C 17
ATOM 28343 O O . VAL A 1 85 ? -5.363 -10.155 -0.205 1.00 0.75 85 VAL A O 17
ATOM 28356 N N . LYS A 1 86 ? -3.807 -11.351 -1.304 1.00 0.60 86 LYS A N 17
ATOM 28357 C CA . LYS A 1 86 ? -4.029 -10.686 -2.580 1.00 0.59 86 LYS A CA 17
ATOM 28358 C C . LYS A 1 86 ? -5.438 -10.971 -3.090 1.00 0.69 86 LYS A C 17
ATOM 28359 O O . LYS A 1 86 ? -6.083 -10.115 -3.699 1.00 0.78 86 LYS A O 17
ATOM 28378 N N . LYS A 1 87 ? -5.908 -12.178 -2.818 1.00 0.75 87 LYS A N 17
ATOM 28379 C CA . LYS A 1 87 ? -7.199 -12.634 -3.266 1.00 0.89 87 LYS A CA 17
ATOM 28380 C C . LYS A 1 87 ? -8.334 -11.948 -2.502 1.00 0.88 87 LYS A C 17
ATOM 28381 O O . LYS A 1 87 ? -9.310 -11.493 -3.105 1.00 0.93 87 LYS A O 17
ATOM 28400 N N . GLU A 1 88 ? -8.196 -11.863 -1.181 1.00 0.90 88 GLU A N 17
ATOM 28401 C CA . GLU A 1 88 ? -9.263 -11.331 -0.339 1.00 0.98 88 GLU A CA 17
ATOM 28402 C C . GLU A 1 88 ? -9.293 -9.800 -0.337 1.00 0.96 88 GLU A C 17
ATOM 28403 O O . GLU A 1 88 ? -10.367 -9.203 -0.415 1.00 1.02 88 GLU A O 17
ATOM 28415 N N . ILE A 1 89 ? -8.125 -9.164 -0.245 1.00 0.91 89 ILE A N 17
ATOM 28416 C CA . ILE A 1 89 ? -8.057 -7.703 -0.205 1.00 0.93 89 ILE A CA 17
ATOM 28417 C C . ILE A 1 89 ? -8.587 -7.117 -1.509 1.00 0.87 89 ILE A C 17
ATOM 28418 O O . ILE A 1 89 ? -9.219 -6.059 -1.521 1.00 0.91 89 ILE A O 17
ATOM 28434 N N . GLU A 1 90 ? -8.360 -7.842 -2.595 1.00 0.81 90 GLU A N 17
ATOM 28435 C CA . GLU A 1 90 ? -8.878 -7.452 -3.906 1.00 0.79 90 GLU A CA 17
ATOM 28436 C C . GLU A 1 90 ? -10.401 -7.359 -3.861 1.00 0.79 90 GLU A C 17
ATOM 28437 O O . GLU A 1 90 ? -10.994 -6.408 -4.374 1.00 0.79 90 GLU A O 17
ATOM 28449 N N . LYS A 1 91 ? -11.023 -8.343 -3.222 1.00 0.85 91 LYS A N 17
ATOM 28450 C CA . LYS A 1 91 ? -12.473 -8.385 -3.113 1.00 0.93 91 LYS A CA 17
ATOM 28451 C C . LYS A 1 91 ? -12.976 -7.266 -2.214 1.00 0.96 91 LYS A C 17
ATOM 28452 O O . LYS A 1 91 ? -13.896 -6.541 -2.578 1.00 0.97 91 LYS A O 17
ATOM 28471 N N . LYS A 1 92 ? -12.355 -7.127 -1.047 1.00 1.03 92 LYS A N 17
ATOM 28472 C CA . LYS A 1 92 ? -12.744 -6.104 -0.078 1.00 1.17 92 LYS A CA 17
ATOM 28473 C C . LYS A 1 92 ? -12.638 -4.709 -0.685 1.00 1.08 92 LYS A C 17
ATOM 28474 O O . LYS A 1 92 ? -13.486 -3.848 -0.454 1.00 1.15 92 LYS A O 17
ATOM 28493 N N . ALA A 1 93 ? -11.589 -4.492 -1.460 1.00 0.98 93 ALA A N 17
ATOM 28494 C CA . ALA A 1 93 ? -11.405 -3.238 -2.171 1.00 0.99 93 ALA A CA 17
ATOM 28495 C C . ALA A 1 93 ? -12.549 -2.998 -3.153 1.00 0.90 93 ALA A C 17
ATOM 28496 O O . ALA A 1 93 ? -13.011 -1.875 -3.319 1.00 0.98 93 ALA A O 17
ATOM 28503 N N . ARG A 1 94 ? -13.014 -4.066 -3.784 1.00 0.82 94 ARG A N 17
ATOM 28504 C CA . ARG A 1 94 ? -14.112 -3.967 -4.738 1.00 0.85 94 ARG A CA 17
ATOM 28505 C C . ARG A 1 94 ? -15.429 -3.720 -4.018 1.00 0.86 94 ARG A C 17
ATOM 28506 O O . ARG A 1 94 ? -16.268 -2.954 -4.490 1.00 0.92 94 ARG A O 17
ATOM 28527 N N . LYS A 1 95 ? -15.594 -4.357 -2.862 1.00 0.90 95 LYS A N 17
ATOM 28528 C CA . LYS A 1 95 ? -16.803 -4.202 -2.057 1.00 1.02 95 LYS A CA 17
ATOM 28529 C C . LYS A 1 95 ? -16.961 -2.760 -1.592 1.00 1.02 95 LYS A C 17
ATOM 28530 O O . LYS A 1 95 ? -18.075 -2.264 -1.436 1.00 1.15 95 LYS A O 17
ATOM 28549 N N . LYS A 1 96 ? -15.837 -2.087 -1.389 1.00 0.97 96 LYS A N 17
ATOM 28550 C CA . LYS A 1 96 ? -15.850 -0.715 -0.905 1.00 1.03 96 LYS A CA 17
ATOM 28551 C C . LYS A 1 96 ? -15.711 0.270 -2.068 1.00 0.96 96 LYS A C 17
ATOM 28552 O O . LYS A 1 96 ? -15.497 1.466 -1.866 1.00 1.07 96 LYS A O 17
ATOM 28571 N N . ASN A 1 97 ? -15.851 -0.261 -3.286 1.00 0.86 97 ASN A N 17
ATOM 28572 C CA . ASN A 1 97 ? -15.767 0.529 -4.517 1.00 0.86 97 ASN A CA 17
ATOM 28573 C C . ASN A 1 97 ? -14.460 1.304 -4.591 1.00 0.87 97 ASN A C 17
ATOM 28574 O O . ASN A 1 97 ? -14.444 2.502 -4.881 1.00 1.04 97 ASN A O 17
ATOM 28585 N N . LEU A 1 98 ? -13.363 0.614 -4.333 1.00 0.78 98 LEU A N 17
ATOM 28586 C CA . LEU A 1 98 ? -12.054 1.238 -4.333 1.00 0.84 98 LEU A CA 17
ATOM 28587 C C . LEU A 1 98 ? -11.083 0.459 -5.217 1.00 0.71 98 LEU A C 17
ATOM 28588 O O . LEU A 1 98 ? -10.591 -0.598 -4.819 1.00 0.65 98 LEU A O 17
ATOM 28604 N N . PRO A 1 99 ? -10.829 0.944 -6.443 1.00 0.83 99 PRO A N 17
ATOM 28605 C CA . PRO A 1 99 ? -9.817 0.354 -7.323 1.00 0.85 99 PRO A CA 17
ATOM 28606 C C . PRO A 1 99 ? -8.430 0.395 -6.688 1.00 0.70 99 PRO A C 17
ATOM 28607 O O . PRO A 1 99 ? -8.008 1.428 -6.163 1.00 0.77 99 PRO A O 17
ATOM 28618 N N . VAL A 1 100 ? -7.724 -0.727 -6.736 1.00 0.58 100 VAL A N 17
ATOM 28619 C CA . VAL A 1 100 ? -6.415 -0.834 -6.104 1.00 0.47 100 VAL A CA 17
ATOM 28620 C C . VAL A 1 100 ? -5.380 -1.369 -7.086 1.00 0.42 100 VAL A C 17
ATOM 28621 O O . VAL A 1 100 ? -5.691 -2.211 -7.930 1.00 0.50 100 VAL A O 17
ATOM 28634 N N . ARG A 1 101 ? -4.160 -0.862 -6.994 1.00 0.43 101 ARG A N 17
ATOM 28635 C CA . ARG A 1 101 ? -3.078 -1.349 -7.831 1.00 0.43 101 ARG A CA 17
ATOM 28636 C C . ARG A 1 101 ? -2.081 -2.138 -6.990 1.00 0.40 101 ARG A C 17
ATOM 28637 O O . ARG A 1 101 ? -1.259 -1.557 -6.277 1.00 0.39 101 ARG A O 17
ATOM 28658 N N . ILE A 1 102 ? -2.162 -3.458 -7.069 1.00 0.43 102 ILE A N 17
ATOM 28659 C CA . ILE A 1 102 ? -1.322 -4.327 -6.255 1.00 0.43 102 ILE A CA 17
ATOM 28660 C C . ILE A 1 102 ? -0.084 -4.776 -7.024 1.00 0.45 102 ILE A C 17
ATOM 28661 O O . ILE A 1 102 ? -0.178 -5.488 -8.028 1.00 0.56 102 ILE A O 17
ATOM 28677 N N . ARG A 1 103 ? 1.076 -4.351 -6.546 1.00 0.41 103 ARG A N 17
ATOM 28678 C CA . ARG A 1 103 ? 2.343 -4.752 -7.133 1.00 0.50 103 ARG A CA 17
ATOM 28679 C C . ARG A 1 103 ? 3.164 -5.524 -6.109 1.00 0.43 103 ARG A C 17
ATOM 28680 O O . ARG A 1 103 ? 3.240 -5.135 -4.943 1.00 0.53 103 ARG A O 17
ATOM 28701 N N . LYS A 1 104 ? 3.765 -6.621 -6.538 1.00 0.38 104 LYS A N 17
ATOM 28702 C CA . LYS A 1 104 ? 4.536 -7.461 -5.638 1.00 0.39 104 LYS A CA 17
ATOM 28703 C C . LYS A 1 104 ? 6.025 -7.206 -5.824 1.00 0.37 104 LYS A C 17
ATOM 28704 O O . LYS A 1 104 ? 6.611 -7.581 -6.842 1.00 0.46 104 LYS A O 17
ATOM 28723 N N . VAL A 1 105 ? 6.632 -6.568 -4.836 1.00 0.35 105 VAL A N 17
ATOM 28724 C CA . VAL A 1 105 ? 8.038 -6.188 -4.915 1.00 0.39 105 VAL A CA 17
ATOM 28725 C C . VAL A 1 105 ? 8.765 -6.550 -3.627 1.00 0.46 105 VAL A C 17
ATOM 28726 O O . VAL A 1 105 ? 8.188 -6.503 -2.541 1.00 0.52 105 VAL A O 17
ATOM 28739 N N . THR A 1 106 ? 10.021 -6.941 -3.749 1.00 0.52 106 THR A N 17
ATOM 28740 C CA . THR A 1 106 ? 10.885 -7.022 -2.592 1.00 0.61 106 THR A CA 17
ATOM 28741 C C . THR A 1 106 ? 12.252 -6.453 -2.943 1.00 0.58 106 THR A C 17
ATOM 28742 O O . THR A 1 106 ? 13.142 -7.162 -3.415 1.00 0.67 106 THR A O 17
ATOM 28753 N N . SER A 1 107 ? 12.382 -5.160 -2.674 1.00 0.50 107 SER A N 17
ATOM 28754 C CA . SER A 1 107 ? 13.579 -4.366 -2.927 1.00 0.51 107 SER A CA 17
ATOM 28755 C C . SER A 1 107 ? 13.274 -2.931 -2.514 1.00 0.45 107 SER A C 17
ATOM 28756 O O . SER A 1 107 ? 12.365 -2.306 -3.063 1.00 0.44 107 SER A O 17
ATOM 28764 N N . PRO A 1 108 ? 14.012 -2.400 -1.525 1.00 0.47 108 PRO A N 17
ATOM 28765 C CA . PRO A 1 108 ? 13.769 -1.059 -0.982 1.00 0.49 108 PRO A CA 17
ATOM 28766 C C . PRO A 1 108 ? 13.858 0.028 -2.045 1.00 0.43 108 PRO A C 17
ATOM 28767 O O . PRO A 1 108 ? 13.085 0.984 -2.026 1.00 0.47 108 PRO A O 17
ATOM 28778 N N . ASP A 1 109 ? 14.789 -0.132 -2.979 1.00 0.46 109 ASP A N 17
ATOM 28779 C CA . ASP A 1 109 ? 14.985 0.852 -4.042 1.00 0.50 109 ASP A CA 17
ATOM 28780 C C . ASP A 1 109 ? 13.764 0.926 -4.955 1.00 0.41 109 ASP A C 17
ATOM 28781 O O . ASP A 1 109 ? 13.340 2.013 -5.357 1.00 0.44 109 ASP A O 17
ATOM 28790 N N . GLU A 1 110 ? 13.190 -0.233 -5.262 1.00 0.38 110 GLU A N 17
ATOM 28791 C CA . GLU A 1 110 ? 12.010 -0.300 -6.115 1.00 0.38 110 GLU A CA 17
ATOM 28792 C C . GLU A 1 110 ? 10.792 0.252 -5.385 1.00 0.36 110 GLU A C 17
ATOM 28793 O O . GLU A 1 110 ? 10.021 1.028 -5.949 1.00 0.42 110 GLU A O 17
ATOM 28805 N N . ALA A 1 111 ? 10.641 -0.133 -4.119 1.00 0.33 111 ALA A N 17
ATOM 28806 C CA . ALA A 1 111 ? 9.525 0.330 -3.298 1.00 0.35 111 ALA A CA 17
ATOM 28807 C C . ALA A 1 111 ? 9.497 1.851 -3.229 1.00 0.34 111 ALA A C 17
ATOM 28808 O O . ALA A 1 111 ? 8.458 2.475 -3.450 1.00 0.41 111 ALA A O 17
ATOM 28815 N N . LYS A 1 112 ? 10.655 2.438 -2.948 1.00 0.32 112 LYS A N 17
ATOM 28816 C CA . LYS A 1 112 ? 10.781 3.888 -2.836 1.00 0.34 112 LYS A CA 17
ATOM 28817 C C . LYS A 1 112 ? 10.358 4.584 -4.124 1.00 0.37 112 LYS A C 17
ATOM 28818 O O . LYS A 1 112 ? 9.702 5.625 -4.091 1.00 0.42 112 LYS A O 17
ATOM 28837 N N . ARG A 1 113 ? 10.723 3.999 -5.259 1.00 0.38 113 ARG A N 17
ATOM 28838 C CA . ARG A 1 113 ? 10.474 4.631 -6.544 1.00 0.46 113 ARG A CA 17
ATOM 28839 C C . ARG A 1 113 ? 8.984 4.672 -6.861 1.00 0.43 113 ARG A C 17
ATOM 28840 O O . ARG A 1 113 ? 8.509 5.613 -7.498 1.00 0.50 113 ARG A O 17
ATOM 28861 N N . TRP A 1 114 ? 8.236 3.681 -6.391 1.00 0.39 114 TRP A N 17
ATOM 28862 C CA . TRP A 1 114 ? 6.815 3.618 -6.690 1.00 0.39 114 TRP A CA 17
ATOM 28863 C C . TRP A 1 114 ? 6.045 4.565 -5.783 1.00 0.40 114 TRP A C 17
ATOM 28864 O O . TRP A 1 114 ? 5.079 5.197 -6.205 1.00 0.46 114 TRP A O 17
ATOM 28885 N N . ILE A 1 115 ? 6.499 4.685 -4.543 1.00 0.38 115 ILE A N 17
ATOM 28886 C CA . ILE A 1 115 ? 5.884 5.602 -3.594 1.00 0.41 115 ILE A CA 17
ATOM 28887 C C . ILE A 1 115 ? 6.047 7.046 -4.073 1.00 0.47 115 ILE A C 17
ATOM 28888 O O . ILE A 1 115 ? 5.181 7.896 -3.846 1.00 0.55 115 ILE A O 17
ATOM 28904 N N . LYS A 1 116 ? 7.147 7.310 -4.770 1.00 0.50 116 LYS A N 17
ATOM 28905 C CA . LYS A 1 116 ? 7.426 8.634 -5.287 1.00 0.60 116 LYS A CA 17
ATOM 28906 C C . LYS A 1 116 ? 6.661 8.862 -6.582 1.00 0.57 116 LYS A C 17
ATOM 28907 O O . LYS A 1 116 ? 6.084 9.925 -6.803 1.00 0.69 116 LYS A O 17
ATOM 28926 N N . GLU A 1 117 ? 6.637 7.832 -7.415 1.00 0.53 117 GLU A N 17
ATOM 28927 C CA . GLU A 1 117 ? 6.033 7.909 -8.735 1.00 0.58 117 GLU A CA 17
ATOM 28928 C C . GLU A 1 117 ? 4.553 8.284 -8.647 1.00 0.57 117 GLU A C 17
ATOM 28929 O O . GLU A 1 117 ? 4.010 8.941 -9.534 1.00 0.66 117 GLU A O 17
ATOM 28941 N N . PHE A 1 118 ? 3.906 7.877 -7.570 1.00 0.56 118 PHE A N 17
ATOM 28942 C CA . PHE A 1 118 ? 2.493 8.162 -7.391 1.00 0.66 118 PHE A CA 17
ATOM 28943 C C . PHE A 1 118 ? 2.273 9.520 -6.730 1.00 0.73 118 PHE A C 17
ATOM 28944 O O . PHE A 1 118 ? 1.307 10.215 -7.042 1.00 0.88 118 PHE A O 17
ATOM 28961 N N . SER A 1 119 ? 3.183 9.915 -5.847 1.00 0.69 119 SER A N 17
ATOM 28962 C CA . SER A 1 119 ? 3.006 11.136 -5.070 1.00 0.80 119 SER A CA 17
ATOM 28963 C C . SER A 1 119 ? 3.407 12.383 -5.856 1.00 0.79 119 SER A C 17
ATOM 28964 O O . SER A 1 119 ? 3.013 13.497 -5.506 1.00 0.90 119 SER A O 17
ATOM 28972 N N . GLU A 1 120 ? 4.184 12.199 -6.913 1.00 0.81 120 GLU A N 17
ATOM 28973 C CA . GLU A 1 120 ? 4.654 13.324 -7.712 1.00 0.96 120 GLU A CA 17
ATOM 28974 C C . GLU A 1 120 ? 3.532 13.946 -8.537 1.00 1.17 120 GLU A C 17
ATOM 28975 O O . GLU A 1 120 ? 3.645 15.085 -8.989 1.00 1.50 120 GLU A O 17
ATOM 28987 N N . GLU A 1 121 ? 2.448 13.213 -8.721 1.00 1.22 121 GLU A N 17
ATOM 28988 C CA . GLU A 1 121 ? 1.315 13.724 -9.473 1.00 1.56 121 GLU A CA 17
ATOM 28989 C C . GLU A 1 121 ? 0.094 13.884 -8.570 1.00 2.02 121 GLU A C 17
ATOM 28990 O O . GLU A 1 121 ? -0.033 14.951 -7.935 1.00 2.60 121 GLU A O 17
ATOM 29003 N N . GLY A 1 22 ? -3.210 12.877 -3.255 1.00 1.16 22 GLY A N 18
ATOM 29004 C CA . GLY A 1 22 ? -3.642 11.925 -2.209 1.00 1.05 22 GLY A CA 18
ATOM 29005 C C . GLY A 1 22 ? -3.268 10.503 -2.556 1.00 0.87 22 GLY A C 18
ATOM 29006 O O . GLY A 1 22 ? -3.639 10.004 -3.620 1.00 0.89 22 GLY A O 18
ATOM 29009 N N . LEU A 1 23 ? -2.538 9.847 -1.664 1.00 0.75 23 LEU A N 18
ATOM 29010 C CA . LEU A 1 23 ? -2.102 8.484 -1.908 1.00 0.62 23 LEU A CA 18
ATOM 29011 C C . LEU A 1 23 ? -2.199 7.651 -0.636 1.00 0.51 23 LEU A C 18
ATOM 29012 O O . LEU A 1 23 ? -1.741 8.069 0.430 1.00 0.59 23 LEU A O 18
ATOM 29028 N N . LEU A 1 24 ? -2.803 6.481 -0.758 1.00 0.40 24 LEU A N 18
ATOM 29029 C CA . LEU A 1 24 ? -2.896 5.541 0.348 1.00 0.39 24 LEU A CA 18
ATOM 29030 C C . LEU A 1 24 ? -2.025 4.328 0.034 1.00 0.38 24 LEU A C 18
ATOM 29031 O O . LEU A 1 24 ? -2.358 3.532 -0.838 1.00 0.50 24 LEU A O 18
ATOM 29047 N N . VAL A 1 25 ? -0.915 4.196 0.737 1.00 0.37 25 VAL A N 18
ATOM 29048 C CA . VAL A 1 25 ? 0.033 3.121 0.467 1.00 0.40 25 VAL A CA 18
ATOM 29049 C C . VAL A 1 25 ? -0.139 1.968 1.456 1.00 0.42 25 VAL A C 18
ATOM 29050 O O . VAL A 1 25 ? 0.238 2.073 2.621 1.00 0.56 25 VAL A O 18
ATOM 29063 N N . LEU A 1 26 ? -0.721 0.875 0.996 1.00 0.46 26 LEU A N 18
ATOM 29064 C CA . LEU A 1 26 ? -0.816 -0.330 1.811 1.00 0.57 26 LEU A CA 18
ATOM 29065 C C . LEU A 1 26 ? 0.272 -1.305 1.396 1.00 0.51 26 LEU A C 18
ATOM 29066 O O . LEU A 1 26 ? 0.432 -1.594 0.212 1.00 0.58 26 LEU A O 18
ATOM 29082 N N . ILE A 1 27 ? 1.024 -1.808 2.356 1.00 0.50 27 ILE A N 18
ATOM 29083 C CA . ILE A 1 27 ? 2.104 -2.728 2.053 1.00 0.49 27 ILE A CA 18
ATOM 29084 C C . ILE A 1 27 ? 2.244 -3.781 3.147 1.00 0.51 27 ILE A C 18
ATOM 29085 O O . ILE A 1 27 ? 2.533 -3.466 4.301 1.00 0.72 27 ILE A O 18
ATOM 29101 N N . TRP A 1 28 ? 2.004 -5.031 2.783 1.00 0.45 28 TRP A N 18
ATOM 29102 C CA . TRP A 1 28 ? 2.158 -6.131 3.716 1.00 0.48 28 TRP A CA 18
ATOM 29103 C C . TRP A 1 28 ? 3.474 -6.843 3.448 1.00 0.48 28 TRP A C 18
ATOM 29104 O O . TRP A 1 28 ? 3.610 -7.596 2.480 1.00 0.49 28 TRP A O 18
ATOM 29125 N N . SER A 1 29 ? 4.465 -6.528 4.254 1.00 0.50 29 SER A N 18
ATOM 29126 C CA . SER A 1 29 ? 5.736 -7.218 4.208 1.00 0.54 29 SER A CA 18
ATOM 29127 C C . SER A 1 29 ? 6.288 -7.358 5.616 1.00 0.60 29 SER A C 18
ATOM 29128 O O . SER A 1 29 ? 6.206 -6.415 6.400 1.00 0.87 29 SER A O 18
ATOM 29136 N N . ASN A 1 30 ? 6.819 -8.518 5.958 1.00 0.65 30 ASN A N 18
ATOM 29137 C CA . ASN A 1 30 ? 7.521 -8.653 7.222 1.00 0.69 30 ASN A CA 18
ATOM 29138 C C . ASN A 1 30 ? 9.012 -8.803 6.955 1.00 0.68 30 ASN A C 18
ATOM 29139 O O . ASN A 1 30 ? 9.596 -9.878 7.083 1.00 0.75 30 ASN A O 18
ATOM 29150 N N . ASP A 1 31 ? 9.612 -7.693 6.561 1.00 0.63 31 ASP A N 18
ATOM 29151 C CA . ASP A 1 31 ? 11.042 -7.613 6.319 1.00 0.64 31 ASP A CA 18
ATOM 29152 C C . ASP A 1 31 ? 11.669 -6.641 7.310 1.00 0.65 31 ASP A C 18
ATOM 29153 O O . ASP A 1 31 ? 10.952 -5.955 8.037 1.00 0.78 31 ASP A O 18
ATOM 29162 N N . LYS A 1 32 ? 12.984 -6.580 7.361 1.00 0.69 32 LYS A N 18
ATOM 29163 C CA . LYS A 1 32 ? 13.651 -5.601 8.201 1.00 0.77 32 LYS A CA 18
ATOM 29164 C C . LYS A 1 32 ? 13.687 -4.230 7.516 1.00 0.71 32 LYS A C 18
ATOM 29165 O O . LYS A 1 32 ? 12.998 -3.297 7.934 1.00 0.77 32 LYS A O 18
ATOM 29184 N N . LYS A 1 33 ? 14.459 -4.120 6.441 1.00 0.71 33 LYS A N 18
ATOM 29185 C CA . LYS A 1 33 ? 14.708 -2.821 5.820 1.00 0.75 33 LYS A CA 18
ATOM 29186 C C . LYS A 1 33 ? 13.682 -2.491 4.735 1.00 0.64 33 LYS A C 18
ATOM 29187 O O . LYS A 1 33 ? 13.506 -1.324 4.390 1.00 0.63 33 LYS A O 18
ATOM 29206 N N . LEU A 1 34 ? 13.012 -3.511 4.199 1.00 0.62 34 LEU A N 18
ATOM 29207 C CA . LEU A 1 34 ? 12.013 -3.298 3.149 1.00 0.61 34 LEU A CA 18
ATOM 29208 C C . LEU A 1 34 ? 10.884 -2.424 3.690 1.00 0.54 34 LEU A C 18
ATOM 29209 O O . LEU A 1 34 ? 10.367 -1.552 2.992 1.00 0.61 34 LEU A O 18
ATOM 29225 N N . ILE A 1 35 ? 10.532 -2.643 4.952 1.00 0.48 35 ILE A N 18
ATOM 29226 C CA . ILE A 1 35 ? 9.523 -1.828 5.616 1.00 0.49 35 ILE A CA 18
ATOM 29227 C C . ILE A 1 35 ? 10.088 -0.445 5.926 1.00 0.48 35 ILE A C 18
ATOM 29228 O O . ILE A 1 35 ? 9.428 0.572 5.709 1.00 0.53 35 ILE A O 18
ATOM 29244 N N . GLU A 1 36 ? 11.320 -0.422 6.425 1.00 0.50 36 GLU A N 18
ATOM 29245 C CA . GLU A 1 36 ? 11.969 0.821 6.822 1.00 0.53 36 GLU A CA 18
ATOM 29246 C C . GLU A 1 36 ? 12.036 1.809 5.661 1.00 0.48 36 GLU A C 18
ATOM 29247 O O . GLU A 1 36 ? 11.555 2.938 5.773 1.00 0.51 36 GLU A O 18
ATOM 29259 N N . GLU A 1 37 ? 12.602 1.370 4.541 1.00 0.48 37 GLU A N 18
ATOM 29260 C CA . GLU A 1 37 ? 12.785 2.240 3.383 1.00 0.51 37 GLU A CA 18
ATOM 29261 C C . GLU A 1 37 ? 11.451 2.667 2.780 1.00 0.44 37 GLU A C 18
ATOM 29262 O O . GLU A 1 37 ? 11.379 3.677 2.079 1.00 0.48 37 GLU A O 18
ATOM 29274 N N . ALA A 1 38 ? 10.404 1.907 3.059 1.00 0.40 38 ALA A N 18
ATOM 29275 C CA . ALA A 1 38 ? 9.068 2.262 2.609 1.00 0.42 38 ALA A CA 18
ATOM 29276 C C . ALA A 1 38 ? 8.483 3.364 3.491 1.00 0.39 38 ALA A C 18
ATOM 29277 O O . ALA A 1 38 ? 7.962 4.362 2.989 1.00 0.42 38 ALA A O 18
ATOM 29284 N N . ARG A 1 39 ? 8.594 3.184 4.806 1.00 0.41 39 ARG A N 18
ATOM 29285 C CA . ARG A 1 39 ? 8.048 4.141 5.768 1.00 0.50 39 ARG A CA 18
ATOM 29286 C C . ARG A 1 39 ? 8.683 5.515 5.606 1.00 0.46 39 ARG A C 18
ATOM 29287 O O . ARG A 1 39 ? 7.982 6.513 5.450 1.00 0.52 39 ARG A O 18
ATOM 29308 N N . LYS A 1 40 ? 10.012 5.556 5.626 1.00 0.45 40 LYS A N 18
ATOM 29309 C CA . LYS A 1 40 ? 10.741 6.818 5.530 1.00 0.49 40 LYS A CA 18
ATOM 29310 C C . LYS A 1 40 ? 10.459 7.519 4.201 1.00 0.42 40 LYS A C 18
ATOM 29311 O O . LYS A 1 40 ? 10.404 8.745 4.138 1.00 0.47 40 LYS A O 18
ATOM 29330 N N . MET A 1 41 ? 10.252 6.732 3.152 1.00 0.39 41 MET A N 18
ATOM 29331 C CA . MET A 1 41 ? 9.992 7.278 1.827 1.00 0.41 41 MET A CA 18
ATOM 29332 C C . MET A 1 41 ? 8.618 7.936 1.784 1.00 0.42 41 MET A C 18
ATOM 29333 O O . MET A 1 41 ? 8.460 9.051 1.283 1.00 0.52 41 MET A O 18
ATOM 29347 N N . ALA A 1 42 ? 7.630 7.240 2.327 1.00 0.40 42 ALA A N 18
ATOM 29348 C CA . ALA A 1 42 ? 6.259 7.723 2.327 1.00 0.49 42 ALA A CA 18
ATOM 29349 C C . ALA A 1 42 ? 6.096 8.914 3.263 1.00 0.51 42 ALA A C 18
ATOM 29350 O O . ALA A 1 42 ? 5.349 9.850 2.970 1.00 0.59 42 ALA A O 18
ATOM 29357 N N . GLU A 1 43 ? 6.811 8.881 4.379 1.00 0.50 43 GLU A N 18
ATOM 29358 C CA . GLU A 1 43 ? 6.731 9.942 5.374 1.00 0.60 43 GLU A CA 18
ATOM 29359 C C . GLU A 1 43 ? 7.284 11.250 4.805 1.00 0.62 43 GLU A C 18
ATOM 29360 O O . GLU A 1 43 ? 6.825 12.337 5.165 1.00 0.73 43 GLU A O 18
ATOM 29372 N N . LYS A 1 44 ? 8.256 11.137 3.902 1.00 0.58 44 LYS A N 18
ATOM 29373 C CA . LYS A 1 44 ? 8.851 12.306 3.259 1.00 0.66 44 LYS A CA 18
ATOM 29374 C C . LYS A 1 44 ? 7.812 13.102 2.479 1.00 0.66 44 LYS A C 18
ATOM 29375 O O . LYS A 1 44 ? 7.770 14.330 2.561 1.00 0.70 44 LYS A O 18
ATOM 29394 N N . ALA A 1 45 ? 6.971 12.402 1.732 1.00 0.67 45 ALA A N 18
ATOM 29395 C CA . ALA A 1 45 ? 5.962 13.056 0.909 1.00 0.74 45 ALA A CA 18
ATOM 29396 C C . ALA A 1 45 ? 4.630 13.160 1.646 1.00 0.73 45 ALA A C 18
ATOM 29397 O O . ALA A 1 45 ? 3.596 13.451 1.042 1.00 0.81 45 ALA A O 18
ATOM 29404 N N . ASN A 1 46 ? 4.676 12.914 2.957 1.00 0.69 46 ASN A N 18
ATOM 29405 C CA . ASN A 1 46 ? 3.501 13.016 3.828 1.00 0.72 46 ASN A CA 18
ATOM 29406 C C . ASN A 1 46 ? 2.388 12.081 3.370 1.00 0.67 46 ASN A C 18
ATOM 29407 O O . ASN A 1 46 ? 1.213 12.442 3.374 1.00 0.84 46 ASN A O 18
ATOM 29418 N N . LEU A 1 47 ? 2.765 10.877 2.980 1.00 0.51 47 LEU A N 18
ATOM 29419 C CA . LEU A 1 47 ? 1.809 9.905 2.475 1.00 0.51 47 LEU A CA 18
ATOM 29420 C C . LEU A 1 47 ? 1.287 9.030 3.604 1.00 0.46 47 LEU A C 18
ATOM 29421 O O . LEU A 1 47 ? 1.958 8.852 4.624 1.00 0.56 47 LEU A O 18
ATOM 29437 N N . TYR A 1 48 ? 0.091 8.489 3.420 1.00 0.49 48 TYR A N 18
ATOM 29438 C CA . TYR A 1 48 ? -0.510 7.611 4.412 1.00 0.54 48 TYR A CA 18
ATOM 29439 C C . TYR A 1 48 ? -0.227 6.161 4.046 1.00 0.46 48 TYR A C 18
ATOM 29440 O O . TYR A 1 48 ? -0.770 5.650 3.068 1.00 0.58 48 TYR A O 18
ATOM 29458 N N . LEU A 1 49 ? 0.639 5.507 4.807 1.00 0.46 49 LEU A N 18
ATOM 29459 C CA . LEU A 1 49 ? 0.940 4.107 4.551 1.00 0.46 49 LEU A CA 18
ATOM 29460 C C . LEU A 1 49 ? 0.596 3.259 5.762 1.00 0.50 49 LEU A C 18
ATOM 29461 O O . LEU A 1 49 ? 0.792 3.672 6.906 1.00 0.61 49 LEU A O 18
ATOM 29477 N N . LEU A 1 50 ? 0.064 2.079 5.495 1.00 0.52 50 LEU A N 18
ATOM 29478 C CA . LEU A 1 50 ? -0.395 1.184 6.541 1.00 0.63 50 LEU A CA 18
ATOM 29479 C C . LEU A 1 50 ? 0.123 -0.230 6.298 1.00 0.69 50 LEU A C 18
ATOM 29480 O O . LEU A 1 50 ? -0.283 -0.896 5.343 1.00 0.69 50 LEU A O 18
ATOM 29496 N N . THR A 1 51 ? 1.050 -0.672 7.139 1.00 0.85 51 THR A N 18
ATOM 29497 C CA . THR A 1 51 ? 1.568 -2.030 7.050 1.00 1.00 51 THR A CA 18
ATOM 29498 C C . THR A 1 51 ? 0.710 -2.960 7.895 1.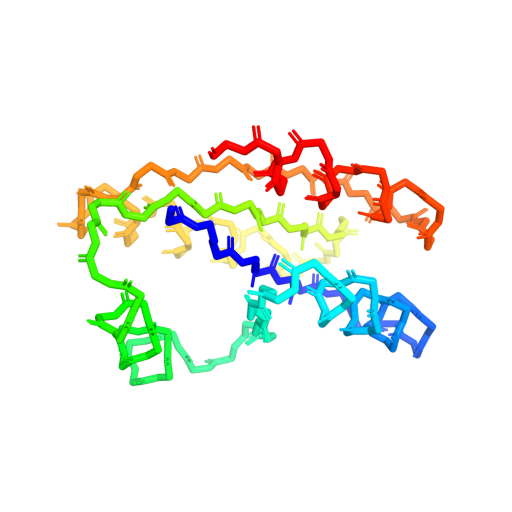00 1.38 51 THR A C 18
ATOM 29499 O O . THR A 1 51 ? 0.882 -3.046 9.112 1.00 2.04 51 THR A O 18
ATOM 29510 N N . LEU A 1 52 ? -0.214 -3.651 7.244 1.00 1.17 52 LEU A N 18
ATOM 29511 C CA . LEU A 1 52 ? -1.213 -4.440 7.946 1.00 1.66 52 LEU A CA 18
ATOM 29512 C C . LEU A 1 52 ? -1.976 -5.308 6.941 1.00 1.10 52 LEU A C 18
ATOM 29513 O O . LEU A 1 52 ? -2.109 -4.916 5.784 1.00 1.25 52 LEU A O 18
ATOM 29529 N N . GLU A 1 53 ? -2.423 -6.496 7.366 1.00 1.35 53 GLU A N 18
ATOM 29530 C CA . GLU A 1 53 ? -3.151 -7.419 6.483 1.00 1.60 53 GLU A CA 18
ATOM 29531 C C . GLU A 1 53 ? -4.378 -6.743 5.850 1.00 1.84 53 GLU A C 18
ATOM 29532 O O . GLU A 1 53 ? -4.299 -6.224 4.736 1.00 2.34 53 GLU A O 18
ATOM 29544 N N . THR A 1 54 ? -5.517 -6.758 6.542 1.00 1.76 54 THR A N 18
ATOM 29545 C CA . THR A 1 54 ? -6.679 -6.034 6.061 1.00 1.96 54 THR A CA 18
ATOM 29546 C C . THR A 1 54 ? -6.979 -4.858 6.983 1.00 1.44 54 THR A C 18
ATOM 29547 O O . THR A 1 54 ? -7.512 -5.021 8.083 1.00 1.41 54 THR A O 18
ATOM 29558 N N . ASP A 1 55 ? -6.620 -3.674 6.521 1.00 1.58 55 ASP A N 18
ATOM 29559 C CA . ASP A 1 55 ? -6.757 -2.450 7.311 1.00 1.57 55 ASP A CA 18
ATOM 29560 C C . ASP A 1 55 ? -8.067 -1.739 6.987 1.00 1.40 55 ASP A C 18
ATOM 29561 O O . ASP A 1 55 ? -8.414 -0.742 7.610 1.00 1.25 55 ASP A O 18
ATOM 29570 N N . ASP A 1 56 ? -8.765 -2.267 5.980 1.00 1.62 56 ASP A N 18
ATOM 29571 C CA . ASP A 1 56 ? -9.946 -1.638 5.360 1.00 1.72 56 ASP A CA 18
ATOM 29572 C C . ASP A 1 56 ? -10.919 -0.969 6.343 1.00 1.47 56 ASP A C 18
ATOM 29573 O O . ASP A 1 56 ? -11.632 -0.041 5.957 1.00 1.48 56 ASP A O 18
ATOM 29582 N N . LYS A 1 57 ? -10.972 -1.430 7.586 1.00 1.39 57 LYS A N 18
ATOM 29583 C CA . LYS A 1 57 ? -11.805 -0.779 8.592 1.00 1.42 57 LYS A CA 18
ATOM 29584 C C . LYS A 1 57 ? -11.282 0.628 8.900 1.00 1.20 57 LYS A C 18
ATOM 29585 O O . LYS A 1 57 ? -12.007 1.615 8.760 1.00 1.27 57 LYS A O 18
ATOM 29604 N N . LYS A 1 58 ? -10.014 0.716 9.285 1.00 1.07 58 LYS A N 18
ATOM 29605 C CA . LYS A 1 58 ? -9.407 1.995 9.642 1.00 1.04 58 LYS A CA 18
ATOM 29606 C C . LYS A 1 58 ? -9.146 2.827 8.395 1.00 0.88 58 LYS A C 18
ATOM 29607 O O . LYS A 1 58 ? -9.311 4.050 8.409 1.00 0.87 58 LYS A O 18
ATOM 29626 N N . ILE A 1 59 ? -8.729 2.151 7.326 1.00 0.83 59 ILE A N 18
ATOM 29627 C CA . ILE A 1 59 ? -8.532 2.787 6.026 1.00 0.80 59 ILE A CA 18
ATOM 29628 C C . ILE A 1 59 ? -9.770 3.573 5.613 1.00 0.74 59 ILE A C 18
ATOM 29629 O O . ILE A 1 59 ? -9.664 4.707 5.147 1.00 0.78 59 ILE A O 18
ATOM 29645 N N . GLU A 1 60 ? -10.941 2.966 5.800 1.00 0.77 60 GLU A N 18
ATOM 29646 C CA . GLU A 1 60 ? -12.198 3.590 5.410 1.00 0.87 60 GLU A CA 18
ATOM 29647 C C . GLU A 1 60 ? -12.371 4.933 6.106 1.00 0.85 60 GLU A C 18
ATOM 29648 O O . GLU A 1 60 ? -12.803 5.903 5.492 1.00 0.94 60 GLU A O 18
ATOM 29660 N N . ASP A 1 61 ? -12.005 4.991 7.382 1.00 0.82 61 ASP A N 18
ATOM 29661 C CA . ASP A 1 61 ? -12.103 6.234 8.143 1.00 0.88 61 ASP A CA 18
ATOM 29662 C C . ASP A 1 61 ? -11.158 7.288 7.582 1.00 0.79 61 ASP A C 18
ATOM 29663 O O . ASP A 1 61 ? -11.555 8.428 7.353 1.00 0.83 61 ASP A O 18
ATOM 29672 N N . ILE A 1 62 ? -9.911 6.894 7.346 1.00 0.72 62 ILE A N 18
ATOM 29673 C CA . ILE A 1 62 ? -8.894 7.811 6.835 1.00 0.69 62 ILE A CA 18
ATOM 29674 C C . ILE A 1 62 ? -9.246 8.293 5.429 1.00 0.68 62 ILE A C 18
ATOM 29675 O O . ILE A 1 62 ? -9.374 9.492 5.185 1.00 0.73 62 ILE A O 18
ATOM 29691 N N . LEU A 1 63 ? -9.412 7.339 4.522 1.00 0.68 63 LEU A N 18
ATOM 29692 C CA . LEU A 1 63 ? -9.718 7.627 3.115 1.00 0.76 63 LEU A CA 18
ATOM 29693 C C . LEU A 1 63 ? -10.967 8.502 2.979 1.00 0.84 63 LEU A C 18
ATOM 29694 O O . LEU A 1 63 ? -10.951 9.511 2.275 1.00 0.94 63 LEU A O 18
ATOM 29710 N N . LYS A 1 64 ? -12.035 8.130 3.671 1.00 0.89 64 LYS A N 18
ATOM 29711 C CA . LYS A 1 64 ? -13.301 8.848 3.566 1.00 1.05 64 LYS A CA 18
ATOM 29712 C C . LYS A 1 64 ? -13.194 10.235 4.198 1.00 1.03 64 LYS A C 18
ATOM 29713 O O . LYS A 1 64 ? -13.919 11.160 3.825 1.00 1.13 64 LYS A O 18
ATOM 29732 N N . SER A 1 65 ? -12.267 10.380 5.136 1.00 0.97 65 SER A N 18
ATOM 29733 C CA . SER A 1 65 ? -12.077 11.648 5.832 1.00 1.06 65 SER A CA 18
ATOM 29734 C C . SER A 1 65 ? -11.135 12.556 5.045 1.00 1.03 65 SER A C 18
ATOM 29735 O O . SER A 1 65 ? -11.001 13.741 5.354 1.00 1.13 65 SER A O 18
ATOM 29743 N N . LEU A 1 66 ? -10.484 12.000 4.032 1.00 0.97 66 LEU A N 18
ATOM 29744 C CA . LEU A 1 66 ? -9.590 12.781 3.184 1.00 1.05 66 LEU A CA 18
ATOM 29745 C C . LEU A 1 66 ? -10.381 13.644 2.200 1.00 1.20 66 LEU A C 18
ATOM 29746 O O . LEU A 1 66 ? -10.015 14.793 1.943 1.00 1.55 66 LEU A O 18
ATOM 29762 N N . GLY A 1 67 ? -11.462 13.096 1.652 1.00 1.07 67 GLY A N 18
ATOM 29763 C CA . GLY A 1 67 ? -12.333 13.875 0.793 1.00 1.26 67 GLY A CA 18
ATOM 29764 C C . GLY A 1 67 ? -12.408 13.317 -0.615 1.00 1.22 67 GLY A C 18
ATOM 29765 O O . GLY A 1 67 ? -13.227 12.439 -0.888 1.00 1.28 67 GLY A O 18
ATOM 29769 N N . PRO A 1 68 ? -11.567 13.820 -1.531 1.00 1.24 68 PRO A N 18
ATOM 29770 C CA . PRO A 1 68 ? -11.517 13.344 -2.922 1.00 1.29 68 PRO A CA 18
ATOM 29771 C C . PRO A 1 68 ? -11.151 11.866 -3.002 1.00 1.15 68 PRO A C 18
ATOM 29772 O O . PRO A 1 68 ? -10.613 11.305 -2.048 1.00 0.99 68 PRO A O 18
ATOM 29783 N N . PRO A 1 69 ? -11.451 11.211 -4.137 1.00 1.30 69 PRO A N 18
ATOM 29784 C CA . PRO A 1 69 ? -11.093 9.807 -4.350 1.00 1.26 69 PRO A CA 18
ATOM 29785 C C . PRO A 1 69 ? -9.582 9.608 -4.315 1.00 1.05 69 PRO A C 18
ATOM 29786 O O . PRO A 1 69 ? -8.881 9.857 -5.300 1.00 1.17 69 PRO A O 18
ATOM 29797 N N . VAL A 1 70 ? -9.091 9.168 -3.170 1.00 0.85 70 VAL A N 18
ATOM 29798 C CA . VAL A 1 70 ? -7.667 8.994 -2.958 1.00 0.67 70 VAL A CA 18
ATOM 29799 C C . VAL A 1 70 ? -7.176 7.719 -3.629 1.00 0.60 70 VAL A C 18
ATOM 29800 O O . VAL A 1 70 ? -7.823 6.675 -3.550 1.00 0.66 70 VAL A O 18
ATOM 29813 N N . LYS A 1 71 ? -6.033 7.813 -4.290 1.00 0.55 71 LYS A N 18
ATOM 29814 C CA . LYS A 1 71 ? -5.475 6.681 -5.006 1.00 0.54 71 LYS A CA 18
ATOM 29815 C C . LYS A 1 71 ? -4.797 5.731 -4.039 1.00 0.43 71 LYS A C 18
ATOM 29816 O O . LYS A 1 71 ? -3.864 6.105 -3.330 1.00 0.41 71 LYS A O 18
ATOM 29835 N N . ILE A 1 72 ? -5.285 4.507 -3.997 1.00 0.45 72 ILE A N 18
ATOM 29836 C CA . ILE A 1 72 ? -4.720 3.503 -3.122 1.00 0.43 72 ILE A CA 18
ATOM 29837 C C . ILE A 1 72 ? -3.704 2.657 -3.875 1.00 0.41 72 ILE A C 18
ATOM 29838 O O . ILE A 1 72 ? -4.007 2.074 -4.920 1.00 0.50 72 ILE A O 18
ATOM 29854 N N . LEU A 1 73 ? -2.494 2.627 -3.354 1.00 0.37 73 LEU A N 18
ATOM 29855 C CA . LEU A 1 73 ? -1.426 1.820 -3.908 1.00 0.37 73 LEU A CA 18
ATOM 29856 C C . LEU A 1 73 ? -1.103 0.692 -2.947 1.00 0.37 73 LEU A C 18
ATOM 29857 O O . LEU A 1 73 ? -0.757 0.933 -1.791 1.00 0.46 73 LEU A O 18
ATOM 29873 N N . VAL A 1 74 ? -1.239 -0.534 -3.410 1.00 0.40 74 VAL A N 18
ATOM 29874 C CA . VAL A 1 74 ? -0.950 -1.681 -2.573 1.00 0.40 74 VAL A CA 18
ATOM 29875 C C . VAL A 1 74 ? 0.279 -2.400 -3.099 1.00 0.39 74 VAL A C 18
ATOM 29876 O O . VAL A 1 74 ? 0.351 -2.760 -4.276 1.00 0.47 74 VAL A O 18
ATOM 29889 N N . LEU A 1 75 ? 1.240 -2.600 -2.224 1.00 0.38 75 LEU A N 18
ATOM 29890 C CA . LEU A 1 75 ? 2.512 -3.180 -2.613 1.00 0.38 75 LEU A CA 18
ATOM 29891 C C . LEU A 1 75 ? 2.810 -4.374 -1.719 1.00 0.35 75 LEU A C 18
ATOM 29892 O O . LEU A 1 75 ? 2.679 -4.289 -0.498 1.00 0.43 75 LEU A O 18
ATOM 29908 N N . LEU A 1 76 ? 3.191 -5.488 -2.319 1.00 0.34 76 LEU A N 18
ATOM 29909 C CA . LEU A 1 76 ? 3.374 -6.717 -1.565 1.00 0.42 76 LEU A CA 18
ATOM 29910 C C . LEU A 1 76 ? 4.745 -7.321 -1.816 1.00 0.41 76 LEU A C 18
ATOM 29911 O O . LEU A 1 76 ? 5.226 -7.351 -2.951 1.00 0.48 76 LEU A O 18
ATOM 29927 N N . GLU A 1 77 ? 5.372 -7.783 -0.749 1.00 0.46 77 GLU A N 18
ATOM 29928 C CA . GLU A 1 77 ? 6.502 -8.684 -0.869 1.00 0.49 77 GLU A CA 18
ATOM 29929 C C . GLU A 1 77 ? 5.938 -10.088 -1.013 1.00 0.49 77 GLU A C 18
ATOM 29930 O O . GLU A 1 77 ? 5.076 -10.493 -0.228 1.00 0.59 77 GLU A O 18
ATOM 29942 N N . ASP A 1 78 ? 6.401 -10.814 -2.018 1.00 0.54 78 ASP A N 18
ATOM 29943 C CA . ASP A 1 78 ? 5.812 -12.106 -2.367 1.00 0.61 78 ASP A CA 18
ATOM 29944 C C . ASP A 1 78 ? 6.045 -13.135 -1.265 1.00 0.63 78 ASP A C 18
ATOM 29945 O O . ASP A 1 78 ? 7.041 -13.861 -1.262 1.00 0.72 78 ASP A O 18
ATOM 29954 N N . THR A 1 79 ? 5.122 -13.161 -0.318 1.00 0.61 79 THR A N 18
ATOM 29955 C CA . THR A 1 79 ? 5.164 -14.094 0.790 1.00 0.72 79 THR A CA 18
ATOM 29956 C C . THR A 1 79 ? 4.013 -15.093 0.667 1.00 0.78 79 THR A C 18
ATOM 29957 O O . THR A 1 79 ? 3.022 -14.796 -0.003 1.00 0.84 79 THR A O 18
ATOM 29968 N N . LYS A 1 80 ? 4.119 -16.255 1.297 1.00 0.84 80 LYS A N 18
ATOM 29969 C CA . LYS A 1 80 ? 3.083 -17.279 1.170 1.00 0.92 80 LYS A CA 18
ATOM 29970 C C . LYS A 1 80 ? 1.736 -16.773 1.699 1.00 0.88 80 LYS A C 18
ATOM 29971 O O . LYS A 1 80 ? 0.711 -16.878 1.018 1.00 0.90 80 LYS A O 18
ATOM 29990 N N . ASP A 1 81 ? 1.746 -16.216 2.904 1.00 0.90 81 ASP A N 18
ATOM 29991 C CA . ASP A 1 81 ? 0.518 -15.692 3.525 1.00 0.93 81 ASP A CA 18
ATOM 29992 C C . ASP A 1 81 ? -0.050 -14.512 2.733 1.00 0.83 81 ASP A C 18
ATOM 29993 O O . ASP A 1 81 ? -1.261 -14.278 2.727 1.00 0.82 81 ASP A O 18
ATOM 30002 N N . ALA A 1 82 ? 0.829 -13.801 2.032 1.00 0.82 82 ALA A N 18
ATOM 30003 C CA . ALA A 1 82 ? 0.458 -12.580 1.317 1.00 0.82 82 ALA A CA 18
ATOM 30004 C C . ALA A 1 82 ? -0.492 -12.854 0.152 1.00 0.82 82 ALA A C 18
ATOM 30005 O O . ALA A 1 82 ? -1.100 -11.933 -0.391 1.00 0.84 82 ALA A O 18
ATOM 30012 N N . ASP A 1 83 ? -0.633 -14.122 -0.213 1.00 0.91 83 ASP A N 18
ATOM 30013 C CA . ASP A 1 83 ? -1.489 -14.502 -1.334 1.00 1.03 83 ASP A CA 18
ATOM 30014 C C . ASP A 1 83 ? -2.945 -14.286 -0.956 1.00 0.98 83 ASP A C 18
ATOM 30015 O O . ASP A 1 83 ? -3.774 -13.893 -1.779 1.00 1.03 83 ASP A O 18
ATOM 30024 N N . LYS A 1 84 ? -3.231 -14.508 0.317 1.00 0.96 84 LYS A N 18
ATOM 30025 C CA . LYS A 1 84 ? -4.579 -14.386 0.836 1.00 1.04 84 LYS A CA 18
ATOM 30026 C C . LYS A 1 84 ? -4.903 -12.935 1.164 1.00 0.94 84 LYS A C 18
ATOM 30027 O O . LYS A 1 84 ? -6.062 -12.524 1.127 1.00 1.04 84 LYS A O 18
ATOM 30046 N N . VAL A 1 85 ? -3.877 -12.159 1.484 1.00 0.80 85 VAL A N 18
ATOM 30047 C CA . VAL A 1 85 ? -4.067 -10.749 1.794 1.00 0.77 85 VAL A CA 18
ATOM 30048 C C . VAL A 1 85 ? -4.453 -9.983 0.531 1.00 0.68 85 VAL A C 18
ATOM 30049 O O . VAL A 1 85 ? -5.297 -9.088 0.570 1.00 0.75 85 VAL A O 18
ATOM 30062 N N . LYS A 1 86 ? -3.861 -10.372 -0.595 1.00 0.60 86 LYS A N 18
ATOM 30063 C CA . LYS A 1 86 ? -4.092 -9.683 -1.859 1.00 0.59 86 LYS A CA 18
ATOM 30064 C C . LYS A 1 86 ? -5.550 -9.812 -2.290 1.00 0.69 86 LYS A C 18
ATOM 30065 O O . LYS A 1 86 ? -6.212 -8.812 -2.569 1.00 0.78 86 LYS A O 18
ATOM 30084 N N . LYS A 1 87 ? -6.044 -11.050 -2.321 1.00 0.75 87 LYS A N 18
ATOM 30085 C CA . LYS A 1 87 ? -7.386 -11.338 -2.824 1.00 0.89 87 LYS A CA 18
ATOM 30086 C C . LYS A 1 87 ? -8.462 -10.557 -2.066 1.00 0.88 87 LYS A C 18
ATOM 30087 O O . LYS A 1 87 ? -9.462 -10.138 -2.653 1.00 0.93 87 LYS A O 18
ATOM 30106 N N . GLU A 1 88 ? -8.264 -10.368 -0.766 1.00 0.90 88 GLU A N 18
ATOM 30107 C CA . GLU A 1 88 ? -9.255 -9.679 0.047 1.00 0.98 88 GLU A CA 18
ATOM 30108 C C . GLU A 1 88 ? -9.240 -8.185 -0.233 1.00 0.96 88 GLU A C 18
ATOM 30109 O O . GLU A 1 88 ? -10.295 -7.568 -0.379 1.00 1.02 88 GLU A O 18
ATOM 30121 N N . ILE A 1 89 ? -8.046 -7.611 -0.325 1.00 0.91 89 ILE A N 18
ATOM 30122 C CA . ILE A 1 89 ? -7.907 -6.189 -0.620 1.00 0.93 89 ILE A CA 18
ATOM 30123 C C . ILE A 1 89 ? -8.546 -5.857 -1.968 1.00 0.87 89 ILE A C 18
ATOM 30124 O O . ILE A 1 89 ? -9.238 -4.846 -2.104 1.00 0.91 89 ILE A O 18
ATOM 30140 N N . GLU A 1 90 ? -8.339 -6.732 -2.946 1.00 0.81 90 GLU A N 18
ATOM 30141 C CA . GLU A 1 90 ? -8.899 -6.546 -4.282 1.00 0.79 90 GLU A CA 18
ATOM 30142 C C . GLU A 1 90 ? -10.427 -6.556 -4.252 1.00 0.79 90 GLU A C 18
ATOM 30143 O O . GLU A 1 90 ? -11.074 -5.713 -4.876 1.00 0.79 90 GLU A O 18
ATOM 30155 N N . LYS A 1 91 ? -11.000 -7.507 -3.519 1.00 0.85 91 LYS A N 18
ATOM 30156 C CA . LYS A 1 91 ? -12.451 -7.649 -3.452 1.00 0.93 91 LYS A CA 18
ATOM 30157 C C . LYS A 1 91 ? -13.081 -6.450 -2.743 1.00 0.96 91 LYS A C 18
ATOM 30158 O O . LYS A 1 91 ? -14.154 -5.981 -3.125 1.00 0.97 91 LYS A O 18
ATOM 30177 N N . LYS A 1 92 ? -12.401 -5.953 -1.719 1.00 1.03 92 LYS A N 18
ATOM 30178 C CA . LYS A 1 92 ? -12.855 -4.770 -0.999 1.00 1.17 92 LYS A CA 18
ATOM 30179 C C . LYS A 1 92 ? -12.771 -3.538 -1.896 1.00 1.08 92 LYS A C 18
ATOM 30180 O O . LYS A 1 92 ? -13.656 -2.680 -1.881 1.00 1.15 92 LYS A O 18
ATOM 30199 N N . ALA A 1 93 ? -11.706 -3.472 -2.688 1.00 0.98 93 ALA A N 18
ATOM 30200 C CA . ALA A 1 93 ? -11.486 -2.360 -3.604 1.00 0.99 93 ALA A CA 18
ATOM 30201 C C . ALA A 1 93 ? -12.571 -2.300 -4.672 1.00 0.90 93 ALA A C 18
ATOM 30202 O O . ALA A 1 93 ? -13.121 -1.233 -4.955 1.00 0.98 93 ALA A O 18
ATOM 30209 N N . ARG A 1 94 ? -12.879 -3.452 -5.257 1.00 0.82 94 ARG A N 18
ATOM 30210 C CA . ARG A 1 94 ? -13.884 -3.532 -6.311 1.00 0.85 94 ARG A CA 18
ATOM 30211 C C . ARG A 1 94 ? -15.265 -3.186 -5.774 1.00 0.86 94 ARG A C 18
ATOM 30212 O O . ARG A 1 94 ? -16.094 -2.620 -6.488 1.00 0.92 94 ARG A O 18
ATOM 30233 N N . LYS A 1 95 ? -15.503 -3.518 -4.512 1.00 0.90 95 LYS A N 18
ATOM 30234 C CA . LYS A 1 95 ? -16.781 -3.236 -3.881 1.00 1.02 95 LYS A CA 18
ATOM 30235 C C . LYS A 1 95 ? -16.941 -1.738 -3.647 1.00 1.02 95 LYS A C 18
ATOM 30236 O O . LYS A 1 95 ? -18.043 -1.194 -3.756 1.00 1.15 95 LYS A O 18
ATOM 30255 N N . LYS A 1 96 ? -15.835 -1.072 -3.343 1.00 0.97 96 LYS A N 18
ATOM 30256 C CA . LYS A 1 96 ? -15.848 0.369 -3.129 1.00 1.03 96 LYS A CA 18
ATOM 30257 C C . LYS A 1 96 ? -15.740 1.123 -4.450 1.00 0.96 96 LYS A C 18
ATOM 30258 O O . LYS A 1 96 ? -15.794 2.353 -4.479 1.00 1.07 96 LYS A O 18
ATOM 30277 N N . ASN A 1 97 ? -15.581 0.366 -5.536 1.00 0.86 97 ASN A N 18
ATOM 30278 C CA . ASN A 1 97 ? -15.546 0.919 -6.892 1.00 0.86 97 ASN A CA 18
ATOM 30279 C C . ASN A 1 97 ? -14.354 1.867 -7.053 1.00 0.87 97 ASN A C 18
ATOM 30280 O O . ASN A 1 97 ? -14.415 2.857 -7.780 1.00 1.04 97 ASN A O 18
ATOM 30291 N N . LEU A 1 98 ? -13.261 1.548 -6.374 1.00 0.78 98 LEU A N 18
ATOM 30292 C CA . LEU A 1 98 ? -12.083 2.403 -6.382 1.00 0.84 98 LEU A CA 18
ATOM 30293 C C . LEU A 1 98 ? -10.922 1.676 -7.060 1.00 0.71 98 LEU A C 18
ATOM 30294 O O . LEU A 1 98 ? -10.577 0.558 -6.672 1.00 0.65 98 LEU A O 18
ATOM 30310 N N . PRO A 1 99 ? -10.333 2.279 -8.111 1.00 0.83 99 PRO A N 18
ATOM 30311 C CA . PRO A 1 99 ? -9.195 1.681 -8.816 1.00 0.85 99 PRO A CA 18
ATOM 30312 C C . PRO A 1 99 ? -7.956 1.574 -7.930 1.00 0.70 99 PRO A C 18
ATOM 30313 O O . PRO A 1 99 ? -7.425 2.580 -7.452 1.00 0.77 99 PRO A O 18
ATOM 30324 N N . VAL A 1 100 ? -7.491 0.351 -7.723 1.00 0.58 100 VAL A N 18
ATOM 30325 C CA . VAL A 1 100 ? -6.330 0.108 -6.879 1.00 0.47 100 VAL A CA 18
ATOM 30326 C C . VAL A 1 100 ? -5.272 -0.691 -7.633 1.00 0.42 100 VAL A C 18
ATOM 30327 O O . VAL A 1 100 ? -5.546 -1.782 -8.143 1.00 0.50 100 VAL A O 18
ATOM 30340 N N . ARG A 1 101 ? -4.070 -0.139 -7.707 1.00 0.43 101 ARG A N 18
ATOM 30341 C CA . ARG A 1 101 ? -2.970 -0.792 -8.398 1.00 0.43 101 ARG A CA 18
ATOM 30342 C C . ARG A 1 101 ? -2.147 -1.610 -7.409 1.00 0.40 101 ARG A C 18
ATOM 30343 O O . ARG A 1 101 ? -1.593 -1.070 -6.451 1.00 0.39 101 ARG A O 18
ATOM 30364 N N . ILE A 1 102 ? -2.098 -2.915 -7.631 1.00 0.43 102 ILE A N 18
ATOM 30365 C CA . ILE A 1 102 ? -1.364 -3.815 -6.754 1.00 0.43 102 ILE A CA 18
ATOM 30366 C C . ILE A 1 102 ? -0.159 -4.402 -7.481 1.00 0.45 102 ILE A C 18
ATOM 30367 O O . ILE A 1 102 ? -0.273 -4.836 -8.630 1.00 0.56 102 ILE A O 18
ATOM 30383 N N . ARG A 1 103 ? 0.996 -4.396 -6.822 1.00 0.41 103 ARG A N 18
ATOM 30384 C CA . ARG A 1 103 ? 2.210 -4.971 -7.397 1.00 0.50 103 ARG A CA 18
ATOM 30385 C C . ARG A 1 103 ? 3.017 -5.731 -6.352 1.00 0.43 103 ARG A C 18
ATOM 30386 O O . ARG A 1 103 ? 2.925 -5.457 -5.155 1.00 0.53 103 ARG A O 18
ATOM 30407 N N . LYS A 1 104 ? 3.804 -6.690 -6.822 1.00 0.38 104 LYS A N 18
ATOM 30408 C CA . LYS A 1 104 ? 4.722 -7.428 -5.968 1.00 0.39 104 LYS A CA 18
ATOM 30409 C C . LYS A 1 104 ? 6.158 -7.088 -6.329 1.00 0.37 104 LYS A C 18
ATOM 30410 O O . LYS A 1 104 ? 6.577 -7.265 -7.474 1.00 0.46 104 LYS A O 18
ATOM 30429 N N . VAL A 1 105 ? 6.912 -6.604 -5.356 1.00 0.35 105 VAL A N 18
ATOM 30430 C CA . VAL A 1 105 ? 8.304 -6.231 -5.574 1.00 0.39 105 VAL A CA 18
ATOM 30431 C C . VAL A 1 105 ? 9.154 -6.694 -4.401 1.00 0.46 105 VAL A C 18
ATOM 30432 O O . VAL A 1 105 ? 8.656 -6.799 -3.279 1.00 0.52 105 VAL A O 18
ATOM 30445 N N . THR A 1 106 ? 10.412 -7.015 -4.650 1.00 0.52 106 THR A N 18
ATOM 30446 C CA . THR A 1 106 ? 11.329 -7.252 -3.560 1.00 0.61 106 THR A CA 18
ATOM 30447 C C . THR A 1 106 ? 12.651 -6.528 -3.823 1.00 0.58 106 THR A C 18
ATOM 30448 O O . THR A 1 106 ? 13.562 -7.046 -4.472 1.00 0.67 106 THR A O 18
ATOM 30459 N N . SER A 1 107 ? 12.719 -5.302 -3.314 1.00 0.50 107 SER A N 18
ATOM 30460 C CA . SER A 1 107 ? 13.913 -4.472 -3.373 1.00 0.51 107 SER A CA 18
ATOM 30461 C C . SER A 1 107 ? 13.590 -3.100 -2.784 1.00 0.45 107 SER A C 18
ATOM 30462 O O . SER A 1 107 ? 12.587 -2.499 -3.176 1.00 0.44 107 SER A O 18
ATOM 30470 N N . PRO A 1 108 ? 14.384 -2.596 -1.825 1.00 0.47 108 PRO A N 18
ATOM 30471 C CA . PRO A 1 108 ? 14.106 -1.314 -1.167 1.00 0.49 108 PRO A CA 18
ATOM 30472 C C . PRO A 1 108 ? 13.772 -0.190 -2.146 1.00 0.43 108 PRO A C 18
ATOM 30473 O O . PRO A 1 108 ? 12.672 0.366 -2.110 1.00 0.47 108 PRO A O 18
ATOM 30484 N N . ASP A 1 109 ? 14.711 0.122 -3.036 1.00 0.46 109 ASP A N 18
ATOM 30485 C CA . ASP A 1 109 ? 14.538 1.229 -3.978 1.00 0.50 109 ASP A CA 18
ATOM 30486 C C . ASP A 1 109 ? 13.439 0.936 -4.999 1.00 0.41 109 ASP A C 18
ATOM 30487 O O . ASP A 1 109 ? 12.891 1.852 -5.608 1.00 0.44 109 ASP A O 18
ATOM 30496 N N . GLU A 1 110 ? 13.102 -0.335 -5.175 1.00 0.38 110 GLU A N 18
ATOM 30497 C CA . GLU A 1 110 ? 12.012 -0.704 -6.075 1.00 0.38 110 GLU A CA 18
ATOM 30498 C C . GLU A 1 110 ? 10.688 -0.336 -5.414 1.00 0.36 110 GLU A C 18
ATOM 30499 O O . GLU A 1 110 ? 9.763 0.135 -6.067 1.00 0.42 110 GLU A O 18
ATOM 30511 N N . ALA A 1 111 ? 10.626 -0.525 -4.101 1.00 0.33 111 ALA A N 18
ATOM 30512 C CA . ALA A 1 111 ? 9.462 -0.122 -3.323 1.00 0.35 111 ALA A CA 18
ATOM 30513 C C . ALA A 1 111 ? 9.375 1.398 -3.258 1.00 0.34 111 ALA A C 18
ATOM 30514 O O . ALA A 1 111 ? 8.312 1.981 -3.472 1.00 0.41 111 ALA A O 18
ATOM 30521 N N . LYS A 1 112 ? 10.513 2.032 -2.978 1.00 0.32 112 LYS A N 18
ATOM 30522 C CA . LYS A 1 112 ? 10.597 3.492 -2.928 1.00 0.34 112 LYS A CA 18
ATOM 30523 C C . LYS A 1 112 ? 10.178 4.102 -4.264 1.00 0.37 112 LYS A C 18
ATOM 30524 O O . LYS A 1 112 ? 9.606 5.188 -4.308 1.00 0.42 112 LYS A O 18
ATOM 30543 N N . ARG A 1 113 ? 10.468 3.380 -5.340 1.00 0.38 113 ARG A N 18
ATOM 30544 C CA . ARG A 1 113 ? 10.135 3.802 -6.697 1.00 0.46 113 ARG A CA 18
ATOM 30545 C C . ARG A 1 113 ? 8.644 4.085 -6.859 1.00 0.43 113 ARG A C 18
ATOM 30546 O O . ARG A 1 113 ? 8.250 5.195 -7.226 1.00 0.50 113 ARG A O 18
ATOM 30567 N N . TRP A 1 114 ? 7.820 3.085 -6.573 1.00 0.39 114 TRP A N 18
ATOM 30568 C CA . TRP A 1 114 ? 6.383 3.197 -6.783 1.00 0.39 114 TRP A CA 18
ATOM 30569 C C . TRP A 1 114 ? 5.769 4.201 -5.818 1.00 0.40 114 TRP A C 18
ATOM 30570 O O . TRP A 1 114 ? 4.796 4.878 -6.140 1.00 0.46 114 TRP A O 18
ATOM 30591 N N . ILE A 1 115 ? 6.362 4.317 -4.640 1.00 0.38 115 ILE A N 18
ATOM 30592 C CA . ILE A 1 115 ? 5.916 5.300 -3.664 1.00 0.41 115 ILE A CA 18
ATOM 30593 C C . ILE A 1 115 ? 6.243 6.710 -4.159 1.00 0.47 115 ILE A C 18
ATOM 30594 O O . ILE A 1 115 ? 5.510 7.666 -3.899 1.00 0.55 115 ILE A O 18
ATOM 30610 N N . LYS A 1 116 ? 7.331 6.814 -4.912 1.00 0.50 116 LYS A N 18
ATOM 30611 C CA . LYS A 1 116 ? 7.806 8.089 -5.425 1.00 0.60 116 LYS A CA 18
ATOM 30612 C C . LYS A 1 116 ? 6.933 8.573 -6.578 1.00 0.57 116 LYS A C 18
ATOM 30613 O O . LYS A 1 116 ? 6.377 9.667 -6.525 1.00 0.69 116 LYS A O 18
ATOM 30632 N N . GLU A 1 117 ? 6.794 7.748 -7.607 1.00 0.53 117 GLU A N 18
ATOM 30633 C CA . GLU A 1 117 ? 6.099 8.161 -8.822 1.00 0.58 117 GLU A CA 18
ATOM 30634 C C . GLU A 1 117 ? 4.614 8.424 -8.569 1.00 0.57 117 GLU A C 18
ATOM 30635 O O . GLU A 1 117 ? 4.002 9.247 -9.250 1.00 0.66 117 GLU A O 18
ATOM 30647 N N . PHE A 1 118 ? 4.041 7.747 -7.583 1.00 0.56 118 PHE A N 18
ATOM 30648 C CA . PHE A 1 118 ? 2.634 7.943 -7.248 1.00 0.66 118 PHE A CA 18
ATOM 30649 C C . PHE A 1 118 ? 2.416 9.231 -6.456 1.00 0.73 118 PHE A C 18
ATOM 30650 O O . PHE A 1 118 ? 1.320 9.794 -6.466 1.00 0.88 118 PHE A O 18
ATOM 30667 N N . SER A 1 119 ? 3.447 9.688 -5.757 1.00 0.69 119 SER A N 18
ATOM 30668 C CA . SER A 1 119 ? 3.343 10.918 -4.984 1.00 0.80 119 SER A CA 18
ATOM 30669 C C . SER A 1 119 ? 3.759 12.127 -5.815 1.00 0.79 119 SER A C 18
ATOM 30670 O O . SER A 1 119 ? 3.198 13.216 -5.667 1.00 0.90 119 SER A O 18
ATOM 30678 N N . GLU A 1 120 ? 4.746 11.936 -6.681 1.00 0.81 120 GLU A N 18
ATOM 30679 C CA . GLU A 1 120 ? 5.218 13.007 -7.548 1.00 0.96 120 GLU A CA 18
ATOM 30680 C C . GLU A 1 120 ? 4.208 13.294 -8.653 1.00 1.17 120 GLU A C 18
ATOM 30681 O O . GLU A 1 120 ? 3.911 14.453 -8.951 1.00 1.50 120 GLU A O 18
ATOM 30693 N N . GLU A 1 121 ? 3.677 12.238 -9.254 1.00 1.22 121 GLU A N 18
ATOM 30694 C CA . GLU A 1 121 ? 2.714 12.386 -10.331 1.00 1.56 121 GLU A CA 18
ATOM 30695 C C . GLU A 1 121 ? 1.295 12.234 -9.796 1.00 2.02 121 GLU A C 18
ATOM 30696 O O . GLU A 1 121 ? 0.712 11.139 -9.931 1.00 2.60 121 GLU A O 18
ATOM 30709 N N . GLY A 1 22 ? -3.212 13.092 -3.317 1.00 1.16 22 GLY A N 19
ATOM 30710 C CA . GLY A 1 22 ? -2.530 12.326 -2.249 1.00 1.05 22 GLY A CA 19
ATOM 30711 C C . GLY A 1 22 ? -2.345 10.874 -2.626 1.00 0.87 22 GLY A C 19
ATOM 30712 O O . GLY A 1 22 ? -2.763 10.454 -3.707 1.00 0.89 22 GLY A O 19
ATOM 30715 N N . LEU A 1 23 ? -1.726 10.102 -1.744 1.00 0.75 23 LEU A N 19
ATOM 30716 C CA . LEU A 1 23 ? -1.501 8.689 -2.001 1.00 0.62 23 LEU A CA 19
ATOM 30717 C C . LEU A 1 23 ? -1.593 7.887 -0.711 1.00 0.51 23 LEU A C 19
ATOM 30718 O O . LEU A 1 23 ? -1.032 8.277 0.315 1.00 0.59 23 LEU A O 19
ATOM 30734 N N . LEU A 1 24 ? -2.308 6.775 -0.765 1.00 0.40 24 LEU A N 19
ATOM 30735 C CA . LEU A 1 24 ? -2.371 5.858 0.358 1.00 0.39 24 LEU A CA 19
ATOM 30736 C C . LEU A 1 24 ? -1.686 4.556 -0.028 1.00 0.38 24 LEU A C 19
ATOM 30737 O O . LEU A 1 24 ? -2.099 3.886 -0.977 1.00 0.50 24 LEU A O 19
ATOM 30753 N N . VAL A 1 25 ? -0.627 4.217 0.686 1.00 0.37 25 VAL A N 19
ATOM 30754 C CA . VAL A 1 25 ? 0.168 3.046 0.357 1.00 0.40 25 VAL A CA 19
ATOM 30755 C C . VAL A 1 25 ? -0.193 1.876 1.265 1.00 0.42 25 VAL A C 19
ATOM 30756 O O . VAL A 1 25 ? -0.126 1.985 2.488 1.00 0.56 25 VAL A O 19
ATOM 30769 N N . LEU A 1 26 ? -0.580 0.765 0.665 1.00 0.46 26 LEU A N 19
ATOM 30770 C CA . LEU A 1 26 ? -0.898 -0.432 1.418 1.00 0.57 26 LEU A CA 19
ATOM 30771 C C . LEU A 1 26 ? 0.144 -1.501 1.126 1.00 0.51 26 LEU A C 19
ATOM 30772 O O . LEU A 1 26 ? 0.174 -2.056 0.031 1.00 0.58 26 LEU A O 19
ATOM 30788 N N . ILE A 1 27 ? 0.994 -1.795 2.097 1.00 0.50 27 ILE A N 19
ATOM 30789 C CA . ILE A 1 27 ? 2.104 -2.707 1.869 1.00 0.49 27 ILE A CA 19
ATOM 30790 C C . ILE A 1 27 ? 1.996 -3.942 2.758 1.00 0.51 27 ILE A C 19
ATOM 30791 O O . ILE A 1 27 ? 1.710 -3.842 3.953 1.00 0.72 27 ILE A O 19
ATOM 30807 N N . TRP A 1 28 ? 2.199 -5.111 2.164 1.00 0.45 28 TRP A N 19
ATOM 30808 C CA . TRP A 1 28 ? 2.232 -6.346 2.927 1.00 0.48 28 TRP A CA 19
ATOM 30809 C C . TRP A 1 28 ? 3.492 -7.127 2.583 1.00 0.48 28 TRP A C 19
ATOM 30810 O O . TRP A 1 28 ? 3.564 -7.807 1.558 1.00 0.49 28 TRP A O 19
ATOM 30831 N N . SER A 1 29 ? 4.491 -6.984 3.429 1.00 0.50 29 SER A N 19
ATOM 30832 C CA . SER A 1 29 ? 5.725 -7.734 3.307 1.00 0.54 29 SER A CA 19
ATOM 30833 C C . SER A 1 29 ? 6.222 -8.087 4.697 1.00 0.60 29 SER A C 19
ATOM 30834 O O . SER A 1 29 ? 5.721 -7.540 5.685 1.00 0.87 29 SER A O 19
ATOM 30842 N N . ASN A 1 30 ? 7.187 -8.985 4.807 1.00 0.65 30 ASN A N 19
ATOM 30843 C CA . ASN A 1 30 ? 7.818 -9.175 6.097 1.00 0.69 30 ASN A CA 19
ATOM 30844 C C . ASN A 1 30 ? 9.329 -9.075 5.980 1.00 0.68 30 ASN A C 19
ATOM 30845 O O . ASN A 1 30 ? 10.065 -10.031 6.210 1.00 0.75 30 ASN A O 19
ATOM 30856 N N . ASP A 1 31 ? 9.783 -7.884 5.639 1.00 0.63 31 ASP A N 19
ATOM 30857 C CA . ASP A 1 31 ? 11.162 -7.484 5.840 1.00 0.64 31 ASP A CA 19
ATOM 30858 C C . ASP A 1 31 ? 11.165 -6.259 6.739 1.00 0.65 31 ASP A C 19
ATOM 30859 O O . ASP A 1 31 ? 10.432 -5.301 6.484 1.00 0.78 31 ASP A O 19
ATOM 30868 N N . LYS A 1 32 ? 11.979 -6.282 7.781 1.00 0.69 32 LYS A N 19
ATOM 30869 C CA . LYS A 1 32 ? 11.945 -5.227 8.786 1.00 0.77 32 LYS A CA 19
ATOM 30870 C C . LYS A 1 32 ? 12.441 -3.896 8.219 1.00 0.71 32 LYS A C 19
ATOM 30871 O O . LYS A 1 32 ? 11.955 -2.833 8.601 1.00 0.77 32 LYS A O 19
ATOM 30890 N N . LYS A 1 33 ? 13.393 -3.953 7.297 1.00 0.71 33 LYS A N 19
ATOM 30891 C CA . LYS A 1 33 ? 13.935 -2.740 6.704 1.00 0.75 33 LYS A CA 19
ATOM 30892 C C . LYS A 1 33 ? 13.093 -2.277 5.523 1.00 0.64 33 LYS A C 19
ATOM 30893 O O . LYS A 1 33 ? 12.947 -1.080 5.302 1.00 0.63 33 LYS A O 19
ATOM 30912 N N . LEU A 1 34 ? 12.547 -3.228 4.770 1.00 0.62 34 LEU A N 19
ATOM 30913 C CA . LEU A 1 34 ? 11.721 -2.913 3.602 1.00 0.61 34 LEU A CA 19
ATOM 30914 C C . LEU A 1 34 ? 10.554 -2.009 3.983 1.00 0.54 34 LEU A C 19
ATOM 30915 O O . LEU A 1 34 ? 10.330 -0.969 3.358 1.00 0.61 34 LEU A O 19
ATOM 30931 N N . ILE A 1 35 ? 9.824 -2.408 5.016 1.00 0.48 35 ILE A N 19
ATOM 30932 C CA . ILE A 1 35 ? 8.671 -1.647 5.475 1.00 0.49 35 ILE A CA 19
ATOM 30933 C C . ILE A 1 35 ? 9.098 -0.265 5.960 1.00 0.48 35 ILE A C 19
ATOM 30934 O O . ILE A 1 35 ? 8.480 0.740 5.616 1.00 0.53 35 ILE A O 19
ATOM 30950 N N . GLU A 1 36 ? 10.176 -0.220 6.737 1.00 0.50 36 GLU A N 19
ATOM 30951 C CA . GLU A 1 36 ? 10.679 1.038 7.278 1.00 0.53 36 GLU A CA 19
ATOM 30952 C C . GLU A 1 36 ? 11.213 1.955 6.180 1.00 0.48 36 GLU A C 19
ATOM 30953 O O . GLU A 1 36 ? 11.101 3.179 6.281 1.00 0.51 36 GLU A O 19
ATOM 30965 N N . GLU A 1 37 ? 11.785 1.362 5.140 1.00 0.48 37 GLU A N 19
ATOM 30966 C CA . GLU A 1 37 ? 12.335 2.110 4.028 1.00 0.51 37 GLU A CA 19
ATOM 30967 C C . GLU A 1 37 ? 11.225 2.836 3.274 1.00 0.44 37 GLU A C 19
ATOM 30968 O O . GLU A 1 37 ? 11.320 4.032 2.996 1.00 0.48 37 GLU A O 19
ATOM 30980 N N . ALA A 1 38 ? 10.167 2.102 2.955 1.00 0.40 38 ALA A N 19
ATOM 30981 C CA . ALA A 1 38 ? 9.014 2.677 2.280 1.00 0.42 38 ALA A CA 19
ATOM 30982 C C . ALA A 1 38 ? 8.304 3.670 3.195 1.00 0.39 38 ALA A C 19
ATOM 30983 O O . ALA A 1 38 ? 7.805 4.703 2.749 1.00 0.42 38 ALA A O 19
ATOM 30990 N N . ARG A 1 39 ? 8.288 3.342 4.480 1.00 0.41 39 ARG A N 19
ATOM 30991 C CA . ARG A 1 39 ? 7.647 4.166 5.498 1.00 0.50 39 ARG A CA 19
ATOM 30992 C C . ARG A 1 39 ? 8.243 5.572 5.535 1.00 0.46 39 ARG A C 19
ATOM 30993 O O . ARG A 1 39 ? 7.523 6.560 5.412 1.00 0.52 39 ARG A O 19
ATOM 31014 N N . LYS A 1 40 ? 9.562 5.651 5.679 1.00 0.45 40 LYS A N 19
ATOM 31015 C CA . LYS A 1 40 ? 10.244 6.937 5.811 1.00 0.49 40 LYS A CA 19
ATOM 31016 C C . LYS A 1 40 ? 10.150 7.752 4.520 1.00 0.42 40 LYS A C 19
ATOM 31017 O O . LYS A 1 40 ? 10.070 8.980 4.556 1.00 0.47 40 LYS A O 19
ATOM 31036 N N . MET A 1 41 ? 10.141 7.062 3.385 1.00 0.39 41 MET A N 19
ATOM 31037 C CA . MET A 1 41 ? 10.076 7.724 2.087 1.00 0.41 41 MET A CA 19
ATOM 31038 C C . MET A 1 41 ? 8.694 8.330 1.854 1.00 0.42 41 MET A C 19
ATOM 31039 O O . MET A 1 41 ? 8.567 9.441 1.342 1.00 0.52 41 MET A O 19
ATOM 31053 N N . ALA A 1 42 ? 7.662 7.602 2.245 1.00 0.40 42 ALA A N 19
ATOM 31054 C CA . ALA A 1 42 ? 6.297 8.079 2.100 1.00 0.49 42 ALA A CA 19
ATOM 31055 C C . ALA A 1 42 ? 5.983 9.140 3.149 1.00 0.51 42 ALA A C 19
ATOM 31056 O O . ALA A 1 42 ? 5.205 10.058 2.902 1.00 0.59 42 ALA A O 19
ATOM 31063 N N . GLU A 1 43 ? 6.607 9.018 4.313 1.00 0.50 43 GLU A N 19
ATOM 31064 C CA . GLU A 1 43 ? 6.385 9.957 5.403 1.00 0.60 43 GLU A CA 19
ATOM 31065 C C . GLU A 1 43 ? 6.833 11.360 5.003 1.00 0.62 43 GLU A C 19
ATOM 31066 O O . GLU A 1 43 ? 6.090 12.329 5.162 1.00 0.73 43 GLU A O 19
ATOM 31078 N N . LYS A 1 44 ? 8.038 11.455 4.450 1.00 0.58 44 LYS A N 19
ATOM 31079 C CA . LYS A 1 44 ? 8.605 12.744 4.065 1.00 0.66 44 LYS A CA 19
ATOM 31080 C C . LYS A 1 44 ? 7.864 13.341 2.870 1.00 0.66 44 LYS A C 19
ATOM 31081 O O . LYS A 1 44 ? 7.929 14.545 2.626 1.00 0.70 44 LYS A O 19
ATOM 31100 N N . ALA A 1 45 ? 7.155 12.499 2.133 1.00 0.67 45 ALA A N 19
ATOM 31101 C CA . ALA A 1 45 ? 6.392 12.954 0.980 1.00 0.74 45 ALA A CA 19
ATOM 31102 C C . ALA A 1 45 ? 4.944 13.245 1.365 1.00 0.73 45 ALA A C 19
ATOM 31103 O O . ALA A 1 45 ? 4.091 13.461 0.503 1.00 0.81 45 ALA A O 19
ATOM 31110 N N . ASN A 1 46 ? 4.687 13.247 2.674 1.00 0.69 46 ASN A N 19
ATOM 31111 C CA . ASN A 1 46 ? 3.358 13.518 3.228 1.00 0.72 46 ASN A CA 19
ATOM 31112 C C . ASN A 1 46 ? 2.342 12.494 2.723 1.00 0.67 46 ASN A C 19
ATOM 31113 O O . ASN A 1 46 ? 1.245 12.840 2.277 1.00 0.84 46 ASN A O 19
ATOM 31124 N N . LEU A 1 47 ? 2.729 11.230 2.773 1.00 0.51 47 LEU A N 19
ATOM 31125 C CA . LEU A 1 47 ? 1.850 10.138 2.387 1.00 0.51 47 LEU A CA 19
ATOM 31126 C C . LEU A 1 47 ? 1.559 9.268 3.604 1.00 0.46 47 LEU A C 19
ATOM 31127 O O . LEU A 1 47 ? 2.136 9.482 4.677 1.00 0.56 47 LEU A O 19
ATOM 31143 N N . TYR A 1 48 ? 0.670 8.295 3.445 1.00 0.49 48 TYR A N 19
ATOM 31144 C CA . TYR A 1 48 ? 0.262 7.450 4.560 1.00 0.54 48 TYR A CA 19
ATOM 31145 C C . TYR A 1 48 ? 0.280 5.981 4.154 1.00 0.46 48 TYR A C 19
ATOM 31146 O O . TYR A 1 48 ? -0.048 5.642 3.015 1.00 0.58 48 TYR A O 19
ATOM 31164 N N . LEU A 1 49 ? 0.677 5.119 5.080 1.00 0.46 49 LEU A N 19
ATOM 31165 C CA . LEU A 1 49 ? 0.702 3.682 4.838 1.00 0.46 49 LEU A CA 19
ATOM 31166 C C . LEU A 1 49 ? -0.273 2.974 5.754 1.00 0.50 49 LEU A C 19
ATOM 31167 O O . LEU A 1 49 ? -0.586 3.455 6.843 1.00 0.61 49 LEU A O 19
ATOM 31183 N N . LEU A 1 50 ? -0.747 1.835 5.297 1.00 0.52 50 LEU A N 19
ATOM 31184 C CA . LEU A 1 50 ? -1.568 0.957 6.105 1.00 0.63 50 LEU A CA 19
ATOM 31185 C C . LEU A 1 50 ? -1.202 -0.490 5.830 1.00 0.69 50 LEU A C 19
ATOM 31186 O O . LEU A 1 50 ? -0.868 -0.854 4.700 1.00 0.69 50 LEU A O 19
ATOM 31202 N N . THR A 1 51 ? -1.248 -1.302 6.865 1.00 0.85 51 THR A N 19
ATOM 31203 C CA . THR A 1 51 ? -1.084 -2.733 6.709 1.00 1.00 51 THR A CA 19
ATOM 31204 C C . THR A 1 51 ? -2.451 -3.333 6.411 1.00 1.38 51 THR A C 19
ATOM 31205 O O . THR A 1 51 ? -3.470 -2.829 6.893 1.00 2.04 51 THR A O 19
ATOM 31216 N N . LEU A 1 52 ? -2.485 -4.404 5.640 1.00 1.17 52 LEU A N 19
ATOM 31217 C CA . LEU A 1 52 ? -3.747 -4.894 5.119 1.00 1.66 52 LEU A CA 19
ATOM 31218 C C . LEU A 1 52 ? -4.356 -5.898 6.082 1.00 1.10 52 LEU A C 19
ATOM 31219 O O . LEU A 1 52 ? -3.877 -7.025 6.221 1.00 1.25 52 LEU A O 19
ATOM 31235 N N . GLU A 1 53 ? -5.412 -5.451 6.752 1.00 1.35 53 GLU A N 19
ATOM 31236 C CA . GLU A 1 53 ? -6.112 -6.246 7.752 1.00 1.60 53 GLU A CA 19
ATOM 31237 C C . GLU A 1 53 ? -7.594 -5.891 7.714 1.00 1.84 53 GLU A C 19
ATOM 31238 O O . GLU A 1 53 ? -8.428 -6.668 7.252 1.00 2.34 53 GLU A O 19
ATOM 31250 N N . THR A 1 54 ? -7.900 -4.692 8.189 1.00 1.76 54 THR A N 19
ATOM 31251 C CA . THR A 1 54 ? -9.252 -4.176 8.169 1.00 1.96 54 THR A CA 19
ATOM 31252 C C . THR A 1 54 ? -9.389 -3.099 7.095 1.00 1.44 54 THR A C 19
ATOM 31253 O O . THR A 1 54 ? -8.866 -1.989 7.231 1.00 1.41 54 THR A O 19
ATOM 31264 N N . ASP A 1 55 ? -10.105 -3.444 6.032 1.00 1.58 55 ASP A N 19
ATOM 31265 C CA . ASP A 1 55 ? -10.213 -2.592 4.853 1.00 1.57 55 ASP A CA 19
ATOM 31266 C C . ASP A 1 55 ? -11.071 -1.373 5.148 1.00 1.40 55 ASP A C 19
ATOM 31267 O O . ASP A 1 55 ? -10.613 -0.235 5.068 1.00 1.25 55 ASP A O 19
ATOM 31276 N N . ASP A 1 56 ? -12.322 -1.634 5.497 1.00 1.62 56 ASP A N 19
ATOM 31277 C CA . ASP A 1 56 ? -13.303 -0.585 5.753 1.00 1.72 56 ASP A CA 19
ATOM 31278 C C . ASP A 1 56 ? -12.824 0.371 6.835 1.00 1.47 56 ASP A C 19
ATOM 31279 O O . ASP A 1 56 ? -12.886 1.590 6.680 1.00 1.48 56 ASP A O 19
ATOM 31288 N N . LYS A 1 57 ? -12.323 -0.199 7.918 1.00 1.39 57 LYS A N 19
ATOM 31289 C CA . LYS A 1 57 ? -11.985 0.569 9.109 1.00 1.42 57 LYS A CA 19
ATOM 31290 C C . LYS A 1 57 ? -10.811 1.514 8.864 1.00 1.20 57 LYS A C 19
ATOM 31291 O O . LYS A 1 57 ? -10.963 2.732 8.948 1.00 1.27 57 LYS A O 19
ATOM 31310 N N . LYS A 1 58 ? -9.652 0.956 8.557 1.00 1.07 58 LYS A N 19
ATOM 31311 C CA . LYS A 1 58 ? -8.433 1.751 8.476 1.00 1.04 58 LYS A CA 19
ATOM 31312 C C . LYS A 1 58 ? -8.325 2.507 7.158 1.00 0.88 58 LYS A C 19
ATOM 31313 O O . LYS A 1 58 ? -8.086 3.716 7.148 1.00 0.87 58 LYS A O 19
ATOM 31332 N N . ILE A 1 59 ? -8.513 1.798 6.053 1.00 0.83 59 ILE A N 19
ATOM 31333 C CA . ILE A 1 59 ? -8.292 2.372 4.731 1.00 0.80 59 ILE A CA 19
ATOM 31334 C C . ILE A 1 59 ? -9.215 3.560 4.468 1.00 0.74 59 ILE A C 19
ATOM 31335 O O . ILE A 1 59 ? -8.755 4.629 4.060 1.00 0.78 59 ILE A O 19
ATOM 31351 N N . GLU A 1 60 ? -10.507 3.387 4.724 1.00 0.77 60 GLU A N 19
ATOM 31352 C CA . GLU A 1 60 ? -11.468 4.437 4.420 1.00 0.87 60 GLU A CA 19
ATOM 31353 C C . GLU A 1 60 ? -11.268 5.636 5.342 1.00 0.85 60 GLU A C 19
ATOM 31354 O O . GLU A 1 60 ? -11.433 6.780 4.923 1.00 0.94 60 GLU A O 19
ATOM 31366 N N . ASP A 1 61 ? -10.888 5.366 6.587 1.00 0.82 61 ASP A N 19
ATOM 31367 C CA . ASP A 1 61 ? -10.723 6.416 7.591 1.00 0.88 61 ASP A CA 19
ATOM 31368 C C . ASP A 1 61 ? -9.706 7.455 7.131 1.00 0.79 61 ASP A C 19
ATOM 31369 O O . ASP A 1 61 ? -9.970 8.660 7.172 1.00 0.83 61 ASP A O 19
ATOM 31378 N N . ILE A 1 62 ? -8.555 6.983 6.672 1.00 0.72 62 ILE A N 19
ATOM 31379 C CA . ILE A 1 62 ? -7.512 7.873 6.185 1.00 0.69 62 ILE A CA 19
ATOM 31380 C C . ILE A 1 62 ? -7.913 8.495 4.849 1.00 0.68 62 ILE A C 19
ATOM 31381 O O . ILE A 1 62 ? -7.670 9.677 4.610 1.00 0.73 62 ILE A O 19
ATOM 31397 N N . LEU A 1 63 ? -8.566 7.713 3.997 1.00 0.68 63 LEU A N 19
ATOM 31398 C CA . LEU A 1 63 ? -8.990 8.204 2.682 1.00 0.76 63 LEU A CA 19
ATOM 31399 C C . LEU A 1 63 ? -9.981 9.360 2.841 1.00 0.84 63 LEU A C 19
ATOM 31400 O O . LEU A 1 63 ? -9.938 10.341 2.094 1.00 0.94 63 LEU A O 19
ATOM 31416 N N . LYS A 1 64 ? -10.860 9.244 3.831 1.00 0.89 64 LYS A N 19
ATOM 31417 C CA . LYS A 1 64 ? -11.815 10.303 4.138 1.00 1.05 64 LYS A CA 19
ATOM 31418 C C . LYS A 1 64 ? -11.098 11.542 4.666 1.00 1.03 64 LYS A C 19
ATOM 31419 O O . LYS A 1 64 ? -11.558 12.667 4.472 1.00 1.13 64 LYS A O 19
ATOM 31438 N N . SER A 1 65 ? -9.966 11.326 5.323 1.00 0.97 65 SER A N 19
ATOM 31439 C CA . SER A 1 65 ? -9.205 12.422 5.916 1.00 1.06 65 SER A CA 19
ATOM 31440 C C . SER A 1 65 ? -8.523 13.259 4.837 1.00 1.03 65 SER A C 19
ATOM 31441 O O . SER A 1 65 ? -8.437 14.482 4.952 1.00 1.13 65 SER A O 19
ATOM 31449 N N . LEU A 1 66 ? -8.049 12.594 3.785 1.00 0.97 66 LEU A N 19
ATOM 31450 C CA . LEU A 1 66 ? -7.341 13.281 2.708 1.00 1.05 66 LEU A CA 19
ATOM 31451 C C . LEU A 1 66 ? -8.242 14.281 1.996 1.00 1.20 66 LEU A C 19
ATOM 31452 O O . LEU A 1 66 ? -7.822 15.401 1.710 1.00 1.55 66 LEU A O 19
ATOM 31468 N N . GLY A 1 67 ? -9.484 13.889 1.740 1.00 1.07 67 GLY A N 19
ATOM 31469 C CA . GLY A 1 67 ? -10.412 14.767 1.046 1.00 1.26 67 GLY A CA 19
ATOM 31470 C C . GLY A 1 67 ? -10.630 14.360 -0.404 1.00 1.22 67 GLY A C 19
ATOM 31471 O O . GLY A 1 67 ? -11.556 13.600 -0.697 1.00 1.28 67 GLY A O 19
ATOM 31475 N N . PRO A 1 68 ? -9.795 14.863 -1.338 1.00 1.24 68 PRO A N 19
ATOM 31476 C CA . PRO A 1 68 ? -9.891 14.544 -2.774 1.00 1.29 68 PRO A CA 19
ATOM 31477 C C . PRO A 1 68 ? -9.809 13.044 -3.059 1.00 1.15 68 PRO A C 19
ATOM 31478 O O . PRO A 1 68 ? -9.418 12.257 -2.195 1.00 0.99 68 PRO A O 19
ATOM 31489 N N . PRO A 1 69 ? -10.192 12.633 -4.284 1.00 1.30 69 PRO A N 19
ATOM 31490 C CA . PRO A 1 69 ? -10.106 11.235 -4.720 1.00 1.26 69 PRO A CA 19
ATOM 31491 C C . PRO A 1 69 ? -8.664 10.734 -4.712 1.00 1.05 69 PRO A C 19
ATOM 31492 O O . PRO A 1 69 ? -7.892 11.003 -5.634 1.00 1.17 69 PRO A O 19
ATOM 31503 N N . VAL A 1 70 ? -8.310 10.019 -3.659 1.00 0.85 70 VAL A N 19
ATOM 31504 C CA . VAL A 1 70 ? -6.967 9.489 -3.505 1.00 0.67 70 VAL A CA 19
ATOM 31505 C C . VAL A 1 70 ? -6.847 8.141 -4.199 1.00 0.60 70 VAL A C 19
ATOM 31506 O O . VAL A 1 70 ? -7.817 7.384 -4.277 1.00 0.66 70 VAL A O 19
ATOM 31519 N N . LYS A 1 71 ? -5.661 7.848 -4.703 1.00 0.55 71 LYS A N 19
ATOM 31520 C CA . LYS A 1 71 ? -5.421 6.588 -5.386 1.00 0.54 71 LYS A CA 19
ATOM 31521 C C . LYS A 1 71 ? -4.687 5.638 -4.449 1.00 0.43 71 LYS A C 19
ATOM 31522 O O . LYS A 1 71 ? -3.791 6.053 -3.709 1.00 0.41 71 LYS A O 19
ATOM 31541 N N . ILE A 1 72 ? -5.082 4.377 -4.464 1.00 0.45 72 ILE A N 19
ATOM 31542 C CA . ILE A 1 72 ? -4.529 3.402 -3.543 1.00 0.43 72 ILE A CA 19
ATOM 31543 C C . ILE A 1 72 ? -3.419 2.592 -4.203 1.00 0.41 72 ILE A C 19
ATOM 31544 O O . ILE A 1 72 ? -3.647 1.876 -5.181 1.00 0.50 72 ILE A O 19
ATOM 31560 N N . LEU A 1 73 ? -2.218 2.719 -3.664 1.00 0.37 73 LEU A N 19
ATOM 31561 C CA . LEU A 1 73 ? -1.077 1.961 -4.145 1.00 0.37 73 LEU A CA 19
ATOM 31562 C C . LEU A 1 73 ? -0.883 0.739 -3.252 1.00 0.37 73 LEU A C 19
ATOM 31563 O O . LEU A 1 73 ? -0.429 0.857 -2.114 1.00 0.46 73 LEU A O 19
ATOM 31579 N N . VAL A 1 74 ? -1.246 -0.425 -3.762 1.00 0.40 74 VAL A N 19
ATOM 31580 C CA . VAL A 1 74 ? -1.069 -1.661 -3.024 1.00 0.40 74 VAL A CA 19
ATOM 31581 C C . VAL A 1 74 ? 0.248 -2.308 -3.426 1.00 0.39 74 VAL A C 19
ATOM 31582 O O . VAL A 1 74 ? 0.496 -2.554 -4.607 1.00 0.47 74 VAL A O 19
ATOM 31595 N N . LEU A 1 75 ? 1.086 -2.580 -2.446 1.00 0.38 75 LEU A N 19
ATOM 31596 C CA . LEU A 1 75 ? 2.424 -3.080 -2.712 1.00 0.38 75 LEU A CA 19
ATOM 31597 C C . LEU A 1 75 ? 2.667 -4.338 -1.889 1.00 0.35 75 LEU A C 19
ATOM 31598 O O . LEU A 1 75 ? 2.801 -4.283 -0.666 1.00 0.43 75 LEU A O 19
ATOM 31614 N N . LEU A 1 76 ? 2.703 -5.472 -2.561 1.00 0.34 76 LEU A N 19
ATOM 31615 C CA . LEU A 1 76 ? 2.780 -6.751 -1.881 1.00 0.42 76 LEU A CA 19
ATOM 31616 C C . LEU A 1 76 ? 4.093 -7.458 -2.176 1.00 0.41 76 LEU A C 19
ATOM 31617 O O . LEU A 1 76 ? 4.594 -7.420 -3.299 1.00 0.48 76 LEU A O 19
ATOM 31633 N N . GLU A 1 77 ? 4.649 -8.086 -1.156 1.00 0.46 77 GLU A N 19
ATOM 31634 C CA . GLU A 1 77 ? 5.782 -8.977 -1.328 1.00 0.49 77 GLU A CA 19
ATOM 31635 C C . GLU A 1 77 ? 5.247 -10.377 -1.580 1.00 0.49 77 GLU A C 19
ATOM 31636 O O . GLU A 1 77 ? 4.529 -10.921 -0.740 1.00 0.59 77 GLU A O 19
ATOM 31648 N N . ASP A 1 78 ? 5.569 -10.952 -2.737 1.00 0.54 78 ASP A N 19
ATOM 31649 C CA . ASP A 1 78 ? 4.994 -12.238 -3.128 1.00 0.61 78 ASP A CA 19
ATOM 31650 C C . ASP A 1 78 ? 5.474 -13.357 -2.208 1.00 0.63 78 ASP A C 19
ATOM 31651 O O . ASP A 1 78 ? 6.497 -14.000 -2.455 1.00 0.72 78 ASP A O 19
ATOM 31660 N N . THR A 1 79 ? 4.741 -13.545 -1.127 1.00 0.61 79 THR A N 19
ATOM 31661 C CA . THR A 1 79 ? 5.006 -14.602 -0.172 1.00 0.72 79 THR A CA 19
ATOM 31662 C C . THR A 1 79 ? 3.863 -15.617 -0.205 1.00 0.78 79 THR A C 19
ATOM 31663 O O . THR A 1 79 ? 2.793 -15.309 -0.736 1.00 0.84 79 THR A O 19
ATOM 31674 N N . LYS A 1 80 ? 4.067 -16.809 0.346 1.00 0.84 80 LYS A N 19
ATOM 31675 C CA . LYS A 1 80 ? 2.997 -17.801 0.410 1.00 0.92 80 LYS A CA 19
ATOM 31676 C C . LYS A 1 80 ? 1.805 -17.242 1.192 1.00 0.88 80 LYS A C 19
ATOM 31677 O O . LYS A 1 80 ? 0.651 -17.394 0.785 1.00 0.90 80 LYS A O 19
ATOM 31696 N N . ASP A 1 81 ? 2.099 -16.577 2.307 1.00 0.90 81 ASP A N 19
ATOM 31697 C CA . ASP A 1 81 ? 1.069 -15.928 3.123 1.00 0.93 81 ASP A CA 19
ATOM 31698 C C . ASP A 1 81 ? 0.351 -14.851 2.326 1.00 0.83 81 ASP A C 19
ATOM 31699 O O . ASP A 1 81 ? -0.869 -14.707 2.400 1.00 0.82 81 ASP A O 19
ATOM 31708 N N . ALA A 1 82 ? 1.126 -14.112 1.544 1.00 0.82 82 ALA A N 19
ATOM 31709 C CA . ALA A 1 82 ? 0.617 -12.968 0.803 1.00 0.82 82 ALA A CA 19
ATOM 31710 C C . ALA A 1 82 ? -0.318 -13.392 -0.322 1.00 0.82 82 ALA A C 19
ATOM 31711 O O . ALA A 1 82 ? -1.002 -12.558 -0.913 1.00 0.84 82 ALA A O 19
ATOM 31718 N N . ASP A 1 83 ? -0.344 -14.683 -0.629 1.00 0.91 83 ASP A N 19
ATOM 31719 C CA . ASP A 1 83 ? -1.235 -15.190 -1.660 1.00 1.03 83 ASP A CA 19
ATOM 31720 C C . ASP A 1 83 ? -2.656 -15.193 -1.131 1.00 0.98 83 ASP A C 19
ATOM 31721 O O . ASP A 1 83 ? -3.597 -14.843 -1.838 1.00 1.03 83 ASP A O 19
ATOM 31730 N N . LYS A 1 84 ? -2.791 -15.538 0.140 1.00 0.96 84 LYS A N 19
ATOM 31731 C CA . LYS A 1 84 ? -4.088 -15.599 0.783 1.00 1.04 84 LYS A CA 19
ATOM 31732 C C . LYS A 1 84 ? -4.621 -14.201 1.045 1.00 0.94 84 LYS A C 19
ATOM 31733 O O . LYS A 1 84 ? -5.763 -13.891 0.703 1.00 1.04 84 LYS A O 19
ATOM 31752 N N . VAL A 1 85 ? -3.782 -13.357 1.637 1.00 0.80 85 VAL A N 19
ATOM 31753 C CA . VAL A 1 85 ? -4.173 -11.986 1.939 1.00 0.77 85 VAL A CA 19
ATOM 31754 C C . VAL A 1 85 ? -4.529 -11.249 0.651 1.00 0.68 85 VAL A C 19
ATOM 31755 O O . VAL A 1 85 ? -5.491 -10.489 0.620 1.00 0.75 85 VAL A O 19
ATOM 31768 N N . LYS A 1 86 ? -3.780 -11.509 -0.420 1.00 0.60 86 LYS A N 19
ATOM 31769 C CA . LYS A 1 86 ? -4.030 -10.858 -1.701 1.00 0.59 86 LYS A CA 19
ATOM 31770 C C . LYS A 1 86 ? -5.449 -11.138 -2.178 1.00 0.69 86 LYS A C 19
ATOM 31771 O O . LYS A 1 86 ? -6.196 -10.214 -2.488 1.00 0.78 86 LYS A O 19
ATOM 31790 N N . LYS A 1 87 ? -5.814 -12.415 -2.204 1.00 0.75 87 LYS A N 19
ATOM 31791 C CA . LYS A 1 87 ? -7.132 -12.833 -2.673 1.00 0.89 87 LYS A CA 19
ATOM 31792 C C . LYS A 1 87 ? -8.236 -12.168 -1.856 1.00 0.88 87 LYS A C 19
ATOM 31793 O O . LYS A 1 87 ? -9.209 -11.651 -2.409 1.00 0.93 87 LYS A O 19
ATOM 31812 N N . GLU A 1 88 ? -8.068 -12.173 -0.539 1.00 0.90 88 GLU A N 19
ATOM 31813 C CA . GLU A 1 88 ? -9.064 -11.607 0.360 1.00 0.98 88 GLU A CA 19
ATOM 31814 C C . GLU A 1 88 ? -9.138 -10.090 0.208 1.00 0.96 88 GLU A C 19
ATOM 31815 O O . GLU A 1 88 ? -10.212 -9.497 0.324 1.00 1.02 88 GLU A O 19
ATOM 31827 N N . ILE A 1 89 ? -8.000 -9.465 -0.056 1.00 0.91 89 ILE A N 19
ATOM 31828 C CA . ILE A 1 89 ? -7.958 -8.025 -0.271 1.00 0.93 89 ILE A CA 19
ATOM 31829 C C . ILE A 1 89 ? -8.624 -7.659 -1.592 1.00 0.87 89 ILE A C 19
ATOM 31830 O O . ILE A 1 89 ? -9.446 -6.749 -1.635 1.00 0.91 89 ILE A O 19
ATOM 31846 N N . GLU A 1 90 ? -8.288 -8.386 -2.657 1.00 0.81 90 GLU A N 19
ATOM 31847 C CA . GLU A 1 90 ? -8.878 -8.136 -3.970 1.00 0.79 90 GLU A CA 19
ATOM 31848 C C . GLU A 1 90 ? -10.400 -8.156 -3.890 1.00 0.79 90 GLU A C 19
ATOM 31849 O O . GLU A 1 90 ? -11.067 -7.230 -4.350 1.00 0.79 90 GLU A O 19
ATOM 31861 N N . LYS A 1 91 ? -10.938 -9.210 -3.285 1.00 0.85 91 LYS A N 19
ATOM 31862 C CA . LYS A 1 91 ? -12.379 -9.357 -3.136 1.00 0.93 91 LYS A CA 19
ATOM 31863 C C . LYS A 1 91 ? -12.969 -8.216 -2.315 1.00 0.96 91 LYS A C 19
ATOM 31864 O O . LYS A 1 91 ? -13.909 -7.553 -2.748 1.00 0.97 91 LYS A O 19
ATOM 31883 N N . LYS A 1 92 ? -12.396 -7.975 -1.142 1.00 1.03 92 LYS A N 19
ATOM 31884 C CA . LYS A 1 92 ? -12.930 -6.974 -0.227 1.00 1.17 92 LYS A CA 19
ATOM 31885 C C . LYS A 1 92 ? -12.795 -5.559 -0.787 1.00 1.08 92 LYS A C 19
ATOM 31886 O O . LYS A 1 92 ? -13.666 -4.721 -0.565 1.00 1.15 92 LYS A O 19
ATOM 31905 N N . ALA A 1 93 ? -11.720 -5.299 -1.521 1.00 0.98 93 ALA A N 19
ATOM 31906 C CA . ALA A 1 93 ? -11.526 -4.000 -2.157 1.00 0.99 93 ALA A CA 19
ATOM 31907 C C . ALA A 1 93 ? -12.562 -3.781 -3.253 1.00 0.90 93 ALA A C 19
ATOM 31908 O O . ALA A 1 93 ? -13.069 -2.674 -3.433 1.00 0.98 93 ALA A O 19
ATOM 31915 N N . ARG A 1 94 ? -12.880 -4.849 -3.977 1.00 0.82 94 ARG A N 19
ATOM 31916 C CA . ARG A 1 94 ? -13.901 -4.797 -5.014 1.00 0.85 94 ARG A CA 19
ATOM 31917 C C . ARG A 1 94 ? -15.278 -4.601 -4.393 1.00 0.86 94 ARG A C 19
ATOM 31918 O O . ARG A 1 94 ? -16.089 -3.811 -4.880 1.00 0.92 94 ARG A O 19
ATOM 31939 N N . LYS A 1 95 ? -15.529 -5.303 -3.295 1.00 0.90 95 LYS A N 19
ATOM 31940 C CA . LYS A 1 95 ? -16.798 -5.192 -2.585 1.00 1.02 95 LYS A CA 19
ATOM 31941 C C . LYS A 1 95 ? -16.900 -3.857 -1.854 1.00 1.02 95 LYS A C 19
ATOM 31942 O O . LYS A 1 95 ? -17.965 -3.490 -1.356 1.00 1.15 95 LYS A O 19
ATOM 31961 N N . LYS A 1 96 ? -15.794 -3.131 -1.801 1.00 0.97 96 LYS A N 19
ATOM 31962 C CA . LYS A 1 96 ? -15.773 -1.832 -1.128 1.00 1.03 96 LYS A CA 19
ATOM 31963 C C . LYS A 1 96 ? -15.754 -0.702 -2.162 1.00 0.96 96 LYS A C 19
ATOM 31964 O O . LYS A 1 96 ? -15.881 0.475 -1.824 1.00 1.07 96 LYS A O 19
ATOM 31983 N N . ASN A 1 97 ? -15.624 -1.093 -3.434 1.00 0.86 97 ASN A N 19
ATOM 31984 C CA . ASN A 1 97 ? -15.502 -0.152 -4.548 1.00 0.86 97 ASN A CA 19
ATOM 31985 C C . ASN A 1 97 ? -14.302 0.768 -4.331 1.00 0.87 97 ASN A C 19
ATOM 31986 O O . ASN A 1 97 ? -14.418 1.991 -4.320 1.00 1.04 97 ASN A O 19
ATOM 31997 N N . LEU A 1 98 ? -13.146 0.154 -4.141 1.00 0.78 98 LEU A N 19
ATOM 31998 C CA . LEU A 1 98 ? -11.918 0.885 -3.877 1.00 0.84 98 LEU A CA 19
ATOM 31999 C C . LEU A 1 98 ? -10.904 0.649 -4.999 1.00 0.71 98 LEU A C 19
ATOM 32000 O O . LEU A 1 98 ? -10.347 -0.445 -5.108 1.00 0.65 98 LEU A O 19
ATOM 32016 N N . PRO A 1 99 ? -10.677 1.647 -5.872 1.00 0.83 99 PRO A N 19
ATOM 32017 C CA . PRO A 1 99 ? -9.649 1.555 -6.916 1.00 0.85 99 PRO A CA 19
ATOM 32018 C C . PRO A 1 99 ? -8.257 1.343 -6.323 1.00 0.70 99 PRO A C 19
ATOM 32019 O O . PRO A 1 99 ? -7.756 2.183 -5.574 1.00 0.77 99 PRO A O 19
ATOM 32030 N N . VAL A 1 100 ? -7.634 0.224 -6.668 1.00 0.58 100 VAL A N 19
ATOM 32031 C CA . VAL A 1 100 ? -6.331 -0.129 -6.119 1.00 0.47 100 VAL A CA 19
ATOM 32032 C C . VAL A 1 100 ? -5.377 -0.579 -7.221 1.00 0.42 100 VAL A C 19
ATOM 32033 O O . VAL A 1 100 ? -5.791 -1.226 -8.184 1.00 0.50 100 VAL A O 19
ATOM 32046 N N . ARG A 1 101 ? -4.110 -0.217 -7.094 1.00 0.43 101 ARG A N 19
ATOM 32047 C CA . ARG A 1 101 ? -3.089 -0.708 -8.010 1.00 0.43 101 ARG A CA 19
ATOM 32048 C C . ARG A 1 101 ? -2.178 -1.679 -7.276 1.00 0.40 101 ARG A C 19
ATOM 32049 O O . ARG A 1 101 ? -1.337 -1.260 -6.482 1.00 0.39 101 ARG A O 19
ATOM 32070 N N . ILE A 1 102 ? -2.349 -2.966 -7.535 1.00 0.43 102 ILE A N 19
ATOM 32071 C CA . ILE A 1 102 ? -1.591 -3.992 -6.831 1.00 0.43 102 ILE A CA 19
ATOM 32072 C C . ILE A 1 102 ? -0.300 -4.321 -7.573 1.00 0.45 102 ILE A C 19
ATOM 32073 O O . ILE A 1 102 ? -0.326 -4.741 -8.730 1.00 0.56 102 ILE A O 19
ATOM 32089 N N . ARG A 1 103 ? 0.823 -4.117 -6.902 1.00 0.41 103 ARG A N 19
ATOM 32090 C CA . ARG A 1 103 ? 2.128 -4.423 -7.469 1.00 0.50 103 ARG A CA 19
ATOM 32091 C C . ARG A 1 103 ? 2.914 -5.329 -6.523 1.00 0.43 103 ARG A C 19
ATOM 32092 O O . ARG A 1 103 ? 2.877 -5.146 -5.308 1.00 0.53 103 ARG A O 19
ATOM 32113 N N . LYS A 1 104 ? 3.616 -6.308 -7.083 1.00 0.38 104 LYS A N 19
ATOM 32114 C CA . LYS A 1 104 ? 4.392 -7.251 -6.283 1.00 0.39 104 LYS A CA 19
ATOM 32115 C C . LYS A 1 104 ? 5.882 -6.984 -6.443 1.00 0.37 104 LYS A C 19
ATOM 32116 O O . LYS A 1 104 ? 6.431 -7.137 -7.537 1.00 0.46 104 LYS A O 19
ATOM 32135 N N . VAL A 1 105 ? 6.537 -6.588 -5.361 1.00 0.35 105 VAL A N 19
ATOM 32136 C CA . VAL A 1 105 ? 7.961 -6.273 -5.403 1.00 0.39 105 VAL A CA 19
ATOM 32137 C C . VAL A 1 105 ? 8.663 -6.777 -4.149 1.00 0.46 105 VAL A C 19
ATOM 32138 O O . VAL A 1 105 ? 8.055 -6.884 -3.083 1.00 0.52 105 VAL A O 19
ATOM 32151 N N . THR A 1 106 ? 9.932 -7.117 -4.284 1.00 0.52 106 THR A N 19
ATOM 32152 C CA . THR A 1 106 ? 10.787 -7.290 -3.130 1.00 0.61 106 THR A CA 19
ATOM 32153 C C . THR A 1 106 ? 12.084 -6.518 -3.353 1.00 0.58 106 THR A C 19
ATOM 32154 O O . THR A 1 106 ? 13.029 -7.028 -3.947 1.00 0.67 106 THR A O 19
ATOM 32165 N N . SER A 1 107 ? 12.107 -5.286 -2.860 1.00 0.50 107 SER A N 19
ATOM 32166 C CA . SER A 1 107 ? 13.239 -4.387 -3.042 1.00 0.51 107 SER A CA 19
ATOM 32167 C C . SER A 1 107 ? 12.920 -3.036 -2.411 1.00 0.45 107 SER A C 19
ATOM 32168 O O . SER A 1 107 ? 11.909 -2.412 -2.745 1.00 0.44 107 SER A O 19
ATOM 32176 N N . PRO A 1 108 ? 13.764 -2.579 -1.472 1.00 0.47 108 PRO A N 19
ATOM 32177 C CA . PRO A 1 108 ? 13.596 -1.276 -0.825 1.00 0.49 108 PRO A CA 19
ATOM 32178 C C . PRO A 1 108 ? 13.704 -0.126 -1.820 1.00 0.43 108 PRO A C 19
ATOM 32179 O O . PRO A 1 108 ? 12.951 0.844 -1.745 1.00 0.47 108 PRO A O 19
ATOM 32190 N N . ASP A 1 109 ? 14.634 -0.252 -2.760 1.00 0.46 109 ASP A N 19
ATOM 32191 C CA . ASP A 1 109 ? 14.867 0.790 -3.754 1.00 0.50 109 ASP A CA 19
ATOM 32192 C C . ASP A 1 109 ? 13.661 0.946 -4.675 1.00 0.41 109 ASP A C 19
ATOM 32193 O O . ASP A 1 109 ? 13.255 2.066 -4.992 1.00 0.44 109 ASP A O 19
ATOM 32202 N N . GLU A 1 110 ? 13.095 -0.181 -5.096 1.00 0.38 110 GLU A N 19
ATOM 32203 C CA . GLU A 1 110 ? 11.904 -0.171 -5.941 1.00 0.38 110 GLU A CA 19
ATOM 32204 C C . GLU A 1 110 ? 10.739 0.488 -5.215 1.00 0.36 110 GLU A C 19
ATOM 32205 O O . GLU A 1 110 ? 10.056 1.347 -5.774 1.00 0.42 110 GLU A O 19
ATOM 32217 N N . ALA A 1 111 ? 10.534 0.092 -3.960 1.00 0.33 111 ALA A N 19
ATOM 32218 C CA . ALA A 1 111 ? 9.450 0.636 -3.145 1.00 0.35 111 ALA A CA 19
ATOM 32219 C C . ALA A 1 111 ? 9.534 2.155 -3.071 1.00 0.34 111 ALA A C 19
ATOM 32220 O O . ALA A 1 111 ? 8.546 2.850 -3.307 1.00 0.41 111 ALA A O 19
ATOM 32227 N N . LYS A 1 112 ? 10.724 2.660 -2.763 1.00 0.32 112 LYS A N 19
ATOM 32228 C CA . LYS A 1 112 ? 10.949 4.099 -2.668 1.00 0.34 112 LYS A CA 19
ATOM 32229 C C . LYS A 1 112 ? 10.597 4.795 -3.978 1.00 0.37 112 LYS A C 19
ATOM 32230 O O . LYS A 1 112 ? 10.011 5.878 -3.980 1.00 0.42 112 LYS A O 19
ATOM 32249 N N . ARG A 1 113 ? 10.936 4.153 -5.090 1.00 0.38 113 ARG A N 19
ATOM 32250 C CA . ARG A 1 113 ? 10.726 4.740 -6.404 1.00 0.46 113 ARG A CA 19
ATOM 32251 C C . ARG A 1 113 ? 9.244 4.822 -6.747 1.00 0.43 113 ARG A C 19
ATOM 32252 O O . ARG A 1 113 ? 8.767 5.864 -7.189 1.00 0.50 113 ARG A O 19
ATOM 32273 N N . TRP A 1 114 ? 8.517 3.730 -6.535 1.00 0.39 114 TRP A N 19
ATOM 32274 C CA . TRP A 1 114 ? 7.101 3.682 -6.896 1.00 0.39 114 TRP A CA 19
ATOM 32275 C C . TRP A 1 114 ? 6.299 4.664 -6.055 1.00 0.40 114 TRP A C 19
ATOM 32276 O O . TRP A 1 114 ? 5.283 5.197 -6.501 1.00 0.46 114 TRP A O 19
ATOM 32297 N N . ILE A 1 115 ? 6.772 4.909 -4.846 1.00 0.38 115 ILE A N 19
ATOM 32298 C CA . ILE A 1 115 ? 6.168 5.906 -3.980 1.00 0.41 115 ILE A CA 19
ATOM 32299 C C . ILE A 1 115 ? 6.481 7.310 -4.496 1.00 0.47 115 ILE A C 19
ATOM 32300 O O . ILE A 1 115 ? 5.605 8.176 -4.542 1.00 0.55 115 ILE A O 19
ATOM 32316 N N . LYS A 1 116 ? 7.727 7.519 -4.910 1.00 0.50 116 LYS A N 19
ATOM 32317 C CA . LYS A 1 116 ? 8.143 8.795 -5.482 1.00 0.60 116 LYS A CA 19
ATOM 32318 C C . LYS A 1 116 ? 7.383 9.095 -6.770 1.00 0.57 116 LYS A C 19
ATOM 32319 O O . LYS A 1 116 ? 6.990 10.234 -7.007 1.00 0.69 116 LYS A O 19
ATOM 32338 N N . GLU A 1 117 ? 7.172 8.065 -7.585 1.00 0.53 117 GLU A N 19
ATOM 32339 C CA . GLU A 1 117 ? 6.448 8.205 -8.848 1.00 0.58 117 GLU A CA 19
ATOM 32340 C C . GLU A 1 117 ? 5.074 8.830 -8.635 1.00 0.57 117 GLU A C 19
ATOM 32341 O O . GLU A 1 117 ? 4.672 9.732 -9.365 1.00 0.66 117 GLU A O 19
ATOM 32353 N N . PHE A 1 118 ? 4.369 8.360 -7.619 1.00 0.56 118 PHE A N 19
ATOM 32354 C CA . PHE A 1 118 ? 3.022 8.841 -7.343 1.00 0.66 118 PHE A CA 19
ATOM 32355 C C . PHE A 1 118 ? 3.055 10.124 -6.527 1.00 0.73 118 PHE A C 19
ATOM 32356 O O . PHE A 1 118 ? 2.068 10.860 -6.466 1.00 0.88 118 PHE A O 19
ATOM 32373 N N . SER A 1 119 ? 4.195 10.395 -5.910 1.00 0.69 119 SER A N 19
ATOM 32374 C CA . SER A 1 119 ? 4.371 11.610 -5.132 1.00 0.80 119 SER A CA 19
ATOM 32375 C C . SER A 1 119 ? 4.601 12.804 -6.061 1.00 0.79 119 SER A C 19
ATOM 32376 O O . SER A 1 119 ? 4.535 13.955 -5.632 1.00 0.90 119 SER A O 19
ATOM 32384 N N . GLU A 1 120 ? 4.866 12.521 -7.333 1.00 0.81 120 GLU A N 19
ATOM 32385 C CA . GLU A 1 120 ? 5.027 13.571 -8.329 1.00 0.96 120 GLU A CA 19
ATOM 32386 C C . GLU A 1 120 ? 4.113 13.314 -9.524 1.00 1.17 120 GLU A C 19
ATOM 32387 O O . GLU A 1 120 ? 4.369 13.774 -10.637 1.00 1.50 120 GLU A O 19
ATOM 32399 N N . GLU A 1 121 ? 3.042 12.573 -9.276 1.00 1.22 121 GLU A N 19
ATOM 32400 C CA . GLU A 1 121 ? 2.045 12.294 -10.291 1.00 1.56 121 GLU A CA 19
ATOM 32401 C C . GLU A 1 121 ? 0.747 13.024 -9.958 1.00 2.02 121 GLU A C 19
ATOM 32402 O O . GLU A 1 121 ? 0.494 14.093 -10.557 1.00 2.60 121 GLU A O 19
ATOM 32415 N N . GLY A 1 22 ? -5.444 13.565 -2.125 1.00 1.16 22 GLY A N 20
ATOM 32416 C CA . GLY A 1 22 ? -6.068 12.246 -1.871 1.00 1.05 22 GLY A CA 20
ATOM 32417 C C . GLY A 1 22 ? -5.267 11.111 -2.475 1.00 0.87 22 GLY A C 20
ATOM 32418 O O . GLY A 1 22 ? -5.567 10.647 -3.578 1.00 0.89 22 GLY A O 20
ATOM 32421 N N . LEU A 1 23 ? -4.248 10.659 -1.756 1.00 0.75 23 LEU A N 20
ATOM 32422 C CA . LEU A 1 23 ? -3.397 9.579 -2.230 1.00 0.62 23 LEU A CA 20
ATOM 32423 C C . LEU A 1 23 ? -3.025 8.660 -1.068 1.00 0.51 23 LEU A C 20
ATOM 32424 O O . LEU A 1 23 ? -2.606 9.134 -0.010 1.00 0.59 23 LEU A O 20
ATOM 32440 N N . LEU A 1 24 ? -3.182 7.355 -1.253 1.00 0.40 24 LEU A N 20
ATOM 32441 C CA . LEU A 1 24 ? -2.897 6.405 -0.184 1.00 0.39 24 LEU A CA 20
ATOM 32442 C C . LEU A 1 24 ? -2.007 5.278 -0.689 1.00 0.38 24 LEU A C 20
ATOM 32443 O O . LEU A 1 24 ? -2.142 4.824 -1.827 1.00 0.50 24 LEU A O 20
ATOM 32459 N N . VAL A 1 25 ? -1.099 4.832 0.168 1.00 0.37 25 VAL A N 20
ATOM 32460 C CA . VAL A 1 25 ? -0.181 3.757 -0.169 1.00 0.40 25 VAL A CA 20
ATOM 32461 C C . VAL A 1 25 ? -0.068 2.781 0.998 1.00 0.42 25 VAL A C 20
ATOM 32462 O O . VAL A 1 25 ? -0.299 3.152 2.142 1.00 0.56 25 VAL A O 20
ATOM 32475 N N . LEU A 1 26 ? 0.257 1.536 0.712 1.00 0.46 26 LEU A N 20
ATOM 32476 C CA . LEU A 1 26 ? 0.540 0.568 1.762 1.00 0.57 26 LEU A CA 20
ATOM 32477 C C . LEU A 1 26 ? 1.423 -0.549 1.220 1.00 0.51 26 LEU A C 20
ATOM 32478 O O . LEU A 1 26 ? 1.450 -0.802 0.015 1.00 0.58 26 LEU A O 20
ATOM 32494 N N . ILE A 1 27 ? 2.143 -1.214 2.109 1.00 0.50 27 ILE A N 20
ATOM 32495 C CA . ILE A 1 27 ? 3.081 -2.250 1.709 1.00 0.49 27 ILE A CA 20
ATOM 32496 C C . ILE A 1 27 ? 3.050 -3.423 2.683 1.00 0.51 27 ILE A C 20
ATOM 32497 O O . ILE A 1 27 ? 3.217 -3.252 3.893 1.00 0.72 27 ILE A O 20
ATOM 32513 N N . TRP A 1 28 ? 2.817 -4.614 2.157 1.00 0.45 28 TRP A N 20
ATOM 32514 C CA . TRP A 1 28 ? 2.826 -5.808 2.975 1.00 0.48 28 TRP A CA 20
ATOM 32515 C C . TRP A 1 28 ? 4.038 -6.662 2.630 1.00 0.48 28 TRP A C 20
ATOM 32516 O O . TRP A 1 28 ? 4.053 -7.382 1.630 1.00 0.49 28 TRP A O 20
ATOM 32537 N N . SER A 1 29 ? 5.067 -6.523 3.440 1.00 0.50 29 SER A N 20
ATOM 32538 C CA . SER A 1 29 ? 6.252 -7.351 3.358 1.00 0.54 29 SER A CA 20
ATOM 32539 C C . SER A 1 29 ? 6.729 -7.632 4.773 1.00 0.60 29 SER A C 20
ATOM 32540 O O . SER A 1 29 ? 6.449 -6.843 5.679 1.00 0.87 29 SER A O 20
ATOM 32548 N N . ASN A 1 30 ? 7.427 -8.733 4.987 1.00 0.65 30 ASN A N 20
ATOM 32549 C CA . ASN A 1 30 ? 8.013 -8.967 6.297 1.00 0.69 30 ASN A CA 20
ATOM 32550 C C . ASN A 1 30 ? 9.526 -8.982 6.192 1.00 0.68 30 ASN A C 20
ATOM 32551 O O . ASN A 1 30 ? 10.171 -10.028 6.287 1.00 0.75 30 ASN A O 20
ATOM 32562 N N . ASP A 1 31 ? 10.079 -7.802 5.973 1.00 0.63 31 ASP A N 20
ATOM 32563 C CA . ASP A 1 31 ? 11.513 -7.584 6.036 1.00 0.64 31 ASP A CA 20
ATOM 32564 C C . ASP A 1 31 ? 11.811 -6.593 7.154 1.00 0.65 31 ASP A C 20
ATOM 32565 O O . ASP A 1 31 ? 10.892 -5.960 7.664 1.00 0.78 31 ASP A O 20
ATOM 32574 N N . LYS A 1 32 ? 13.062 -6.443 7.538 1.00 0.69 32 LYS A N 20
ATOM 32575 C CA . LYS A 1 32 ? 13.410 -5.463 8.552 1.00 0.77 32 LYS A CA 20
ATOM 32576 C C . LYS A 1 32 ? 13.515 -4.066 7.934 1.00 0.71 32 LYS A C 20
ATOM 32577 O O . LYS A 1 32 ? 12.717 -3.168 8.227 1.00 0.77 32 LYS A O 20
ATOM 32596 N N . LYS A 1 33 ? 14.476 -3.910 7.036 1.00 0.71 33 LYS A N 20
ATOM 32597 C CA . LYS A 1 33 ? 14.824 -2.601 6.504 1.00 0.75 33 LYS A CA 20
ATOM 32598 C C . LYS A 1 33 ? 13.893 -2.192 5.364 1.00 0.64 33 LYS A C 20
ATOM 32599 O O . LYS A 1 33 ? 13.664 -1.003 5.147 1.00 0.63 33 LYS A O 20
ATOM 32618 N N . LEU A 1 34 ? 13.361 -3.179 4.649 1.00 0.62 34 LEU A N 20
ATOM 32619 C CA . LEU A 1 34 ? 12.469 -2.929 3.513 1.00 0.61 34 LEU A CA 20
ATOM 32620 C C . LEU A 1 34 ? 11.315 -2.022 3.940 1.00 0.54 34 LEU A C 20
ATOM 32621 O O . LEU A 1 34 ? 11.083 -0.969 3.342 1.00 0.61 34 LEU A O 20
ATOM 32637 N N . ILE A 1 35 ? 10.616 -2.434 4.990 1.00 0.48 35 ILE A N 20
ATOM 32638 C CA . ILE A 1 35 ? 9.473 -1.688 5.501 1.00 0.49 35 ILE A CA 20
ATOM 32639 C C . ILE A 1 35 ? 9.895 -0.288 5.929 1.00 0.48 35 ILE A C 20
ATOM 32640 O O . ILE A 1 35 ? 9.223 0.700 5.623 1.00 0.53 35 ILE A O 20
ATOM 32656 N N . GLU A 1 36 ? 11.024 -0.217 6.623 1.00 0.50 36 GLU A N 20
ATOM 32657 C CA . GLU A 1 36 ? 11.547 1.048 7.118 1.00 0.53 36 GLU A CA 20
ATOM 32658 C C . GLU A 1 36 ? 11.866 2.011 5.972 1.00 0.48 36 GLU A C 20
ATOM 32659 O O . GLU A 1 36 ? 11.494 3.182 6.019 1.00 0.51 36 GLU A O 20
ATOM 32671 N N . GLU A 1 37 ? 12.540 1.511 4.947 1.00 0.48 37 GLU A N 20
ATOM 32672 C CA . GLU A 1 37 ? 12.898 2.325 3.792 1.00 0.51 37 GLU A CA 20
ATOM 32673 C C . GLU A 1 37 ? 11.654 2.802 3.047 1.00 0.44 37 GLU A C 20
ATOM 32674 O O . GLU A 1 37 ? 11.601 3.938 2.572 1.00 0.48 37 GLU A O 20
ATOM 32686 N N . ALA A 1 38 ? 10.658 1.928 2.960 1.00 0.40 38 ALA A N 20
ATOM 32687 C CA . ALA A 1 38 ? 9.415 2.234 2.265 1.00 0.42 38 ALA A CA 20
ATOM 32688 C C . ALA A 1 38 ? 8.630 3.335 2.975 1.00 0.39 38 ALA A C 20
ATOM 32689 O O . ALA A 1 38 ? 8.242 4.330 2.359 1.00 0.42 38 ALA A O 20
ATOM 32696 N N . ARG A 1 39 ? 8.410 3.162 4.276 1.00 0.41 39 ARG A N 20
ATOM 32697 C CA . ARG A 1 39 ? 7.612 4.109 5.049 1.00 0.50 39 ARG A CA 20
ATOM 32698 C C . ARG A 1 39 ? 8.242 5.499 5.060 1.00 0.46 39 ARG A C 20
ATOM 32699 O O . ARG A 1 39 ? 7.534 6.500 5.135 1.00 0.52 39 ARG A O 20
ATOM 32720 N N . LYS A 1 40 ? 9.565 5.561 4.971 1.00 0.45 40 LYS A N 20
ATOM 32721 C CA . LYS A 1 40 ? 10.263 6.843 4.949 1.00 0.49 40 LYS A CA 20
ATOM 32722 C C . LYS A 1 40 ? 9.902 7.640 3.703 1.00 0.42 40 LYS A C 20
ATOM 32723 O O . LYS A 1 40 ? 9.742 8.857 3.758 1.00 0.47 40 LYS A O 20
ATOM 32742 N N . MET A 1 41 ? 9.757 6.946 2.581 1.00 0.39 41 MET A N 20
ATOM 32743 C CA . MET A 1 41 ? 9.405 7.599 1.326 1.00 0.41 41 MET A CA 20
ATOM 32744 C C . MET A 1 41 ? 7.951 8.043 1.344 1.00 0.42 41 MET A C 20
ATOM 32745 O O . MET A 1 41 ? 7.590 9.047 0.728 1.00 0.52 41 MET A O 20
ATOM 32759 N N . ALA A 1 42 ? 7.125 7.293 2.057 1.00 0.40 42 ALA A N 20
ATOM 32760 C CA . ALA A 1 42 ? 5.723 7.643 2.219 1.00 0.49 42 ALA A CA 20
ATOM 32761 C C . ALA A 1 42 ? 5.579 8.833 3.159 1.00 0.51 42 ALA A C 20
ATOM 32762 O O . ALA A 1 42 ? 4.827 9.766 2.886 1.00 0.59 42 ALA A O 20
ATOM 32769 N N . GLU A 1 43 ? 6.323 8.800 4.259 1.00 0.50 43 GLU A N 20
ATOM 32770 C CA . GLU A 1 43 ? 6.330 9.890 5.225 1.00 0.60 43 GLU A CA 20
ATOM 32771 C C . GLU A 1 43 ? 6.824 11.171 4.555 1.00 0.62 43 GLU A C 20
ATOM 32772 O O . GLU A 1 43 ? 6.290 12.258 4.779 1.00 0.73 43 GLU A O 20
ATOM 32784 N N . LYS A 1 44 ? 7.833 11.012 3.709 1.00 0.58 44 LYS A N 20
ATOM 32785 C CA . LYS A 1 44 ? 8.431 12.118 2.977 1.00 0.66 44 LYS A CA 20
ATOM 32786 C C . LYS A 1 44 ? 7.415 12.790 2.050 1.00 0.66 44 LYS A C 20
ATOM 32787 O O . LYS A 1 44 ? 7.474 13.998 1.818 1.00 0.70 44 LYS A O 20
ATOM 32806 N N . ALA A 1 45 ? 6.475 12.008 1.542 1.00 0.67 45 ALA A N 20
ATOM 32807 C CA . ALA A 1 45 ? 5.513 12.512 0.572 1.00 0.74 45 ALA A CA 20
ATOM 32808 C C . ALA A 1 45 ? 4.134 12.721 1.191 1.00 0.73 45 ALA A C 20
ATOM 32809 O O . ALA A 1 45 ? 3.149 12.897 0.472 1.00 0.81 45 ALA A O 20
ATOM 32816 N N . ASN A 1 46 ? 4.076 12.699 2.523 1.00 0.69 46 ASN A N 20
ATOM 32817 C CA . ASN A 1 46 ? 2.826 12.920 3.261 1.00 0.72 46 ASN A CA 20
ATOM 32818 C C . ASN A 1 46 ? 1.781 11.860 2.892 1.00 0.67 46 ASN A C 20
ATOM 32819 O O . ASN A 1 46 ? 0.592 12.149 2.758 1.00 0.84 46 ASN A O 20
ATOM 32830 N N . LEU A 1 47 ? 2.236 10.628 2.723 1.00 0.51 47 LEU A N 20
ATOM 32831 C CA . LEU A 1 47 ? 1.351 9.532 2.365 1.00 0.51 47 LEU A CA 20
ATOM 32832 C C . LEU A 1 47 ? 1.006 8.701 3.591 1.00 0.46 47 LEU A C 20
ATOM 32833 O O . LEU A 1 47 ? 1.829 8.544 4.498 1.00 0.56 47 LEU A O 20
ATOM 32849 N N . TYR A 1 48 ? -0.204 8.168 3.611 1.00 0.49 48 TYR A N 20
ATOM 32850 C CA . TYR A 1 48 ? -0.646 7.316 4.705 1.00 0.54 48 TYR A CA 20
ATOM 32851 C C . TYR A 1 48 ? -0.370 5.859 4.359 1.00 0.46 48 TYR A C 20
ATOM 32852 O O . TYR A 1 48 ? -1.212 5.194 3.761 1.00 0.58 48 TYR A O 20
ATOM 32870 N N . LEU A 1 49 ? 0.816 5.378 4.711 1.00 0.46 49 LEU A N 20
ATOM 32871 C CA . LEU A 1 49 ? 1.190 3.998 4.417 1.00 0.46 49 LEU A CA 20
ATOM 32872 C C . LEU A 1 49 ? 0.865 3.083 5.591 1.00 0.50 49 LEU A C 20
ATOM 32873 O O . LEU A 1 49 ? 0.960 3.475 6.758 1.00 0.61 49 LEU A O 20
ATOM 32889 N N . LEU A 1 50 ? 0.445 1.871 5.270 1.00 0.52 50 LEU A N 20
ATOM 32890 C CA . LEU A 1 50 ? 0.138 0.876 6.281 1.00 0.63 50 LEU A CA 20
ATOM 32891 C C . LEU A 1 50 ? 0.870 -0.423 5.984 1.00 0.69 50 LEU A C 20
ATOM 32892 O O . LEU A 1 50 ? 1.163 -0.733 4.828 1.00 0.69 50 LEU A O 20
ATOM 32908 N N . THR A 1 51 ? 1.177 -1.167 7.032 1.00 0.85 51 THR A N 20
ATOM 32909 C CA . THR A 1 51 ? 1.740 -2.493 6.887 1.00 1.00 51 THR A CA 20
ATOM 32910 C C . THR A 1 51 ? 1.126 -3.424 7.933 1.00 1.38 51 THR A C 20
ATOM 32911 O O . THR A 1 51 ? 1.518 -3.424 9.102 1.00 2.04 51 THR A O 20
ATOM 32922 N N . LEU A 1 52 ? 0.134 -4.200 7.511 1.00 1.17 52 LEU A N 20
ATOM 32923 C CA . LEU A 1 52 ? -0.632 -5.023 8.442 1.00 1.66 52 LEU A CA 20
ATOM 32924 C C . LEU A 1 52 ? -1.594 -5.935 7.689 1.00 1.10 52 LEU A C 20
ATOM 32925 O O . LEU A 1 52 ? -1.721 -5.822 6.470 1.00 1.25 52 LEU A O 20
ATOM 32941 N N . GLU A 1 53 ? -2.261 -6.833 8.404 1.00 1.35 53 GLU A N 20
ATOM 32942 C CA . GLU A 1 53 ? -3.176 -7.779 7.773 1.00 1.60 53 GLU A CA 20
ATOM 32943 C C . GLU A 1 53 ? -4.542 -7.147 7.513 1.00 1.84 53 GLU A C 20
ATOM 32944 O O . GLU A 1 53 ? -5.080 -7.244 6.409 1.00 2.34 53 GLU A O 20
ATOM 32956 N N . THR A 1 54 ? -5.106 -6.501 8.525 1.00 1.76 54 THR A N 20
ATOM 32957 C CA . THR A 1 54 ? -6.429 -5.894 8.378 1.00 1.96 54 THR A CA 20
ATOM 32958 C C . THR A 1 54 ? -6.321 -4.383 8.224 1.00 1.44 54 THR A C 20
ATOM 32959 O O . THR A 1 54 ? -6.074 -3.665 9.188 1.00 1.41 54 THR A O 20
ATOM 32970 N N . ASP A 1 55 ? -6.547 -3.909 7.013 1.00 1.58 55 ASP A N 20
ATOM 32971 C CA . ASP A 1 55 ? -6.438 -2.483 6.703 1.00 1.57 55 ASP A CA 20
ATOM 32972 C C . ASP A 1 55 ? -7.792 -1.798 6.863 1.00 1.40 55 ASP A C 20
ATOM 32973 O O . ASP A 1 55 ? -7.875 -0.572 6.950 1.00 1.25 55 ASP A O 20
ATOM 32982 N N . ASP A 1 56 ? -8.834 -2.625 6.892 1.00 1.62 56 ASP A N 20
ATOM 32983 C CA . ASP A 1 56 ? -10.236 -2.180 6.857 1.00 1.72 56 ASP A CA 20
ATOM 32984 C C . ASP A 1 56 ? -10.522 -0.952 7.716 1.00 1.47 56 ASP A C 20
ATOM 32985 O O . ASP A 1 56 ? -11.006 0.057 7.204 1.00 1.48 56 ASP A O 20
ATOM 32994 N N . LYS A 1 57 ? -10.216 -1.022 9.004 1.00 1.39 57 LYS A N 20
ATOM 32995 C CA . LYS A 1 57 ? -10.615 0.035 9.922 1.00 1.42 57 LYS A CA 20
ATOM 32996 C C . LYS A 1 57 ? -9.838 1.319 9.659 1.00 1.20 57 LYS A C 20
ATOM 32997 O O . LYS A 1 57 ? -10.417 2.404 9.607 1.00 1.27 57 LYS A O 20
ATOM 33016 N N . LYS A 1 58 ? -8.535 1.191 9.473 1.00 1.07 58 LYS A N 20
ATOM 33017 C CA . LYS A 1 58 ? -7.678 2.358 9.338 1.00 1.04 58 LYS A CA 20
ATOM 33018 C C . LYS A 1 58 ? -7.852 3.036 7.984 1.00 0.88 58 LYS A C 20
ATOM 33019 O O . LYS A 1 58 ? -8.096 4.239 7.917 1.00 0.87 58 LYS A O 20
ATOM 33038 N N . ILE A 1 59 ? -7.743 2.267 6.906 1.00 0.83 59 ILE A N 20
ATOM 33039 C CA . ILE A 1 59 ? -7.786 2.845 5.567 1.00 0.80 59 ILE A CA 20
ATOM 33040 C C . ILE A 1 59 ? -9.148 3.454 5.266 1.00 0.74 59 ILE A C 20
ATOM 33041 O O . ILE A 1 59 ? -9.224 4.532 4.682 1.00 0.78 59 ILE A O 20
ATOM 33057 N N . GLU A 1 60 ? -10.222 2.796 5.681 1.00 0.77 60 GLU A N 20
ATOM 33058 C CA . GLU A 1 60 ? -11.551 3.318 5.404 1.00 0.87 60 GLU A CA 20
ATOM 33059 C C . GLU A 1 60 ? -11.770 4.617 6.167 1.00 0.85 60 GLU A C 20
ATOM 33060 O O . GLU A 1 60 ? -12.392 5.552 5.659 1.00 0.94 60 GLU A O 20
ATOM 33072 N N . ASP A 1 61 ? -11.236 4.673 7.382 1.00 0.82 61 ASP A N 20
ATOM 33073 C CA . ASP A 1 61 ? -11.303 5.878 8.196 1.00 0.88 61 ASP A CA 20
ATOM 33074 C C . ASP A 1 61 ? -10.540 7.017 7.533 1.00 0.79 61 ASP A C 20
ATOM 33075 O O . ASP A 1 61 ? -11.079 8.106 7.339 1.00 0.83 61 ASP A O 20
ATOM 33084 N N . ILE A 1 62 ? -9.289 6.754 7.179 1.00 0.72 62 ILE A N 20
ATOM 33085 C CA . ILE A 1 62 ? -8.449 7.747 6.524 1.00 0.69 62 ILE A CA 20
ATOM 33086 C C . ILE A 1 62 ? -9.059 8.181 5.194 1.00 0.68 62 ILE A C 20
ATOM 33087 O O . ILE A 1 62 ? -9.088 9.368 4.872 1.00 0.73 62 ILE A O 20
ATOM 33103 N N . LEU A 1 63 ? -9.583 7.217 4.449 1.00 0.68 63 LEU A N 20
ATOM 33104 C CA . LEU A 1 63 ? -10.167 7.489 3.137 1.00 0.76 63 LEU A CA 20
ATOM 33105 C C . LEU A 1 63 ? -11.421 8.353 3.268 1.00 0.84 63 LEU A C 20
ATOM 33106 O O . LEU A 1 63 ? -11.590 9.327 2.530 1.00 0.94 63 LEU A O 20
ATOM 33122 N N . LYS A 1 64 ? -12.288 8.018 4.220 1.00 0.89 64 LYS A N 20
ATOM 33123 C CA . LYS A 1 64 ? -13.483 8.821 4.470 1.00 1.05 64 LYS A CA 20
ATOM 33124 C C . LYS A 1 64 ? -13.112 10.218 4.965 1.00 1.03 64 LYS A C 20
ATOM 33125 O O . LYS A 1 64 ? -13.875 11.169 4.795 1.00 1.13 64 LYS A O 20
ATOM 33144 N N . SER A 1 65 ? -11.935 10.337 5.568 1.00 0.97 65 SER A N 20
ATOM 33145 C CA . SER A 1 65 ? -11.468 11.616 6.082 1.00 1.06 65 SER A CA 20
ATOM 33146 C C . SER A 1 65 ? -10.774 12.429 4.986 1.00 1.03 65 SER A C 20
ATOM 33147 O O . SER A 1 65 ? -10.617 13.644 5.110 1.00 1.13 65 SER A O 20
ATOM 33155 N N . LEU A 1 66 ? -10.361 11.759 3.915 1.00 0.97 66 LEU A N 20
ATOM 33156 C CA . LEU A 1 66 ? -9.673 12.438 2.817 1.00 1.05 66 LEU A CA 20
ATOM 33157 C C . LEU A 1 66 ? -10.656 13.130 1.874 1.00 1.20 66 LEU A C 20
ATOM 33158 O O . LEU A 1 66 ? -10.415 14.259 1.453 1.00 1.55 66 LEU A O 20
ATOM 33174 N N . GLY A 1 67 ? -11.766 12.470 1.554 1.00 1.07 67 GLY A N 20
ATOM 33175 C CA . GLY A 1 67 ? -12.794 13.108 0.754 1.00 1.26 67 GLY A CA 20
ATOM 33176 C C . GLY A 1 67 ? -12.877 12.560 -0.662 1.00 1.22 67 GLY A C 20
ATOM 33177 O O . GLY A 1 67 ? -13.561 11.563 -0.896 1.00 1.28 67 GLY A O 20
ATOM 33181 N N . PRO A 1 68 ? -12.206 13.211 -1.632 1.00 1.24 68 PRO A N 20
ATOM 33182 C CA . PRO A 1 68 ? -12.200 12.779 -3.040 1.00 1.29 68 PRO A CA 20
ATOM 33183 C C . PRO A 1 68 ? -11.722 11.341 -3.218 1.00 1.15 68 PRO A C 20
ATOM 33184 O O . PRO A 1 68 ? -10.978 10.824 -2.384 1.00 0.99 68 PRO A O 20
ATOM 33195 N N . PRO A 1 69 ? -12.164 10.676 -4.305 1.00 1.30 69 PRO A N 20
ATOM 33196 C CA . PRO A 1 69 ? -11.721 9.320 -4.654 1.00 1.26 69 PRO A CA 20
ATOM 33197 C C . PRO A 1 69 ? -10.201 9.198 -4.628 1.00 1.05 69 PRO A C 20
ATOM 33198 O O . PRO A 1 69 ? -9.501 9.710 -5.507 1.00 1.17 69 PRO A O 20
ATOM 33209 N N . VAL A 1 70 ? -9.702 8.527 -3.606 1.00 0.85 70 VAL A N 20
ATOM 33210 C CA . VAL A 1 70 ? -8.276 8.390 -3.393 1.00 0.67 70 VAL A CA 20
ATOM 33211 C C . VAL A 1 70 ? -7.715 7.196 -4.154 1.00 0.60 70 VAL A C 20
ATOM 33212 O O . VAL A 1 70 ? -8.298 6.111 -4.151 1.00 0.66 70 VAL A O 20
ATOM 33225 N N . LYS A 1 71 ? -6.584 7.411 -4.810 1.00 0.55 71 LYS A N 20
ATOM 33226 C CA . LYS A 1 71 ? -5.908 6.351 -5.539 1.00 0.54 71 LYS A CA 20
ATOM 33227 C C . LYS A 1 71 ? -5.025 5.562 -4.582 1.00 0.43 71 LYS A C 20
ATOM 33228 O O . LYS A 1 71 ? -4.221 6.139 -3.847 1.00 0.41 71 LYS A O 20
ATOM 33247 N N . ILE A 1 72 ? -5.197 4.250 -4.577 1.00 0.45 72 ILE A N 20
ATOM 33248 C CA . ILE A 1 72 ? -4.504 3.396 -3.626 1.00 0.43 72 ILE A CA 20
ATOM 33249 C C . ILE A 1 72 ? -3.422 2.558 -4.305 1.00 0.41 72 ILE A C 20
ATOM 33250 O O . ILE A 1 72 ? -3.679 1.873 -5.301 1.00 0.50 72 ILE A O 20
ATOM 33266 N N . LEU A 1 73 ? -2.215 2.639 -3.768 1.00 0.37 73 LEU A N 20
ATOM 33267 C CA . LEU A 1 73 ? -1.107 1.803 -4.209 1.00 0.37 73 LEU A CA 20
ATOM 33268 C C . LEU A 1 73 ? -0.846 0.722 -3.170 1.00 0.37 73 LEU A C 20
ATOM 33269 O O . LEU A 1 73 ? -0.786 1.011 -1.975 1.00 0.46 73 LEU A O 20
ATOM 33285 N N . VAL A 1 74 ? -0.680 -0.513 -3.615 1.00 0.40 74 VAL A N 20
ATOM 33286 C CA . VAL A 1 74 ? -0.417 -1.608 -2.691 1.00 0.40 74 VAL A CA 20
ATOM 33287 C C . VAL A 1 74 ? 0.814 -2.394 -3.125 1.00 0.39 74 VAL A C 20
ATOM 33288 O O . VAL A 1 74 ? 0.911 -2.866 -4.260 1.00 0.47 74 VAL A O 20
ATOM 33301 N N . LEU A 1 75 ? 1.775 -2.484 -2.223 1.00 0.38 75 LEU A N 20
ATOM 33302 C CA . LEU A 1 75 ? 2.983 -3.248 -2.461 1.00 0.38 75 LEU A CA 20
ATOM 33303 C C . LEU A 1 75 ? 2.869 -4.589 -1.761 1.00 0.35 75 LEU A C 20
ATOM 33304 O O . LEU A 1 75 ? 2.713 -4.646 -0.541 1.00 0.43 75 LEU A O 20
ATOM 33320 N N . LEU A 1 76 ? 2.922 -5.659 -2.527 1.00 0.34 76 LEU A N 20
ATOM 33321 C CA . LEU A 1 76 ? 2.773 -6.990 -1.968 1.00 0.42 76 LEU A CA 20
ATOM 33322 C C . LEU A 1 76 ? 4.037 -7.809 -2.171 1.00 0.41 76 LEU A C 20
ATOM 33323 O O . LEU A 1 76 ? 4.465 -8.038 -3.301 1.00 0.48 76 LEU A O 20
ATOM 33339 N N . GLU A 1 77 ? 4.637 -8.231 -1.074 1.00 0.46 77 GLU A N 20
ATOM 33340 C CA . GLU A 1 77 ? 5.749 -9.161 -1.131 1.00 0.49 77 GLU A CA 20
ATOM 33341 C C . GLU A 1 77 ? 5.200 -10.550 -1.428 1.00 0.49 77 GLU A C 20
ATOM 33342 O O . GLU A 1 77 ? 4.223 -10.977 -0.810 1.00 0.59 77 GLU A O 20
ATOM 33354 N N . ASP A 1 78 ? 5.808 -11.253 -2.374 1.00 0.54 78 ASP A N 20
ATOM 33355 C CA . ASP A 1 78 ? 5.263 -12.531 -2.818 1.00 0.61 78 ASP A CA 20
ATOM 33356 C C . ASP A 1 78 ? 5.537 -13.613 -1.781 1.00 0.63 78 ASP A C 20
ATOM 33357 O O . ASP A 1 78 ? 6.557 -14.299 -1.825 1.00 0.72 78 ASP A O 20
ATOM 33366 N N . THR A 1 79 ? 4.630 -13.725 -0.826 1.00 0.61 79 THR A N 20
ATOM 33367 C CA . THR A 1 79 ? 4.705 -14.741 0.208 1.00 0.72 79 THR A CA 20
ATOM 33368 C C . THR A 1 79 ? 3.557 -15.740 0.036 1.00 0.78 79 THR A C 20
ATOM 33369 O O . THR A 1 79 ? 2.694 -15.542 -0.823 1.00 0.84 79 THR A O 20
ATOM 33380 N N . LYS A 1 80 ? 3.535 -16.801 0.832 1.00 0.84 80 LYS A N 20
ATOM 33381 C CA . LYS A 1 80 ? 2.413 -17.732 0.807 1.00 0.92 80 LYS A CA 20
ATOM 33382 C C . LYS A 1 80 ? 1.129 -17.027 1.229 1.00 0.88 80 LYS A C 20
ATOM 33383 O O . LYS A 1 80 ? 0.148 -17.019 0.488 1.00 0.90 80 LYS A O 20
ATOM 33402 N N . ASP A 1 81 ? 1.164 -16.394 2.402 1.00 0.90 81 ASP A N 20
ATOM 33403 C CA . ASP A 1 81 ? 0.011 -15.665 2.945 1.00 0.93 81 ASP A CA 20
ATOM 33404 C C . ASP A 1 81 ? -0.487 -14.599 1.972 1.00 0.83 81 ASP A C 20
ATOM 33405 O O . ASP A 1 81 ? -1.657 -14.212 1.997 1.00 0.82 81 ASP A O 20
ATOM 33414 N N . ALA A 1 82 ? 0.412 -14.134 1.110 1.00 0.82 82 ALA A N 20
ATOM 33415 C CA . ALA A 1 82 ? 0.131 -13.028 0.201 1.00 0.82 82 ALA A CA 20
ATOM 33416 C C . ALA A 1 82 ? -0.963 -13.360 -0.813 1.00 0.82 82 ALA A C 20
ATOM 33417 O O . ALA A 1 82 ? -1.466 -12.465 -1.491 1.00 0.84 82 ALA A O 20
ATOM 33424 N N . ASP A 1 83 ? -1.338 -14.633 -0.921 1.00 0.91 83 ASP A N 20
ATOM 33425 C CA . ASP A 1 83 ? -2.376 -15.024 -1.869 1.00 1.03 83 ASP A CA 20
ATOM 33426 C C . ASP A 1 83 ? -3.717 -14.515 -1.369 1.00 0.98 83 ASP A C 20
ATOM 33427 O O . ASP A 1 83 ? -4.595 -14.125 -2.145 1.00 1.03 83 ASP A O 20
ATOM 33436 N N . LYS A 1 84 ? -3.839 -14.480 -0.053 1.00 0.96 84 LYS A N 20
ATOM 33437 C CA . LYS A 1 84 ? -5.065 -14.078 0.593 1.00 1.04 84 LYS A CA 20
ATOM 33438 C C . LYS A 1 84 ? -5.130 -12.563 0.718 1.00 0.94 84 LYS A C 20
ATOM 33439 O O . LYS A 1 84 ? -6.161 -11.961 0.433 1.00 1.04 84 LYS A O 20
ATOM 33458 N N . VAL A 1 85 ? -4.011 -11.946 1.094 1.00 0.80 85 VAL A N 20
ATOM 33459 C CA . VAL A 1 85 ? -3.977 -10.501 1.311 1.00 0.77 85 VAL A CA 20
ATOM 33460 C C . VAL A 1 85 ? -4.314 -9.766 0.018 1.00 0.68 85 VAL A C 20
ATOM 33461 O O . VAL A 1 85 ? -4.956 -8.716 0.041 1.00 0.75 85 VAL A O 20
ATOM 33474 N N . LYS A 1 86 ? -3.906 -10.338 -1.112 1.00 0.60 86 LYS A N 20
ATOM 33475 C CA . LYS A 1 86 ? -4.194 -9.739 -2.405 1.00 0.59 86 LYS A CA 20
ATOM 33476 C C . LYS A 1 86 ? -5.697 -9.695 -2.649 1.00 0.69 86 LYS A C 20
ATOM 33477 O O . LYS A 1 86 ? -6.263 -8.627 -2.890 1.00 0.78 86 LYS A O 20
ATOM 33496 N N . LYS A 1 87 ? -6.351 -10.852 -2.546 1.00 0.75 87 LYS A N 20
ATOM 33497 C CA . LYS A 1 87 ? -7.776 -10.938 -2.844 1.00 0.89 87 LYS A CA 20
ATOM 33498 C C . LYS A 1 87 ? -8.606 -10.181 -1.805 1.00 0.88 87 LYS A C 20
ATOM 33499 O O . LYS A 1 87 ? -9.742 -9.792 -2.078 1.00 0.93 87 LYS A O 20
ATOM 33518 N N . GLU A 1 88 ? -8.040 -9.972 -0.619 1.00 0.90 88 GLU A N 20
ATOM 33519 C CA . GLU A 1 88 ? -8.720 -9.218 0.428 1.00 0.98 88 GLU A CA 20
ATOM 33520 C C . GLU A 1 88 ? -8.786 -7.740 0.068 1.00 0.96 88 GLU A C 20
ATOM 33521 O O . GLU A 1 88 ? -9.838 -7.107 0.198 1.00 1.02 88 GLU A O 20
ATOM 33533 N N . ILE A 1 89 ? -7.666 -7.200 -0.397 1.00 0.91 89 ILE A N 20
ATOM 33534 C CA . ILE A 1 89 ? -7.605 -5.806 -0.815 1.00 0.93 89 ILE A CA 20
ATOM 33535 C C . ILE A 1 89 ? -8.440 -5.596 -2.081 1.00 0.87 89 ILE A C 20
ATOM 33536 O O . ILE A 1 89 ? -9.126 -4.585 -2.225 1.00 0.91 89 ILE A O 20
ATOM 33552 N N . GLU A 1 90 ? -8.398 -6.569 -2.987 1.00 0.81 90 GLU A N 20
ATOM 33553 C CA . GLU A 1 90 ? -9.199 -6.510 -4.210 1.00 0.79 90 GLU A CA 20
ATOM 33554 C C . GLU A 1 90 ? -10.691 -6.532 -3.887 1.00 0.79 90 GLU A C 20
ATOM 33555 O O . GLU A 1 90 ? -11.478 -5.793 -4.479 1.00 0.79 90 GLU A O 20
ATOM 33567 N N . LYS A 1 91 ? -11.063 -7.385 -2.938 1.00 0.85 91 LYS A N 20
ATOM 33568 C CA . LYS A 1 91 ? -12.456 -7.551 -2.539 1.00 0.93 91 LYS A CA 20
ATOM 33569 C C . LYS A 1 91 ? -13.065 -6.221 -2.110 1.00 0.96 91 LYS A C 20
ATOM 33570 O O . LYS A 1 91 ? -14.169 -5.866 -2.525 1.00 0.97 91 LYS A O 20
ATOM 33589 N N . LYS A 1 92 ? -12.333 -5.479 -1.295 1.00 1.03 92 LYS A N 20
ATOM 33590 C CA . LYS A 1 92 ? -12.827 -4.214 -0.774 1.00 1.17 92 LYS A CA 20
ATOM 33591 C C . LYS A 1 92 ? -12.726 -3.118 -1.832 1.00 1.08 92 LYS A C 20
ATOM 33592 O O . LYS A 1 92 ? -13.511 -2.170 -1.830 1.00 1.15 92 LYS A O 20
ATOM 33611 N N . ALA A 1 93 ? -11.766 -3.259 -2.740 1.00 0.98 93 ALA A N 20
ATOM 33612 C CA . ALA A 1 93 ? -11.583 -2.292 -3.813 1.00 0.99 93 ALA A CA 20
ATOM 33613 C C . ALA A 1 93 ? -12.798 -2.272 -4.728 1.00 0.90 93 ALA A C 20
ATOM 33614 O O . ALA A 1 93 ? -13.248 -1.211 -5.162 1.00 0.98 93 ALA A O 20
ATOM 33621 N N . ARG A 1 94 ? -13.342 -3.453 -4.997 1.00 0.82 94 ARG A N 20
ATOM 33622 C CA . ARG A 1 94 ? -14.519 -3.574 -5.848 1.00 0.85 94 ARG A CA 20
ATOM 33623 C C . ARG A 1 94 ? -15.767 -3.119 -5.093 1.00 0.86 94 ARG A C 20
ATOM 33624 O O . ARG A 1 94 ? -16.709 -2.595 -5.687 1.00 0.92 94 ARG A O 20
ATOM 33645 N N . LYS A 1 95 ? -15.761 -3.306 -3.778 1.00 0.90 95 LYS A N 20
ATOM 33646 C CA . LYS A 1 95 ? -16.886 -2.897 -2.946 1.00 1.02 95 LYS A CA 20
ATOM 33647 C C . LYS A 1 95 ? -16.965 -1.378 -2.820 1.00 1.02 95 LYS A C 20
ATOM 33648 O O . LYS A 1 95 ? -18.052 -0.804 -2.860 1.00 1.15 95 LYS A O 20
ATOM 33667 N N . LYS A 1 96 ? -15.816 -0.731 -2.665 1.00 0.97 96 LYS A N 20
ATOM 33668 C CA . LYS A 1 96 ? -15.772 0.721 -2.523 1.00 1.03 96 LYS A CA 20
ATOM 33669 C C . LYS A 1 96 ? -15.660 1.417 -3.881 1.00 0.96 96 LYS A C 20
ATOM 33670 O O . LYS A 1 96 ? -15.725 2.645 -3.965 1.00 1.07 96 LYS A O 20
ATOM 33689 N N . ASN A 1 97 ? -15.497 0.613 -4.934 1.00 0.86 97 ASN A N 20
ATOM 33690 C CA . ASN A 1 97 ? -15.423 1.110 -6.313 1.00 0.86 97 ASN A CA 20
ATOM 33691 C C . ASN A 1 97 ? -14.172 1.951 -6.540 1.00 0.87 97 ASN A C 20
ATOM 33692 O O . ASN A 1 97 ? -14.199 2.935 -7.279 1.00 1.04 97 ASN A O 20
ATOM 33703 N N . LEU A 1 98 ? -13.075 1.554 -5.917 1.00 0.78 98 LEU A N 20
ATOM 33704 C CA . LEU A 1 98 ? -11.817 2.268 -6.068 1.00 0.84 98 LEU A CA 20
ATOM 33705 C C . LEU A 1 98 ? -10.752 1.346 -6.648 1.00 0.71 98 LEU A C 20
ATOM 33706 O O . LEU A 1 98 ? -10.535 0.247 -6.136 1.00 0.65 98 LEU A O 20
ATOM 33722 N N . PRO A 1 99 ? -10.099 1.761 -7.745 1.00 0.83 99 PRO A N 20
ATOM 33723 C CA . PRO A 1 99 ? -9.029 0.974 -8.356 1.00 0.85 99 PRO A CA 20
ATOM 33724 C C . PRO A 1 99 ? -7.789 0.910 -7.472 1.00 0.70 99 PRO A C 20
ATOM 33725 O O . PRO A 1 99 ? -7.243 1.942 -7.073 1.00 0.77 99 PRO A O 20
ATOM 33736 N N . VAL A 1 100 ? -7.351 -0.297 -7.160 1.00 0.58 100 VAL A N 20
ATOM 33737 C CA . VAL A 1 100 ? -6.134 -0.478 -6.391 1.00 0.47 100 VAL A CA 20
ATOM 33738 C C . VAL A 1 100 ? -4.999 -0.941 -7.303 1.00 0.42 100 VAL A C 20
ATOM 33739 O O . VAL A 1 100 ? -5.149 -1.898 -8.068 1.00 0.50 100 VAL A O 20
ATOM 33752 N N . ARG A 1 101 ? -3.874 -0.246 -7.243 1.00 0.43 101 ARG A N 20
ATOM 33753 C CA . ARG A 1 101 ? -2.726 -0.598 -8.061 1.00 0.43 101 ARG A CA 20
ATOM 33754 C C . ARG A 1 101 ? -1.854 -1.593 -7.314 1.00 0.40 101 ARG A C 20
ATOM 33755 O O . ARG A 1 101 ? -1.140 -1.232 -6.375 1.00 0.39 101 ARG A O 20
ATOM 33776 N N . ILE A 1 102 ? -1.933 -2.847 -7.723 1.00 0.43 102 ILE A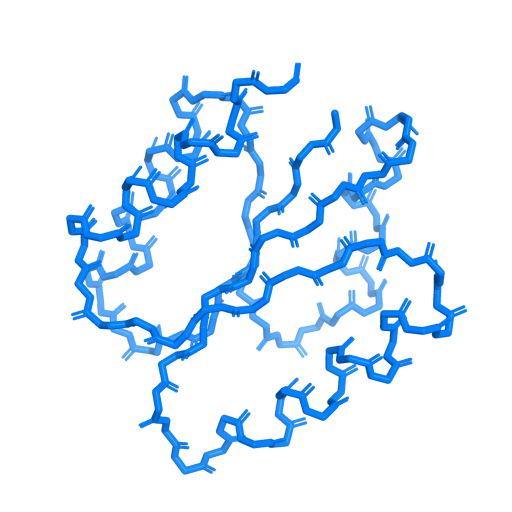 N 20
ATOM 33777 C CA . ILE A 1 102 ? -1.222 -3.916 -7.049 1.00 0.43 102 ILE A CA 20
ATOM 33778 C C . ILE A 1 102 ? 0.146 -4.138 -7.672 1.00 0.45 102 ILE A C 20
ATOM 33779 O O . ILE A 1 102 ? 0.259 -4.512 -8.842 1.00 0.56 102 ILE A O 20
ATOM 33795 N N . ARG A 1 103 ? 1.179 -3.901 -6.887 1.00 0.41 103 ARG A N 20
ATOM 33796 C CA . ARG A 1 103 ? 2.545 -4.088 -7.340 1.00 0.50 103 ARG A CA 20
ATOM 33797 C C . ARG A 1 103 ? 3.281 -5.046 -6.410 1.00 0.43 103 ARG A C 20
ATOM 33798 O O . ARG A 1 103 ? 3.484 -4.751 -5.232 1.00 0.53 103 ARG A O 20
ATOM 33819 N N . LYS A 1 104 ? 3.655 -6.205 -6.935 1.00 0.38 104 LYS A N 20
ATOM 33820 C CA . LYS A 1 104 ? 4.412 -7.175 -6.161 1.00 0.39 104 LYS A CA 20
ATOM 33821 C C . LYS A 1 104 ? 5.882 -6.803 -6.143 1.00 0.37 104 LYS A C 20
ATOM 33822 O O . LYS A 1 104 ? 6.548 -6.816 -7.180 1.00 0.46 104 LYS A O 20
ATOM 33841 N N . VAL A 1 105 ? 6.379 -6.470 -4.966 1.00 0.35 105 VAL A N 20
ATOM 33842 C CA . VAL A 1 105 ? 7.760 -6.051 -4.813 1.00 0.39 105 VAL A CA 20
ATOM 33843 C C . VAL A 1 105 ? 8.321 -6.489 -3.477 1.00 0.46 105 VAL A C 20
ATOM 33844 O O . VAL A 1 105 ? 7.618 -6.509 -2.468 1.00 0.52 105 VAL A O 20
ATOM 33857 N N . THR A 1 106 ? 9.584 -6.861 -3.489 1.00 0.52 106 THR A N 20
ATOM 33858 C CA . THR A 1 106 ? 10.323 -7.049 -2.269 1.00 0.61 106 THR A CA 20
ATOM 33859 C C . THR A 1 106 ? 11.774 -6.626 -2.492 1.00 0.58 106 THR A C 20
ATOM 33860 O O . THR A 1 106 ? 12.611 -7.394 -2.973 1.00 0.67 106 THR A O 20
ATOM 33871 N N . SER A 1 107 ? 12.038 -5.370 -2.156 1.00 0.50 107 SER A N 20
ATOM 33872 C CA . SER A 1 107 ? 13.360 -4.774 -2.249 1.00 0.51 107 SER A CA 20
ATOM 33873 C C . SER A 1 107 ? 13.265 -3.313 -1.827 1.00 0.45 107 SER A C 20
ATOM 33874 O O . SER A 1 107 ? 12.270 -2.656 -2.143 1.00 0.44 107 SER A O 20
ATOM 33882 N N . PRO A 1 108 ? 14.253 -2.777 -1.096 1.00 0.47 108 PRO A N 20
ATOM 33883 C CA . PRO A 1 108 ? 14.212 -1.381 -0.663 1.00 0.49 108 PRO A CA 20
ATOM 33884 C C . PRO A 1 108 ? 14.048 -0.416 -1.839 1.00 0.43 108 PRO A C 20
ATOM 33885 O O . PRO A 1 108 ? 13.187 0.464 -1.814 1.00 0.47 108 PRO A O 20
ATOM 33896 N N . ASP A 1 109 ? 14.847 -0.624 -2.882 1.00 0.46 109 ASP A N 20
ATOM 33897 C CA . ASP A 1 109 ? 14.891 0.288 -4.026 1.00 0.50 109 ASP A CA 20
ATOM 33898 C C . ASP A 1 109 ? 13.549 0.371 -4.753 1.00 0.41 109 ASP A C 20
ATOM 33899 O O . ASP A 1 109 ? 13.102 1.464 -5.103 1.00 0.44 109 ASP A O 20
ATOM 33908 N N . GLU A 1 110 ? 12.900 -0.767 -4.979 1.00 0.38 110 GLU A N 20
ATOM 33909 C CA . GLU A 1 110 ? 11.600 -0.766 -5.641 1.00 0.38 110 GLU A CA 20
ATOM 33910 C C . GLU A 1 110 ? 10.531 -0.140 -4.758 1.00 0.36 110 GLU A C 20
ATOM 33911 O O . GLU A 1 110 ? 9.644 0.560 -5.251 1.00 0.42 110 GLU A O 20
ATOM 33923 N N . ALA A 1 111 ? 10.632 -0.364 -3.455 1.00 0.33 111 ALA A N 20
ATOM 33924 C CA . ALA A 1 111 ? 9.634 0.141 -2.527 1.00 0.35 111 ALA A CA 20
ATOM 33925 C C . ALA A 1 111 ? 9.700 1.656 -2.483 1.00 0.34 111 ALA A C 20
ATOM 33926 O O . ALA A 1 111 ? 8.679 2.337 -2.418 1.00 0.41 111 ALA A O 20
ATOM 33933 N N . LYS A 1 112 ? 10.917 2.171 -2.543 1.00 0.32 112 LYS A N 20
ATOM 33934 C CA . LYS A 1 112 ? 11.142 3.602 -2.613 1.00 0.34 112 LYS A CA 20
ATOM 33935 C C . LYS A 1 112 ? 10.603 4.163 -3.922 1.00 0.37 112 LYS A C 20
ATOM 33936 O O . LYS A 1 112 ? 9.924 5.189 -3.935 1.00 0.42 112 LYS A O 20
ATOM 33955 N N . ARG A 1 113 ? 10.904 3.467 -5.013 1.00 0.38 113 ARG A N 20
ATOM 33956 C CA . ARG A 1 113 ? 10.561 3.935 -6.349 1.00 0.46 113 ARG A CA 20
ATOM 33957 C C . ARG A 1 113 ? 9.059 4.123 -6.520 1.00 0.43 113 ARG A C 20
ATOM 33958 O O . ARG A 1 113 ? 8.607 5.222 -6.817 1.00 0.50 113 ARG A O 20
ATOM 33979 N N . TRP A 1 114 ? 8.290 3.063 -6.314 1.00 0.39 114 TRP A N 20
ATOM 33980 C CA . TRP A 1 114 ? 6.862 3.091 -6.620 1.00 0.39 114 TRP A CA 20
ATOM 33981 C C . TRP A 1 114 ? 6.101 4.066 -5.719 1.00 0.40 114 TRP A C 20
ATOM 33982 O O . TRP A 1 114 ? 5.231 4.801 -6.190 1.00 0.46 114 TRP A O 20
ATOM 34003 N N . ILE A 1 115 ? 6.433 4.077 -4.433 1.00 0.38 115 ILE A N 20
ATOM 34004 C CA . ILE A 1 115 ? 5.811 5.003 -3.487 1.00 0.41 115 ILE A CA 20
ATOM 34005 C C . ILE A 1 115 ? 6.113 6.455 -3.863 1.00 0.47 115 ILE A C 20
ATOM 34006 O O . ILE A 1 115 ? 5.231 7.320 -3.823 1.00 0.55 115 ILE A O 20
ATOM 34022 N N . LYS A 1 116 ? 7.353 6.711 -4.256 1.00 0.50 116 LYS A N 20
ATOM 34023 C CA . LYS A 1 116 ? 7.778 8.056 -4.617 1.00 0.60 116 LYS A CA 20
ATOM 34024 C C . LYS A 1 116 ? 7.189 8.446 -5.965 1.00 0.57 116 LYS A C 20
ATOM 34025 O O . LYS A 1 116 ? 6.711 9.560 -6.146 1.00 0.69 116 LYS A O 20
ATOM 34044 N N . GLU A 1 117 ? 7.220 7.502 -6.893 1.00 0.53 117 GLU A N 20
ATOM 34045 C CA . GLU A 1 117 ? 6.650 7.676 -8.222 1.00 0.58 117 GLU A CA 20
ATOM 34046 C C . GLU A 1 117 ? 5.178 8.073 -8.131 1.00 0.57 117 GLU A C 20
ATOM 34047 O O . GLU A 1 117 ? 4.741 9.041 -8.756 1.00 0.66 117 GLU A O 20
ATOM 34059 N N . PHE A 1 118 ? 4.433 7.335 -7.319 1.00 0.56 118 PHE A N 20
ATOM 34060 C CA . PHE A 1 118 ? 2.998 7.541 -7.170 1.00 0.66 118 PHE A CA 20
ATOM 34061 C C . PHE A 1 118 ? 2.698 8.956 -6.675 1.00 0.73 118 PHE A C 20
ATOM 34062 O O . PHE A 1 118 ? 1.738 9.587 -7.116 1.00 0.88 118 PHE A O 20
ATOM 34079 N N . SER A 1 119 ? 3.531 9.452 -5.772 1.00 0.69 119 SER A N 20
ATOM 34080 C CA . SER A 1 119 ? 3.302 10.747 -5.148 1.00 0.80 119 SER A CA 20
ATOM 34081 C C . SER A 1 119 ? 3.980 11.876 -5.919 1.00 0.79 119 SER A C 20
ATOM 34082 O O . SER A 1 119 ? 3.646 13.047 -5.735 1.00 0.90 119 SER A O 20
ATOM 34090 N N . GLU A 1 120 ? 4.930 11.518 -6.772 1.00 0.81 120 GLU A N 20
ATOM 34091 C CA . GLU A 1 120 ? 5.711 12.497 -7.518 1.00 0.96 120 GLU A CA 20
ATOM 34092 C C . GLU A 1 120 ? 4.812 13.371 -8.386 1.00 1.17 120 GLU A C 20
ATOM 34093 O O . GLU A 1 120 ? 4.924 14.599 -8.374 1.00 1.50 120 GLU A O 20
ATOM 34105 N N . GLU A 1 121 ? 3.909 12.737 -9.113 1.00 1.22 121 GLU A N 20
ATOM 34106 C CA . GLU A 1 121 ? 2.991 13.454 -9.977 1.00 1.56 121 GLU A CA 20
ATOM 34107 C C . GLU A 1 121 ? 1.556 12.995 -9.742 1.00 2.02 121 GLU A C 20
ATOM 34108 O O . GLU A 1 121 ? 1.158 11.943 -10.279 1.00 2.60 121 GLU A O 20
#

B-factor: mean 1.4, std 0.86, range [0.32, 4.42]

Sequence (100 aa):
GLLVLIWSNDKKLIEEARKMAEKANLYLLTLETDDKKIEDILKSLGPPVKILVLLEDTKDADKVKKEIEKKARKKNLPVRIRKVTSPDEAKRWIKEFSEEGLLVLIWSNDKKLIEEARKMAEKANLYLLTLETDDKKIEDILKSLGPPVKILVLLEDTKDADKVKKEIEKKARKKNLPVRIRKVTSPDEAKRWIKEFSEEGLLVLIWSNDKKLIEEARKMAEKANLYLLTLETDDKKIEDILKSLGPPVKILVLLEDTKDADKVKKEIEKKARKKNLPVRIRKVTSPDEAKRWIKEFSEEGLLVLIWSNDKKLIEEARKMAEKANLYLLTLETDDKKIEDILKSLGPPVKILVLLEDTKDADKVKKEIEKKARKKNLPVRIRKVTSPDEAKRWIKEFSEEGLLVLIWSNDKKLIEEARKMAEKANLYLLTLETDDKKIEDILKSLGPPVKILVLLEDTKDADKVKKEIEKKARKKNLPVRIRKVTSPDEAKRWIKEFSEEGLLVLIWSNDKKLIEEARKMAEKANLYLLTLETDDKKIEDILKSLGPPVKILVLLEDTKDADKVKKEIEKKARKKNLPVRIRKVTSPDEAKRWIKEFSEEGLLVLIWSNDKKLIEEARKMAEKANLYLLTLETDDKKIEDILKSLGPPVKILVLLEDTKDADKVKKEIEKKARKKNLPVRIRKVTSPDEAKRWIKEFSEEGLLVLIWSNDKKLIEEARKMAEKANLYLLTLETDDKKIEDILKSLGPPVKILVLLEDTKDADKVKKEIEKKARKKNLPVRIRKVTSPDEAKRWIKEFSEEGLLVLIWSNDKKLIEEARKMAEKANLYLLTLETDDKKIEDILKSLGPPVKILVLLEDTKDADKVKKEIEKKARKKNLPVRIRKVTSPDEAKRWIKEFSEEGLLVLIWSNDKKLIEEARKMAEKANLYLLTLETDDKKIEDILKSLGPPVKILVLLEDTKDADKVKKEIEKKARKKNLPVRIRKVTSPDEAKRWIKEFSEEGLLVLIWSNDKKLIEEARKMAEKANLYLLTLETDDKKIEDILKSLGPPVKILVLLEDTKDADKVKKEIEKKARKKNLPVRIRKVTSPDEAKRWIKEFSEEGLLVLIWSNDKKLIEEARKMAEKANLYLLTLETDDKKIEDILKSLGPPVKILVLLEDTKDADKVKKEIEKKARKKNLPVRIRKVTSPDEAKRWIKEFSEEGLLVLIWSNDKKLIEEARKMAEKANLYLLTLETDDKKIEDILKSLGPPVKILVLLEDTKDADKVKKEIEKKARKKNLPVRIRKVTSPDEAKRWIKEFSEEGLLVLIWSNDKKLIEEARKMAEKANLYLLTLETDDKKIEDILKSLGPPVKILVLLEDTKDADKVKKEIEKKARKKNLPVRIRKVTSPDEAKRWIKEFSEEGLLVLIWSNDKKLIEEARKMAEKANLYLLTLETDDKKIEDILKSLGPPVKILVLLEDTKDADKVKKEIEKKARKKNLPVRIRKVTSPDEAKRWIKEFSEEGLLVLIWSNDKKLIEEARKMAEKANLYLLTLETDDKKIEDILKSLGPPVKILVLLEDTKDADKVKKEIEKKARKKNLPVRIRKVTSPDEAKRWIKEFSEEGLLVLIWSNDKKLIEEARKMAEKANLYLLTLETDDKKIEDILKSLGPPVKILVLLEDTKDADKVKKEIEKKARKKNLPVRIRKVTSPDEAKRWIKEFSEEGLLVLIWSNDKKLIEEARKMAEKANLYLLTLETDDKKIEDILKSLGPPVKILVLLEDTKDADKVKKEIEKKARKKNLPVRIRKVTSPDEAKRWIKEFSEEGLLVLIWSNDKKLIEEARKMAEKANLYLLTLETDDKKIEDILKSLGPPVKILVLLEDTKDADKVKKEIEKKARKKNLPVRIRKVTSPDEAKRWIKEFSEEGLLVLIWSNDKKLIEEARKMAEKANLYLLTLETDDKKIEDILKSLGPPVKILVLLEDTKDADKVKKEIEKKARKKNLPVRIRKVTSPDEAKRWIKEFSEE

Radius of gyration: 12.37 Å; Cα contacts (8 Å, |Δi|>4): 146; chains: 1; bounding box: 31×32×19 Å

Solvent-accessible surface area: 6523 Å² total; per-residue (Å²): 40,8,0,0,3,3,32,3,125,31,156,114,7,48,83,41,0,125,116,48,0,137,168,27,120,18,118,38,19,50,9,151,54,26,88,150,117,14,62,96,45,12,137,90,51,56,77,123,2,45,7,0,0,4,2,39,104,66,175,43,10,100,116,21,72,126,97,7,56,119,49,10,192,154,86,125,31,72,35,146,38,113,119,18,86,22,33,105,83,2,67,162,65,0,72,90,20,22,121,140